Protein 4UM9 (pdb70)

Sequence (2107 aa):
FNLDVDSPAEYSGPEGSYFGFAVDFFVPSASSRMFLLVGAPKANTTQPGIVEGGQVLKCDWSSTRRCQPIEFDATGNRDYAKDDPLEFKSHQWFGASVRSKQDKILACAPLYHWRTEMKQEREPVGTCFLQDGTKTVEYAPCRSQDIDADGQGFCQGGFSIDFTKADRVLLGGPGSFYWQGQLISDQVAEIVSKYDPNVYSIKYNNQLATRTAQAIFDDSYLGYSVAVGDFNGDGIDDFVSGVPRAARTLGMVYIYDGKNMSSLYNFTGEQMAAYFGFSVAATDINGDDYADVFIGAPLFMDRGSDGKLQEVGQVSVSLQRASGDFQTTKLNGFEVFARFGSAIAPLGDLDQDGFNDIAIAAPYGGEDKKGIVYIFNGRSTGLNAVPSQILEGQWAARSCPPSFGYSMKGATDIDKNGYPDLIVGAFGVDRAILYRARPVITVNAGLEVYPSILNQDNKTCSLPGTALKVSCFNVRFCLKADGKGVLPRKLNFQVELLLDKLKQKGAIRRALFLYSRSPSHSKNMTISRGGLMQCEELIAYLRDESEFRDKLTPITIFMEYRLDYRTAADTTGLQPILNQFTPANISRQAHILLGCALGGTCEDCLLIGPQCAWCRCDTPANLLAKGCQLNFIENPVSQVEILKNKPLSVGRQKNSSDIVQIAPQSLILKLRPGGAQTLQVHVRQTEDYPVDLYYLMDLSASMDDDLNTIKELGSRLSKEMSKLTSNFRLGFGSFVEKPVSPFVKTTPEEIANPCSSIPYFCLPTFGFKHILPLTNDAERFNEIVKNQKISANIDTPEGGFDAIMQAAVCKEKIGWRNDSLHLLVFVSDADSHFGMDSKLAGIVCPNDGLCHLDSKNEYSMSTVLEYPTIGQLIDKLVQNNVLLIFAVTQEQVHLYENYAKLIPGATVGLLQKDSGNILQLIISAYEELRSEVELEVLGDTEGLNLSFTAICNNGTLFQHQKKCSHMKVGDTASFSVTVNIPHCERRSRHIIIKPVGLGDALELLVSPECNCDCQVNSSKCHNGNGSFQCGVCACHPGPRCEFNLDVDSPAEYSGPEGSYFGFAVDFFVPSRMFLLVGAPKANTTQPGIVEGGQVLKCDWSSTRRCQPIEFDATGNRDYAKDDPLEFKSHQWFGASVRSKQDKILACAPLYHWRTEMKQEREPVGTCFLQDGTKTVEYAPCRSQDIDADGQGFCQGGFSIDFTKADRVLLGGPGSFYWQGQLISDQVAEIVSKYDPNVYSIKYNNQLATRTAQAIFDDSYLGYSVAVGDFNGDGIDDFVSGVPRAARTLGMVYIYDGKNMSSLYNFTGEQMAAYFGFSVAATDINGDDYADVFIGAPLFMDRGSDGKLQEVGQVSVSLQRASGDFQTTKLNGFEVFARFGSAIAPLGDLDQDGFNDIAIAAPYGGEDKKGIVYIFNGRSTGLNAVPSQILEGQWAARSCPPSFGYSMKGATDIDKNGYPDLIVGAFGVDRAILYRARPVITVNAGLEVYPSILNQDNKTCSLPGTALKVSCFNVRFCLKADGKGVLPRKLNFQVELLLDKLKGAIRRALFLYSRSPSHSKNMTISRGGLMQCEELIAYLRDESEFRDKLTPITIFMEYRLDYRTAADTTGLQPILNQFTPANISRQAHILLGCALGGAETCEDCLLIGPQCAWCATENERCDTPANLLAKGCQLNFIENPVSQVEILKNKPLSVGRQKNSSDIVQIAPQSLILKLRPGGAQTLQVHVRQTEDYPVDLYYLMDLSASMDDDLNTIKELGSRLSKEMSKLTSNFRLGFGSFVEKPVSPFVKTTPEEIANPCSSIPYFCLPTFGFKHILPLTNDAERFNEIVKNQKISANIDTPEGGFDAIMQAAVCKEKIGWRNDSLHLLVFVSDADSHFGMDSKLAGIVCPNDGLCHLDSKNEYSMSTVLEYPTIGQLIDKLVQNNVLLIFAVTQEQVHLYENYAKLIPGATVGLLQKDSGNILQLIISAYEELRSEVELEVLGDTEGLNLSFTAICNNGTLFQHQKKCSHMKVGDTASFSVTVNIPHCERRSRHIIIKPVGLGDALELLVSPECNCDCQKVEVNSSKCHNGNGSFQCGVCACPRCEGRGDLGRLKKHGRGDLGRLKK

Solvent-accessible surface area: 86047 Å² total; per-residue (Å²): 27,0,3,11,58,140,66,39,14,59,3,62,21,74,144,44,3,24,0,0,13,9,2,2,8,22,54,32,51,104,112,63,148,36,31,0,0,0,0,0,0,59,2,100,37,133,14,91,78,10,82,45,0,3,27,0,11,63,0,30,60,52,97,84,129,143,31,100,76,22,128,14,32,46,79,13,56,63,84,92,48,191,130,21,57,0,0,47,8,28,95,6,17,12,0,15,13,2,65,23,41,92,48,5,1,0,0,0,0,7,13,0,6,2,13,0,64,121,156,128,52,58,6,0,2,0,1,0,20,1,37,42,41,129,128,55,10,12,0,12,14,1,12,29,104,64,49,53,2,68,0,17,1,2,0,0,1,0,20,14,4,25,14,8,142,69,52,36,0,0,0,0,0,0,0,0,8,37,0,12,5,7,0,2,0,0,65,10,64,14,0,35,80,100,65,57,75,124,64,43,32,42,164,10,111,78,58,29,25,16,211,78,51,128,46,137,101,29,22,8,0,8,0,6,12,16,7,27,8,36,4,66,67,64,49,64,11,0,0,0,0,0,0,0,10,5,44,107,1,45,0,31,0,37,0,28,6,4,127,85,21,58,76,52,70,88,24,66,5,132,23,29,2,2,0,18,0,17,12,12,4,18,16,23,0,8,44,46,141,80,18,0,0,0,1,0,4,0,4,27,10,49,134,25,57,12,29,84,28,47,2,4,0,23,0,8,7,0,7,11,85,79,100,22,92,43,92,67,88,102,18,47,11,103,70,62,65,0,6,0,0,7,10,17,4,37,1,18,23,0,11,50,66,54,56,48,0,0,0,0,0,1,0,17,2,22,152,110,104,48,1,10,0,14,0,0,11,5,111,79,102,2,22,40,55,105,23,29,22,82,0,91,7,104,40,65,55,126,115,13,15,1,0,1,0,23,18,14,56,1,56,27,35,5,35,139,6,31,1,15,1,0,0,0,0,0,1,8,1,6,45,0,0,0,2,17,0,43,6,8,0,56,8,86,27,23,8,88,14,83,64,55,120,4,58,20,118,72,79,88,28,63,19,80,93,60,102,134,112,18,5,12,4,41,0,72,0,9,0,73,4,68,19,116,37,95,16,51,186,124,0,61,3,34,0,52,1,45,0,0,76,92,26,119,201,40,55,72,46,0,0,11,0,26,133,43,127,30,31,58,12,66,72,109,11,66,1,33,75,61,27,170,93,71,46,35,86,28,62,0,16,2,59,55,108,102,96,10,227,40,32,156,39,41,0,12,0,28,0,71,7,127,7,53,59,186,97,4,34,60,138,78,43,4,45,2,31,25,29,90,180,39,83,43,63,41,61,124,85,0,87,18,103,141,89,8,85,153,39,37,71,3,58,76,0,6,98,84,5,47,102,0,0,16,45,192,4,14,40,45,79,75,3,77,88,125,67,21,112,147,116,107,21,32,52,21,97,15,64,56,76,116,97,121,89,128,103,29,15,107,55,146,49,209,84,85,98,72,31,21,1,1,8,12,31,7,6,44,0,63,0,4,9,37,12,49,48,65,5,85,0,64,2,47,19,6,50,30,15,36,0,2,0,0,0,0,0,0,2,0,1,21,2,30,66,3,16,96,52,0,113,85,5,0,24,107,0,26,122,76,1,70,138,64,7,83,78,18,24,0,0,0,0,0,0,0,0,1,43,33,14,0,0,13,37,26,16,66,73,19,29,1,1,8,0,19,76,22,22,44,22,1,35,7,12,17,10,2,42,4,53,12,58,9,40,84,10,11,42,97,1,10,58,10,1,142,104,25,83,20,0,0,4,14,1,46,2,2,2,0,3,4,0,0,1,0,0,0,27,2,110,172,71,0,14,24,134,140,89,3,10,12,1,0,0,2,0,1,36,5,16,1,0,0,0,6,0,0,34,0,15,8,10,2,15,22,8,63,5,101,49,36,19,55,119,164,38,58,11,62,47,6,64,68,12,3,0,0,0,6,3,26,2,20,65,41,2,24,112,11,22,3,5,2,2,0,0,0,13,115,106,23,20,117,3,0,72,21,1,13,160,34,7,36,11,15,14,38,10,84,3,97,166,57,1,41,21,7,34,103,26,1,29,63,8,2,87,79,13,29,30,35,7,38,0,14,11,37,52,77,3,109,44,0,70,22,51,20,29,0,40,13,88,150,70,72,110,87,120,165,59,64,63,0,49,174,16,170,50,24,68,40,0,19,0,15,1,37,1,23,2,53,142,49,46,231,204,60,22,124,4,68,2,20,2,21,0,8,31,30,34,0,88,2,60,2,34,31,49,17,96,12,113,56,109,146,90,24,113,135,9,100,136,23,66,0,31,64,92,34,42,81,14,55,41,93,139,102,86,157,23,193,24,0,3,11,61,136,76,32,24,70,4,63,22,72,165,44,4,25,0,0,15,10,9,4,8,27,66,72,149,171,32,22,0,0,0,0,0,0,57,0,103,36,131,15,92,80,10,85,50,0,3,25,0,10,66,0,32,64,75,101,81,144,148,29,105,71,21,132,14,31,54,80,13,56,65,83,88,49,190,129,22,60,0,0,52,8,25,94,7,18,13,0,14,12,12,51,14,46,97,65,13,3,0,0,0,0,7,14,0,7,4,14,1,59,156,148,120,40,53,3,0,2,1,2,0,21,7,36,62,54,132,122,46,9,7,0,3,13,2,4,29,136,66,51,46,1,74,0,18,1,1,0,1,1,0,21,13,16,16,9,8,144,69,48,41,0,0,0,0,0,0,0,0,12,23,0,12,4,6,0,2,0,0,54,21,60,10,0,49,78,83,64,56,77,126,62,42,31,24,164,7,99,72,64,30,29,14,207,83,45,124,62,134,90,23,17,8,0,8,0,4,14,18,7,25,8,36,6,65,64,68,45,66,15,0,0,0,0,0,0,0,8,5,46,87,4,42,0,29,0,35,0,29,12,3,145,90,17,57,75,53,71,86,22,65,5,134,24,27,1,2,0,17,0,16,12,13,4,18,16,22,0,10,45,46,140,83,17,0,0,0,1,0,4,0,4,30,9,46,130,30,58,12,28,73,31,52,2,4,0,17,0,6,6,0,6,11,91,82,97,21,90,43,27,54,34,87,17,49,11,101,66,63,61,0,6,0,0,8,10,17,5,38,1,19,22,1,12,53,68,53,48,47,0,0,0,0,0,1,0,13,1,23,152,104,81,41,1,10,0,8,0,0,6,4,96,78,68,3,23,32,49,99,36,32,26,92,0,99,6,111,39,54,47,225,113,15,16,1,0,0,0,21,16,19,51,1,56,29,45,2,23,149,6,29,2,12,1,0,0,0,0,0,1,18,21,14,70,0,0,0,4,27,0,45,2,8,0,62,6,81,30,23,8,91,15,83,69,52,122,4,58,12,117,80,78,84,30,64,18,81,92,60,101,138,118,22,6,16,5,40,0,74,0,8,0,73,3,67,14,126,43,88,15,42,186,138,0,71,4,45,0,54,2,38,0,2,81,144,48,119,52,80,77,0,0,13,0,34,137,43,117,30,28,65,17,74,74,105,9,68,2,32,76,56,22,164,94,76,47,38,91,22,62,0,19,2,71,59,86,104,87,16,235,40,52,139,56,42,0,16,0,33,0,74,6,132,8,57,66,188,94,5,30,45,149,76,44,2,43,1,31,32,39,70,197,48,77,47,59,34,54,118,86,0,77,9,100,163,32,2,35,144,40,48,25,135,40,0,72,67,5,1,106,82,6,12,30,5,0,0,11,12,13,70,134,129,79,2,10,19,49,96,61,3,93,91,112,48,13,69,138,138,92,33,28,67,25,80,8,70,58,73,116,97,142,84,111,96,31,16,79,48,178,56,208,80,82,95,71,23,17,1,0,8,11,36,15,8,46,0,61,0,4,6,16,0,2,42,17,6,63,0,67,0,48,12,2,58,31,10,35,0,2,0,0,0,0,0,0,2,0,2,18,0,35,54,3,14,100,66,1,111,83,8,0,33,120,0,19,135,70,0,70,159,63,4,86,79,15,19,0,0,0,0,0,0,0,0,1,50,37,9,0,0,12,42,30,6,105,93,16,91,72,32,8,0,41,68,40,116,87,133,2,62,62,18,17,9,2,64,5,55,14,60,12,40,101,75,13,107,111,0,16,93,18,2,142,108,27,87,18,0,0,4,17,0,42,0,2,2,0,1,3,0,0,1,0,0,0,28,4,94,171,85,0,16,19,138,130,90,3,4,9,0,0,0,2,0,1,32,4,25,2,0,0,0,6,0,0,38,0,9,10,9,2,14,10,4,62,4,100,51,29,14,53,119,162,41,54,12,60,55,7,70,73,16,2,0,0,0,5,3,25,2,18,64,43,2,23,112,11,20,3,4,0,1,1,1,0,12,112,90,15,19,122,1,0,65,22,0,12,163,36,4,32,11,15,13,42,10,84,3,92,123,64,1,36,26,7,32,104,25,0,31,65,8,4,90,74,15,16,24,33,6,35,0,12,12,42,48,75,1,110,49,0,19,18,12,21,2,0,34,5,102,138,33,77,53,83,69,110,58,64,55,0,42,163,16,164,57,16,58,61,0,18,0,0,0,0,0,7,0,54,137,54,44,226,196,52,21,124,2,54,0,19,2,24,0,6,32,37,30,0,97,2,61,0,35,26,54,12,86,2,102,22,54,165,69,79,114,108,10,105,101,0,88,142,25,86,8,25,44,51,8,7,40,15,42,95,125,104,28,164,96,78,10,5,27,9,97,16,133,111,131,38,79,13,6,25,4,86,33,127,170

Radius of gyration: 46.9 Å; Cα contacts (8 Å, |Δi|>4): 6066; chains: 6; bounding box: 96×141×142 Å

Organism: Homo sapiens (NCBI:txid9606)

CATH classification: 2.130.10.130 (+1 more: 2.60.40.1460)

Foldseek 3Di:
DQWDPPDWDKDFDDPPQLWQLAKDKEAQDPPDAIWIKTWRQQDQDQAPPAHRLTFIWTWGDPDDTDTHTDPLDRYHFDALDVVHTFWHSHSQRWRNYWEDDHQKIKIWRLQIWGQANPGGDTFRLIKMWMDHNHDIFIDRQLQANQDDQQASRNFSKPLEWYAWPQQKIWIKGQRGRQRLIKIKIDHPVQRRVQGDPVDRHTDDDQMAMDDHDDPLSHNQRWRLYWEWFDQPPPPTIWIKAWRQCPPPRQTKIWIAGNRRRHTQDMGTHDDHNLSWGLYKYWAFFQQPRHIKIKIWRQQDWDADPVRDTFRFIKIKIWHRDPVNGTDIDMATGDDGPLRKRLEKEWAQQQAPPNGTWIKIWSQQDDPLRQIKIFIWHGHNVGIDRDTPDIDGGDDHADPDHQSWQNYKYWDCQNPQQQGIWMWTGRSRRRMIIIIHGFWEKEKDKDKDKPPQEWEQPPQDAQAPPDRGGFTKTKIKMKMAMATDGHWDFKWKKKKKKAKQVVQDVPGDRFKPFRPVRHRMDIDIDIDTHVDDMDMDMGMMGTDHCVVHVDQPDWIKMKMAMDTDQQVRADPVRRGHYYDDVDDRMDMDTGHYDD/DLVVFAPQLRSCFVDLQWWVLPIHGPVVVVVVPGDPVSTFHPHKDKDQDAFDDADFDADPDPVPHDFKGRAEMETAAAAHHKDKDKMKGFFHQAFAAEEEEEEEQAPLQPLLLVQCLQVLVVQLVVVVVRYVHYWYFYKYAFALLFPPQADDPPVCQCAVCVVVPDGFHGHAGMARDTAIDSPSVVVNVVSVPDTGHHGPDFAGLQLLHLLQCLAVCVSNPDDQFHFAEYEYYDAGHHDEDCPCVNRVAHAADPSHHQQDPRGGRPCSSHHTRYHLVSSLVRCQVSLHAYEAAYADVCQVVVCVSQVVRPNYDYDHADSNSNCVSVSVVVSVVFSQFKKAKDKDWDCPQKDKFKWKCADVVDIRGRGRMHGPHHRRGMIIMIIMIHRNGADDDWIWMWMDIRRGNRIHTYTYDYDSDTPFDFQDPVADRRQFDDTSPATDGDPVRHDD/DQWDDPDWDKAFDDPPQLWFLAWDWEPQVFTWIKTWRQQDQDQAPPAHRLTFIWTFHPPDDTDTHTDPLDRYHFPALDVVHTFWHSHSQRWRNYWEDDHQKIKIKRLQIFGQQNVHGDTFRLIKMWIGRPHDIFIGRQLNANQDDQQASRNFSKQLEWYAWPQQKIWIWGQRGRQRLIKIKIGHPVQRRVQGDPVDRHTDGDQMAMDDHDDPLSHNQRWRLYWEWDDQLPPRTIWIKAWRQCPPPNQTKIWIAGRRHRHTQDMDTHDDHNLSWGNYKYWAQFAQPRHIKIKIWRQQAWDQDPVGDTFRFIKIKIWHRDPVSGTDIDMATGDDGPLRKRLYKEWAQQQQPPNGTWIKIWSQQDDPLRQIKIFIWHGHNVGIDNDGPDIDGGDDHADPDGQSWQNYKYHDCQNPQQQGIWMKIGGSRRRMIIIIHGFWEKEKDKDKDKPPQEWEQPPQDAQAPPDRGGFTKTKIKMKIAMATDGDWDFKWKKKKKKAKQPVAVHDGFKAFRPVRHRMDIDIDIDTHVDDMDMDMTMMTGDRPVPDDDQADWIKMKMAMDTDQQVRADPVRRGHDYDPPDDRMDMDTGHYDD/DLQPQPLPDQLSSLFVDLQWKAALALLNRIGGPVVNVVVPGDDVRIFHPHKDKDQDAFDDADEDDDPDPVNHDFKGPFEMETEARAPHKDKDKMKGAFYQAFAAEEEEEAEQAPLQPLQLVQCLLVLVVQLVVVVVRYVHYWYFYKYAFALLFPPQADDDPQCQCAVCVVVPDGFHGHAGMAGDTAIDSDSVVVSVSSVPDTHHHGPDFAGQVLLHLLQCLAVCVRNPDDQFGFAEYEYYDAGHHDADCPCVNRVAHAADPSHHQQDPRGGRPCSSHHGRYHLVSSLVRCQVSLHAYEAAYAPVCQVVVCVSQVSRPNYYYDHADSNRNCVSVRVVVSVVFSLFKWAKDKDWDCPQKDKWKWKQEDPRDIRGRDRMYGPHDRGDMIIMIIMIHRNGADDAWIWMWIDIRRGNRIHTYTYHYDSDTPQVVKAQQDVVQPRRCFIRTSNDTDNVGPD/DPPPCVVVVD/DAPDPCGVVVD

InterPro domains:
  IPR000413 Integrin alpha chain [PR01185] (249-261)
  IPR000413 Integrin alpha chain [PR01185] (268-279)
  IPR000413 Integrin alpha chain [PR01185] (299-319)
  IPR000413 Integrin alpha chain [PR01185] (369-393)
  IPR000413 Integrin alpha chain [PR01185] (434-455)
  IPR000413 Integrin alpha chain [PR01185] (461-480)
  IPR000413 Integrin alpha chain [PR01185] (580-593)
  IPR000413 Integrin alpha chain [PR01185] (1004-1023)
  IPR013517 FG-GAP repeat [PF01839] (253-286)
  IPR013517 FG-GAP repeat [PF01839] (306-347)
  IPR013517 FG-GAP repeat [PF01839] (370-406)
  IPR013519 Integrin alpha beta-propellor [PS51470] (32-98)
  IPR013519 Integrin alpha beta-propellor [PS51470] (109-170)
  IPR013519 Integrin alpha beta-propellor [PS51470] (173-225)
  IPR013519 Integrin alpha beta-propellor [PS51470] (237-291)
  IPR013519 Integrin alpha beta-propellor [PS51470] (292-357)
  IPR013519 Integrin alpha beta-propellor [PS51470] (358-415)
  IPR013519 Integrin alpha beta-propellor [PS51470] (419-482)
  IPR013519 Integrin alpha beta-propellor [SM00191] (45-104)
  IPR013519 Integrin alpha beta-propellor [SM00191] (248-298)

GO terms:
  GO:0005925 focal adhesion (C, IDA)
  GO:0017134 fibroblast growth factor binding (F, IDA)
  GO:0038132 neuregulin binding (F, IDA)
  GO:0034685 integrin alphav-beta6 complex (C, IDA)
  GO:0034686 integrin alphav-beta8 complex (C, IDA)
  GO:0033627 cell adhesion mediated by integrin (P, IDA)
  GO:0019960 C-X3-C chemokine binding (F, IDA)
  GO:0015026 coreceptor activity (F, TAS)
  GO:0005515 protein binding (F, IPI)
  GO:0005886 plasma membrane (C, TAS)
  GO:0035579 specific granule membrane (C, TAS)
  GO:0045335 phagocytic vesicle (C, TAS)
  GO:0005886 plasma membrane (C, IDA)
  GO:0009986 cell surface (C, IDA)
  GO:0045785 positive regulation of cell adhesion (P, IDA)
  GO:0031994 insulin-like growth factor I binding (F, IDA)
  GO:0008305 integrin complex (C, IDA)
  GO:0034683 integrin alphav-beta3 complex (C, IDA)
  GO:0035867 alphav-beta3 integrin-IGF-1-IGF1R complex (C, IDA)
  GO:0035868 alphav-beta3 integrin-HMGB1 complex (C, IDA)

Structure (mmCIF, N/CA/C/O backbone):
data_4UM9
#
_entry.id   4UM9
#
_cell.length_a   185.020
_cell.length_b   168.090
_cell.length_c   101.800
_cell.angle_alpha   90.00
_cell.angle_beta   98.95
_cell.angle_gamma   90.00
#
_symmetry.space_group_name_H-M   'C 1 2 1'
#
loop_
_entity.id
_entity.type
_entity.pdbx_description
1 polymer 'Integrin alpha-V heavy chain'
2 polymer 'Integrin beta-6'
3 polymer 'Integrin beta-6'
4 polymer 'Latency-associated peptide'
5 branched 2-acetamido-2-deoxy-beta-D-glucopyranose-(1-4)-2-acetamido-2-deoxy-beta-D-glucopyranose
6 branched alpha-D-mannopyranose-(1-6)-beta-D-mannopyranose-(1-4)-2-acetamido-2-deoxy-beta-D-glucopyranose-(1-4)-2-acetamido-2-deoxy-beta-D-glucopyranose
7 branched alpha-D-mannopyranose-(1-3)-alpha-D-mannopyranose-(1-6)-[alpha-D-mannopyranose-(1-3)]beta-D-mannopyranose-(1-4)-2-acetamido-2-deoxy-beta-D-glucopyranose-(1-4)-2-acetamido-2-deoxy-beta-D-glucopyranose
8 branched beta-D-mannopyranose-(1-4)-2-acetamido-2-deoxy-beta-D-glucopyranose-(1-4)-2-acetamido-2-deoxy-beta-D-glucopyranose
9 non-polymer 'SULFATE ION'
10 non-polymer 'CALCIUM ION'
11 non-polymer 'MAGNESIUM ION'
12 non-polymer 2-acetamido-2-deoxy-beta-D-glucopyranose
13 non-polymer alpha-D-mannopyranose
14 water water
#
loop_
_atom_site.group_PDB
_atom_site.id
_atom_site.type_symbol
_atom_site.label_atom_id
_atom_site.label_alt_id
_atom_site.label_comp_id
_atom_site.label_asym_id
_atom_site.label_entity_id
_atom_site.label_seq_id
_atom_site.pdbx_PDB_ins_code
_atom_site.Cartn_x
_atom_site.Cartn_y
_atom_site.Cartn_z
_atom_site.occupancy
_atom_site.B_iso_or_equiv
_atom_site.auth_seq_id
_atom_site.auth_comp_id
_atom_site.auth_asym_id
_atom_site.auth_atom_id
_atom_site.pdbx_PDB_model_num
ATOM 1 N N . PHE A 1 1 ? 18.466 37.571 3.893 1.00 56.57 1 PHE A N 1
ATOM 2 C CA . PHE A 1 1 ? 19.051 38.902 3.996 1.00 50.55 1 PHE A CA 1
ATOM 3 C C . PHE A 1 1 ? 17.980 39.880 4.464 1.00 61.21 1 PHE A C 1
ATOM 4 O O . PHE A 1 1 ? 18.281 40.954 4.981 1.00 73.13 1 PHE A O 1
ATOM 12 N N . ASN A 1 2 ? 16.724 39.492 4.275 1.00 63.61 2 ASN A N 1
ATOM 13 C CA . ASN A 1 2 ? 15.592 40.369 4.547 1.00 68.41 2 ASN A CA 1
ATOM 14 C C . ASN A 1 2 ? 14.919 40.215 5.912 1.00 65.45 2 ASN A C 1
ATOM 15 O O . ASN A 1 2 ? 13.829 40.740 6.129 1.00 73.88 2 ASN A O 1
ATOM 20 N N . LEU A 1 3 ? 15.562 39.500 6.827 1.00 51.62 3 LEU A N 1
ATOM 21 C CA . LEU A 1 3 ? 15.069 39.384 8.198 1.00 52.92 3 LEU A CA 1
ATOM 22 C C . LEU A 1 3 ? 15.345 40.668 8.988 1.00 62.18 3 LEU A C 1
ATOM 23 O O . LEU A 1 3 ? 16.459 41.189 8.969 1.00 71.69 3 LEU A O 1
ATOM 28 N N . ASP A 1 4 ? 14.319 41.184 9.658 1.00 57.91 4 ASP A N 1
ATOM 29 C CA . ASP A 1 4 ? 14.433 42.404 10.463 1.00 55.14 4 ASP A CA 1
ATOM 30 C C . ASP A 1 4 ? 15.065 42.211 11.837 1.00 54.11 4 ASP A C 1
ATOM 31 O O . ASP A 1 4 ? 14.475 41.595 12.720 1.00 87.37 4 ASP A O 1
ATOM 36 N N . VAL A 1 5 ? 16.266 42.750 12.009 1.00 54.13 5 VAL A N 1
ATOM 37 C CA . VAL A 1 5 ? 17.003 42.607 13.259 1.00 61.25 5 VAL A CA 1
ATOM 38 C C . VAL A 1 5 ? 16.956 43.891 14.098 1.00 64.13 5 VAL A C 1
ATOM 39 O O . VAL A 1 5 ? 17.432 43.918 15.230 1.00 70.56 5 VAL A O 1
ATOM 43 N N . ASP A 1 6 ? 16.379 44.955 13.548 1.00 69.22 6 ASP A N 1
ATOM 44 C CA . ASP A 1 6 ? 16.312 46.220 14.271 1.00 79.66 6 ASP A CA 1
ATOM 45 C C . ASP A 1 6 ? 15.271 46.169 15.384 1.00 83.67 6 ASP A C 1
ATOM 46 O O . ASP A 1 6 ? 15.517 46.633 16.497 1.00 96.05 6 ASP A O 1
ATOM 51 N N . SER A 1 7 ? 14.102 45.618 15.078 1.00 79.35 7 SER A N 1
ATOM 52 C CA . SER A 1 7 ? 13.036 45.525 16.070 1.00 76.25 7 SER A CA 1
ATOM 53 C C . SER A 1 7 ? 12.341 44.161 16.059 1.00 61.29 7 SER A C 1
ATOM 54 O O . SER A 1 7 ? 11.192 44.055 15.637 1.00 64.48 7 SER A O 1
ATOM 57 N N . PRO A 1 8 ? 13.032 43.111 16.531 1.00 56.82 8 PRO A N 1
ATOM 58 C CA . PRO A 1 8 ? 12.417 41.783 16.621 1.00 64.22 8 PRO A CA 1
ATOM 59 C C . PRO A 1 8 ? 11.610 41.594 17.903 1.00 66.91 8 PRO A C 1
ATOM 60 O O . PRO A 1 8 ? 11.891 42.259 18.900 1.00 79.10 8 PRO A O 1
ATOM 64 N N . ALA A 1 9 ? 10.619 40.706 17.875 1.00 55.38 9 ALA A N 1
ATOM 65 C CA . ALA A 1 9 ? 9.815 40.433 19.062 1.00 55.97 9 ALA A CA 1
ATOM 66 C C . ALA A 1 9 ? 10.553 39.520 20.038 1.00 62.33 9 ALA A C 1
ATOM 67 O O . ALA A 1 9 ? 10.928 38.397 19.697 1.00 62.93 9 ALA A O 1
ATOM 69 N N . GLU A 1 10 ? 10.740 40.010 21.259 1.00 54.97 10 GLU A N 1
ATOM 70 C CA . GLU A 1 10 ? 11.465 39.288 22.301 1.00 59.23 10 GLU A CA 1
ATOM 71 C C . GLU A 1 10 ? 10.546 38.691 23.376 1.00 57.45 10 GLU A C 1
ATOM 72 O O . GLU A 1 10 ? 9.944 39.419 24.160 1.00 65.45 10 GLU A O 1
ATOM 78 N N . TYR A 1 11 ? 10.432 37.369 23.395 1.00 57.37 11 TYR A N 1
ATOM 79 C CA . TYR A 1 11 ? 9.649 36.659 24.406 1.00 52.64 11 TYR A CA 1
ATOM 80 C C . TYR A 1 11 ? 10.554 36.020 25.454 1.00 53.57 11 TYR A C 1
ATOM 81 O O . TYR A 1 11 ? 11.610 35.486 25.123 1.00 52.23 11 TYR A O 1
ATOM 90 N N . SER A 1 12 ? 10.141 36.067 26.716 1.00 61.26 12 SER A N 1
ATOM 91 C CA . SER A 1 12 ? 10.948 35.494 27.788 1.00 58.59 12 SER A CA 1
ATOM 92 C C . SER A 1 12 ? 10.093 34.706 28.767 1.00 52.13 12 SER A C 1
ATOM 93 O O . SER A 1 12 ? 8.897 34.947 28.888 1.00 53.75 12 SER A O 1
ATOM 96 N N . GLY A 1 13 ? 10.709 33.735 29.437 1.00 51.29 13 GLY A N 1
ATOM 97 C CA . GLY A 1 13 ? 10.012 32.930 30.425 1.00 51.33 13 GLY A CA 1
ATOM 98 C C . GLY A 1 13 ? 10.735 32.944 31.760 1.00 54.25 13 GLY A C 1
ATOM 99 O O . GLY A 1 13 ? 11.708 33.682 31.929 1.00 59.05 13 GLY A O 1
ATOM 100 N N . PRO A 1 14 ? 10.252 32.142 32.725 1.00 52.01 14 PRO A N 1
ATOM 101 C CA . PRO A 1 14 ? 10.878 32.053 34.049 1.00 53.20 14 PRO A CA 1
ATOM 102 C C . PRO A 1 14 ? 12.342 31.661 33.933 1.00 57.45 14 PRO A C 1
ATOM 103 O O . PRO A 1 14 ? 12.677 30.818 33.103 1.00 71.93 14 PRO A O 1
ATOM 107 N N . GLU A 1 15 ? 13.198 32.245 34.759 1.00 52.99 15 GLU A N 1
ATOM 108 C CA . GLU A 1 15 ? 14.614 31.936 34.687 1.00 60.75 15 GLU A CA 1
ATOM 109 C C . GLU A 1 15 ? 14.866 30.496 35.125 1.00 53.35 15 GLU A C 1
ATOM 110 O O . GLU A 1 15 ? 14.179 29.964 35.999 1.00 64.48 15 GLU A O 1
ATOM 116 N N . GLY A 1 16 ? 15.864 29.877 34.508 1.00 46.67 16 GLY A N 1
ATOM 117 C CA . GLY A 1 16 ? 16.242 28.513 34.817 1.00 48.54 16 GLY A CA 1
ATOM 118 C C . GLY A 1 16 ? 15.268 27.490 34.264 1.00 44.84 16 GLY A C 1
ATOM 119 O O . GLY A 1 16 ? 15.440 26.289 34.471 1.00 72.69 16 GLY A O 1
ATOM 120 N N . SER A 1 17 ? 14.252 27.957 33.543 1.00 45.33 17 SER A N 1
ATOM 121 C CA . SER A 1 17 ? 13.209 27.074 33.029 1.00 51.27 17 SER A CA 1
ATOM 122 C C . SER A 1 17 ? 13.520 26.604 31.610 1.00 52.86 17 SER A C 1
ATOM 123 O O . SER A 1 17 ? 12.746 25.851 31.019 1.00 65.24 17 SER A O 1
ATOM 126 N N . TYR A 1 18 ? 14.645 27.072 31.069 1.00 57.98 18 TYR A N 1
ATOM 127 C CA . TYR A 1 18 ? 15.066 26.775 29.696 1.00 44.43 18 TYR A CA 1
ATOM 128 C C . TYR A 1 18 ? 13.998 27.160 28.687 1.00 46.37 18 TYR A C 1
ATOM 129 O O . TYR A 1 18 ? 13.773 26.454 27.707 1.00 48.36 18 TYR A O 1
ATOM 138 N N . PHE A 1 19 ? 13.332 28.278 28.952 1.00 58.01 19 PHE A N 1
ATOM 139 C CA . PHE A 1 19 ? 12.378 28.854 28.021 1.00 43.79 19 PHE A CA 1
ATOM 140 C C . PHE A 1 19 ? 13.066 29.064 26.677 1.00 52.79 19 PHE A C 1
ATOM 141 O O . PHE A 1 19 ? 14.017 29.837 26.571 1.00 51.93 19 PHE A O 1
ATOM 149 N N . GLY A 1 20 ? 12.581 28.373 25.654 1.00 46.04 20 GLY A N 1
ATOM 150 C CA . GLY A 1 20 ? 13.137 28.494 24.322 1.00 41.26 20 GLY A CA 1
ATOM 151 C C . GLY A 1 20 ? 13.936 27.278 23.908 1.00 45.76 20 GLY A C 1
ATOM 152 O O . GLY A 1 20 ? 14.601 27.289 22.875 1.00 42.01 20 GLY A O 1
ATOM 153 N N . PHE A 1 21 ? 13.904 26.236 24.730 1.00 39.33 21 PHE A N 1
ATOM 154 C CA . PHE A 1 21 ? 14.603 25.004 24.396 1.00 38.05 21 PHE A CA 1
ATOM 155 C C . PHE A 1 21 ? 13.959 24.404 23.146 1.00 37.93 21 PHE A C 1
ATOM 156 O O . PHE A 1 21 ? 14.629 23.764 22.339 1.00 47.94 21 PHE A O 1
ATOM 164 N N . ALA A 1 22 ? 12.649 24.605 23.010 1.00 47.69 22 ALA A N 1
ATOM 165 C CA . ALA A 1 22 ? 11.912 24.204 21.811 1.00 39.30 22 ALA A CA 1
ATOM 166 C C . ALA A 1 22 ? 10.901 25.253 21.369 1.00 40.63 22 ALA A C 1
ATOM 167 O O . ALA A 1 22 ? 10.169 25.785 22.196 1.00 46.86 22 ALA A O 1
ATOM 169 N N . VAL A 1 23 ? 10.879 25.568 20.076 1.00 45.16 23 VAL A N 1
ATOM 170 C CA . VAL A 1 23 ? 9.955 26.565 19.534 1.00 42.03 23 VAL A CA 1
ATOM 171 C C . VAL A 1 23 ? 9.211 26.050 18.298 1.00 47.39 23 VAL A C 1
ATOM 172 O O . VAL A 1 23 ? 9.679 25.144 17.606 1.00 56.26 23 VAL A O 1
ATOM 176 N N . ASP A 1 24 ? 8.036 26.626 18.051 1.00 49.17 24 ASP A N 1
ATOM 177 C CA . ASP A 1 24 ? 7.214 26.344 16.868 1.00 45.85 24 ASP A CA 1
ATOM 178 C C . ASP A 1 24 ? 6.159 27.435 16.726 1.00 48.25 24 ASP A C 1
ATOM 179 O O . ASP A 1 24 ? 6.071 28.328 17.568 1.00 58.12 24 ASP A O 1
ATOM 184 N N . PHE A 1 25 ? 5.361 27.372 15.663 1.00 51.04 25 PHE A N 1
ATOM 185 C CA . PHE A 1 25 ? 4.241 28.299 15.521 1.00 58.16 25 PHE A CA 1
ATOM 186 C C . PHE A 1 25 ? 2.941 27.604 15.886 1.00 51.45 25 PHE A C 1
ATOM 187 O O . PHE A 1 25 ? 2.901 26.388 16.057 1.00 81.21 25 PHE A O 1
ATOM 195 N N . PHE A 1 26 ? 1.874 28.387 15.982 1.00 53.49 26 PHE A N 1
ATOM 196 C CA . PHE A 1 26 ? 0.543 27.846 16.218 1.00 57.34 26 PHE A CA 1
ATOM 197 C C . PHE A 1 26 ? -0.482 28.605 15.395 1.00 57.49 26 PHE A C 1
ATOM 198 O O . PHE A 1 26 ? -0.744 29.787 15.625 1.00 61.92 26 PHE A O 1
ATOM 206 N N . VAL A 1 27 ? -1.057 27.896 14.434 1.00 68.01 27 VAL A N 1
ATOM 207 C CA . VAL A 1 27 ? -2.097 28.409 13.555 1.00 84.18 27 VAL A CA 1
ATOM 208 C C . VAL A 1 27 ? -3.203 27.355 13.580 1.00 92.63 27 VAL A C 1
ATOM 209 O O . VAL A 1 27 ? -3.203 26.422 12.781 1.00 99.61 27 VAL A O 1
ATOM 213 N N . PRO A 1 28 ? -4.166 27.506 14.497 1.00 95.71 28 PRO A N 1
ATOM 214 C CA . PRO A 1 28 ? -5.236 26.504 14.589 1.00 100.33 28 PRO A CA 1
ATOM 215 C C . PRO A 1 28 ? -6.284 26.575 13.490 1.00 99.78 28 PRO A C 1
ATOM 216 O O . PRO A 1 28 ? -6.815 25.534 13.102 1.00 96.37 28 PRO A O 1
ATOM 220 N N . SER A 1 29 ? -6.572 27.766 12.987 1.00 101.18 29 SER A N 1
ATOM 221 C CA . SER A 1 29 ? -7.430 27.892 11.819 1.00 101.22 29 SER A CA 1
ATOM 222 C C . SER A 1 29 ? -7.173 29.236 11.163 1.00 115.14 29 SER A C 1
ATOM 223 O O . SER A 1 29 ? -6.645 30.152 11.798 1.00 120.44 29 SER A O 1
ATOM 226 N N . ALA A 1 30 ? -7.522 29.342 9.884 1.00 117.89 30 ALA A N 1
ATOM 227 C CA . ALA A 1 30 ? -7.366 30.592 9.151 1.00 115.12 30 ALA A CA 1
ATOM 228 C C . ALA A 1 30 ? -8.207 31.676 9.805 1.00 133.31 30 ALA A C 1
ATOM 229 O O . ALA A 1 30 ? -7.846 32.853 9.804 1.00 132.55 30 ALA A O 1
ATOM 231 N N . SER A 1 31 ? -9.327 31.256 10.381 1.00 146.86 31 SER A N 1
ATOM 232 C CA . SER A 1 31 ? -10.249 32.169 11.032 1.00 158.32 31 SER A CA 1
ATOM 233 C C . SER A 1 31 ? -9.660 32.797 12.290 1.00 164.92 31 SER A C 1
ATOM 234 O O . SER A 1 31 ? -9.930 33.963 12.578 1.00 173.88 31 SER A O 1
ATOM 237 N N . SER A 1 32 ? -8.862 32.049 13.049 1.00 156.78 32 SER A N 1
ATOM 238 C CA . SER A 1 32 ? -8.457 32.595 14.334 1.00 143.97 32 SER A CA 1
ATOM 239 C C . SER A 1 32 ? -7.180 33.439 14.279 1.00 132.86 32 SER A C 1
ATOM 240 O O . SER A 1 32 ? -6.716 33.844 13.214 1.00 125.38 32 SER A O 1
ATOM 243 N N . ARG A 1 33 ? -6.630 33.668 15.465 1.00 121.06 33 ARG A N 1
ATOM 244 C CA . ARG A 1 33 ? -5.356 34.343 15.750 1.00 107.03 33 ARG A CA 1
ATOM 245 C C . ARG A 1 33 ? -4.101 33.493 15.586 1.00 100.46 33 ARG A C 1
ATOM 246 O O . ARG A 1 33 ? -4.197 32.279 15.402 1.00 100.88 33 ARG A O 1
ATOM 254 N N . MET A 1 34 ? -2.922 34.116 15.628 1.00 94.29 34 MET A N 1
ATOM 255 C CA . MET A 1 34 ? -1.724 33.312 15.470 1.00 79.78 34 MET A CA 1
ATOM 256 C C . MET A 1 34 ? -0.884 33.406 16.749 1.00 81.87 34 MET A C 1
ATOM 257 O O . MET A 1 34 ? -0.951 34.399 17.477 1.00 87.39 34 MET A O 1
ATOM 262 N N . PHE A 1 35 ? -0.100 32.359 17.011 1.00 70.72 35 PHE A N 1
ATOM 263 C CA . PHE A 1 35 ? 0.687 32.249 18.247 1.00 58.20 35 PHE A CA 1
ATOM 264 C C . PHE A 1 35 ? 2.105 31.681 18.107 1.00 66.70 35 PHE A C 1
ATOM 265 O O . PHE A 1 35 ? 2.442 31.058 17.103 1.00 70.41 35 PHE A O 1
ATOM 273 N N . LEU A 1 36 ? 2.921 31.906 19.134 1.00 65.58 36 LEU A N 1
ATOM 274 C CA . LEU A 1 36 ? 4.227 31.256 19.289 1.00 63.23 36 LEU A CA 1
ATOM 275 C C . LEU A 1 36 ? 4.172 30.119 20.313 1.00 65.92 36 LEU A C 1
ATOM 276 O O . LEU A 1 36 ? 3.623 30.300 21.399 1.00 71.21 36 LEU A O 1
ATOM 281 N N . LEU A 1 37 ? 4.687 28.945 19.968 1.00 49.80 37 LEU A N 1
ATOM 282 C CA . LEU A 1 37 ? 4.781 27.861 20.946 1.00 49.09 37 LEU A CA 1
ATOM 283 C C . LEU A 1 37 ? 6.202 27.718 21.491 1.00 52.36 37 LEU A C 1
ATOM 284 O O . LEU A 1 37 ? 7.134 27.454 20.736 1.00 61.31 37 LEU A O 1
ATOM 289 N N . VAL A 1 38 ? 6.373 27.889 22.797 1.00 50.82 38 VAL A N 1
ATOM 290 C CA . VAL A 1 38 ? 7.702 27.794 23.392 1.00 52.68 38 VAL A CA 1
ATOM 291 C C . VAL A 1 38 ? 7.753 26.711 24.466 1.00 46.56 38 VAL A C 1
ATOM 292 O O . VAL A 1 38 ? 6.894 26.649 25.343 1.00 48.37 38 VAL A O 1
ATOM 296 N N . GLY A 1 39 ? 8.780 25.875 24.409 1.00 43.84 39 GLY A N 1
ATOM 297 C CA . GLY A 1 39 ? 8.970 24.852 25.413 1.00 45.51 39 GLY A CA 1
ATOM 298 C C . GLY A 1 39 ? 9.842 25.353 26.544 1.00 43.21 39 GLY A C 1
ATOM 299 O O . GLY A 1 39 ? 10.865 25.992 26.319 1.00 62.10 39 GLY A O 1
ATOM 300 N N . ALA A 1 40 ? 9.425 25.067 27.770 1.00 44.06 40 ALA A N 1
ATOM 301 C CA . ALA A 1 40 ? 10.245 25.323 28.943 1.00 47.43 40 ALA A CA 1
ATOM 302 C C . ALA A 1 40 ? 10.279 24.058 29.785 1.00 62.57 40 ALA A C 1
ATOM 303 O O . ALA A 1 40 ? 9.510 23.908 30.734 1.00 65.79 40 ALA A O 1
ATOM 305 N N . PRO A 1 41 ? 11.173 23.132 29.425 1.00 50.43 41 PRO A N 1
ATOM 306 C CA . PRO A 1 41 ? 11.194 21.783 29.996 1.00 54.97 41 PRO A CA 1
ATOM 307 C C . PRO A 1 41 ? 11.615 21.744 31.467 1.00 53.01 41 PRO A C 1
ATOM 308 O O . PRO A 1 41 ? 11.355 20.743 32.133 1.00 62.02 41 PRO A O 1
ATOM 312 N N . LYS A 1 42 ? 12.275 22.787 31.962 1.00 54.26 42 LYS A N 1
ATOM 313 C CA . LYS A 1 42 ? 12.671 22.807 33.368 1.00 43.35 42 LYS A CA 1
ATOM 314 C C . LYS A 1 42 ? 11.749 23.691 34.215 1.00 51.86 42 LYS A C 1
ATOM 315 O O . LYS A 1 42 ? 12.076 24.031 35.348 1.00 51.17 42 LYS A O 1
ATOM 321 N N . ALA A 1 43 ? 10.596 24.052 33.662 1.00 57.13 43 ALA A N 1
ATOM 322 C CA . ALA A 1 43 ? 9.672 24.978 34.319 1.00 55.91 43 ALA A CA 1
ATOM 323 C C . ALA A 1 43 ? 8.837 24.284 35.397 1.00 62.38 43 ALA A C 1
ATOM 324 O O . ALA A 1 43 ? 8.275 23.211 35.171 1.00 56.30 43 ALA A O 1
ATOM 326 N N . ASN A 1 44 ? 8.771 24.900 36.570 1.00 56.25 44 ASN A N 1
ATOM 327 C CA . ASN A 1 44 ? 7.862 24.470 37.630 1.00 52.81 44 ASN A CA 1
ATOM 328 C C . ASN A 1 44 ? 6.384 24.671 37.290 1.00 66.24 44 ASN A C 1
ATOM 329 O O . ASN A 1 44 ? 6.003 25.715 36.761 1.00 64.08 44 ASN A O 1
ATOM 334 N N . THR A 1 45 ? 5.557 23.663 37.565 1.00 67.30 45 THR A N 1
ATOM 335 C CA . THR A 1 45 ? 4.123 23.792 37.322 1.00 62.26 45 THR A CA 1
ATOM 336 C C . THR A 1 45 ? 3.315 23.660 38.610 1.00 61.69 45 THR A C 1
ATOM 337 O O . THR A 1 45 ? 3.884 23.509 39.691 1.00 71.58 45 THR A O 1
ATOM 341 N N . THR A 1 46 ? 1.990 23.718 38.490 1.00 71.80 46 THR A N 1
ATOM 342 C CA . THR A 1 46 ? 1.111 23.642 39.658 1.00 76.92 46 THR A CA 1
ATOM 343 C C . THR A 1 46 ? 0.716 22.200 39.946 1.00 71.45 46 THR A C 1
ATOM 344 O O . THR A 1 46 ? -0.090 21.936 40.839 1.00 72.28 46 THR A O 1
ATOM 348 N N . GLN A 1 47 ? 1.261 21.279 39.157 1.00 65.64 47 GLN A N 1
ATOM 349 C CA . GLN A 1 47 ? 0.994 19.859 39.335 1.00 62.07 47 GLN A CA 1
ATOM 350 C C . GLN A 1 47 ? 1.420 19.464 40.742 1.00 67.22 47 GLN A C 1
ATOM 351 O O . GLN A 1 47 ? 2.534 19.776 41.170 1.00 69.35 47 GLN A O 1
ATOM 357 N N . PRO A 1 48 ? 0.526 18.781 41.471 1.00 65.26 48 PRO A N 1
ATOM 358 C CA . PRO A 1 48 ? 0.762 18.403 42.868 1.00 66.07 48 PRO A CA 1
ATOM 359 C C . PRO A 1 48 ? 1.984 17.517 43.089 1.00 70.2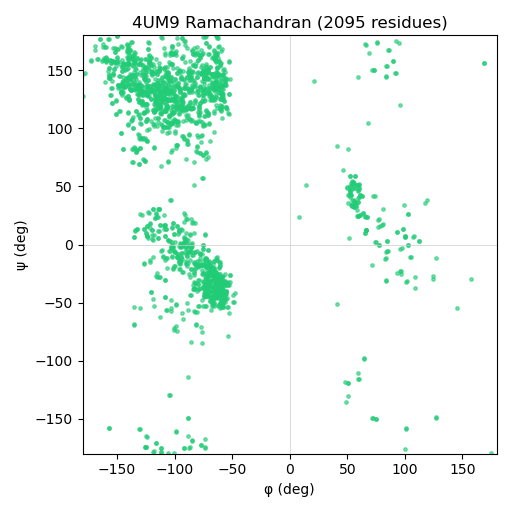7 48 PRO A C 1
ATOM 360 O O . PRO A 1 48 ? 2.069 16.397 42.580 1.00 63.36 48 PRO A O 1
ATOM 364 N N . GLY A 1 49 ? 2.930 18.054 43.854 1.00 66.08 49 GLY A N 1
ATOM 365 C CA . GLY A 1 49 ? 4.138 17.350 44.248 1.00 62.48 49 GLY A CA 1
ATOM 366 C C . GLY A 1 49 ? 5.216 17.244 43.189 1.00 64.41 49 GLY A C 1
ATOM 367 O O . GLY A 1 49 ? 6.286 16.686 43.439 1.00 68.00 49 GLY A O 1
ATOM 368 N N . ILE A 1 50 ? 4.942 17.794 42.011 1.00 64.97 50 ILE A N 1
ATOM 369 C CA . ILE A 1 50 ? 5.863 17.710 40.880 1.00 57.78 50 ILE A CA 1
ATOM 370 C C . ILE A 1 50 ? 6.777 18.923 40.701 1.00 61.63 50 ILE A C 1
ATOM 371 O O . ILE A 1 50 ? 6.323 20.016 40.367 1.00 76.81 50 ILE A O 1
ATOM 376 N N . VAL A 1 51 ? 8.071 18.707 40.910 1.00 69.30 51 VAL A N 1
ATOM 377 C CA . VAL A 1 51 ? 9.083 19.749 40.773 1.00 52.69 51 VAL A CA 1
ATOM 378 C C . VAL A 1 51 ? 9.682 19.753 39.366 1.00 62.59 51 VAL A C 1
ATOM 379 O O . VAL A 1 51 ? 10.199 18.740 38.900 1.00 75.55 51 VAL A O 1
ATOM 383 N N . GLU A 1 52 ? 9.579 20.900 38.696 1.00 50.31 52 GLU A N 1
ATOM 384 C CA . GLU A 1 52 ? 10.092 21.104 37.339 1.00 48.51 52 GLU A CA 1
ATOM 385 C C . GLU A 1 52 ? 9.582 20.087 36.321 1.00 56.84 52 GLU A C 1
ATOM 386 O O . GLU A 1 52 ? 10.368 19.431 35.631 1.00 56.59 52 GLU A O 1
ATOM 392 N N . GLY A 1 53 ? 8.261 19.933 36.276 1.00 52.69 53 GLY A N 1
ATOM 393 C CA . GLY A 1 53 ? 7.611 19.047 35.327 1.00 48.90 53 GLY A CA 1
ATOM 394 C C . GLY A 1 53 ? 7.806 19.553 33.907 1.00 54.31 53 GLY A C 1
ATOM 395 O O . GLY A 1 53 ? 7.836 18.784 32.947 1.00 46.79 53 GLY A O 1
ATOM 396 N N . GLY A 1 54 ? 7.945 20.869 33.786 1.00 47.74 54 GLY A N 1
ATOM 397 C CA . GLY A 1 54 ? 8.091 21.527 32.502 1.00 49.48 54 GLY A CA 1
ATOM 398 C C . GLY A 1 54 ? 6.755 21.916 31.906 1.00 59.60 54 GLY A C 1
ATOM 399 O O . GLY A 1 54 ? 5.722 21.345 32.254 1.00 63.94 54 GLY A O 1
ATOM 400 N N . GLN A 1 55 ? 6.771 22.895 31.005 1.00 57.62 55 GLN A N 1
ATOM 401 C CA . GLN A 1 55 ? 5.548 23.321 30.340 1.00 64.09 55 GLN A CA 1
ATOM 402 C C . GLN A 1 55 ? 5.822 23.886 28.950 1.00 59.42 55 GLN A C 1
ATOM 403 O O . GLN A 1 55 ? 6.961 24.166 28.585 1.00 61.13 55 GLN A O 1
ATOM 409 N N . VAL A 1 56 ? 4.750 24.018 28.180 1.00 49.42 56 VAL A N 1
ATOM 410 C CA . VAL A 1 56 ? 4.770 24.645 26.869 1.00 49.07 56 VAL A CA 1
ATOM 411 C C . VAL A 1 56 ? 3.931 25.906 26.900 1.00 50.90 56 VAL A C 1
ATOM 412 O O . VAL A 1 56 ? 2.762 25.859 27.272 1.00 64.83 56 VAL A O 1
ATOM 416 N N . LEU A 1 57 ? 4.503 27.035 26.507 1.00 53.95 57 LEU A N 1
ATOM 417 C CA . LEU A 1 57 ? 3.765 28.276 26.640 1.00 52.52 57 LEU A CA 1
ATOM 418 C C . LEU A 1 57 ? 3.259 28.706 25.269 1.00 52.98 57 LEU A C 1
ATOM 419 O O . LEU A 1 57 ? 3.936 28.548 24.256 1.00 61.75 57 LEU A O 1
ATOM 424 N N . LYS A 1 58 ? 2.048 29.244 25.264 1.00 60.22 58 LYS A N 1
ATOM 425 C CA . LYS A 1 58 ? 1.419 29.807 24.083 1.00 56.15 58 LYS A CA 1
ATOM 426 C C . LYS A 1 58 ? 1.547 31.321 24.205 1.00 63.83 58 LYS A C 1
ATOM 427 O O . LYS A 1 58 ? 0.947 31.949 25.072 1.00 61.34 58 LYS A O 1
ATOM 433 N N . CYS A 1 59 ? 2.348 31.891 23.315 1.00 56.26 59 CYS A N 1
ATOM 434 C CA . CYS A 1 59 ? 2.609 33.319 23.275 1.00 57.24 59 CYS A CA 1
ATOM 435 C C . CYS A 1 59 ? 1.861 33.946 22.115 1.00 76.84 59 CYS A C 1
ATOM 436 O O . CYS A 1 59 ? 1.774 33.377 21.034 1.00 83.14 59 CYS A O 1
ATOM 439 N N . ASP A 1 60 ? 1.353 35.149 22.334 1.00 69.94 60 ASP A N 1
ATOM 440 C CA . ASP A 1 60 ? 0.540 35.806 21.330 1.00 78.97 60 ASP A CA 1
ATOM 441 C C . ASP A 1 60 ? 1.430 36.790 20.644 1.00 81.37 60 ASP A C 1
ATOM 442 O O . ASP A 1 60 ? 2.252 37.469 21.251 1.00 85.42 60 ASP A O 1
ATOM 447 N N . TRP A 1 61 ? 1.258 36.839 19.335 1.00 88.20 61 TRP A N 1
ATOM 448 C CA . TRP A 1 61 ? 1.877 37.852 18.529 1.00 94.97 61 TRP A CA 1
ATOM 449 C C . TRP A 1 61 ? 1.163 39.195 18.539 1.00 98.16 61 TRP A C 1
ATOM 450 O O . TRP A 1 61 ? 1.815 40.237 18.586 1.00 100.57 61 TRP A O 1
ATOM 461 N N . SER A 1 62 ? -0.162 39.187 18.517 1.00 111.80 62 SER A N 1
ATOM 462 C CA . SER A 1 62 ? -0.916 40.439 18.464 1.00 140.93 62 SER A CA 1
ATOM 463 C C . SER A 1 62 ? -0.692 41.334 19.687 1.00 160.23 62 SER A C 1
ATOM 464 O O . SER A 1 62 ? -0.771 40.862 20.823 1.00 164.53 62 SER A O 1
ATOM 467 N N . SER A 1 63 ? -0.413 42.614 19.433 1.00 175.74 63 SER A N 1
ATOM 468 C CA . SER A 1 63 ? -0.212 43.618 20.482 1.00 178.74 63 SER A CA 1
ATOM 469 C C . SER A 1 63 ? 0.764 43.111 21.542 1.00 165.25 63 SER A C 1
ATOM 470 O O . SER A 1 63 ? 1.824 42.583 21.201 1.00 156.44 63 SER A O 1
ATOM 473 N N . THR A 1 64 ? 0.420 43.316 22.813 1.00 160.53 64 THR A N 1
ATOM 474 C CA . THR A 1 64 ? 1.329 43.032 23.924 1.00 139.36 64 THR A CA 1
ATOM 475 C C . THR A 1 64 ? 1.860 41.601 23.830 1.00 126.64 64 THR A C 1
ATOM 476 O O . THR A 1 64 ? 1.245 40.730 23.206 1.00 127.04 64 THR A O 1
ATOM 480 N N . ARG A 1 65 ? 2.995 41.374 24.481 1.00 125.47 65 ARG A N 1
ATOM 481 C CA . ARG A 1 65 ? 3.695 40.085 24.474 1.00 124.76 65 ARG A CA 1
ATOM 482 C C . ARG A 1 65 ? 3.458 39.195 25.680 1.00 123.44 65 ARG A C 1
ATOM 483 O O . ARG A 1 65 ? 4.230 39.208 26.641 1.00 144.42 65 ARG A O 1
ATOM 491 N N . ARG A 1 66 ? 2.384 38.425 25.627 1.00 97.90 66 ARG A N 1
ATOM 492 C CA . ARG A 1 66 ? 1.980 37.636 26.782 1.00 79.63 66 ARG A CA 1
ATOM 493 C C . ARG A 1 66 ? 2.015 36.145 26.457 1.00 75.12 66 ARG A C 1
ATOM 494 O O . ARG A 1 66 ? 1.364 35.694 25.516 1.00 64.79 66 ARG A O 1
ATOM 502 N N . CYS A 1 67 ? 2.812 35.383 27.201 1.00 82.25 67 CYS A N 1
ATOM 503 C CA . CYS A 1 67 ? 2.825 33.947 26.995 1.00 81.16 67 CYS A CA 1
ATOM 504 C C . CYS A 1 67 ? 1.848 33.380 28.008 1.00 77.81 67 CYS A C 1
ATOM 505 O O . CYS A 1 67 ? 1.794 33.850 29.149 1.00 77.75 67 CYS A O 1
ATOM 508 N N . GLN A 1 68 ? 1.119 32.337 27.632 1.00 77.57 68 GLN A N 1
ATOM 509 C CA . GLN A 1 68 ? 0.182 31.778 28.566 1.00 78.04 68 GLN A CA 1
ATOM 510 C C . GLN A 1 68 ? 0.498 30.271 28.557 1.00 73.98 68 GLN A C 1
ATOM 511 O O . GLN A 1 68 ? 0.595 29.686 27.481 1.00 86.87 68 GLN A O 1
ATOM 517 N N . PRO A 1 69 ? 0.676 29.635 29.729 1.00 71.47 69 PRO A N 1
ATOM 518 C CA . PRO A 1 69 ? 0.904 28.180 29.733 1.00 58.45 69 PRO A CA 1
ATOM 519 C C . PRO A 1 69 ? -0.226 27.339 29.118 1.00 59.55 69 PRO A C 1
ATOM 520 O O . PRO A 1 69 ? -1.391 27.602 29.413 1.00 68.92 69 PRO A O 1
ATOM 524 N N . ILE A 1 70 ? 0.096 26.348 28.287 1.00 57.70 70 ILE A N 1
ATOM 525 C CA . ILE A 1 70 ? -0.962 25.463 27.799 1.00 58.73 70 ILE A CA 1
ATOM 526 C C . ILE A 1 70 ? -1.118 24.271 28.735 1.00 68.69 70 ILE A C 1
ATOM 527 O O . ILE A 1 70 ? -0.191 23.478 28.898 1.00 83.83 70 ILE A O 1
ATOM 532 N N . GLU A 1 71 ? -2.290 24.140 29.341 1.00 66.53 71 GLU A N 1
ATOM 533 C CA . GLU A 1 71 ? -2.543 23.056 30.282 1.00 72.40 71 GLU A CA 1
ATOM 534 C C . GLU A 1 71 ? -2.794 21.714 29.580 1.00 68.58 71 GLU A C 1
ATOM 535 O O . GLU A 1 71 ? -3.931 21.410 29.220 1.00 72.56 71 GLU A O 1
ATOM 541 N N . PHE A 1 72 ? -1.751 20.916 29.394 1.00 69.60 72 PHE A N 1
ATOM 542 C CA . PHE A 1 72 ? -1.897 19.583 28.820 1.00 61.92 72 PHE A CA 1
ATOM 543 C C . PHE A 1 72 ? -2.277 18.590 29.898 1.00 59.99 72 PHE A C 1
ATOM 544 O O . PHE A 1 72 ? -3.085 17.688 29.689 1.00 61.31 72 PHE A O 1
ATOM 552 N N . ASP A 1 73 ? -1.680 18.779 31.066 1.00 59.59 73 ASP A N 1
ATOM 553 C CA . ASP A 1 73 ? -1.895 17.888 32.184 1.00 60.59 73 ASP A CA 1
ATOM 554 C C . ASP A 1 73 ? -1.641 18.612 33.494 1.00 74.87 73 ASP A C 1
ATOM 555 O O . ASP A 1 73 ? -0.550 19.142 33.729 1.00 67.05 73 ASP A O 1
ATOM 560 N N . ALA A 1 74 ? -2.669 18.634 34.337 1.00 72.55 74 ALA A N 1
ATOM 561 C CA . ALA A 1 74 ? -2.607 19.305 35.627 1.00 70.29 74 ALA A CA 1
ATOM 562 C C . ALA A 1 74 ? -2.409 18.325 36.773 1.00 73.99 74 ALA A C 1
ATOM 563 O O . ALA A 1 74 ? -2.135 18.731 37.900 1.00 70.03 74 ALA A O 1
ATOM 565 N N . THR A 1 75 ? -2.534 17.033 36.481 1.00 77.76 75 THR A N 1
ATOM 566 C CA . THR A 1 75 ? -2.473 16.020 37.526 1.00 65.72 75 THR A CA 1
ATOM 567 C C . THR A 1 75 ? -1.047 15.714 37.932 1.00 74.40 75 THR A C 1
ATOM 568 O O . THR A 1 75 ? -0.105 15.967 37.182 1.00 67.30 75 THR A O 1
ATOM 572 N N . GLY A 1 76 ? -0.897 15.161 39.129 1.00 77.21 76 GLY A N 1
ATOM 573 C CA . GLY A 1 76 ? 0.402 14.732 39.595 1.00 62.74 76 GLY A CA 1
ATOM 574 C C . GLY A 1 76 ? 0.662 13.306 39.168 1.00 62.06 76 GLY A C 1
ATOM 575 O O . GLY A 1 76 ? 0.188 12.861 38.125 1.00 66.65 76 GLY A O 1
ATOM 576 N N . ASN A 1 77 ? 1.429 12.588 39.976 1.00 67.58 77 ASN A N 1
ATOM 577 C CA . ASN A 1 77 ? 1.756 11.202 39.686 1.00 68.88 77 ASN A CA 1
ATOM 578 C C . ASN A 1 77 ? 0.625 10.233 40.026 1.00 63.76 77 ASN A C 1
ATOM 579 O O . ASN A 1 77 ? 0.204 10.153 41.177 1.00 70.23 77 ASN A O 1
ATOM 584 N N . ARG A 1 78 ? 0.120 9.515 39.028 1.00 63.94 78 ARG A N 1
ATOM 585 C CA . ARG A 1 78 ? -0.846 8.449 39.283 1.00 66.30 78 ARG A CA 1
ATOM 586 C C . ARG A 1 78 ? -0.226 7.339 40.113 1.00 66.60 78 ARG A C 1
ATOM 587 O O . ARG A 1 78 ? 0.967 7.075 40.012 1.00 68.96 78 ARG A O 1
ATOM 595 N N . ASP A 1 79 ? -1.043 6.696 40.937 1.00 76.91 79 ASP A N 1
ATOM 596 C CA . ASP A 1 79 ? -0.596 5.561 41.737 1.00 82.88 79 ASP A CA 1
ATOM 597 C C . ASP A 1 79 ? -0.912 4.234 41.039 1.00 84.85 79 ASP A C 1
ATOM 598 O O . ASP A 1 79 ? -2.020 4.043 40.542 1.00 99.77 79 ASP A O 1
ATOM 603 N N . TYR A 1 80 ? 0.063 3.333 40.979 1.00 76.22 80 TYR A N 1
ATOM 604 C CA . TYR A 1 80 ? -0.181 1.951 40.553 1.00 70.92 80 TYR A CA 1
ATOM 605 C C . TYR A 1 80 ? -0.964 1.243 41.662 1.00 73.98 80 TYR A C 1
ATOM 606 O O . TYR A 1 80 ? -1.902 0.496 41.400 1.00 82.26 80 TYR A O 1
ATOM 615 N N . ALA A 1 81 ? -0.549 1.481 42.904 1.00 88.06 81 ALA A N 1
ATOM 616 C CA . ALA A 1 81 ? -1.241 0.968 44.084 1.00 77.23 81 ALA A CA 1
ATOM 617 C C . ALA A 1 81 ? -1.037 1.946 45.241 1.00 77.29 81 ALA A C 1
ATOM 618 O O . ALA A 1 81 ? -0.366 2.961 45.074 1.00 91.01 81 ALA A O 1
ATOM 620 N N . LYS A 1 82 ? -1.611 1.654 46.405 1.00 86.78 82 LYS A N 1
ATOM 621 C CA . LYS A 1 82 ? -1.451 2.532 47.567 1.00 90.46 82 LYS A CA 1
ATOM 622 C C . LYS A 1 82 ? 0.009 2.713 47.983 1.00 88.61 82 LYS A C 1
ATOM 623 O O . LYS A 1 82 ? 0.734 1.736 48.183 1.00 78.11 82 LYS A O 1
ATOM 629 N N . ASP A 1 83 ? 0.438 3.976 48.063 1.00 81.28 83 ASP A N 1
ATOM 630 C CA . ASP A 1 83 ? 1.819 4.318 48.414 1.00 76.62 83 ASP A CA 1
ATOM 631 C C . ASP A 1 83 ? 2.810 3.740 47.408 1.00 81.86 83 ASP A C 1
ATOM 632 O O . ASP A 1 83 ? 3.976 3.506 47.725 1.00 92.88 83 ASP A O 1
ATOM 637 N N . ASP A 1 84 ? 2.327 3.524 46.189 1.00 86.65 84 ASP A N 1
ATOM 638 C CA . ASP A 1 84 ? 3.121 2.956 45.104 1.00 83.81 84 ASP A CA 1
ATOM 639 C C . ASP A 1 84 ? 2.927 3.730 43.806 1.00 81.43 84 ASP A C 1
ATOM 640 O O . ASP A 1 84 ? 2.110 3.346 42.970 1.00 93.68 84 ASP A O 1
ATOM 645 N N . PRO A 1 85 ? 3.671 4.836 43.645 1.00 68.68 85 PRO A N 1
ATOM 646 C CA . PRO A 1 85 ? 3.517 5.712 42.482 1.00 64.05 85 PRO A CA 1
ATOM 647 C C . PRO A 1 85 ? 3.796 4.972 41.180 1.00 62.82 85 PRO A C 1
ATOM 648 O O . PRO A 1 85 ? 4.729 4.179 41.102 1.00 70.98 85 PRO A O 1
ATOM 652 N N . LEU A 1 86 ? 2.951 5.213 40.186 1.00 75.77 86 LEU A N 1
ATOM 653 C CA . LEU A 1 86 ? 3.056 4.584 38.877 1.00 62.07 86 LEU A CA 1
ATOM 654 C C . LEU A 1 86 ? 4.069 5.289 37.988 1.00 61.11 86 LEU A C 1
ATOM 655 O O . LEU A 1 86 ? 4.721 4.673 37.150 1.00 61.89 86 LEU A O 1
ATOM 660 N N . GLU A 1 87 ? 4.174 6.599 38.160 1.00 69.91 87 GLU A N 1
ATOM 661 C CA . GLU A 1 87 ? 4.988 7.417 37.278 1.00 56.10 87 GLU A CA 1
ATOM 662 C C . GLU A 1 87 ? 5.775 8.475 38.036 1.00 66.69 87 GLU A C 1
ATOM 663 O O . GLU A 1 87 ? 5.506 8.742 39.206 1.00 75.01 87 GLU A O 1
ATOM 669 N N . PHE A 1 88 ? 6.731 9.098 37.354 1.00 61.34 88 PHE A N 1
ATOM 670 C CA . PHE A 1 88 ? 7.557 10.120 37.974 1.00 52.08 88 PHE A CA 1
ATOM 671 C C . PHE A 1 88 ? 7.690 11.287 37.017 1.00 60.43 88 PHE A C 1
ATOM 672 O O . PHE A 1 88 ? 8.492 11.261 36.086 1.00 80.64 88 PHE A O 1
ATOM 680 N N . LYS A 1 89 ? 6.898 12.321 37.268 1.00 51.58 89 LYS A N 1
ATOM 681 C CA . LYS A 1 89 ? 6.801 13.427 36.338 1.00 50.69 89 LYS A CA 1
ATOM 682 C C . LYS A 1 89 ? 7.756 14.556 36.704 1.00 63.18 89 LYS A C 1
ATOM 683 O O . LYS A 1 89 ? 7.964 15.480 35.920 1.00 64.97 89 LYS A O 1
ATOM 689 N N . SER A 1 90 ? 8.344 14.484 37.893 1.00 50.04 90 SER A N 1
ATOM 690 C CA . SER A 1 90 ? 9.316 15.493 38.288 1.00 50.88 90 SER A CA 1
ATOM 691 C C . SER A 1 90 ? 10.554 15.413 37.402 1.00 62.04 90 SER A C 1
ATOM 692 O O . SER A 1 90 ? 11.068 14.321 37.143 1.00 68.23 90 SER A O 1
ATOM 695 N N . HIS A 1 91 ? 11.023 16.570 36.944 1.00 46.31 91 HIS A N 1
ATOM 696 C CA . HIS A 1 91 ? 12.197 16.651 36.084 1.00 54.11 91 HIS A CA 1
ATOM 697 C C . HIS A 1 91 ? 12.032 15.802 34.828 1.00 60.41 91 HIS A C 1
ATOM 698 O O . HIS A 1 91 ? 13.004 15.225 34.333 1.00 46.44 91 HIS A O 1
ATOM 705 N N . GLN A 1 92 ? 10.809 15.743 34.307 1.00 53.52 92 GLN A N 1
ATOM 706 C CA . GLN A 1 92 ? 10.512 14.908 33.149 1.00 43.95 92 GLN A CA 1
ATOM 707 C C . GLN A 1 92 ? 10.834 15.614 31.844 1.00 50.82 92 GLN A C 1
ATOM 708 O O . GLN A 1 92 ? 10.773 15.001 30.780 1.00 60.00 92 GLN A O 1
ATOM 714 N N . TRP A 1 93 ? 11.148 16.904 31.936 1.00 55.31 93 TRP A N 1
ATOM 715 C CA . TRP A 1 93 ? 11.498 17.725 30.776 1.00 47.80 93 TRP A CA 1
ATOM 716 C C . TRP A 1 93 ? 10.365 17.804 29.764 1.00 52.16 93 TRP A C 1
ATOM 717 O O . TRP A 1 93 ? 10.599 17.709 28.565 1.00 47.27 93 TRP A O 1
ATOM 728 N N . PHE A 1 94 ? 9.137 17.969 30.244 1.00 68.63 94 PHE A N 1
ATOM 729 C CA . PHE A 1 94 ? 8.004 18.141 29.342 1.00 56.25 94 PHE A CA 1
ATOM 730 C C . PHE A 1 94 ? 8.102 19.468 28.601 1.00 57.26 94 PHE A C 1
ATOM 731 O O . PHE A 1 94 ? 8.240 20.521 29.226 1.00 59.75 94 PHE A O 1
ATOM 739 N N . GLY A 1 95 ? 8.023 19.419 27.278 1.00 43.57 95 GLY A N 1
ATOM 740 C CA . GLY A 1 95 ? 8.201 20.607 26.467 1.00 43.25 95 GLY A CA 1
ATOM 741 C C . GLY A 1 95 ? 9.604 20.692 25.909 1.00 45.88 95 GLY A C 1
ATOM 742 O O . GLY A 1 95 ? 10.018 21.731 25.401 1.00 46.14 95 GLY A O 1
ATOM 743 N N . ALA A 1 96 ? 10.327 19.581 26.001 1.00 40.63 96 ALA A N 1
ATOM 744 C CA . ALA A 1 96 ? 11.666 19.464 25.440 1.00 39.14 96 ALA A CA 1
ATOM 745 C C . ALA A 1 96 ? 11.549 19.424 23.932 1.00 43.24 96 ALA A C 1
ATOM 746 O O . ALA A 1 96 ? 12.485 19.766 23.210 1.00 49.95 96 ALA A O 1
ATOM 748 N N . SER A 1 97 ? 10.402 18.946 23.463 1.00 39.83 97 SER A N 1
ATOM 749 C CA . SER A 1 97 ? 10.093 18.983 22.047 1.00 43.35 97 SER A CA 1
ATOM 750 C C . SER A 1 97 ? 8.634 19.350 21.823 1.00 43.04 97 SER A C 1
ATOM 751 O O . SER A 1 97 ? 7.736 18.725 22.384 1.00 45.89 97 SER A O 1
ATOM 754 N N . VAL A 1 98 ? 8.417 20.399 21.032 1.00 51.51 98 VAL A N 1
ATOM 755 C CA . VAL A 1 98 ? 7.076 20.854 20.675 1.00 45.29 98 VAL A CA 1
ATOM 756 C C . VAL A 1 98 ? 6.839 20.929 19.161 1.00 43.64 98 VAL A C 1
ATOM 757 O O . VAL A 1 98 ? 7.628 21.531 18.442 1.00 53.81 98 VAL A O 1
ATOM 761 N N . ARG A 1 99 ? 5.747 20.338 18.686 1.00 61.28 99 ARG A N 1
ATOM 762 C CA . ARG A 1 99 ? 5.429 20.309 17.255 1.00 51.50 99 ARG A CA 1
ATOM 763 C C . ARG A 1 99 ? 3.948 20.585 17.036 1.00 51.12 99 ARG A C 1
ATOM 764 O O . ARG A 1 99 ? 3.107 20.011 17.726 1.00 58.57 99 ARG A O 1
ATOM 772 N N . SER A 1 100 ? 3.624 21.467 16.094 1.00 59.80 100 SER A N 1
ATOM 773 C CA . SER A 1 100 ? 2.232 21.853 15.869 1.00 60.53 100 SER A CA 1
ATOM 774 C C . SER A 1 100 ? 1.856 21.774 14.396 1.00 60.94 100 SER A C 1
ATOM 775 O O . SER A 1 100 ? 2.610 22.199 13.522 1.00 67.53 100 SER A O 1
ATOM 778 N N . LYS A 1 101 ? 0.667 21.245 14.134 1.00 63.38 101 LYS A N 1
ATOM 779 C CA . LYS A 1 101 ? 0.125 21.179 12.783 1.00 54.53 101 LYS A CA 1
ATOM 780 C C . LYS A 1 101 ? -1.345 21.562 12.833 1.00 63.75 101 LYS A C 1
ATOM 781 O O . LYS A 1 101 ? -2.175 20.808 13.343 1.00 60.84 101 LYS A O 1
ATOM 787 N N . GLN A 1 102 ? -1.645 22.752 12.325 1.00 84.19 102 GLN A N 1
ATOM 788 C CA . GLN A 1 102 ? -2.994 23.311 12.324 1.00 73.69 102 GLN A CA 1
ATOM 789 C C . GLN A 1 102 ? -3.522 23.449 13.743 1.00 70.12 102 GLN A C 1
ATOM 790 O O . GLN A 1 102 ? -2.962 24.194 14.543 1.00 76.11 102 GLN A O 1
ATOM 796 N N . ASP A 1 103 ? -4.582 22.717 14.065 1.00 68.86 103 ASP A N 1
ATOM 797 C CA . ASP A 1 103 ? -5.157 22.791 15.402 1.00 63.67 103 ASP A CA 1
ATOM 798 C C . ASP A 1 103 ? -4.633 21.721 16.361 1.00 71.01 103 ASP A C 1
ATOM 799 O O . ASP A 1 103 ? -5.193 21.512 17.436 1.00 85.31 103 ASP A O 1
ATOM 804 N N . LYS A 1 104 ? -3.556 21.050 15.966 1.00 68.76 104 LYS A N 1
ATOM 805 C CA . LYS A 1 104 ? -2.928 20.023 16.795 1.00 60.66 104 LYS A CA 1
ATOM 806 C C . LYS A 1 104 ? -1.611 20.511 17.394 1.00 58.54 104 LYS A C 1
ATOM 807 O O . LYS A 1 104 ? -0.793 21.123 16.708 1.00 64.76 104 LYS A O 1
ATOM 813 N N . ILE A 1 105 ? -1.423 20.258 18.684 1.00 55.91 105 ILE A N 1
ATOM 814 C CA . ILE A 1 105 ? -0.163 20.568 19.345 1.00 53.76 105 ILE A CA 1
ATOM 815 C C . ILE A 1 105 ? 0.349 19.318 20.038 1.00 52.82 105 ILE A C 1
ATOM 816 O O . ILE A 1 105 ? -0.336 18.740 20.878 1.00 74.41 105 ILE A O 1
ATOM 821 N N . LEU A 1 106 ? 1.543 18.887 19.655 1.00 50.90 106 LEU A N 1
ATOM 822 C CA . LEU A 1 106 ? 2.187 17.732 20.270 1.00 53.42 106 LEU A CA 1
ATOM 823 C C . LEU A 1 106 ? 3.439 18.152 21.043 1.00 58.82 106 LEU A C 1
ATOM 824 O O . LEU A 1 106 ? 4.380 18.703 20.472 1.00 58.47 106 LEU A O 1
ATOM 829 N N . ALA A 1 107 ? 3.436 17.897 22.345 1.00 54.86 107 ALA A N 1
ATOM 830 C CA . ALA A 1 107 ? 4.598 18.156 23.188 1.00 46.68 107 ALA A CA 1
ATOM 831 C C . ALA A 1 107 ? 4.977 16.892 23.950 1.00 52.05 107 ALA A C 1
ATOM 832 O O . ALA A 1 107 ? 4.122 16.055 24.238 1.00 54.71 107 ALA A O 1
ATOM 834 N N . CYS A 1 108 ? 6.257 16.753 24.281 1.00 44.75 108 CYS A N 1
ATOM 835 C CA . CYS A 1 108 ? 6.744 15.512 24.874 1.00 50.01 108 CYS A CA 1
ATOM 836 C C . CYS A 1 108 ? 7.644 15.713 26.082 1.00 49.29 108 CYS A C 1
ATOM 837 O O . CYS A 1 108 ? 8.217 16.783 26.284 1.00 59.44 108 CYS A O 1
ATOM 840 N N . ALA A 1 109 ? 7.737 14.665 26.893 1.00 65.12 109 ALA A N 1
ATOM 841 C CA . ALA A 1 109 ? 8.596 14.648 28.069 1.00 53.55 109 ALA A CA 1
ATOM 842 C C . ALA A 1 109 ? 9.560 13.475 28.007 1.00 53.21 109 ALA A C 1
ATOM 843 O O . ALA A 1 109 ? 9.245 12.384 28.484 1.00 59.80 109 ALA A O 1
ATOM 845 N N . PRO A 1 110 ? 10.733 13.695 27.393 1.00 41.06 110 PRO A N 1
ATOM 846 C CA . PRO A 1 110 ? 11.744 12.669 27.126 1.00 40.30 110 PRO A CA 1
ATOM 847 C C . PRO A 1 110 ? 12.299 12.039 28.401 1.00 47.73 110 PRO A C 1
ATOM 848 O O . PRO A 1 110 ? 12.743 10.890 28.372 1.00 43.52 110 PRO A O 1
ATOM 852 N N . LEU A 1 111 ? 12.321 12.797 29.493 1.00 47.54 111 LEU A N 1
ATOM 853 C CA . LEU A 1 111 ? 12.866 12.287 30.744 1.00 45.30 111 LEU A CA 1
ATOM 854 C C . LEU A 1 111 ? 11.770 11.851 31.726 1.00 47.64 111 LEU A C 1
ATOM 855 O O . LEU A 1 111 ? 12.001 11.750 32.929 1.00 49.54 111 LEU A O 1
ATOM 860 N N . TYR A 1 112 ? 10.569 11.630 31.211 1.00 49.70 112 TYR A N 1
ATOM 861 C CA . TYR A 1 112 ? 9.482 11.039 31.987 1.00 50.29 112 TYR A CA 1
ATOM 862 C C . TYR A 1 112 ? 9.824 9.576 32.323 1.00 45.73 112 TYR A C 1
ATOM 863 O O . TYR A 1 112 ? 10.130 8.793 31.427 1.00 45.34 112 TYR A O 1
ATOM 872 N N . HIS A 1 113 ? 9.782 9.211 33.600 1.00 47.29 113 HIS A N 1
ATOM 873 C CA . HIS A 1 113 ? 10.017 7.827 34.030 1.00 47.47 113 HIS A CA 1
ATOM 874 C C . HIS A 1 113 ? 8.717 7.192 34.501 1.00 49.57 113 HIS A C 1
ATOM 875 O O . HIS A 1 113 ? 7.825 7.890 34.973 1.00 50.50 113 HIS A O 1
ATOM 882 N N . TRP A 1 114 ? 8.604 5.871 34.392 1.00 50.51 114 TRP A N 1
ATOM 883 C CA . TRP A 1 114 ? 7.435 5.235 34.974 1.00 52.72 114 TRP A CA 1
ATOM 884 C C . TRP A 1 114 ? 7.824 3.930 35.643 1.00 53.73 114 TRP A C 1
ATOM 885 O O . TRP A 1 114 ? 8.950 3.457 35.517 1.00 52.75 114 TRP A O 1
ATOM 896 N N . ARG A 1 115 ? 6.863 3.356 36.355 1.00 64.57 115 ARG A N 1
ATOM 897 C CA . ARG A 1 115 ? 7.126 2.268 37.280 1.00 57.20 115 ARG A CA 1
ATOM 898 C C . ARG A 1 115 ? 7.200 0.902 36.607 1.00 69.31 115 ARG A C 1
ATOM 899 O O . ARG A 1 115 ? 7.863 0.004 37.130 1.00 78.84 115 ARG A O 1
ATOM 907 N N . THR A 1 116 ? 6.523 0.752 35.464 1.00 65.35 116 THR A N 1
ATOM 908 C CA . THR A 1 116 ? 6.149 -0.559 34.904 1.00 65.78 116 THR A CA 1
ATOM 909 C C . THR A 1 116 ? 5.085 -1.229 35.768 1.00 75.70 116 THR A C 1
ATOM 910 O O . THR A 1 116 ? 4.846 -0.809 36.901 1.00 86.86 116 THR A O 1
ATOM 914 N N . GLU A 1 117 ? 4.434 -2.259 35.232 1.00 78.18 117 GLU A N 1
ATOM 915 C CA . GLU A 1 117 ? 3.342 -2.911 35.950 1.00 82.38 117 GLU A CA 1
ATOM 916 C C . GLU A 1 117 ? 3.749 -4.229 36.587 1.00 83.80 117 GLU A C 1
ATOM 917 O O . GLU A 1 117 ? 2.917 -4.915 37.184 1.00 92.54 117 GLU A O 1
ATOM 923 N N . MET A 1 118 ? 5.017 -4.595 36.460 1.00 80.97 118 MET A N 1
ATOM 924 C CA . MET A 1 118 ? 5.463 -5.859 37.027 1.00 83.29 118 MET A CA 1
ATOM 925 C C . MET A 1 118 ? 6.123 -5.612 38.385 1.00 75.67 118 MET A C 1
ATOM 926 O O . MET A 1 118 ? 5.528 -5.895 39.423 1.00 81.20 118 MET A O 1
ATOM 931 N N . LYS A 1 119 ? 7.338 -5.076 38.379 1.00 69.92 119 LYS A N 1
ATOM 932 C CA . LYS A 1 119 ? 8.035 -4.764 39.625 1.00 73.49 119 LYS A CA 1
ATOM 933 C C . LYS A 1 119 ? 8.152 -3.248 39.774 1.00 73.65 119 LYS A C 1
ATOM 934 O O . LYS A 1 119 ? 7.747 -2.500 38.885 1.00 68.84 119 LYS A O 1
ATOM 940 N N . GLN A 1 120 ? 8.737 -2.807 40.882 1.00 69.59 120 GLN A N 1
ATOM 941 C CA . GLN A 1 120 ? 8.880 -1.382 41.185 1.00 62.11 120 GLN A CA 1
ATOM 942 C C . GLN A 1 120 ? 10.155 -0.800 40.606 1.00 67.09 120 GLN A C 1
ATOM 943 O O . GLN A 1 120 ? 11.186 -0.749 41.277 1.00 70.00 120 GLN A O 1
ATOM 949 N N . GLU A 1 121 ? 10.078 -0.367 39.351 1.00 76.98 121 GLU A N 1
ATOM 950 C CA . GLU A 1 121 ? 11.212 0.240 38.667 1.00 55.74 121 GLU A CA 1
ATOM 951 C C . GLU A 1 121 ? 11.006 1.720 38.398 1.00 54.25 121 GLU A C 1
ATOM 952 O O . GLU A 1 121 ? 10.018 2.314 38.823 1.00 67.17 121 GLU A O 1
ATOM 958 N N . ARG A 1 122 ? 11.965 2.303 37.688 1.00 59.77 122 ARG A N 1
ATOM 959 C CA . ARG A 1 122 ? 11.915 3.698 37.278 1.00 50.76 122 ARG A CA 1
ATOM 960 C C . ARG A 1 122 ? 12.534 3.884 35.903 1.00 51.63 122 ARG A C 1
ATOM 961 O O . ARG A 1 122 ? 13.698 4.263 35.788 1.00 47.67 122 ARG A O 1
ATOM 969 N N . GLU A 1 123 ? 11.759 3.608 34.858 1.00 55.61 123 GLU A N 1
ATOM 970 C CA . GLU A 1 123 ? 12.306 3.533 33.508 1.00 57.53 123 GLU A CA 1
ATOM 971 C C . GLU A 1 123 ? 11.826 4.708 32.662 1.00 59.23 123 GLU A C 1
ATOM 972 O O . GLU A 1 123 ? 10.625 4.960 32.562 1.00 58.26 123 GLU A O 1
ATOM 978 N N . PRO A 1 124 ? 12.779 5.446 32.066 1.00 45.32 124 PRO A N 1
ATOM 979 C CA . PRO A 1 124 ? 12.494 6.642 31.271 1.00 49.79 124 PRO A CA 1
ATOM 980 C C . PRO A 1 124 ? 11.923 6.299 29.904 1.00 58.46 124 PRO A C 1
ATOM 981 O O . PRO A 1 124 ? 12.638 6.370 28.905 1.00 51.55 124 PRO A O 1
ATOM 985 N N . VAL A 1 125 ? 10.641 5.946 29.860 1.00 56.70 125 VAL A N 1
ATOM 986 C CA . VAL A 1 125 ? 10.023 5.548 28.605 1.00 48.42 125 VAL A CA 1
ATOM 987 C C . VAL A 1 125 ? 9.604 6.767 27.792 1.00 45.74 125 VAL A C 1
ATOM 988 O O . VAL A 1 125 ? 9.395 6.669 26.587 1.00 54.26 125 VAL A O 1
ATOM 992 N N . GLY A 1 126 ? 9.526 7.924 28.442 1.00 45.24 126 GLY A N 1
ATOM 993 C CA . GLY A 1 126 ? 9.067 9.126 27.775 1.00 44.80 126 GLY A CA 1
ATOM 994 C C . GLY A 1 126 ? 7.572 9.116 27.516 1.00 46.45 126 GLY A C 1
ATOM 995 O O . GLY A 1 126 ? 6.967 8.055 27.355 1.00 57.00 126 GLY A O 1
ATOM 996 N N . THR A 1 127 ? 6.965 10.297 27.502 1.00 49.23 127 THR A N 1
ATOM 997 C CA . THR A 1 127 ? 5.538 10.405 27.215 1.00 51.51 127 THR A CA 1
ATOM 998 C C . THR A 1 127 ? 5.253 11.697 26.460 1.00 57.29 127 THR A C 1
ATOM 999 O O . THR A 1 127 ? 6.027 12.654 26.536 1.00 46.48 127 THR A O 1
ATOM 1003 N N . CYS A 1 128 ? 4.185 11.686 25.667 1.00 60.60 128 CYS A N 1
ATOM 1004 C CA . CYS A 1 128 ? 3.752 12.873 24.935 1.00 49.11 128 CYS A CA 1
ATOM 1005 C C . CYS A 1 128 ? 2.296 13.214 25.228 1.00 51.22 128 CYS A C 1
ATOM 1006 O O . CYS A 1 128 ? 1.490 12.327 25.505 1.00 53.12 128 CYS A O 1
ATOM 1009 N N . PHE A 1 129 ? 1.967 14.502 25.191 1.00 56.59 129 PHE A N 1
ATOM 1010 C CA . PHE A 1 129 ? 0.573 14.939 25.240 1.00 62.05 129 PHE A CA 1
ATOM 1011 C C . PHE A 1 129 ? 0.137 15.580 23.921 1.00 53.81 129 PHE A C 1
ATOM 1012 O O . PHE A 1 129 ? 0.806 16.471 23.399 1.00 54.44 129 PHE A O 1
ATOM 1020 N N . LEU A 1 130 ? -0.981 15.107 23.380 1.00 55.71 130 LEU A N 1
ATOM 1021 C CA . LEU A 1 130 ? -1.523 15.627 22.128 1.00 56.41 130 LEU A CA 1
ATOM 1022 C C . LEU A 1 130 ? -2.836 16.376 22.345 1.00 63.41 130 LEU A C 1
ATOM 1023 O O . LEU A 1 130 ? -3.759 15.877 22.990 1.00 60.57 130 LEU A O 1
ATOM 1028 N N . GLN A 1 131 ? -2.912 17.572 21.775 1.00 67.96 131 GLN A N 1
ATOM 1029 C CA . GLN A 1 131 ? -4.080 18.434 21.897 1.00 73.80 131 GLN A CA 1
ATOM 1030 C C . GLN A 1 131 ? -4.692 18.673 20.525 1.00 79.42 131 GLN A C 1
ATOM 1031 O O . GLN A 1 131 ? -4.171 19.440 19.722 1.00 76.86 131 GLN A O 1
ATOM 1037 N N . ASP A 1 132 ? -5.803 17.987 20.270 1.00 90.36 132 ASP A N 1
ATOM 1038 C CA . ASP A 1 132 ? -6.546 18.127 19.022 1.00 99.42 132 ASP A CA 1
ATOM 1039 C C . ASP A 1 132 ? -7.815 18.937 19.254 1.00 89.15 132 ASP A C 1
ATOM 1040 O O . ASP A 1 132 ? -8.829 18.422 19.733 1.00 74.61 132 ASP A O 1
ATOM 1045 N N . GLY A 1 133 ? -7.745 20.210 18.880 1.00 79.24 133 GLY A N 1
ATOM 1046 C CA . GLY A 1 133 ? -8.862 21.116 19.044 1.00 85.29 133 GLY A CA 1
ATOM 1047 C C . GLY A 1 133 ? -9.192 21.323 20.511 1.00 103.95 133 GLY A C 1
ATOM 1048 O O . GLY A 1 133 ? -8.542 22.109 21.200 1.00 101.43 133 GLY A O 1
ATOM 1049 N N . THR A 1 134 ? -10.198 20.605 20.994 1.00 112.36 134 THR A N 1
ATOM 1050 C CA . THR A 1 134 ? -10.623 20.746 22.379 1.00 111.74 134 THR A CA 1
ATOM 1051 C C . THR A 1 134 ? -10.040 19.632 23.258 1.00 105.53 134 THR A C 1
ATOM 1052 O O . THR A 1 134 ? -9.467 19.895 24.318 1.00 103.39 134 THR A O 1
ATOM 1056 N N . LYS A 1 135 ? -10.227 18.390 22.823 1.00 95.99 135 LYS A N 1
ATOM 1057 C CA . LYS A 1 135 ? -9.773 17.212 23.564 1.00 83.79 135 LYS A CA 1
ATOM 1058 C C . LYS A 1 135 ? -8.246 17.052 23.567 1.00 87.44 135 LYS A C 1
ATOM 1059 O O . LYS A 1 135 ? -7.603 17.132 22.521 1.00 98.17 135 LYS A O 1
ATOM 1065 N N . THR A 1 136 ? -7.679 16.830 24.748 1.00 68.73 136 THR A N 1
ATOM 1066 C CA . THR A 1 136 ? -6.245 16.567 24.905 1.00 74.81 136 THR A CA 1
ATOM 1067 C C . THR A 1 136 ? -5.967 15.143 25.433 1.00 73.73 136 THR A C 1
ATOM 1068 O O . THR A 1 136 ? -6.501 14.744 26.464 1.00 71.07 136 THR A O 1
ATOM 1072 N N . VAL A 1 137 ? -5.164 14.370 24.700 1.00 63.92 137 VAL A N 1
ATOM 1073 C CA . VAL A 1 137 ? -4.874 12.978 25.070 1.00 63.84 137 VAL A CA 1
ATOM 1074 C C . VAL A 1 137 ? -3.384 12.717 25.296 1.00 61.10 137 VAL A C 1
ATOM 1075 O O . VAL A 1 137 ? -2.539 13.491 24.854 1.00 69.51 137 VAL A O 1
ATOM 1079 N N . GLU A 1 138 ? -3.072 11.625 25.998 1.00 61.11 138 GLU A N 1
ATOM 1080 C CA . GLU A 1 138 ? -1.685 11.210 26.195 1.00 61.28 138 GLU A CA 1
ATOM 1081 C C . GLU A 1 138 ? -1.237 10.176 25.172 1.00 63.59 138 GLU A C 1
ATOM 1082 O O . GLU A 1 138 ? -2.023 9.334 24.733 1.00 70.55 138 GLU A O 1
ATOM 1088 N N . TYR A 1 139 ? 0.050 10.219 24.838 1.00 56.01 139 TYR A N 1
ATOM 1089 C CA . TYR A 1 139 ? 0.632 9.310 23.863 1.00 58.71 139 TYR A CA 1
ATOM 1090 C C . TYR A 1 139 ? 2.016 8.882 24.337 1.00 53.54 139 TYR A C 1
ATOM 1091 O O . TYR A 1 139 ? 2.980 9.636 24.226 1.00 61.07 139 TYR A O 1
ATOM 1100 N N . ALA A 1 140 ? 2.115 7.665 24.853 1.00 61.58 140 ALA A N 1
ATOM 1101 C CA . ALA A 1 140 ? 3.390 7.147 25.324 1.00 60.45 140 ALA A CA 1
ATOM 1102 C C . ALA A 1 140 ? 3.556 5.759 24.755 1.00 56.68 140 ALA A C 1
ATOM 1103 O O . ALA A 1 140 ? 3.325 4.764 25.439 1.00 61.51 140 ALA A O 1
ATOM 1105 N N . PRO A 1 141 ? 4.000 5.696 23.494 1.00 52.86 141 PRO A N 1
ATOM 1106 C CA . PRO A 1 141 ? 4.134 4.449 22.741 1.00 53.76 141 PRO A CA 1
ATOM 1107 C C . PRO A 1 141 ? 5.252 3.545 23.234 1.00 61.29 141 PRO A C 1
ATOM 1108 O O . PRO A 1 141 ? 5.255 2.364 22.883 1.00 72.07 141 PRO A O 1
ATOM 1112 N N . CYS A 1 142 ? 6.158 4.061 24.057 1.00 51.42 142 CYS A N 1
ATOM 1113 C CA . CYS A 1 142 ? 7.217 3.216 24.589 1.00 50.95 142 CYS A CA 1
ATOM 1114 C C . CYS A 1 142 ? 6.830 2.665 25.958 1.00 72.17 142 CYS A C 1
ATOM 1115 O O . CYS A 1 142 ? 7.463 1.737 26.465 1.00 77.46 142 CYS A O 1
ATOM 1118 N N . ARG A 1 143 ? 5.789 3.236 26.554 1.00 72.44 143 ARG A N 1
ATOM 1119 C CA . ARG A 1 143 ? 5.269 2.722 27.813 1.00 54.47 143 ARG A CA 1
ATOM 1120 C C . ARG A 1 143 ? 4.408 1.468 27.582 1.00 66.07 143 ARG A C 1
ATOM 1121 O O . ARG A 1 143 ? 3.180 1.530 27.579 1.00 66.92 143 ARG A O 1
ATOM 1129 N N . SER A 1 144 ? 5.091 0.343 27.376 1.00 69.73 144 SER A N 1
ATOM 1130 C CA . SER A 1 144 ? 4.512 -0.957 27.002 1.00 64.06 144 SER A CA 1
ATOM 1131 C C . SER A 1 144 ? 4.895 -2.101 27.961 1.00 67.63 144 SER A C 1
ATOM 1132 O O . SER A 1 144 ? 5.387 -1.861 29.062 1.00 65.63 144 SER A O 1
ATOM 1135 N N . GLN A 1 145 ? 4.664 -3.343 27.517 1.00 72.72 145 GLN A N 1
ATOM 1136 C CA . GLN A 1 145 ? 5.069 -4.549 28.253 1.00 76.65 145 GLN A CA 1
ATOM 1137 C C . GLN A 1 145 ? 6.474 -4.960 27.843 1.00 64.77 145 GLN A C 1
ATOM 1138 O O . GLN A 1 145 ? 7.074 -5.847 28.447 1.00 66.54 145 GLN A O 1
ATOM 1144 N N . ASP A 1 146 ? 6.992 -4.325 26.802 1.00 60.82 146 ASP A N 1
ATOM 1145 C CA . ASP A 1 146 ? 8.377 -4.535 26.416 1.00 59.42 146 ASP A CA 1
ATOM 1146 C C . ASP A 1 146 ? 9.302 -3.695 27.293 1.00 57.25 146 ASP A C 1
ATOM 1147 O O . ASP A 1 146 ? 9.743 -2.620 26.886 1.00 75.12 146 ASP A O 1
ATOM 1152 N N . ILE A 1 147 ? 9.576 -4.179 28.503 1.00 57.86 147 ILE A N 1
ATOM 1153 C CA . ILE A 1 147 ? 10.262 -3.371 29.513 1.00 56.22 147 ILE A CA 1
ATOM 1154 C C . ILE A 1 147 ? 11.778 -3.557 29.535 1.00 64.76 147 ILE A C 1
ATOM 1155 O O . ILE A 1 147 ? 12.317 -4.378 28.790 1.00 64.98 147 ILE A O 1
ATOM 1160 N N . ASP A 1 148 ? 12.442 -2.802 30.417 1.00 58.36 148 ASP A N 1
ATOM 1161 C CA . ASP A 1 148 ? 13.899 -2.847 30.602 1.00 60.27 148 ASP A CA 1
ATOM 1162 C C . ASP A 1 148 ? 14.648 -2.341 29.362 1.00 67.08 148 ASP A C 1
ATOM 1163 O O . ASP A 1 148 ? 14.044 -2.058 28.327 1.00 71.99 148 ASP A O 1
ATOM 1168 N N . ALA A 1 149 ? 15.963 -2.190 29.497 1.00 52.96 149 ALA A N 1
ATOM 1169 C CA . ALA A 1 149 ? 16.800 -1.604 28.457 1.00 48.16 149 ALA A CA 1
ATOM 1170 C C . ALA A 1 149 ? 16.731 -2.388 27.143 1.00 48.98 149 ALA A C 1
ATOM 1171 O O . ALA A 1 149 ? 16.756 -1.792 26.065 1.00 48.03 149 ALA A O 1
ATOM 1173 N N . ASP A 1 150 ? 16.667 -3.716 27.235 1.00 50.87 150 ASP A N 1
ATOM 1174 C CA . ASP A 1 150 ? 16.539 -4.576 26.053 1.00 57.90 150 ASP A CA 1
ATOM 1175 C C . ASP A 1 150 ? 15.275 -4.252 25.261 1.00 65.36 150 ASP A C 1
ATOM 1176 O O . ASP A 1 150 ? 15.216 -4.483 24.055 1.00 84.39 150 ASP A O 1
ATOM 1181 N N . GLY A 1 151 ? 14.258 -3.745 25.949 1.00 61.35 151 GLY A N 1
ATOM 1182 C CA . GLY A 1 151 ? 13.010 -3.384 25.305 1.00 52.96 151 GLY A CA 1
ATOM 1183 C C . GLY A 1 151 ? 12.860 -1.882 25.133 1.00 51.01 151 GLY A C 1
ATOM 1184 O O . GLY A 1 151 ? 13.763 -1.222 24.618 1.00 49.35 151 GLY A O 1
ATOM 1185 N N . GLN A 1 152 ? 11.724 -1.336 25.551 1.00 51.35 152 GLN A N 1
ATOM 1186 C CA . GLN A 1 152 ? 11.459 0.087 25.364 1.00 49.81 152 GLN A CA 1
ATOM 1187 C C . GLN A 1 152 ? 11.515 0.837 26.679 1.00 49.05 152 GLN A C 1
ATOM 1188 O O . GLN A 1 152 ? 11.024 1.956 26.781 1.00 48.32 152 GLN A O 1
ATOM 1194 N N . GLY A 1 153 ? 12.114 0.215 27.686 1.00 49.39 153 GLY A N 1
ATOM 1195 C CA . GLY A 1 153 ? 12.192 0.818 29.001 1.00 59.26 153 GLY A CA 1
ATOM 1196 C C . GLY A 1 153 ? 12.933 2.133 29.088 1.00 46.93 153 GLY A C 1
ATOM 1197 O O . GLY A 1 153 ? 12.540 3.018 29.840 1.00 46.65 153 GLY A O 1
ATOM 1198 N N . PHE A 1 154 ? 13.980 2.285 28.288 1.00 53.19 154 PHE A N 1
ATOM 1199 C CA . PHE A 1 154 ? 14.811 3.480 28.364 1.00 47.57 154 PHE A CA 1
ATOM 1200 C C . PHE A 1 154 ? 14.710 4.240 27.059 1.00 42.94 154 PHE A C 1
ATOM 1201 O O . PHE A 1 154 ? 15.606 4.992 26.684 1.00 54.35 154 PHE A O 1
ATOM 1209 N N . CYS A 1 155 ? 13.573 4.049 26.401 1.00 43.88 155 CYS A N 1
ATOM 1210 C CA . CYS A 1 155 ? 13.293 4.591 25.081 1.00 46.67 155 CYS A CA 1
ATOM 1211 C C . CYS A 1 155 ? 13.360 6.110 25.003 1.00 46.60 155 CYS A C 1
ATOM 1212 O O . CYS A 1 155 ? 13.875 6.656 24.027 1.00 62.11 155 CYS A O 1
ATOM 1215 N N . GLN A 1 156 ? 12.835 6.780 26.023 1.00 46.48 156 GLN A N 1
ATOM 1216 C CA . GLN A 1 156 ? 12.722 8.234 26.024 1.00 49.18 156 GLN A CA 1
ATOM 1217 C C . GLN A 1 156 ? 11.950 8.694 24.793 1.00 53.08 156 GLN A C 1
ATOM 1218 O O . GLN A 1 156 ? 12.409 9.562 24.051 1.00 57.11 156 GLN A O 1
ATOM 1224 N N . GLY A 1 157 ? 10.764 8.119 24.597 1.00 58.68 157 GLY A N 1
ATOM 1225 C CA . GLY A 1 157 ? 9.923 8.461 23.464 1.00 43.45 157 GLY A CA 1
ATOM 1226 C C . GLY A 1 157 ? 9.555 9.929 23.441 1.00 42.95 157 GLY A C 1
ATOM 1227 O O . GLY A 1 157 ? 9.192 10.508 24.458 1.00 46.77 157 GLY A O 1
ATOM 1228 N N . GLY A 1 158 ? 9.620 10.528 22.260 1.00 42.48 158 GLY A N 1
ATOM 1229 C CA . GLY A 1 158 ? 9.317 11.935 22.113 1.00 42.13 158 GLY A CA 1
ATOM 1230 C C . GLY A 1 158 ? 10.576 12.768 22.218 1.00 44.38 158 GLY A C 1
ATOM 1231 O O . GLY A 1 158 ? 10.512 13.992 22.314 1.00 48.65 158 GLY A O 1
ATOM 1232 N N . PHE A 1 159 ? 11.726 12.098 22.203 1.00 43.48 159 PHE A N 1
ATOM 1233 C CA . PHE A 1 159 ? 13.013 12.783 22.207 1.00 38.22 159 PHE A CA 1
ATOM 1234 C C . PHE A 1 159 ? 13.077 13.678 20.979 1.00 37.83 159 PHE A C 1
ATOM 1235 O O . PHE A 1 159 ? 13.630 14.774 21.023 1.00 44.45 159 PHE A O 1
ATOM 1243 N N . SER A 1 160 ? 12.517 13.187 19.878 1.00 44.71 160 SER A N 1
ATOM 1244 C CA . SER A 1 160 ? 12.286 14.012 18.697 1.00 49.00 160 SER A CA 1
ATOM 1245 C C . SER A 1 160 ? 10.933 13.657 18.096 1.00 47.58 160 SER A C 1
ATOM 1246 O O . SER A 1 160 ? 10.524 12.497 18.136 1.00 40.87 160 SER A O 1
ATOM 1249 N N . ILE A 1 161 ? 10.231 14.658 17.567 1.00 57.02 161 ILE A N 1
ATOM 1250 C CA . ILE A 1 161 ? 8.909 14.439 16.979 1.00 50.73 161 ILE A CA 1
ATOM 1251 C C . ILE A 1 161 ? 8.679 15.244 15.704 1.00 42.36 161 ILE A C 1
ATOM 1252 O O . ILE A 1 161 ? 9.403 16.192 15.410 1.00 44.16 161 ILE A O 1
ATOM 1257 N N . ASP A 1 162 ? 7.638 14.869 14.971 1.00 52.67 162 ASP A N 1
ATOM 1258 C CA . ASP A 1 162 ? 7.246 15.570 13.759 1.00 47.33 162 ASP A CA 1
ATOM 1259 C C . ASP A 1 162 ? 5.869 15.116 13.322 1.00 46.57 162 ASP A C 1
ATOM 1260 O O . ASP A 1 162 ? 5.422 14.032 13.687 1.00 54.13 162 ASP A O 1
ATOM 1265 N N . PHE A 1 163 ? 5.226 15.939 12.505 1.00 54.99 163 PHE A N 1
ATOM 1266 C CA . PHE A 1 163 ? 3.966 15.589 11.864 1.00 49.63 163 PHE A CA 1
ATOM 1267 C C . PHE A 1 163 ? 4.208 15.340 10.388 1.00 50.11 163 PHE A C 1
ATOM 1268 O O . PHE A 1 163 ? 5.052 15.984 9.768 1.00 55.86 163 PHE A O 1
ATOM 1276 N N . THR A 1 164 ? 3.453 14.411 9.821 1.00 54.34 164 THR A N 1
ATOM 1277 C CA . THR A 1 164 ? 3.448 14.233 8.381 1.00 52.83 164 THR A CA 1
ATOM 1278 C C . THR A 1 164 ? 2.339 15.107 7.812 1.00 64.28 164 THR A C 1
ATOM 1279 O O . THR A 1 164 ? 1.562 15.705 8.556 1.00 68.02 164 THR A O 1
ATOM 1283 N N . LYS A 1 165 ? 2.245 15.145 6.492 1.00 70.62 165 LYS A N 1
ATOM 1284 C CA . LYS A 1 165 ? 1.263 15.972 5.810 1.00 57.33 165 LYS A CA 1
ATOM 1285 C C . LYS A 1 165 ? -0.102 15.308 5.730 1.00 59.86 165 LYS A C 1
ATOM 1286 O O . LYS A 1 165 ? -1.070 15.927 5.298 1.00 85.89 165 LYS A O 1
ATOM 1292 N N . ALA A 1 166 ? -0.176 14.050 6.156 1.00 73.83 166 ALA A N 1
ATOM 1293 C CA . ALA A 1 166 ? -1.437 13.311 6.159 1.00 71.93 166 ALA A CA 1
ATOM 1294 C C . ALA A 1 166 ? -1.866 12.996 7.599 1.00 72.09 166 ALA A C 1
ATOM 1295 O O . ALA A 1 166 ? -2.469 11.957 7.863 1.00 74.16 166 ALA A O 1
ATOM 1297 N N . ASP A 1 167 ? -1.500 13.881 8.525 1.00 96.62 167 ASP A N 1
ATOM 1298 C CA . ASP A 1 167 ? -1.905 13.799 9.934 1.00 107.44 167 ASP A CA 1
ATOM 1299 C C . ASP A 1 167 ? -1.432 12.492 10.541 1.00 96.62 167 ASP A C 1
ATOM 1300 O O . ASP A 1 167 ? -2.196 11.790 11.201 1.00 82.00 167 ASP A O 1
ATOM 1305 N N . ARG A 1 168 ? -0.183 12.142 10.283 1.00 81.70 168 ARG A N 1
ATOM 1306 C CA . ARG A 1 168 ? 0.448 11.077 11.028 1.00 60.41 168 ARG A CA 1
ATOM 1307 C C . ARG A 1 168 ? 1.599 11.630 11.872 1.00 54.89 168 ARG A C 1
ATOM 1308 O O . ARG A 1 168 ? 2.310 12.527 11.427 1.00 70.86 168 ARG A O 1
ATOM 1316 N N . VAL A 1 169 ? 1.770 11.119 13.088 1.00 57.52 169 VAL A N 1
ATOM 1317 C CA . VAL A 1 169 ? 2.909 11.517 13.924 1.00 54.78 169 VAL A CA 1
ATOM 1318 C C . VAL A 1 169 ? 4.143 10.626 13.735 1.00 50.84 169 VAL A C 1
ATOM 1319 O O . VAL A 1 169 ? 4.025 9.408 13.629 1.00 51.86 169 VAL A O 1
ATOM 1323 N N . LEU A 1 170 ? 5.324 11.236 13.676 1.00 48.88 170 LEU A N 1
ATOM 1324 C CA . LEU A 1 170 ? 6.570 10.476 13.681 1.00 53.11 170 LEU A CA 1
ATOM 1325 C C . LEU A 1 170 ? 7.349 10.729 14.978 1.00 55.11 170 LEU A C 1
ATOM 1326 O O . LEU A 1 170 ? 7.738 11.862 15.255 1.00 47.94 170 LEU A O 1
ATOM 1331 N N . LEU A 1 171 ? 7.573 9.678 15.765 1.00 53.18 171 LEU A N 1
ATOM 1332 C CA . LEU A 1 171 ? 8.261 9.805 17.051 1.00 51.74 171 LEU A CA 1
ATOM 1333 C C . LEU A 1 171 ? 9.570 9.007 17.132 1.00 58.49 171 LEU A C 1
ATOM 1334 O O . LEU A 1 171 ? 9.641 7.868 16.678 1.00 50.15 171 LEU A O 1
ATOM 1339 N N . GLY A 1 172 ? 10.595 9.627 17.714 1.00 51.84 172 GLY A N 1
ATOM 1340 C CA . GLY A 1 172 ? 11.897 9.014 17.914 1.00 41.52 172 GLY A CA 1
ATOM 1341 C C . GLY A 1 172 ? 12.238 8.640 19.348 1.00 47.22 172 GLY A C 1
ATOM 1342 O O . GLY A 1 172 ? 11.981 9.411 20.275 1.00 44.85 172 GLY A O 1
ATOM 1343 N N . GLY A 1 173 ? 12.767 7.433 19.539 1.00 43.05 173 GLY A N 1
ATOM 1344 C CA . GLY A 1 173 ? 13.191 6.968 20.852 1.00 41.43 173 GLY A CA 1
ATOM 1345 C C . GLY A 1 173 ? 14.592 6.374 20.841 1.00 46.41 173 GLY A C 1
ATOM 1346 O O . GLY A 1 173 ? 14.763 5.190 20.558 1.00 57.76 173 GLY A O 1
ATOM 1347 N N . PRO A 1 174 ? 15.608 7.190 21.159 1.00 52.11 174 PRO A N 1
ATOM 1348 C CA . PRO A 1 174 ? 17.021 6.806 21.021 1.00 44.23 174 PRO A CA 1
ATOM 1349 C C . PRO A 1 174 ? 17.481 5.691 21.951 1.00 44.60 174 PRO A C 1
ATOM 1350 O O . PRO A 1 174 ? 18.522 5.092 21.679 1.00 60.45 174 PRO A O 1
ATOM 1354 N N . GLY A 1 175 ? 16.726 5.400 23.007 1.00 46.53 175 GLY A N 1
ATOM 1355 C CA . GLY A 1 175 ? 17.196 4.462 24.016 1.00 40.65 175 GLY A CA 1
ATOM 1356 C C . GLY A 1 175 ? 16.701 3.033 23.919 1.00 43.21 175 GLY A C 1
ATOM 1357 O O . GLY A 1 175 ? 17.195 2.150 24.628 1.00 51.58 175 GLY A O 1
ATOM 1358 N N . SER A 1 176 ? 15.713 2.805 23.062 1.00 52.45 176 SER A N 1
ATOM 1359 C CA . SER A 1 176 ? 15.115 1.481 22.906 1.00 51.32 176 SER A CA 1
ATOM 1360 C C . SER A 1 176 ? 16.146 0.414 22.546 1.00 45.58 176 SER A C 1
ATOM 1361 O O . SER A 1 176 ? 17.099 0.674 21.814 1.00 44.73 176 SER A O 1
ATOM 1364 N N . PHE A 1 177 ? 15.943 -0.780 23.086 1.00 51.43 177 PHE A N 1
ATOM 1365 C CA . PHE A 1 177 ? 16.724 -1.960 22.738 1.00 58.91 177 PHE A CA 1
ATOM 1366 C C . PHE A 1 177 ? 18.214 -1.742 22.969 1.00 61.52 177 PHE A C 1
ATOM 1367 O O . PHE A 1 177 ? 19.012 -1.868 22.045 1.00 59.06 177 PHE A O 1
ATOM 1375 N N . TYR A 1 178 ? 18.576 -1.431 24.210 1.00 61.08 178 TYR A N 1
ATOM 1376 C CA . TYR A 1 178 ? 19.950 -1.112 24.583 1.00 45.75 178 TYR A CA 1
ATOM 1377 C C . TYR A 1 178 ? 20.485 -0.009 23.658 1.00 43.78 178 TYR A C 1
ATOM 1378 O O . TYR A 1 178 ? 21.588 -0.117 23.122 1.00 48.97 178 TYR A O 1
ATOM 1387 N N . TRP A 1 179 ? 19.682 1.037 23.473 1.00 52.68 179 TRP A N 1
ATOM 1388 C CA . TRP A 1 179 ? 20.080 2.240 22.734 1.00 52.42 179 TRP A CA 1
ATOM 1389 C C . TRP A 1 179 ? 20.386 2.012 21.250 1.00 53.51 179 TRP A C 1
ATOM 1390 O O . TRP A 1 179 ? 21.129 2.775 20.639 1.00 50.97 179 TRP A O 1
ATOM 1401 N N . GLN A 1 180 ? 19.764 0.992 20.667 1.00 43.12 180 GLN A N 1
ATOM 1402 C CA . GLN A 1 180 ? 19.675 0.873 19.216 1.00 43.58 180 GLN A CA 1
ATOM 1403 C C . GLN A 1 180 ? 18.858 2.013 18.618 1.00 56.23 180 GLN A C 1
ATOM 1404 O O . GLN A 1 180 ? 19.108 2.461 17.497 1.00 57.05 180 GLN A O 1
ATOM 1410 N N . GLY A 1 181 ? 17.896 2.491 19.398 1.00 42.56 181 GLY A N 1
ATOM 1411 C CA . GLY A 1 181 ? 16.964 3.521 18.980 1.00 42.10 181 GLY A CA 1
ATOM 1412 C C . GLY A 1 181 ? 15.755 2.966 18.249 1.00 43.64 181 GLY A C 1
ATOM 1413 O O . GLY A 1 181 ? 15.735 1.801 17.854 1.00 45.06 181 GLY A O 1
ATOM 1414 N N . GLN A 1 182 ? 14.742 3.808 18.065 1.00 43.53 182 GLN A N 1
ATOM 1415 C CA . GLN A 1 182 ? 13.507 3.391 17.410 1.00 45.12 182 GLN A CA 1
ATOM 1416 C C . GLN A 1 182 ? 12.713 4.542 16.789 1.00 44.81 182 GLN A C 1
ATOM 1417 O O . GLN A 1 182 ? 12.717 5.657 17.309 1.00 43.59 182 GLN A O 1
ATOM 1423 N N . LEU A 1 183 ? 12.052 4.277 15.666 1.00 59.06 183 LEU A N 1
ATOM 1424 C CA . LEU A 1 183 ? 11.060 5.205 15.120 1.00 49.23 183 LEU A CA 1
ATOM 1425 C C . LEU A 1 183 ? 9.658 4.629 15.291 1.00 49.20 183 LEU A C 1
ATOM 1426 O O . LEU A 1 183 ? 9.426 3.463 14.982 1.00 49.82 183 LEU A O 1
ATOM 1431 N N . ILE A 1 184 ? 8.744 5.420 15.839 1.00 48.25 184 ILE A N 1
ATOM 1432 C CA . ILE A 1 184 ? 7.356 4.995 15.970 1.00 50.24 184 ILE A CA 1
ATOM 1433 C C . ILE A 1 184 ? 6.416 5.962 15.243 1.00 55.48 184 ILE A C 1
ATOM 1434 O O . ILE A 1 184 ? 6.526 7.176 15.407 1.00 49.50 184 ILE A O 1
ATOM 1439 N N . SER A 1 185 ? 5.498 5.433 14.437 1.00 52.79 185 SER A N 1
ATOM 1440 C CA . SER A 1 185 ? 4.542 6.292 13.741 1.00 55.03 185 SER A CA 1
ATOM 1441 C C . SER A 1 185 ? 3.094 5.858 13.942 1.00 64.08 185 SER A C 1
ATOM 1442 O O . SER A 1 185 ? 2.728 4.719 13.653 1.00 70.95 185 SER A O 1
ATOM 1445 N N . ASP A 1 186 ? 2.281 6.778 14.447 1.00 63.60 186 ASP A N 1
ATOM 1446 C CA . ASP A 1 186 ? 0.853 6.549 14.639 1.00 58.53 186 ASP A CA 1
ATOM 1447 C C . ASP A 1 186 ? -0.027 7.631 14.009 1.00 60.61 186 ASP A C 1
ATOM 1448 O O . ASP A 1 186 ? 0.348 8.803 13.960 1.00 67.92 186 ASP A O 1
ATOM 1453 N N . GLN A 1 187 ? -1.198 7.222 13.531 1.00 61.89 187 GLN A N 1
ATOM 1454 C CA . GLN A 1 187 ? -2.201 8.151 13.026 1.00 67.83 187 GLN A CA 1
ATOM 1455 C C . GLN A 1 187 ? -2.805 8.988 14.141 1.00 63.12 187 GLN A C 1
ATOM 1456 O O . GLN A 1 187 ? -3.237 8.444 15.151 1.00 63.94 187 GLN A O 1
ATOM 1462 N N . VAL A 1 188 ? -2.838 10.306 13.955 1.00 62.35 188 VAL A N 1
ATOM 1463 C CA . VAL A 1 188 ? -3.324 11.211 14.994 1.00 62.31 188 VAL A CA 1
ATOM 1464 C C . VAL A 1 188 ? -4.762 10.877 15.395 1.00 83.84 188 VAL A C 1
ATOM 1465 O O . VAL A 1 188 ? -5.177 11.144 16.521 1.00 88.56 188 VAL A O 1
ATOM 1469 N N . ALA A 1 189 ? -5.515 10.291 14.469 1.00 98.23 189 ALA A N 1
ATOM 1470 C CA . ALA A 1 189 ? -6.906 9.942 14.723 1.00 101.27 189 ALA A CA 1
ATOM 1471 C C . ALA A 1 189 ? -6.989 8.739 15.653 1.00 106.43 189 ALA A C 1
ATOM 1472 O O . ALA A 1 189 ? -7.853 8.670 16.524 1.00 125.13 189 ALA A O 1
ATOM 1474 N N . GLU A 1 190 ? -6.100 7.776 15.439 1.00 81.20 190 GLU A N 1
ATOM 1475 C CA . GLU A 1 190 ? -6.074 6.566 16.248 1.00 79.52 190 GLU A CA 1
ATOM 1476 C C . GLU A 1 190 ? -5.535 6.834 17.654 1.00 79.15 190 GLU A C 1
ATOM 1477 O O . GLU A 1 190 ? -5.926 6.171 18.615 1.00 80.76 190 GLU A O 1
ATOM 1483 N N . ILE A 1 191 ? -4.647 7.817 17.765 1.00 66.36 191 ILE A N 1
ATOM 1484 C CA . ILE A 1 191 ? -4.077 8.213 19.050 1.00 64.70 191 ILE A CA 1
ATOM 1485 C C . ILE A 1 191 ? -5.175 8.723 19.973 1.00 66.37 191 ILE A C 1
ATOM 1486 O O . ILE A 1 191 ? -5.220 8.359 21.146 1.00 90.52 191 ILE A O 1
ATOM 1491 N N . VAL A 1 192 ? -6.051 9.574 19.453 1.00 77.09 192 VAL A N 1
ATOM 1492 C CA . VAL A 1 192 ? -7.105 10.147 20.279 1.00 81.90 192 VAL A CA 1
ATOM 1493 C C . VAL A 1 192 ? -8.240 9.132 20.482 1.00 72.61 192 VAL A C 1
ATOM 1494 O O . VAL A 1 192 ? -8.812 9.047 21.567 1.00 84.15 192 VAL A O 1
ATOM 1498 N N . SER A 1 193 ? -8.558 8.356 19.449 1.00 73.84 193 SER A N 1
ATOM 1499 C CA . SER A 1 193 ? -9.692 7.438 19.519 1.00 83.21 193 SER A CA 1
ATOM 1500 C C . SER A 1 193 ? -9.440 6.250 20.454 1.00 87.12 193 SER A C 1
ATOM 1501 O O . SER A 1 193 ? -10.345 5.819 21.173 1.00 97.49 193 SER A O 1
ATOM 1504 N N . LYS A 1 194 ? -8.216 5.725 20.444 1.00 79.41 194 LYS A N 1
ATOM 1505 C CA . LYS A 1 194 ? -7.885 4.553 21.251 1.00 75.37 194 LYS A CA 1
ATOM 1506 C C . LYS A 1 194 ? -7.355 4.959 22.617 1.00 77.79 194 LYS A C 1
ATOM 1507 O O . LYS A 1 194 ? -6.934 4.115 23.404 1.00 91.00 194 LYS A O 1
ATOM 1513 N N . TYR A 1 195 ? -7.386 6.256 22.895 1.00 78.18 195 TYR A N 1
ATOM 1514 C CA . TYR A 1 195 ? -6.916 6.776 24.173 1.00 76.93 195 TYR A CA 1
ATOM 1515 C C . TYR A 1 195 ? -7.820 6.396 25.342 1.00 75.48 195 TYR A C 1
ATOM 1516 O O . TYR A 1 195 ? -9.041 6.495 25.248 1.00 87.57 195 TYR A O 1
ATOM 1525 N N . ASP A 1 196 ? -7.207 5.956 26.436 1.00 82.61 196 ASP A N 1
ATOM 1526 C CA . ASP A 1 196 ? -7.933 5.591 27.650 1.00 82.55 196 ASP A CA 1
ATOM 1527 C C . ASP A 1 196 ? -7.068 5.887 28.875 1.00 88.95 196 ASP A C 1
ATOM 1528 O O . ASP A 1 196 ? -6.016 5.276 29.056 1.00 108.58 196 ASP A O 1
ATOM 1533 N N . PRO A 1 197 ? -7.505 6.840 29.716 1.00 80.40 197 PRO A N 1
ATOM 1534 C CA . PRO A 1 197 ? -6.732 7.294 30.881 1.00 79.99 197 PRO A CA 1
ATOM 1535 C C . PRO A 1 197 ? -6.495 6.200 31.929 1.00 85.54 197 PRO A C 1
ATOM 1536 O O . PRO A 1 197 ? -5.702 6.399 32.847 1.00 95.27 197 PRO A O 1
ATOM 1540 N N . ASN A 1 198 ? -7.179 5.068 31.795 1.00 78.28 198 ASN A N 1
ATOM 1541 C CA . ASN A 1 198 ? -7.006 3.946 32.711 1.00 88.45 198 ASN A CA 1
ATOM 1542 C C . ASN A 1 198 ? -6.141 2.833 32.116 1.00 87.39 198 ASN A C 1
ATOM 1543 O O . ASN A 1 198 ? -5.905 1.811 32.757 1.00 98.77 198 ASN A O 1
ATOM 1548 N N . VAL A 1 199 ? -5.685 3.028 30.884 1.00 87.09 199 VAL A N 1
ATOM 1549 C CA . VAL A 1 199 ? -4.778 2.081 30.232 1.00 87.94 199 VAL A CA 1
ATOM 1550 C C . VAL A 1 199 ? -3.384 2.664 29.986 1.00 89.73 199 VAL A C 1
ATOM 1551 O O . VAL A 1 199 ? -3.231 3.676 29.299 1.00 84.36 199 VAL A O 1
ATOM 1555 N N . TYR A 1 200 ? -2.366 2.019 30.549 1.00 86.08 200 TYR A N 1
ATOM 1556 C CA . TYR A 1 200 ? -1.018 2.574 30.536 1.00 74.86 200 TYR A CA 1
ATOM 1557 C C . TYR A 1 200 ? -0.185 2.043 29.377 1.00 75.08 200 TYR A C 1
ATOM 1558 O O . TYR A 1 200 ? 0.829 2.637 29.013 1.00 80.77 200 TYR A O 1
ATOM 1567 N N . SER A 1 201 ? -0.627 0.948 28.771 1.00 67.38 201 SER A N 1
ATOM 1568 C CA . SER A 1 201 ? 0.073 0.405 27.617 1.00 64.82 201 SER A CA 1
ATOM 1569 C C . SER A 1 201 ? -0.899 0.163 26.482 1.00 86.02 201 SER A C 1
ATOM 1570 O O . SER A 1 201 ? -1.488 -0.913 26.378 1.00 91.95 201 SER A O 1
ATOM 1573 N N . ILE A 1 202 ? -1.060 1.166 25.626 1.00 77.62 202 ILE A N 1
ATOM 1574 C CA . ILE A 1 202 ? -2.042 1.077 24.559 1.00 67.33 202 ILE A CA 1
ATOM 1575 C C . ILE A 1 202 ? -1.449 0.522 23.269 1.00 70.25 202 ILE A C 1
ATOM 1576 O O . ILE A 1 202 ? -0.416 0.993 22.792 1.00 86.12 202 ILE A O 1
ATOM 1581 N N . LYS A 1 203 ? -2.103 -0.494 22.718 1.00 76.74 203 LYS A N 1
ATOM 1582 C CA . LYS A 1 203 ? -1.679 -1.094 21.461 1.00 89.99 203 LYS A CA 1
ATOM 1583 C C . LYS A 1 203 ? -2.427 -0.475 20.286 1.00 84.00 203 LYS A C 1
ATOM 1584 O O . LYS A 1 203 ? -3.658 -0.443 20.281 1.00 72.50 203 LYS A O 1
ATOM 1590 N N . TYR A 1 204 ? -1.694 0.026 19.299 1.00 84.40 204 TYR A N 1
ATOM 1591 C CA . TYR A 1 204 ? -2.320 0.587 18.106 1.00 80.80 204 TYR A CA 1
ATOM 1592 C C . TYR A 1 204 ? -2.135 -0.317 16.891 1.00 89.79 204 TYR A C 1
ATOM 1593 O O . TYR A 1 204 ? -1.026 -0.774 16.610 1.00 86.29 204 TYR A O 1
ATOM 1602 N N . ASN A 1 205 ? -3.228 -0.578 16.181 1.00 97.54 205 ASN A N 1
ATOM 1603 C CA . ASN A 1 205 ? -3.215 -1.524 15.071 1.00 99.54 205 ASN A CA 1
ATOM 1604 C C . ASN A 1 205 ? -2.505 -0.956 13.844 1.00 96.89 205 ASN A C 1
ATOM 1605 O O . ASN A 1 205 ? -1.765 -1.668 13.167 1.00 111.40 205 ASN A O 1
ATOM 1610 N N . ASN A 1 206 ? -2.738 0.320 13.546 1.00 72.21 206 ASN A N 1
ATOM 1611 C CA . ASN A 1 206 ? -2.119 0.932 12.373 1.00 70.93 206 ASN A CA 1
ATOM 1612 C C . ASN A 1 206 ? -0.775 1.587 12.678 1.00 79.61 206 ASN A C 1
ATOM 1613 O O . ASN A 1 206 ? -0.351 2.504 11.977 1.00 72.31 206 ASN A O 1
ATOM 1618 N N . GLN A 1 207 ? -0.110 1.109 13.722 1.00 84.68 207 GLN A N 1
ATOM 1619 C CA . GLN A 1 207 ? 1.181 1.645 14.147 1.00 63.41 207 GLN A CA 1
ATOM 1620 C C . GLN A 1 207 ? 2.334 1.235 13.236 1.00 62.58 207 GLN A C 1
ATOM 1621 O O . GLN A 1 207 ? 2.448 0.069 12.876 1.00 64.13 207 GLN A O 1
ATOM 1627 N N . LEU A 1 208 ? 3.191 2.180 12.862 1.00 69.58 208 LEU A N 1
ATOM 1628 C CA . LEU A 1 208 ? 4.417 1.812 12.166 1.00 64.92 208 LEU A CA 1
ATOM 1629 C C . LEU A 1 208 ? 5.591 2.035 13.114 1.00 74.01 208 LEU A C 1
ATOM 1630 O O . LEU A 1 208 ? 5.755 3.126 13.661 1.00 74.81 208 LEU A O 1
ATOM 1635 N N . ALA A 1 209 ? 6.400 0.999 13.317 1.00 68.81 209 ALA A N 1
ATOM 1636 C CA . ALA A 1 209 ? 7.545 1.108 14.213 1.00 58.97 209 ALA A CA 1
ATOM 1637 C C . ALA A 1 209 ? 8.733 0.244 13.803 1.00 55.02 209 ALA A C 1
ATOM 1638 O O . ALA A 1 209 ? 8.547 -0.845 13.266 1.00 57.00 209 ALA A O 1
ATOM 1640 N N . THR A 1 210 ? 9.951 0.731 14.023 1.00 60.21 210 THR A N 1
ATOM 1641 C CA . THR A 1 210 ? 11.111 -0.111 13.775 1.00 53.00 210 THR A CA 1
ATOM 1642 C C . THR A 1 210 ? 11.244 -1.153 14.887 1.00 53.72 210 THR A C 1
ATOM 1643 O O . THR A 1 210 ? 10.907 -0.883 16.039 1.00 53.16 210 THR A O 1
ATOM 1647 N N . ARG A 1 211 ? 11.759 -2.329 14.549 1.00 61.96 211 ARG A N 1
ATOM 1648 C CA . ARG A 1 211 ? 11.884 -3.433 15.503 1.00 74.18 211 ARG A CA 1
ATOM 1649 C C . ARG A 1 211 ? 13.322 -3.569 16.010 1.00 65.87 211 ARG A C 1
ATOM 1650 O O . ARG A 1 211 ? 14.248 -3.032 15.402 1.00 65.49 211 ARG A O 1
ATOM 1658 N N . THR A 1 212 ? 13.508 -4.294 17.111 1.00 56.31 212 THR A N 1
ATOM 1659 C CA . THR A 1 212 ? 14.848 -4.514 17.654 1.00 57.59 212 THR A CA 1
ATOM 1660 C C . THR A 1 212 ? 15.701 -5.387 16.728 1.00 59.17 212 THR A C 1
ATOM 1661 O O . THR A 1 212 ? 15.225 -6.361 16.150 1.00 57.88 212 THR A O 1
ATOM 1665 N N . ALA A 1 213 ? 16.973 -5.020 16.596 1.00 54.74 213 ALA A N 1
ATOM 1666 C CA . ALA A 1 213 ? 17.898 -5.732 15.724 1.00 55.29 213 ALA A CA 1
ATOM 1667 C C . ALA A 1 213 ? 19.022 -6.367 16.529 1.00 60.43 213 ALA A C 1
ATOM 1668 O O . ALA A 1 213 ? 18.968 -6.404 17.759 1.00 65.28 213 ALA A O 1
ATOM 1670 N N . GLN A 1 214 ? 20.028 -6.886 15.834 1.00 57.70 214 GLN A N 1
ATOM 1671 C CA . GLN A 1 214 ? 21.148 -7.532 16.509 1.00 71.64 214 GLN A CA 1
ATOM 1672 C C . GLN A 1 214 ? 21.970 -6.584 17.384 1.00 62.33 214 GLN A C 1
ATOM 1673 O O . GLN A 1 214 ? 21.954 -5.368 17.198 1.00 53.50 214 GLN A O 1
ATOM 1679 N N . ALA A 1 215 ? 22.678 -7.175 18.343 1.00 62.76 215 ALA A N 1
ATOM 1680 C CA . ALA A 1 215 ? 23.435 -6.460 19.364 1.00 59.23 215 ALA A CA 1
ATOM 1681 C C . ALA A 1 215 ? 24.535 -5.583 18.784 1.00 51.49 215 ALA A C 1
ATOM 1682 O O . ALA A 1 215 ? 25.011 -4.661 19.446 1.00 64.52 215 ALA A O 1
ATOM 1684 N N . ILE A 1 216 ? 24.935 -5.865 17.548 1.00 60.99 216 ILE A N 1
ATOM 1685 C CA . ILE A 1 216 ? 25.996 -5.099 16.901 1.00 61.81 216 ILE A CA 1
ATOM 1686 C C . ILE A 1 216 ? 25.512 -3.669 16.675 1.00 59.40 216 ILE A C 1
ATOM 1687 O O . ILE A 1 216 ? 26.308 -2.736 16.569 1.00 62.36 216 ILE A O 1
ATOM 1692 N N . PHE A 1 217 ? 24.195 -3.513 16.608 1.00 56.71 217 PHE A N 1
ATOM 1693 C CA . PHE A 1 217 ? 23.561 -2.218 16.384 1.00 50.99 217 PHE A CA 1
ATOM 1694 C C . PHE A 1 217 ? 23.242 -1.450 17.667 1.00 45.86 217 PHE A C 1
ATOM 1695 O O . PHE A 1 217 ? 22.681 -0.359 17.585 1.00 63.00 217 PHE A O 1
ATOM 1703 N N . ASP A 1 218 ? 23.583 -1.977 18.837 1.00 54.83 218 ASP A N 1
ATOM 1704 C CA . ASP A 1 218 ? 23.380 -1.205 20.064 1.00 47.08 218 ASP A CA 1
ATOM 1705 C C . ASP A 1 218 ? 24.145 0.121 20.116 1.00 50.34 218 ASP A C 1
ATOM 1706 O O . ASP A 1 218 ? 25.187 0.254 19.461 1.00 53.76 218 ASP A O 1
ATOM 1711 N N . ASP A 1 219 ? 23.626 1.075 20.886 1.00 65.84 219 ASP A N 1
ATOM 1712 C CA . ASP A 1 219 ? 24.286 2.369 21.086 1.00 66.39 219 ASP A CA 1
ATOM 1713 C C . ASP A 1 219 ? 24.467 3.140 19.768 1.00 63.55 219 ASP A C 1
ATOM 1714 O O . ASP A 1 219 ? 25.568 3.554 19.419 1.00 62.74 219 ASP A O 1
ATOM 1719 N N . SER A 1 220 ? 23.356 3.290 19.036 1.00 53.01 220 SER A N 1
ATOM 1720 C CA . SER A 1 220 ? 23.338 3.949 17.746 1.00 45.56 220 SER A CA 1
ATOM 1721 C C . SER A 1 220 ? 22.549 5.238 17.851 1.00 38.30 220 SER A C 1
ATOM 1722 O O . SER A 1 220 ? 22.822 6.180 17.125 1.00 46.85 220 SER A O 1
ATOM 1725 N N . TYR A 1 221 ? 21.591 5.275 18.768 1.00 45.20 221 TYR A N 1
ATOM 1726 C CA . TYR A 1 221 ? 20.721 6.428 19.002 1.00 47.18 221 TYR A CA 1
ATOM 1727 C C . TYR A 1 221 ? 19.820 6.823 17.835 1.00 49.88 221 TYR A C 1
ATOM 1728 O O . TYR A 1 221 ? 19.666 8.012 17.538 1.00 37.06 221 TYR A O 1
ATOM 1737 N N . LEU A 1 222 ? 19.233 5.833 17.171 1.00 39.13 222 LEU A N 1
ATOM 1738 C CA . LEU A 1 222 ? 18.210 6.098 16.170 1.00 43.86 222 LEU A CA 1
ATOM 1739 C C . LEU A 1 222 ? 17.028 6.823 16.800 1.00 49.07 222 LEU A C 1
ATOM 1740 O O . LEU A 1 222 ? 16.524 6.410 17.839 1.00 52.48 222 LEU A O 1
ATOM 1745 N N . GLY A 1 223 ? 16.598 7.916 16.181 1.00 49.72 223 GLY A N 1
ATOM 1746 C CA . GLY A 1 223 ? 15.480 8.685 16.698 1.00 50.91 223 GLY A CA 1
ATOM 1747 C C . GLY A 1 223 ? 15.953 9.903 17.457 1.00 37.83 223 GLY A C 1
ATOM 1748 O O . GLY A 1 223 ? 15.163 10.611 18.074 1.00 37.83 223 GLY A O 1
ATOM 1749 N N . TYR A 1 224 ? 17.257 10.142 17.398 1.00 37.17 224 TYR A N 1
ATOM 1750 C CA . TYR A 1 224 ? 17.873 11.294 18.033 1.00 35.78 224 TYR A CA 1
ATOM 1751 C C . TYR A 1 224 ? 17.301 12.580 17.439 1.00 35.60 224 TYR A C 1
ATOM 1752 O O . TYR A 1 224 ? 17.076 13.567 18.138 1.00 58.05 224 TYR A O 1
ATOM 1761 N N . SER A 1 225 ? 17.067 12.548 16.134 1.00 36.06 225 SER A N 1
ATOM 1762 C CA . SER A 1 225 ? 16.397 13.629 15.425 1.00 36.22 225 SER A CA 1
ATOM 1763 C C . SER A 1 225 ? 15.508 13.069 14.320 1.00 44.84 225 SER A C 1
ATOM 1764 O O . SER A 1 225 ? 15.740 11.964 13.838 1.00 42.21 225 SER A O 1
ATOM 1767 N N . VAL A 1 226 ? 14.486 13.824 13.926 1.00 42.65 226 VAL A N 1
ATOM 1768 C CA . VAL A 1 226 ? 13.576 13.374 12.877 1.00 39.29 226 VAL A CA 1
ATOM 1769 C C . VAL A 1 226 ? 13.158 14.490 11.929 1.00 39.62 226 VAL A C 1
ATOM 1770 O O . VAL A 1 226 ? 13.255 15.670 12.248 1.00 44.78 226 VAL A O 1
ATOM 1774 N N . ALA A 1 227 ? 12.688 14.089 10.754 1.00 55.76 227 ALA A N 1
ATOM 1775 C CA . ALA A 1 227 ? 12.187 15.007 9.740 1.00 41.43 227 ALA A CA 1
ATOM 1776 C C . ALA A 1 227 ? 11.317 14.238 8.760 1.00 46.42 227 ALA A C 1
ATOM 1777 O O . ALA A 1 227 ? 11.382 13.009 8.704 1.00 49.29 227 ALA A O 1
ATOM 1779 N N . VAL A 1 228 ? 10.471 14.940 8.017 1.00 44.17 228 VAL A N 1
ATOM 1780 C CA . VAL A 1 228 ? 9.585 14.252 7.087 1.00 46.73 228 VAL A CA 1
ATOM 1781 C C . VAL A 1 228 ? 9.701 14.852 5.690 1.00 49.78 228 VAL A C 1
ATOM 1782 O O . VAL A 1 228 ? 10.063 16.015 5.520 1.00 58.20 228 VAL A O 1
ATOM 1786 N N . GLY A 1 229 ? 9.388 14.032 4.694 1.00 48.24 229 GLY A N 1
ATOM 1787 C CA . GLY A 1 229 ? 9.455 14.426 3.301 1.00 49.32 229 GLY A CA 1
ATOM 1788 C C . GLY A 1 229 ? 9.299 13.180 2.455 1.00 56.32 229 GLY A C 1
ATOM 1789 O O . GLY A 1 229 ? 9.580 12.074 2.923 1.00 50.75 229 GLY A O 1
ATOM 1790 N N . ASP A 1 230 ? 8.845 13.350 1.217 1.00 52.52 230 ASP A N 1
ATOM 1791 C CA . ASP A 1 230 ? 8.636 12.213 0.328 1.00 54.41 230 ASP A CA 1
ATOM 1792 C C . ASP A 1 230 ? 9.932 11.857 -0.408 1.00 54.08 230 ASP A C 1
ATOM 1793 O O . ASP A 1 230 ? 10.620 12.740 -0.919 1.00 58.56 230 ASP A O 1
ATOM 1798 N N . PHE A 1 231 ? 10.281 10.572 -0.435 1.00 58.56 231 PHE A N 1
ATOM 1799 C CA . PHE A 1 231 ? 11.552 10.145 -1.023 1.00 55.62 231 PHE A CA 1
ATOM 1800 C C . PHE A 1 231 ? 11.439 8.909 -1.928 1.00 65.43 231 PHE A C 1
ATOM 1801 O O . PHE A 1 231 ? 12.449 8.396 -2.409 1.00 68.49 231 PHE A O 1
ATOM 1809 N N . ASN A 1 232 ? 10.218 8.449 -2.182 1.00 58.71 232 ASN A N 1
ATOM 1810 C CA . ASN A 1 232 ? 10.010 7.373 -3.148 1.00 61.25 232 ASN A CA 1
ATOM 1811 C C . ASN A 1 232 ? 8.880 7.729 -4.090 1.00 69.91 232 ASN A C 1
ATOM 1812 O O . ASN A 1 232 ? 8.353 6.874 -4.801 1.00 69.21 232 ASN A O 1
ATOM 1817 N N . GLY A 1 233 ? 8.501 9.002 -4.063 1.00 77.46 233 GLY A N 1
ATOM 1818 C CA . GLY A 1 233 ? 7.553 9.555 -5.009 1.00 64.49 233 GLY A CA 1
ATOM 1819 C C . GLY A 1 233 ? 6.178 8.924 -5.004 1.00 66.76 233 GLY A C 1
ATOM 1820 O O . GLY A 1 233 ? 5.651 8.568 -6.055 1.00 71.27 233 GLY A O 1
ATOM 1821 N N . ASP A 1 234 ? 5.591 8.763 -3.824 1.00 68.98 234 ASP A N 1
ATOM 1822 C CA . ASP A 1 234 ? 4.250 8.203 -3.753 1.00 69.88 234 ASP A CA 1
ATOM 1823 C C . ASP A 1 234 ? 3.315 9.136 -3.005 1.00 67.74 234 ASP A C 1
ATOM 1824 O O . ASP A 1 234 ? 2.177 8.783 -2.733 1.00 81.25 234 ASP A O 1
ATOM 1829 N N . GLY A 1 235 ? 3.784 10.345 -2.724 1.00 65.65 235 GLY A N 1
ATOM 1830 C CA . GLY A 1 235 ? 2.964 11.362 -2.092 1.00 65.25 235 GLY A CA 1
ATOM 1831 C C . GLY A 1 235 ? 2.898 11.249 -0.578 1.00 63.60 235 GLY A C 1
ATOM 1832 O O . GLY A 1 235 ? 2.438 12.166 0.097 1.00 71.36 235 GLY A O 1
ATOM 1833 N N . ILE A 1 236 ? 3.372 10.127 -0.044 1.00 75.87 236 ILE A N 1
ATOM 1834 C CA . ILE A 1 236 ? 3.367 9.884 1.398 1.00 68.62 236 ILE A CA 1
ATOM 1835 C C . ILE A 1 236 ? 4.685 10.299 2.041 1.00 58.85 236 ILE A C 1
ATOM 1836 O O . ILE A 1 236 ? 5.740 9.807 1.651 1.00 58.24 236 ILE A O 1
ATOM 1841 N N . ASP A 1 237 ? 4.620 11.193 3.027 1.00 65.69 237 ASP A N 1
ATOM 1842 C CA . ASP A 1 237 ? 5.815 11.644 3.739 1.00 54.70 237 ASP A CA 1
ATOM 1843 C C . ASP A 1 237 ? 6.552 10.493 4.395 1.00 53.94 237 ASP A C 1
ATOM 1844 O O . ASP A 1 237 ? 5.970 9.688 5.119 1.00 64.95 237 ASP A O 1
ATOM 1849 N N . ASP A 1 238 ? 7.845 10.427 4.116 1.00 52.68 238 ASP A N 1
ATOM 1850 C CA . ASP A 1 238 ? 8.698 9.374 4.632 1.00 56.53 238 ASP A CA 1
ATOM 1851 C C . ASP A 1 238 ? 9.485 9.854 5.839 1.00 51.59 238 ASP A C 1
ATOM 1852 O O . ASP A 1 238 ? 9.563 11.050 6.115 1.00 60.69 238 ASP A O 1
ATOM 1857 N N . PHE A 1 239 ? 10.041 8.901 6.571 1.00 49.28 239 PHE A N 1
ATOM 1858 C CA . PHE A 1 239 ? 10.661 9.179 7.855 1.00 51.17 239 PHE A CA 1
ATOM 1859 C C . PHE A 1 239 ? 12.179 9.313 7.761 1.00 45.95 239 PHE A C 1
ATOM 1860 O O . PHE A 1 239 ? 12.868 8.364 7.389 1.00 46.38 239 PHE A O 1
ATOM 1868 N N . VAL A 1 240 ? 12.694 10.491 8.108 1.00 44.39 240 VAL A N 1
ATOM 1869 C CA . VAL A 1 240 ? 14.139 10.721 8.155 1.00 51.76 240 VAL A CA 1
ATOM 1870 C C . VAL A 1 240 ? 14.625 10.836 9.606 1.00 58.09 240 VAL A C 1
ATOM 1871 O O . VAL A 1 240 ? 14.007 11.525 10.416 1.00 50.78 240 VAL A O 1
ATOM 1875 N N . SER A 1 241 ? 15.734 10.178 9.937 1.00 41.02 241 SER A N 1
ATOM 1876 C CA . SER A 1 241 ? 16.219 10.208 11.314 1.00 39.87 241 SER A CA 1
ATOM 1877 C C . SER A 1 241 ? 17.737 10.095 11.452 1.00 47.77 241 SER A C 1
ATOM 1878 O O . SER A 1 241 ? 18.379 9.283 10.789 1.00 39.56 241 SER A O 1
ATOM 1881 N N . GLY A 1 242 ? 18.295 10.910 12.344 1.00 48.70 242 GLY A N 1
ATOM 1882 C CA . GLY A 1 242 ? 19.710 10.852 12.661 1.00 41.97 242 GLY A CA 1
ATOM 1883 C C . GLY A 1 242 ? 20.056 9.710 13.596 1.00 54.84 242 GLY A C 1
ATOM 1884 O O . GLY A 1 242 ? 19.345 9.448 14.565 1.00 51.14 242 GLY A O 1
ATOM 1885 N N . VAL A 1 243 ? 21.141 9.011 13.285 1.00 53.53 243 VAL A N 1
ATOM 1886 C CA . VAL A 1 243 ? 21.622 7.912 14.114 1.00 37.58 243 VAL A CA 1
ATOM 1887 C C . VAL A 1 243 ? 23.079 8.168 14.470 1.00 49.02 243 VAL A C 1
ATOM 1888 O O . VAL A 1 243 ? 23.972 7.483 13.972 1.00 59.46 243 VAL A O 1
ATOM 1892 N N . PRO A 1 244 ? 23.320 9.145 15.357 1.00 35.77 244 PRO A N 1
ATOM 1893 C CA . PRO A 1 244 ? 24.628 9.789 15.521 1.00 35.09 244 PRO A CA 1
ATOM 1894 C C . PRO A 1 244 ? 25.757 8.900 16.037 1.00 35.42 244 PRO A C 1
ATOM 1895 O O . PRO A 1 244 ? 26.916 9.244 15.814 1.00 45.75 244 PRO A O 1
ATOM 1899 N N . ARG A 1 245 ? 25.448 7.812 16.731 1.00 43.43 245 ARG A N 1
ATOM 1900 C CA . ARG A 1 245 ? 26.509 6.938 17.219 1.00 41.11 245 ARG A CA 1
ATOM 1901 C C . ARG A 1 245 ? 26.708 5.674 16.389 1.00 37.85 245 ARG A C 1
ATOM 1902 O O . ARG A 1 245 ? 27.601 4.883 16.670 1.00 49.63 245 ARG A O 1
ATOM 1910 N N . ALA A 1 246 ? 25.887 5.497 15.361 1.00 41.98 246 ALA A N 1
ATOM 1911 C CA . ALA A 1 246 ? 25.985 4.348 14.452 1.00 48.35 246 ALA A CA 1
ATOM 1912 C C . ALA A 1 246 ? 27.300 4.323 13.678 1.00 53.42 246 ALA A C 1
ATOM 1913 O O . ALA A 1 246 ? 28.010 5.328 13.635 1.00 50.73 246 ALA A O 1
ATOM 1915 N N . ALA A 1 247 ? 27.624 3.184 13.064 1.00 51.12 247 ALA A N 1
ATOM 1916 C CA . ALA A 1 247 ? 28.875 3.079 12.310 1.00 56.45 247 ALA A CA 1
ATOM 1917 C C . ALA A 1 247 ? 30.135 3.487 13.079 1.00 51.25 247 ALA A C 1
ATOM 1918 O O . ALA A 1 247 ? 30.947 4.240 12.559 1.00 59.38 247 ALA A O 1
ATOM 1920 N N . ARG A 1 248 ? 30.265 3.021 14.319 1.00 59.51 248 ARG A N 1
ATOM 1921 C CA . ARG A 1 248 ? 31.434 3.295 15.161 1.00 60.20 248 ARG A CA 1
ATOM 1922 C C . ARG A 1 248 ? 31.676 4.789 15.293 1.00 63.04 248 ARG A C 1
ATOM 1923 O O . ARG A 1 248 ? 32.774 5.273 15.021 1.00 64.33 248 ARG A O 1
ATOM 1931 N N . THR A 1 249 ? 30.632 5.504 15.700 1.00 68.06 249 THR A N 1
ATOM 1932 C CA . THR A 1 249 ? 30.656 6.944 15.973 1.00 51.02 249 THR A CA 1
ATOM 1933 C C . THR A 1 249 ? 30.892 7.757 14.700 1.00 44.07 249 THR A C 1
ATOM 1934 O O . THR A 1 249 ? 31.177 8.948 14.767 1.00 46.60 249 THR A O 1
ATOM 1938 N N . LEU A 1 250 ? 30.791 7.118 13.539 1.00 54.02 250 LEU A N 1
ATOM 1939 C CA . LEU A 1 250 ? 30.759 7.862 12.287 1.00 43.40 250 LEU A CA 1
ATOM 1940 C C . LEU A 1 250 ? 29.431 8.550 12.120 1.00 37.60 250 LEU A C 1
ATOM 1941 O O . LEU A 1 250 ? 29.351 9.630 11.542 1.00 44.24 250 LEU A O 1
ATOM 1946 N N . GLY A 1 251 ? 28.387 7.927 12.655 1.00 37.64 251 GLY A N 1
ATOM 1947 C CA . GLY A 1 251 ? 27.066 8.504 12.570 1.00 37.13 251 GLY A CA 1
ATOM 1948 C C . GLY A 1 251 ? 26.410 8.170 11.245 1.00 41.57 251 GLY A C 1
ATOM 1949 O O . GLY A 1 251 ? 27.069 8.087 10.204 1.00 40.98 251 GLY A O 1
ATOM 1950 N N . MET A 1 252 ? 25.102 7.968 11.278 1.00 38.29 252 MET A N 1
ATOM 1951 C CA . MET A 1 252 ? 24.372 7.688 10.057 1.00 52.59 252 MET A CA 1
ATOM 1952 C C . MET A 1 252 ? 23.034 8.400 10.071 1.00 44.63 252 MET A C 1
ATOM 1953 O O . MET A 1 252 ? 22.610 8.938 11.091 1.00 46.25 252 MET A O 1
ATOM 1958 N N . VAL A 1 253 ? 22.378 8.407 8.918 1.00 39.91 253 VAL A N 1
ATOM 1959 C CA . VAL A 1 253 ? 21.018 8.905 8.813 1.00 45.06 253 VAL A CA 1
ATOM 1960 C C . VAL A 1 253 ? 20.178 7.888 8.057 1.00 41.68 253 VAL A C 1
ATOM 1961 O O . VAL A 1 253 ? 20.503 7.504 6.938 1.00 42.77 253 VAL A O 1
ATOM 1965 N N . TYR A 1 254 ? 19.109 7.436 8.703 1.00 48.39 254 TYR A N 1
ATOM 1966 C CA . TYR A 1 254 ? 18.202 6.463 8.120 1.00 44.62 254 TYR A CA 1
ATOM 1967 C C . TYR A 1 254 ? 16.978 7.119 7.491 1.00 44.39 254 TYR A C 1
ATOM 1968 O O . TYR A 1 254 ? 16.426 8.076 8.031 1.00 54.71 254 TYR A O 1
ATOM 1977 N N . ILE A 1 255 ? 16.577 6.618 6.330 1.00 56.73 255 ILE A N 1
ATOM 1978 C CA . ILE A 1 255 ? 15.295 6.982 5.739 1.00 51.54 255 ILE A CA 1
ATOM 1979 C C . ILE A 1 255 ? 14.403 5.746 5.637 1.00 49.04 255 ILE A C 1
ATOM 1980 O O . ILE A 1 255 ? 14.815 4.721 5.100 1.00 58.10 255 ILE A O 1
ATOM 1985 N N . TYR A 1 256 ? 13.201 5.835 6.195 1.00 49.42 256 TYR A N 1
ATOM 1986 C CA . TYR A 1 256 ? 12.236 4.740 6.147 1.00 51.46 256 TYR A CA 1
ATOM 1987 C C . TYR A 1 256 ? 11.016 5.176 5.345 1.00 52.86 256 TYR A C 1
ATOM 1988 O O . TYR A 1 256 ? 10.633 6.345 5.379 1.00 55.52 256 TYR A O 1
ATOM 1997 N N . ASP A 1 257 ? 10.396 4.240 4.634 1.00 55.19 257 ASP A N 1
ATOM 1998 C CA . ASP A 1 257 ? 9.154 4.545 3.939 1.00 56.85 257 ASP A CA 1
ATOM 1999 C C . ASP A 1 257 ? 8.072 4.903 4.949 1.00 56.69 257 ASP A C 1
ATOM 2000 O O . ASP A 1 257 ? 7.913 4.230 5.962 1.00 56.69 257 ASP A O 1
ATOM 2005 N N . GLY A 1 258 ? 7.321 5.961 4.666 1.00 56.72 258 GLY A N 1
ATOM 2006 C CA . GLY A 1 258 ? 6.311 6.427 5.594 1.00 56.65 258 GLY A CA 1
ATOM 2007 C C . GLY A 1 258 ? 4.996 5.693 5.445 1.00 59.27 258 GLY A C 1
ATOM 2008 O O . GLY A 1 258 ? 3.966 6.165 5.922 1.00 59.79 258 GLY A O 1
ATOM 2009 N N . LYS A 1 259 ? 5.040 4.520 4.815 1.00 65.20 259 LYS A N 1
ATOM 2010 C CA . LYS A 1 259 ? 3.845 3.708 4.609 1.00 73.25 259 LYS A CA 1
ATOM 2011 C C . LYS A 1 259 ? 3.973 2.325 5.252 1.00 64.77 259 LYS A C 1
ATOM 2012 O O . LYS A 1 259 ? 3.014 1.826 5.839 1.00 66.26 259 LYS A O 1
ATOM 2018 N N . ASN A 1 260 ? 5.149 1.706 5.143 1.00 64.04 260 ASN A N 1
ATOM 2019 C CA . ASN A 1 260 ? 5.332 0.359 5.681 1.00 65.11 260 ASN A CA 1
ATOM 2020 C C . ASN A 1 260 ? 6.632 0.234 6.473 1.00 67.86 260 ASN A C 1
ATOM 2021 O O . ASN A 1 260 ? 7.064 -0.870 6.809 1.00 67.05 260 ASN A O 1
ATOM 2026 N N . MET A 1 261 ? 7.249 1.378 6.756 1.00 72.02 261 MET A N 1
ATOM 2027 C CA . MET A 1 261 ? 8.462 1.462 7.568 1.00 62.15 261 MET A CA 1
ATOM 2028 C C . MET A 1 261 ? 9.619 0.649 6.967 1.00 58.33 261 MET A C 1
ATOM 2029 O O . MET A 1 261 ? 10.537 0.237 7.673 1.00 63.47 261 MET A O 1
ATOM 2034 N N . SER A 1 262 ? 9.576 0.420 5.660 1.00 70.76 262 SER A N 1
ATOM 2035 C CA . SER A 1 262 ? 10.669 -0.264 4.980 1.00 69.61 262 SER A CA 1
ATOM 2036 C C . SER A 1 262 ? 11.828 0.709 4.791 1.00 67.92 262 SER A C 1
ATOM 2037 O O . SER A 1 262 ? 11.603 1.902 4.595 1.00 71.04 262 SER A O 1
ATOM 2040 N N . SER A 1 263 ? 13.062 0.209 4.842 1.00 68.50 263 SER A N 1
ATOM 2041 C CA . SER A 1 263 ? 14.238 1.066 4.661 1.00 55.67 263 SER A CA 1
ATOM 2042 C C . SER A 1 263 ? 14.445 1.532 3.221 1.00 56.38 263 SER A C 1
ATOM 2043 O O . SER A 1 263 ? 14.424 0.731 2.288 1.00 72.29 263 SER A O 1
ATOM 2046 N N . LEU A 1 264 ? 14.649 2.836 3.053 1.00 58.29 264 LEU A N 1
ATOM 2047 C CA . LEU A 1 264 ? 14.819 3.423 1.728 1.00 55.33 264 LEU A CA 1
ATOM 2048 C C . LEU A 1 264 ? 16.243 3.844 1.385 1.00 56.71 264 LEU A C 1
ATOM 2049 O O . LEU A 1 264 ? 16.806 3.396 0.388 1.00 73.32 264 LEU A O 1
ATOM 2054 N N . TYR A 1 265 ? 16.825 4.700 2.221 1.00 53.84 265 TYR A N 1
ATOM 2055 C CA . TYR A 1 265 ? 18.151 5.245 1.948 1.00 58.94 265 TYR A CA 1
ATOM 2056 C C . TYR A 1 265 ? 18.980 5.425 3.222 1.00 61.28 265 TYR A C 1
ATOM 2057 O O . TYR A 1 265 ? 18.429 5.609 4.304 1.00 53.80 265 TYR A O 1
ATOM 2066 N N . ASN A 1 266 ? 20.303 5.395 3.078 1.00 75.06 266 ASN A N 1
ATOM 2067 C CA . ASN A 1 266 ? 21.226 5.661 4.184 1.00 57.48 266 ASN A CA 1
ATOM 2068 C C . ASN A 1 266 ? 22.255 6.750 3.895 1.00 55.57 266 ASN A C 1
ATOM 2069 O O . ASN A 1 266 ? 22.761 6.853 2.779 1.00 69.15 266 ASN A O 1
ATOM 2074 N N . PHE A 1 267 ? 22.576 7.546 4.912 1.00 43.85 267 PHE A N 1
ATOM 2075 C CA . PHE A 1 267 ? 23.714 8.459 4.835 1.00 42.89 267 PHE A CA 1
ATOM 2076 C C . PHE A 1 267 ? 24.740 8.149 5.912 1.00 49.33 267 PHE A C 1
ATOM 2077 O O . PHE A 1 267 ? 24.382 7.688 6.987 1.00 58.86 267 PHE A O 1
ATOM 2085 N N . THR A 1 268 ? 26.016 8.353 5.601 1.00 62.69 268 THR A N 1
ATOM 2086 C CA . THR A 1 268 ? 27.089 8.091 6.556 1.00 41.48 268 THR A CA 1
ATOM 2087 C C . THR A 1 268 ? 28.076 9.260 6.697 1.00 40.50 268 THR A C 1
ATOM 2088 O O . THR A 1 268 ? 28.482 9.866 5.704 1.00 40.93 268 THR A O 1
ATOM 2092 N N . GLY A 1 269 ? 28.406 9.591 7.944 1.00 50.74 269 GLY A N 1
ATOM 2093 C CA . GLY A 1 269 ? 29.418 10.584 8.289 1.00 38.55 269 GLY A CA 1
ATOM 2094 C C . GLY A 1 269 ? 30.826 10.204 7.846 1.00 39.46 269 GLY A C 1
ATOM 2095 O O . GLY A 1 269 ? 31.088 9.037 7.552 1.00 40.60 269 GLY A O 1
ATOM 2096 N N . GLU A 1 270 ? 31.742 11.171 7.788 1.00 39.16 270 GLU A N 1
ATOM 2097 C CA . GLU A 1 270 ? 33.087 10.882 7.291 1.00 41.74 270 GLU A CA 1
ATOM 2098 C C . GLU A 1 270 ? 34.160 11.161 8.353 1.00 40.52 270 GLU A C 1
ATOM 2099 O O . GLU A 1 270 ? 35.354 11.036 8.082 1.00 67.09 270 GLU A O 1
ATOM 2105 N N . GLN A 1 271 ? 33.730 11.520 9.560 1.00 38.55 271 GLN A N 1
ATOM 2106 C CA . GLN A 1 271 ? 34.638 11.785 10.680 1.00 38.18 271 GLN A CA 1
ATOM 2107 C C . GLN A 1 271 ? 34.174 11.260 12.053 1.00 45.44 271 GLN A C 1
ATOM 2108 O O . GLN A 1 271 ? 32.994 11.375 12.394 1.00 39.16 271 GLN A O 1
ATOM 2114 N N . MET A 1 272 ? 35.086 10.680 12.832 1.00 50.15 272 MET A N 1
ATOM 2115 C CA . MET A 1 272 ? 34.731 10.144 14.155 1.00 38.50 272 MET A CA 1
ATOM 2116 C C . MET A 1 272 ? 34.230 11.210 15.119 1.00 39.90 272 MET A C 1
ATOM 2117 O O . MET A 1 272 ? 34.816 12.287 15.235 1.00 37.21 272 MET A O 1
ATOM 2122 N N . ALA A 1 273 ? 33.126 10.892 15.790 1.00 35.69 273 ALA A N 1
ATOM 2123 C CA . ALA A 1 273 ? 32.577 11.716 16.860 1.00 40.47 273 ALA A CA 1
ATOM 2124 C C . ALA A 1 273 ? 32.254 13.141 16.427 1.00 46.59 273 ALA A C 1
ATOM 2125 O O . ALA A 1 273 ? 32.338 14.071 17.232 1.00 57.95 273 ALA A O 1
ATOM 2127 N N . ALA A 1 274 ? 31.843 13.307 15.173 1.00 39.72 274 ALA A N 1
ATOM 2128 C CA . ALA A 1 274 ? 31.407 14.613 14.682 1.00 41.61 274 ALA A CA 1
ATOM 2129 C C . ALA A 1 274 ? 29.926 14.824 14.980 1.00 40.44 274 ALA A C 1
ATOM 2130 O O . ALA A 1 274 ? 29.390 15.909 14.771 1.00 55.97 274 ALA A O 1
ATOM 2132 N N . TYR A 1 275 ? 29.289 13.781 15.502 1.00 33.29 275 TYR A N 1
ATOM 2133 C CA . TYR A 1 275 ? 27.858 13.776 15.790 1.00 38.33 275 TYR A CA 1
ATOM 2134 C C . TYR A 1 275 ? 27.029 14.011 14.538 1.00 40.80 275 TYR A C 1
ATOM 2135 O O . TYR A 1 275 ? 26.040 14.744 14.545 1.00 40.59 275 TYR A O 1
ATOM 2144 N N . PHE A 1 276 ? 27.471 13.381 13.456 1.00 39.16 276 PHE A N 1
ATOM 2145 C CA . PHE A 1 276 ? 26.706 13.295 12.227 1.00 43.06 276 PHE A CA 1
ATOM 2146 C C . PHE A 1 276 ? 25.315 12.758 12.539 1.00 34.58 276 PHE A C 1
ATOM 2147 O O . PHE A 1 276 ? 25.170 11.607 12.935 1.00 48.40 276 PHE A O 1
ATOM 2155 N N . GLY A 1 277 ? 24.293 13.592 12.377 1.00 36.43 277 GLY A N 1
ATOM 2156 C CA . GLY A 1 277 ? 22.938 13.156 12.656 1.00 35.18 277 GLY A CA 1
ATOM 2157 C C . GLY A 1 277 ? 22.303 13.824 13.859 1.00 34.06 277 GLY A C 1
ATOM 2158 O O . GLY A 1 277 ? 21.193 13.473 14.257 1.00 34.38 277 GLY A O 1
ATOM 2159 N N . PHE A 1 278 ? 23.022 14.764 14.461 1.00 34.77 278 PHE A N 1
ATOM 2160 C CA . PHE A 1 278 ? 22.509 15.526 15.596 1.00 34.36 278 PHE A CA 1
ATOM 2161 C C . PHE A 1 278 ? 21.201 16.202 15.239 1.00 33.23 278 PHE A C 1
ATOM 2162 O O . PHE A 1 278 ? 20.240 16.194 16.002 1.00 39.68 278 PHE A O 1
ATOM 2170 N N . SER A 1 279 ? 21.175 16.763 14.045 1.00 33.50 279 SER A N 1
ATOM 2171 C CA . SER A 1 279 ? 19.980 17.388 13.513 1.00 46.43 279 SER A CA 1
ATOM 2172 C C . SER A 1 279 ? 19.765 16.966 12.074 1.00 41.20 279 SER A C 1
ATOM 2173 O O . SER A 1 279 ? 20.729 16.737 11.349 1.00 34.76 279 SER A O 1
ATOM 2176 N N . VAL A 1 280 ? 18.507 16.804 11.676 1.00 40.86 280 VAL A N 1
ATOM 2177 C CA . VAL A 1 280 ? 18.220 16.511 10.281 1.00 43.28 280 VAL A CA 1
ATOM 2178 C C . VAL A 1 280 ? 17.062 17.391 9.843 1.00 43.41 280 VAL A C 1
ATOM 2179 O O . VAL A 1 280 ? 16.245 17.813 10.663 1.00 43.76 280 VAL A O 1
ATOM 2183 N N . ALA A 1 281 ? 16.969 17.631 8.542 1.00 41.99 281 ALA A N 1
ATOM 2184 C CA . ALA A 1 281 ? 15.879 18.426 8.001 1.00 42.10 281 ALA A CA 1
ATOM 2185 C C . ALA A 1 281 ? 15.590 18.036 6.568 1.00 49.65 281 ALA A C 1
ATOM 2186 O O . ALA A 1 281 ? 16.485 17.616 5.844 1.00 57.09 281 ALA A O 1
ATOM 2188 N N . ALA A 1 282 ? 14.341 18.196 6.154 1.00 51.05 282 ALA A N 1
ATOM 2189 C CA . ALA A 1 282 ? 13.964 17.859 4.794 1.00 42.59 282 ALA A CA 1
ATOM 2190 C C . ALA A 1 282 ? 13.126 18.976 4.198 1.00 43.56 282 ALA A C 1
ATOM 2191 O O . ALA A 1 282 ? 12.027 19.259 4.660 1.00 46.54 282 ALA A O 1
ATOM 2193 N N . THR A 1 283 ? 13.669 19.623 3.174 1.00 43.91 283 THR A N 1
ATOM 2194 C CA . THR A 1 283 ? 12.940 20.644 2.450 1.00 45.07 283 THR A CA 1
ATOM 2195 C C . THR A 1 283 ? 13.523 20.790 1.057 1.00 47.51 283 THR A C 1
ATOM 2196 O O . THR A 1 283 ? 14.728 20.645 0.870 1.00 62.30 283 THR A O 1
ATOM 2200 N N . ASP A 1 284 ? 12.661 21.039 0.075 1.00 53.86 284 ASP A N 1
ATOM 2201 C CA . ASP A 1 284 ? 13.110 21.278 -1.294 1.00 48.67 284 ASP A CA 1
ATOM 2202 C C . ASP A 1 284 ? 13.800 22.624 -1.398 1.00 57.43 284 ASP A C 1
ATOM 2203 O O . ASP A 1 284 ? 13.160 23.658 -1.245 1.00 67.95 284 ASP A O 1
ATOM 2208 N N . ILE A 1 285 ? 15.099 22.614 -1.665 1.00 49.86 285 ILE A N 1
ATOM 2209 C CA . ILE A 1 285 ? 15.874 23.843 -1.595 1.00 52.59 285 ILE A CA 1
ATOM 2210 C C . ILE A 1 285 ? 16.097 24.430 -2.989 1.00 56.08 285 ILE A C 1
ATOM 2211 O O . ILE A 1 285 ? 16.416 25.610 -3.122 1.00 59.57 285 ILE A O 1
ATOM 2216 N N . ASN A 1 286 ? 15.924 23.615 -4.029 1.00 58.81 286 ASN A N 1
ATOM 2217 C CA . ASN A 1 286 ? 16.221 24.073 -5.385 1.00 51.37 286 ASN A CA 1
ATOM 2218 C C . ASN A 1 286 ? 15.017 24.098 -6.322 1.00 53.40 286 ASN A C 1
ATOM 2219 O O . ASN A 1 286 ? 15.181 24.067 -7.536 1.00 65.91 286 ASN A O 1
ATOM 2224 N N . GLY A 1 287 ? 13.816 24.164 -5.760 1.00 70.00 287 GLY A N 1
ATOM 2225 C CA . GLY A 1 287 ? 12.607 24.343 -6.547 1.00 55.61 287 GLY A CA 1
ATOM 2226 C C . GLY A 1 287 ? 12.382 23.302 -7.632 1.00 63.25 287 GLY A C 1
ATOM 2227 O O . GLY A 1 287 ? 12.059 23.656 -8.762 1.00 66.91 287 GLY A O 1
ATOM 2228 N N . ASP A 1 288 ? 12.504 22.021 -7.296 1.00 67.53 288 ASP A N 1
ATOM 2229 C CA . ASP A 1 288 ? 12.206 20.970 -8.269 1.00 58.47 288 ASP A CA 1
ATOM 2230 C C . ASP A 1 288 ? 11.159 20.015 -7.729 1.00 66.22 288 ASP A C 1
ATOM 2231 O O . ASP A 1 288 ? 10.903 18.968 -8.323 1.00 70.17 288 ASP A O 1
ATOM 2236 N N . ASP A 1 289 ? 10.596 20.376 -6.579 1.00 72.33 289 ASP A N 1
ATOM 2237 C CA . ASP A 1 289 ? 9.563 19.605 -5.884 1.00 63.48 289 ASP A CA 1
ATOM 2238 C C . ASP A 1 289 ? 10.030 18.259 -5.350 1.00 63.69 289 ASP A C 1
ATOM 2239 O O . ASP A 1 289 ? 9.207 17.412 -5.005 1.00 72.16 289 ASP A O 1
ATOM 2244 N N . TYR A 1 290 ? 11.343 18.051 -5.332 1.00 62.09 290 TYR A N 1
ATOM 2245 C CA . TYR A 1 290 ? 11.954 16.913 -4.643 1.00 54.69 290 TYR A CA 1
ATOM 2246 C C . TYR A 1 290 ? 12.552 17.348 -3.308 1.00 52.28 290 TYR A C 1
ATOM 2247 O O . TYR A 1 290 ? 13.491 18.144 -3.288 1.00 76.53 290 TYR A O 1
ATOM 2256 N N . ALA A 1 291 ? 11.987 16.871 -2.201 1.00 51.58 291 ALA A N 1
ATOM 2257 C CA . ALA A 1 291 ? 12.505 17.230 -0.879 1.00 49.47 291 ALA A CA 1
ATOM 2258 C C . ALA A 1 291 ? 13.981 16.868 -0.756 1.00 48.23 291 ALA A C 1
ATOM 2259 O O . ALA A 1 291 ? 14.403 15.802 -1.186 1.00 48.81 291 ALA A O 1
ATOM 2261 N N . ASP A 1 292 ? 14.752 17.736 -0.117 1.00 53.17 292 ASP A N 1
ATOM 2262 C CA . ASP A 1 292 ? 16.188 17.528 0.006 1.00 51.17 292 ASP A CA 1
ATOM 2263 C C . ASP A 1 292 ? 16.604 17.332 1.461 1.00 58.99 292 ASP A C 1
ATOM 2264 O O . ASP A 1 292 ? 15.973 17.871 2.364 1.00 66.01 292 ASP A O 1
ATOM 2269 N N . VAL A 1 293 ? 17.664 16.559 1.682 1.00 55.37 293 VAL A N 1
ATOM 2270 C CA . VAL A 1 293 ? 18.055 16.170 3.032 1.00 41.94 293 VAL A CA 1
ATOM 2271 C C . VAL A 1 293 ? 19.194 17.041 3.552 1.00 43.01 293 VAL A C 1
ATOM 2272 O O . VAL A 1 293 ? 20.227 17.175 2.899 1.00 54.40 293 VAL A O 1
ATOM 2276 N N . PHE A 1 294 ? 19.003 17.608 4.741 1.00 39.57 294 PHE A N 1
ATOM 2277 C CA . PHE A 1 294 ? 20.033 18.408 5.401 1.00 40.84 294 PHE A CA 1
ATOM 2278 C C . PHE A 1 294 ? 20.477 17.736 6.701 1.00 48.62 294 PHE A C 1
ATOM 2279 O O . PHE A 1 294 ? 19.661 17.548 7.600 1.00 40.70 294 PHE A O 1
ATOM 2287 N N . ILE A 1 295 ? 21.743 17.339 6.787 1.00 53.21 295 ILE A N 1
ATOM 2288 C CA . ILE A 1 295 ? 22.243 16.630 7.968 1.00 36.26 295 ILE A CA 1
ATOM 2289 C C . ILE A 1 295 ? 23.328 17.401 8.734 1.00 35.36 295 ILE A C 1
ATOM 2290 O O . ILE A 1 295 ? 24.370 17.732 8.172 1.00 48.47 295 ILE A O 1
ATOM 2295 N N . GLY A 1 296 ? 23.097 17.678 10.011 1.00 34.61 296 GLY A N 1
ATOM 2296 C CA . GLY A 1 296 ? 24.066 18.415 10.805 1.00 37.78 296 GLY A CA 1
ATOM 2297 C C . GLY A 1 296 ? 25.065 17.545 11.557 1.00 42.10 296 GLY A C 1
ATOM 2298 O O . GLY A 1 296 ? 24.691 16.522 12.127 1.00 33.55 296 GLY A O 1
ATOM 2299 N N . ALA A 1 297 ? 26.344 17.926 11.504 1.00 60.25 297 ALA A N 1
ATOM 2300 C CA . ALA A 1 297 ? 27.416 17.280 12.277 1.00 44.48 297 ALA A CA 1
ATOM 2301 C C . ALA A 1 297 ? 28.282 18.352 12.947 1.00 56.51 297 ALA A C 1
ATOM 2302 O O . ALA A 1 297 ? 29.370 18.664 12.455 1.00 33.35 297 ALA A O 1
ATOM 2304 N N . PRO A 1 298 ? 27.803 18.901 14.080 1.00 43.74 298 PRO A N 1
ATOM 2305 C CA . PRO A 1 298 ? 28.328 20.094 14.760 1.00 32.41 298 PRO A CA 1
ATOM 2306 C C . PRO A 1 298 ? 29.747 19.996 15.306 1.00 32.52 298 PRO A C 1
ATOM 2307 O O . PRO A 1 298 ? 30.349 21.022 15.622 1.00 36.46 298 PRO A O 1
ATOM 2311 N N . LEU A 1 299 ? 30.290 18.791 15.380 1.00 36.36 299 LEU A N 1
ATOM 2312 C CA . LEU A 1 299 ? 31.590 18.592 16.008 1.00 32.85 299 LEU A CA 1
ATOM 2313 C C . LEU A 1 299 ? 32.631 18.280 14.972 1.00 33.50 299 LEU A C 1
ATOM 2314 O O . LEU A 1 299 ? 33.772 17.959 15.299 1.00 56.04 299 LEU A O 1
ATOM 2319 N N . PHE A 1 300 ? 32.230 18.389 13.714 1.00 50.81 300 PHE A N 1
ATOM 2320 C CA . PHE A 1 300 ? 33.130 18.127 12.618 1.00 34.51 300 PHE A CA 1
ATOM 2321 C C . PHE A 1 300 ? 34.339 19.038 12.696 1.00 35.00 300 PHE A C 1
ATOM 2322 O O . PHE A 1 300 ? 34.213 20.247 12.895 1.00 34.89 300 PHE A O 1
ATOM 2330 N N . MET A 1 301 ? 35.509 18.432 12.523 1.00 35.75 301 MET A N 1
ATOM 2331 C CA . MET A 1 301 ? 36.777 19.148 12.522 1.00 37.60 301 MET A CA 1
ATOM 2332 C C . MET A 1 301 ? 37.317 19.231 11.118 1.00 41.68 301 MET A C 1
ATOM 2333 O O . MET A 1 301 ? 37.503 18.214 10.449 1.00 42.49 301 MET A O 1
ATOM 2338 N N . ASP A 1 302 ? 37.581 20.454 10.684 1.00 44.25 302 ASP A N 1
ATOM 2339 C CA . ASP A 1 302 ? 38.181 20.676 9.387 1.00 39.02 302 ASP A CA 1
ATOM 2340 C C . ASP A 1 302 ? 39.633 21.100 9.513 1.00 52.49 302 ASP A C 1
ATOM 2341 O O . ASP A 1 302 ? 40.031 21.699 10.509 1.00 65.09 302 ASP A O 1
ATOM 2346 N N . ARG A 1 303 ? 40.426 20.793 8.493 1.00 72.09 303 ARG A N 1
ATOM 2347 C CA . ARG A 1 303 ? 41.828 21.159 8.515 1.00 56.61 303 ARG A CA 1
ATOM 2348 C C . ARG A 1 303 ? 41.965 22.562 7.932 1.00 55.87 303 ARG A C 1
ATOM 2349 O O . ARG A 1 303 ? 41.402 22.867 6.880 1.00 58.15 303 ARG A O 1
ATOM 2357 N N . GLY A 1 304 ? 42.730 23.410 8.603 1.00 58.15 304 GLY A N 1
ATOM 2358 C CA . GLY A 1 304 ? 43.004 24.742 8.105 1.00 66.69 304 GLY A CA 1
ATOM 2359 C C . GLY A 1 304 ? 44.169 24.958 7.162 1.00 71.76 304 GLY A C 1
ATOM 2360 O O . GLY A 1 304 ? 44.869 24.032 6.753 1.00 68.07 304 GLY A O 1
ATOM 2361 N N . SER A 1 305 ? 44.383 26.234 6.860 1.00 66.19 305 SER A N 1
ATOM 2362 C CA . SER A 1 305 ? 45.460 26.688 6.005 1.00 49.76 305 SER A CA 1
ATOM 2363 C C . SER A 1 305 ? 46.772 26.382 6.722 1.00 62.15 305 SER A C 1
ATOM 2364 O O . SER A 1 305 ? 47.816 26.204 6.092 1.00 54.18 305 SER A O 1
ATOM 2367 N N . ASP A 1 306 ? 46.711 26.331 8.053 1.00 53.72 306 ASP A N 1
ATOM 2368 C CA . ASP A 1 306 ? 47.903 26.080 8.844 1.00 58.01 306 ASP A CA 1
ATOM 2369 C C . ASP A 1 306 ? 48.111 24.594 9.019 1.00 58.80 306 ASP A C 1
ATOM 2370 O O . ASP A 1 306 ? 49.073 24.160 9.654 1.00 51.57 306 ASP A O 1
ATOM 2375 N N . GLY A 1 307 ? 47.196 23.808 8.466 1.00 55.92 307 GLY A N 1
ATOM 2376 C CA . GLY A 1 307 ? 47.325 22.374 8.562 1.00 75.14 307 GLY A CA 1
ATOM 2377 C C . GLY A 1 307 ? 46.749 21.829 9.855 1.00 72.30 307 GLY A C 1
ATOM 2378 O O . GLY A 1 307 ? 46.816 20.630 10.082 1.00 79.40 307 GLY A O 1
ATOM 2379 N N . LYS A 1 308 ? 46.318 22.694 10.769 1.00 67.36 308 LYS A N 1
ATOM 2380 C CA . LYS A 1 308 ? 45.743 22.199 12.019 1.00 61.12 308 LYS A CA 1
ATOM 2381 C C . LYS A 1 308 ? 44.236 21.906 12.012 1.00 55.78 308 LYS A C 1
ATOM 2382 O O . LYS A 1 308 ? 43.472 22.662 11.406 1.00 43.23 308 LYS A O 1
ATOM 2388 N N . LEU A 1 309 ? 43.797 20.833 12.681 1.00 49.32 309 LEU A N 1
ATOM 2389 C CA . LEU A 1 309 ? 42.358 20.551 12.773 1.00 41.19 309 LEU A CA 1
ATOM 2390 C C . LEU A 1 309 ? 41.657 21.650 13.557 1.00 44.74 309 LEU A C 1
ATOM 2391 O O . LEU A 1 309 ? 42.223 22.161 14.524 1.00 54.75 309 LEU A O 1
ATOM 2396 N N . GLN A 1 310 ? 40.425 21.983 13.202 1.00 40.74 310 GLN A N 1
ATOM 2397 C CA . GLN A 1 310 ? 39.655 22.897 14.037 1.00 38.65 310 GLN A CA 1
ATOM 2398 C C . GLN A 1 310 ? 38.179 22.507 14.000 1.00 47.06 310 GLN A C 1
ATOM 2399 O O . GLN A 1 310 ? 37.609 22.317 12.928 1.00 60.94 310 GLN A O 1
ATOM 2405 N N . GLU A 1 311 ? 37.565 22.391 15.172 1.00 47.91 311 GLU A N 1
ATOM 2406 C CA . GLU A 1 311 ? 36.159 22.013 15.257 1.00 35.54 311 GLU A CA 1
ATOM 2407 C C . GLU A 1 311 ? 35.273 23.169 14.848 1.00 37.97 311 GLU A C 1
ATOM 2408 O O . GLU A 1 311 ? 35.173 24.165 15.559 1.00 37.89 311 GLU A O 1
ATOM 2414 N N . VAL A 1 312 ? 34.628 23.031 13.694 1.00 44.42 312 VAL A N 1
ATOM 2415 C CA . VAL A 1 312 ? 33.781 24.089 13.165 1.00 35.31 312 VAL A CA 1
ATOM 2416 C C . VAL A 1 312 ? 32.369 23.611 12.825 1.00 37.06 312 VAL A C 1
ATOM 2417 O O . VAL A 1 312 ? 31.454 24.419 12.681 1.00 38.90 312 VAL A O 1
ATOM 2421 N N . GLY A 1 313 ? 32.187 22.299 12.724 1.00 40.02 313 GLY A N 1
ATOM 2422 C CA . GLY A 1 313 ? 30.888 21.742 12.387 1.00 39.65 313 GLY A CA 1
ATOM 2423 C C . GLY A 1 313 ? 30.630 21.714 10.888 1.00 42.18 313 GLY A C 1
ATOM 2424 O O . GLY A 1 313 ? 31.186 22.511 10.128 1.00 35.08 313 GLY A O 1
ATOM 2425 N N . GLN A 1 314 ? 29.783 20.785 10.459 1.00 47.10 314 GLN A N 1
ATOM 2426 C CA . GLN A 1 314 ? 29.483 20.633 9.044 1.00 34.99 314 GLN A CA 1
ATOM 2427 C C . GLN A 1 314 ? 28.027 20.230 8.811 1.00 45.90 314 GLN A C 1
ATOM 2428 O O . GLN A 1 314 ? 27.482 19.401 9.542 1.00 45.07 314 GLN A O 1
ATOM 2434 N N . VAL A 1 315 ? 27.417 20.796 7.774 1.00 43.07 315 VAL A N 1
ATOM 2435 C CA . VAL A 1 315 ? 26.094 20.372 7.308 1.00 35.70 315 VAL A CA 1
ATOM 2436 C C . VAL A 1 315 ? 26.203 19.821 5.887 1.00 42.46 315 VAL A C 1
ATOM 2437 O O . VAL A 1 315 ? 26.789 20.466 5.017 1.00 45.55 315 VAL A O 1
ATOM 2441 N N . SER A 1 316 ? 25.675 18.624 5.645 1.00 37.02 316 SER A N 1
ATOM 2442 C CA . SER A 1 316 ? 25.653 18.102 4.282 1.00 38.20 316 SER A CA 1
ATOM 2443 C C . SER A 1 316 ? 24.319 18.389 3.604 1.00 44.50 316 SER A C 1
ATOM 2444 O O . SER A 1 316 ? 23.252 18.205 4.189 1.00 41.95 316 SER A O 1
ATOM 2447 N N . VAL A 1 317 ? 24.395 18.858 2.363 1.00 59.37 317 VAL A N 1
ATOM 2448 C CA . VAL A 1 317 ? 23.211 19.149 1.575 1.00 40.76 317 VAL A CA 1
ATOM 2449 C C . VAL A 1 317 ? 23.053 18.106 0.478 1.00 42.10 317 VAL A C 1
ATOM 2450 O O . VAL A 1 317 ? 23.872 18.033 -0.431 1.00 52.99 317 VAL A O 1
ATOM 2454 N N . SER A 1 318 ? 21.989 17.316 0.555 1.00 42.48 318 SER A N 1
ATOM 2455 C CA . SER A 1 318 ? 21.763 16.229 -0.395 1.00 49.48 318 SER A CA 1
ATOM 2456 C C . SER A 1 318 ? 20.524 16.535 -1.219 1.00 47.86 318 SER A C 1
ATOM 2457 O O . SER A 1 318 ? 19.403 16.486 -0.716 1.00 45.04 318 SER A O 1
ATOM 2460 N N . LEU A 1 319 ? 20.737 16.850 -2.489 1.00 56.76 319 LEU A N 1
ATOM 2461 C CA . LEU A 1 319 ? 19.645 17.176 -3.392 1.00 47.88 319 LEU A CA 1
ATOM 2462 C C . LEU A 1 319 ? 19.040 15.900 -3.959 1.00 49.37 319 LEU A C 1
ATOM 2463 O O . LEU A 1 319 ? 19.733 15.125 -4.609 1.00 66.05 319 LEU A O 1
ATOM 2468 N N . GLN A 1 320 ? 17.764 15.650 -3.668 1.00 49.74 320 GLN A N 1
ATOM 2469 C CA . GLN A 1 320 ? 17.122 14.453 -4.197 1.00 51.39 320 GLN A CA 1
ATOM 2470 C C . GLN A 1 320 ? 16.849 14.441 -5.697 1.00 53.61 320 GLN A C 1
ATOM 2471 O O . GLN A 1 320 ? 15.965 15.143 -6.176 1.00 54.47 320 GLN A O 1
ATOM 2477 N N . ARG A 1 321 ? 17.647 13.705 -6.450 1.00 57.07 321 ARG A N 1
ATOM 2478 C CA . ARG A 1 321 ? 17.370 13.512 -7.867 1.00 70.50 321 ARG A CA 1
ATOM 2479 C C . ARG A 1 321 ? 16.189 12.587 -8.151 1.00 67.51 321 ARG A C 1
ATOM 2480 O O . ARG A 1 321 ? 15.861 11.707 -7.354 1.00 62.11 321 ARG A O 1
ATOM 2488 N N . ALA A 1 322 ? 15.558 12.805 -9.297 1.00 60.93 322 ALA A N 1
ATOM 2489 C CA . ALA A 1 322 ? 14.432 12.001 -9.739 1.00 72.62 322 ALA A CA 1
ATOM 2490 C C . ALA A 1 322 ? 14.915 10.576 -9.974 1.00 78.73 322 ALA A C 1
ATOM 2491 O O . ALA A 1 322 ? 14.155 9.616 -9.857 1.00 65.49 322 ALA A O 1
ATOM 2493 N N . SER A 1 323 ? 16.203 10.449 -10.280 1.00 99.78 323 SER A N 1
ATOM 2494 C CA . SER A 1 323 ? 16.793 9.153 -10.577 1.00 97.60 323 SER A CA 1
ATOM 2495 C C . SER A 1 323 ? 17.011 8.309 -9.323 1.00 91.22 323 SER A C 1
ATOM 2496 O O . SER A 1 323 ? 17.511 7.188 -9.398 1.00 93.69 323 SER A O 1
ATOM 2499 N N . GLY A 1 324 ? 16.644 8.863 -8.173 1.00 84.18 324 GLY A N 1
ATOM 2500 C CA . GLY A 1 324 ? 16.743 8.175 -6.897 1.00 75.93 324 GLY A CA 1
ATOM 2501 C C . GLY A 1 324 ? 17.988 8.475 -6.087 1.00 86.42 324 GLY A C 1
ATOM 2502 O O . GLY A 1 324 ? 18.007 8.309 -4.867 1.00 92.48 324 GLY A O 1
ATOM 2503 N N . ASP A 1 325 ? 19.036 8.924 -6.768 1.00 91.64 325 ASP A N 1
ATOM 2504 C CA . ASP A 1 325 ? 20.298 9.245 -6.114 1.00 94.15 325 ASP A CA 1
ATOM 2505 C C . ASP A 1 325 ? 20.216 10.544 -5.326 1.00 86.03 325 ASP A C 1
ATOM 2506 O O . ASP A 1 325 ? 19.154 11.152 -5.209 1.00 104.33 325 ASP A O 1
ATOM 2511 N N . PHE A 1 326 ? 21.354 10.962 -4.788 1.00 59.57 326 PHE A N 1
ATOM 2512 C CA . PHE A 1 326 ? 21.444 12.236 -4.099 1.00 50.69 326 PHE A CA 1
ATOM 2513 C C . PHE A 1 326 ? 22.718 12.888 -4.607 1.00 59.82 326 PHE A C 1
ATOM 2514 O O . PHE A 1 326 ? 23.774 12.257 -4.660 1.00 62.43 326 PHE A O 1
ATOM 2522 N N . GLN A 1 327 ? 22.614 14.159 -4.967 1.00 58.87 327 GLN A N 1
ATOM 2523 C CA . GLN A 1 327 ? 23.771 14.982 -5.272 1.00 54.74 327 GLN A CA 1
ATOM 2524 C C . GLN A 1 327 ? 24.076 15.764 -3.997 1.00 49.12 327 GLN A C 1
ATOM 2525 O O . GLN A 1 327 ? 23.369 16.707 -3.640 1.00 53.33 327 GLN A O 1
ATOM 2531 N N . THR A 1 328 ? 25.142 15.352 -3.319 1.00 52.53 328 THR A N 1
ATOM 2532 C CA . THR A 1 328 ? 25.489 15.832 -1.984 1.00 45.30 328 THR A CA 1
ATOM 2533 C C . THR A 1 328 ? 26.634 16.823 -1.987 1.00 52.07 328 THR A C 1
ATOM 2534 O O . THR A 1 328 ? 27.677 16.587 -2.590 1.00 58.71 328 THR A O 1
ATOM 2538 N N . THR A 1 329 ? 26.442 17.920 -1.264 1.00 52.10 329 THR A N 1
ATOM 2539 C CA . THR A 1 329 ? 27.529 18.846 -1.036 1.00 43.32 329 THR A CA 1
ATOM 2540 C C . THR A 1 329 ? 27.709 18.983 0.462 1.00 45.53 329 THR A C 1
ATOM 2541 O O . THR A 1 329 ? 26.911 18.451 1.238 1.00 40.95 329 THR A O 1
ATOM 2545 N N . LYS A 1 330 ? 28.749 19.695 0.878 1.00 55.05 330 LYS A N 1
ATOM 2546 C CA . LYS A 1 330 ? 29.017 19.799 2.299 1.00 61.66 330 LYS A CA 1
ATOM 2547 C C . LYS A 1 330 ? 29.283 21.259 2.654 1.00 47.90 330 LYS A C 1
ATOM 2548 O O . LYS A 1 330 ? 30.003 21.962 1.944 1.00 64.59 330 LYS A O 1
ATOM 2554 N N . LEU A 1 331 ? 28.710 21.700 3.765 1.00 48.68 331 LEU A N 1
ATOM 2555 C CA . LEU A 1 331 ? 28.844 23.081 4.209 1.00 38.38 331 LEU A CA 1
ATOM 2556 C C . LEU A 1 331 ? 29.537 23.193 5.574 1.00 44.39 331 LEU A C 1
ATOM 2557 O O . LEU A 1 331 ? 28.986 22.760 6.585 1.00 54.78 331 LEU A O 1
ATOM 2562 N N . ASN A 1 332 ? 30.730 23.780 5.608 1.00 41.38 332 ASN A N 1
ATOM 2563 C CA . ASN A 1 332 ? 31.491 23.902 6.852 1.00 37.31 332 ASN A CA 1
ATOM 2564 C C . ASN A 1 332 ? 31.191 25.155 7.665 1.00 40.38 332 ASN A C 1
ATOM 2565 O O . ASN A 1 332 ? 30.875 26.203 7.109 1.00 53.76 332 ASN A O 1
ATOM 2570 N N . GLY A 1 333 ? 31.294 25.032 8.987 1.00 40.55 333 GLY A N 1
ATOM 2571 C CA . GLY A 1 333 ? 31.107 26.166 9.874 1.00 40.20 333 GLY A CA 1
ATOM 2572 C C . GLY A 1 333 ? 32.226 27.186 9.809 1.00 39.42 333 GLY A C 1
ATOM 2573 O O . GLY A 1 333 ? 33.266 26.942 9.198 1.00 43.68 333 GLY A O 1
ATOM 2574 N N . PHE A 1 334 ? 32.011 28.332 10.448 1.00 40.04 334 PHE A N 1
ATOM 2575 C CA . PHE A 1 334 ? 32.935 29.463 10.355 1.00 49.25 334 PHE A CA 1
ATOM 2576 C C . PHE A 1 334 ? 33.747 29.738 11.624 1.00 48.20 334 PHE A C 1
ATOM 2577 O O . PHE A 1 334 ? 34.873 30.222 11.555 1.00 58.49 334 PHE A O 1
ATOM 2585 N N . GLU A 1 335 ? 33.169 29.431 12.778 1.00 43.11 335 GLU A N 1
ATOM 2586 C CA . GLU A 1 335 ? 33.796 29.739 14.049 1.00 38.01 335 GLU A CA 1
ATOM 2587 C C . GLU A 1 335 ? 34.150 28.454 14.801 1.00 41.07 335 GLU A C 1
ATOM 2588 O O . GLU A 1 335 ? 33.358 27.512 14.843 1.00 43.41 335 GLU A O 1
ATOM 2594 N N . VAL A 1 336 ? 35.322 28.432 15.424 1.00 39.70 336 VAL A N 1
ATOM 2595 C CA . VAL A 1 336 ? 35.746 27.282 16.215 1.00 49.58 336 VAL A CA 1
ATOM 2596 C C . VAL A 1 336 ? 34.886 27.042 17.462 1.00 47.58 336 VAL A C 1
ATOM 2597 O O . VAL A 1 336 ? 34.601 27.965 18.225 1.00 62.33 336 VAL A O 1
ATOM 2601 N N . PHE A 1 337 ? 34.495 25.786 17.654 1.00 35.55 337 PHE A N 1
ATOM 2602 C CA . PHE A 1 337 ? 33.719 25.340 18.810 1.00 47.02 337 PHE A CA 1
ATOM 2603 C C . PHE A 1 337 ? 32.313 25.937 18.868 1.00 34.60 337 PHE A C 1
ATOM 2604 O O . PHE A 1 337 ? 31.607 25.777 19.860 1.00 56.70 337 PHE A O 1
ATOM 2612 N N . ALA A 1 338 ? 31.901 26.593 17.793 1.00 34.80 338 ALA A N 1
ATOM 2613 C CA . ALA A 1 338 ? 30.592 27.226 17.733 1.00 34.73 338 ALA A CA 1
ATOM 2614 C C . ALA A 1 338 ? 29.485 26.204 17.506 1.00 35.63 338 ALA A C 1
ATOM 2615 O O . ALA A 1 338 ? 28.312 26.495 17.731 1.00 47.89 338 ALA A O 1
ATOM 2617 N N . ARG A 1 339 ? 29.868 25.018 17.045 1.00 39.55 339 ARG A N 1
ATOM 2618 C CA . ARG A 1 339 ? 28.927 23.938 16.743 1.00 41.54 339 ARG A CA 1
ATOM 2619 C C . ARG A 1 339 ? 27.884 24.329 15.700 1.00 43.11 339 ARG A C 1
ATOM 2620 O O . ARG A 1 339 ? 26.685 24.166 15.909 1.00 56.17 339 ARG A O 1
ATOM 2628 N N . PHE A 1 340 ? 28.370 24.855 14.579 1.00 37.67 340 PHE A N 1
ATOM 2629 C CA . PHE A 1 340 ? 27.572 25.082 13.376 1.00 39.42 340 PHE A CA 1
ATOM 2630 C C . PHE A 1 340 ? 26.857 23.804 12.954 1.00 37.53 340 PHE A C 1
ATOM 2631 O O . PHE A 1 340 ? 27.489 22.763 12.779 1.00 44.01 340 PHE A O 1
ATOM 2639 N N . GLY A 1 341 ? 25.552 23.897 12.728 1.00 38.04 341 GLY A N 1
ATOM 2640 C CA . GLY A 1 341 ? 24.781 22.746 12.301 1.00 33.46 341 GLY A CA 1
ATOM 2641 C C . GLY A 1 341 ? 23.994 22.080 13.418 1.00 38.20 341 GLY A C 1
ATOM 2642 O O . GLY A 1 341 ? 23.432 21.006 13.227 1.00 40.49 341 GLY A O 1
ATOM 2643 N N . SER A 1 342 ? 23.997 22.687 14.603 1.00 42.40 342 SER A N 1
ATOM 2644 C CA . SER A 1 342 ? 23.266 22.146 15.748 1.00 46.11 342 SER A CA 1
ATOM 2645 C C . SER A 1 342 ? 21.766 22.172 15.485 1.00 41.54 342 SER A C 1
ATOM 2646 O O . SER A 1 342 ? 21.030 21.285 15.906 1.00 51.66 342 SER A O 1
ATOM 2649 N N . ALA A 1 343 ? 21.322 23.191 14.762 1.00 40.67 343 ALA A N 1
ATOM 2650 C CA . ALA A 1 343 ? 19.922 23.299 14.387 1.00 44.26 343 ALA A CA 1
ATOM 2651 C C . ALA A 1 343 ? 19.796 23.728 12.935 1.00 50.66 343 ALA A C 1
ATOM 2652 O O . ALA A 1 343 ? 20.515 24.612 12.470 1.00 38.46 343 ALA A O 1
ATOM 2654 N N . ILE A 1 344 ? 18.860 23.100 12.231 1.00 51.67 344 ILE A N 1
ATOM 2655 C CA . ILE A 1 344 ? 18.610 23.389 10.828 1.00 35.94 344 ILE A CA 1
ATOM 2656 C C . ILE A 1 344 ? 17.113 23.589 10.592 1.00 39.57 344 ILE A C 1
ATOM 2657 O O . ILE A 1 344 ? 16.325 22.649 10.676 1.00 42.35 344 ILE A O 1
ATOM 2662 N N . ALA A 1 345 ? 16.728 24.819 10.279 1.00 46.81 345 ALA A N 1
ATOM 2663 C CA . ALA A 1 345 ? 15.319 25.154 10.113 1.00 40.24 345 ALA A CA 1
ATOM 2664 C C . ALA A 1 345 ? 14.976 25.620 8.702 1.00 55.44 345 ALA A C 1
ATOM 2665 O O . ALA A 1 345 ? 15.461 26.660 8.252 1.00 51.88 345 ALA A O 1
ATOM 2667 N N . PRO A 1 346 ? 14.149 24.840 7.993 1.00 40.51 346 PRO A N 1
ATOM 2668 C CA . PRO A 1 346 ? 13.570 25.298 6.727 1.00 42.93 346 PRO A CA 1
ATOM 2669 C C . PRO A 1 346 ? 12.757 26.575 6.931 1.00 49.32 346 PRO A C 1
ATOM 2670 O O . PRO A 1 346 ? 11.956 26.640 7.868 1.00 43.03 346 PRO A O 1
ATOM 2674 N N . LEU A 1 347 ? 12.999 27.591 6.104 1.00 47.65 347 LEU A N 1
ATOM 2675 C CA . LEU A 1 347 ? 12.381 28.903 6.296 1.00 49.68 347 LEU A CA 1
ATOM 2676 C C . LEU A 1 347 ? 11.229 29.150 5.329 1.00 55.86 347 LEU A C 1
ATOM 2677 O O . LEU A 1 347 ? 10.567 30.186 5.394 1.00 61.09 347 LEU A O 1
ATOM 2682 N N . GLY A 1 348 ? 10.985 28.200 4.435 1.00 50.56 348 GLY A N 1
ATOM 2683 C CA . GLY A 1 348 ? 10.095 28.460 3.323 1.00 48.65 348 GLY A CA 1
ATOM 2684 C C . GLY A 1 348 ? 10.859 29.326 2.341 1.00 49.13 348 GLY A C 1
ATOM 2685 O O . GLY A 1 348 ? 12.080 29.233 2.254 1.00 49.05 348 GLY A O 1
ATOM 2686 N N . ASP A 1 349 ? 10.153 30.168 1.599 1.00 50.91 349 ASP A N 1
ATOM 2687 C CA . ASP A 1 349 ? 10.805 31.095 0.686 1.00 51.63 349 ASP A CA 1
ATOM 2688 C C . ASP A 1 349 ? 10.922 32.447 1.372 1.00 56.92 349 ASP A C 1
ATOM 2689 O O . ASP A 1 349 ? 10.050 33.303 1.236 1.00 53.47 349 ASP A O 1
ATOM 2694 N N . LEU A 1 350 ? 11.990 32.610 2.145 1.00 50.35 350 LEU A N 1
ATOM 2695 C CA . LEU A 1 350 ? 12.176 33.797 2.968 1.00 55.11 350 LEU A CA 1
ATOM 2696 C C . LEU A 1 350 ? 12.105 35.107 2.182 1.00 52.32 350 LEU A C 1
ATOM 2697 O O . LEU A 1 350 ? 11.607 36.112 2.687 1.00 55.04 350 LEU A O 1
ATOM 2702 N N . ASP A 1 351 ? 12.565 35.095 0.937 1.00 52.91 351 ASP A N 1
ATOM 2703 C CA . ASP A 1 351 ? 12.603 36.330 0.164 1.00 58.37 351 ASP A CA 1
ATOM 2704 C C . ASP A 1 351 ? 11.662 36.277 -1.030 1.00 59.66 351 ASP A C 1
ATOM 2705 O O . ASP A 1 351 ? 11.610 37.221 -1.817 1.00 58.27 351 ASP A O 1
ATOM 2710 N N . GLN A 1 352 ? 10.888 35.200 -1.126 1.00 71.54 352 GLN A N 1
ATOM 2711 C CA . GLN A 1 352 ? 9.916 35.042 -2.200 1.00 58.21 352 GLN A CA 1
ATOM 2712 C C . GLN A 1 352 ? 10.535 35.233 -3.585 1.00 59.19 352 GLN A C 1
ATOM 2713 O O . GLN A 1 352 ? 10.023 36.008 -4.389 1.00 84.32 352 GLN A O 1
ATOM 2719 N N . ASP A 1 353 ? 11.645 34.550 -3.859 1.00 64.24 353 ASP A N 1
ATOM 2720 C CA . ASP A 1 353 ? 12.251 34.644 -5.187 1.00 58.91 353 ASP A CA 1
ATOM 2721 C C . ASP A 1 353 ? 11.987 33.369 -5.976 1.00 59.11 353 ASP A C 1
ATOM 2722 O O . ASP A 1 353 ? 12.468 33.213 -7.097 1.00 65.82 353 ASP A O 1
ATOM 2727 N N . GLY A 1 354 ? 11.219 32.461 -5.388 1.00 58.47 354 GLY A N 1
ATOM 2728 C CA . GLY A 1 354 ? 10.853 31.220 -6.046 1.00 61.66 354 GLY A CA 1
ATOM 2729 C C . GLY A 1 354 ? 11.615 29.985 -5.597 1.00 56.93 354 GLY A C 1
ATOM 2730 O O . GLY A 1 354 ? 11.353 28.888 -6.084 1.00 57.28 354 GLY A O 1
ATOM 2731 N N . PHE A 1 355 ? 12.548 30.157 -4.662 1.00 65.94 355 PHE A N 1
ATOM 2732 C CA . PHE A 1 355 ? 13.357 29.055 -4.130 1.00 53.23 355 PHE A CA 1
ATOM 2733 C C . PHE A 1 355 ? 13.402 29.079 -2.606 1.00 51.49 355 PHE A C 1
ATOM 2734 O O . PHE A 1 355 ? 13.680 30.112 -1.999 1.00 51.14 355 PHE A O 1
ATOM 2742 N N . ASN A 1 356 ? 13.117 27.931 -1.998 1.00 61.78 356 ASN A N 1
ATOM 2743 C CA . ASN A 1 356 ? 13.101 27.814 -0.542 1.00 53.18 356 ASN A CA 1
ATOM 2744 C C . ASN A 1 356 ? 14.465 28.079 0.076 1.00 49.85 356 ASN A C 1
ATOM 2745 O O . ASN A 1 356 ? 15.505 27.857 -0.542 1.00 58.49 356 ASN A O 1
ATOM 2750 N N . ASP A 1 357 ? 14.442 28.552 1.312 1.00 48.68 357 ASP A N 1
ATOM 2751 C CA . ASP A 1 357 ? 15.652 28.932 2.019 1.00 50.50 357 ASP A CA 1
ATOM 2752 C C . ASP A 1 357 ? 15.761 28.162 3.323 1.00 43.80 357 ASP A C 1
ATOM 2753 O O . ASP A 1 357 ? 14.812 27.515 3.751 1.00 59.50 357 ASP A O 1
ATOM 2758 N N . ILE A 1 358 ? 16.918 28.227 3.961 1.00 46.76 358 ILE A N 1
ATOM 2759 C CA . ILE A 1 358 ? 17.113 27.471 5.187 1.00 54.75 358 ILE A CA 1
ATOM 2760 C C . ILE A 1 358 ? 18.006 28.240 6.157 1.00 40.52 358 ILE A C 1
ATOM 2761 O O . ILE A 1 358 ? 18.866 29.011 5.743 1.00 48.24 358 ILE A O 1
ATOM 2766 N N . ALA A 1 359 ? 17.781 28.042 7.451 1.00 43.29 359 ALA A N 1
ATOM 2767 C CA . ALA A 1 359 ? 18.635 28.623 8.484 1.00 39.10 359 ALA A CA 1
ATOM 2768 C C . ALA A 1 359 ? 19.438 27.532 9.178 1.00 37.83 359 ALA A C 1
ATOM 2769 O O . ALA A 1 359 ? 18.921 26.446 9.444 1.00 37.43 359 ALA A O 1
ATOM 2771 N N . ILE A 1 360 ? 20.703 27.833 9.456 1.00 48.21 360 ILE A N 1
ATOM 2772 C CA . ILE A 1 360 ? 21.600 26.953 10.201 1.00 36.32 360 ILE A CA 1
ATOM 2773 C C . ILE A 1 360 ? 22.243 27.704 11.358 1.00 42.38 360 ILE A C 1
ATOM 2774 O O . ILE A 1 360 ? 22.807 28.782 11.173 1.00 40.91 360 ILE A O 1
ATOM 2779 N N . ALA A 1 361 ? 22.159 27.134 12.554 1.00 35.77 361 ALA A N 1
ATOM 2780 C CA . ALA A 1 361 ? 22.618 27.836 13.742 1.00 40.05 361 ALA A CA 1
ATOM 2781 C C . ALA A 1 361 ? 23.973 27.353 14.259 1.00 50.49 361 ALA A C 1
ATOM 2782 O O . ALA A 1 361 ? 24.322 26.175 14.137 1.00 37.97 361 ALA A O 1
ATOM 2784 N N . ALA A 1 362 ? 24.758 28.298 14.767 1.00 35.08 362 ALA A N 1
ATOM 2785 C CA . ALA A 1 362 ? 25.949 27.990 15.543 1.00 34.72 362 ALA A CA 1
ATOM 2786 C C . ALA A 1 362 ? 25.742 28.567 16.944 1.00 38.87 362 ALA A C 1
ATOM 2787 O O . ALA A 1 362 ? 26.172 29.686 17.227 1.00 35.71 362 ALA A O 1
ATOM 2789 N N . PRO A 1 363 ? 25.043 27.814 17.813 1.00 42.15 363 PRO A N 1
ATOM 2790 C CA . PRO A 1 363 ? 24.502 28.292 19.092 1.00 42.36 363 PRO A CA 1
ATOM 2791 C C . PRO A 1 363 ? 25.552 28.791 20.077 1.00 44.47 363 PRO A C 1
ATOM 2792 O O . PRO A 1 363 ? 25.204 29.458 21.048 1.00 51.39 363 PRO A O 1
ATOM 2796 N N . TYR A 1 364 ? 26.816 28.467 19.834 1.00 34.96 364 TYR A N 1
ATOM 2797 C CA . TYR A 1 364 ? 27.873 28.834 20.762 1.00 35.41 364 TYR A CA 1
ATOM 2798 C C . TYR A 1 364 ? 28.913 29.693 20.070 1.00 45.40 364 TYR A C 1
ATOM 2799 O O . TYR A 1 364 ? 30.025 29.866 20.567 1.00 63.54 364 TYR A O 1
ATOM 2808 N N . GLY A 1 365 ? 28.535 30.258 18.930 1.00 55.63 365 GLY A N 1
ATOM 2809 C CA . GLY A 1 365 ? 29.428 31.156 18.233 1.00 53.45 365 GLY A CA 1
ATOM 2810 C C . GLY A 1 365 ? 29.222 32.595 18.639 1.00 38.53 365 GLY A C 1
ATOM 2811 O O . GLY A 1 365 ? 28.441 32.899 19.537 1.00 44.78 365 GLY A O 1
ATOM 2812 N N . GLY A 1 366 ? 29.944 33.478 17.963 1.00 39.51 366 GLY A N 1
ATOM 2813 C CA . GLY A 1 366 ? 29.854 34.906 18.179 1.00 41.01 366 GLY A CA 1
ATOM 2814 C C . GLY A 1 366 ? 30.553 35.355 19.451 1.00 56.62 366 GLY A C 1
ATOM 2815 O O . GLY A 1 366 ? 31.005 34.541 20.258 1.00 45.84 366 GLY A O 1
ATOM 2816 N N . GLU A 1 367 ? 30.611 36.669 19.632 1.00 70.35 367 GLU A N 1
ATOM 2817 C CA . GLU A 1 367 ? 31.215 37.285 20.803 1.00 69.80 367 GLU A CA 1
ATOM 2818 C C . GLU A 1 367 ? 30.508 36.867 22.088 1.00 65.11 367 GLU A C 1
ATOM 2819 O O . GLU A 1 367 ? 29.279 36.795 22.124 1.00 69.46 367 GLU A O 1
ATOM 2825 N N . ASP A 1 368 ? 31.286 36.583 23.130 1.00 65.96 368 ASP A N 1
ATOM 2826 C CA . ASP A 1 368 ? 30.740 36.216 24.438 1.00 68.17 368 ASP A CA 1
ATOM 2827 C C . ASP A 1 368 ? 29.845 34.981 24.387 1.00 64.56 368 ASP A C 1
ATOM 2828 O O . ASP A 1 368 ? 28.983 34.801 25.253 1.00 57.99 368 ASP A O 1
ATOM 2833 N N . LYS A 1 369 ? 30.065 34.137 23.382 1.00 61.56 369 LYS A N 1
ATOM 2834 C CA . LYS A 1 369 ? 29.256 32.941 23.170 1.00 57.55 369 LYS A CA 1
ATOM 2835 C C . LYS A 1 369 ? 27.763 33.230 23.195 1.00 53.68 369 LYS A C 1
ATOM 2836 O O . LYS A 1 369 ? 27.004 32.513 23.838 1.00 60.98 369 LYS A O 1
ATOM 2842 N N . LYS A 1 370 ? 27.331 34.250 22.462 1.00 40.67 370 LYS A N 1
ATOM 2843 C CA . LYS A 1 370 ? 25.932 34.646 22.521 1.00 41.08 370 LYS A CA 1
ATOM 2844 C C . LYS A 1 370 ? 25.114 34.008 21.405 1.00 60.51 370 LYS A C 1
ATOM 2845 O O . LYS A 1 370 ? 23.911 34.243 21.310 1.00 70.64 370 LYS A O 1
ATOM 2851 N N . GLY A 1 371 ? 25.756 33.190 20.576 1.00 48.41 371 GLY A N 1
ATOM 2852 C CA . GLY A 1 371 ? 25.041 32.423 19.571 1.00 38.16 371 GLY A CA 1
ATOM 2853 C C . GLY A 1 371 ? 24.946 33.134 18.229 1.00 48.23 371 GLY A C 1
ATOM 2854 O O . GLY A 1 371 ? 24.873 34.362 18.174 1.00 44.63 371 GLY A O 1
ATOM 2855 N N . ILE A 1 372 ? 24.939 32.365 17.143 1.00 39.09 372 ILE A N 1
ATOM 2856 C CA . ILE A 1 372 ? 24.878 32.932 15.800 1.00 39.37 372 ILE A CA 1
ATOM 2857 C C . ILE A 1 372 ? 23.909 32.097 14.975 1.00 43.74 372 ILE A C 1
ATOM 2858 O O . ILE A 1 372 ? 23.880 30.874 15.105 1.00 47.10 372 ILE A O 1
ATOM 2863 N N . VAL A 1 373 ? 23.125 32.754 14.123 1.00 43.59 373 VAL A N 1
ATOM 2864 C CA . VAL A 1 373 ? 22.293 32.059 13.144 1.00 38.54 373 VAL A CA 1
ATOM 2865 C C . VAL A 1 373 ? 22.593 32.502 11.721 1.00 42.69 373 VAL A C 1
ATOM 2866 O O . VAL A 1 373 ? 22.595 33.695 11.417 1.00 40.38 373 VAL A O 1
ATOM 2870 N N . TYR A 1 374 ? 22.849 31.533 10.849 1.00 47.08 374 TYR A N 1
ATOM 2871 C CA . TYR A 1 374 ? 23.167 31.828 9.459 1.00 39.35 374 TYR A CA 1
ATOM 2872 C C . TYR A 1 374 ? 21.996 31.551 8.525 1.00 49.81 374 TYR A C 1
ATOM 2873 O O . TYR A 1 374 ? 21.371 30.493 8.598 1.00 55.69 374 TYR A O 1
ATOM 2882 N N . ILE A 1 375 ? 21.703 32.513 7.657 1.00 42.43 375 ILE A N 1
ATOM 2883 C CA . ILE A 1 375 ? 20.627 32.385 6.686 1.00 41.80 375 ILE A CA 1
ATOM 2884 C C . ILE A 1 375 ? 21.199 32.022 5.316 1.00 51.51 375 ILE A C 1
ATOM 2885 O O . ILE A 1 375 ? 22.067 32.720 4.796 1.00 72.06 375 ILE A O 1
ATOM 2890 N N . PHE A 1 376 ? 20.709 30.935 4.738 1.00 46.64 376 PHE A N 1
ATOM 2891 C CA . PHE A 1 376 ? 21.166 30.481 3.430 1.00 42.40 376 PHE A CA 1
ATOM 2892 C C . PHE A 1 376 ? 19.995 30.442 2.455 1.00 43.54 376 PHE A C 1
ATOM 2893 O O . PHE A 1 376 ? 18.923 29.927 2.775 1.00 56.67 376 PHE A O 1
ATOM 2901 N N . ASN A 1 377 ? 20.209 30.981 1.260 1.00 44.80 377 ASN A N 1
ATOM 2902 C CA . ASN A 1 377 ? 19.167 31.017 0.244 1.00 47.72 377 ASN A CA 1
ATOM 2903 C C . ASN A 1 377 ? 19.344 29.898 -0.768 1.00 46.36 377 ASN A C 1
ATOM 2904 O O . ASN A 1 377 ? 20.464 29.576 -1.155 1.00 49.51 377 ASN A O 1
ATOM 2909 N N . GLY A 1 378 ? 18.231 29.328 -1.219 1.00 54.26 378 GLY A N 1
ATOM 2910 C CA . GLY A 1 378 ? 18.274 28.308 -2.249 1.00 47.61 378 GLY A CA 1
ATOM 2911 C C . GLY A 1 378 ? 18.333 28.909 -3.636 1.00 49.38 378 GLY A C 1
ATOM 2912 O O . GLY A 1 378 ? 17.995 30.074 -3.833 1.00 50.34 378 GLY A O 1
ATOM 2913 N N . ARG A 1 379 ? 18.708 28.084 -4.608 1.00 62.51 379 ARG A N 1
ATOM 2914 C CA . ARG A 1 379 ? 18.665 28.485 -6.004 1.00 61.79 379 ARG A CA 1
ATOM 2915 C C . ARG A 1 379 ? 18.592 27.229 -6.843 1.00 65.06 379 ARG A C 1
ATOM 2916 O O . ARG A 1 379 ? 18.616 26.116 -6.329 1.00 51.62 379 ARG A O 1
ATOM 2924 N N . SER A 1 380 ? 18.484 27.433 -8.148 1.00 81.33 380 SER A N 1
ATOM 2925 C CA . SER A 1 380 ? 18.262 26.370 -9.111 1.00 69.33 380 SER A CA 1
ATOM 2926 C C . SER A 1 380 ? 19.297 25.243 -8.975 1.00 57.51 380 SER A C 1
ATOM 2927 O O . SER A 1 380 ? 18.971 24.071 -9.152 1.00 55.13 380 SER A O 1
ATOM 2930 N N . THR A 1 381 ? 20.532 25.600 -8.623 1.00 53.90 381 THR A N 1
ATOM 2931 C CA . THR A 1 381 ? 21.621 24.628 -8.528 1.00 57.87 381 THR A CA 1
ATOM 2932 C C . THR A 1 381 ? 21.749 24.001 -7.148 1.00 70.95 381 THR A C 1
ATOM 2933 O O . THR A 1 381 ? 22.574 23.114 -6.928 1.00 77.63 381 THR A O 1
ATOM 2937 N N . GLY A 1 382 ? 20.910 24.438 -6.221 1.00 63.35 382 GLY A N 1
ATOM 2938 C CA . GLY A 1 382 ? 20.941 23.887 -4.883 1.00 51.13 382 GLY A CA 1
ATOM 2939 C C . GLY A 1 382 ? 21.058 25.030 -3.905 1.00 51.96 382 GLY A C 1
ATOM 2940 O O . GLY A 1 382 ? 20.546 26.118 -4.152 1.00 51.00 382 GLY A O 1
ATOM 2941 N N . LEU A 1 383 ? 21.721 24.790 -2.783 1.00 52.60 383 LEU A N 1
ATOM 2942 C CA . LEU A 1 383 ? 21.842 25.820 -1.767 1.00 54.93 383 LEU A CA 1
ATOM 2943 C C . LEU A 1 383 ? 23.012 26.745 -2.073 1.00 56.87 383 LEU A C 1
ATOM 2944 O O . LEU A 1 383 ? 24.084 26.284 -2.455 1.00 74.80 383 LEU A O 1
ATOM 2949 N N . ASN A 1 384 ? 22.792 28.050 -1.942 1.00 54.41 384 ASN A N 1
ATOM 2950 C CA . ASN A 1 384 ? 23.878 29.017 -2.066 1.00 51.25 384 ASN A CA 1
ATOM 2951 C C . ASN A 1 384 ? 24.746 28.914 -0.825 1.00 57.41 384 ASN A C 1
ATOM 2952 O O . ASN A 1 384 ? 24.306 29.234 0.279 1.00 48.03 384 ASN A O 1
ATOM 2957 N N . ALA A 1 385 ? 25.991 28.495 -1.035 1.00 67.10 385 ALA A N 1
ATOM 2958 C CA . ALA A 1 385 ? 26.945 28.196 0.031 1.00 61.07 385 ALA A CA 1
ATOM 2959 C C . ALA A 1 385 ? 27.322 29.396 0.887 1.00 64.68 385 ALA A C 1
ATOM 2960 O O . ALA A 1 385 ? 27.713 29.235 2.044 1.00 72.76 385 ALA A O 1
ATOM 2962 N N . VAL A 1 386 ? 27.218 30.596 0.337 1.00 52.06 386 VAL A N 1
ATOM 2963 C CA . VAL A 1 386 ? 27.539 31.764 1.132 1.00 44.45 386 VAL A CA 1
ATOM 2964 C C . VAL A 1 386 ? 26.270 32.282 1.787 1.00 60.39 386 VAL A C 1
ATOM 2965 O O . VAL A 1 386 ? 25.251 32.471 1.120 1.00 72.13 386 VAL A O 1
ATOM 2969 N N . PRO A 1 387 ? 26.322 32.496 3.110 1.00 52.59 387 PRO A N 1
ATOM 2970 C CA . PRO A 1 387 ? 25.142 32.989 3.818 1.00 43.22 387 PRO A CA 1
ATOM 2971 C C . PRO A 1 387 ? 24.863 34.448 3.485 1.00 44.73 387 PRO A C 1
ATOM 2972 O O . PRO A 1 387 ? 25.794 35.221 3.294 1.00 45.55 387 PRO A O 1
ATOM 2976 N N . SER A 1 388 ? 23.587 34.806 3.392 1.00 45.26 388 SER A N 1
ATOM 2977 C CA . SER A 1 388 ? 23.207 36.163 3.029 1.00 49.10 388 SER A CA 1
ATOM 2978 C C . SER A 1 388 ? 22.875 37.017 4.242 1.00 47.04 388 SER A C 1
ATOM 2979 O O . SER A 1 388 ? 22.686 38.228 4.133 1.00 48.51 388 SER A O 1
ATOM 2982 N N . GLN A 1 389 ? 22.809 36.388 5.405 1.00 45.66 389 GLN A N 1
ATOM 2983 C CA . GLN A 1 389 ? 22.537 37.130 6.620 1.00 48.42 389 GLN A CA 1
ATOM 2984 C C . GLN A 1 389 ? 23.042 36.411 7.860 1.00 44.37 389 GLN A C 1
ATOM 2985 O O . GLN A 1 389 ? 23.042 35.183 7.928 1.00 43.06 389 GLN A O 1
ATOM 2991 N N . ILE A 1 390 ? 23.525 37.195 8.812 1.00 44.77 390 ILE A N 1
ATOM 2992 C CA . ILE A 1 390 ? 24.002 36.668 10.079 1.00 50.56 390 ILE A CA 1
ATOM 2993 C C . ILE A 1 390 ? 23.171 37.236 11.224 1.00 56.68 390 ILE A C 1
ATOM 2994 O O . ILE A 1 390 ? 23.156 38.443 11.457 1.00 67.13 390 ILE A O 1
ATOM 2999 N N . LEU A 1 391 ? 22.454 36.352 11.910 1.00 53.04 391 LEU A N 1
ATOM 3000 C CA . LEU A 1 391 ? 21.645 36.729 13.066 1.00 46.89 391 LEU A CA 1
ATOM 3001 C C . LEU A 1 391 ? 22.452 36.547 14.358 1.00 51.82 391 LEU A C 1
ATOM 3002 O O . LEU A 1 391 ? 22.939 35.455 14.652 1.00 52.22 391 LEU A O 1
ATOM 3007 N N . GLU A 1 392 ? 22.617 37.628 15.110 1.00 44.03 392 GLU A N 1
ATOM 3008 C CA . GLU A 1 392 ? 23.424 37.602 16.323 1.00 43.83 392 GLU A CA 1
ATOM 3009 C C . GLU A 1 392 ? 22.596 37.619 17.614 1.00 51.81 392 GLU A C 1
ATOM 3010 O O . GLU A 1 392 ? 21.600 38.337 17.717 1.00 57.93 392 GLU A O 1
ATOM 3016 N N . GLY A 1 393 ? 23.044 36.853 18.607 1.00 43.63 393 GLY A N 1
ATOM 3017 C CA . GLY A 1 393 ? 22.466 36.888 19.941 1.00 45.88 393 GLY A CA 1
ATOM 3018 C C . GLY A 1 393 ? 22.890 38.157 20.655 1.00 62.27 393 GLY A C 1
ATOM 3019 O O . GLY A 1 393 ? 24.027 38.614 20.510 1.00 68.61 393 GLY A O 1
ATOM 3020 N N . GLN A 1 394 ? 21.983 38.722 21.444 1.00 46.38 394 GLN A N 1
ATOM 3021 C CA . GLN A 1 394 ? 22.235 40.005 22.083 1.00 60.64 394 GLN A CA 1
ATOM 3022 C C . GLN A 1 394 ? 22.421 39.874 23.597 1.00 62.48 394 GLN A C 1
ATOM 3023 O O . GLN A 1 394 ? 22.814 40.822 24.278 1.00 80.04 394 GLN A O 1
ATOM 3029 N N . TRP A 1 395 ? 22.130 38.680 24.097 1.00 48.91 395 TRP A N 1
ATOM 3030 C CA . TRP A 1 395 ? 21.997 38.365 25.523 1.00 53.62 395 TRP A CA 1
ATOM 3031 C C . TRP A 1 395 ? 23.158 37.571 26.114 1.00 59.06 395 TRP A C 1
ATOM 3032 O O . TRP A 1 395 ? 23.444 36.441 25.717 1.00 56.14 395 TRP A O 1
ATOM 3043 N N . ALA A 1 396 ? 23.806 38.208 27.085 1.00 60.09 396 ALA A N 1
ATOM 3044 C CA . ALA A 1 396 ? 24.966 37.689 27.803 1.00 60.27 396 ALA A CA 1
ATOM 3045 C C . ALA A 1 396 ? 24.583 36.473 28.639 1.00 69.91 396 ALA A C 1
ATOM 3046 O O . ALA A 1 396 ? 23.413 36.258 28.946 1.00 74.97 396 ALA A O 1
ATOM 3048 N N . ALA A 1 397 ? 25.586 35.694 29.030 1.00 81.43 397 ALA A N 1
ATOM 3049 C CA . ALA A 1 397 ? 25.352 34.432 29.716 1.00 81.84 397 ALA A CA 1
ATOM 3050 C C . ALA A 1 397 ? 25.317 34.601 31.223 1.00 84.11 397 ALA A C 1
ATOM 3051 O O . ALA A 1 397 ? 25.867 35.553 31.777 1.00 80.96 397 ALA A O 1
ATOM 3053 N N . ARG A 1 398 ? 24.661 33.645 31.877 1.00 95.60 398 ARG A N 1
ATOM 3054 C CA . ARG A 1 398 ? 24.722 33.513 33.325 1.00 99.40 398 ARG A CA 1
ATOM 3055 C C . ARG A 1 398 ? 25.323 32.208 33.881 1.00 90.99 398 ARG A C 1
ATOM 3056 O O . ARG A 1 398 ? 26.232 32.278 34.708 1.00 77.91 398 ARG A O 1
ATOM 3064 N N . SER A 1 399 ? 24.852 31.033 33.469 1.00 86.48 399 SER A N 1
ATOM 3065 C CA . SER A 1 399 ? 25.651 29.836 33.724 1.00 85.96 399 SER A CA 1
ATOM 3066 C C . SER A 1 399 ? 25.695 28.964 32.473 1.00 86.74 399 SER A C 1
ATOM 3067 O O . SER A 1 399 ? 26.775 28.596 32.010 1.00 70.47 399 SER A O 1
ATOM 3070 N N . CYS A 1 400 ? 24.532 28.626 31.926 1.00 86.63 400 CYS A N 1
ATOM 3071 C CA . CYS A 1 400 ? 24.493 27.786 30.738 1.00 54.47 400 CYS A CA 1
ATOM 3072 C C . CYS A 1 400 ? 24.811 28.846 29.693 1.00 64.67 400 CYS A C 1
ATOM 3073 O O . CYS A 1 400 ? 24.437 30.005 29.895 1.00 69.96 400 CYS A O 1
ATOM 3076 N N . PRO A 1 401 ? 25.488 28.504 28.586 1.00 54.62 401 PRO A N 1
ATOM 3077 C CA . PRO A 1 401 ? 25.475 29.587 27.594 1.00 46.52 401 PRO A CA 1
ATOM 3078 C C . PRO A 1 401 ? 24.079 29.895 27.041 1.00 38.30 401 PRO A C 1
ATOM 3079 O O . PRO A 1 401 ? 23.208 29.034 27.114 1.00 37.76 401 PRO A O 1
ATOM 3083 N N . PRO A 1 402 ? 23.890 31.092 26.454 1.00 43.65 402 PRO A N 1
ATOM 3084 C CA . PRO A 1 402 ? 22.573 31.535 25.975 1.00 41.75 402 PRO A CA 1
ATOM 3085 C C . PRO A 1 402 ? 21.929 30.559 25.007 1.00 38.39 402 PRO A C 1
ATOM 3086 O O . PRO A 1 402 ? 20.708 30.418 25.002 1.00 61.88 402 PRO A O 1
ATOM 3090 N N . SER A 1 403 ? 22.755 29.908 24.198 1.00 37.34 403 SER A N 1
ATOM 3091 C CA . SER A 1 403 ? 22.303 28.903 23.243 1.00 38.70 403 SER A CA 1
ATOM 3092 C C . SER A 1 403 ? 21.305 29.467 22.240 1.00 39.55 403 SER A C 1
ATOM 3093 O O . SER A 1 403 ? 20.345 28.799 21.864 1.00 45.45 403 SER A O 1
ATOM 3096 N N . PHE A 1 404 ? 21.527 30.716 21.839 1.00 48.45 404 PHE A N 1
ATOM 3097 C CA . PHE A 1 404 ? 20.727 31.358 20.801 1.00 45.16 404 PHE A CA 1
ATOM 3098 C C . PHE A 1 404 ? 20.884 30.558 19.511 1.00 37.32 404 PHE A C 1
ATOM 3099 O O . PHE A 1 404 ? 21.983 30.450 18.972 1.00 40.55 404 PHE A O 1
ATOM 3107 N N . GLY A 1 405 ? 19.790 29.995 19.018 1.00 41.84 405 GLY A N 1
ATOM 3108 C CA . GLY A 1 405 ? 19.844 29.193 17.811 1.00 37.40 405 GLY A CA 1
ATOM 3109 C C . GLY A 1 405 ? 19.745 27.700 18.053 1.00 37.38 405 GLY A C 1
ATOM 3110 O O . GLY A 1 405 ? 19.603 26.925 17.109 1.00 38.38 405 GLY A O 1
ATOM 3111 N N . TYR A 1 406 ? 19.841 27.289 19.313 1.00 43.20 406 TYR A N 1
ATOM 3112 C CA . TYR A 1 406 ? 19.804 25.870 19.645 1.00 35.41 406 TYR A CA 1
ATOM 3113 C C . TYR A 1 406 ? 18.523 25.211 19.126 1.00 36.17 406 TYR A C 1
ATOM 3114 O O . TYR A 1 406 ? 18.528 24.046 18.736 1.00 59.47 406 TYR A O 1
ATOM 3123 N N . SER A 1 407 ? 17.439 25.982 19.088 1.00 45.20 407 SER A N 1
ATOM 3124 C CA . SER A 1 407 ? 16.198 25.572 18.432 1.00 52.00 407 SER A CA 1
ATOM 3125 C C . SER A 1 407 ? 15.619 26.729 17.643 1.00 54.28 407 SER A C 1
ATOM 3126 O O . SER A 1 407 ? 15.729 27.883 18.054 1.00 49.75 407 SER A O 1
ATOM 3129 N N . MET A 1 408 ? 14.993 26.426 16.516 1.00 51.08 408 MET A N 1
ATOM 3130 C CA . MET A 1 408 ? 14.338 27.469 15.751 1.00 44.29 408 MET A CA 1
ATOM 3131 C C . MET A 1 408 ? 13.300 26.880 14.812 1.00 40.90 408 MET A C 1
ATOM 3132 O O . MET A 1 408 ? 13.318 25.685 14.531 1.00 58.60 408 MET A O 1
ATOM 3137 N N . LYS A 1 409 ? 12.371 27.720 14.360 1.00 45.82 409 LYS A N 1
ATOM 3138 C CA . LYS A 1 409 ? 11.321 27.273 13.455 1.00 47.63 409 LYS A CA 1
ATOM 3139 C C . LYS A 1 409 ? 11.009 28.420 12.509 1.00 54.59 409 LYS A C 1
ATOM 3140 O O . LYS A 1 409 ? 10.903 29.570 12.934 1.00 53.94 409 LYS A O 1
ATOM 3146 N N . GLY A 1 410 ? 10.807 28.092 11.241 1.00 55.05 410 GLY A N 1
ATOM 3147 C CA . GLY A 1 410 ? 10.452 29.072 10.233 1.00 55.21 410 GLY A CA 1
ATOM 3148 C C . GLY A 1 410 ? 9.260 28.664 9.399 1.00 60.54 410 GLY A C 1
ATOM 3149 O O . GLY A 1 410 ? 8.437 27.861 9.836 1.00 62.93 410 GLY A O 1
ATOM 3150 N N . ALA A 1 411 ? 9.159 29.261 8.211 1.00 66.69 411 ALA A N 1
ATOM 3151 C CA . ALA A 1 411 ? 8.133 28.919 7.221 1.00 48.38 411 ALA A CA 1
ATOM 3152 C C . ALA A 1 411 ? 6.692 29.271 7.605 1.00 50.07 411 ALA A C 1
ATOM 3153 O O . ALA A 1 411 ? 5.756 28.649 7.111 1.00 56.89 411 ALA A O 1
ATOM 3155 N N . THR A 1 412 ? 6.509 30.243 8.494 1.00 52.55 412 THR A N 1
ATOM 3156 C CA . THR A 1 412 ? 5.164 30.716 8.835 1.00 52.32 412 THR A CA 1
ATOM 3157 C C . THR A 1 412 ? 5.082 32.238 8.795 1.00 62.51 412 THR A C 1
ATOM 3158 O O . THR A 1 412 ? 5.844 32.931 9.465 1.00 77.82 412 THR A O 1
ATOM 3162 N N . ASP A 1 413 ? 4.138 32.748 8.012 1.00 56.94 413 ASP A N 1
ATOM 3163 C CA . ASP A 1 413 ? 3.944 34.183 7.870 1.00 57.21 413 ASP A CA 1
ATOM 3164 C C . ASP A 1 413 ? 2.970 34.688 8.919 1.00 64.79 413 ASP A C 1
ATOM 3165 O O . ASP A 1 413 ? 1.760 34.752 8.696 1.00 64.95 413 ASP A O 1
ATOM 3170 N N . ILE A 1 414 ? 3.522 35.075 10.061 1.00 60.06 414 ILE A N 1
ATOM 3171 C CA . ILE A 1 414 ? 2.734 35.347 11.253 1.00 69.85 414 ILE A CA 1
ATOM 3172 C C . ILE A 1 414 ? 2.087 36.728 11.205 1.00 62.19 414 ILE A C 1
ATOM 3173 O O . ILE A 1 414 ? 1.134 36.999 11.931 1.00 70.15 414 ILE A O 1
ATOM 3178 N N . ASP A 1 415 ? 2.586 37.590 10.328 1.00 61.76 415 ASP A N 1
ATOM 3179 C CA . ASP A 1 415 ? 2.056 38.941 10.221 1.00 64.23 415 ASP A CA 1
ATOM 3180 C C . ASP A 1 415 ? 1.369 39.199 8.881 1.00 66.05 415 ASP A C 1
ATOM 3181 O O . ASP A 1 415 ? 1.047 40.339 8.551 1.00 68.15 415 ASP A O 1
ATOM 3186 N N . LYS A 1 416 ? 1.139 38.126 8.128 1.00 65.39 416 LYS A N 1
ATOM 3187 C CA . LYS A 1 416 ? 0.421 38.190 6.857 1.00 68.63 416 LYS A CA 1
ATOM 3188 C C . LYS A 1 416 ? 0.985 39.197 5.863 1.00 67.99 416 LYS A C 1
ATOM 3189 O O . LYS A 1 416 ? 0.238 39.836 5.121 1.00 70.38 416 LYS A O 1
ATOM 3195 N N . ASN A 1 417 ? 2.303 39.348 5.861 1.00 68.68 417 ASN A N 1
ATOM 3196 C CA . ASN A 1 417 ? 2.936 40.299 4.966 1.00 66.91 417 ASN A CA 1
ATOM 3197 C C . ASN A 1 417 ? 3.400 39.667 3.661 1.00 66.23 417 ASN A C 1
ATOM 3198 O O . ASN A 1 417 ? 3.931 40.350 2.789 1.00 74.31 417 ASN A O 1
ATOM 3203 N N . GLY A 1 418 ? 3.165 38.366 3.521 1.00 65.10 418 GLY A N 1
ATOM 3204 C CA . GLY A 1 418 ? 3.504 37.652 2.305 1.00 64.66 418 GLY A CA 1
ATOM 3205 C C . GLY A 1 418 ? 4.835 36.931 2.402 1.00 65.81 418 GLY A C 1
ATOM 3206 O O . GLY A 1 418 ? 5.243 36.224 1.480 1.00 66.65 418 GLY A O 1
ATOM 3207 N N . TYR A 1 419 ? 5.513 37.100 3.532 1.00 60.48 419 TYR A N 1
ATOM 3208 C CA . TYR A 1 419 ? 6.817 36.481 3.737 1.00 58.06 419 TYR A CA 1
ATOM 3209 C C . TYR A 1 419 ? 6.876 35.711 5.045 1.00 56.38 419 TYR A C 1
ATOM 3210 O O . TYR A 1 419 ? 6.405 36.187 6.076 1.00 58.03 419 TYR A O 1
ATOM 3219 N N . PRO A 1 420 ? 7.466 34.510 5.004 1.00 54.56 420 PRO A N 1
ATOM 3220 C CA . PRO A 1 420 ? 7.597 33.629 6.166 1.00 52.93 420 PRO A CA 1
ATOM 3221 C C . PRO A 1 420 ? 8.599 34.165 7.180 1.00 60.00 420 PRO A C 1
ATOM 3222 O O . PRO A 1 420 ? 9.620 34.735 6.800 1.00 61.26 420 PRO A O 1
ATOM 3226 N N . ASP A 1 421 ? 8.302 33.991 8.459 1.00 53.65 421 ASP A N 1
ATOM 3227 C CA . ASP A 1 421 ? 9.129 34.563 9.509 1.00 50.89 421 ASP A CA 1
ATOM 3228 C C . ASP A 1 421 ? 9.837 33.448 10.267 1.00 49.85 421 ASP A C 1
ATOM 3229 O O . ASP A 1 421 ? 9.701 32.274 9.915 1.00 59.88 421 ASP A O 1
ATOM 3234 N N . LEU A 1 422 ? 10.608 33.813 11.286 1.00 47.66 422 LEU A N 1
ATOM 3235 C CA . LEU A 1 422 ? 11.487 32.857 11.963 1.00 56.28 422 LEU A CA 1
ATOM 3236 C C . LEU A 1 422 ? 11.523 33.048 13.481 1.00 49.04 422 LEU A C 1
ATOM 3237 O O . LEU A 1 422 ? 11.764 34.152 13.969 1.00 52.49 422 LEU A O 1
ATOM 3242 N N . ILE A 1 423 ? 11.291 31.969 14.225 1.00 46.48 423 ILE A N 1
ATOM 3243 C CA . ILE A 1 423 ? 11.449 32.012 15.677 1.00 44.41 423 ILE A CA 1
ATOM 3244 C C . ILE A 1 423 ? 12.781 31.396 16.049 1.00 44.91 423 ILE A C 1
ATOM 3245 O O . ILE A 1 423 ? 13.122 30.318 15.587 1.00 50.13 423 ILE A O 1
ATOM 3250 N N . VAL A 1 424 ? 13.525 32.076 16.908 1.00 45.02 424 VAL A N 1
ATOM 3251 C CA . VAL A 1 424 ? 14.812 31.569 17.343 1.00 44.04 424 VAL A CA 1
ATOM 3252 C C . VAL A 1 424 ? 14.834 31.500 18.862 1.00 52.71 424 VAL A C 1
ATOM 3253 O O . VAL A 1 424 ? 14.637 32.510 19.535 1.00 51.18 424 VAL A O 1
ATOM 3257 N N . GLY A 1 425 ? 15.046 30.302 19.395 1.00 43.48 425 GLY A N 1
ATOM 3258 C CA . GLY A 1 425 ? 15.065 30.098 20.833 1.00 44.45 425 GLY A CA 1
ATOM 3259 C C . GLY A 1 425 ? 16.445 30.283 21.439 1.00 39.77 425 GLY A C 1
ATOM 3260 O O . GLY A 1 425 ? 17.448 29.940 20.822 1.00 44.19 425 GLY A O 1
ATOM 3261 N N . ALA A 1 426 ? 16.497 30.830 22.649 1.00 46.68 426 ALA A N 1
ATOM 3262 C CA . ALA A 1 426 ? 17.749 30.937 23.392 1.00 45.13 426 ALA A CA 1
ATOM 3263 C C . ALA A 1 426 ? 17.503 30.547 24.839 1.00 43.00 426 ALA A C 1
ATOM 3264 O O . ALA A 1 426 ? 17.341 31.412 25.694 1.00 55.13 426 ALA A O 1
ATOM 3266 N N . PHE A 1 427 ? 17.503 29.245 25.116 1.00 39.13 427 PHE A N 1
ATOM 3267 C CA . PHE A 1 427 ? 17.058 28.766 26.422 1.00 53.89 427 PHE A CA 1
ATOM 3268 C C . PHE A 1 427 ? 18.025 29.111 27.545 1.00 39.84 427 PHE A C 1
ATOM 3269 O O . PHE A 1 427 ? 17.630 29.170 28.704 1.00 52.91 427 PHE A O 1
ATOM 3277 N N . GLY A 1 428 ? 19.289 29.326 27.203 1.00 45.18 428 GLY A N 1
ATOM 3278 C CA . GLY A 1 428 ? 20.295 29.632 28.204 1.00 39.63 428 GLY A CA 1
ATOM 3279 C C . GLY A 1 428 ? 20.046 30.984 28.848 1.00 41.30 428 GLY A C 1
ATOM 3280 O O . GLY A 1 428 ? 20.534 31.265 29.941 1.00 53.62 428 GLY A O 1
ATOM 3281 N N . VAL A 1 429 ? 19.289 31.834 28.162 1.00 46.84 429 VAL A N 1
ATOM 3282 C CA . VAL A 1 429 ? 18.938 33.138 28.704 1.00 43.86 429 VAL A CA 1
ATOM 3283 C C . VAL A 1 429 ? 17.420 33.234 28.812 1.00 44.79 429 VAL A C 1
ATOM 3284 O O . VAL A 1 429 ? 16.861 34.314 29.006 1.00 46.45 429 VAL A O 1
ATOM 3288 N N . ASP A 1 430 ? 16.769 32.082 28.666 1.00 43.86 430 ASP A N 1
ATOM 3289 C CA . ASP A 1 430 ? 15.317 31.960 28.760 1.00 44.71 430 ASP A CA 1
ATOM 3290 C C . ASP A 1 430 ? 14.595 32.947 27.859 1.00 50.32 430 ASP A C 1
ATOM 3291 O O . ASP A 1 430 ? 13.804 33.765 28.324 1.00 63.75 430 ASP A O 1
ATOM 3296 N N . ARG A 1 431 ? 14.865 32.857 26.564 1.00 52.85 431 ARG A N 1
ATOM 3297 C CA . ARG A 1 431 ? 14.310 33.810 25.625 1.00 52.02 431 ARG A CA 1
ATOM 3298 C C . ARG A 1 431 ? 13.943 33.137 24.307 1.00 45.10 431 ARG A C 1
ATOM 3299 O O . ARG A 1 431 ? 14.569 32.163 23.893 1.00 56.43 431 ARG A O 1
ATOM 3307 N N . ALA A 1 432 ? 12.929 33.676 23.644 1.00 45.80 432 ALA A N 1
ATOM 3308 C CA . ALA A 1 432 ? 12.613 33.294 22.280 1.00 47.90 432 ALA A CA 1
ATOM 3309 C C . ALA A 1 432 ? 12.347 34.559 21.488 1.00 49.79 432 ALA A C 1
ATOM 3310 O O . ALA A 1 432 ? 11.662 35.463 21.962 1.00 52.07 432 ALA A O 1
ATOM 3312 N N . ILE A 1 433 ? 12.883 34.622 20.278 1.00 52.75 433 ILE A N 1
ATOM 3313 C CA . ILE A 1 433 ? 12.809 35.841 19.491 1.00 57.46 433 ILE A CA 1
ATOM 3314 C C . ILE A 1 433 ? 12.179 35.594 18.132 1.00 57.41 433 ILE A C 1
ATOM 3315 O O . ILE A 1 433 ? 12.574 34.688 17.402 1.00 45.94 433 ILE A O 1
ATOM 3320 N N . LEU A 1 434 ? 11.183 36.411 17.808 1.00 60.06 434 LEU A N 1
ATOM 3321 C CA . LEU A 1 434 ? 10.530 36.333 16.517 1.00 55.66 434 LEU A CA 1
ATOM 3322 C C . LEU A 1 434 ? 11.144 37.372 15.595 1.00 53.81 434 LEU A C 1
ATOM 3323 O O . LEU A 1 434 ? 11.069 38.567 15.862 1.00 57.57 434 LEU A O 1
ATOM 3328 N N . TYR A 1 435 ? 11.740 36.898 14.506 1.00 55.51 435 TYR A N 1
ATOM 3329 C CA . TYR A 1 435 ? 12.268 37.750 13.445 1.00 61.10 435 TYR A CA 1
ATOM 3330 C C . TYR A 1 435 ? 11.319 37.776 12.256 1.00 63.18 435 TYR A C 1
ATOM 3331 O O . TYR A 1 435 ? 10.943 36.730 11.725 1.00 66.01 435 TYR A O 1
ATOM 3340 N N . ARG A 1 436 ? 10.926 38.980 11.852 1.00 52.95 436 ARG A N 1
ATOM 3341 C CA . ARG A 1 436 ? 9.992 39.143 10.747 1.00 54.34 436 ARG A CA 1
ATOM 3342 C C . ARG A 1 436 ? 10.714 39.452 9.445 1.00 63.43 436 ARG A C 1
ATOM 3343 O O . ARG A 1 436 ? 11.649 40.248 9.408 1.00 66.95 436 ARG A O 1
ATOM 3351 N N . ALA A 1 437 ? 10.279 38.787 8.380 1.00 68.78 437 ALA A N 1
ATOM 3352 C CA . ALA A 1 437 ? 10.866 38.977 7.060 1.00 64.83 437 ALA A CA 1
ATOM 3353 C C . ALA A 1 437 ? 10.396 40.294 6.456 1.00 58.78 437 ALA A C 1
ATOM 3354 O O . ALA A 1 437 ? 9.199 40.576 6.428 1.00 59.24 437 ALA A O 1
ATOM 3356 N N . ARG A 1 438 ? 11.342 41.103 5.993 1.00 57.47 438 ARG A N 1
ATOM 3357 C CA . ARG A 1 438 ? 11.019 42.359 5.330 1.00 59.88 438 ARG A CA 1
ATOM 3358 C C . ARG A 1 438 ? 10.629 42.110 3.877 1.00 69.09 438 ARG A C 1
ATOM 3359 O O . ARG A 1 438 ? 11.189 41.218 3.237 1.00 64.41 438 ARG A O 1
ATOM 3367 N N . PRO A 1 439 ? 9.667 42.889 3.347 1.00 58.47 439 PRO A N 1
ATOM 3368 C CA . PRO A 1 439 ? 9.288 42.718 1.939 1.00 49.25 439 PRO A CA 1
ATOM 3369 C C . PRO A 1 439 ? 10.458 43.014 1.008 1.00 50.19 439 PRO A C 1
ATOM 3370 O O . PRO A 1 439 ? 11.236 43.920 1.309 1.00 46.37 439 PRO A O 1
ATOM 3374 N N . VAL A 1 440 ? 10.574 42.296 -0.105 1.00 53.37 440 VAL A N 1
ATOM 3375 C CA . VAL A 1 440 ? 11.738 42.482 -0.967 1.00 57.83 440 VAL A CA 1
ATOM 3376 C C . VAL A 1 440 ? 11.442 43.204 -2.281 1.00 51.58 440 VAL A C 1
ATOM 3377 O O . VAL A 1 440 ? 10.613 42.753 -3.070 1.00 56.88 440 VAL A O 1
ATOM 3381 N N . ILE A 1 441 ? 12.106 44.335 -2.503 1.00 59.61 441 ILE A N 1
ATOM 3382 C CA . ILE A 1 441 ? 11.878 45.120 -3.713 1.00 45.36 441 ILE A CA 1
ATOM 3383 C C . ILE A 1 441 ? 12.898 44.744 -4.782 1.00 45.10 441 ILE A C 1
ATOM 3384 O O . ILE A 1 441 ? 14.098 44.914 -4.573 1.00 45.55 441 ILE A O 1
ATOM 3389 N N . THR A 1 442 ? 12.448 44.247 -5.921 1.00 46.16 442 THR A N 1
ATOM 3390 C CA . THR A 1 442 ? 13.365 44.007 -7.030 1.00 54.49 442 THR A CA 1
ATOM 3391 C C . THR A 1 442 ? 13.384 45.194 -7.988 1.00 54.21 442 THR A C 1
ATOM 3392 O O . THR A 1 442 ? 12.340 45.600 -8.495 1.00 52.45 442 THR A O 1
ATOM 3396 N N . VAL A 1 443 ? 14.563 45.753 -8.233 1.00 45.74 443 VAL A N 1
ATOM 3397 C CA . VAL A 1 443 ? 14.673 46.942 -9.067 1.00 44.40 443 VAL A CA 1
ATOM 3398 C C . VAL A 1 443 ? 15.402 46.616 -10.358 1.00 52.31 443 VAL A C 1
ATOM 3399 O O . VAL A 1 443 ? 16.453 45.980 -10.340 1.00 68.03 443 VAL A O 1
ATOM 3403 N N . ASN A 1 444 ? 14.837 47.059 -11.478 1.00 62.81 444 ASN A N 1
ATOM 3404 C CA . ASN A 1 444 ? 15.532 46.986 -12.755 1.00 51.38 444 ASN A CA 1
ATOM 3405 C C . ASN A 1 444 ? 15.921 48.370 -13.220 1.00 59.34 444 ASN A C 1
ATOM 3406 O O . ASN A 1 444 ? 15.090 49.109 -13.742 1.00 72.54 444 ASN A O 1
ATOM 3411 N N . ALA A 1 445 ? 17.185 48.731 -13.031 1.00 58.08 445 ALA A N 1
ATOM 3412 C CA . ALA A 1 445 ? 17.611 50.061 -13.423 1.00 45.38 445 ALA A CA 1
ATOM 3413 C C . ALA A 1 445 ? 18.280 50.011 -14.783 1.00 57.56 445 ALA A C 1
ATOM 3414 O O . ALA A 1 445 ? 18.896 49.007 -15.145 1.00 48.03 445 ALA A O 1
ATOM 3416 N N . GLY A 1 446 ? 18.124 51.086 -15.546 1.00 51.07 446 GLY A N 1
ATOM 3417 C CA . GLY A 1 446 ? 18.725 51.173 -16.859 1.00 46.68 446 GLY A CA 1
ATOM 3418 C C . GLY A 1 446 ? 19.587 52.407 -17.008 1.00 50.70 446 GLY A C 1
ATOM 3419 O O . GLY A 1 446 ? 19.328 53.421 -16.359 1.00 57.51 446 GLY A O 1
ATOM 3420 N N . LEU A 1 447 ? 20.593 52.348 -17.871 1.00 53.06 447 LEU A N 1
ATOM 3421 C CA . LEU A 1 447 ? 21.419 53.520 -18.111 1.00 46.16 447 LEU A CA 1
ATOM 3422 C C . LEU A 1 447 ? 21.965 53.490 -19.520 1.00 50.64 447 LEU A C 1
ATOM 3423 O O . LEU A 1 447 ? 22.772 52.625 -19.870 1.00 59.93 447 LEU A O 1
ATOM 3428 N N . GLU A 1 448 ? 21.498 54.429 -20.333 1.00 57.59 448 GLU A N 1
ATOM 3429 C CA . GLU A 1 448 ? 21.955 54.545 -21.706 1.00 53.73 448 GLU A CA 1
ATOM 3430 C C . GLU A 1 448 ? 22.724 55.844 -21.909 1.00 52.50 448 GLU A C 1
ATOM 3431 O O . GLU A 1 448 ? 22.317 56.899 -21.425 1.00 57.04 448 GLU A O 1
ATOM 3437 N N . VAL A 1 449 ? 23.835 55.763 -22.626 1.00 58.82 449 VAL A N 1
ATOM 3438 C CA . VAL A 1 449 ? 24.599 56.946 -22.999 1.00 49.91 449 VAL A CA 1
ATOM 3439 C C . VAL A 1 449 ? 24.762 56.936 -24.510 1.00 58.27 449 VAL A C 1
ATOM 3440 O O . VAL A 1 449 ? 25.528 56.139 -25.051 1.00 66.68 449 VAL A O 1
ATOM 3444 N N . TYR A 1 450 ? 24.028 57.803 -25.198 1.00 59.21 450 TYR A N 1
ATOM 3445 C CA . TYR A 1 450 ? 24.126 57.854 -26.646 1.00 60.39 450 TYR A CA 1
ATOM 3446 C C . TYR A 1 450 ? 24.313 59.295 -27.099 1.00 59.08 450 TYR A C 1
ATOM 3447 O O . TYR A 1 450 ? 23.632 60.196 -26.611 1.00 55.16 450 TYR A O 1
ATOM 3456 N N . PRO A 1 451 ? 25.269 59.522 -28.010 1.00 60.94 451 PRO A N 1
ATOM 3457 C CA . PRO A 1 451 ? 26.184 58.497 -28.520 1.00 66.13 451 PRO A CA 1
ATOM 3458 C C . PRO A 1 451 ? 27.292 58.169 -27.522 1.00 64.32 451 PRO A C 1
ATOM 3459 O O . PRO A 1 451 ? 27.705 59.045 -26.764 1.00 60.86 451 PRO A O 1
ATOM 3463 N N . SER A 1 452 ? 27.747 56.920 -27.514 1.00 60.74 452 SER A N 1
ATOM 3464 C CA . SER A 1 452 ? 28.801 56.508 -26.599 1.00 65.05 452 SER A CA 1
ATOM 3465 C C . SER A 1 452 ? 30.174 56.809 -27.196 1.00 70.41 452 SER A C 1
ATOM 3466 O O . SER A 1 452 ? 31.165 56.904 -26.474 1.00 70.81 452 SER A O 1
ATOM 3469 N N . ILE A 1 453 ? 30.235 56.963 -28.515 1.00 75.31 453 ILE A N 1
ATOM 3470 C CA . ILE A 1 453 ? 31.447 57.485 -29.128 1.00 71.39 453 ILE A CA 1
ATOM 3471 C C . ILE A 1 453 ? 31.282 58.987 -29.358 1.00 78.77 453 ILE A C 1
ATOM 3472 O O . ILE A 1 453 ? 30.351 59.439 -30.024 1.00 92.08 453 ILE A O 1
ATOM 3477 N N . LEU A 1 454 ? 32.209 59.747 -28.790 1.00 60.52 454 LEU A N 1
ATOM 3478 C CA . LEU A 1 454 ? 32.117 61.203 -28.704 1.00 62.82 454 LEU A CA 1
ATOM 3479 C C . LEU A 1 454 ? 33.103 61.920 -29.608 1.00 71.99 454 LEU A C 1
ATOM 3480 O O . LEU A 1 454 ? 34.316 61.820 -29.419 1.00 72.26 454 LEU A O 1
ATOM 3485 N N . ASN A 1 455 ? 32.580 62.637 -30.594 1.00 76.76 455 ASN A N 1
ATOM 3486 C CA . ASN A 1 455 ? 33.436 63.443 -31.438 1.00 77.97 455 ASN A CA 1
ATOM 3487 C C . ASN A 1 455 ? 33.569 64.790 -30.757 1.00 72.96 455 ASN A C 1
ATOM 3488 O O . ASN A 1 455 ? 32.585 65.498 -30.540 1.00 75.30 455 ASN A O 1
ATOM 3493 N N . GLN A 1 456 ? 34.801 65.119 -30.387 1.00 72.20 456 GLN A N 1
ATOM 3494 C CA . GLN A 1 456 ? 35.075 66.359 -29.676 1.00 73.88 456 GLN A CA 1
ATOM 3495 C C . GLN A 1 456 ? 34.801 67.585 -30.553 1.00 80.02 456 GLN A C 1
ATOM 3496 O O . GLN A 1 456 ? 34.514 68.680 -30.056 1.00 84.53 456 GLN A O 1
ATOM 3502 N N . ASP A 1 457 ? 34.927 67.374 -31.863 1.00 78.55 457 ASP A N 1
ATOM 3503 C CA . ASP A 1 457 ? 34.679 68.384 -32.896 1.00 72.57 457 ASP A CA 1
ATOM 3504 C C . ASP A 1 457 ? 33.199 68.618 -33.219 1.00 73.78 457 ASP A C 1
ATOM 3505 O O . ASP A 1 457 ? 32.864 69.595 -33.891 1.00 73.56 457 ASP A O 1
ATOM 3510 N N . ASN A 1 458 ? 32.336 67.707 -32.774 1.00 71.47 458 ASN A N 1
ATOM 3511 C CA . ASN A 1 458 ? 30.897 67.814 -33.027 1.00 66.91 458 ASN A CA 1
ATOM 3512 C C . ASN A 1 458 ? 30.277 69.127 -32.633 1.00 90.07 458 ASN A C 1
ATOM 3513 O O . ASN A 1 458 ? 29.771 69.829 -33.520 1.00 123.08 458 ASN A O 1
ATOM 3518 N N . LYS A 1 459 ? 30.367 69.494 -31.374 1.00 74.48 459 LYS A N 1
ATOM 3519 C CA . LYS A 1 459 ? 29.811 70.756 -30.905 1.00 77.21 459 LYS A CA 1
ATOM 3520 C C . LYS A 1 459 ? 28.389 71.051 -31.389 1.00 85.17 459 LYS A C 1
ATOM 3521 O O . LYS A 1 459 ? 28.164 72.031 -32.105 1.00 84.56 459 LYS A O 1
ATOM 3527 N N . THR A 1 460 ? 27.426 70.232 -30.982 1.00 81.53 460 THR A N 1
ATOM 3528 C CA . THR A 1 460 ? 26.040 70.430 -31.396 1.00 70.09 460 THR A CA 1
ATOM 3529 C C . THR A 1 460 ? 25.252 71.252 -30.381 1.00 78.40 460 THR A C 1
ATOM 3530 O O . THR A 1 460 ? 24.722 72.308 -30.713 1.00 88.71 460 THR A O 1
ATOM 3534 N N . CYS A 1 461 ? 25.164 70.767 -29.146 1.00 89.19 461 CYS A N 1
ATOM 3535 C CA . CYS A 1 461 ? 24.359 71.462 -28.149 1.00 77.86 461 CYS A CA 1
ATOM 3536 C C . CYS A 1 461 ? 24.966 72.793 -27.755 1.00 74.77 461 CYS A C 1
ATOM 3537 O O . CYS A 1 461 ? 26.125 72.878 -27.356 1.00 76.81 461 CYS A O 1
ATOM 3540 N N . SER A 1 462 ? 24.164 73.840 -27.894 1.00 77.52 462 SER A N 1
ATOM 3541 C CA . SER A 1 462 ? 24.611 75.184 -27.608 1.00 73.37 462 SER A CA 1
ATOM 3542 C C . SER A 1 462 ? 24.618 75.287 -26.092 1.00 75.27 462 SER A C 1
ATOM 3543 O O . SER A 1 462 ? 23.885 74.559 -25.427 1.00 70.60 462 SER A O 1
ATOM 3546 N N . LEU A 1 463 ? 25.434 76.163 -25.523 1.00 94.18 463 LEU A N 1
ATOM 3547 C CA . LEU A 1 463 ? 25.355 76.334 -24.083 1.00 91.37 463 LEU A CA 1
ATOM 3548 C C . LEU A 1 463 ? 24.930 77.759 -23.750 1.00 101.10 463 LEU A C 1
ATOM 3549 O O . LEU A 1 463 ? 25.337 78.713 -24.417 1.00 121.47 463 LEU A O 1
ATOM 3554 N N . PRO A 1 464 ? 24.110 77.901 -22.700 1.00 97.24 464 PRO A N 1
ATOM 3555 C CA . PRO A 1 464 ? 23.582 79.186 -22.224 1.00 100.80 464 PRO A CA 1
ATOM 3556 C C . PRO A 1 464 ? 24.633 80.103 -21.597 1.00 95.47 464 PRO A C 1
ATOM 3557 O O . PRO A 1 464 ? 25.327 79.702 -20.665 1.00 89.19 464 PRO A O 1
ATOM 3561 N N . GLY A 1 465 ? 24.752 81.317 -22.121 1.00 95.48 465 GLY A N 1
ATOM 3562 C CA . GLY A 1 465 ? 25.650 82.318 -21.570 1.00 100.11 465 GLY A CA 1
ATOM 3563 C C . GLY A 1 465 ? 26.853 82.581 -22.456 1.00 109.29 465 GLY A C 1
ATOM 3564 O O . GLY A 1 465 ? 27.318 83.718 -22.577 1.00 105.38 465 GLY A O 1
ATOM 3565 N N . THR A 1 466 ? 27.364 81.525 -23.073 1.00 98.18 466 THR A N 1
ATOM 3566 C CA . THR A 1 466 ? 28.496 81.656 -23.973 1.00 102.21 466 THR A CA 1
ATOM 3567 C C . THR A 1 466 ? 28.008 81.418 -25.389 1.00 99.44 466 THR A C 1
ATOM 3568 O O . THR A 1 466 ? 27.038 80.689 -25.598 1.00 90.06 466 THR A O 1
ATOM 3572 N N . ALA A 1 467 ? 28.679 82.025 -26.358 1.00 94.75 467 ALA A N 1
ATOM 3573 C CA . ALA A 1 467 ? 28.361 81.786 -27.756 1.00 93.54 467 ALA A CA 1
ATOM 3574 C C . ALA A 1 467 ? 28.963 80.468 -28.198 1.00 88.14 467 ALA A C 1
ATOM 3575 O O . ALA A 1 467 ? 28.560 79.899 -29.210 1.00 86.35 467 ALA A O 1
ATOM 3577 N N . LEU A 1 468 ? 29.933 79.984 -27.431 1.00 86.21 468 LEU A N 1
ATOM 3578 C CA . LEU A 1 468 ? 30.649 78.786 -27.828 1.00 86.39 468 LEU A CA 1
ATOM 3579 C C . LEU A 1 468 ? 29.815 77.532 -27.589 1.00 77.93 468 LEU A C 1
ATOM 3580 O O . LEU A 1 468 ? 29.361 77.281 -26.476 1.00 80.64 468 LEU A O 1
ATOM 3585 N N . LYS A 1 469 ? 29.604 76.758 -28.647 1.00 75.81 469 LYS A N 1
ATOM 3586 C CA . LYS A 1 469 ? 28.900 75.481 -28.563 1.00 75.62 469 LYS A CA 1
ATOM 3587 C C . LYS A 1 469 ? 29.826 74.406 -27.996 1.00 74.00 469 LYS A C 1
ATOM 3588 O O . LYS A 1 469 ? 31.049 74.552 -28.027 1.00 69.98 469 LYS A O 1
ATOM 3594 N N . VAL A 1 470 ? 29.244 73.319 -27.501 1.00 71.03 470 VAL A N 1
ATOM 3595 C CA . VAL A 1 470 ? 30.034 72.217 -26.963 1.00 69.46 470 VAL A CA 1
ATOM 3596 C C . VAL A 1 470 ? 29.612 70.883 -27.557 1.00 61.97 470 VAL A C 1
ATOM 3597 O O . VAL A 1 470 ? 28.499 70.733 -28.057 1.00 61.88 470 VAL A O 1
ATOM 3601 N N . SER A 1 471 ? 30.512 69.909 -27.475 1.00 60.71 471 SER A N 1
ATOM 3602 C CA . SER A 1 471 ? 30.209 68.545 -27.871 1.00 59.07 471 SER A CA 1
ATOM 3603 C C . SER A 1 471 ? 29.413 67.859 -26.773 1.00 62.43 471 SER A C 1
ATOM 3604 O O . SER A 1 471 ? 29.889 67.689 -25.653 1.00 68.85 471 SER A O 1
ATOM 3607 N N . CYS A 1 472 ? 28.187 67.480 -27.117 1.00 60.17 472 CYS A N 1
ATOM 3608 C CA . CYS A 1 472 ? 27.217 66.996 -26.145 1.00 65.73 472 CYS A CA 1
ATOM 3609 C C . CYS A 1 472 ? 26.656 65.621 -26.496 1.00 54.26 472 CYS A C 1
ATOM 3610 O O . CYS A 1 472 ? 26.723 65.185 -27.642 1.00 55.24 472 CYS A O 1
ATOM 3613 N N . PHE A 1 473 ? 26.112 64.947 -25.485 1.00 57.62 473 PHE A N 1
ATOM 3614 C CA . PHE A 1 473 ? 25.494 63.631 -25.637 1.00 52.10 473 PHE A CA 1
ATOM 3615 C C . PHE A 1 473 ? 24.378 63.428 -24.612 1.00 50.91 473 PHE A C 1
ATOM 3616 O O . PHE A 1 473 ? 24.291 64.163 -23.632 1.00 63.78 473 PHE A O 1
ATOM 3624 N N . ASN A 1 474 ? 23.495 62.468 -24.862 1.00 52.63 474 ASN A N 1
ATOM 3625 C CA . ASN A 1 474 ? 22.353 62.245 -23.978 1.00 51.82 474 ASN A CA 1
ATOM 3626 C C . ASN A 1 474 ? 22.571 61.166 -22.912 1.00 55.20 474 ASN A C 1
ATOM 3627 O O . ASN A 1 474 ? 23.081 60.084 -23.202 1.00 53.61 474 ASN A O 1
ATOM 3632 N N . VAL A 1 475 ? 22.234 61.495 -21.669 1.00 56.52 475 VAL A N 1
ATOM 3633 C CA . VAL A 1 475 ? 22.272 60.540 -20.561 1.00 53.59 475 VAL A CA 1
ATOM 3634 C C . VAL A 1 475 ? 20.863 60.154 -20.104 1.00 55.56 475 VAL A C 1
ATOM 3635 O O . VAL A 1 475 ? 20.160 60.970 -19.515 1.00 59.41 475 VAL A O 1
ATOM 3639 N N . ARG A 1 476 ? 20.435 58.936 -20.416 1.00 61.32 476 ARG A N 1
ATOM 3640 C CA . ARG A 1 476 ? 19.095 58.470 -20.056 1.00 45.87 476 ARG A CA 1
ATOM 3641 C C . ARG A 1 476 ? 19.090 57.358 -19.008 1.00 46.12 476 ARG A C 1
ATOM 3642 O O . ARG A 1 476 ? 19.695 56.312 -19.235 1.00 56.86 476 ARG A O 1
ATOM 3650 N N . PHE A 1 477 ? 18.437 57.562 -17.862 1.00 43.51 477 PHE A N 1
ATOM 3651 C CA . PHE A 1 477 ? 18.421 56.492 -16.862 1.00 42.72 477 PHE A CA 1
ATOM 3652 C C . PHE A 1 477 ? 16.988 56.045 -16.580 1.00 45.08 477 PHE A C 1
ATOM 3653 O O . PHE A 1 477 ? 16.091 56.863 -16.405 1.00 42.92 477 PHE A O 1
ATOM 3661 N N . CYS A 1 478 ? 16.774 54.732 -16.584 1.00 63.42 478 CYS A N 1
ATOM 3662 C CA . CYS A 1 478 ? 15.445 54.171 -16.372 1.00 62.42 478 CYS A CA 1
ATOM 3663 C C . CYS A 1 478 ? 15.340 53.413 -15.062 1.00 66.77 478 CYS A C 1
ATOM 3664 O O . CYS A 1 478 ? 16.326 52.859 -14.579 1.00 65.19 478 CYS A O 1
ATOM 3667 N N . LEU A 1 479 ? 14.139 53.370 -14.499 1.00 67.00 479 LEU A N 1
ATOM 3668 C CA . LEU A 1 479 ? 13.958 52.710 -13.219 1.00 46.50 479 LEU A CA 1
ATOM 3669 C C . LEU A 1 479 ? 12.621 51.959 -13.156 1.00 50.68 479 LEU A C 1
ATOM 3670 O O . LEU A 1 479 ? 11.569 52.531 -13.435 1.00 50.28 479 LEU A O 1
ATOM 3675 N N . LYS A 1 480 ? 12.651 50.679 -12.802 1.00 60.59 480 LYS A N 1
ATOM 3676 C CA . LYS A 1 480 ? 11.418 49.899 -12.762 1.00 46.80 480 LYS A CA 1
ATOM 3677 C C . LYS A 1 480 ? 11.514 48.937 -11.590 1.00 48.98 480 LYS A C 1
ATOM 3678 O O . LYS A 1 480 ? 12.545 48.306 -11.382 1.00 56.96 480 LYS A O 1
ATOM 3684 N N . ALA A 1 481 ? 10.436 48.832 -10.821 1.00 59.91 481 ALA A N 1
ATOM 3685 C CA . ALA A 1 481 ? 10.429 47.978 -9.635 1.00 57.32 481 ALA A CA 1
ATOM 3686 C C . ALA A 1 481 ? 9.144 47.194 -9.392 1.00 55.20 481 ALA A C 1
ATOM 3687 O O . ALA A 1 481 ? 8.070 47.576 -9.852 1.00 62.48 481 ALA A O 1
ATOM 3689 N N . ASP A 1 482 ? 9.277 46.085 -8.673 1.00 45.58 482 ASP A N 1
ATOM 3690 C CA . ASP A 1 482 ? 8.131 45.289 -8.261 1.00 46.88 482 ASP A CA 1
ATOM 3691 C C . ASP A 1 482 ? 8.552 44.377 -7.130 1.00 48.51 482 ASP A C 1
ATOM 3692 O O . ASP A 1 482 ? 9.734 44.095 -6.957 1.00 53.31 482 ASP A O 1
ATOM 3697 N N . GLY A 1 483 ? 7.578 43.918 -6.356 1.00 63.11 483 GLY A N 1
ATOM 3698 C CA . GLY A 1 483 ? 7.854 43.007 -5.267 1.00 58.70 483 GLY A CA 1
ATOM 3699 C C . GLY A 1 483 ? 6.716 42.058 -4.994 1.00 49.54 483 GLY A C 1
ATOM 3700 O O . GLY A 1 483 ? 5.613 42.247 -5.498 1.00 50.31 483 GLY A O 1
ATOM 3701 N N . LYS A 1 484 ? 6.974 41.047 -4.180 1.00 50.69 484 LYS A N 1
ATOM 3702 C CA . LYS A 1 484 ? 5.959 40.051 -3.906 1.00 52.87 484 LYS A CA 1
ATOM 3703 C C . LYS A 1 484 ? 5.428 40.391 -2.504 1.00 57.98 484 LYS A C 1
ATOM 3704 O O . LYS A 1 484 ? 6.049 41.164 -1.774 1.00 67.65 484 LYS A O 1
ATOM 3710 N N . GLY A 1 485 ? 4.286 39.829 -2.137 1.00 52.28 485 GLY A N 1
ATOM 3711 C CA . GLY A 1 485 ? 3.616 40.115 -0.877 1.00 52.55 485 GLY A CA 1
ATOM 3712 C C . GLY A 1 485 ? 2.930 41.440 -0.602 1.00 48.85 485 GLY A C 1
ATOM 3713 O O . GLY A 1 485 ? 2.548 42.135 -1.536 1.00 48.77 485 GLY A O 1
ATOM 3714 N N . VAL A 1 486 ? 2.903 41.866 0.661 1.00 47.51 486 VAL A N 1
ATOM 3715 C CA . VAL A 1 486 ? 2.322 43.169 0.971 1.00 50.75 486 VAL A CA 1
ATOM 3716 C C . VAL A 1 486 ? 3.291 44.318 1.131 1.00 49.19 486 VAL A C 1
ATOM 3717 O O . VAL A 1 486 ? 4.012 44.421 2.121 1.00 56.72 486 VAL A O 1
ATOM 3721 N N . LEU A 1 487 ? 3.303 45.167 0.114 1.00 46.74 487 LEU A N 1
ATOM 3722 C CA . LEU A 1 487 ? 4.170 46.330 0.040 1.00 52.24 487 LEU A CA 1
ATOM 3723 C C . LEU A 1 487 ? 3.337 47.465 -0.577 1.00 44.44 487 LEU A C 1
ATOM 3724 O O . LEU A 1 487 ? 2.352 47.195 -1.262 1.00 56.33 487 LEU A O 1
ATOM 3729 N N . PRO A 1 488 ? 3.716 48.731 -0.344 1.00 56.63 488 PRO A N 1
ATOM 3730 C CA . PRO A 1 488 ? 2.966 49.835 -0.960 1.00 55.87 488 PRO A CA 1
ATOM 3731 C C . PRO A 1 488 ? 2.962 49.836 -2.494 1.00 53.75 488 PRO A C 1
ATOM 3732 O O . PRO A 1 488 ? 3.672 49.057 -3.125 1.00 52.70 488 PRO A O 1
ATOM 3736 N N . ARG A 1 489 ? 2.145 50.712 -3.076 1.00 52.19 489 ARG A N 1
ATOM 3737 C CA . ARG A 1 489 ? 2.068 50.854 -4.524 1.00 51.17 489 ARG A CA 1
ATOM 3738 C C . ARG A 1 489 ? 3.226 51.758 -4.957 1.00 62.32 489 ARG A C 1
ATOM 3739 O O . ARG A 1 489 ? 4.029 51.391 -5.813 1.00 70.34 489 ARG A O 1
ATOM 3747 N N . LYS A 1 490 ? 3.242 52.964 -4.403 1.00 68.01 490 LYS A N 1
ATOM 3748 C CA . LYS A 1 490 ? 4.217 54.032 -4.682 1.00 78.03 490 LYS A CA 1
ATOM 3749 C C . LYS A 1 490 ? 5.588 53.859 -4.004 1.00 63.22 490 LYS A C 1
ATOM 3750 O O . LYS A 1 490 ? 5.683 54.011 -2.790 1.00 69.45 490 LYS A O 1
ATOM 3756 N N . LEU A 1 491 ? 6.627 53.493 -4.749 1.00 60.00 491 LEU A N 1
ATOM 3757 C CA . LEU A 1 491 ? 7.990 53.433 -4.184 1.00 55.95 491 LEU A CA 1
ATOM 3758 C C . LEU A 1 491 ? 8.877 54.634 -4.557 1.00 57.83 491 LEU A C 1
ATOM 3759 O O . LEU A 1 491 ? 9.151 54.873 -5.730 1.00 58.59 491 LEU A O 1
ATOM 3764 N N . ASN A 1 492 ? 9.281 55.401 -3.538 1.00 53.61 492 ASN A N 1
ATOM 3765 C CA . ASN A 1 492 ? 10.128 56.588 -3.716 1.00 51.56 492 ASN A CA 1
ATOM 3766 C C . ASN A 1 492 ? 11.636 56.299 -3.758 1.00 55.49 492 ASN A C 1
ATOM 3767 O O . ASN A 1 492 ? 12.219 55.797 -2.799 1.00 57.63 492 ASN A O 1
ATOM 3772 N N . PHE A 1 493 ? 12.240 56.602 -4.902 1.00 54.99 493 PHE A N 1
ATOM 3773 C CA . PHE A 1 493 ? 13.670 56.413 -5.156 1.00 43.95 493 PHE A CA 1
ATOM 3774 C C . PHE A 1 493 ? 14.485 57.712 -5.197 1.00 63.35 493 PHE A C 1
ATOM 3775 O O . PHE A 1 493 ? 14.022 58.749 -5.679 1.00 54.69 493 PHE A O 1
ATOM 3783 N N . GLN A 1 494 ? 15.707 57.636 -4.689 1.00 76.16 494 GLN A N 1
ATOM 3784 C CA . GLN A 1 494 ? 16.676 58.715 -4.844 1.00 70.82 494 GLN A CA 1
ATOM 3785 C C . GLN A 1 494 ? 17.826 58.306 -5.731 1.00 67.38 494 GLN A C 1
ATOM 3786 O O . GLN A 1 494 ? 18.602 57.412 -5.402 1.00 68.14 494 GLN A O 1
ATOM 3792 N N . VAL A 1 495 ? 17.891 58.944 -6.892 1.00 56.54 495 VAL A N 1
ATOM 3793 C CA . VAL A 1 495 ? 18.857 58.576 -7.901 1.00 59.88 495 VAL A CA 1
ATOM 3794 C C . VAL A 1 495 ? 19.966 59.627 -8.057 1.00 59.33 495 VAL A C 1
ATOM 3795 O O . VAL A 1 495 ? 19.691 60.818 -8.165 1.00 59.52 495 VAL A O 1
ATOM 3799 N N . GLU A 1 496 ? 21.209 59.161 -8.074 1.00 60.00 496 GLU A N 1
ATOM 3800 C CA . GLU A 1 496 ? 22.427 59.964 -8.292 1.00 58.82 496 GLU A CA 1
ATOM 3801 C C . GLU A 1 496 ? 23.159 59.576 -9.540 1.00 52.60 496 GLU A C 1
ATOM 3802 O O . GLU A 1 496 ? 23.349 58.403 -9.846 1.00 45.82 496 GLU A O 1
ATOM 3808 N N . LEU A 1 497 ? 23.588 60.610 -10.249 1.00 50.11 497 LEU A N 1
ATOM 3809 C CA . LEU A 1 497 ? 24.382 60.422 -11.437 1.00 57.15 497 LEU A CA 1
ATOM 3810 C C . LEU A 1 497 ? 25.698 61.158 -11.301 1.00 60.96 497 LEU A C 1
ATOM 3811 O O . LEU A 1 497 ? 25.721 62.330 -10.923 1.00 67.96 497 LEU A O 1
ATOM 3816 N N . LEU A 1 498 ? 26.796 60.482 -11.611 1.00 58.10 498 LEU A N 1
ATOM 3817 C CA . LEU A 1 498 ? 28.082 61.154 -11.607 1.00 59.37 498 LEU A CA 1
ATOM 3818 C C . LEU A 1 498 ? 28.793 60.880 -12.927 1.00 57.25 498 LEU A C 1
ATOM 3819 O O . LEU A 1 498 ? 29.027 59.727 -13.290 1.00 58.01 498 LEU A O 1
ATOM 3824 N N . LEU A 1 499 ? 29.136 61.942 -13.641 1.00 53.41 499 LEU A N 1
ATOM 3825 C CA . LEU A 1 499 ? 29.842 61.808 -14.904 1.00 56.12 499 LEU A CA 1
ATOM 3826 C C . LEU A 1 499 ? 31.340 61.682 -14.681 1.00 59.80 499 LEU A C 1
ATOM 3827 O O . LEU A 1 499 ? 31.889 62.395 -13.841 1.00 58.89 499 LEU A O 1
ATOM 3832 N N . ASP A 1 500 ? 32.007 60.824 -15.453 1.00 70.59 500 ASP A N 1
ATOM 3833 C CA . ASP A 1 500 ? 33.460 60.725 -15.342 1.00 76.83 500 ASP A CA 1
ATOM 3834 C C . ASP A 1 500 ? 33.914 60.469 -13.898 1.00 81.90 500 ASP A C 1
ATOM 3835 O O . ASP A 1 500 ? 34.757 61.171 -13.347 1.00 84.21 500 ASP A O 1
ATOM 3840 N N . LYS A 1 501 ? 33.321 59.436 -13.324 1.00 68.20 501 LYS A N 1
ATOM 3841 C CA . LYS A 1 501 ? 33.499 58.949 -11.959 1.00 63.86 501 LYS A CA 1
ATOM 3842 C C . LYS A 1 501 ? 34.931 58.498 -11.732 1.00 79.00 501 LYS A C 1
ATOM 3843 O O . LYS A 1 501 ? 35.453 58.690 -10.634 1.00 71.69 501 LYS A O 1
ATOM 3849 N N . LEU A 1 502 ? 35.612 57.972 -12.743 1.00 99.75 502 LEU A N 1
ATOM 3850 C CA . LEU A 1 502 ? 36.925 57.414 -12.476 1.00 119.08 502 LEU A CA 1
ATOM 3851 C C . LEU A 1 502 ? 37.937 58.542 -12.336 1.00 134.08 502 LEU A C 1
ATOM 3852 O O . LEU A 1 502 ? 39.016 58.328 -11.785 1.00 140.74 502 LEU A O 1
ATOM 3857 N N . LYS A 1 503 ? 37.607 59.739 -12.809 1.00 133.41 503 LYS A N 1
ATOM 3858 C CA . LYS A 1 503 ? 38.435 60.913 -12.514 1.00 132.54 503 LYS A CA 1
ATOM 3859 C C . LYS A 1 503 ? 38.202 61.436 -11.075 1.00 149.66 503 LYS A C 1
ATOM 3860 O O . LYS A 1 503 ? 37.360 62.311 -10.852 1.00 151.95 503 LYS A O 1
ATOM 3866 N N . GLN A 1 504 ? 38.960 60.903 -10.121 1.00 159.68 504 GLN A N 1
ATOM 3867 C CA . GLN A 1 504 ? 38.894 61.265 -8.697 1.00 162.70 504 GLN A CA 1
ATOM 3868 C C . GLN A 1 504 ? 39.239 62.731 -8.419 1.00 164.83 504 GLN A C 1
ATOM 3869 O O . GLN A 1 504 ? 39.856 63.395 -9.254 1.00 163.56 504 GLN A O 1
ATOM 3875 N N . LYS A 1 505 ? 38.820 63.236 -7.257 1.00 164.53 505 LYS A N 1
ATOM 3876 C CA . LYS A 1 505 ? 39.132 64.613 -6.888 1.00 160.13 505 LYS A CA 1
ATOM 3877 C C . LYS A 1 505 ? 40.640 64.785 -6.869 1.00 153.64 505 LYS A C 1
ATOM 3878 O O . LYS A 1 505 ? 41.352 64.280 -6.003 1.00 154.27 505 LYS A O 1
ATOM 3884 N N . GLY A 1 506 ? 41.094 65.529 -7.869 1.00 146.39 506 GLY A N 1
ATOM 3885 C CA . GLY A 1 506 ? 42.484 65.871 -8.086 1.00 147.99 506 GLY A CA 1
ATOM 3886 C C . GLY A 1 506 ? 42.643 65.913 -9.596 1.00 147.90 506 GLY A C 1
ATOM 3887 O O . GLY A 1 506 ? 43.098 66.915 -10.145 1.00 150.09 506 GLY A O 1
ATOM 3888 N N . ALA A 1 507 ? 42.270 64.820 -10.267 1.00 144.85 507 ALA A N 1
ATOM 3889 C CA . ALA A 1 507 ? 42.305 64.765 -11.731 1.00 137.95 507 ALA A CA 1
ATOM 3890 C C . ALA A 1 507 ? 41.174 65.615 -12.305 1.00 126.46 507 ALA A C 1
ATOM 3891 O O . ALA A 1 507 ? 40.168 65.826 -11.625 1.00 128.78 507 ALA A O 1
ATOM 3893 N N . ILE A 1 508 ? 41.306 66.106 -13.538 1.00 113.69 508 ILE A N 1
ATOM 3894 C CA . ILE A 1 508 ? 40.231 66.949 -14.050 1.00 103.10 508 ILE A CA 1
ATOM 3895 C C . ILE A 1 508 ? 38.983 66.164 -14.480 1.00 99.10 508 ILE A C 1
ATOM 3896 O O . ILE A 1 508 ? 39.079 65.168 -15.198 1.00 93.20 508 ILE A O 1
ATOM 3901 N N . ARG A 1 509 ? 37.817 66.638 -14.048 1.00 97.57 509 ARG A N 1
ATOM 3902 C CA . ARG A 1 509 ? 36.513 66.101 -14.435 1.00 83.09 509 ARG A CA 1
ATOM 3903 C C . ARG A 1 509 ? 36.259 66.333 -15.930 1.00 87.94 509 ARG A C 1
ATOM 3904 O O . ARG A 1 509 ? 36.137 67.484 -16.317 1.00 98.48 509 ARG A O 1
ATOM 3912 N N . ARG A 1 510 ? 36.181 65.331 -16.793 1.00 79.34 510 ARG A N 1
ATOM 3913 C CA . ARG A 1 510 ? 36.147 65.692 -18.214 1.00 66.24 510 ARG A CA 1
ATOM 3914 C C . ARG A 1 510 ? 34.757 65.938 -18.814 1.00 67.53 510 ARG A C 1
ATOM 3915 O O . ARG A 1 510 ? 34.647 66.563 -19.871 1.00 72.66 510 ARG A O 1
ATOM 3923 N N . ALA A 1 511 ? 33.706 65.463 -18.152 1.00 71.98 511 ALA A N 1
ATOM 3924 C CA . ALA A 1 511 ? 32.350 65.626 -18.673 1.00 62.29 511 ALA A CA 1
ATOM 3925 C C . ALA A 1 511 ? 31.396 66.125 -17.591 1.00 62.37 511 ALA A C 1
ATOM 3926 O O . ALA A 1 511 ? 31.416 65.621 -16.473 1.00 89.78 511 ALA A O 1
ATOM 3928 N N . LEU A 1 512 ? 30.584 67.124 -17.908 1.00 57.91 512 LEU A N 1
ATOM 3929 C CA . LEU A 1 512 ? 29.622 67.675 -16.947 1.00 70.71 512 LEU A CA 1
ATOM 3930 C C . LEU A 1 512 ? 28.257 67.858 -17.622 1.00 62.44 512 LEU A C 1
ATOM 3931 O O . LEU A 1 512 ? 28.179 67.991 -18.840 1.00 65.05 512 LEU A O 1
ATOM 3936 N N . PHE A 1 513 ? 27.188 67.867 -16.828 1.00 63.09 513 PHE A N 1
ATOM 3937 C CA . PHE A 1 513 ? 25.836 68.080 -17.350 1.00 55.23 513 PHE A CA 1
ATOM 3938 C C . PHE A 1 513 ? 25.557 69.516 -17.743 1.00 66.54 513 PHE A C 1
ATOM 3939 O O . PHE A 1 513 ? 25.969 70.453 -17.074 1.00 78.47 513 PHE A O 1
ATOM 3947 N N . LEU A 1 514 ? 24.839 69.654 -18.854 1.00 73.88 514 LEU A N 1
ATOM 3948 C CA . LEU A 1 514 ? 24.585 70.932 -19.513 1.00 71.76 514 LEU A CA 1
ATOM 3949 C C . LEU A 1 514 ? 23.868 71.968 -18.654 1.00 68.58 514 LEU A C 1
ATOM 3950 O O . LEU A 1 514 ? 24.339 73.095 -18.516 1.00 68.75 514 LEU A O 1
ATOM 3955 N N . TYR A 1 515 ? 22.728 71.593 -18.082 1.00 68.78 515 TYR A N 1
ATOM 3956 C CA . TYR A 1 515 ? 21.881 72.565 -17.399 1.00 76.06 515 TYR A CA 1
ATOM 3957 C C . TYR A 1 515 ? 22.470 72.992 -16.055 1.00 89.53 515 TYR A C 1
ATOM 3958 O O . TYR A 1 515 ? 22.333 74.149 -15.653 1.00 87.72 515 TYR A O 1
ATOM 3967 N N . SER A 1 516 ? 23.127 72.065 -15.367 1.00 97.64 516 SER A N 1
ATOM 3968 C CA . SER A 1 516 ? 23.644 72.329 -14.027 1.00 90.21 516 SER A CA 1
ATOM 3969 C C . SER A 1 516 ? 25.117 72.726 -14.056 1.00 97.32 516 SER A C 1
ATOM 3970 O O . SER A 1 516 ? 25.646 73.226 -13.063 1.00 119.60 516 SER A O 1
ATOM 3973 N N . ARG A 1 517 ? 25.769 72.493 -15.193 1.00 77.62 517 ARG A N 1
ATOM 3974 C CA . ARG A 1 517 ? 27.207 72.729 -15.354 1.00 69.75 517 ARG A CA 1
ATOM 3975 C C . ARG A 1 517 ? 28.013 71.994 -14.293 1.00 69.95 517 ARG A C 1
ATOM 3976 O O . ARG A 1 517 ? 29.064 72.458 -13.858 1.00 74.22 517 ARG A O 1
ATOM 3984 N N . SER A 1 518 ? 27.510 70.825 -13.915 1.00 66.46 518 SER A N 1
ATOM 3985 C CA . SER A 1 518 ? 28.025 70.029 -12.809 1.00 66.58 518 SER A CA 1
ATOM 3986 C C . SER A 1 518 ? 28.108 68.570 -13.247 1.00 62.45 518 SER A C 1
ATOM 3987 O O . SER A 1 518 ? 27.297 68.117 -14.051 1.00 71.88 518 SER A O 1
ATOM 3990 N N . PRO A 1 519 ? 29.088 67.827 -12.717 1.00 62.99 519 PRO A N 1
ATOM 3991 C CA . PRO A 1 519 ? 29.290 66.413 -13.049 1.00 60.08 519 PRO A CA 1
ATOM 3992 C C . PRO A 1 519 ? 28.246 65.542 -12.362 1.00 57.86 519 PRO A C 1
ATOM 3993 O O . PRO A 1 519 ? 28.045 64.391 -12.744 1.00 63.81 519 PRO A O 1
ATOM 3997 N N . SER A 1 520 ? 27.595 66.097 -11.347 1.00 63.35 520 SER A N 1
ATOM 3998 C CA . SER A 1 520 ? 26.637 65.349 -10.549 1.00 63.54 520 SER A CA 1
ATOM 3999 C C . SER A 1 520 ? 25.210 65.836 -10.781 1.00 64.41 520 SER A C 1
ATOM 4000 O O . SER A 1 520 ? 24.963 67.021 -11.010 1.00 70.08 520 SER A O 1
ATOM 4003 N N . HIS A 1 521 ? 24.284 64.885 -10.757 1.00 61.93 521 HIS A N 1
ATOM 4004 C CA . HIS A 1 521 ? 22.863 65.160 -10.899 1.00 52.71 521 HIS A CA 1
ATOM 4005 C C . HIS A 1 521 ? 22.049 64.308 -9.946 1.00 58.44 521 HIS A C 1
ATOM 4006 O O . HIS A 1 521 ? 22.162 63.083 -9.947 1.00 54.63 521 HIS A O 1
ATOM 4013 N N . SER A 1 522 ? 21.230 64.962 -9.129 1.00 67.45 522 SER A N 1
ATOM 4014 C CA . SER A 1 522 ? 20.361 64.251 -8.204 1.00 71.46 522 SER A CA 1
ATOM 4015 C C . SER A 1 522 ? 18.920 64.283 -8.695 1.00 65.66 522 SER A C 1
ATOM 4016 O O . SER A 1 522 ? 18.487 65.259 -9.312 1.00 67.53 522 SER A O 1
ATOM 4019 N N . LYS A 1 523 ? 18.175 63.218 -8.427 1.00 52.67 523 LYS A N 1
ATOM 4020 C CA . LYS A 1 523 ? 16.794 63.181 -8.861 1.00 49.20 523 LYS A CA 1
ATOM 4021 C C . LYS A 1 523 ? 15.918 62.252 -8.045 1.00 47.16 523 LYS A C 1
ATOM 4022 O O . LYS A 1 523 ? 16.262 61.085 -7.839 1.00 52.76 523 LYS A O 1
ATOM 4028 N N . ASN A 1 524 ? 14.794 62.774 -7.567 1.00 55.16 524 ASN A N 1
ATOM 4029 C CA . ASN A 1 524 ? 13.819 61.943 -6.879 1.00 47.69 524 ASN A CA 1
ATOM 4030 C C . ASN A 1 524 ? 12.868 61.355 -7.884 1.00 46.36 524 ASN A C 1
ATOM 4031 O O . ASN A 1 524 ? 12.304 62.045 -8.726 1.00 59.28 524 ASN A O 1
ATOM 4036 N N . MET A 1 525 ? 12.688 60.052 -7.757 1.00 44.35 525 MET A N 1
ATOM 4037 C CA . MET A 1 525 ? 11.836 59.297 -8.651 1.00 43.53 525 MET A CA 1
ATOM 4038 C C . MET A 1 525 ? 10.852 58.418 -7.927 1.00 49.77 525 MET A C 1
ATOM 4039 O O . MET A 1 525 ? 11.213 57.412 -7.324 1.00 61.30 525 MET A O 1
ATOM 4044 N N . THR A 1 526 ? 9.596 58.831 -8.000 1.00 49.73 526 THR A N 1
ATOM 4045 C CA . THR A 1 526 ? 8.468 58.026 -7.570 1.00 49.52 526 THR A CA 1
ATOM 4046 C C . THR A 1 526 ? 8.064 57.104 -8.717 1.00 60.92 526 THR A C 1
ATOM 4047 O O . THR A 1 526 ? 7.617 57.573 -9.758 1.00 76.25 526 THR A O 1
ATOM 4051 N N . ILE A 1 527 ? 8.173 55.796 -8.504 1.00 47.99 527 ILE A N 1
ATOM 4052 C CA . ILE A 1 527 ? 7.787 54.803 -9.501 1.00 55.49 527 ILE A CA 1
ATOM 4053 C C . ILE A 1 527 ? 6.735 53.893 -8.867 1.00 55.02 527 ILE A C 1
ATOM 4054 O O . ILE A 1 527 ? 6.681 53.753 -7.649 1.00 50.27 527 ILE A O 1
ATOM 4059 N N . SER A 1 528 ? 5.913 53.260 -9.698 1.00 48.26 528 SER A N 1
ATOM 4060 C CA . SER A 1 528 ? 4.910 52.330 -9.195 1.00 52.95 528 SER A CA 1
ATOM 4061 C C . SER A 1 528 ? 5.255 50.879 -9.357 1.00 54.65 528 SER A C 1
ATOM 4062 O O . SER A 1 528 ? 5.740 50.449 -10.406 1.00 62.13 528 SER A O 1
ATOM 4065 N N . ARG A 1 529 ? 5.010 50.122 -8.293 1.00 53.91 529 ARG A N 1
ATOM 4066 C CA . ARG A 1 529 ? 5.407 48.745 -8.327 1.00 45.64 529 ARG A CA 1
ATOM 4067 C C . ARG A 1 529 ? 4.464 48.093 -9.293 1.00 48.60 529 ARG A C 1
ATOM 4068 O O . ARG A 1 529 ? 3.315 48.511 -9.385 1.00 62.42 529 ARG A O 1
ATOM 4076 N N . GLY A 1 530 ? 4.902 47.068 -10.009 1.00 50.08 530 GLY A N 1
ATOM 4077 C CA . GLY A 1 530 ? 3.983 46.413 -10.912 1.00 60.96 530 GLY A CA 1
ATOM 4078 C C . GLY A 1 530 ? 3.903 47.158 -12.232 1.00 63.95 530 GLY A C 1
ATOM 4079 O O . GLY A 1 530 ? 3.703 46.585 -13.301 1.00 86.70 530 GLY A O 1
ATOM 4080 N N . GLY A 1 531 ? 4.101 48.472 -12.117 1.00 53.55 531 GLY A N 1
ATOM 4081 C CA . GLY A 1 531 ? 3.988 49.419 -13.210 1.00 58.02 531 GLY A CA 1
ATOM 4082 C C . GLY A 1 531 ? 4.977 49.555 -14.331 1.00 60.22 531 GLY A C 1
ATOM 4083 O O . GLY A 1 531 ? 5.993 48.861 -14.391 1.00 54.49 531 GLY A O 1
ATOM 4084 N N . LEU A 1 532 ? 4.662 50.480 -15.235 1.00 69.03 532 LEU A N 1
ATOM 4085 C CA . LEU A 1 532 ? 5.527 50.723 -16.366 1.00 76.68 532 LEU A CA 1
ATOM 4086 C C . LEU A 1 532 ? 6.871 51.286 -15.932 1.00 71.67 532 LEU A C 1
ATOM 4087 O O . LEU A 1 532 ? 7.027 51.724 -14.799 1.00 81.36 532 LEU A O 1
ATOM 4092 N N . MET A 1 533 ? 7.842 51.285 -16.836 1.00 67.09 533 MET A N 1
ATOM 4093 C CA . MET A 1 533 ? 9.160 51.782 -16.496 1.00 60.43 533 MET A CA 1
ATOM 4094 C C . MET A 1 533 ? 9.251 53.305 -16.524 1.00 67.13 533 MET A C 1
ATOM 4095 O O . MET A 1 533 ? 8.851 53.916 -17.535 1.00 83.86 533 MET A O 1
ATOM 4100 N N . GLN A 1 534 ? 9.746 53.960 -15.472 1.00 57.03 534 GLN A N 1
ATOM 4101 C CA . GLN A 1 534 ? 9.940 55.448 -15.512 1.00 47.28 534 GLN A CA 1
ATOM 4102 C C . GLN A 1 534 ? 11.330 55.904 -15.917 1.00 52.04 534 GLN A C 1
ATOM 4103 O O . GLN A 1 534 ? 12.319 55.453 -15.335 1.00 58.52 534 GLN A O 1
ATOM 4109 N N . CYS A 1 535 ? 11.438 56.735 -16.930 1.00 57.44 535 CYS A N 1
ATOM 4110 C CA . CYS A 1 535 ? 12.762 57.129 -17.404 1.00 46.69 535 CYS A CA 1
ATOM 4111 C C . CYS A 1 535 ? 12.903 58.644 -17.336 1.00 52.26 535 CYS A C 1
ATOM 4112 O O . CYS A 1 535 ? 11.914 59.369 -17.237 1.00 61.87 535 CYS A O 1
ATOM 4115 N N . GLU A 1 536 ? 14.148 59.101 -17.380 1.00 55.72 536 GLU A N 1
ATOM 4116 C CA . GLU A 1 536 ? 14.425 60.511 -17.460 1.00 60.37 536 GLU A CA 1
ATOM 4117 C C . GLU A 1 536 ? 15.679 60.623 -18.292 1.00 53.55 536 GLU A C 1
ATOM 4118 O O . GLU A 1 536 ? 16.681 59.953 -18.054 1.00 45.11 536 GLU A O 1
ATOM 4124 N N . GLU A 1 537 ? 15.601 61.510 -19.272 1.00 59.04 537 GLU A N 1
ATOM 4125 C CA . GLU A 1 537 ? 16.693 61.780 -20.175 1.00 63.13 537 GLU A CA 1
ATOM 4126 C C . GLU A 1 537 ? 17.367 63.083 -19.763 1.00 64.41 537 GLU A C 1
ATOM 4127 O O . GLU A 1 537 ? 16.750 63.937 -19.125 1.00 65.42 537 GLU A O 1
ATOM 4133 N N . LEU A 1 538 ? 18.630 63.240 -20.119 1.00 62.49 538 LEU A N 1
ATOM 4134 C CA . LEU A 1 538 ? 19.365 64.418 -19.708 1.00 60.16 538 LEU A CA 1
ATOM 4135 C C . LEU A 1 538 ? 20.520 64.625 -20.669 1.00 60.03 538 LEU A C 1
ATOM 4136 O O . LEU A 1 538 ? 21.038 63.669 -21.251 1.00 63.12 538 LEU A O 1
ATOM 4141 N N . ILE A 1 539 ? 20.937 65.876 -20.822 1.00 51.03 539 ILE A N 1
ATOM 4142 C CA . ILE A 1 539 ? 22.020 66.183 -21.739 1.00 58.60 539 ILE A CA 1
ATOM 4143 C C . ILE A 1 539 ? 23.296 66.518 -20.997 1.00 61.69 539 ILE A C 1
ATOM 4144 O O . ILE A 1 539 ? 23.309 67.358 -20.096 1.00 68.74 539 ILE A O 1
ATOM 4149 N N . ALA A 1 540 ? 24.378 65.866 -21.402 1.00 50.78 540 ALA A N 1
ATOM 4150 C CA . ALA A 1 540 ? 25.687 66.167 -20.857 1.00 61.40 540 ALA A CA 1
ATOM 4151 C C . ALA A 1 540 ? 26.592 66.549 -22.002 1.00 73.29 540 ALA A C 1
ATOM 4152 O O . ALA A 1 540 ? 26.329 66.201 -23.153 1.00 77.39 540 ALA A O 1
ATOM 4154 N N . TYR A 1 541 ? 27.656 67.271 -21.691 1.00 63.20 541 TYR A N 1
ATOM 4155 C CA . TYR A 1 541 ? 28.573 67.697 -22.727 1.00 65.42 541 TYR A CA 1
ATOM 4156 C C . TYR A 1 541 ? 30.016 67.528 -22.294 1.00 79.37 541 TYR A C 1
ATOM 4157 O O . TYR A 1 541 ? 30.318 67.436 -21.103 1.00 82.49 541 TYR A O 1
ATOM 4166 N N . LEU A 1 542 ? 30.903 67.474 -23.280 1.00 78.75 542 LEU A N 1
ATOM 4167 C CA . LEU A 1 542 ? 32.329 67.430 -23.020 1.00 64.05 542 LEU A CA 1
ATOM 4168 C C . LEU A 1 542 ? 32.952 68.814 -22.849 1.00 72.98 542 LEU A C 1
ATOM 4169 O O . LEU A 1 542 ? 32.549 69.761 -23.527 1.00 73.81 542 LEU A O 1
ATOM 4174 N N . ARG A 1 543 ? 33.924 68.950 -21.948 1.00 65.83 543 ARG A N 1
ATOM 4175 C CA . ARG A 1 543 ? 34.767 70.140 -21.966 1.00 68.74 543 ARG A CA 1
ATOM 4176 C C . ARG A 1 543 ? 35.549 70.336 -23.265 1.00 75.26 543 ARG A C 1
ATOM 4177 O O . ARG A 1 543 ? 35.793 69.392 -24.021 1.00 69.31 543 ARG A O 1
ATOM 4185 N N . ASP A 1 544 ? 35.909 71.592 -23.505 1.00 75.73 544 ASP A N 1
ATOM 4186 C CA . ASP A 1 544 ? 36.730 72.020 -24.632 1.00 78.10 544 ASP A CA 1
ATOM 4187 C C . ASP A 1 544 ? 38.078 71.293 -24.621 1.00 81.68 544 ASP A C 1
ATOM 4188 O O . ASP A 1 544 ? 38.608 70.993 -23.550 1.00 81.33 544 ASP A O 1
ATOM 4193 N N . GLU A 1 545 ? 38.629 71.013 -25.800 1.00 84.73 545 GLU A N 1
ATOM 4194 C CA . GLU A 1 545 ? 39.851 70.220 -25.923 1.00 96.24 545 GLU A CA 1
ATOM 4195 C C . GLU A 1 545 ? 41.021 70.793 -25.126 1.00 108.12 545 GLU A C 1
ATOM 4196 O O . GLU A 1 545 ? 41.869 70.052 -24.631 1.00 111.11 545 GLU A O 1
ATOM 4202 N N . SER A 1 546 ? 41.045 72.114 -24.993 1.00 107.69 546 SER A N 1
ATOM 4203 C CA . SER A 1 546 ? 42.119 72.804 -24.291 1.00 105.04 546 SER A CA 1
ATOM 4204 C C . SER A 1 546 ? 42.018 72.734 -22.765 1.00 98.10 546 SER A C 1
ATOM 4205 O O . SER A 1 546 ? 42.926 73.171 -22.061 1.00 112.44 546 SER A O 1
ATOM 4208 N N . GLU A 1 547 ? 40.912 72.196 -22.257 1.00 87.18 547 GLU A N 1
ATOM 4209 C CA . GLU A 1 547 ? 40.659 72.197 -20.817 1.00 93.90 547 GLU A CA 1
ATOM 4210 C C . GLU A 1 547 ? 41.127 70.916 -20.104 1.00 96.17 547 GLU A C 1
ATOM 4211 O O . GLU A 1 547 ? 41.174 70.865 -18.873 1.00 90.54 547 GLU A O 1
ATOM 4217 N N . PHE A 1 548 ? 41.457 69.886 -20.877 1.00 102.05 548 PHE A N 1
ATOM 4218 C CA . PHE A 1 548 ? 42.027 68.651 -20.339 1.00 105.13 548 PHE A CA 1
ATOM 4219 C C . PHE A 1 548 ? 42.865 67.970 -21.416 1.00 106.45 548 PHE A C 1
ATOM 4220 O O . PHE A 1 548 ? 42.556 68.074 -22.601 1.00 98.68 548 PHE A O 1
ATOM 4228 N N . ARG A 1 549 ? 43.924 67.276 -21.009 1.00 107.06 549 ARG A N 1
ATOM 4229 C CA . ARG A 1 549 ? 44.791 66.610 -21.974 1.00 109.51 549 ARG A CA 1
ATOM 4230 C C . ARG A 1 549 ? 44.613 65.092 -21.880 1.00 97.23 549 ARG A C 1
ATOM 4231 O O . ARG A 1 549 ? 45.395 64.319 -22.430 1.00 106.05 549 ARG A O 1
ATOM 4239 N N . ASP A 1 550 ? 43.562 64.663 -21.190 1.00 91.38 550 ASP A N 1
ATOM 4240 C CA . ASP A 1 550 ? 43.346 63.239 -20.978 1.00 93.66 550 ASP A CA 1
ATOM 4241 C C . ASP A 1 550 ? 42.198 62.738 -21.851 1.00 93.38 550 ASP A C 1
ATOM 4242 O O . ASP A 1 550 ? 41.027 62.922 -21.541 1.00 84.92 550 ASP A O 1
ATOM 4247 N N . LYS A 1 551 ? 42.575 62.103 -22.955 1.00 101.03 551 LYS A N 1
ATOM 4248 C CA . LYS A 1 551 ? 41.657 61.619 -23.983 1.00 98.04 551 LYS A CA 1
ATOM 4249 C C . LYS A 1 551 ? 41.783 60.119 -24.192 1.00 100.63 551 LYS A C 1
ATOM 4250 O O . LYS A 1 551 ? 41.278 59.579 -25.174 1.00 109.84 551 LYS A O 1
ATOM 4256 N N . LEU A 1 552 ? 42.449 59.447 -23.262 1.00 90.48 552 LEU A N 1
ATOM 4257 C CA . LEU A 1 552 ? 42.653 58.012 -23.377 1.00 88.60 552 LEU A CA 1
ATOM 4258 C C . LEU A 1 552 ? 41.706 57.266 -22.453 1.00 95.62 552 LEU A C 1
ATOM 4259 O O . LEU A 1 552 ? 41.046 56.306 -22.854 1.00 95.56 552 LEU A O 1
ATOM 4264 N N . THR A 1 553 ? 41.643 57.724 -21.210 1.00 98.15 553 THR A N 1
ATOM 4265 C CA . THR A 1 553 ? 40.776 57.137 -20.202 1.00 83.95 553 THR A CA 1
ATOM 4266 C C . THR A 1 553 ? 39.308 57.303 -20.570 1.00 78.63 553 THR A C 1
ATOM 4267 O O . THR A 1 553 ? 38.854 58.408 -20.849 1.00 96.55 553 THR A O 1
ATOM 4271 N N . PRO A 1 554 ? 38.564 56.192 -20.583 1.00 80.33 554 PRO A N 1
ATOM 4272 C CA . PRO A 1 554 ? 37.123 56.171 -20.843 1.00 68.92 554 PRO A CA 1
ATOM 4273 C C . PRO A 1 554 ? 36.342 56.910 -19.760 1.00 66.14 554 PRO A C 1
ATOM 4274 O O . PRO A 1 554 ? 36.593 56.724 -18.570 1.00 85.38 554 PRO A O 1
ATOM 4278 N N . ILE A 1 555 ? 35.410 57.754 -20.191 1.00 62.89 555 ILE A N 1
ATOM 4279 C CA . ILE A 1 555 ? 34.544 58.506 -19.287 1.00 67.86 555 ILE A CA 1
ATOM 4280 C C . ILE A 1 555 ? 33.377 57.671 -18.803 1.00 70.00 555 ILE A C 1
ATOM 4281 O O . ILE A 1 555 ? 32.421 57.439 -19.540 1.00 71.91 555 ILE A O 1
ATOM 4286 N N . THR A 1 556 ? 33.456 57.229 -17.553 1.00 59.39 556 THR A N 1
ATOM 4287 C CA . THR A 1 556 ? 32.411 56.385 -17.010 1.00 62.91 556 THR A CA 1
ATOM 4288 C C . THR A 1 556 ? 31.266 57.188 -16.414 1.00 73.00 556 THR A C 1
ATOM 4289 O O . THR A 1 556 ? 31.473 58.029 -15.538 1.00 66.94 556 THR A O 1
ATOM 4293 N N . ILE A 1 557 ? 30.060 56.939 -16.922 1.00 79.95 557 ILE A N 1
ATOM 4294 C CA . ILE A 1 557 ? 28.845 57.520 -16.365 1.00 64.24 557 ILE A CA 1
ATOM 4295 C C . ILE A 1 557 ? 28.334 56.591 -15.269 1.00 63.16 557 ILE A C 1
ATOM 4296 O O . ILE A 1 557 ? 28.029 55.429 -15.537 1.00 60.14 557 ILE A O 1
ATOM 4301 N N . PHE A 1 558 ? 28.236 57.088 -14.043 1.00 66.10 558 PHE A N 1
ATOM 4302 C CA . PHE A 1 558 ? 27.841 56.234 -12.928 1.00 62.22 558 PHE A CA 1
ATOM 4303 C C . PHE A 1 558 ? 26.421 56.535 -12.437 1.00 48.14 558 PHE A C 1
ATOM 4304 O O . PHE A 1 558 ? 26.095 57.694 -12.196 1.00 47.72 558 PHE A O 1
ATOM 4312 N N . MET A 1 559 ? 25.576 55.517 -12.282 1.00 48.33 559 MET A N 1
ATOM 4313 C CA . MET A 1 559 ? 24.230 55.768 -11.762 1.00 49.70 559 MET A CA 1
ATOM 4314 C C . MET A 1 559 ? 23.981 55.001 -10.479 1.00 46.77 559 MET A C 1
ATOM 4315 O O . MET A 1 559 ? 24.120 53.786 -10.444 1.00 57.64 559 MET A O 1
ATOM 4320 N N . GLU A 1 560 ? 23.593 55.719 -9.432 1.00 47.19 560 GLU A N 1
ATOM 4321 C CA . GLU A 1 560 ? 23.304 55.112 -8.137 1.00 57.76 560 GLU A CA 1
ATOM 4322 C C . GLU A 1 560 ? 21.865 55.437 -7.682 1.00 59.81 560 GLU A C 1
ATOM 4323 O O . GLU A 1 560 ? 21.378 56.549 -7.899 1.00 53.34 560 GLU A O 1
ATOM 4329 N N . TYR A 1 561 ? 21.188 54.467 -7.070 1.00 52.36 561 TYR A N 1
ATOM 4330 C CA . TYR A 1 561 ? 19.804 54.644 -6.620 1.00 57.79 561 TYR A CA 1
ATOM 4331 C C . TYR A 1 561 ? 19.607 53.954 -5.274 1.00 66.44 561 TYR A C 1
ATOM 4332 O O . TYR A 1 561 ? 20.280 52.970 -4.964 1.00 57.84 561 TYR A O 1
ATOM 4341 N N . ARG A 1 562 ? 18.689 54.476 -4.473 1.00 72.40 562 ARG A N 1
ATOM 4342 C CA . ARG A 1 562 ? 18.403 53.890 -3.172 1.00 80.44 562 ARG A CA 1
ATOM 4343 C C . ARG A 1 562 ? 16.918 54.101 -2.929 1.00 82.50 562 ARG A C 1
ATOM 4344 O O . ARG A 1 562 ? 16.262 54.832 -3.671 1.00 89.77 562 ARG A O 1
ATOM 4352 N N . LEU A 1 563 ? 16.392 53.483 -1.881 1.00 74.22 563 LEU A N 1
ATOM 4353 C CA . LEU A 1 563 ? 14.975 53.615 -1.583 1.00 54.19 563 LEU A CA 1
ATOM 4354 C C . LEU A 1 563 ? 14.680 54.355 -0.294 1.00 54.15 563 LEU A C 1
ATOM 4355 O O . LEU A 1 563 ? 15.465 54.325 0.651 1.00 76.66 563 LEU A O 1
ATOM 4360 N N . ASP A 1 564 ? 13.536 55.033 -0.284 1.00 49.30 564 ASP A N 1
ATOM 4361 C CA . ASP A 1 564 ? 13.012 55.683 0.910 1.00 50.57 564 ASP A CA 1
ATOM 4362 C C . ASP A 1 564 ? 12.341 54.658 1.802 1.00 55.45 564 ASP A C 1
ATOM 4363 O O . ASP A 1 564 ? 11.154 54.377 1.659 1.00 66.14 564 ASP A O 1
ATOM 4368 N N . TYR A 1 565 ? 13.115 54.119 2.736 1.00 72.89 565 TYR A N 1
ATOM 4369 C CA . TYR A 1 565 ? 12.641 53.087 3.649 1.00 68.20 565 TYR A CA 1
ATOM 4370 C C . TYR A 1 565 ? 11.659 53.618 4.687 1.00 65.48 565 TYR A C 1
ATOM 4371 O O . TYR A 1 565 ? 10.689 52.943 5.030 1.00 54.57 565 TYR A O 1
ATOM 4380 N N . ARG A 1 566 ? 11.902 54.835 5.163 1.00 77.91 566 ARG A N 1
ATOM 4381 C CA . ARG A 1 566 ? 11.006 55.485 6.117 1.00 84.04 566 ARG A CA 1
ATOM 4382 C C . ARG A 1 566 ? 9.568 55.644 5.621 1.00 82.38 566 ARG A C 1
ATOM 4383 O O . ARG A 1 566 ? 8.629 55.420 6.381 1.00 92.98 566 ARG A O 1
ATOM 4391 N N . THR A 1 567 ? 9.388 56.022 4.361 1.00 68.38 567 THR A N 1
ATOM 4392 C CA . THR A 1 567 ? 8.044 56.275 3.850 1.00 67.70 567 THR A CA 1
ATOM 4393 C C . THR A 1 567 ? 7.407 55.019 3.244 1.00 70.54 567 THR A C 1
ATOM 4394 O O . THR A 1 567 ? 6.195 54.969 3.042 1.00 73.03 567 THR A O 1
ATOM 4398 N N . ALA A 1 568 ? 8.230 54.011 2.960 1.00 62.71 568 ALA A N 1
ATOM 4399 C CA . ALA A 1 568 ? 7.749 52.750 2.392 1.00 47.57 568 ALA A CA 1
ATOM 4400 C C . ALA A 1 568 ? 7.445 51.754 3.511 1.00 51.67 568 ALA A C 1
ATOM 4401 O O . ALA A 1 568 ? 7.027 50.624 3.269 1.00 60.89 568 ALA A O 1
ATOM 4403 N N . ALA A 1 569 ? 7.681 52.216 4.734 1.00 67.03 569 ALA A N 1
ATOM 4404 C CA . ALA A 1 569 ? 7.627 51.460 5.990 1.00 62.49 569 ALA A CA 1
ATOM 4405 C C . ALA A 1 569 ? 6.252 50.857 6.222 1.00 63.32 569 ALA A C 1
ATOM 4406 O O . ALA A 1 569 ? 5.297 51.216 5.544 1.00 60.67 569 ALA A O 1
ATOM 4408 N N . ASP A 1 570 ? 6.124 49.962 7.195 1.00 90.22 570 ASP A N 1
ATOM 4409 C CA . ASP A 1 570 ? 4.806 49.400 7.423 1.00 77.38 570 ASP A CA 1
ATOM 4410 C C . ASP A 1 570 ? 4.166 50.151 8.571 1.00 81.33 570 ASP A C 1
ATOM 4411 O O . ASP A 1 570 ? 4.783 51.043 9.155 1.00 84.98 570 ASP A O 1
ATOM 4416 N N . THR A 1 571 ? 2.922 49.804 8.888 1.00 82.67 571 THR A N 1
ATOM 4417 C CA . THR A 1 571 ? 2.215 50.436 9.995 1.00 69.53 571 THR A CA 1
ATOM 4418 C C . THR A 1 571 ? 2.945 50.139 11.312 1.00 67.49 571 THR A C 1
ATOM 4419 O O . THR A 1 571 ? 2.941 50.933 12.250 1.00 71.95 571 THR A O 1
ATOM 4423 N N . THR A 1 572 ? 3.601 48.979 11.324 1.00 62.88 572 THR A N 1
ATOM 4424 C CA . THR A 1 572 ? 4.412 48.468 12.426 1.00 55.17 572 THR A CA 1
ATOM 4425 C C . THR A 1 572 ? 5.856 48.912 12.312 1.00 65.23 572 THR A C 1
ATOM 4426 O O . THR A 1 572 ? 6.702 48.509 13.110 1.00 74.97 572 THR A O 1
ATOM 4430 N N . GLY A 1 573 ? 6.138 49.748 11.321 1.00 62.51 573 GLY A N 1
ATOM 4431 C CA . GLY A 1 573 ? 7.492 50.217 11.122 1.00 56.59 573 GLY A CA 1
ATOM 4432 C C . GLY A 1 573 ? 8.391 49.239 10.385 1.00 63.92 573 GLY A C 1
ATOM 4433 O O . GLY A 1 573 ? 9.612 49.373 10.428 1.00 60.96 573 GLY A O 1
ATOM 4434 N N . LEU A 1 574 ? 7.799 48.259 9.700 1.00 66.19 574 LEU A N 1
ATOM 4435 C CA . LEU A 1 574 ? 8.595 47.257 8.993 1.00 58.14 574 LEU A CA 1
ATOM 4436 C C . LEU A 1 574 ? 8.939 47.755 7.603 1.00 62.27 574 LEU A C 1
ATOM 4437 O O . LEU A 1 574 ? 8.096 47.823 6.707 1.00 59.72 574 LEU A O 1
ATOM 4442 N N . GLN A 1 575 ? 10.209 48.098 7.447 1.00 64.61 575 GLN A N 1
ATOM 4443 C CA . GLN A 1 575 ? 10.733 48.634 6.205 1.00 58.52 575 GLN A CA 1
ATOM 4444 C C . GLN A 1 575 ? 11.154 47.545 5.236 1.00 55.07 575 GLN A C 1
ATOM 4445 O O . GLN A 1 575 ? 11.818 46.583 5.618 1.00 62.41 575 GLN A O 1
ATOM 4451 N N . PRO A 1 576 ? 10.733 47.688 3.975 1.00 48.64 576 PRO A N 1
ATOM 4452 C CA . PRO A 1 576 ? 11.005 46.798 2.846 1.00 47.78 576 PRO A CA 1
ATOM 4453 C C . PRO A 1 576 ? 12.503 46.795 2.593 1.00 54.40 576 PRO A C 1
ATOM 4454 O O . PRO A 1 576 ? 13.235 47.522 3.266 1.00 55.43 576 PRO A O 1
ATOM 4458 N N . ILE A 1 577 ? 12.964 46.006 1.636 1.00 47.36 577 ILE A N 1
ATOM 4459 C CA . ILE A 1 577 ? 14.391 45.934 1.389 1.00 48.82 577 ILE A CA 1
ATOM 4460 C C . ILE A 1 577 ? 14.638 45.545 -0.051 1.00 56.90 577 ILE A C 1
ATOM 4461 O O . ILE A 1 577 ? 13.887 44.792 -0.666 1.00 57.70 577 ILE A O 1
ATOM 4466 N N . LEU A 1 578 ? 15.719 46.100 -0.577 1.00 61.28 578 LEU A N 1
ATOM 4467 C CA . LEU A 1 578 ? 16.157 45.833 -1.923 1.00 46.86 578 LEU A CA 1
ATOM 4468 C C . LEU A 1 578 ? 16.770 44.453 -1.944 1.00 54.81 578 LEU A C 1
ATOM 4469 O O . LEU A 1 578 ? 17.413 44.026 -0.985 1.00 64.36 578 LEU A O 1
ATOM 4474 N N . ASN A 1 579 ? 16.554 43.759 -3.050 1.00 54.74 579 ASN A N 1
ATOM 4475 C CA . ASN A 1 579 ? 17.087 42.430 -3.240 1.00 53.51 579 ASN A CA 1
ATOM 4476 C C . ASN A 1 579 ? 18.611 42.540 -3.196 1.00 65.45 579 ASN A C 1
ATOM 4477 O O . ASN A 1 579 ? 19.182 43.545 -3.617 1.00 77.25 579 ASN A O 1
ATOM 4482 N N . GLN A 1 580 ? 19.264 41.504 -2.678 1.00 67.82 580 GLN A N 1
ATOM 4483 C CA . GLN A 1 580 ? 20.709 41.533 -2.491 1.00 62.39 580 GLN A CA 1
ATOM 4484 C C . GLN A 1 580 ? 21.562 41.193 -3.709 1.00 77.67 580 GLN A C 1
ATOM 4485 O O . GLN A 1 580 ? 22.657 41.731 -3.844 1.00 83.72 580 GLN A O 1
ATOM 4491 N N . PHE A 1 581 ? 21.097 40.313 -4.589 1.00 108.24 581 PHE A N 1
ATOM 4492 C CA . PHE A 1 581 ? 21.917 39.934 -5.737 1.00 122.70 581 PHE A CA 1
ATOM 4493 C C . PHE A 1 581 ? 22.006 41.111 -6.696 1.00 124.62 581 PHE A C 1
ATOM 4494 O O . PHE A 1 581 ? 22.916 41.193 -7.522 1.00 141.67 581 PHE A O 1
ATOM 4502 N N . THR A 1 582 ? 21.090 42.061 -6.545 1.00 105.95 582 THR A N 1
ATOM 4503 C CA . THR A 1 582 ? 21.055 43.182 -7.460 1.00 93.39 582 THR A CA 1
ATOM 4504 C C . THR A 1 582 ? 21.774 44.366 -6.850 1.00 76.54 582 THR A C 1
ATOM 4505 O O . THR A 1 582 ? 21.502 44.788 -5.725 1.00 75.99 582 THR A O 1
ATOM 4509 N N . PRO A 1 583 ? 22.714 44.899 -7.645 1.00 61.63 583 PRO A N 1
ATOM 4510 C CA . PRO A 1 583 ? 23.521 46.114 -7.564 1.00 63.24 583 PRO A CA 1
ATOM 4511 C C . PRO A 1 583 ? 22.682 47.362 -7.520 1.00 65.49 583 PRO A C 1
ATOM 4512 O O . PRO A 1 583 ? 21.833 47.598 -8.382 1.00 72.71 583 PRO A O 1
ATOM 4516 N N . ALA A 1 584 ? 22.934 48.161 -6.493 1.00 65.77 584 ALA A N 1
ATOM 4517 C CA . ALA A 1 584 ? 22.216 49.404 -6.320 1.00 71.05 584 ALA A CA 1
ATOM 4518 C C . ALA A 1 584 ? 22.836 50.491 -7.189 1.00 67.90 584 ALA A C 1
ATOM 4519 O O . ALA A 1 584 ? 22.610 51.682 -6.972 1.00 68.06 584 ALA A O 1
ATOM 4521 N N . ASN A 1 585 ? 23.606 50.069 -8.190 1.00 66.53 585 ASN A N 1
ATOM 4522 C CA . ASN A 1 585 ? 24.203 51.014 -9.112 1.00 64.35 585 ASN A CA 1
ATOM 4523 C C . ASN A 1 585 ? 24.586 50.305 -10.413 1.00 58.30 585 ASN A C 1
ATOM 4524 O O . ASN A 1 585 ? 24.783 49.091 -10.428 1.00 63.18 585 ASN A O 1
ATOM 4529 N N . ILE A 1 586 ? 24.703 51.072 -11.495 1.00 52.38 586 ILE A N 1
ATOM 4530 C CA . ILE A 1 586 ? 25.207 50.577 -12.776 1.00 56.26 586 ILE A CA 1
ATOM 4531 C C . ILE A 1 586 ? 26.053 51.678 -13.409 1.00 55.47 586 ILE A C 1
ATOM 4532 O O . ILE A 1 586 ? 25.843 52.860 -13.134 1.00 58.60 586 ILE A O 1
ATOM 4537 N N . SER A 1 587 ? 26.986 51.293 -14.272 1.00 53.03 587 SER A N 1
ATOM 4538 C CA . SER A 1 587 ? 27.873 52.246 -14.926 1.00 53.46 587 SER A CA 1
ATOM 4539 C C . SER A 1 587 ? 27.983 51.982 -16.426 1.00 63.24 587 SER A C 1
ATOM 4540 O O . SER A 1 587 ? 27.946 50.837 -16.868 1.00 77.28 587 SER A O 1
ATOM 4543 N N . ARG A 1 588 ? 28.150 53.055 -17.194 1.00 53.14 588 ARG A N 1
ATOM 4544 C CA . ARG A 1 588 ? 28.327 52.978 -18.640 1.00 54.15 588 ARG A CA 1
ATOM 4545 C C . ARG A 1 588 ? 29.360 54.024 -19.025 1.00 65.06 588 ARG A C 1
ATOM 4546 O O . ARG A 1 588 ? 29.363 55.133 -18.495 1.00 65.36 588 ARG A O 1
ATOM 4554 N N . GLN A 1 589 ? 30.253 53.661 -19.937 1.00 57.01 589 GLN A N 1
ATOM 4555 C CA . GLN A 1 589 ? 31.342 54.548 -20.338 1.00 72.66 589 GLN A CA 1
ATOM 4556 C C . GLN A 1 589 ? 31.297 55.049 -21.778 1.00 74.27 589 GLN A C 1
ATOM 4557 O O . GLN A 1 589 ? 30.776 54.383 -22.669 1.00 76.04 589 GLN A O 1
ATOM 4563 N N . ALA A 1 590 ? 31.820 56.253 -21.986 1.00 68.76 590 ALA A N 1
ATOM 4564 C CA . ALA A 1 590 ? 31.943 56.796 -23.327 1.00 66.75 590 ALA A CA 1
ATOM 4565 C C . ALA A 1 590 ? 33.413 57.102 -23.643 1.00 60.09 590 ALA A C 1
ATOM 4566 O O . ALA A 1 590 ? 34.215 57.358 -22.748 1.00 74.91 590 ALA A O 1
ATOM 4568 N N . HIS A 1 591 ? 33.734 57.084 -24.933 1.00 61.57 591 HIS A N 1
ATOM 4569 C CA . HIS A 1 591 ? 35.088 57.228 -25.492 1.00 64.29 591 HIS A CA 1
ATOM 4570 C C . HIS A 1 591 ? 35.210 58.391 -26.447 1.00 70.90 591 HIS A C 1
ATOM 4571 O O . HIS A 1 591 ? 34.225 58.846 -27.028 1.00 76.82 591 HIS A O 1
ATOM 4578 N N . ILE A 1 592 ? 36.435 58.868 -26.609 1.00 71.98 592 ILE A N 1
ATOM 4579 C CA . ILE A 1 592 ? 36.681 60.009 -27.462 1.00 76.85 592 ILE A CA 1
ATOM 4580 C C . ILE A 1 592 ? 37.325 59.310 -28.653 1.00 91.89 592 ILE A C 1
ATOM 4581 O O . ILE A 1 592 ? 38.008 58.295 -28.508 1.00 107.51 592 ILE A O 1
ATOM 4586 N N . LEU A 1 593 ? 37.094 59.876 -29.828 1.00 89.92 593 LEU A N 1
ATOM 4587 C CA . LEU A 1 593 ? 37.698 59.448 -31.084 1.00 98.66 593 LEU A CA 1
ATOM 4588 C C . LEU A 1 593 ? 39.222 59.336 -31.168 1.00 106.24 593 LEU A C 1
ATOM 4589 O O . LEU A 1 593 ? 39.762 58.228 -31.120 1.00 97.25 593 LEU A O 1
ATOM 4594 N N . LEU A 1 594 ? 39.896 60.471 -31.333 1.00 120.67 594 LEU A N 1
ATOM 4595 C CA . LEU A 1 594 ? 41.350 60.511 -31.512 1.00 126.86 594 LEU A CA 1
ATOM 4596 C C . LEU A 1 594 ? 41.759 59.785 -32.791 1.00 123.23 594 LEU A C 1
ATOM 4597 O O . LEU A 1 594 ? 41.584 60.306 -33.894 1.00 122.67 594 LEU A O 1
ATOM 4602 N N . GLY B 2 5 ? 55.004 40.113 -14.293 1.00 106.45 5 GLY B N 1
ATOM 4603 C CA . GLY B 2 5 ? 54.007 41.139 -14.533 1.00 110.66 5 GLY B CA 1
ATOM 4604 C C . GLY B 2 5 ? 53.971 42.179 -13.431 1.00 109.47 5 GLY B C 1
ATOM 4605 O O . GLY B 2 5 ? 52.910 42.488 -12.885 1.00 83.87 5 GLY B O 1
ATOM 4606 N N . CYS B 2 6 ? 55.142 42.705 -13.087 1.00 132.52 6 CYS B N 1
ATOM 4607 C CA . CYS B 2 6 ? 55.240 43.764 -12.091 1.00 132.86 6 CYS B CA 1
ATOM 4608 C C . CYS B 2 6 ? 55.142 45.135 -12.745 1.00 132.67 6 CYS B C 1
ATOM 4609 O O . CYS B 2 6 ? 54.894 46.136 -12.076 1.00 140.66 6 CYS B O 1
ATOM 4612 N N . ALA B 2 7 ? 55.331 45.168 -14.060 1.00 118.35 7 ALA B N 1
ATOM 4613 C CA . ALA B 2 7 ? 55.239 46.407 -14.818 1.00 116.58 7 ALA B CA 1
ATOM 4614 C C . ALA B 2 7 ? 53.796 46.845 -15.019 1.00 121.32 7 ALA B C 1
ATOM 4615 O O . ALA B 2 7 ? 53.521 48.031 -15.206 1.00 127.50 7 ALA B O 1
ATOM 4617 N N . LEU B 2 8 ? 52.873 45.890 -14.976 1.00 120.77 8 LEU B N 1
ATOM 4618 C CA . LEU B 2 8 ? 51.467 46.208 -15.180 1.00 131.77 8 LEU B CA 1
ATOM 4619 C C . LEU B 2 8 ? 50.763 46.646 -13.896 1.00 138.15 8 LEU B C 1
ATOM 4620 O O . LEU B 2 8 ? 49.583 46.992 -13.920 1.00 140.46 8 LEU B O 1
ATOM 4625 N N . GLY B 2 9 ? 51.479 46.639 -12.776 1.00 143.12 9 GLY B N 1
ATOM 4626 C CA . GLY B 2 9 ? 50.880 47.075 -11.528 1.00 147.23 9 GLY B CA 1
ATOM 4627 C C . GLY B 2 9 ? 50.754 48.580 -11.367 1.00 150.99 9 GLY B C 1
ATOM 4628 O O . GLY B 2 9 ? 49.659 49.134 -11.463 1.00 152.39 9 GLY B O 1
ATOM 4629 N N . GLY B 2 10 ? 51.887 49.250 -11.168 1.00 145.97 10 GLY B N 1
ATOM 4630 C CA . GLY B 2 10 ? 51.900 50.691 -10.983 1.00 134.99 10 GLY B CA 1
ATOM 4631 C C . GLY B 2 10 ? 52.007 51.099 -9.525 1.00 122.16 10 GLY B C 1
ATOM 4632 O O . GLY B 2 10 ? 51.454 52.120 -9.114 1.00 122.66 10 GLY B O 1
ATOM 4633 N N . THR B 2 13 ? 52.017 53.910 -7.305 1.00 108.81 13 THR B N 1
ATOM 4634 C CA . THR B 2 13 ? 52.408 54.172 -5.925 1.00 121.84 13 THR B CA 1
ATOM 4635 C C . THR B 2 13 ? 53.394 53.124 -5.434 1.00 121.13 13 THR B C 1
ATOM 4636 O O . THR B 2 13 ? 53.257 51.945 -5.751 1.00 123.47 13 THR B O 1
ATOM 4640 N N . CYS B 2 14 ? 54.385 53.556 -4.660 1.00 126.70 14 CYS B N 1
ATOM 4641 C CA . CYS B 2 14 ? 55.345 52.632 -4.067 1.00 124.38 14 CYS B CA 1
ATOM 4642 C C . CYS B 2 14 ? 54.657 51.638 -3.137 1.00 120.53 14 CYS B C 1
ATOM 4643 O O . CYS B 2 14 ? 55.051 50.477 -3.052 1.00 115.88 14 CYS B O 1
ATOM 4646 N N . GLU B 2 15 ? 53.627 52.105 -2.440 1.00 123.75 15 GLU B N 1
ATOM 4647 C CA . GLU B 2 15 ? 52.895 51.264 -1.504 1.00 122.06 15 GLU B CA 1
ATOM 4648 C C . GLU B 2 15 ? 52.166 50.130 -2.219 1.00 126.13 15 GLU B C 1
ATOM 4649 O O . GLU B 2 15 ? 52.241 48.974 -1.803 1.00 120.83 15 GLU B O 1
ATOM 4655 N N . ASP B 2 16 ? 51.469 50.466 -3.300 1.00 137.52 16 ASP B N 1
ATOM 4656 C CA . ASP B 2 16 ? 50.715 49.481 -4.071 1.00 131.78 16 ASP B CA 1
ATOM 4657 C C . ASP B 2 16 ? 51.611 48.616 -4.950 1.00 122.40 16 ASP B C 1
ATOM 4658 O O . ASP B 2 16 ? 51.232 47.511 -5.336 1.00 118.26 16 ASP B O 1
ATOM 4663 N N . CYS B 2 17 ? 52.801 49.123 -5.258 1.00 121.57 17 CYS B N 1
ATOM 4664 C CA . CYS B 2 17 ? 53.738 48.416 -6.123 1.00 119.86 17 CYS B CA 1
ATOM 4665 C C . CYS B 2 17 ? 54.295 47.152 -5.473 1.00 126.16 17 CYS B C 1
ATOM 4666 O O . CYS B 2 17 ? 54.511 46.147 -6.147 1.00 134.76 17 CYS B O 1
ATOM 4669 N N . LEU B 2 18 ? 54.517 47.202 -4.165 1.00 122.25 18 LEU B N 1
ATOM 4670 C CA . LEU B 2 18 ? 55.079 46.061 -3.449 1.00 113.66 18 LEU B CA 1
ATOM 4671 C C . LEU B 2 18 ? 54.001 45.045 -3.086 1.00 109.06 18 LEU B C 1
ATOM 4672 O O . LEU B 2 18 ? 54.302 43.907 -2.726 1.00 115.54 18 LEU B O 1
ATOM 4677 N N . LEU B 2 19 ? 52.745 45.470 -3.177 1.00 101.18 19 LEU B N 1
ATOM 4678 C CA . LEU B 2 19 ? 51.619 44.644 -2.756 1.00 99.43 19 LEU B CA 1
ATOM 4679 C C . LEU B 2 19 ? 51.239 43.602 -3.812 1.00 97.66 19 LEU B C 1
ATOM 4680 O O . LEU B 2 19 ? 50.755 42.520 -3.479 1.00 89.47 19 LEU B O 1
ATOM 4685 N N . ILE B 2 20 ? 51.459 43.933 -5.082 1.00 101.75 20 ILE B N 1
ATOM 4686 C CA . ILE B 2 20 ? 51.058 43.065 -6.188 1.00 105.43 20 ILE B CA 1
ATOM 4687 C C . ILE B 2 20 ? 51.944 41.828 -6.318 1.00 98.85 20 ILE B C 1
ATOM 4688 O O . ILE B 2 20 ? 51.590 40.875 -7.013 1.00 87.01 20 ILE B O 1
ATOM 4693 N N . GLY B 2 21 ? 53.097 41.850 -5.657 1.00 97.31 21 GLY B N 1
ATOM 4694 C CA . GLY B 2 21 ? 54.025 40.736 -5.709 1.00 84.08 21 GLY B CA 1
ATOM 4695 C C . GLY B 2 21 ? 55.248 40.959 -4.839 1.00 85.07 21 GLY B C 1
ATOM 4696 O O . GLY B 2 21 ? 55.702 42.091 -4.676 1.00 88.10 21 GLY B O 1
ATOM 4697 N N . PRO B 2 22 ? 55.791 39.871 -4.276 1.00 83.55 22 PRO B N 1
ATOM 4698 C CA . PRO B 2 22 ? 56.982 39.921 -3.420 1.00 68.26 22 PRO B CA 1
ATOM 4699 C C . PRO B 2 22 ? 58.249 40.180 -4.225 1.00 65.84 22 PRO B C 1
ATOM 4700 O O . PRO B 2 22 ? 59.291 40.492 -3.651 1.00 66.44 22 PRO B O 1
ATOM 4704 N N . GLN B 2 23 ? 58.156 40.043 -5.543 1.00 64.60 23 GLN B N 1
ATOM 4705 C CA . GLN B 2 23 ? 59.312 40.231 -6.406 1.00 77.66 23 GLN B CA 1
ATOM 4706 C C . GLN B 2 23 ? 59.376 41.661 -6.923 1.00 80.77 23 GLN B C 1
ATOM 4707 O O . GLN B 2 23 ? 60.352 42.063 -7.556 1.00 82.59 23 GLN B O 1
ATOM 4713 N N . CYS B 2 24 ? 58.329 42.426 -6.640 1.00 84.27 24 CYS B N 1
ATOM 4714 C CA . CYS B 2 24 ? 58.208 43.783 -7.154 1.00 77.17 24 CYS B CA 1
ATOM 4715 C C . CYS B 2 24 ? 58.907 44.820 -6.275 1.00 84.15 24 CYS B C 1
ATOM 4716 O O . CYS B 2 24 ? 58.946 44.692 -5.051 1.00 71.92 24 CYS B O 1
ATOM 4719 N N . ALA B 2 25 ? 59.453 45.850 -6.915 1.00 97.27 25 ALA B N 1
ATOM 4720 C CA . ALA B 2 25 ? 60.156 46.918 -6.214 1.00 87.54 25 ALA B CA 1
ATOM 4721 C C . ALA B 2 25 ? 59.806 48.276 -6.815 1.00 89.68 25 ALA B C 1
ATOM 4722 O O . ALA B 2 25 ? 59.296 48.355 -7.932 1.00 99.05 25 ALA B O 1
ATOM 4724 N N . TRP B 2 26 ? 60.080 49.341 -6.069 1.00 89.72 26 TRP B N 1
ATOM 4725 C CA . TRP B 2 26 ? 59.805 50.694 -6.544 1.00 106.32 26 TRP B CA 1
ATOM 4726 C C . TRP B 2 26 ? 61.049 51.570 -6.451 1.00 109.74 26 TRP B C 1
ATOM 4727 O O . TRP B 2 26 ? 61.830 51.463 -5.504 1.00 111.63 26 TRP B O 1
ATOM 4738 N N . CYS B 2 27 ? 61.226 52.437 -7.442 1.00 111.56 27 CYS B N 1
ATOM 4739 C CA . CYS B 2 27 ? 62.349 53.366 -7.460 1.00 111.86 27 CYS B CA 1
ATOM 4740 C C . CYS B 2 27 ? 61.880 54.809 -7.296 1.00 108.86 27 CYS B C 1
ATOM 4741 O O . CYS B 2 27 ? 62.118 55.437 -6.265 1.00 110.01 27 CYS B O 1
ATOM 4744 N N . ARG B 2 41 ? 59.012 52.585 -13.213 1.00 115.61 41 ARG B N 1
ATOM 4745 C CA . ARG B 2 41 ? 58.209 52.677 -11.999 1.00 120.01 41 ARG B CA 1
ATOM 4746 C C . ARG B 2 41 ? 58.289 51.395 -11.175 1.00 124.57 41 ARG B C 1
ATOM 4747 O O . ARG B 2 41 ? 59.347 51.037 -10.652 1.00 117.56 41 ARG B O 1
ATOM 4755 N N . CYS B 2 42 ? 57.160 50.706 -11.066 1.00 128.31 42 CYS B N 1
ATOM 4756 C CA . CYS B 2 42 ? 57.100 49.451 -10.334 1.00 126.68 42 CYS B CA 1
ATOM 4757 C C . CYS B 2 42 ? 57.660 48.306 -11.171 1.00 123.80 42 CYS B C 1
ATOM 4758 O O . CYS B 2 42 ? 57.087 47.935 -12.196 1.00 131.37 42 CYS B O 1
ATOM 4761 N N . ASP B 2 43 ? 58.784 47.753 -10.731 1.00 112.41 43 ASP B N 1
ATOM 4762 C CA . ASP B 2 43 ? 59.418 46.649 -11.439 1.00 105.41 43 ASP B CA 1
ATOM 4763 C C . ASP B 2 43 ? 60.404 45.926 -10.528 1.00 99.80 43 ASP B C 1
ATOM 4764 O O . ASP B 2 43 ? 60.706 46.396 -9.434 1.00 97.90 43 ASP B O 1
ATOM 4769 N N . THR B 2 44 ? 60.901 44.782 -10.984 1.00 99.40 44 THR B N 1
ATOM 4770 C CA . THR B 2 44 ? 61.895 44.025 -10.235 1.00 100.17 44 THR B CA 1
ATOM 4771 C C . THR B 2 44 ? 63.196 44.819 -10.158 1.00 111.54 44 THR B C 1
ATOM 4772 O O . THR B 2 44 ? 63.521 45.560 -11.086 1.00 118.82 44 THR B O 1
ATOM 4776 N N . PRO B 2 45 ? 63.935 44.681 -9.044 1.00 112.52 45 PRO B N 1
ATOM 4777 C CA . PRO B 2 45 ? 65.177 45.437 -8.840 1.00 113.90 45 PRO B CA 1
ATOM 4778 C C . PRO B 2 45 ? 66.209 45.198 -9.936 1.00 121.26 45 PRO B C 1
ATOM 4779 O O . PRO B 2 45 ? 66.887 46.136 -10.355 1.00 127.20 45 PRO B O 1
ATOM 4783 N N . ALA B 2 46 ? 66.316 43.956 -10.395 1.00 115.36 46 ALA B N 1
ATOM 4784 C CA . ALA B 2 46 ? 67.246 43.614 -11.463 1.00 119.58 46 ALA B CA 1
ATOM 4785 C C . ALA B 2 46 ? 66.873 44.322 -12.762 1.00 127.65 46 ALA B C 1
ATOM 4786 O O . ALA B 2 46 ? 67.743 44.725 -13.533 1.00 133.86 46 ALA B O 1
ATOM 4788 N N . ASN B 2 47 ? 65.573 44.477 -12.990 1.00 128.95 47 ASN B N 1
ATOM 4789 C CA . ASN B 2 47 ? 65.076 45.124 -14.195 1.00 135.85 47 ASN B CA 1
ATOM 4790 C C . ASN B 2 47 ? 65.175 46.644 -14.059 1.00 137.58 47 ASN B C 1
ATOM 4791 O O . ASN B 2 47 ? 65.400 47.350 -15.043 1.00 152.73 47 ASN B O 1
ATOM 4796 N N . LEU B 2 48 ? 64.992 47.138 -12.836 1.00 120.41 48 LEU B N 1
ATOM 4797 C CA . LEU B 2 48 ? 65.049 48.571 -12.560 1.00 112.40 48 LEU B CA 1
ATOM 4798 C C . LEU B 2 48 ? 66.442 49.126 -12.839 1.00 123.33 48 LEU B C 1
ATOM 4799 O O . LEU B 2 48 ? 66.584 50.220 -13.386 1.00 134.86 48 LEU B O 1
ATOM 4804 N N . LEU B 2 49 ? 67.466 48.372 -12.448 1.00 123.46 49 LEU B N 1
ATOM 4805 C CA . LEU B 2 49 ? 68.852 48.772 -12.669 1.00 133.09 49 LEU B CA 1
ATOM 4806 C C . LEU B 2 49 ? 69.161 48.913 -14.158 1.00 166.59 49 LEU B C 1
ATOM 4807 O O . LEU B 2 49 ? 69.926 49.789 -14.564 1.00 158.35 49 LEU B O 1
ATOM 4812 N N . ALA B 2 50 ? 68.554 48.050 -14.969 1.00 215.90 50 ALA B N 1
ATOM 4813 C CA . ALA B 2 50 ? 68.765 48.079 -16.411 1.00 227.82 50 ALA B CA 1
ATOM 4814 C C . ALA B 2 50 ? 68.063 49.278 -17.036 1.00 226.72 50 ALA B C 1
ATOM 4815 O O . ALA B 2 50 ? 68.534 49.842 -18.024 1.00 240.97 50 ALA B O 1
ATOM 4817 N N . LYS B 2 51 ? 66.932 49.663 -16.451 1.00 191.62 51 LYS B N 1
ATOM 4818 C CA . LYS B 2 51 ? 66.193 50.831 -16.912 1.00 165.29 51 LYS B CA 1
ATOM 4819 C C . LYS B 2 51 ? 66.975 52.095 -16.572 1.00 159.21 51 LYS B C 1
ATOM 4820 O O . LYS B 2 51 ? 66.779 53.145 -17.184 1.00 167.25 51 LYS B O 1
ATOM 4826 N N . GLY B 2 52 ? 67.862 51.980 -15.587 1.00 146.87 52 GLY B N 1
ATOM 4827 C CA . GLY B 2 52 ? 68.731 53.074 -15.197 1.00 147.44 52 GLY B CA 1
ATOM 4828 C C . GLY B 2 52 ? 68.515 53.547 -13.774 1.00 144.29 52 GLY B C 1
ATOM 4829 O O . GLY B 2 52 ? 68.626 54.737 -13.490 1.00 150.43 52 GLY B O 1
ATOM 4830 N N . CYS B 2 53 ? 68.214 52.619 -12.873 1.00 151.15 53 CYS B N 1
ATOM 4831 C CA . CYS B 2 53 ? 68.031 52.974 -11.471 1.00 162.92 53 CYS B CA 1
ATOM 4832 C C . CYS B 2 53 ? 69.241 52.560 -10.640 1.00 170.87 53 CYS B C 1
ATOM 4833 O O . CYS B 2 53 ? 70.081 51.784 -11.093 1.00 180.15 53 CYS B O 1
ATOM 4836 N N . GLN B 2 54 ? 69.327 53.096 -9.426 1.00 166.96 54 GLN B N 1
ATOM 4837 C CA . GLN B 2 54 ? 70.441 52.813 -8.526 1.00 163.17 54 GLN B CA 1
ATOM 4838 C C . GLN B 2 54 ? 70.006 51.950 -7.342 1.00 163.15 54 GLN B C 1
ATOM 4839 O O . GLN B 2 54 ? 68.813 51.751 -7.113 1.00 162.07 54 GLN B O 1
ATOM 4845 N N . LEU B 2 55 ? 70.982 51.444 -6.593 1.00 162.14 55 LEU B N 1
ATOM 4846 C CA . LEU B 2 55 ? 70.714 50.550 -5.470 1.00 155.80 55 LEU B CA 1
ATOM 4847 C C . LEU B 2 55 ? 70.003 51.263 -4.327 1.00 148.00 55 LEU B C 1
ATOM 4848 O O . LEU B 2 55 ? 69.150 50.679 -3.657 1.00 157.40 55 LEU B O 1
ATOM 4853 N N . ASN B 2 56 ? 70.355 52.525 -4.104 1.00 125.99 56 ASN B N 1
ATOM 4854 C CA . ASN B 2 56 ? 69.819 53.262 -2.968 1.00 112.57 56 ASN B CA 1
ATOM 4855 C C . ASN B 2 56 ? 68.415 53.807 -3.217 1.00 113.34 56 ASN B C 1
ATOM 4856 O O . ASN B 2 56 ? 67.797 54.366 -2.311 1.00 107.11 56 ASN B O 1
ATOM 4861 N N . PHE B 2 57 ? 67.907 53.653 -4.437 1.00 147.84 57 PHE B N 1
ATOM 4862 C CA . PHE B 2 57 ? 66.573 54.155 -4.742 1.00 152.17 57 PHE B CA 1
ATOM 4863 C C . PHE B 2 57 ? 65.579 53.007 -4.858 1.00 157.69 57 PHE B C 1
ATOM 4864 O O . PHE B 2 57 ? 64.369 53.204 -4.738 1.00 161.70 57 PHE B O 1
ATOM 4872 N N . ILE B 2 58 ? 66.096 51.807 -5.094 1.00 151.71 58 ILE B N 1
ATOM 4873 C CA . ILE B 2 58 ? 65.263 50.613 -5.112 1.00 145.43 58 ILE B CA 1
ATOM 4874 C C . ILE B 2 58 ? 64.935 50.167 -3.692 1.00 136.81 58 ILE B C 1
ATOM 4875 O O . ILE B 2 58 ? 65.824 49.762 -2.941 1.00 135.24 58 ILE B O 1
ATOM 4880 N N . GLU B 2 59 ? 63.662 50.249 -3.322 1.00 126.57 59 GLU B N 1
ATOM 4881 C CA . GLU B 2 59 ? 63.246 49.871 -1.977 1.00 119.28 59 GLU B CA 1
ATOM 4882 C C . GLU B 2 59 ? 62.582 48.498 -1.947 1.00 115.86 59 GLU B C 1
ATOM 4883 O O . GLU B 2 59 ? 61.440 48.335 -2.380 1.00 103.38 59 GLU B O 1
ATOM 4889 N N . ASN B 2 60 ? 63.309 47.517 -1.423 1.00 120.97 60 ASN B N 1
ATOM 4890 C CA . ASN B 2 60 ? 62.825 46.145 -1.352 1.00 112.56 60 ASN B CA 1
ATOM 4891 C C . ASN B 2 60 ? 62.874 45.568 0.052 1.00 109.24 60 ASN B C 1
ATOM 4892 O O . ASN B 2 60 ? 63.886 44.999 0.458 1.00 118.98 60 ASN B O 1
ATOM 4897 N N . PRO B 2 61 ? 61.776 45.717 0.802 1.00 98.90 61 PRO B N 1
ATOM 4898 C CA . PRO B 2 61 ? 61.651 45.070 2.111 1.00 103.29 61 PRO B CA 1
ATOM 4899 C C . PRO B 2 61 ? 61.477 43.563 1.951 1.00 109.58 61 PRO B C 1
ATOM 4900 O O . PRO B 2 61 ? 60.377 43.042 2.128 1.00 122.41 61 PRO B O 1
ATOM 4904 N N . VAL B 2 62 ? 62.567 42.873 1.630 1.00 105.46 62 VAL B N 1
ATOM 4905 C CA . VAL B 2 62 ? 62.515 41.452 1.312 1.00 105.25 62 VAL B CA 1
ATOM 4906 C C . VAL B 2 62 ? 62.284 40.612 2.565 1.00 91.13 62 VAL B C 1
ATOM 4907 O O . VAL B 2 62 ? 62.666 41.003 3.669 1.00 84.79 62 VAL B O 1
ATOM 4911 N N . SER B 2 63 ? 61.627 39.470 2.387 1.00 80.32 63 SER B N 1
ATOM 4912 C CA . SER B 2 63 ? 61.410 38.530 3.474 1.00 64.47 63 SER B CA 1
ATOM 4913 C C . SER B 2 63 ? 62.741 38.032 4.009 1.00 63.04 63 SER B C 1
ATOM 4914 O O . SER B 2 63 ? 63.641 37.704 3.239 1.00 79.40 63 SER B O 1
ATOM 4917 N N . GLN B 2 64 ? 62.864 37.980 5.330 1.00 69.63 64 GLN B N 1
ATOM 4918 C CA . GLN B 2 64 ? 64.101 37.534 5.958 1.00 81.85 64 GLN B CA 1
ATOM 4919 C C . GLN B 2 64 ? 63.863 36.939 7.341 1.00 78.36 64 GLN B C 1
ATOM 4920 O O . GLN B 2 64 ? 62.774 37.052 7.900 1.00 71.84 64 GLN B O 1
ATOM 4926 N N . VAL B 2 65 ? 64.893 36.300 7.885 1.00 79.69 65 VAL B N 1
ATOM 4927 C CA . VAL B 2 65 ? 64.838 35.769 9.240 1.00 71.03 65 VAL B CA 1
ATOM 4928 C C . VAL B 2 65 ? 65.932 36.390 10.101 1.00 75.51 65 VAL B C 1
ATOM 4929 O O . VAL B 2 65 ? 67.005 36.738 9.608 1.00 85.64 65 VAL B O 1
ATOM 4933 N N . GLU B 2 66 ? 65.650 36.543 11.388 1.00 78.46 66 GLU B N 1
ATOM 4934 C CA . GLU B 2 66 ? 66.642 37.046 12.326 1.00 90.12 66 GLU B CA 1
ATOM 4935 C C . GLU B 2 66 ? 66.712 36.133 13.541 1.00 89.33 66 GLU B C 1
ATOM 4936 O O . GLU B 2 66 ? 65.820 36.146 14.389 1.00 86.14 66 GLU B O 1
ATOM 4942 N N . ILE B 2 67 ? 67.766 35.324 13.604 1.00 86.20 67 ILE B N 1
ATOM 4943 C CA . ILE B 2 67 ? 67.962 34.403 14.717 1.00 67.40 67 ILE B CA 1
ATOM 4944 C C . ILE B 2 67 ? 68.209 35.166 16.018 1.00 75.07 67 ILE B C 1
ATOM 4945 O O . ILE B 2 67 ? 69.106 36.007 16.103 1.00 84.36 67 ILE B O 1
ATOM 4950 N N . LEU B 2 68 ? 67.392 34.881 17.025 1.00 76.14 68 LEU B N 1
ATOM 4951 C CA . LEU B 2 68 ? 67.544 35.498 18.338 1.00 76.89 68 LEU B CA 1
ATOM 4952 C C . LEU B 2 68 ? 68.188 34.523 19.307 1.00 75.72 68 LEU B C 1
ATOM 4953 O O . LEU B 2 68 ? 69.197 34.833 19.933 1.00 75.73 68 LEU B O 1
ATOM 4958 N N . LYS B 2 69 ? 67.583 33.348 19.438 1.00 76.00 69 LYS B N 1
ATOM 4959 C CA . LYS B 2 69 ? 68.120 32.298 20.292 1.00 74.42 69 LYS B CA 1
ATOM 4960 C C . LYS B 2 69 ? 68.329 31.014 19.494 1.00 70.71 69 LYS B C 1
ATOM 4961 O O . LYS B 2 69 ? 67.364 30.344 19.122 1.00 69.01 69 LYS B O 1
ATOM 4967 N N . ASN B 2 70 ? 69.589 30.683 19.224 1.00 67.37 70 ASN B N 1
ATOM 4968 C CA . ASN B 2 70 ? 69.925 29.453 18.517 1.00 65.43 70 ASN B CA 1
ATOM 4969 C C . ASN B 2 70 ? 70.949 28.649 19.305 1.00 68.28 70 ASN B C 1
ATOM 4970 O O . ASN B 2 70 ? 72.118 28.567 18.929 1.00 79.62 70 ASN B O 1
ATOM 4975 N N . LYS B 2 71 ? 70.491 28.056 20.402 1.00 79.64 71 LYS B N 1
ATOM 4976 C CA . LYS B 2 71 ? 71.339 27.265 21.286 1.00 78.88 71 LYS B CA 1
ATOM 4977 C C . LYS B 2 71 ? 71.514 25.874 20.678 1.00 79.80 71 LYS B C 1
ATOM 4978 O O . LYS B 2 71 ? 70.543 25.279 20.214 1.00 91.18 71 LYS B O 1
ATOM 4984 N N . PRO B 2 72 ? 72.749 25.351 20.665 1.00 75.97 72 PRO B N 1
ATOM 4985 C CA . PRO B 2 72 ? 73.010 24.023 20.091 1.00 79.11 72 PRO B CA 1
ATOM 4986 C C . PRO B 2 72 ? 72.297 22.877 20.815 1.00 81.80 72 PRO B C 1
ATOM 4987 O O . PRO B 2 72 ? 72.114 22.919 22.029 1.00 87.46 72 PRO B O 1
ATOM 4991 N N . LEU B 2 73 ? 71.906 21.859 20.056 1.00 66.10 73 LEU B N 1
ATOM 4992 C CA . LEU B 2 73 ? 71.232 20.690 20.604 1.00 64.39 73 LEU B CA 1
ATOM 4993 C C . LEU B 2 73 ? 72.128 19.917 21.566 1.00 80.82 73 LEU B C 1
ATOM 4994 O O . LEU B 2 73 ? 73.268 19.591 21.239 1.00 94.49 73 LEU B O 1
ATOM 4999 N N . SER B 2 74 ? 71.601 19.632 22.754 1.00 81.76 74 SER B N 1
ATOM 5000 C CA . SER B 2 74 ? 72.316 18.843 23.750 1.00 71.90 74 SER B CA 1
ATOM 5001 C C . SER B 2 74 ? 72.575 17.440 23.231 1.00 75.91 74 SER B C 1
ATOM 5002 O O . SER B 2 74 ? 71.824 16.918 22.408 1.00 83.60 74 SER B O 1
ATOM 5005 N N . VAL B 2 75 ? 73.634 16.821 23.734 1.00 90.31 75 VAL B N 1
ATOM 5006 C CA . VAL B 2 75 ? 74.011 15.497 23.270 1.00 97.61 75 VAL B CA 1
ATOM 5007 C C . VAL B 2 75 ? 74.691 14.684 24.362 1.00 100.84 75 VAL B C 1
ATOM 5008 O O . VAL B 2 75 ? 75.510 15.201 25.124 1.00 92.57 75 VAL B O 1
ATOM 5012 N N . GLY B 2 76 ? 74.314 13.413 24.454 1.00 118.49 76 GLY B N 1
ATOM 5013 C CA . GLY B 2 76 ? 74.995 12.490 25.333 1.00 138.97 76 GLY B CA 1
ATOM 5014 C C . GLY B 2 76 ? 74.509 12.645 26.756 1.00 145.04 76 GLY B C 1
ATOM 5015 O O . GLY B 2 76 ? 75.292 12.443 27.692 1.00 162.10 76 GLY B O 1
ATOM 5016 N N . ARG B 2 77 ? 73.242 13.038 26.914 1.00 112.89 77 ARG B N 1
ATOM 5017 C CA . ARG B 2 77 ? 72.630 13.199 28.236 1.00 111.08 77 ARG B CA 1
ATOM 5018 C C . ARG B 2 77 ? 73.183 14.410 28.985 1.00 113.61 77 ARG B C 1
ATOM 5019 O O . ARG B 2 77 ? 74.312 14.829 28.749 1.00 130.73 77 ARG B O 1
ATOM 5027 N N . GLN B 2 78 ? 72.353 15.006 29.835 1.00 93.70 78 GLN B N 1
ATOM 5028 C CA . GLN B 2 78 ? 72.756 16.140 30.654 1.00 89.42 78 GLN B CA 1
ATOM 5029 C C . GLN B 2 78 ? 72.536 15.884 32.141 1.00 93.48 78 GLN B C 1
ATOM 5030 O O . GLN B 2 78 ? 71.519 15.313 32.529 1.00 91.94 78 GLN B O 1
ATOM 5036 N N . LYS B 2 79 ? 73.507 16.276 32.962 1.00 111.11 79 LYS B N 1
ATOM 5037 C CA . LYS B 2 79 ? 73.394 16.146 34.414 1.00 114.63 79 LYS B CA 1
ATOM 5038 C C . LYS B 2 79 ? 72.640 17.337 34.986 1.00 110.57 79 LYS B C 1
ATOM 5039 O O . LYS B 2 79 ? 71.900 17.213 35.963 1.00 108.64 79 LYS B O 1
ATOM 5045 N N . ASN B 2 80 ? 72.847 18.494 34.366 1.00 105.30 80 ASN B N 1
ATOM 5046 C CA . ASN B 2 80 ? 72.194 19.728 34.777 1.00 104.12 80 ASN B CA 1
ATOM 5047 C C . ASN B 2 80 ? 70.919 19.916 33.961 1.00 107.57 80 ASN B C 1
ATOM 5048 O O . ASN B 2 80 ? 70.973 20.044 32.737 1.00 98.18 80 ASN B O 1
ATOM 5053 N N . SER B 2 81 ? 69.774 19.917 34.636 1.00 111.79 81 SER B N 1
ATOM 5054 C CA . SER B 2 81 ? 68.482 19.934 33.957 1.00 91.94 81 SER B CA 1
ATOM 5055 C C . SER B 2 81 ? 68.283 21.175 33.091 1.00 89.16 81 SER B C 1
ATOM 5056 O O . SER B 2 81 ? 67.583 21.133 32.082 1.00 83.93 81 SER B O 1
ATOM 5059 N N . SER B 2 82 ? 68.907 22.278 33.484 1.00 95.60 82 SER B N 1
ATOM 5060 C CA . SER B 2 82 ? 68.747 23.536 32.769 1.00 91.44 82 SER B CA 1
ATOM 5061 C C . SER B 2 82 ? 69.572 23.572 31.486 1.00 88.52 82 SER B C 1
ATOM 5062 O O . SER B 2 82 ? 69.438 24.490 30.676 1.00 95.37 82 SER B O 1
ATOM 5065 N N . ASP B 2 83 ? 70.415 22.563 31.296 1.00 88.78 83 ASP B N 1
ATOM 5066 C CA . ASP B 2 83 ? 71.290 22.517 30.130 1.00 88.30 83 ASP B CA 1
ATOM 5067 C C . ASP B 2 83 ? 70.715 21.697 28.984 1.00 86.25 83 ASP B C 1
ATOM 5068 O O . ASP B 2 83 ? 71.315 21.618 27.914 1.00 86.51 83 ASP B O 1
ATOM 5073 N N . ILE B 2 84 ? 69.549 21.100 29.199 1.00 86.01 84 ILE B N 1
ATOM 5074 C CA . ILE B 2 84 ? 68.935 20.265 28.176 1.00 73.53 84 ILE B CA 1
ATOM 5075 C C . ILE B 2 84 ? 68.358 21.118 27.050 1.00 75.15 84 ILE B C 1
ATOM 5076 O O . ILE B 2 84 ? 67.548 22.010 27.292 1.00 88.43 84 ILE B O 1
ATOM 5081 N N . VAL B 2 85 ? 68.793 20.848 25.821 1.00 67.45 85 VAL B N 1
ATOM 5082 C CA . VAL B 2 85 ? 68.278 21.547 24.643 1.00 64.01 85 VAL B CA 1
ATOM 5083 C C . VAL B 2 85 ? 67.796 20.550 23.592 1.00 63.64 85 VAL B C 1
ATOM 5084 O O . VAL B 2 85 ? 68.593 19.808 23.012 1.00 60.96 85 VAL B O 1
ATOM 5088 N N . GLN B 2 86 ? 66.488 20.547 23.347 1.00 64.57 86 GLN B N 1
ATOM 5089 C CA . GLN B 2 86 ? 65.879 19.554 22.470 1.00 54.68 86 GLN B CA 1
ATOM 5090 C C . GLN B 2 86 ? 65.357 20.139 21.157 1.00 51.87 86 GLN B C 1
ATOM 5091 O O . GLN B 2 86 ? 64.907 19.401 20.288 1.00 57.77 86 GLN B O 1
ATOM 5097 N N . ILE B 2 87 ? 65.421 21.458 21.007 1.00 58.94 87 ILE B N 1
ATOM 5098 C CA . ILE B 2 87 ? 64.992 22.095 19.763 1.00 49.82 87 ILE B CA 1
ATOM 5099 C C . ILE B 2 87 ? 65.904 23.266 19.407 1.00 60.92 87 ILE B C 1
ATOM 5100 O O . ILE B 2 87 ? 66.359 24.007 20.276 1.00 53.77 87 ILE B O 1
ATOM 5105 N N . ALA B 2 88 ? 66.181 23.414 18.116 1.00 79.10 88 ALA B N 1
ATOM 5106 C CA . ALA B 2 88 ? 67.061 24.466 17.632 1.00 66.97 88 ALA B CA 1
ATOM 5107 C C . ALA B 2 88 ? 66.586 24.971 16.275 1.00 67.31 88 ALA B C 1
ATOM 5108 O O . ALA B 2 88 ? 66.297 24.174 15.382 1.00 62.30 88 ALA B O 1
ATOM 5110 N N . PRO B 2 89 ? 66.487 26.299 16.120 1.00 60.53 89 PRO B N 1
ATOM 5111 C CA . PRO B 2 89 ? 66.746 27.298 17.162 1.00 55.01 89 PRO B CA 1
ATOM 5112 C C . PRO B 2 89 ? 65.599 27.398 18.161 1.00 52.47 89 PRO B C 1
ATOM 5113 O O . PRO B 2 89 ? 64.685 26.580 18.115 1.00 53.41 89 PRO B O 1
ATOM 5117 N N . GLN B 2 90 ? 65.652 28.381 19.053 1.00 56.63 90 GLN B N 1
ATOM 5118 C CA . GLN B 2 90 ? 64.632 28.509 20.087 1.00 58.79 90 GLN B CA 1
ATOM 5119 C C . GLN B 2 90 ? 63.816 29.786 19.939 1.00 63.82 90 GLN B C 1
ATOM 5120 O O . GLN B 2 90 ? 62.661 29.839 20.356 1.00 76.72 90 GLN B O 1
ATOM 5126 N N . SER B 2 91 ? 64.415 30.821 19.361 1.00 61.56 91 SER B N 1
ATOM 5127 C CA . SER B 2 91 ? 63.684 32.060 19.119 1.00 70.09 91 SER B CA 1
ATOM 5128 C C . SER B 2 91 ? 64.026 32.669 17.762 1.00 72.49 91 SER B C 1
ATOM 5129 O O . SER B 2 91 ? 65.191 32.755 17.384 1.00 61.45 91 SER B O 1
ATOM 5132 N N . LEU B 2 92 ? 62.995 33.109 17.047 1.00 75.85 92 LEU B N 1
ATOM 5133 C CA . LEU B 2 92 ? 63.153 33.641 15.700 1.00 62.49 92 LEU B CA 1
ATOM 5134 C C . LEU B 2 92 ? 62.227 34.819 15.461 1.00 58.30 92 LEU B C 1
ATOM 5135 O O . LEU B 2 92 ? 61.098 34.845 15.948 1.00 61.04 92 LEU B O 1
ATOM 5140 N N . ILE B 2 93 ? 62.717 35.796 14.710 1.00 57.22 93 ILE B N 1
ATOM 5141 C CA . ILE B 2 93 ? 61.865 36.854 14.197 1.00 57.86 93 ILE B CA 1
ATOM 5142 C C . ILE B 2 93 ? 61.760 36.690 12.691 1.00 56.28 93 ILE B C 1
ATOM 5143 O O . ILE B 2 93 ? 62.770 36.632 11.993 1.00 68.26 93 ILE B O 1
ATOM 5148 N N . LEU B 2 94 ? 60.535 36.596 12.194 1.00 59.30 94 LEU B N 1
ATOM 5149 C CA . LEU B 2 94 ? 60.315 36.317 10.786 1.00 54.21 94 LEU B CA 1
ATOM 5150 C C . LEU B 2 94 ? 59.574 37.468 10.111 1.00 72.57 94 LEU B C 1
ATOM 5151 O O . LEU B 2 94 ? 58.360 37.616 10.265 1.00 69.34 94 LEU B O 1
ATOM 5156 N N . LYS B 2 95 ? 60.323 38.292 9.380 1.00 90.61 95 LYS B N 1
ATOM 5157 C CA . LYS B 2 95 ? 59.756 39.415 8.637 1.00 91.27 95 LYS B CA 1
ATOM 5158 C C . LYS B 2 95 ? 59.360 38.972 7.234 1.00 79.37 95 LYS B C 1
ATOM 5159 O O . LYS B 2 95 ? 60.217 38.709 6.394 1.00 77.10 95 LYS B O 1
ATOM 5165 N N . LEU B 2 96 ? 58.058 38.903 6.982 1.00 70.01 96 LEU B N 1
ATOM 5166 C CA . LEU B 2 96 ? 57.557 38.338 5.737 1.00 60.54 96 LEU B CA 1
ATOM 5167 C C . LEU B 2 96 ? 56.800 39.327 4.871 1.00 58.51 96 LEU B C 1
ATOM 5168 O O . LEU B 2 96 ? 55.804 39.913 5.294 1.00 63.22 96 LEU B O 1
ATOM 5173 N N . ARG B 2 97 ? 57.291 39.505 3.652 1.00 63.55 97 ARG B N 1
ATOM 5174 C CA . ARG B 2 97 ? 56.550 40.208 2.620 1.00 62.52 97 ARG B CA 1
ATOM 5175 C C . ARG B 2 97 ? 55.284 39.431 2.301 1.00 64.08 97 ARG B C 1
ATOM 5176 O O . ARG B 2 97 ? 55.309 38.200 2.270 1.00 65.59 97 ARG B O 1
ATOM 5184 N N . PRO B 2 98 ? 54.166 40.139 2.088 1.00 67.07 98 PRO B N 1
ATOM 5185 C CA . PRO B 2 98 ? 52.927 39.449 1.715 1.00 62.16 98 PRO B CA 1
ATOM 5186 C C . PRO B 2 98 ? 53.122 38.676 0.412 1.00 62.84 98 PRO B C 1
ATOM 5187 O O . PRO B 2 98 ? 53.376 39.269 -0.635 1.00 72.63 98 PRO B O 1
ATOM 5191 N N . GLY B 2 99 ? 53.040 37.355 0.496 1.00 60.73 99 GLY B N 1
ATOM 5192 C CA . GLY B 2 99 ? 53.253 36.503 -0.656 1.00 75.22 99 GLY B CA 1
ATOM 5193 C C . GLY B 2 99 ? 54.637 35.881 -0.660 1.00 76.81 99 GLY B C 1
ATOM 5194 O O . GLY B 2 99 ? 54.822 34.760 -1.134 1.00 75.66 99 GLY B O 1
ATOM 5195 N N . GLY B 2 100 ? 55.612 36.609 -0.125 1.00 72.68 100 GLY B N 1
ATOM 5196 C CA . GLY B 2 100 ? 56.978 36.121 -0.069 1.00 70.77 100 GLY B CA 1
ATOM 5197 C C . GLY B 2 100 ? 57.189 35.156 1.080 1.00 80.34 100 GLY B C 1
ATOM 5198 O O . GLY B 2 100 ? 57.241 35.558 2.243 1.00 105.31 100 GLY B O 1
ATOM 5199 N N . ALA B 2 101 ? 57.309 33.874 0.755 1.00 63.85 101 ALA B N 1
ATOM 5200 C CA . ALA B 2 101 ? 57.425 32.839 1.774 1.00 64.18 101 ALA B CA 1
ATOM 5201 C C . ALA B 2 101 ? 58.851 32.711 2.288 1.00 68.41 101 ALA B C 1
ATOM 5202 O O . ALA B 2 101 ? 59.799 33.207 1.673 1.00 64.55 101 ALA B O 1
ATOM 5204 N N . GLN B 2 102 ? 58.990 32.037 3.423 1.00 51.14 102 GLN B N 1
ATOM 5205 C CA . GLN B 2 102 ? 60.292 31.798 4.018 1.00 55.01 102 GLN B CA 1
ATOM 5206 C C . GLN B 2 102 ? 60.296 30.427 4.686 1.00 49.20 102 GLN B C 1
ATOM 5207 O O . GLN B 2 102 ? 59.331 30.048 5.345 1.00 51.62 102 GLN B O 1
ATOM 5213 N N . THR B 2 103 ? 61.375 29.678 4.501 1.00 50.18 103 THR B N 1
ATOM 5214 C CA . THR B 2 103 ? 61.458 28.333 5.052 1.00 63.18 103 THR B CA 1
ATOM 5215 C C . THR B 2 103 ? 62.416 28.278 6.236 1.00 69.63 103 THR B C 1
ATOM 5216 O O . THR B 2 103 ? 63.566 28.703 6.140 1.00 75.24 103 THR B O 1
ATOM 5220 N N . LEU B 2 104 ? 61.923 27.764 7.357 1.00 59.71 104 LEU B N 1
ATOM 5221 C CA . LEU B 2 104 ? 62.725 27.621 8.563 1.00 46.21 104 LEU B CA 1
ATOM 5222 C C . LEU B 2 104 ? 63.277 26.211 8.670 1.00 56.16 104 LEU B C 1
ATOM 5223 O O . LEU B 2 104 ? 62.562 25.239 8.434 1.00 61.31 104 LEU B O 1
ATOM 5228 N N . GLN B 2 105 ? 64.549 26.099 9.029 1.00 57.42 105 GLN B N 1
ATOM 5229 C CA . GLN B 2 105 ? 65.139 24.795 9.289 1.00 55.93 105 GLN B CA 1
ATOM 5230 C C . GLN B 2 105 ? 65.113 24.538 10.794 1.00 62.36 105 GLN B C 1
ATOM 5231 O O . GLN B 2 105 ? 65.913 25.103 11.544 1.00 66.78 105 GLN B O 1
ATOM 5237 N N . VAL B 2 106 ? 64.171 23.706 11.231 1.00 52.49 106 VAL B N 1
ATOM 5238 C CA . VAL B 2 106 ? 64.016 23.381 12.646 1.00 50.68 106 VAL B CA 1
ATOM 5239 C C . VAL B 2 106 ? 64.632 22.021 12.962 1.00 56.16 106 VAL B C 1
ATOM 5240 O O . VAL B 2 106 ? 64.353 21.031 12.290 1.00 47.54 106 VAL B O 1
ATOM 5244 N N . HIS B 2 107 ? 65.475 21.977 13.987 1.00 62.35 107 HIS B N 1
ATOM 5245 C CA . HIS B 2 107 ? 66.122 20.734 14.377 1.00 55.99 107 HIS B CA 1
ATOM 5246 C C . HIS B 2 107 ? 65.695 20.329 15.779 1.00 58.67 107 HIS B C 1
ATOM 5247 O O . HIS B 2 107 ? 65.699 21.142 16.701 1.00 61.96 107 HIS B O 1
ATOM 5254 N N . VAL B 2 108 ? 65.310 19.070 15.929 1.00 47.62 108 VAL B N 1
ATOM 5255 C CA . VAL B 2 108 ? 64.846 18.568 17.212 1.00 55.78 108 VAL B CA 1
ATOM 5256 C C . VAL B 2 108 ? 65.552 17.264 17.560 1.00 70.86 108 VAL B C 1
ATOM 5257 O O . VAL B 2 108 ? 65.791 16.418 16.696 1.00 61.85 108 VAL B O 1
ATOM 5261 N N . ARG B 2 109 ? 65.913 17.126 18.829 1.00 51.17 109 ARG B N 1
ATOM 5262 C CA . ARG B 2 109 ? 66.582 15.926 19.308 1.00 57.29 109 ARG B CA 1
ATOM 5263 C C . ARG B 2 109 ? 66.155 15.636 20.737 1.00 49.96 109 ARG B C 1
ATOM 5264 O O . ARG B 2 109 ? 66.138 16.530 21.577 1.00 48.48 109 ARG B O 1
ATOM 5272 N N . GLN B 2 110 ? 65.786 14.390 21.007 1.00 47.69 110 GLN B N 1
ATOM 5273 C CA . GLN B 2 110 ? 65.405 14.000 22.359 1.00 55.93 110 GLN B CA 1
ATOM 5274 C C . GLN B 2 110 ? 66.644 13.694 23.188 1.00 61.45 110 GLN B C 1
ATOM 5275 O O . GLN B 2 110 ? 67.599 13.094 22.695 1.00 62.67 110 GLN B O 1
ATOM 5281 N N . THR B 2 111 ? 66.635 14.127 24.443 1.00 62.84 111 THR B N 1
ATOM 5282 C CA . THR B 2 111 ? 67.763 13.877 25.328 1.00 57.74 111 THR B CA 1
ATOM 5283 C C . THR B 2 111 ? 67.666 12.472 25.924 1.00 51.71 111 THR B C 1
ATOM 5284 O O . THR B 2 111 ? 66.577 11.915 26.056 1.00 40.94 111 THR B O 1
ATOM 5288 N N . GLU B 2 112 ? 68.818 11.911 26.283 1.00 44.79 112 GLU B N 1
ATOM 5289 C CA . GLU B 2 112 ? 68.899 10.535 26.764 1.00 58.85 112 GLU B CA 1
ATOM 5290 C C . GLU B 2 112 ? 68.116 10.333 28.056 1.00 67.54 112 GLU B C 1
ATOM 5291 O O . GLU B 2 112 ? 67.299 9.416 28.160 1.00 75.49 112 GLU B O 1
ATOM 5297 N N . ASP B 2 113 ? 68.381 11.181 29.040 1.00 67.42 113 ASP B N 1
ATOM 5298 C CA . ASP B 2 113 ? 67.661 11.120 30.302 1.00 58.23 113 ASP B CA 1
ATOM 5299 C C . ASP B 2 113 ? 66.678 12.276 30.385 1.00 44.30 113 ASP B C 1
ATOM 5300 O O . ASP B 2 113 ? 67.069 13.439 30.274 1.00 47.33 113 ASP B O 1
ATOM 5305 N N . TYR B 2 114 ? 65.405 11.955 30.599 1.00 37.83 114 TYR B N 1
ATOM 5306 C CA . TYR B 2 114 ? 64.364 12.978 30.623 1.00 43.62 114 TYR B CA 1
ATOM 5307 C C . TYR B 2 114 ? 63.224 12.419 31.465 1.00 30.39 114 TYR B C 1
ATOM 5308 O O . TYR B 2 114 ? 62.841 11.257 31.315 1.00 47.68 114 TYR B O 1
ATOM 5317 N N . PRO B 2 115 ? 62.695 13.248 32.372 1.00 38.90 115 PRO B N 1
ATOM 5318 C CA . PRO B 2 115 ? 61.633 12.968 33.353 1.00 42.23 115 PRO B CA 1
ATOM 5319 C C . PRO B 2 115 ? 60.302 12.462 32.783 1.00 47.34 115 PRO B C 1
ATOM 5320 O O . PRO B 2 115 ? 59.847 12.958 31.752 1.00 51.17 115 PRO B O 1
ATOM 5324 N N . VAL B 2 116 ? 59.693 11.472 33.429 1.00 40.24 116 VAL B N 1
ATOM 5325 C CA . VAL B 2 116 ? 58.438 10.933 32.923 1.00 41.39 116 VAL B CA 1
ATOM 5326 C C . VAL B 2 116 ? 57.363 10.961 34.004 1.00 40.92 116 VAL B C 1
ATOM 5327 O O . VAL B 2 116 ? 57.587 10.509 35.124 1.00 41.16 116 VAL B O 1
ATOM 5331 N N . ASP B 2 117 ? 56.193 11.483 33.648 1.00 49.34 117 ASP B N 1
ATOM 5332 C CA . ASP B 2 117 ? 55.007 11.445 34.498 1.00 25.28 117 ASP B CA 1
ATOM 5333 C C . ASP B 2 117 ? 54.016 10.448 33.927 1.00 39.31 117 ASP B C 1
ATOM 5334 O O . ASP B 2 117 ? 53.750 10.451 32.728 1.00 54.04 117 ASP B O 1
ATOM 5339 N N . LEU B 2 118 ? 53.453 9.607 34.776 1.00 38.18 118 LEU B N 1
ATOM 5340 C CA . LEU B 2 118 ? 52.504 8.609 34.311 1.00 23.14 118 LEU B CA 1
ATOM 5341 C C . LEU B 2 118 ? 51.239 8.697 35.156 1.00 39.13 118 LEU B C 1
ATOM 5342 O O . LEU B 2 118 ? 51.279 8.529 36.367 1.00 44.64 118 LEU B O 1
ATOM 5347 N N . TYR B 2 119 ? 50.113 8.968 34.515 1.00 34.81 119 TYR B N 1
ATOM 5348 C CA . TYR B 2 119 ? 48.845 8.964 35.223 1.00 22.98 119 TYR B CA 1
ATOM 5349 C C . TYR B 2 119 ? 47.970 7.822 34.739 1.00 39.33 119 TYR B C 1
ATOM 5350 O O . TYR B 2 119 ? 47.540 7.789 33.587 1.00 50.63 119 TYR B O 1
ATOM 5359 N N . TYR B 2 120 ? 47.736 6.875 35.634 1.00 35.96 120 TYR B N 1
ATOM 5360 C CA . TYR B 2 120 ? 46.936 5.703 35.340 1.00 21.25 120 TYR B CA 1
ATOM 5361 C C . TYR B 2 120 ? 45.461 6.001 35.548 1.00 35.42 120 TYR B C 1
ATOM 5362 O O . TYR B 2 120 ? 45.000 6.131 36.679 1.00 45.71 120 TYR B O 1
ATOM 5371 N N . LEU B 2 121 ? 44.736 6.125 34.440 1.00 37.83 121 LEU B N 1
ATOM 5372 C CA . LEU B 2 121 ? 43.310 6.424 34.465 1.00 32.74 121 LEU B CA 1
ATOM 5373 C C . LEU B 2 121 ? 42.512 5.181 34.099 1.00 40.59 121 LEU B C 1
ATOM 5374 O O . LEU B 2 121 ? 42.486 4.788 32.935 1.00 54.55 121 LEU B O 1
ATOM 5379 N N . MET B 2 122 ? 41.889 4.545 35.089 1.00 33.01 122 MET B N 1
ATOM 5380 C CA . MET B 2 122 ? 41.263 3.245 34.853 1.00 35.00 122 MET B CA 1
ATOM 5381 C C . MET B 2 122 ? 39.736 3.243 34.940 1.00 40.97 122 MET B C 1
ATOM 5382 O O . MET B 2 122 ? 39.156 3.792 35.874 1.00 46.08 122 MET B O 1
ATOM 5387 N N . ASP B 2 123 ? 39.101 2.640 33.936 1.00 48.45 123 ASP B N 1
ATOM 5388 C CA . ASP B 2 123 ? 37.689 2.253 33.982 1.00 48.31 123 ASP B CA 1
ATOM 5389 C C . ASP B 2 123 ? 37.381 1.325 35.152 1.00 36.38 123 ASP B C 1
ATOM 5390 O O . ASP B 2 123 ? 37.980 0.262 35.265 1.00 48.32 123 ASP B O 1
ATOM 5395 N N . LEU B 2 124 ? 36.434 1.707 36.006 1.00 51.36 124 LEU B N 1
ATOM 5396 C CA . LEU B 2 124 ? 36.050 0.857 37.134 1.00 46.40 124 LEU B CA 1
ATOM 5397 C C . LEU B 2 124 ? 34.603 0.334 37.007 1.00 42.07 124 LEU B C 1
ATOM 5398 O O . LEU B 2 124 ? 33.934 0.095 38.013 1.00 39.56 124 LEU B O 1
ATOM 5403 N N . SER B 2 125 ? 34.149 0.144 35.767 1.00 42.75 125 SER B N 1
ATOM 5404 C CA . SER B 2 125 ? 32.882 -0.531 35.413 1.00 39.29 125 SER B CA 1
ATOM 5405 C C . SER B 2 125 ? 32.867 -2.004 35.802 1.00 42.68 125 SER B C 1
ATOM 5406 O O . SER B 2 125 ? 33.912 -2.569 36.113 1.00 49.75 125 SER B O 1
ATOM 5409 N N . ALA B 2 126 ? 31.683 -2.614 35.823 1.00 52.03 126 ALA B N 1
ATOM 5410 C CA . ALA B 2 126 ? 31.568 -4.002 36.270 1.00 76.31 126 ALA B CA 1
ATOM 5411 C C . ALA B 2 126 ? 32.358 -5.028 35.440 1.00 93.45 126 ALA B C 1
ATOM 5412 O O . ALA B 2 126 ? 32.699 -6.096 35.950 1.00 110.67 126 ALA B O 1
ATOM 5414 N N . SER B 2 127 ? 32.624 -4.730 34.173 1.00 84.29 127 SER B N 1
ATOM 5415 C CA . SER B 2 127 ? 33.401 -5.623 33.304 1.00 75.78 127 SER B CA 1
ATOM 5416 C C . SER B 2 127 ? 34.899 -5.646 33.653 1.00 87.85 127 SER B C 1
ATOM 5417 O O . SER B 2 127 ? 35.648 -6.488 33.164 1.00 95.60 127 SER B O 1
ATOM 5420 N N . MET B 2 128 ? 35.323 -4.699 34.485 1.00 87.22 128 MET B N 1
ATOM 5421 C CA . MET B 2 128 ? 36.723 -4.545 34.893 1.00 94.76 128 MET B CA 1
ATOM 5422 C C . MET B 2 128 ? 37.166 -5.146 36.251 1.00 110.21 128 MET B C 1
ATOM 5423 O O . MET B 2 128 ? 38.229 -4.797 36.765 1.00 105.50 128 MET B O 1
ATOM 5428 N N . ASP B 2 129 ? 36.361 -6.038 36.822 1.00 117.72 129 ASP B N 1
ATOM 5429 C CA . ASP B 2 129 ? 36.631 -6.652 38.134 1.00 124.62 129 ASP B CA 1
ATOM 5430 C C . ASP B 2 129 ? 37.850 -7.585 38.211 1.00 127.61 129 ASP B C 1
ATOM 5431 O O . ASP B 2 129 ? 38.642 -7.505 39.154 1.00 127.00 129 ASP B O 1
ATOM 5436 N N . ASP B 2 130 ? 37.999 -8.456 37.222 1.00 122.13 130 ASP B N 1
ATOM 5437 C CA . ASP B 2 130 ? 39.113 -9.404 37.143 1.00 118.88 130 ASP B CA 1
ATOM 5438 C C . ASP B 2 130 ? 40.468 -8.739 36.858 1.00 119.71 130 ASP B C 1
ATOM 5439 O O . ASP B 2 130 ? 41.517 -9.222 37.292 1.00 119.57 130 ASP B O 1
ATOM 5444 N N . ASP B 2 131 ? 40.419 -7.626 36.132 1.00 115.52 131 ASP B N 1
ATOM 5445 C CA . ASP B 2 131 ? 41.577 -6.778 35.823 1.00 104.68 131 ASP B CA 1
ATOM 5446 C C . ASP B 2 131 ? 42.287 -6.249 37.062 1.00 106.86 131 ASP B C 1
ATOM 5447 O O . ASP B 2 131 ? 43.516 -6.242 37.138 1.00 110.96 131 ASP B O 1
ATOM 5452 N N . LEU B 2 132 ? 41.491 -5.820 38.027 1.00 98.72 132 LEU B N 1
ATOM 5453 C CA . LEU B 2 132 ? 41.965 -5.280 39.290 1.00 89.66 132 LEU B CA 1
ATOM 5454 C C . LEU B 2 132 ? 42.906 -6.246 40.021 1.00 99.99 132 LEU B C 1
ATOM 5455 O O . LEU B 2 132 ? 43.895 -5.806 40.604 1.00 104.38 132 LEU B O 1
ATOM 5460 N N . ASN B 2 133 ? 42.611 -7.542 40.008 1.00 104.46 133 ASN B N 1
ATOM 5461 C CA . ASN B 2 133 ? 43.456 -8.496 40.724 1.00 106.05 133 ASN B CA 1
ATOM 5462 C C . ASN B 2 133 ? 44.879 -8.573 40.166 1.00 99.33 133 ASN B C 1
ATOM 5463 O O . ASN B 2 133 ? 45.809 -8.876 40.900 1.00 108.50 133 ASN B O 1
ATOM 5468 N N . THR B 2 134 ? 45.045 -8.353 38.869 1.00 90.38 134 THR B N 1
ATOM 5469 C CA . THR B 2 134 ? 46.365 -8.447 38.243 1.00 91.41 134 THR B CA 1
ATOM 5470 C C . THR B 2 134 ? 47.250 -7.186 38.372 1.00 90.21 134 THR B C 1
ATOM 5471 O O . THR B 2 134 ? 48.480 -7.285 38.290 1.00 90.45 134 THR B O 1
ATOM 5475 N N . ILE B 2 135 ? 46.633 -6.019 38.575 1.00 79.34 135 ILE B N 1
ATOM 5476 C CA . ILE B 2 135 ? 47.366 -4.751 38.613 1.00 70.87 135 ILE B CA 1
ATOM 5477 C C . ILE B 2 135 ? 47.949 -4.441 40.006 1.00 67.08 135 ILE B C 1
ATOM 5478 O O . ILE B 2 135 ? 48.683 -3.477 40.196 1.00 58.90 135 ILE B O 1
ATOM 5483 N N . LYS B 2 136 ? 47.678 -5.336 40.947 1.00 77.21 136 LYS B N 1
ATOM 5484 C CA . LYS B 2 136 ? 48.015 -5.208 42.379 1.00 83.99 136 LYS B CA 1
ATOM 5485 C C . LYS B 2 136 ? 49.473 -4.869 42.653 1.00 79.92 136 LYS B C 1
ATOM 5486 O O . LYS B 2 136 ? 49.787 -4.242 43.666 1.00 77.55 136 LYS B O 1
ATOM 5492 N N . GLU B 2 137 ? 50.366 -5.238 41.744 1.00 84.40 137 GLU B N 1
ATOM 5493 C CA . GLU B 2 137 ? 51.767 -4.903 41.953 1.00 85.04 137 GLU B CA 1
ATOM 5494 C C . GLU B 2 137 ? 52.348 -4.206 40.714 1.00 81.63 137 GLU B C 1
ATOM 5495 O O . GLU B 2 137 ? 53.572 -4.236 40.492 1.00 84.61 137 GLU B O 1
ATOM 5501 N N . LEU B 2 138 ? 51.503 -3.557 39.924 1.00 74.77 138 LEU B N 1
ATOM 5502 C CA . LEU B 2 138 ? 51.931 -2.840 38.722 1.00 59.35 138 LEU B CA 1
ATOM 5503 C C . LEU B 2 138 ? 52.843 -1.644 38.989 1.00 51.76 138 LEU B C 1
ATOM 5504 O O . LEU B 2 138 ? 53.774 -1.385 38.228 1.00 57.24 138 LEU B O 1
ATOM 5509 N N . GLY B 2 139 ? 52.552 -0.913 40.060 1.00 57.14 139 GLY B N 1
ATOM 5510 C CA . GLY B 2 139 ? 53.296 0.283 40.416 1.00 49.03 139 GLY B CA 1
ATOM 5511 C C . GLY B 2 139 ? 54.785 0.054 40.541 1.00 51.67 139 GLY B C 1
ATOM 5512 O O . GLY B 2 139 ? 55.597 0.739 39.918 1.00 45.81 139 GLY B O 1
ATOM 5513 N N . SER B 2 140 ? 55.133 -0.926 41.364 1.00 63.99 140 SER B N 1
ATOM 5514 C CA . SER B 2 140 ? 56.519 -1.276 41.619 1.00 60.64 140 SER B CA 1
ATOM 5515 C C . SER B 2 140 ? 57.159 -1.916 40.388 1.00 52.11 140 SER B C 1
ATOM 5516 O O . SER B 2 140 ? 58.350 -1.736 40.142 1.00 44.49 140 SER B O 1
ATOM 5519 N N . ARG B 2 141 ? 56.369 -2.645 39.604 1.00 44.83 141 ARG B N 1
ATOM 5520 C CA . ARG B 2 141 ? 56.915 -3.308 38.425 1.00 38.77 141 ARG B CA 1
ATOM 5521 C C . ARG B 2 141 ? 57.212 -2.277 37.350 1.00 49.56 141 ARG B C 1
ATOM 5522 O O . ARG B 2 141 ? 58.210 -2.374 36.640 1.00 47.36 141 ARG B O 1
ATOM 5530 N N . LEU B 2 142 ? 56.354 -1.268 37.258 1.00 59.35 142 LEU B N 1
ATOM 5531 C CA . LEU B 2 142 ? 56.529 -0.225 36.261 1.00 44.78 142 LEU B CA 1
ATOM 5532 C C . LEU B 2 142 ? 57.676 0.714 36.596 1.00 46.92 142 LEU B C 1
ATOM 5533 O O . LEU B 2 142 ? 58.493 1.035 35.734 1.00 50.95 142 LEU B O 1
ATOM 5538 N N . SER B 2 143 ? 57.766 1.126 37.857 1.00 53.04 143 SER B N 1
ATOM 5539 C CA . SER B 2 143 ? 58.820 2.056 38.235 1.00 65.18 143 SER B CA 1
ATOM 5540 C C . SER B 2 143 ? 60.164 1.356 38.253 1.00 57.60 143 SER B C 1
ATOM 5541 O O . SER B 2 143 ? 61.207 1.998 38.150 1.00 57.64 143 SER B O 1
ATOM 5544 N N . LYS B 2 144 ? 60.133 0.031 38.335 1.00 44.03 144 LYS B N 1
ATOM 5545 C CA . LYS B 2 144 ? 61.358 -0.743 38.268 1.00 50.29 144 LYS B CA 1
ATOM 5546 C C . LYS B 2 144 ? 61.874 -0.780 36.850 1.00 59.10 144 LYS B C 1
ATOM 5547 O O . LYS B 2 144 ? 63.067 -0.603 36.609 1.00 62.93 144 LYS B O 1
ATOM 5553 N N . GLU B 2 145 ? 60.953 -0.952 35.909 1.00 69.09 145 GLU B N 1
ATOM 5554 C CA . GLU B 2 145 ? 61.311 -0.992 34.501 1.00 44.25 145 GLU B CA 1
ATOM 5555 C C . GLU B 2 145 ? 61.654 0.397 33.998 1.00 41.94 145 GLU B C 1
ATOM 5556 O O . GLU B 2 145 ? 62.638 0.586 33.282 1.00 46.52 145 GLU B O 1
ATOM 5562 N N . MET B 2 146 ? 60.836 1.372 34.385 1.00 43.25 146 MET B N 1
ATOM 5563 C CA . MET B 2 146 ? 61.064 2.756 33.990 1.00 45.91 146 MET B CA 1
ATOM 5564 C C . MET B 2 146 ? 62.359 3.306 34.567 1.00 42.78 146 MET B C 1
ATOM 5565 O O . MET B 2 146 ? 62.930 4.251 34.024 1.00 54.39 146 MET B O 1
ATOM 5570 N N . SER B 2 147 ? 62.817 2.713 35.667 1.00 61.11 147 SER B N 1
ATOM 5571 C CA . SER B 2 147 ? 64.063 3.125 36.306 1.00 66.25 147 SER B CA 1
ATOM 5572 C C . SER B 2 147 ? 65.262 2.928 35.383 1.00 61.08 147 SER B C 1
ATOM 5573 O O . SER B 2 147 ? 66.251 3.652 35.465 1.00 74.73 147 SER B O 1
ATOM 5576 N N . LYS B 2 148 ? 65.153 1.951 34.492 1.00 67.47 148 LYS B N 1
ATOM 5577 C CA . LYS B 2 148 ? 66.195 1.664 33.515 1.00 56.02 148 LYS B CA 1
ATOM 5578 C C . LYS B 2 148 ? 66.259 2.757 32.454 1.00 65.82 148 LYS B C 1
ATOM 5579 O O . LYS B 2 148 ? 67.338 3.103 31.979 1.00 79.56 148 LYS B O 1
ATOM 5585 N N . LEU B 2 149 ? 65.103 3.310 32.097 1.00 62.86 149 LEU B N 1
ATOM 5586 C CA . LEU B 2 149 ? 65.000 4.219 30.960 1.00 46.51 149 LEU B CA 1
ATOM 5587 C C . LEU B 2 149 ? 65.064 5.681 31.382 1.00 39.29 149 LEU B C 1
ATOM 5588 O O . LEU B 2 149 ? 65.394 6.545 30.575 1.00 35.65 149 LEU B O 1
ATOM 5593 N N . THR B 2 150 ? 64.767 5.960 32.646 1.00 47.62 150 THR B N 1
ATOM 5594 C CA . THR B 2 150 ? 64.836 7.332 33.130 1.00 48.30 150 THR B CA 1
ATOM 5595 C C . THR B 2 150 ? 65.102 7.349 34.634 1.00 53.75 150 THR B C 1
ATOM 5596 O O . THR B 2 150 ? 64.824 6.378 35.342 1.00 57.46 150 THR B O 1
ATOM 5600 N N . SER B 2 151 ? 65.629 8.466 35.124 1.00 50.35 151 SER B N 1
ATOM 5601 C CA . SER B 2 151 ? 65.957 8.597 36.541 1.00 61.81 151 SER B CA 1
ATOM 5602 C C . SER B 2 151 ? 64.883 9.326 37.336 1.00 74.80 151 SER B C 1
ATOM 5603 O O . SER B 2 151 ? 64.899 9.329 38.566 1.00 96.52 151 SER B O 1
ATOM 5606 N N . ASN B 2 152 ? 63.940 9.929 36.627 1.00 75.01 152 ASN B N 1
ATOM 5607 C CA . ASN B 2 152 ? 62.870 10.658 37.279 1.00 61.68 152 ASN B CA 1
ATOM 5608 C C . ASN B 2 152 ? 61.536 10.155 36.755 1.00 55.75 152 ASN B C 1
ATOM 5609 O O . ASN B 2 152 ? 60.981 10.702 35.806 1.00 48.68 152 ASN B O 1
ATOM 5614 N N . PHE B 2 153 ? 60.987 9.150 37.421 1.00 46.91 153 PHE B N 1
ATOM 5615 C CA . PHE B 2 153 ? 59.704 8.598 37.010 1.00 29.00 153 PHE B CA 1
ATOM 5616 C C . PHE B 2 153 ? 58.674 8.790 38.100 1.00 45.86 153 PHE B C 1
ATOM 5617 O O . PHE B 2 153 ? 58.908 8.437 39.250 1.00 52.22 153 PHE B O 1
ATOM 5625 N N . ARG B 2 154 ? 57.527 9.345 37.727 1.00 64.62 154 ARG B N 1
ATOM 5626 C CA . ARG B 2 154 ? 56.412 9.551 38.651 1.00 48.99 154 ARG B CA 1
ATOM 5627 C C . ARG B 2 154 ? 55.053 9.070 38.159 1.00 47.98 154 ARG B C 1
ATOM 5628 O O . ARG B 2 154 ? 54.613 9.398 37.051 1.00 72.15 154 ARG B O 1
ATOM 5636 N N . LEU B 2 155 ? 54.389 8.282 38.990 1.00 33.18 155 LEU B N 1
ATOM 5637 C CA . LEU B 2 155 ? 53.097 7.727 38.639 1.00 46.56 155 LEU B CA 1
ATOM 5638 C C . LEU B 2 155 ? 51.961 8.106 39.588 1.00 42.25 155 LEU B C 1
ATOM 5639 O O . LEU B 2 155 ? 52.175 8.299 40.777 1.00 51.21 155 LEU B O 1
ATOM 5644 N N . GLY B 2 156 ? 50.756 8.221 39.033 1.00 39.65 156 GLY B N 1
ATOM 5645 C CA . GLY B 2 156 ? 49.561 8.552 39.788 1.00 24.61 156 GLY B CA 1
ATOM 5646 C C . GLY B 2 156 ? 48.377 7.704 39.350 1.00 45.52 156 GLY B C 1
ATOM 5647 O O . GLY B 2 156 ? 48.462 6.966 38.367 1.00 49.26 156 GLY B O 1
ATOM 5648 N N . PHE B 2 157 ? 47.257 7.843 40.053 1.00 35.91 157 PHE B N 1
ATOM 5649 C CA . PHE B 2 157 ? 46.078 7.022 39.783 1.00 26.80 157 PHE B CA 1
ATOM 5650 C C . PHE B 2 157 ? 44.767 7.798 39.829 1.00 26.41 157 PHE B C 1
ATOM 5651 O O . PHE B 2 157 ? 44.579 8.674 40.667 1.00 46.02 157 PHE B O 1
ATOM 5659 N N . GLY B 2 158 ? 43.856 7.445 38.929 1.00 40.03 158 GLY B N 1
ATOM 5660 C CA . GLY B 2 158 ? 42.507 7.982 38.915 1.00 28.07 158 GLY B CA 1
ATOM 5661 C C . GLY B 2 158 ? 41.539 6.988 38.310 1.00 36.77 158 GLY B C 1
ATOM 5662 O O . GLY B 2 158 ? 41.948 6.088 37.577 1.00 64.00 158 GLY B O 1
ATOM 5663 N N . SER B 2 159 ? 40.257 7.118 38.636 1.00 41.44 159 SER B N 1
ATOM 5664 C CA . SER B 2 159 ? 39.261 6.181 38.126 1.00 51.18 159 SER B CA 1
ATOM 5665 C C . SER B 2 159 ? 38.007 6.889 37.626 1.00 44.10 159 SER B C 1
ATOM 5666 O O . SER B 2 159 ? 37.759 8.048 37.951 1.00 51.49 159 SER B O 1
ATOM 5669 N N . PHE B 2 160 ? 37.214 6.165 36.845 1.00 35.10 160 PHE B N 1
ATOM 5670 C CA . PHE B 2 160 ? 35.993 6.696 36.242 1.00 35.68 160 PHE B CA 1
ATOM 5671 C C . PHE B 2 160 ? 35.002 5.573 35.994 1.00 32.88 160 PHE B C 1
ATOM 5672 O O . PHE B 2 160 ? 35.384 4.412 35.873 1.00 40.95 160 PHE B O 1
ATOM 5680 N N . VAL B 2 161 ? 33.727 5.929 35.897 1.00 37.99 161 VAL B N 1
ATOM 5681 C CA . VAL B 2 161 ? 32.710 5.007 35.410 1.00 36.10 161 VAL B CA 1
ATOM 5682 C C . VAL B 2 161 ? 31.770 5.648 34.410 1.00 31.82 161 VAL B C 1
ATOM 5683 O O . VAL B 2 161 ? 31.796 5.320 33.227 1.00 43.30 161 VAL B O 1
ATOM 5687 N N . GLU B 2 162 ? 30.951 6.574 34.897 1.00 30.73 162 GLU B N 1
ATOM 5688 C CA . GLU B 2 162 ? 29.881 7.147 34.100 1.00 28.82 162 GLU B CA 1
ATOM 5689 C C . GLU B 2 162 ? 29.215 8.311 34.833 1.00 42.29 162 GLU B C 1
ATOM 5690 O O . GLU B 2 162 ? 29.320 8.421 36.053 1.00 49.84 162 GLU B O 1
ATOM 5696 N N . LYS B 2 163 ? 28.553 9.195 34.091 1.00 38.19 163 LYS B N 1
ATOM 5697 C CA . LYS B 2 163 ? 27.702 10.203 34.706 1.00 25.03 163 LYS B CA 1
ATOM 5698 C C . LYS B 2 163 ? 26.629 9.486 35.506 1.00 39.15 163 LYS B C 1
ATOM 5699 O O . LYS B 2 163 ? 25.841 8.717 34.952 1.00 38.09 163 LYS B O 1
ATOM 5705 N N . PRO B 2 164 ? 26.593 9.730 36.814 1.00 33.98 164 PRO B N 1
ATOM 5706 C CA . PRO B 2 164 ? 25.645 9.028 37.673 1.00 35.05 164 PRO B CA 1
ATOM 5707 C C . PRO B 2 164 ? 24.228 9.573 37.524 1.00 42.18 164 PRO B C 1
ATOM 5708 O O . PRO B 2 164 ? 23.630 10.014 38.505 1.00 49.88 164 PRO B O 1
ATOM 5712 N N . VAL B 2 165 ? 23.708 9.562 36.297 1.00 32.16 165 VAL B N 1
ATOM 5713 C CA . VAL B 2 165 ? 22.357 10.050 36.052 1.00 34.03 165 VAL B CA 1
ATOM 5714 C C . VAL B 2 165 ? 21.601 9.184 35.050 1.00 31.49 165 VAL B C 1
ATOM 5715 O O . VAL B 2 165 ? 22.200 8.513 34.212 1.00 47.19 165 VAL B O 1
ATOM 5719 N N . SER B 2 166 ? 20.275 9.233 35.126 1.00 39.13 166 SER B N 1
ATOM 5720 C CA . SER B 2 166 ? 19.407 8.578 34.153 1.00 38.74 166 SER B CA 1
ATOM 5721 C C . SER B 2 166 ? 19.624 9.244 32.788 1.00 42.11 166 SER B C 1
ATOM 5722 O O . SER B 2 166 ? 19.773 10.466 32.715 1.00 49.50 166 SER B O 1
ATOM 5725 N N . PRO B 2 167 ? 19.626 8.452 31.701 1.00 33.43 167 PRO B N 1
ATOM 5726 C CA . PRO B 2 167 ? 19.347 7.014 31.643 1.00 30.08 167 PRO B CA 1
ATOM 5727 C C . PRO B 2 167 ? 20.586 6.144 31.672 1.00 33.82 167 PRO B C 1
ATOM 5728 O O . PRO B 2 167 ? 20.490 4.942 31.439 1.00 25.17 167 PRO B O 1
ATOM 5732 N N . PHE B 2 168 ? 21.731 6.743 31.967 1.00 46.52 168 PHE B N 1
ATOM 5733 C CA . PHE B 2 168 ? 22.986 6.015 31.957 1.00 42.64 168 PHE B CA 1
ATOM 5734 C C . PHE B 2 168 ? 23.071 5.104 33.178 1.00 46.61 168 PHE B C 1
ATOM 5735 O O . PHE B 2 168 ? 23.910 4.200 33.241 1.00 30.21 168 PHE B O 1
ATOM 5743 N N . VAL B 2 169 ? 22.145 5.310 34.112 1.00 46.26 169 VAL B N 1
ATOM 5744 C CA . VAL B 2 169 ? 22.192 4.644 35.399 1.00 48.27 169 VAL B CA 1
ATOM 5745 C C . VAL B 2 169 ? 20.752 4.421 35.899 1.00 46.85 169 VAL B C 1
ATOM 5746 O O . VAL B 2 169 ? 19.908 5.317 35.803 1.00 64.20 169 VAL B O 1
ATOM 5750 N N . LYS B 2 170 ? 20.467 3.223 36.408 1.00 36.09 170 LYS B N 1
ATOM 5751 C CA . LYS B 2 170 ? 19.158 2.920 36.988 1.00 37.07 170 LYS B CA 1
ATOM 5752 C C . LYS B 2 170 ? 18.973 3.743 38.254 1.00 43.56 170 LYS B C 1
ATOM 5753 O O . LYS B 2 170 ? 19.925 3.961 38.997 1.00 57.18 170 LYS B O 1
ATOM 5759 N N . THR B 2 171 ? 17.751 4.190 38.512 1.00 52.78 171 THR B N 1
ATOM 5760 C CA . THR B 2 171 ? 17.549 5.258 39.484 1.00 49.72 171 THR B CA 1
ATOM 5761 C C . THR B 2 171 ? 16.575 4.853 40.579 1.00 46.46 171 THR B C 1
ATOM 5762 O O . THR B 2 171 ? 16.060 5.711 41.295 1.00 39.24 171 THR B O 1
ATOM 5766 N N . THR B 2 172 ? 16.314 3.552 40.697 1.00 51.16 172 THR B N 1
ATOM 5767 C CA . THR B 2 172 ? 15.573 3.040 41.846 1.00 37.56 172 THR B CA 1
ATOM 5768 C C . THR B 2 172 ? 16.483 3.116 43.072 1.00 44.15 172 THR B C 1
ATOM 5769 O O . THR B 2 172 ? 17.707 3.020 42.943 1.00 40.39 172 THR B O 1
ATOM 5773 N N . PRO B 2 173 ? 15.893 3.308 44.263 1.00 53.08 173 PRO B N 1
ATOM 5774 C CA . PRO B 2 173 ? 16.661 3.417 45.510 1.00 62.96 173 PRO B CA 1
ATOM 5775 C C . PRO B 2 173 ? 17.707 2.326 45.738 1.00 60.99 173 PRO B C 1
ATOM 5776 O O . PRO B 2 173 ? 18.825 2.624 46.165 1.00 61.57 173 PRO B O 1
ATOM 5780 N N . GLU B 2 174 ? 17.338 1.081 45.451 1.00 49.94 174 GLU B N 1
ATOM 5781 C CA . GLU B 2 174 ? 18.231 -0.054 45.656 1.00 43.16 174 GLU B CA 1
ATOM 5782 C C . GLU B 2 174 ? 19.382 -0.075 44.646 1.00 51.85 174 GLU B C 1
ATOM 5783 O O . GLU B 2 174 ? 20.537 -0.309 45.012 1.00 51.45 174 GLU B O 1
ATOM 5789 N N . GLU B 2 175 ? 19.060 0.167 43.377 1.00 65.52 175 GLU B N 1
ATOM 5790 C CA . GLU B 2 175 ? 20.052 0.154 42.298 1.00 56.18 175 GLU B CA 1
ATOM 5791 C C . GLU B 2 175 ? 21.045 1.310 42.423 1.00 46.00 175 GLU B C 1
ATOM 5792 O O . GLU B 2 175 ? 22.194 1.193 42.011 1.00 51.88 175 GLU B O 1
ATOM 5798 N N . ILE B 2 176 ? 20.601 2.428 42.982 1.00 45.25 176 ILE B N 1
ATOM 5799 C CA . ILE B 2 176 ? 21.506 3.539 43.251 1.00 37.75 176 ILE B CA 1
ATOM 5800 C C . ILE B 2 176 ? 22.487 3.135 44.346 1.00 38.53 176 ILE B C 1
ATOM 5801 O O . ILE B 2 176 ? 23.681 3.401 44.243 1.00 54.47 176 ILE B O 1
ATOM 5806 N N . ALA B 2 177 ? 21.980 2.515 45.404 1.00 41.73 177 ALA B N 1
ATOM 5807 C CA . ALA B 2 177 ? 22.823 2.062 46.508 1.00 43.92 177 ALA B CA 1
ATOM 5808 C C . ALA B 2 177 ? 23.840 0.981 46.115 1.00 39.93 177 ALA B C 1
ATOM 5809 O O . ALA B 2 177 ? 24.968 0.956 46.607 1.00 56.22 177 ALA B O 1
ATOM 5811 N N . ASN B 2 178 ? 23.431 0.111 45.201 1.00 48.35 178 ASN B N 1
ATOM 5812 C CA . ASN B 2 178 ? 24.252 -0.986 44.696 1.00 48.56 178 ASN B CA 1
ATOM 5813 C C . ASN B 2 178 ? 23.915 -1.229 43.236 1.00 58.28 178 ASN B C 1
ATOM 5814 O O . ASN B 2 178 ? 22.965 -1.950 42.939 1.00 61.14 178 ASN B O 1
ATOM 5819 N N . PRO B 2 179 ? 24.690 -0.652 42.305 1.00 59.21 179 PRO B N 1
ATOM 5820 C CA . PRO B 2 179 ? 24.223 -0.934 40.946 1.00 55.95 179 PRO B CA 1
ATOM 5821 C C . PRO B 2 179 ? 24.481 -2.343 40.427 1.00 57.60 179 PRO B C 1
ATOM 5822 O O . PRO B 2 179 ? 24.257 -2.578 39.239 1.00 55.80 179 PRO B O 1
ATOM 5826 N N . CYS B 2 180 ? 24.943 -3.263 41.268 1.00 62.84 180 CYS B N 1
ATOM 5827 C CA . CYS B 2 180 ? 25.101 -4.617 40.778 1.00 41.51 180 CYS B CA 1
ATOM 5828 C C . CYS B 2 180 ? 24.172 -5.415 41.671 1.00 40.25 180 CYS B C 1
ATOM 5829 O O . CYS B 2 180 ? 24.395 -6.598 41.904 1.00 61.84 180 CYS B O 1
ATOM 5832 N N . SER B 2 181 ? 23.095 -4.780 42.132 1.00 43.20 181 SER B N 1
ATOM 5833 C CA . SER B 2 181 ? 22.137 -5.463 42.996 1.00 40.44 181 SER B CA 1
ATOM 5834 C C . SER B 2 181 ? 21.220 -6.440 42.301 1.00 49.91 181 SER B C 1
ATOM 5835 O O . SER B 2 181 ? 20.444 -7.129 42.955 1.00 70.65 181 SER B O 1
ATOM 5838 N N . SER B 2 182 ? 21.316 -6.528 40.986 1.00 60.90 182 SER B N 1
ATOM 5839 C CA . SER B 2 182 ? 20.400 -7.386 40.262 1.00 65.76 182 SER B CA 1
ATOM 5840 C C . SER B 2 182 ? 21.069 -8.690 39.898 1.00 68.47 182 SER B C 1
ATOM 5841 O O . SER B 2 182 ? 20.407 -9.691 39.619 1.00 82.78 182 SER B O 1
ATOM 5844 N N . ILE B 2 183 ? 22.395 -8.662 39.891 1.00 48.11 183 ILE B N 1
ATOM 5845 C CA . ILE B 2 183 ? 23.179 -9.829 39.527 1.00 50.50 183 ILE B CA 1
ATOM 5846 C C . ILE B 2 183 ? 22.992 -11.068 40.402 1.00 68.50 183 ILE B C 1
ATOM 5847 O O . ILE B 2 183 ? 22.744 -12.151 39.871 1.00 87.34 183 ILE B O 1
ATOM 5852 N N . PRO B 2 184 ? 23.114 -10.955 41.738 1.00 60.27 184 PRO B N 1
ATOM 5853 C CA . PRO B 2 184 ? 23.468 -9.968 42.772 1.00 53.46 184 PRO B CA 1
ATOM 5854 C C . PRO B 2 184 ? 24.979 -9.954 43.051 1.00 51.01 184 PRO B C 1
ATOM 5855 O O . PRO B 2 184 ? 25.548 -11.034 43.175 1.00 54.78 184 PRO B O 1
ATOM 5859 N N . TYR B 2 185 ? 25.633 -8.796 43.123 1.00 43.28 185 TYR B N 1
ATOM 5860 C CA . TYR B 2 185 ? 27.085 -8.798 43.228 1.00 41.83 185 TYR B CA 1
ATOM 5861 C C . TYR B 2 185 ? 27.281 -7.504 44.025 1.00 52.68 185 TYR B C 1
ATOM 5862 O O . TYR B 2 185 ? 26.426 -6.623 43.963 1.00 39.84 185 TYR B O 1
ATOM 5871 N N . PHE B 2 186 ? 28.391 -7.331 44.739 1.00 57.57 186 PHE B N 1
ATOM 5872 C CA . PHE B 2 186 ? 28.502 -6.068 45.460 1.00 51.56 186 PHE B CA 1
ATOM 5873 C C . PHE B 2 186 ? 29.272 -4.991 44.675 1.00 58.70 186 PHE B C 1
ATOM 5874 O O . PHE B 2 186 ? 30.452 -5.197 44.402 1.00 63.17 186 PHE B O 1
ATOM 5882 N N . CYS B 2 187 ? 28.659 -3.873 44.273 1.00 54.83 187 CYS B N 1
ATOM 5883 C CA . CYS B 2 187 ? 29.500 -2.840 43.662 1.00 36.61 187 CYS B CA 1
ATOM 5884 C C . CYS B 2 187 ? 29.208 -1.466 44.245 1.00 35.05 187 CYS B C 1
ATOM 5885 O O . CYS B 2 187 ? 28.143 -1.238 44.808 1.00 58.73 187 CYS B O 1
ATOM 5888 N N . LEU B 2 188 ? 30.154 -0.547 44.082 1.00 36.80 188 LEU B N 1
ATOM 5889 C CA . LEU B 2 188 ? 30.006 0.818 44.568 1.00 22.99 188 LEU B CA 1
ATOM 5890 C C . LEU B 2 188 ? 28.989 1.559 43.709 1.00 40.36 188 LEU B C 1
ATOM 5891 O O . LEU B 2 188 ? 28.846 1.251 42.525 1.00 57.45 188 LEU B O 1
ATOM 5896 N N . PRO B 2 189 ? 28.274 2.530 44.291 1.00 58.81 189 PRO B N 1
ATOM 5897 C CA . PRO B 2 189 ? 27.417 3.379 43.453 1.00 56.36 189 PRO B CA 1
ATOM 5898 C C . PRO B 2 189 ? 28.219 4.117 42.362 1.00 39.13 189 PRO B C 1
ATOM 5899 O O . PRO B 2 189 ? 29.378 4.469 42.578 1.00 49.75 189 PRO B O 1
ATOM 5903 N N . THR B 2 190 ? 27.602 4.311 41.198 1.00 43.30 190 THR B N 1
ATOM 5904 C CA . THR B 2 190 ? 28.236 4.975 40.056 1.00 47.81 190 THR B CA 1
ATOM 5905 C C . THR B 2 190 ? 28.764 6.364 40.406 1.00 38.60 190 THR B C 1
ATOM 5906 O O . THR B 2 190 ? 28.105 7.127 41.103 1.00 47.65 190 THR B O 1
ATOM 5910 N N . PHE B 2 191 ? 29.961 6.679 39.921 1.00 38.14 191 PHE B N 1
ATOM 5911 C CA . PHE B 2 191 ? 30.561 7.996 40.119 1.00 37.55 191 PHE B CA 1
ATOM 5912 C C . PHE B 2 191 ? 31.195 8.458 38.810 1.00 40.83 191 PHE B C 1
ATOM 5913 O O . PHE B 2 191 ? 31.472 7.648 37.924 1.00 31.59 191 PHE B O 1
ATOM 5921 N N . GLY B 2 192 ? 31.431 9.757 38.683 1.00 46.22 192 GLY B N 1
ATOM 5922 C CA . GLY B 2 192 ? 31.913 10.287 37.426 1.00 26.00 192 GLY B CA 1
ATOM 5923 C C . GLY B 2 192 ? 33.412 10.107 37.244 1.00 35.54 192 GLY B C 1
ATOM 5924 O O . GLY B 2 192 ? 33.850 9.318 36.411 1.00 54.28 192 GLY B O 1
ATOM 5925 N N . PHE B 2 193 ? 34.202 10.821 38.037 1.00 45.49 193 PHE B N 1
ATOM 5926 C CA . PHE B 2 193 ? 35.658 10.688 37.992 1.00 43.73 193 PHE B CA 1
ATOM 5927 C C . PHE B 2 193 ? 36.292 10.999 39.340 1.00 35.26 193 PHE B C 1
ATOM 5928 O O . PHE B 2 193 ? 36.066 12.061 39.910 1.00 46.46 193 PHE B O 1
ATOM 5936 N N . LYS B 2 194 ? 37.066 10.053 39.857 1.00 47.84 194 LYS B N 1
ATOM 5937 C CA . LYS B 2 194 ? 37.797 10.264 41.101 1.00 37.32 194 LYS B CA 1
ATOM 5938 C C . LYS B 2 194 ? 39.309 10.366 40.880 1.00 44.98 194 LYS B C 1
ATOM 5939 O O . LYS B 2 194 ? 39.922 9.447 40.337 1.00 51.22 194 LYS B O 1
ATOM 5945 N N . HIS B 2 195 ? 39.912 11.473 41.306 1.00 28.56 195 HIS B N 1
ATOM 5946 C CA . HIS B 2 195 ? 41.371 11.603 41.259 1.00 26.38 195 HIS B CA 1
ATOM 5947 C C . HIS B 2 195 ? 41.947 11.165 42.604 1.00 40.36 195 HIS B C 1
ATOM 5948 O O . HIS B 2 195 ? 42.026 11.950 43.547 1.00 38.51 195 HIS B O 1
ATOM 5955 N N . ILE B 2 196 ? 42.315 9.893 42.688 1.00 32.73 196 ILE B N 1
ATOM 5956 C CA . ILE B 2 196 ? 42.731 9.277 43.943 1.00 38.25 196 ILE B CA 1
ATOM 5957 C C . ILE B 2 196 ? 44.176 9.601 44.340 1.00 36.92 196 ILE B C 1
ATOM 5958 O O . ILE B 2 196 ? 44.425 10.045 45.458 1.00 48.75 196 ILE B O 1
ATOM 5963 N N . LEU B 2 197 ? 45.129 9.366 43.441 1.00 45.85 197 LEU B N 1
ATOM 5964 C CA . LEU B 2 197 ? 46.537 9.543 43.792 1.00 34.60 197 LEU B CA 1
ATOM 5965 C C . LEU B 2 197 ? 47.242 10.510 42.869 1.00 38.94 197 LEU B C 1
ATOM 5966 O O . LEU B 2 197 ? 47.450 10.219 41.691 1.00 52.45 197 LEU B O 1
ATOM 5971 N N . PRO B 2 198 ? 47.679 11.645 43.425 1.00 38.78 198 PRO B N 1
ATOM 5972 C CA . PRO B 2 198 ? 48.555 12.547 42.684 1.00 29.04 198 PRO B CA 1
ATOM 5973 C C . PRO B 2 198 ? 49.899 11.894 42.417 1.00 50.52 198 PRO B C 1
ATOM 5974 O O . PRO B 2 198 ? 50.454 11.220 43.284 1.00 59.47 198 PRO B O 1
ATOM 5978 N N . LEU B 2 199 ? 50.395 12.088 41.205 1.00 63.84 199 LEU B N 1
ATOM 5979 C CA . LEU B 2 199 ? 51.587 11.408 40.736 1.00 62.70 199 LEU B CA 1
ATOM 5980 C C . LEU B 2 199 ? 52.814 11.719 41.622 1.00 60.94 199 LEU B C 1
ATOM 5981 O O . LEU B 2 199 ? 53.108 12.879 41.919 1.00 40.88 199 LEU B O 1
ATOM 5986 N N . THR B 2 200 ? 53.459 10.660 42.106 1.00 54.49 200 THR B N 1
ATOM 5987 C CA . THR B 2 200 ? 54.548 10.736 43.077 1.00 54.79 200 THR B CA 1
ATOM 5988 C C . THR B 2 200 ? 55.629 9.703 42.718 1.00 68.43 200 THR B C 1
ATOM 5989 O O . THR B 2 200 ? 55.389 8.824 41.891 1.00 71.10 200 THR B O 1
ATOM 5993 N N . ASN B 2 201 ? 56.811 9.803 43.327 1.00 62.19 201 ASN B N 1
ATOM 5994 C CA . ASN B 2 201 ? 57.890 8.853 43.040 1.00 48.91 201 ASN B CA 1
ATOM 5995 C C . ASN B 2 201 ? 57.659 7.562 43.810 1.00 50.72 201 ASN B C 1
ATOM 5996 O O . ASN B 2 201 ? 58.225 6.525 43.469 1.00 74.24 201 ASN B O 1
ATOM 6001 N N . ASP B 2 202 ? 56.833 7.622 44.852 1.00 43.20 202 ASP B N 1
ATOM 6002 C CA . ASP B 2 202 ? 56.562 6.432 45.642 1.00 45.54 202 ASP B CA 1
ATOM 6003 C C . ASP B 2 202 ? 55.650 5.460 44.910 1.00 54.68 202 ASP B C 1
ATOM 6004 O O . ASP B 2 202 ? 54.434 5.632 44.869 1.00 67.26 202 ASP B O 1
ATOM 6009 N N . ALA B 2 203 ? 56.265 4.408 44.384 1.00 54.13 203 ALA B N 1
ATOM 6010 C CA . ALA B 2 203 ? 55.586 3.367 43.620 1.00 57.78 203 ALA B CA 1
ATOM 6011 C C . ALA B 2 203 ? 54.816 2.424 44.529 1.00 50.42 203 ALA B C 1
ATOM 6012 O O . ALA B 2 203 ? 53.863 1.766 44.108 1.00 46.41 203 ALA B O 1
ATOM 6014 N N . GLU B 2 204 ? 55.266 2.339 45.774 1.00 58.97 204 GLU B N 1
ATOM 6015 C CA . GLU B 2 204 ? 54.622 1.481 46.753 1.00 72.18 204 GLU B CA 1
ATOM 6016 C C . GLU B 2 204 ? 53.259 2.044 47.153 1.00 60.96 204 GLU B C 1
ATOM 6017 O O . GLU B 2 204 ? 52.315 1.291 47.396 1.00 56.86 204 GLU B O 1
ATOM 6023 N N . ARG B 2 205 ? 53.169 3.369 47.230 1.00 57.19 205 ARG B N 1
ATOM 6024 C CA . ARG B 2 205 ? 51.912 4.068 47.502 1.00 61.19 205 ARG B CA 1
ATOM 6025 C C . ARG B 2 205 ? 50.868 3.774 46.406 1.00 62.11 205 ARG B C 1
ATOM 6026 O O . ARG B 2 205 ? 49.674 3.650 46.682 1.00 58.99 205 ARG B O 1
ATOM 6034 N N . PHE B 2 206 ? 51.348 3.623 45.171 1.00 55.84 206 PHE B N 1
ATOM 6035 C CA . PHE B 2 206 ? 50.516 3.280 44.016 1.00 43.37 206 PHE B CA 1
ATOM 6036 C C . PHE B 2 206 ? 49.927 1.892 44.151 1.00 49.18 206 PHE B C 1
ATOM 6037 O O . PHE B 2 206 ? 48.768 1.660 43.805 1.00 53.61 206 PHE B O 1
ATOM 6045 N N . ASN B 2 207 ? 50.733 0.985 44.672 1.00 42.61 207 ASN B N 1
ATOM 6046 C CA . ASN B 2 207 ? 50.355 -0.400 44.890 1.00 33.61 207 ASN B CA 1
ATOM 6047 C C . ASN B 2 207 ? 49.172 -0.426 45.849 1.00 52.96 207 ASN B C 1
ATOM 6048 O O . ASN B 2 207 ? 48.135 -1.026 45.548 1.00 53.74 207 ASN B O 1
ATOM 6053 N N . GLU B 2 208 ? 49.335 0.212 47.009 1.00 73.39 208 GLU B N 1
ATOM 6054 C CA . GLU B 2 208 ? 48.326 0.168 48.060 1.00 74.00 208 GLU B CA 1
ATOM 6055 C C . GLU B 2 208 ? 47.000 0.776 47.632 1.00 60.07 208 GLU B C 1
ATOM 6056 O O . GLU B 2 208 ? 45.924 0.298 48.002 1.00 60.04 208 GLU B O 1
ATOM 6062 N N . ILE B 2 209 ? 47.070 1.814 46.808 1.00 63.74 209 ILE B N 1
ATOM 6063 C CA . ILE B 2 209 ? 45.882 2.480 46.302 1.00 55.39 209 ILE B CA 1
ATOM 6064 C C . ILE B 2 209 ? 45.068 1.607 45.339 1.00 47.16 209 ILE B C 1
ATOM 6065 O O . ILE B 2 209 ? 43.845 1.593 45.375 1.00 52.80 209 ILE B O 1
ATOM 6070 N N . VAL B 2 210 ? 45.783 0.889 44.481 1.00 43.94 210 VAL B N 1
ATOM 6071 C CA . VAL B 2 210 ? 45.159 -0.041 43.550 1.00 52.22 210 VAL B CA 1
ATOM 6072 C C . VAL B 2 210 ? 44.427 -1.130 44.330 1.00 61.85 210 VAL B C 1
ATOM 6073 O O . VAL B 2 210 ? 43.298 -1.491 43.988 1.00 52.59 210 VAL B O 1
ATOM 6077 N N . LYS B 2 211 ? 45.078 -1.661 45.362 1.00 67.62 211 LYS B N 1
ATOM 6078 C CA . LYS B 2 211 ? 44.523 -2.726 46.200 1.00 77.59 211 LYS B CA 1
ATOM 6079 C C . LYS B 2 211 ? 43.291 -2.281 46.997 1.00 83.75 211 LYS B C 1
ATOM 6080 O O . LYS B 2 211 ? 42.544 -3.108 47.517 1.00 85.71 211 LYS B O 1
ATOM 6086 N N . ASN B 2 212 ? 43.077 -0.973 47.062 1.00 87.30 212 ASN B N 1
ATOM 6087 C CA . ASN B 2 212 ? 41.964 -0.383 47.797 1.00 88.43 212 ASN B CA 1
ATOM 6088 C C . ASN B 2 212 ? 40.799 0.008 46.905 1.00 71.64 212 ASN B C 1
ATOM 6089 O O . ASN B 2 212 ? 39.747 0.407 47.402 1.00 77.02 212 ASN B O 1
ATOM 6094 N N . GLN B 2 213 ? 40.979 -0.100 45.592 1.00 70.05 213 GLN B N 1
ATOM 6095 C CA . GLN B 2 213 ? 39.893 0.247 44.688 1.00 58.04 213 GLN B CA 1
ATOM 6096 C C . GLN B 2 213 ? 38.761 -0.764 44.776 1.00 60.26 213 GLN B C 1
ATOM 6097 O O . GLN B 2 213 ? 38.988 -1.944 45.044 1.00 55.84 213 GLN B O 1
ATOM 6103 N N . LYS B 2 214 ? 37.548 -0.306 44.481 1.00 55.03 214 LYS B N 1
ATOM 6104 C CA . LYS B 2 214 ? 36.396 -1.187 44.501 1.00 48.94 214 LYS B CA 1
ATOM 6105 C C . LYS B 2 214 ? 35.574 -0.890 43.244 1.00 57.86 214 LYS B C 1
ATOM 6106 O O . LYS B 2 214 ? 35.426 0.269 42.850 1.00 67.54 214 LYS B O 1
ATOM 6112 N N . ILE B 2 215 ? 35.039 -1.929 42.615 1.00 60.48 215 ILE B N 1
ATOM 6113 C CA . ILE B 2 215 ? 34.311 -1.767 41.359 1.00 46.80 215 ILE B CA 1
ATOM 6114 C C . ILE B 2 215 ? 32.902 -1.163 41.419 1.00 43.14 215 ILE B C 1
ATOM 6115 O O . ILE B 2 215 ? 32.152 -1.413 42.362 1.00 62.27 215 ILE B O 1
ATOM 6120 N N . SER B 2 216 ? 32.564 -0.351 40.413 1.00 25.97 216 SER B N 1
ATOM 6121 C CA . SER B 2 216 ? 31.225 0.252 40.266 1.00 29.23 216 SER B CA 1
ATOM 6122 C C . SER B 2 216 ? 30.370 -0.523 39.267 1.00 40.27 216 SER B C 1
ATOM 6123 O O . SER B 2 216 ? 30.679 -1.659 38.909 1.00 43.22 216 SER B O 1
ATOM 6126 N N . ALA B 2 217 ? 29.326 0.141 38.771 1.00 29.41 217 ALA B N 1
ATOM 6127 C CA . ALA B 2 217 ? 28.614 -0.298 37.568 1.00 35.60 217 ALA B CA 1
ATOM 6128 C C . ALA B 2 217 ? 27.636 0.763 37.062 1.00 46.10 217 ALA B C 1
ATOM 6129 O O . ALA B 2 217 ? 27.405 1.776 37.715 1.00 42.33 217 ALA B O 1
ATOM 6131 N N . ASN B 2 218 ? 27.090 0.521 35.874 1.00 62.70 218 ASN B N 1
ATOM 6132 C CA . ASN B 2 218 ? 25.998 1.319 35.326 1.00 56.40 218 ASN B CA 1
ATOM 6133 C C . ASN B 2 218 ? 25.242 0.487 34.284 1.00 57.02 218 ASN B C 1
ATOM 6134 O O . ASN B 2 218 ? 25.302 -0.741 34.327 1.00 70.69 218 ASN B O 1
ATOM 6139 N N . ILE B 2 219 ? 24.530 1.129 33.361 1.00 40.84 219 ILE B N 1
ATOM 6140 C CA . ILE B 2 219 ? 23.729 0.380 32.388 1.00 40.98 219 ILE B CA 1
ATOM 6141 C C . ILE B 2 219 ? 24.406 0.257 31.024 1.00 52.00 219 ILE B C 1
ATOM 6142 O O . ILE B 2 219 ? 24.848 -0.829 30.639 1.00 38.95 219 ILE B O 1
ATOM 6147 N N . ASP B 2 220 ? 24.457 1.371 30.294 1.00 55.33 220 ASP B N 1
ATOM 6148 C CA . ASP B 2 220 ? 24.934 1.384 28.909 1.00 55.94 220 ASP B CA 1
ATOM 6149 C C . ASP B 2 220 ? 26.442 1.158 28.800 1.00 59.30 220 ASP B C 1
ATOM 6150 O O . ASP B 2 220 ? 27.209 1.549 29.685 1.00 54.26 220 ASP B O 1
ATOM 6155 N N . THR B 2 221 ? 26.856 0.526 27.703 1.00 40.23 221 THR B N 1
ATOM 6156 C CA . THR B 2 221 ? 28.237 0.080 27.534 1.00 42.45 221 THR B CA 1
ATOM 6157 C C . THR B 2 221 ? 29.285 1.201 27.395 1.00 46.04 221 THR B C 1
ATOM 6158 O O . THR B 2 221 ? 30.326 1.123 28.045 1.00 48.20 221 THR B O 1
ATOM 6162 N N . PRO B 2 222 ? 29.037 2.238 26.554 1.00 47.10 222 PRO B N 1
ATOM 6163 C CA . PRO B 2 222 ? 30.083 3.266 26.559 1.00 55.11 222 PRO B CA 1
ATOM 6164 C C . PRO B 2 222 ? 30.160 3.941 27.920 1.00 54.88 222 PRO B C 1
ATOM 6165 O O . PRO B 2 222 ? 29.172 3.934 28.647 1.00 58.92 222 PRO B O 1
ATOM 6169 N N . GLU B 2 223 ? 31.287 4.564 28.239 1.00 50.70 223 GLU B N 1
ATOM 6170 C CA . GLU B 2 223 ? 31.454 5.079 29.579 1.00 36.65 223 GLU B CA 1
ATOM 6171 C C . GLU B 2 223 ? 31.794 6.568 29.583 1.00 39.31 223 GLU B C 1
ATOM 6172 O O . GLU B 2 223 ? 31.808 7.221 28.532 1.00 42.58 223 GLU B O 1
ATOM 6178 N N . GLY B 2 224 ? 32.081 7.106 30.764 1.00 21.12 224 GLY B N 1
ATOM 6179 C CA . GLY B 2 224 ? 32.305 8.535 30.881 1.00 29.67 224 GLY B CA 1
ATOM 6180 C C . GLY B 2 224 ? 33.785 8.842 31.008 1.00 33.79 224 GLY B C 1
ATOM 6181 O O . GLY B 2 224 ? 34.168 9.780 31.703 1.00 51.00 224 GLY B O 1
ATOM 6182 N N . GLY B 2 225 ? 34.605 8.092 30.276 1.00 40.80 225 GLY B N 1
ATOM 6183 C CA . GLY B 2 225 ? 36.043 8.288 30.258 1.00 35.43 225 GLY B CA 1
ATOM 6184 C C . GLY B 2 225 ? 36.487 9.672 29.846 1.00 38.41 225 GLY B C 1
ATOM 6185 O O . GLY B 2 225 ? 37.416 10.217 30.429 1.00 40.97 225 GLY B O 1
ATOM 6186 N N . PHE B 2 226 ? 35.867 10.214 28.801 1.00 33.68 226 PHE B N 1
ATOM 6187 C CA . PHE B 2 226 ? 36.270 11.513 28.277 1.00 39.57 226 PHE B CA 1
ATOM 6188 C C . PHE B 2 226 ? 36.170 12.628 29.306 1.00 32.76 226 PHE B C 1
ATOM 6189 O O . PHE B 2 226 ? 36.977 13.556 29.279 1.00 42.55 226 PHE B O 1
ATOM 6197 N N . ASP B 2 227 ? 35.192 12.534 30.210 1.00 37.10 227 ASP B N 1
ATOM 6198 C CA . ASP B 2 227 ? 35.087 13.488 31.317 1.00 44.55 227 ASP B CA 1
ATOM 6199 C C . ASP B 2 227 ? 36.371 13.478 32.130 1.00 38.67 227 ASP B C 1
ATOM 6200 O O . ASP B 2 227 ? 36.926 14.535 32.445 1.00 41.04 227 ASP B O 1
ATOM 6205 N N . ALA B 2 228 ? 36.832 12.275 32.454 1.00 15.69 228 ALA B N 1
ATOM 6206 C CA . ALA B 2 228 ? 38.043 12.064 33.242 1.00 26.48 228 ALA B CA 1
ATOM 6207 C C . ALA B 2 228 ? 39.311 12.519 32.505 1.00 28.53 228 ALA B C 1
ATOM 6208 O O . ALA B 2 228 ? 40.184 13.153 33.099 1.00 52.37 228 ALA B O 1
ATOM 6210 N N . ILE B 2 229 ? 39.427 12.164 31.226 1.00 35.13 229 ILE B N 1
ATOM 6211 C CA . ILE B 2 229 ? 40.582 12.554 30.419 1.00 19.31 229 ILE B CA 1
ATOM 6212 C C . ILE B 2 229 ? 40.780 14.069 30.441 1.00 28.23 229 ILE B C 1
ATOM 6213 O O . ILE B 2 229 ? 41.890 14.566 30.642 1.00 44.78 229 ILE B O 1
ATOM 6218 N N . MET B 2 230 ? 39.686 14.794 30.247 1.00 10.55 230 MET B N 1
ATOM 6219 C CA . MET B 2 230 ? 39.699 16.248 30.285 1.00 33.99 230 MET B CA 1
ATOM 6220 C C . MET B 2 230 ? 40.200 16.816 31.612 1.00 44.62 230 MET B C 1
ATOM 6221 O O . MET B 2 230 ? 41.072 17.684 31.630 1.00 46.06 230 MET B O 1
ATOM 6226 N N . GLN B 2 231 ? 39.649 16.319 32.718 1.00 49.06 231 GLN B N 1
ATOM 6227 C CA . GLN B 2 231 ? 40.052 16.778 34.047 1.00 40.60 231 GLN B CA 1
ATOM 6228 C C . GLN B 2 231 ? 41.514 16.463 34.354 1.00 47.46 231 GLN B C 1
ATOM 6229 O O . GLN B 2 231 ? 42.226 17.285 34.921 1.00 57.95 231 GLN B O 1
ATOM 6235 N N . ALA B 2 232 ? 41.964 15.281 33.951 1.00 50.40 232 ALA B N 1
ATOM 6236 C CA . ALA B 2 232 ? 43.344 14.864 34.173 1.00 35.18 232 ALA B CA 1
ATOM 6237 C C . ALA B 2 232 ? 44.318 15.770 33.421 1.00 30.99 232 ALA B C 1
ATOM 6238 O O . ALA B 2 232 ? 45.397 16.092 33.915 1.00 42.88 232 ALA B O 1
ATOM 6240 N N . ALA B 2 233 ? 43.953 16.125 32.196 1.00 23.18 233 ALA B N 1
ATOM 6241 C CA . ALA B 2 233 ? 44.793 16.968 31.357 1.00 33.36 233 ALA B CA 1
ATOM 6242 C C . ALA B 2 233 ? 44.864 18.410 31.871 1.00 24.14 233 ALA B C 1
ATOM 6243 O O . ALA B 2 233 ? 45.917 19.037 31.847 1.00 43.84 233 ALA B O 1
ATOM 6245 N N . VAL B 2 234 ? 43.734 18.923 32.338 1.00 31.54 234 VAL B N 1
ATOM 6246 C CA . VAL B 2 234 ? 43.597 20.338 32.682 1.00 45.24 234 VAL B CA 1
ATOM 6247 C C . VAL B 2 234 ? 44.045 20.639 34.115 1.00 44.61 234 VAL B C 1
ATOM 6248 O O . VAL B 2 234 ? 44.708 21.649 34.363 1.00 44.79 234 VAL B O 1
ATOM 6252 N N . CYS B 2 235 ? 43.653 19.782 35.055 1.00 40.81 235 CYS B N 1
ATOM 6253 C CA . CYS B 2 235 ? 43.964 19.990 36.467 1.00 30.44 235 CYS B CA 1
ATOM 6254 C C . CYS B 2 235 ? 45.445 19.744 36.778 1.00 39.10 235 CYS B C 1
ATOM 6255 O O . CYS B 2 235 ? 45.818 18.692 37.297 1.00 55.16 235 CYS B O 1
ATOM 6258 N N . LYS B 2 236 ? 46.275 20.735 36.469 1.00 33.95 236 LYS B N 1
ATOM 6259 C CA . LYS B 2 236 ? 47.727 20.620 36.572 1.00 44.10 236 LYS B CA 1
ATOM 6260 C C . LYS B 2 236 ? 48.240 20.480 37.997 1.00 56.98 236 LYS B C 1
ATOM 6261 O O . LYS B 2 236 ? 49.020 19.579 38.312 1.00 47.43 236 LYS B O 1
ATOM 6267 N N . GLU B 2 237 ? 47.800 21.400 38.849 1.00 50.27 237 GLU B N 1
ATOM 6268 C CA . GLU B 2 237 ? 48.235 21.450 40.241 1.00 44.31 237 GLU B CA 1
ATOM 6269 C C . GLU B 2 237 ? 47.787 20.232 41.061 1.00 35.36 237 GLU B C 1
ATOM 6270 O O . GLU B 2 237 ? 48.542 19.690 41.849 1.00 47.04 237 GLU B O 1
ATOM 6276 N N . LYS B 2 238 ? 46.576 19.768 40.804 1.00 36.96 238 LYS B N 1
ATOM 6277 C CA . LYS B 2 238 ? 45.926 18.655 41.496 1.00 39.84 238 LYS B CA 1
ATOM 6278 C C . LYS B 2 238 ? 46.558 17.322 41.094 1.00 44.72 238 LYS B C 1
ATOM 6279 O O . LYS B 2 238 ? 46.984 16.545 41.943 1.00 56.78 238 LYS B O 1
ATOM 6285 N N . ILE B 2 239 ? 46.636 17.072 39.785 1.00 46.85 239 ILE B N 1
ATOM 6286 C CA . ILE B 2 239 ? 47.248 15.843 39.278 1.00 39.34 239 ILE B CA 1
ATOM 6287 C C . ILE B 2 239 ? 48.760 15.808 39.514 1.00 44.22 239 ILE B C 1
ATOM 6288 O O . ILE B 2 239 ? 49.319 14.784 39.919 1.00 37.31 239 ILE B O 1
ATOM 6293 N N . GLY B 2 240 ? 49.413 16.949 39.321 1.00 36.64 240 GLY B N 1
ATOM 6294 C CA . GLY B 2 240 ? 50.817 17.088 39.661 1.00 17.32 240 GLY B CA 1
ATOM 6295 C C . GLY B 2 240 ? 51.794 17.029 38.496 1.00 36.73 240 GLY B C 1
ATOM 6296 O O . GLY B 2 240 ? 52.951 16.635 38.686 1.00 51.13 240 GLY B O 1
ATOM 6297 N N . TRP B 2 241 ? 51.345 17.386 37.295 1.00 24.49 241 TRP B N 1
ATOM 6298 C CA . TRP B 2 241 ? 52.230 17.377 36.149 1.00 12.90 241 TRP B CA 1
ATOM 6299 C C . TRP B 2 241 ? 53.420 18.306 36.410 1.00 40.26 241 TRP B C 1
ATOM 6300 O O . TRP B 2 241 ? 53.232 19.492 36.679 1.00 41.70 241 TRP B O 1
ATOM 6311 N N . ARG B 2 242 ? 54.636 17.774 36.275 1.00 48.48 242 ARG B N 1
ATOM 6312 C CA . ARG B 2 242 ? 55.861 18.569 36.369 1.00 50.80 242 ARG B CA 1
ATOM 6313 C C . ARG B 2 242 ? 56.058 19.349 35.062 1.00 54.17 242 ARG B C 1
ATOM 6314 O O . ARG B 2 242 ? 55.638 18.892 33.996 1.00 61.98 242 ARG B O 1
ATOM 6322 N N . ASN B 2 243 ? 56.733 20.499 35.131 1.00 61.33 243 ASN B N 1
ATOM 6323 C CA . ASN B 2 243 ? 56.884 21.369 33.967 1.00 53.49 243 ASN B CA 1
ATOM 6324 C C . ASN B 2 243 ? 57.717 20.817 32.808 1.00 77.34 243 ASN B C 1
ATOM 6325 O O . ASN B 2 243 ? 57.252 20.836 31.670 1.00 104.95 243 ASN B O 1
ATOM 6330 N N . ASP B 2 244 ? 58.938 20.362 33.060 1.00 56.95 244 ASP B N 1
ATOM 6331 C CA . ASP B 2 244 ? 59.757 19.834 31.963 1.00 47.51 244 ASP B CA 1
ATOM 6332 C C . ASP B 2 244 ? 59.836 18.306 32.020 1.00 48.88 244 ASP B C 1
ATOM 6333 O O . ASP B 2 244 ? 60.889 17.744 32.300 1.00 55.22 244 ASP B O 1
ATOM 6338 N N . SER B 2 245 ? 58.733 17.638 31.701 1.00 53.43 245 SER B N 1
ATOM 6339 C CA . SER B 2 245 ? 58.697 16.181 31.708 1.00 32.52 245 SER B CA 1
ATOM 6340 C C . SER B 2 245 ? 57.611 15.631 30.796 1.00 49.55 245 SER B C 1
ATOM 6341 O O . SER B 2 245 ? 56.677 16.343 30.428 1.00 47.47 245 SER B O 1
ATOM 6344 N N . LEU B 2 246 ? 57.766 14.375 30.390 1.00 48.70 246 LEU B N 1
ATOM 6345 C CA . LEU B 2 246 ? 56.734 13.716 29.604 1.00 41.28 246 LEU B CA 1
ATOM 6346 C C . LEU B 2 246 ? 55.496 13.433 30.430 1.00 50.83 246 LEU B C 1
ATOM 6347 O O . LEU B 2 246 ? 55.577 12.866 31.516 1.00 68.92 246 LEU B O 1
ATOM 6352 N N . HIS B 2 247 ? 54.351 13.861 29.916 1.00 52.86 247 HIS B N 1
ATOM 6353 C CA . HIS B 2 247 ? 53.091 13.661 30.606 1.00 37.21 247 HIS B CA 1
ATOM 6354 C C . HIS B 2 247 ? 52.361 12.514 29.912 1.00 26.18 247 HIS B C 1
ATOM 6355 O O . HIS B 2 247 ? 51.782 12.694 28.850 1.00 34.49 247 HIS B O 1
ATOM 6362 N N . LEU B 2 248 ? 52.361 11.344 30.531 1.00 36.75 248 LEU B N 1
ATOM 6363 C CA . LEU B 2 248 ? 51.704 10.182 29.948 1.00 15.57 248 LEU B CA 1
ATOM 6364 C C . LEU B 2 248 ? 50.428 9.857 30.684 1.00 32.04 248 LEU B C 1
ATOM 6365 O O . LEU B 2 248 ? 50.438 9.598 31.882 1.00 44.59 248 LEU B O 1
ATOM 6370 N N . LEU B 2 249 ? 49.325 9.903 29.950 1.00 41.23 249 LEU B N 1
ATOM 6371 C CA . LEU B 2 249 ? 48.017 9.588 30.491 1.00 35.36 249 LEU B CA 1
ATOM 6372 C C . LEU B 2 249 ? 47.511 8.255 29.960 1.00 41.84 249 LEU B C 1
ATOM 6373 O O . LEU B 2 249 ? 47.049 8.174 28.824 1.00 45.20 249 LEU B O 1
ATOM 6378 N N . VAL B 2 250 ? 47.617 7.207 30.773 1.00 35.19 250 VAL B N 1
ATOM 6379 C CA . VAL B 2 250 ? 47.198 5.880 30.337 1.00 29.91 250 VAL B CA 1
ATOM 6380 C C . VAL B 2 250 ? 45.720 5.676 30.624 1.00 40.05 250 VAL B C 1
ATOM 6381 O O . VAL B 2 250 ? 45.295 5.661 31.778 1.00 49.46 250 VAL B O 1
ATOM 6385 N N . PHE B 2 251 ? 44.960 5.471 29.552 1.00 35.05 251 PHE B N 1
ATOM 6386 C CA . PHE B 2 251 ? 43.515 5.294 29.595 1.00 12.41 251 PHE B CA 1
ATOM 6387 C C . PHE B 2 251 ? 43.159 3.818 29.440 1.00 32.25 251 PHE B C 1
ATOM 6388 O O . PHE B 2 251 ? 43.281 3.269 28.347 1.00 32.99 251 PHE B O 1
ATOM 6396 N N . VAL B 2 252 ? 42.773 3.174 30.541 1.00 32.36 252 VAL B N 1
ATOM 6397 C CA . VAL B 2 252 ? 42.490 1.736 30.553 1.00 31.31 252 VAL B CA 1
ATOM 6398 C C . VAL B 2 252 ? 40.991 1.416 30.590 1.00 39.01 252 VAL B C 1
ATOM 6399 O O . VAL B 2 252 ? 40.336 1.664 31.602 1.00 46.53 252 VAL B O 1
ATOM 6403 N N . SER B 2 253 ? 40.453 0.859 29.503 1.00 32.83 253 SER B N 1
ATOM 6404 C CA . SER B 2 253 ? 39.012 0.569 29.417 1.00 30.34 253 SER B CA 1
ATOM 6405 C C . SER B 2 253 ? 38.735 -0.563 28.406 1.00 27.95 253 SER B C 1
ATOM 6406 O O . SER B 2 253 ? 39.539 -0.796 27.509 1.00 39.27 253 SER B O 1
ATOM 6409 N N . ASP B 2 254 ? 37.611 -1.265 28.548 1.00 32.61 254 ASP B N 1
ATOM 6410 C CA . ASP B 2 254 ? 37.231 -2.295 27.571 1.00 40.39 254 ASP B CA 1
ATOM 6411 C C . ASP B 2 254 ? 35.954 -1.899 26.849 1.00 42.42 254 ASP B C 1
ATOM 6412 O O . ASP B 2 254 ? 35.222 -2.755 26.350 1.00 56.86 254 ASP B O 1
ATOM 6417 N N . ALA B 2 255 ? 35.677 -0.606 26.824 1.00 24.77 255 ALA B N 1
ATOM 6418 C CA . ALA B 2 255 ? 34.446 -0.086 26.246 1.00 25.53 255 ALA B CA 1
ATOM 6419 C C . ALA B 2 255 ? 34.682 1.195 25.471 1.00 35.86 255 ALA B C 1
ATOM 6420 O O . ALA B 2 255 ? 35.713 1.853 25.628 1.00 27.87 255 ALA B O 1
ATOM 6422 N N . ASP B 2 256 ? 33.745 1.511 24.585 1.00 44.05 256 ASP B N 1
ATOM 6423 C CA . ASP B 2 256 ? 33.746 2.800 23.922 1.00 51.39 256 ASP B CA 1
ATOM 6424 C C . ASP B 2 256 ? 33.530 3.908 24.965 1.00 46.53 256 ASP B C 1
ATOM 6425 O O . ASP B 2 256 ? 33.320 3.638 26.147 1.00 54.88 256 ASP B O 1
ATOM 6430 N N . SER B 2 257 ? 33.527 5.151 24.504 1.00 32.27 257 SER B N 1
ATOM 6431 C CA . SER B 2 257 ? 33.376 6.312 25.367 1.00 36.46 257 SER B CA 1
ATOM 6432 C C . SER B 2 257 ? 32.259 7.196 24.840 1.00 33.29 257 SER B C 1
ATOM 6433 O O . SER B 2 257 ? 32.007 7.262 23.639 1.00 42.56 257 SER B O 1
ATOM 6436 N N . HIS B 2 258 ? 31.616 7.899 25.757 1.00 30.29 258 HIS B N 1
ATOM 6437 C CA . HIS B 2 258 ? 30.645 8.909 25.394 1.00 28.92 258 HIS B CA 1
ATOM 6438 C C . HIS B 2 258 ? 31.364 10.201 25.110 1.00 35.81 258 HIS B C 1
ATOM 6439 O O . HIS B 2 258 ? 32.440 10.467 25.634 1.00 43.30 258 HIS B O 1
ATOM 6446 N N . PHE B 2 259 ? 30.778 10.974 24.212 1.00 36.57 259 PHE B N 1
ATOM 6447 C CA . PHE B 2 259 ? 31.333 12.253 23.822 1.00 32.00 259 PHE B CA 1
ATOM 6448 C C . PHE B 2 259 ? 30.243 13.270 23.544 1.00 34.26 259 PHE B C 1
ATOM 6449 O O . PHE B 2 259 ? 29.095 12.917 23.268 1.00 32.18 259 PHE B O 1
ATOM 6457 N N . GLY B 2 260 ? 30.613 14.535 23.684 1.00 27.01 260 GLY B N 1
ATOM 6458 C CA . GLY B 2 260 ? 29.777 15.646 23.288 1.00 32.40 260 GLY B CA 1
ATOM 6459 C C . GLY B 2 260 ? 28.362 15.603 23.818 1.00 31.63 260 GLY B C 1
ATOM 6460 O O . GLY B 2 260 ? 28.132 15.536 25.022 1.00 37.39 260 GLY B O 1
ATOM 6461 N N . MET B 2 261 ? 27.416 15.568 22.884 1.00 32.89 261 MET B N 1
ATOM 6462 C CA . MET B 2 261 ? 26.003 15.706 23.194 1.00 19.59 261 MET B CA 1
ATOM 6463 C C . MET B 2 261 ? 25.317 14.369 23.486 1.00 31.46 261 MET B C 1
ATOM 6464 O O . MET B 2 261 ? 24.094 14.276 23.426 1.00 34.82 261 MET B O 1
ATOM 6469 N N . ASP B 2 262 ? 26.089 13.354 23.863 1.00 22.27 262 ASP B N 1
ATOM 6470 C CA . ASP B 2 262 ? 25.490 12.106 24.325 1.00 36.46 262 ASP B CA 1
ATOM 6471 C C . ASP B 2 262 ? 24.703 12.377 25.600 1.00 38.37 262 ASP B C 1
ATOM 6472 O O . ASP B 2 262 ? 23.722 11.701 25.897 1.00 27.97 262 ASP B O 1
ATOM 6477 N N . SER B 2 263 ? 25.169 13.354 26.367 1.00 33.45 263 SER B N 1
ATOM 6478 C CA . SER B 2 263 ? 24.548 13.705 27.633 1.00 36.29 263 SER B CA 1
ATOM 6479 C C . SER B 2 263 ? 23.197 14.397 27.461 1.00 24.73 263 SER B C 1
ATOM 6480 O O . SER B 2 263 ? 22.511 14.680 28.442 1.00 44.35 263 SER B O 1
ATOM 6483 N N . LYS B 2 264 ? 22.818 14.680 26.220 1.00 35.85 264 LYS B N 1
ATOM 6484 C CA . LYS B 2 264 ? 21.513 15.281 25.946 1.00 39.42 264 LYS B CA 1
ATOM 6485 C C . LYS B 2 264 ? 20.375 14.361 26.377 1.00 42.42 264 LYS B C 1
ATOM 6486 O O . LYS B 2 264 ? 19.286 14.822 26.722 1.00 49.46 264 LYS B O 1
ATOM 6492 N N . LEU B 2 265 ? 20.636 13.059 26.370 1.00 29.09 265 LEU B N 1
ATOM 6493 C CA . LEU B 2 265 ? 19.657 12.088 26.830 1.00 35.48 265 LEU B CA 1
ATOM 6494 C C . LEU B 2 265 ? 19.341 12.270 28.312 1.00 37.74 265 LEU B C 1
ATOM 6495 O O . LEU B 2 265 ? 18.229 12.000 28.757 1.00 49.94 265 LEU B O 1
ATOM 6500 N N . ALA B 2 266 ? 20.331 12.742 29.063 1.00 43.96 266 ALA B N 1
ATOM 6501 C CA . ALA B 2 266 ? 20.208 12.935 30.505 1.00 42.66 266 ALA B CA 1
ATOM 6502 C C . ALA B 2 266 ? 19.742 14.348 30.864 1.00 41.62 266 ALA B C 1
ATOM 6503 O O . ALA B 2 266 ? 19.620 14.703 32.038 1.00 43.55 266 ALA B O 1
ATOM 6505 N N . GLY B 2 267 ? 19.486 15.148 29.839 1.00 27.42 267 GLY B N 1
ATOM 6506 C CA . GLY B 2 267 ? 19.083 16.530 30.013 1.00 15.00 267 GLY B CA 1
ATOM 6507 C C . GLY B 2 267 ? 20.250 17.430 30.365 1.00 30.00 267 GLY B C 1
ATOM 6508 O O . GLY B 2 267 ? 20.074 18.509 30.926 1.00 32.30 267 GLY B O 1
ATOM 6509 N N . ILE B 2 268 ? 21.455 16.975 30.035 1.00 36.43 268 ILE B N 1
ATOM 6510 C CA . ILE B 2 268 ? 22.663 17.770 30.235 1.00 29.63 268 ILE B CA 1
ATOM 6511 C C . ILE B 2 268 ? 23.041 18.409 28.912 1.00 34.25 268 ILE B C 1
ATOM 6512 O O . ILE B 2 268 ? 23.521 17.733 28.005 1.00 39.73 268 ILE B O 1
ATOM 6517 N N . VAL B 2 269 ? 22.814 19.712 28.801 1.00 36.68 269 VAL B N 1
ATOM 6518 C CA . VAL B 2 269 ? 22.921 20.384 27.514 1.00 19.62 269 VAL B CA 1
ATOM 6519 C C . VAL B 2 269 ? 23.847 21.594 27.572 1.00 31.10 269 VAL B C 1
ATOM 6520 O O . VAL B 2 269 ? 23.848 22.437 26.679 1.00 41.45 269 VAL B O 1
ATOM 6524 N N . CYS B 2 270 ? 24.607 21.692 28.654 1.00 31.36 270 CYS B N 1
ATOM 6525 C CA . CYS B 2 270 ? 25.644 22.718 28.790 1.00 22.20 270 CYS B CA 1
ATOM 6526 C C . CYS B 2 270 ? 27.015 22.153 28.431 1.00 24.96 270 CYS B C 1
ATOM 6527 O O . CYS B 2 270 ? 27.490 21.221 29.076 1.00 33.18 270 CYS B O 1
ATOM 6530 N N . PRO B 2 271 ? 27.632 22.691 27.369 1.00 33.86 271 PRO B N 1
ATOM 6531 C CA . PRO B 2 271 ? 28.924 22.216 26.843 1.00 29.82 271 PRO B CA 1
ATOM 6532 C C . PRO B 2 271 ? 30.052 22.237 27.844 1.00 34.55 271 PRO B C 1
ATOM 6533 O O . PRO B 2 271 ? 30.080 23.061 28.768 1.00 48.11 271 PRO B O 1
ATOM 6537 N N . ASN B 2 272 ? 30.999 21.329 27.671 1.00 37.84 272 ASN B N 1
ATOM 6538 C CA . ASN B 2 272 ? 32.171 21.247 28.515 1.00 28.84 272 ASN B CA 1
ATOM 6539 C C . ASN B 2 272 ? 33.010 22.530 28.339 1.00 43.88 272 ASN B C 1
ATOM 6540 O O . ASN B 2 272 ? 33.193 23.007 27.217 1.00 46.85 272 ASN B O 1
ATOM 6545 N N . ASP B 2 273 ? 33.531 23.053 29.439 1.00 29.19 273 ASP B N 1
ATOM 6546 C CA . ASP B 2 273 ? 34.240 24.320 29.422 1.00 28.56 273 ASP B CA 1
ATOM 6547 C C . ASP B 2 273 ? 35.758 24.170 29.431 1.00 37.83 273 ASP B C 1
ATOM 6548 O O . ASP B 2 273 ? 36.506 25.155 29.341 1.00 49.17 273 ASP B O 1
ATOM 6553 N N . GLY B 2 274 ? 36.209 22.932 29.563 1.00 31.07 274 GLY B N 1
ATOM 6554 C CA . GLY B 2 274 ? 37.626 22.609 29.537 1.00 37.81 274 GLY B CA 1
ATOM 6555 C C . GLY B 2 274 ? 38.356 23.202 30.723 1.00 42.35 274 GLY B C 1
ATOM 6556 O O . GLY B 2 274 ? 39.556 23.451 30.670 1.00 43.85 274 GLY B O 1
ATOM 6557 N N . LEU B 2 275 ? 37.614 23.458 31.794 1.00 36.59 275 LEU B N 1
ATOM 6558 C CA . LEU B 2 275 ? 38.178 23.950 33.042 1.00 23.71 275 LEU B CA 1
ATOM 6559 C C . LEU B 2 275 ? 38.306 22.826 34.069 1.00 44.02 275 LEU B C 1
ATOM 6560 O O . LEU B 2 275 ? 37.728 21.746 33.910 1.00 36.27 275 LEU B O 1
ATOM 6565 N N . CYS B 2 276 ? 39.088 23.069 35.108 1.00 26.97 276 CYS B N 1
ATOM 6566 C CA . CYS B 2 276 ? 39.269 22.077 36.154 1.00 24.35 276 CYS B CA 1
ATOM 6567 C C . CYS B 2 276 ? 38.127 22.108 37.171 1.00 31.17 276 CYS B C 1
ATOM 6568 O O . CYS B 2 276 ? 37.784 23.183 37.660 1.00 36.74 276 CYS B O 1
ATOM 6571 N N . HIS B 2 277 ? 37.447 20.989 37.406 1.00 26.75 277 HIS B N 1
ATOM 6572 C CA . HIS B 2 277 ? 36.373 21.035 38.393 1.00 6.24 277 HIS B CA 1
ATOM 6573 C C . HIS B 2 277 ? 36.537 19.865 39.368 1.00 24.99 277 HIS B C 1
ATOM 6574 O O . HIS B 2 277 ? 35.708 18.958 39.426 1.00 34.60 277 HIS B O 1
ATOM 6581 N N . LEU B 2 278 ? 37.582 19.947 40.181 1.00 45.92 278 LEU B N 1
ATOM 6582 C CA . LEU B 2 278 ? 37.902 18.951 41.204 1.00 40.64 278 LEU B CA 1
ATOM 6583 C C . LEU B 2 278 ? 37.714 19.547 42.573 1.00 41.38 278 LEU B C 1
ATOM 6584 O O . LEU B 2 278 ? 38.376 20.523 42.922 1.00 49.35 278 LEU B O 1
ATOM 6589 N N . ASP B 2 279 ? 36.784 18.993 43.339 1.00 43.68 279 ASP B N 1
ATOM 6590 C CA . ASP B 2 279 ? 36.373 19.644 44.559 1.00 58.08 279 ASP B CA 1
ATOM 6591 C C . ASP B 2 279 ? 37.339 19.235 45.672 1.00 57.48 279 ASP B C 1
ATOM 6592 O O . ASP B 2 279 ? 38.407 18.677 45.411 1.00 42.28 279 ASP B O 1
ATOM 6597 N N . SER B 2 280 ? 36.967 19.540 46.906 1.00 69.32 280 SER B N 1
ATOM 6598 C CA . SER B 2 280 ? 37.701 19.119 48.095 1.00 62.76 280 SER B CA 1
ATOM 6599 C C . SER B 2 280 ? 37.983 17.625 48.235 1.00 57.53 280 SER B C 1
ATOM 6600 O O . SER B 2 280 ? 39.018 17.229 48.776 1.00 53.71 280 SER B O 1
ATOM 6603 N N . LYS B 2 281 ? 37.071 16.807 47.733 1.00 58.36 281 LYS B N 1
ATOM 6604 C CA . LYS B 2 281 ? 37.275 15.366 47.628 1.00 66.83 281 LYS B CA 1
ATOM 6605 C C . LYS B 2 281 ? 37.984 14.835 46.364 1.00 53.96 281 LYS B C 1
ATOM 6606 O O . LYS B 2 281 ? 38.039 13.617 46.159 1.00 46.06 281 LYS B O 1
ATOM 6612 N N . ASN B 2 282 ? 38.527 15.734 45.540 1.00 38.51 282 ASN B N 1
ATOM 6613 C CA . ASN B 2 282 ? 39.151 15.367 44.254 1.00 42.51 282 ASN B CA 1
ATOM 6614 C C . ASN B 2 282 ? 38.233 14.588 43.316 1.00 45.80 282 ASN B C 1
ATOM 6615 O O . ASN B 2 282 ? 38.685 13.709 42.584 1.00 49.11 282 ASN B O 1
ATOM 6620 N N . GLU B 2 283 ? 36.941 14.881 43.383 1.00 42.73 283 GLU B N 1
ATOM 6621 C CA . GLU B 2 283 ? 35.965 14.331 42.453 1.00 48.12 283 GLU B CA 1
ATOM 6622 C C . GLU B 2 283 ? 35.473 15.375 41.455 1.00 46.15 283 GLU B C 1
ATOM 6623 O O . GLU B 2 283 ? 35.415 16.566 41.758 1.00 53.00 283 GLU B O 1
ATOM 6629 N N . TYR B 2 284 ? 35.148 14.918 40.255 1.00 41.29 284 TYR B N 1
ATOM 6630 C CA . TYR B 2 284 ? 34.643 15.797 39.218 1.00 32.62 284 TYR B CA 1
ATOM 6631 C C . TYR B 2 284 ? 33.234 16.220 39.616 1.00 37.00 284 TYR B C 1
ATOM 6632 O O . TYR B 2 284 ? 32.311 15.404 39.665 1.00 34.83 284 TYR B O 1
ATOM 6641 N N . SER B 2 285 ? 33.093 17.499 39.949 1.00 31.82 285 SER B N 1
ATOM 6642 C CA . SER B 2 285 ? 31.860 18.022 40.522 1.00 31.89 285 SER B CA 1
ATOM 6643 C C . SER B 2 285 ? 30.859 18.485 39.469 1.00 46.50 285 SER B C 1
ATOM 6644 O O . SER B 2 285 ? 29.720 18.820 39.795 1.00 55.14 285 SER B O 1
ATOM 6647 N N . MET B 2 286 ? 31.280 18.488 38.208 1.00 44.69 286 MET B N 1
ATOM 6648 C CA . MET B 2 286 ? 30.420 18.926 37.112 1.00 32.57 286 MET B CA 1
ATOM 6649 C C . MET B 2 286 ? 29.947 17.751 36.254 1.00 36.87 286 MET B C 1
ATOM 6650 O O . MET B 2 286 ? 29.419 17.946 35.161 1.00 40.09 286 MET B O 1
ATOM 6655 N N . SER B 2 287 ? 30.129 16.537 36.766 1.00 37.34 287 SER B N 1
ATOM 6656 C CA . SER B 2 287 ? 29.761 15.316 36.054 1.00 11.51 287 SER B CA 1
ATOM 6657 C C . SER B 2 287 ? 28.299 15.311 35.614 1.00 35.41 287 SER B C 1
ATOM 6658 O O . SER B 2 287 ? 27.964 14.759 34.569 1.00 51.30 287 SER B O 1
ATOM 6661 N N . THR B 2 288 ? 27.434 15.933 36.407 1.00 45.85 288 THR B N 1
ATOM 6662 C CA . THR B 2 288 ? 26.001 15.953 36.123 1.00 31.62 288 THR B CA 1
ATOM 6663 C C . THR B 2 288 ? 25.567 17.313 35.574 1.00 36.71 288 THR B C 1
ATOM 6664 O O . THR B 2 288 ? 24.381 17.551 35.358 1.00 39.44 288 THR B O 1
ATOM 6668 N N . VAL B 2 289 ? 26.532 18.207 35.381 1.00 27.16 289 VAL B N 1
ATOM 6669 C CA . VAL B 2 289 ? 26.264 19.571 34.929 1.00 32.77 289 VAL B CA 1
ATOM 6670 C C . VAL B 2 289 ? 26.715 19.804 33.490 1.00 40.63 289 VAL B C 1
ATOM 6671 O O . VAL B 2 289 ? 25.999 20.410 32.699 1.00 50.01 289 VAL B O 1
ATOM 6675 N N . LEU B 2 290 ? 27.920 19.349 33.167 1.00 47.76 290 LEU B N 1
ATOM 6676 C CA . LEU B 2 290 ? 28.501 19.600 31.857 1.00 20.99 290 LEU B CA 1
ATOM 6677 C C . LEU B 2 290 ? 28.441 18.375 30.963 1.00 28.08 290 LEU B C 1
ATOM 6678 O O . LEU B 2 290 ? 28.427 17.243 31.436 1.00 40.98 290 LEU B O 1
ATOM 6683 N N . GLU B 2 291 ? 28.454 18.621 29.662 1.00 23.36 291 GLU B N 1
ATOM 6684 C CA . GLU B 2 291 ? 28.449 17.559 28.678 1.00 22.44 291 GLU B CA 1
ATOM 6685 C C . GLU B 2 291 ? 29.775 16.839 28.680 1.00 36.71 291 GLU B C 1
ATOM 6686 O O . GLU B 2 291 ? 30.772 17.353 29.195 1.00 48.23 291 GLU B O 1
ATOM 6692 N N . TYR B 2 292 ? 29.789 15.656 28.080 1.00 20.92 292 TYR B N 1
ATOM 6693 C CA . TYR B 2 292 ? 31.041 14.994 27.790 1.00 24.36 292 TYR B CA 1
ATOM 6694 C C . TYR B 2 292 ? 31.821 15.929 26.893 1.00 38.53 292 TYR B C 1
ATOM 6695 O O . TYR B 2 292 ? 31.234 16.604 26.049 1.00 50.96 292 TYR B O 1
ATOM 6704 N N . PRO B 2 293 ? 33.141 16.007 27.084 1.00 38.35 293 PRO B N 1
ATOM 6705 C CA . PRO B 2 293 ? 33.922 16.788 26.123 1.00 27.24 293 PRO B CA 1
ATOM 6706 C C . PRO B 2 293 ? 33.821 16.219 24.701 1.00 35.06 293 PRO B C 1
ATOM 6707 O O . PRO B 2 293 ? 33.510 15.041 24.502 1.00 35.91 293 PRO B O 1
ATOM 6711 N N . THR B 2 294 ? 34.098 17.062 23.715 1.00 39.07 294 THR B N 1
ATOM 6712 C CA . THR B 2 294 ? 34.190 16.609 22.335 1.00 40.75 294 THR B CA 1
ATOM 6713 C C . THR B 2 294 ? 35.658 16.301 22.047 1.00 56.85 294 THR B C 1
ATOM 6714 O O . THR B 2 294 ? 36.546 16.761 22.774 1.00 49.70 294 THR B O 1
ATOM 6718 N N . ILE B 2 295 ? 35.912 15.507 21.010 1.00 42.30 295 ILE B N 1
ATOM 6719 C CA . ILE B 2 295 ? 37.281 15.175 20.628 1.00 31.64 295 ILE B CA 1
ATOM 6720 C C . ILE B 2 295 ? 38.104 16.431 20.371 1.00 34.36 295 ILE B C 1
ATOM 6721 O O . ILE B 2 295 ? 39.239 16.544 20.835 1.00 37.99 295 ILE B O 1
ATOM 6726 N N . GLY B 2 296 ? 37.505 17.392 19.679 1.00 35.54 296 GLY B N 1
ATOM 6727 C CA . GLY B 2 296 ? 38.148 18.670 19.418 1.00 35.18 296 GLY B CA 1
ATOM 6728 C C . GLY B 2 296 ? 38.534 19.416 20.684 1.00 31.58 296 GLY B C 1
ATOM 6729 O O . GLY B 2 296 ? 39.570 20.072 20.735 1.00 36.67 296 GLY B O 1
ATOM 6730 N N . GLN B 2 297 ? 37.720 19.261 21.725 1.00 39.56 297 GLN B N 1
ATOM 6731 C CA . GLN B 2 297 ? 37.983 19.876 23.019 1.00 26.87 297 GLN B CA 1
ATOM 6732 C C . GLN B 2 297 ? 39.107 19.143 23.744 1.00 35.54 297 GLN B C 1
ATOM 6733 O O . GLN B 2 297 ? 39.942 19.770 24.392 1.00 34.26 297 GLN B O 1
ATOM 6739 N N . LEU B 2 298 ? 39.140 17.821 23.614 1.00 32.84 298 LEU B N 1
ATOM 6740 C CA . LEU B 2 298 ? 40.206 17.024 24.210 1.00 27.01 298 LEU B CA 1
ATOM 6741 C C . LEU B 2 298 ? 41.548 17.348 23.544 1.00 40.29 298 LEU B C 1
ATOM 6742 O O . LEU B 2 298 ? 42.549 17.587 24.224 1.00 46.96 298 LEU B O 1
ATOM 6747 N N . ILE B 2 299 ? 41.563 17.318 22.213 1.00 31.76 299 ILE B N 1
ATOM 6748 C CA . ILE B 2 299 ? 42.735 17.714 21.433 1.00 34.13 299 ILE B CA 1
ATOM 6749 C C . ILE B 2 299 ? 43.280 19.058 21.902 1.00 40.55 299 ILE B C 1
ATOM 6750 O O . ILE B 2 299 ? 44.476 19.206 22.147 1.00 49.01 299 ILE B O 1
ATOM 6755 N N . ASP B 2 300 ? 42.387 20.031 22.027 1.00 37.35 300 ASP B N 1
ATOM 6756 C CA . ASP B 2 300 ? 42.756 21.381 22.434 1.00 39.65 300 ASP B CA 1
ATOM 6757 C C . ASP B 2 300 ? 43.452 21.409 23.781 1.00 44.53 300 ASP B C 1
ATOM 6758 O O . ASP B 2 300 ? 44.431 22.126 23.978 1.00 47.59 300 ASP B O 1
ATOM 6763 N N . LYS B 2 301 ? 42.929 20.625 24.712 1.00 43.62 301 LYS B N 1
ATOM 6764 C CA . LYS B 2 301 ? 43.440 20.652 26.061 1.00 34.24 301 LYS B CA 1
ATOM 6765 C C . LYS B 2 301 ? 44.679 19.765 26.226 1.00 43.56 301 LYS B C 1
ATOM 6766 O O . LYS B 2 301 ? 45.593 20.109 26.975 1.00 44.84 301 LYS B O 1
ATOM 6772 N N . LEU B 2 302 ? 44.689 18.608 25.568 1.00 29.03 302 LEU B N 1
ATOM 6773 C CA . LEU B 2 302 ? 45.855 17.723 25.617 1.00 33.11 302 LEU B CA 1
ATOM 6774 C C . LEU B 2 302 ? 47.110 18.394 25.050 1.00 37.07 302 LEU B C 1
ATOM 6775 O O . LEU B 2 302 ? 48.202 18.249 25.601 1.00 49.96 302 LEU B O 1
ATOM 6780 N N . VAL B 2 303 ? 46.948 19.110 23.940 1.00 30.67 303 VAL B N 1
ATOM 6781 C CA . VAL B 2 303 ? 48.054 19.816 23.302 1.00 33.28 303 VAL B CA 1
ATOM 6782 C C . VAL B 2 303 ? 48.540 20.970 24.169 1.00 38.22 303 VAL B C 1
ATOM 6783 O O . VAL B 2 303 ? 49.744 21.172 24.339 1.00 57.55 303 VAL B O 1
ATOM 6787 N N . GLN B 2 304 ? 47.591 21.735 24.704 1.00 38.08 304 GLN B N 1
ATOM 6788 C CA . GLN B 2 304 ? 47.921 22.889 25.529 1.00 44.50 304 GLN B CA 1
ATOM 6789 C C . GLN B 2 304 ? 48.621 22.449 26.806 1.00 45.51 304 GLN B C 1
ATOM 6790 O O . GLN B 2 304 ? 49.485 23.158 27.318 1.00 52.10 304 GLN B O 1
ATOM 6796 N N . ASN B 2 305 ? 48.252 21.279 27.322 1.00 54.10 305 ASN B N 1
ATOM 6797 C CA . ASN B 2 305 ? 48.855 20.803 28.557 1.00 36.06 305 ASN B CA 1
ATOM 6798 C C . ASN B 2 305 ? 49.943 19.776 28.278 1.00 43.23 305 ASN B C 1
ATOM 6799 O O . ASN B 2 305 ? 50.443 19.118 29.191 1.00 41.38 305 ASN B O 1
ATOM 6804 N N . ASN B 2 306 ? 50.279 19.631 27.001 1.00 49.32 306 ASN B N 1
ATOM 6805 C CA . ASN B 2 306 ? 51.360 18.762 26.549 1.00 41.39 306 ASN B CA 1
ATOM 6806 C C . ASN B 2 306 ? 51.233 17.319 27.063 1.00 42.15 306 ASN B C 1
ATOM 6807 O O . ASN B 2 306 ? 52.216 16.718 27.502 1.00 45.66 306 ASN B O 1
ATOM 6812 N N . VAL B 2 307 ? 50.013 16.786 27.034 1.00 30.58 307 VAL B N 1
ATOM 6813 C CA . VAL B 2 307 ? 49.736 15.449 27.560 1.00 31.31 307 VAL B CA 1
ATOM 6814 C C . VAL B 2 307 ? 49.645 14.402 26.448 1.00 40.35 307 VAL B C 1
ATOM 6815 O O . VAL B 2 307 ? 48.865 14.552 25.509 1.00 51.89 307 VAL B O 1
ATOM 6819 N N . LEU B 2 308 ? 50.465 13.361 26.547 1.00 42.02 308 LEU B N 1
ATOM 6820 C CA . LEU B 2 308 ? 50.449 12.266 25.586 1.00 24.82 308 LEU B CA 1
ATOM 6821 C C . LEU B 2 308 ? 49.495 11.161 26.017 1.00 25.75 308 LEU B C 1
ATOM 6822 O O . LEU B 2 308 ? 49.719 10.495 27.022 1.00 36.41 308 LEU B O 1
ATOM 6827 N N . LEU B 2 309 ? 48.461 10.932 25.218 1.00 30.06 309 LEU B N 1
ATOM 6828 C CA . LEU B 2 309 ? 47.385 10.024 25.598 1.00 38.67 309 LEU B CA 1
ATOM 6829 C C . LEU B 2 309 ? 47.595 8.611 25.044 1.00 40.19 309 LEU B C 1
ATOM 6830 O O . LEU B 2 309 ? 47.720 8.406 23.837 1.00 39.41 309 LEU B O 1
ATOM 6835 N N . ILE B 2 310 ? 47.685 7.650 25.953 1.00 32.95 310 ILE B N 1
ATOM 6836 C CA . ILE B 2 310 ? 47.868 6.250 25.597 1.00 37.77 310 ILE B CA 1
ATOM 6837 C C . ILE B 2 310 ? 46.567 5.496 25.851 1.00 35.61 310 ILE B C 1
ATOM 6838 O O . ILE B 2 310 ? 46.096 5.413 26.985 1.00 47.77 310 ILE B O 1
ATOM 6843 N N . PHE B 2 311 ? 46.002 4.943 24.781 1.00 23.79 311 PHE B N 1
ATOM 6844 C CA . PHE B 2 311 ? 44.771 4.154 24.833 1.00 25.09 311 PHE B CA 1
ATOM 6845 C C . PHE B 2 311 ? 45.008 2.661 25.017 1.00 26.61 311 PHE B C 1
ATOM 6846 O O . PHE B 2 311 ? 45.162 1.930 24.044 1.00 51.60 311 PHE B O 1
ATOM 6854 N N . ALA B 2 312 ? 45.044 2.208 26.267 1.00 30.00 312 ALA B N 1
ATOM 6855 C CA . ALA B 2 312 ? 45.118 0.773 26.532 1.00 30.30 312 ALA B CA 1
ATOM 6856 C C . ALA B 2 312 ? 43.735 0.148 26.590 1.00 21.79 312 ALA B C 1
ATOM 6857 O O . ALA B 2 312 ? 43.086 0.142 27.637 1.00 39.74 312 ALA B O 1
ATOM 6859 N N . VAL B 2 313 ? 43.292 -0.386 25.458 1.00 32.25 313 VAL B N 1
ATOM 6860 C CA . VAL B 2 313 ? 41.931 -0.894 25.338 1.00 34.39 313 VAL B CA 1
ATOM 6861 C C . VAL B 2 313 ? 41.900 -2.294 24.749 1.00 37.98 313 VAL B C 1
ATOM 6862 O O . VAL B 2 313 ? 42.846 -2.721 24.092 1.00 48.33 313 VAL B O 1
ATOM 6866 N N . THR B 2 314 ? 40.830 -3.021 25.046 1.00 42.15 314 THR B N 1
ATOM 6867 C CA . THR B 2 314 ? 40.674 -4.405 24.616 1.00 44.34 314 THR B CA 1
ATOM 6868 C C . THR B 2 314 ? 40.383 -4.533 23.116 1.00 60.71 314 THR B C 1
ATOM 6869 O O . THR B 2 314 ? 40.188 -3.538 22.416 1.00 69.42 314 THR B O 1
ATOM 6873 N N . GLN B 2 315 ? 40.362 -5.773 22.641 1.00 70.43 315 GLN B N 1
ATOM 6874 C CA . GLN B 2 315 ? 40.293 -6.105 21.219 1.00 74.85 315 GLN B CA 1
ATOM 6875 C C . GLN B 2 315 ? 39.115 -5.492 20.480 1.00 68.51 315 GLN B C 1
ATOM 6876 O O . GLN B 2 315 ? 39.264 -5.016 19.357 1.00 79.47 315 GLN B O 1
ATOM 6882 N N . GLU B 2 316 ? 37.948 -5.489 21.116 1.00 60.85 316 GLU B N 1
ATOM 6883 C CA . GLU B 2 316 ? 36.743 -4.997 20.463 1.00 48.53 316 GLU B CA 1
ATOM 6884 C C . GLU B 2 316 ? 36.737 -3.480 20.189 1.00 54.06 316 GLU B C 1
ATOM 6885 O O . GLU B 2 316 ? 36.009 -3.001 19.320 1.00 70.21 316 GLU B O 1
ATOM 6891 N N . GLN B 2 317 ? 37.585 -2.757 20.915 1.00 50.16 317 GLN B N 1
ATOM 6892 C CA . GLN B 2 317 ? 37.739 -1.292 20.873 1.00 44.96 317 GLN B CA 1
ATOM 6893 C C . GLN B 2 317 ? 38.991 -0.745 20.208 1.00 52.16 317 GLN B C 1
ATOM 6894 O O . GLN B 2 317 ? 39.074 0.464 19.966 1.00 45.52 317 GLN B O 1
ATOM 6900 N N . VAL B 2 318 ? 39.958 -1.610 19.918 1.00 36.67 318 VAL B N 1
ATOM 6901 C CA . VAL B 2 318 ? 41.260 -1.159 19.440 1.00 45.14 318 VAL B CA 1
ATOM 6902 C C . VAL B 2 318 ? 41.058 -0.339 18.166 1.00 47.64 318 VAL B C 1
ATOM 6903 O O . VAL B 2 318 ? 41.517 0.806 18.076 1.00 35.70 318 VAL B O 1
ATOM 6907 N N . HIS B 2 319 ? 40.374 -0.916 17.184 1.00 42.31 319 HIS B N 1
ATOM 6908 C CA . HIS B 2 319 ? 40.197 -0.246 15.901 1.00 54.11 319 HIS B CA 1
ATOM 6909 C C . HIS B 2 319 ? 39.432 1.078 16.055 1.00 50.16 319 HIS B C 1
ATOM 6910 O O . HIS B 2 319 ? 39.792 2.086 15.465 1.00 33.60 319 HIS B O 1
ATOM 6917 N N . LEU B 2 320 ? 38.404 1.081 16.890 1.00 56.78 320 LEU B N 1
ATOM 6918 C CA . LEU B 2 320 ? 37.647 2.298 17.172 1.00 44.75 320 LEU B CA 1
ATOM 6919 C C . LEU B 2 320 ? 38.610 3.368 17.793 1.00 47.77 320 LEU B C 1
ATOM 6920 O O . LEU B 2 320 ? 38.633 4.520 17.355 1.00 47.33 320 LEU B O 1
ATOM 6925 N N . TYR B 2 321 ? 39.377 3.001 18.825 1.00 45.60 321 TYR B N 1
ATOM 6926 C CA . TYR B 2 321 ? 40.262 3.970 19.477 1.00 48.96 321 TYR B CA 1
ATOM 6927 C C . TYR B 2 321 ? 41.479 4.344 18.631 1.00 49.60 321 TYR B C 1
ATOM 6928 O O . TYR B 2 321 ? 42.052 5.424 18.815 1.00 50.03 321 TYR B O 1
ATOM 6937 N N . GLU B 2 322 ? 41.891 3.454 17.728 1.00 42.02 322 GLU B N 1
ATOM 6938 C CA . GLU B 2 322 ? 42.937 3.773 16.745 1.00 43.18 322 GLU B CA 1
ATOM 6939 C C . GLU B 2 322 ? 42.547 4.999 15.927 1.00 39.71 322 GLU B C 1
ATOM 6940 O O . GLU B 2 322 ? 43.363 5.899 15.707 1.00 39.72 322 GLU B O 1
ATOM 6946 N N . ASN B 2 323 ? 41.309 5.007 15.447 1.00 33.50 323 ASN B N 1
ATOM 6947 C CA . ASN B 2 323 ? 40.788 6.124 14.668 1.00 41.55 323 ASN B CA 1
ATOM 6948 C C . ASN B 2 323 ? 40.801 7.419 15.490 1.00 42.82 323 ASN B C 1
ATOM 6949 O O . ASN B 2 323 ? 41.103 8.486 14.956 1.00 54.94 323 ASN B O 1
ATOM 6954 N N . TYR B 2 324 ? 40.450 7.332 16.772 1.00 38.62 324 TYR B N 1
ATOM 6955 C CA . TYR B 2 324 ? 40.534 8.489 17.672 1.00 28.04 324 TYR B CA 1
ATOM 6956 C C . TYR B 2 324 ? 41.968 8.989 17.766 1.00 39.14 324 TYR B C 1
ATOM 6957 O O . TYR B 2 324 ? 42.221 10.192 17.695 1.00 43.19 324 TYR B O 1
ATOM 6966 N N . ALA B 2 325 ? 42.906 8.060 17.905 1.00 32.95 325 ALA B N 1
ATOM 6967 C CA . ALA B 2 325 ? 44.307 8.416 18.087 1.00 39.96 325 ALA B CA 1
ATOM 6968 C C . ALA B 2 325 ? 44.871 9.149 16.868 1.00 34.96 325 ALA B C 1
ATOM 6969 O O . ALA B 2 325 ? 45.813 9.933 16.999 1.00 52.39 325 ALA B O 1
ATOM 6971 N N . LYS B 2 326 ? 44.300 8.902 15.691 1.00 35.61 326 LYS B N 1
ATOM 6972 C CA . LYS B 2 326 ? 44.789 9.530 14.467 1.00 29.63 326 LYS B CA 1
ATOM 6973 C C . LYS B 2 326 ? 44.442 11.022 14.388 1.00 33.79 326 LYS B C 1
ATOM 6974 O O . LYS B 2 326 ? 45.052 11.770 13.629 1.00 51.09 326 LYS B O 1
ATOM 6980 N N . LEU B 2 327 ? 43.471 11.452 15.187 1.00 42.76 327 LEU B N 1
ATOM 6981 C CA . LEU B 2 327 ? 43.092 12.863 15.273 1.00 39.29 327 LEU B CA 1
ATOM 6982 C C . LEU B 2 327 ? 43.803 13.611 16.391 1.00 44.32 327 LEU B C 1
ATOM 6983 O O . LEU B 2 327 ? 43.979 14.830 16.332 1.00 35.03 327 LEU B O 1
ATOM 6988 N N . ILE B 2 328 ? 44.242 12.857 17.392 1.00 35.67 328 ILE B N 1
ATOM 6989 C CA . ILE B 2 328 ? 44.857 13.433 18.575 1.00 29.59 328 ILE B CA 1
ATOM 6990 C C . ILE B 2 328 ? 46.366 13.318 18.470 1.00 35.75 328 ILE B C 1
ATOM 6991 O O . ILE B 2 328 ? 46.908 12.212 18.467 1.00 61.74 328 ILE B O 1
ATOM 6996 N N . PRO B 2 329 ? 47.053 14.460 18.372 1.00 33.06 329 PRO B N 1
ATOM 6997 C CA . PRO B 2 329 ? 48.511 14.422 18.245 1.00 37.22 329 PRO B CA 1
ATOM 6998 C C . PRO B 2 329 ? 49.161 13.837 19.490 1.00 35.65 329 PRO B C 1
ATOM 6999 O O . PRO B 2 329 ? 48.782 14.168 20.610 1.00 44.41 329 PRO B O 1
ATOM 7003 N N . GLY B 2 330 ? 50.111 12.934 19.278 1.00 41.52 330 GLY B N 1
ATOM 7004 C CA . GLY B 2 330 ? 50.818 12.304 20.375 1.00 30.65 330 GLY B CA 1
ATOM 7005 C C . GLY B 2 330 ? 50.103 11.099 20.963 1.00 42.83 330 GLY B C 1
ATOM 7006 O O . GLY B 2 330 ? 50.593 10.490 21.916 1.00 70.28 330 GLY B O 1
ATOM 7007 N N . ALA B 2 331 ? 48.963 10.725 20.385 1.00 22.88 331 ALA B N 1
ATOM 7008 C CA . ALA B 2 331 ? 48.173 9.623 20.930 1.00 46.35 331 ALA B CA 1
ATOM 7009 C C . ALA B 2 331 ? 48.572 8.302 20.279 1.00 43.69 331 ALA B C 1
ATOM 7010 O O . ALA B 2 331 ? 48.856 8.245 19.083 1.00 46.30 331 ALA B O 1
ATOM 7012 N N . THR B 2 332 ? 48.583 7.247 21.087 1.00 33.33 332 THR B N 1
ATOM 7013 C CA . THR B 2 332 ? 48.846 5.887 20.626 1.00 32.57 332 THR B CA 1
ATOM 7014 C C . THR B 2 332 ? 47.838 4.916 21.234 1.00 33.45 332 THR B C 1
ATOM 7015 O O . THR B 2 332 ? 47.104 5.257 22.160 1.00 31.37 332 THR B O 1
ATOM 7019 N N . VAL B 2 333 ? 47.772 3.720 20.663 1.00 33.10 333 VAL B N 1
ATOM 7020 C CA . VAL B 2 333 ? 46.814 2.707 21.083 1.00 27.28 333 VAL B CA 1
ATOM 7021 C C . VAL B 2 333 ? 47.504 1.374 21.359 1.00 24.68 333 VAL B C 1
ATOM 7022 O O . VAL B 2 333 ? 48.343 0.929 20.581 1.00 44.45 333 VAL B O 1
ATOM 7026 N N . GLY B 2 334 ? 47.193 0.769 22.500 1.00 35.42 334 GLY B N 1
ATOM 7027 C CA . GLY B 2 334 ? 47.718 -0.542 22.838 1.00 19.82 334 GLY B CA 1
ATOM 7028 C C . GLY B 2 334 ? 46.630 -1.578 23.098 1.00 43.20 334 GLY B C 1
ATOM 7029 O O . GLY B 2 334 ? 45.628 -1.292 23.758 1.00 43.01 334 GLY B O 1
ATOM 7030 N N . LEU B 2 335 ? 46.824 -2.778 22.555 1.00 46.00 335 LEU B N 1
ATOM 7031 C CA . LEU B 2 335 ? 45.872 -3.882 22.704 1.00 40.32 335 LEU B CA 1
ATOM 7032 C C . LEU B 2 335 ? 45.936 -4.530 24.096 1.00 59.12 335 LEU B C 1
ATOM 7033 O O . LEU B 2 335 ? 46.849 -5.299 24.390 1.00 74.71 335 LEU B O 1
ATOM 7038 N N . LEU B 2 336 ? 44.971 -4.206 24.950 1.00 52.54 336 LEU B N 1
ATOM 7039 C CA . LEU B 2 336 ? 44.919 -4.744 26.310 1.00 41.04 336 LEU B CA 1
ATOM 7040 C C . LEU B 2 336 ? 44.280 -6.148 26.359 1.00 35.47 336 LEU B C 1
ATOM 7041 O O . LEU B 2 336 ? 43.268 -6.395 25.705 1.00 48.12 336 LEU B O 1
ATOM 7046 N N . GLN B 2 337 ? 44.861 -7.064 27.131 1.00 51.79 337 GLN B N 1
ATOM 7047 C CA . GLN B 2 337 ? 44.279 -8.402 27.313 1.00 63.78 337 GLN B CA 1
ATOM 7048 C C . GLN B 2 337 ? 43.086 -8.359 28.246 1.00 70.24 337 GLN B C 1
ATOM 7049 O O . GLN B 2 337 ? 42.878 -7.373 28.956 1.00 78.72 337 GLN B O 1
ATOM 7055 N N . LYS B 2 338 ? 42.301 -9.433 28.237 1.00 62.49 338 LYS B N 1
ATOM 7056 C CA . LYS B 2 338 ? 41.029 -9.447 28.936 1.00 73.17 338 LYS B CA 1
ATOM 7057 C C . LYS B 2 338 ? 41.236 -9.200 30.425 1.00 63.42 338 LYS B C 1
ATOM 7058 O O . LYS B 2 338 ? 40.382 -8.598 31.073 1.00 39.42 338 LYS B O 1
ATOM 7064 N N . ASP B 2 339 ? 42.385 -9.599 30.960 1.00 72.78 339 ASP B N 1
ATOM 7065 C CA . ASP B 2 339 ? 42.627 -9.363 32.376 1.00 74.71 339 ASP B CA 1
ATOM 7066 C C . ASP B 2 339 ? 43.682 -8.295 32.618 1.00 63.42 339 ASP B C 1
ATOM 7067 O O . ASP B 2 339 ? 44.222 -8.189 33.717 1.00 56.59 339 ASP B O 1
ATOM 7072 N N . SER B 2 340 ? 43.962 -7.510 31.580 1.00 66.11 340 SER B N 1
ATOM 7073 C CA . SER B 2 340 ? 44.957 -6.433 31.607 1.00 57.66 340 SER B CA 1
ATOM 7074 C C . SER B 2 340 ? 46.330 -6.939 32.065 1.00 59.62 340 SER B C 1
ATOM 7075 O O . SER B 2 340 ? 47.109 -6.209 32.681 1.00 51.78 340 SER B O 1
ATOM 7078 N N . GLY B 2 341 ? 46.616 -8.186 31.711 1.00 58.08 341 GLY B N 1
ATOM 7079 C CA . GLY B 2 341 ? 47.837 -8.890 32.062 1.00 49.15 341 GLY B CA 1
ATOM 7080 C C . GLY B 2 341 ? 49.098 -8.327 31.446 1.00 56.28 341 GLY B C 1
ATOM 7081 O O . GLY B 2 341 ? 50.208 -8.550 31.931 1.00 69.62 341 GLY B O 1
ATOM 7082 N N . ASN B 2 342 ? 48.906 -7.564 30.382 1.00 45.58 342 ASN B N 1
ATOM 7083 C CA . ASN B 2 342 ? 49.985 -7.048 29.555 1.00 42.15 342 ASN B CA 1
ATOM 7084 C C . ASN B 2 342 ? 50.149 -5.538 29.639 1.00 50.65 342 ASN B C 1
ATOM 7085 O O . ASN B 2 342 ? 50.770 -4.927 28.770 1.00 59.79 342 ASN B O 1
ATOM 7090 N N . ILE B 2 343 ? 49.562 -4.941 30.674 1.00 41.34 343 ILE B N 1
ATOM 7091 C CA . ILE B 2 343 ? 49.488 -3.494 30.791 1.00 46.67 343 ILE B CA 1
ATOM 7092 C C . ILE B 2 343 ? 50.926 -2.971 30.933 1.00 54.29 343 ILE B C 1
ATOM 7093 O O . ILE B 2 343 ? 51.243 -1.895 30.418 1.00 63.64 343 ILE B O 1
ATOM 7098 N N . LEU B 2 344 ? 51.792 -3.720 31.621 1.00 32.25 344 LEU B N 1
ATOM 7099 C CA . LEU B 2 344 ? 53.205 -3.336 31.735 1.00 31.33 344 LEU B CA 1
ATOM 7100 C C . LEU B 2 344 ? 53.885 -3.209 30.388 1.00 37.09 344 LEU B C 1
ATOM 7101 O O . LEU B 2 344 ? 54.531 -2.199 30.097 1.00 49.52 344 LEU B O 1
ATOM 7106 N N . GLN B 2 345 ? 53.732 -4.236 29.559 1.00 51.31 345 GLN B N 1
ATOM 7107 C CA . GLN B 2 345 ? 54.358 -4.225 28.249 1.00 60.80 345 GLN B CA 1
ATOM 7108 C C . GLN B 2 345 ? 53.797 -3.122 27.361 1.00 50.27 345 GLN B C 1
ATOM 7109 O O . GLN B 2 345 ? 54.546 -2.492 26.621 1.00 62.38 345 GLN B O 1
ATOM 7115 N N . LEU B 2 346 ? 52.493 -2.870 27.450 1.00 37.57 346 LEU B N 1
ATOM 7116 C CA . LEU B 2 346 ? 51.895 -1.829 26.629 1.00 33.27 346 LEU B CA 1
ATOM 7117 C C . LEU B 2 346 ? 52.450 -0.456 26.945 1.00 42.59 346 LEU B C 1
ATOM 7118 O O . LEU B 2 346 ? 52.746 0.324 26.041 1.00 51.87 346 LEU B O 1
ATOM 7123 N N . ILE B 2 347 ? 52.608 -0.168 28.232 1.00 37.72 347 ILE B N 1
ATOM 7124 C CA . ILE B 2 347 ? 53.101 1.135 28.650 1.00 35.67 347 ILE B CA 1
ATOM 7125 C C . ILE B 2 347 ? 54.549 1.346 28.229 1.00 47.99 347 ILE B C 1
ATOM 7126 O O . ILE B 2 347 ? 54.907 2.394 27.688 1.00 48.26 347 ILE B O 1
ATOM 7131 N N . ILE B 2 348 ? 55.369 0.325 28.444 1.00 43.64 348 ILE B N 1
ATOM 7132 C CA . ILE B 2 348 ? 56.772 0.389 28.065 1.00 52.36 348 ILE B CA 1
ATOM 7133 C C . ILE B 2 348 ? 56.933 0.498 26.556 1.00 47.50 348 ILE B C 1
ATOM 7134 O O . ILE B 2 348 ? 57.683 1.341 26.058 1.00 41.08 348 ILE B O 1
ATOM 7139 N N . SER B 2 349 ? 56.191 -0.334 25.836 1.00 50.36 349 SER B N 1
ATOM 7140 C CA . SER B 2 349 ? 56.206 -0.314 24.380 1.00 49.65 349 SER B CA 1
ATOM 7141 C C . SER B 2 349 ? 55.809 1.058 23.851 1.00 48.98 349 SER B C 1
ATOM 7142 O O . SER B 2 349 ? 56.468 1.609 22.969 1.00 59.55 349 SER B O 1
ATOM 7145 N N . ALA B 2 350 ? 54.716 1.592 24.383 1.00 36.07 350 ALA B N 1
ATOM 7146 C CA . ALA B 2 350 ? 54.234 2.908 23.985 1.00 39.55 350 ALA B CA 1
ATOM 7147 C C . ALA B 2 350 ? 55.255 3.998 24.283 1.00 46.22 350 ALA B C 1
ATOM 7148 O O . ALA B 2 350 ? 55.503 4.877 23.456 1.00 40.38 350 ALA B O 1
ATOM 7150 N N . TYR B 2 351 ? 55.835 3.932 25.477 1.00 47.55 351 TYR B N 1
ATOM 7151 C CA . TYR B 2 351 ? 56.843 4.890 25.909 1.00 37.14 351 TYR B CA 1
ATOM 7152 C C . TYR B 2 351 ? 58.027 4.862 24.945 1.00 42.02 351 TYR B C 1
ATOM 7153 O O . TYR B 2 351 ? 58.488 5.902 24.482 1.00 45.43 351 TYR B O 1
ATOM 7162 N N . GLU B 2 352 ? 58.485 3.656 24.619 1.00 51.41 352 GLU B N 1
ATOM 7163 C CA . GLU B 2 352 ? 59.613 3.470 23.704 1.00 49.95 352 GLU B CA 1
ATOM 7164 C C . GLU B 2 352 ? 59.242 3.866 22.283 1.00 47.65 352 GLU B C 1
ATOM 7165 O O . GLU B 2 352 ? 60.101 4.243 21.484 1.00 47.61 352 GLU B O 1
ATOM 7171 N N . GLU B 2 353 ? 57.955 3.774 21.979 1.00 93.64 353 GLU B N 1
ATOM 7172 C CA . GLU B 2 353 ? 57.433 4.213 20.698 1.00 71.85 353 GLU B CA 1
ATOM 7173 C C . GLU B 2 353 ? 57.550 5.738 20.615 1.00 62.08 353 GLU B C 1
ATOM 7174 O O . GLU B 2 353 ? 58.058 6.259 19.627 1.00 60.22 353 GLU B O 1
ATOM 7180 N N . LEU B 2 354 ? 57.099 6.446 21.652 1.00 67.50 354 LEU B N 1
ATOM 7181 C CA . LEU B 2 354 ? 57.157 7.913 21.669 1.00 59.99 354 LEU B CA 1
ATOM 7182 C C . LEU B 2 354 ? 58.612 8.370 21.755 1.00 57.48 354 LEU B C 1
ATOM 7183 O O . LEU B 2 354 ? 58.956 9.482 21.372 1.00 59.47 354 LEU B O 1
ATOM 7188 N N . ARG B 2 355 ? 59.453 7.479 22.259 1.00 59.70 355 ARG B N 1
ATOM 7189 C CA . ARG B 2 355 ? 60.879 7.687 22.458 1.00 59.91 355 ARG B CA 1
ATOM 7190 C C . ARG B 2 355 ? 61.550 7.674 21.090 1.00 65.60 355 ARG B C 1
ATOM 7191 O O . ARG B 2 355 ? 62.706 8.050 20.960 1.00 59.01 355 ARG B O 1
ATOM 7199 N N . SER B 2 356 ? 60.813 7.251 20.064 1.00 72.71 356 SER B N 1
ATOM 7200 C CA . SER B 2 356 ? 61.369 7.223 18.715 1.00 71.63 356 SER B CA 1
ATOM 7201 C C . SER B 2 356 ? 60.537 8.075 17.773 1.00 67.75 356 SER B C 1
ATOM 7202 O O . SER B 2 356 ? 60.964 8.350 16.663 1.00 68.16 356 SER B O 1
ATOM 7205 N N . GLU B 2 357 ? 59.334 8.454 18.173 1.00 69.76 357 GLU B N 1
ATOM 7206 C CA . GLU B 2 357 ? 58.528 9.292 17.302 1.00 66.62 357 GLU B CA 1
ATOM 7207 C C . GLU B 2 357 ? 58.915 10.737 17.590 1.00 81.40 357 GLU B C 1
ATOM 7208 O O . GLU B 2 357 ? 59.224 11.070 18.731 1.00 77.10 357 GLU B O 1
ATOM 7214 N N . VAL B 2 358 ? 58.939 11.582 16.565 1.00 84.81 358 VAL B N 1
ATOM 7215 C CA . VAL B 2 358 ? 59.165 13.016 16.762 1.00 71.05 358 VAL B CA 1
ATOM 7216 C C . VAL B 2 358 ? 58.183 13.746 15.848 1.00 55.22 358 VAL B C 1
ATOM 7217 O O . VAL B 2 358 ? 58.374 13.777 14.635 1.00 64.16 358 VAL B O 1
ATOM 7221 N N . GLU B 2 359 ? 57.147 14.339 16.435 1.00 45.23 359 GLU B N 1
ATOM 7222 C CA . GLU B 2 359 ? 56.243 15.248 15.733 1.00 44.23 359 GLU B CA 1
ATOM 7223 C C . GLU B 2 359 ? 56.340 16.715 16.104 1.00 45.38 359 GLU B C 1
ATOM 7224 O O . GLU B 2 359 ? 56.476 17.077 17.271 1.00 62.76 359 GLU B O 1
ATOM 7230 N N . LEU B 2 360 ? 56.243 17.549 15.079 1.00 46.23 360 LEU B N 1
ATOM 7231 C CA . LEU B 2 360 ? 56.260 18.989 15.229 1.00 40.96 360 LEU B CA 1
ATOM 7232 C C . LEU B 2 360 ? 54.832 19.492 15.489 1.00 50.69 360 LEU B C 1
ATOM 7233 O O . LEU B 2 360 ? 53.862 18.880 15.038 1.00 42.13 360 LEU B O 1
ATOM 7238 N N . GLU B 2 361 ? 54.711 20.611 16.200 1.00 56.52 361 GLU B N 1
ATOM 7239 C CA . GLU B 2 361 ? 53.418 21.245 16.471 1.00 42.14 361 GLU B CA 1
ATOM 7240 C C . GLU B 2 361 ? 53.470 22.740 16.221 1.00 54.57 361 GLU B C 1
ATOM 7241 O O . GLU B 2 361 ? 54.466 23.389 16.525 1.00 54.20 361 GLU B O 1
ATOM 7247 N N . VAL B 2 362 ? 52.393 23.296 15.682 1.00 52.97 362 VAL B N 1
ATOM 7248 C CA . VAL B 2 362 ? 52.347 24.732 15.457 1.00 49.28 362 VAL B CA 1
ATOM 7249 C C . VAL B 2 362 ? 51.188 25.378 16.208 1.00 60.22 362 VAL B C 1
ATOM 7250 O O . VAL B 2 362 ? 50.033 25.250 15.812 1.00 65.26 362 VAL B O 1
ATOM 7254 N N . LEU B 2 363 ? 51.512 26.086 17.285 1.00 48.09 363 LEU B N 1
ATOM 7255 C CA . LEU B 2 363 ? 50.503 26.719 18.126 1.00 53.68 363 LEU B CA 1
ATOM 7256 C C . LEU B 2 363 ? 50.534 28.227 17.925 1.00 52.33 363 LEU B C 1
ATOM 7257 O O . LEU B 2 363 ? 51.477 28.761 17.341 1.00 63.29 363 LEU B O 1
ATOM 7262 N N . GLY B 2 364 ? 49.488 28.905 18.381 1.00 51.83 364 GLY B N 1
ATOM 7263 C CA . GLY B 2 364 ? 49.440 30.353 18.319 1.00 53.39 364 GLY B CA 1
ATOM 7264 C C . GLY B 2 364 ? 48.605 30.903 17.181 1.00 57.32 364 GLY B C 1
ATOM 7265 O O . GLY B 2 364 ? 47.745 30.212 16.635 1.00 65.76 364 GLY B O 1
ATOM 7266 N N . ASP B 2 365 ? 48.876 32.152 16.815 1.00 60.24 365 ASP B N 1
ATOM 7267 C CA . ASP B 2 365 ? 48.074 32.867 15.830 1.00 71.97 365 ASP B CA 1
ATOM 7268 C C . ASP B 2 365 ? 48.477 32.469 14.413 1.00 71.15 365 ASP B C 1
ATOM 7269 O O . ASP B 2 365 ? 49.275 33.147 13.766 1.00 58.57 365 ASP B O 1
ATOM 7274 N N . THR B 2 366 ? 47.916 31.363 13.937 1.00 68.41 366 THR B N 1
ATOM 7275 C CA . THR B 2 366 ? 48.307 30.817 12.646 1.00 57.00 366 THR B CA 1
ATOM 7276 C C . THR B 2 366 ? 47.175 30.725 11.625 1.00 68.51 366 THR B C 1
ATOM 7277 O O . THR B 2 366 ? 47.362 30.151 10.553 1.00 69.93 366 THR B O 1
ATOM 7281 N N . GLU B 2 367 ? 46.014 31.295 11.938 1.00 76.56 367 GLU B N 1
ATOM 7282 C CA . GLU B 2 367 ? 44.895 31.256 10.995 1.00 78.23 367 GLU B CA 1
ATOM 7283 C C . GLU B 2 367 ? 45.124 32.218 9.839 1.00 75.57 367 GLU B C 1
ATOM 7284 O O . GLU B 2 367 ? 45.591 33.341 10.034 1.00 67.10 367 GLU B O 1
ATOM 7290 N N . GLY B 2 368 ? 44.799 31.759 8.634 1.00 79.21 368 GLY B N 1
ATOM 7291 C CA . GLY B 2 368 ? 44.977 32.559 7.438 1.00 87.11 368 GLY B CA 1
ATOM 7292 C C . GLY B 2 368 ? 46.425 32.566 7.002 1.00 76.19 368 GLY B C 1
ATOM 7293 O O . GLY B 2 368 ? 46.844 33.399 6.203 1.00 85.64 368 GLY B O 1
ATOM 7294 N N . LEU B 2 369 ? 47.194 31.632 7.543 1.00 72.48 369 LEU B N 1
ATOM 7295 C CA . LEU B 2 369 ? 48.612 31.545 7.243 1.00 71.40 369 LEU B CA 1
ATOM 7296 C C . LEU B 2 369 ? 48.890 30.261 6.479 1.00 74.69 369 LEU B C 1
ATOM 7297 O O . LEU B 2 369 ? 48.444 29.184 6.878 1.00 76.68 369 LEU B O 1
ATOM 7302 N N . ASN B 2 370 ? 49.619 30.371 5.375 1.00 72.08 370 ASN B N 1
ATOM 7303 C CA . ASN B 2 370 ? 49.955 29.191 4.597 1.00 71.41 370 ASN B CA 1
ATOM 7304 C C . ASN B 2 370 ? 51.204 28.549 5.203 1.00 62.68 370 ASN B C 1
ATOM 7305 O O . ASN B 2 370 ? 52.255 29.183 5.309 1.00 58.76 370 ASN B O 1
ATOM 7310 N N . LEU B 2 371 ? 51.063 27.299 5.640 1.00 54.90 371 LEU B N 1
ATOM 7311 C CA . LEU B 2 371 ? 52.161 26.546 6.236 1.00 45.04 371 LEU B CA 1
ATOM 7312 C C . LEU B 2 371 ? 52.319 25.173 5.600 1.00 45.82 371 LEU B C 1
ATOM 7313 O O . LEU B 2 371 ? 51.345 24.441 5.433 1.00 65.08 371 LEU B O 1
ATOM 7318 N N . SER B 2 372 ? 53.554 24.818 5.267 1.00 47.93 372 SER B N 1
ATOM 7319 C CA . SER B 2 372 ? 53.843 23.498 4.727 1.00 59.43 372 SER B CA 1
ATOM 7320 C C . SER B 2 372 ? 55.055 22.894 5.423 1.00 62.21 372 SER B C 1
ATOM 7321 O O . SER B 2 372 ? 55.936 23.613 5.902 1.00 52.42 372 SER B O 1
ATOM 7324 N N . PHE B 2 373 ? 55.084 21.568 5.489 1.00 56.04 373 PHE B N 1
ATOM 7325 C CA . PHE B 2 373 ? 56.132 20.859 6.210 1.00 45.36 373 PHE B CA 1
ATOM 7326 C C . PHE B 2 373 ? 56.745 19.754 5.373 1.00 53.92 373 PHE B C 1
ATOM 7327 O O . PHE B 2 373 ? 56.038 18.964 4.750 1.00 49.65 373 PHE B O 1
ATOM 7335 N N . THR B 2 374 ? 58.069 19.692 5.378 1.00 54.51 374 THR B N 1
ATOM 7336 C CA . THR B 2 374 ? 58.767 18.536 4.843 1.00 58.14 374 THR B CA 1
ATOM 7337 C C . THR B 2 374 ? 59.664 18.023 5.957 1.00 59.26 374 THR B C 1
ATOM 7338 O O . THR B 2 374 ? 60.298 18.806 6.666 1.00 47.87 374 THR B O 1
ATOM 7342 N N . ALA B 2 375 ? 59.683 16.710 6.137 1.00 57.18 375 ALA B N 1
ATOM 7343 C CA . ALA B 2 375 ? 60.435 16.121 7.228 1.00 54.82 375 ALA B CA 1
ATOM 7344 C C . ALA B 2 375 ? 61.726 15.484 6.733 1.00 67.88 375 ALA B C 1
ATOM 7345 O O . ALA B 2 375 ? 61.709 14.626 5.852 1.00 89.90 375 ALA B O 1
ATOM 7347 N N . ILE B 2 376 ? 62.844 15.907 7.312 1.00 62.51 376 ILE B N 1
ATOM 7348 C CA . ILE B 2 376 ? 64.135 15.294 7.033 1.00 72.81 376 ILE B CA 1
ATOM 7349 C C . ILE B 2 376 ? 64.468 14.381 8.205 1.00 86.89 376 ILE B C 1
ATOM 7350 O O . ILE B 2 376 ? 65.232 14.752 9.098 1.00 86.97 376 ILE B O 1
ATOM 7355 N N . CYS B 2 377 ? 63.901 13.181 8.196 1.00 96.57 377 CYS B N 1
ATOM 7356 C CA . CYS B 2 377 ? 64.013 12.290 9.342 1.00 102.94 377 CYS B CA 1
ATOM 7357 C C . CYS B 2 377 ? 65.389 11.657 9.372 1.00 114.36 377 CYS B C 1
ATOM 7358 O O . CYS B 2 377 ? 66.289 12.142 10.059 1.00 125.98 377 CYS B O 1
ATOM 7361 N N . ASN B 2 378 ? 65.554 10.571 8.631 1.00 111.72 378 ASN B N 1
ATOM 7362 C CA . ASN B 2 378 ? 66.882 10.028 8.426 1.00 120.06 378 ASN B CA 1
ATOM 7363 C C . ASN B 2 378 ? 67.632 10.905 7.438 1.00 144.03 378 ASN B C 1
ATOM 7364 O O . ASN B 2 378 ? 67.028 11.517 6.557 1.00 154.40 378 ASN B O 1
ATOM 7369 N N . ASN B 2 379 ? 68.949 10.972 7.597 1.00 146.73 379 ASN B N 1
ATOM 7370 C CA . ASN B 2 379 ? 69.777 11.865 6.797 1.00 148.44 379 ASN B CA 1
ATOM 7371 C C . ASN B 2 379 ? 69.712 11.571 5.301 1.00 159.48 379 ASN B C 1
ATOM 7372 O O . ASN B 2 379 ? 70.100 12.403 4.483 1.00 161.63 379 ASN B O 1
ATOM 7377 N N . GLY B 2 380 ? 69.222 10.388 4.948 1.00 178.78 380 GLY B N 1
ATOM 7378 C CA . GLY B 2 380 ? 69.188 9.975 3.559 1.00 195.66 380 GLY B CA 1
ATOM 7379 C C . GLY B 2 380 ? 67.880 10.217 2.825 1.00 197.68 380 GLY B C 1
ATOM 7380 O O . GLY B 2 380 ? 67.846 10.146 1.596 1.00 210.33 380 GLY B O 1
ATOM 7381 N N . THR B 2 381 ? 66.805 10.506 3.556 1.00 158.91 381 THR B N 1
ATOM 7382 C CA . THR B 2 381 ? 65.502 10.717 2.919 1.00 128.70 381 THR B CA 1
ATOM 7383 C C . THR B 2 381 ? 64.678 11.870 3.495 1.00 98.31 381 THR B C 1
ATOM 7384 O O . THR B 2 381 ? 64.724 12.150 4.691 1.00 86.98 381 THR B O 1
ATOM 7388 N N . LEU B 2 382 ? 63.915 12.523 2.620 1.00 98.57 382 LEU B N 1
ATOM 7389 C CA . LEU B 2 382 ? 63.016 13.611 3.000 1.00 79.66 382 LEU B CA 1
ATOM 7390 C C . LEU B 2 382 ? 61.560 13.203 2.779 1.00 70.79 382 LEU B C 1
ATOM 7391 O O . LEU B 2 382 ? 61.218 12.653 1.737 1.00 69.46 382 LEU B O 1
ATOM 7396 N N . PHE B 2 383 ? 60.701 13.489 3.752 1.00 77.94 383 PHE B N 1
ATOM 7397 C CA . PHE B 2 383 ? 59.281 13.161 3.639 1.00 75.42 383 PHE B CA 1
ATOM 7398 C C . PHE B 2 383 ? 58.424 14.401 3.413 1.00 65.69 383 PHE B C 1
ATOM 7399 O O . PHE B 2 383 ? 58.352 15.290 4.263 1.00 56.06 383 PHE B O 1
ATOM 7407 N N . GLN B 2 384 ? 57.776 14.449 2.255 1.00 82.75 384 GLN B N 1
ATOM 7408 C CA . GLN B 2 384 ? 56.934 15.579 1.882 1.00 88.28 384 GLN B CA 1
ATOM 7409 C C . GLN B 2 384 ? 55.628 15.584 2.654 1.00 94.82 384 GLN B C 1
ATOM 7410 O O . GLN B 2 384 ? 55.107 14.525 3.006 1.00 113.63 384 GLN B O 1
ATOM 7416 N N . HIS B 2 385 ? 55.104 16.782 2.900 1.00 94.52 385 HIS B N 1
ATOM 7417 C CA . HIS B 2 385 ? 53.833 16.959 3.598 1.00 106.90 385 HIS B CA 1
ATOM 7418 C C . HIS B 2 385 ? 53.806 16.172 4.899 1.00 108.41 385 HIS B C 1
ATOM 7419 O O . HIS B 2 385 ? 52.813 15.523 5.225 1.00 124.42 385 HIS B O 1
ATOM 7426 N N . GLN B 2 386 ? 54.912 16.227 5.631 1.00 86.45 386 GLN B N 1
ATOM 7427 C CA . GLN B 2 386 ? 55.040 15.483 6.872 1.00 65.64 386 GLN B CA 1
ATOM 7428 C C . GLN B 2 386 ? 55.832 16.282 7.908 1.00 60.20 386 GLN B C 1
ATOM 7429 O O . GLN B 2 386 ? 56.853 16.895 7.593 1.00 55.46 386 GLN B O 1
ATOM 7435 N N . LYS B 2 387 ? 55.350 16.283 9.144 1.00 51.11 387 LYS B N 1
ATOM 7436 C CA . LYS B 2 387 ? 56.049 16.953 10.230 1.00 48.22 387 LYS B CA 1
ATOM 7437 C C . LYS B 2 387 ? 56.355 15.960 11.346 1.00 54.34 387 LYS B C 1
ATOM 7438 O O . LYS B 2 387 ? 56.476 16.337 12.512 1.00 43.40 387 LYS B O 1
ATOM 7444 N N . LYS B 2 388 ? 56.476 14.689 10.974 1.00 46.51 388 LYS B N 1
ATOM 7445 C CA . LYS B 2 388 ? 56.661 13.612 11.940 1.00 47.34 388 LYS B CA 1
ATOM 7446 C C . LYS B 2 388 ? 57.739 12.623 11.504 1.00 59.17 388 LYS B C 1
ATOM 7447 O O . LYS B 2 388 ? 57.750 12.177 10.360 1.00 69.40 388 LYS B O 1
ATOM 7453 N N . CYS B 2 389 ? 58.630 12.265 12.425 1.00 66.26 389 CYS B N 1
ATOM 7454 C CA . CYS B 2 389 ? 59.654 11.257 12.154 1.00 61.13 389 CYS B CA 1
ATOM 7455 C C . CYS B 2 389 ? 59.489 10.069 13.082 1.00 62.14 389 CYS B C 1
ATOM 7456 O O . CYS B 2 389 ? 59.073 10.223 14.230 1.00 74.90 389 CYS B O 1
ATOM 7459 N N . SER B 2 390 ? 59.831 8.884 12.590 1.00 56.00 390 SER B N 1
ATOM 7460 C CA . SER B 2 390 ? 59.655 7.670 13.375 1.00 69.86 390 SER B CA 1
ATOM 7461 C C . SER B 2 390 ? 60.811 6.695 13.183 1.00 61.04 390 SER B C 1
ATOM 7462 O O . SER B 2 390 ? 61.676 6.902 12.333 1.00 64.09 390 SER B O 1
ATOM 7465 N N . HIS B 2 391 ? 60.815 5.641 13.994 1.00 69.15 391 HIS B N 1
ATOM 7466 C CA . HIS B 2 391 ? 61.858 4.619 13.974 1.00 81.57 391 HIS B CA 1
ATOM 7467 C C . HIS B 2 391 ? 63.260 5.214 14.088 1.00 89.93 391 HIS B C 1
ATOM 7468 O O . HIS B 2 391 ? 64.181 4.775 13.400 1.00 99.05 391 HIS B O 1
ATOM 7475 N N . MET B 2 392 ? 63.417 6.213 14.952 1.00 84.90 392 MET B N 1
ATOM 7476 C CA . MET B 2 392 ? 64.727 6.811 15.196 1.00 85.66 392 MET B CA 1
ATOM 7477 C C . MET B 2 392 ? 65.156 6.556 16.638 1.00 97.39 392 MET B C 1
ATOM 7478 O O . MET B 2 392 ? 64.372 6.736 17.568 1.00 114.33 392 MET B O 1
ATOM 7483 N N . LYS B 2 393 ? 66.399 6.129 16.824 1.00 85.61 393 LYS B N 1
ATOM 7484 C CA . LYS B 2 393 ? 66.935 5.930 18.166 1.00 93.11 393 LYS B CA 1
ATOM 7485 C C . LYS B 2 393 ? 67.236 7.257 18.860 1.00 86.80 393 LYS B C 1
ATOM 7486 O O . LYS B 2 393 ? 67.627 8.228 18.215 1.00 84.93 393 LYS B O 1
ATOM 7492 N N . VAL B 2 394 ? 67.040 7.286 20.177 1.00 84.73 394 VAL B N 1
ATOM 7493 C CA . VAL B 2 394 ? 67.232 8.499 20.969 1.00 72.36 394 VAL B CA 1
ATOM 7494 C C . VAL B 2 394 ? 68.663 9.005 20.887 1.00 66.15 394 VAL B C 1
ATOM 7495 O O . VAL B 2 394 ? 69.607 8.309 21.249 1.00 73.90 394 VAL B O 1
ATOM 7499 N N . GLY B 2 395 ? 68.809 10.227 20.395 1.00 65.38 395 GLY B N 1
ATOM 7500 C CA . GLY B 2 395 ? 70.114 10.802 20.137 1.00 71.03 395 GLY B CA 1
ATOM 7501 C C . GLY B 2 395 ? 70.182 11.237 18.689 1.00 67.39 395 GLY B C 1
ATOM 7502 O O . GLY B 2 395 ? 70.881 12.188 18.345 1.00 72.53 395 GLY B O 1
ATOM 7503 N N . ASP B 2 396 ? 69.438 10.537 17.839 1.00 69.36 396 ASP B N 1
ATOM 7504 C CA . ASP B 2 396 ? 69.330 10.911 16.437 1.00 70.23 396 ASP B CA 1
ATOM 7505 C C . ASP B 2 396 ? 68.585 12.227 16.332 1.00 64.02 396 ASP B C 1
ATOM 7506 O O . ASP B 2 396 ? 67.704 12.512 17.140 1.00 60.00 396 ASP B O 1
ATOM 7511 N N . THR B 2 397 ? 68.946 13.030 15.339 1.00 59.78 397 THR B N 1
ATOM 7512 C CA . THR B 2 397 ? 68.351 14.347 15.182 1.00 56.93 397 THR B CA 1
ATOM 7513 C C . THR B 2 397 ? 67.357 14.372 14.027 1.00 72.27 397 THR B C 1
ATOM 7514 O O . THR B 2 397 ? 67.613 13.816 12.956 1.00 75.53 397 THR B O 1
ATOM 7518 N N . ALA B 2 398 ? 66.222 15.026 14.253 1.00 58.47 398 ALA B N 1
ATOM 7519 C CA . ALA B 2 398 ? 65.197 15.161 13.229 1.00 56.78 398 ALA B CA 1
ATOM 7520 C C . ALA B 2 398 ? 65.106 16.611 12.774 1.00 60.73 398 ALA B C 1
ATOM 7521 O O . ALA B 2 398 ? 64.939 17.517 13.588 1.00 66.78 398 ALA B O 1
ATOM 7523 N N . SER B 2 399 ? 65.234 16.826 11.471 1.00 64.74 399 SER B N 1
ATOM 7524 C CA . SER B 2 399 ? 65.194 18.171 10.913 1.00 65.55 399 SER B CA 1
ATOM 7525 C C . SER B 2 399 ? 63.940 18.387 10.075 1.00 66.71 399 SER B C 1
ATOM 7526 O O . SER B 2 399 ? 63.530 17.520 9.307 1.00 67.73 399 SER B O 1
ATOM 7529 N N . PHE B 2 400 ? 63.327 19.551 10.240 1.00 59.99 400 PHE B N 1
ATOM 7530 C CA . PHE B 2 400 ? 62.113 19.880 9.514 1.00 45.22 400 PHE B CA 1
ATOM 7531 C C . PHE B 2 400 ? 62.271 21.191 8.768 1.00 54.46 400 PHE B C 1
ATOM 7532 O O . PHE B 2 400 ? 62.898 22.125 9.264 1.00 50.50 400 PHE B O 1
ATOM 7540 N N . SER B 2 401 ? 61.712 21.249 7.566 1.00 63.24 401 SER B N 1
ATOM 7541 C CA . SER B 2 401 ? 61.691 22.483 6.802 1.00 55.87 401 SER B CA 1
ATOM 7542 C C . SER B 2 401 ? 60.289 23.063 6.815 1.00 57.70 401 SER B C 1
ATOM 7543 O O . SER B 2 401 ? 59.433 22.677 6.020 1.00 75.67 401 SER B O 1
ATOM 7546 N N . VAL B 2 402 ? 60.064 23.989 7.737 1.00 43.38 402 VAL B N 1
ATOM 7547 C CA . VAL B 2 402 ? 58.778 24.650 7.876 1.00 42.34 402 VAL B CA 1
ATOM 7548 C C . VAL B 2 402 ? 58.708 25.915 7.023 1.00 51.76 402 VAL B C 1
ATOM 7549 O O . VAL B 2 402 ? 59.456 26.867 7.239 1.00 46.83 402 VAL B O 1
ATOM 7553 N N . THR B 2 403 ? 57.806 25.912 6.049 1.00 51.31 403 THR B N 1
ATOM 7554 C CA . THR B 2 403 ? 57.643 27.047 5.153 1.00 45.28 403 THR B CA 1
ATOM 7555 C C . THR B 2 403 ? 56.479 27.919 5.601 1.00 51.19 403 THR B C 1
ATOM 7556 O O . THR B 2 403 ? 55.358 27.439 5.748 1.00 51.51 403 THR B O 1
ATOM 7560 N N . VAL B 2 404 ? 56.760 29.199 5.830 1.00 48.73 404 VAL B N 1
ATOM 7561 C CA . VAL B 2 404 ? 55.763 30.139 6.325 1.00 52.93 404 VAL B CA 1
ATOM 7562 C C . VAL B 2 404 ? 55.458 31.232 5.309 1.00 46.62 404 VAL B C 1
ATOM 7563 O O . VAL B 2 404 ? 56.369 31.797 4.708 1.00 64.75 404 VAL B O 1
ATOM 7567 N N . ASN B 2 405 ? 54.177 31.539 5.134 1.00 47.25 405 ASN B N 1
ATOM 7568 C CA . ASN B 2 405 ? 53.766 32.572 4.193 1.00 49.37 405 ASN B CA 1
ATOM 7569 C C . ASN B 2 405 ? 52.526 33.365 4.605 1.00 60.54 405 ASN B C 1
ATOM 7570 O O . ASN B 2 405 ? 51.530 32.801 5.059 1.00 57.93 405 ASN B O 1
ATOM 7575 N N . ILE B 2 406 ? 52.607 34.681 4.429 1.00 61.60 4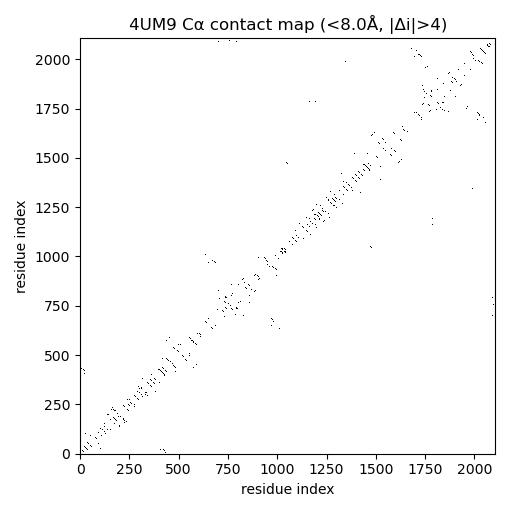06 ILE B N 1
ATOM 7576 C CA . ILE B 2 406 ? 51.479 35.582 4.632 1.00 53.45 406 ILE B CA 1
ATOM 7577 C C . ILE B 2 406 ? 50.844 35.916 3.293 1.00 67.82 406 ILE B C 1
ATOM 7578 O O . ILE B 2 406 ? 51.500 36.470 2.412 1.00 83.68 406 ILE B O 1
ATOM 7583 N N . PRO B 2 407 ? 49.559 35.580 3.134 1.00 69.43 407 PRO B N 1
ATOM 7584 C CA . PRO B 2 407 ? 48.856 35.813 1.870 1.00 75.91 407 PRO B CA 1
ATOM 7585 C C . PRO B 2 407 ? 48.626 37.298 1.590 1.00 90.44 407 PRO B C 1
ATOM 7586 O O . PRO B 2 407 ? 48.926 37.769 0.491 1.00 85.57 407 PRO B O 1
ATOM 7590 N N . HIS B 2 408 ? 48.113 38.024 2.576 1.00 95.86 408 HIS B N 1
ATOM 7591 C CA . HIS B 2 408 ? 47.815 39.438 2.397 1.00 101.53 408 HIS B CA 1
ATOM 7592 C C . HIS B 2 408 ? 48.418 40.264 3.523 1.00 106.09 408 HIS B C 1
ATOM 7593 O O . HIS B 2 408 ? 48.475 39.812 4.664 1.00 106.12 408 HIS B O 1
ATOM 7600 N N . CYS B 2 409 ? 48.844 41.483 3.199 1.00 105.43 409 CYS B N 1
ATOM 7601 C CA . CYS B 2 409 ? 49.479 42.369 4.170 1.00 101.93 409 CYS B CA 1
ATOM 7602 C C . CYS B 2 409 ? 48.611 42.585 5.402 1.00 100.74 409 CYS B C 1
ATOM 7603 O O . CYS B 2 409 ? 47.501 43.105 5.305 1.00 116.02 409 CYS B O 1
ATOM 7606 N N . GLU B 2 410 ? 49.123 42.180 6.559 1.00 98.26 410 GLU B N 1
ATOM 7607 C CA . GLU B 2 410 ? 48.377 42.303 7.804 1.00 97.98 410 GLU B CA 1
ATOM 7608 C C . GLU B 2 410 ? 48.811 43.532 8.587 1.00 102.47 410 GLU B C 1
ATOM 7609 O O . GLU B 2 410 ? 49.877 44.095 8.342 1.00 94.54 410 GLU B O 1
ATOM 7615 N N . ARG B 2 411 ? 47.981 43.930 9.544 1.00 117.90 411 ARG B N 1
ATOM 7616 C CA . ARG B 2 411 ? 48.268 45.092 10.372 1.00 124.01 411 ARG B CA 1
ATOM 7617 C C . ARG B 2 411 ? 49.072 44.685 11.597 1.00 117.21 411 ARG B C 1
ATOM 7618 O O . ARG B 2 411 ? 50.112 45.271 11.896 1.00 116.15 411 ARG B O 1
ATOM 7626 N N . ARG B 2 412 ? 48.588 43.667 12.297 1.00 112.00 412 ARG B N 1
ATOM 7627 C CA . ARG B 2 412 ? 49.196 43.249 13.548 1.00 105.72 412 ARG B CA 1
ATOM 7628 C C . ARG B 2 412 ? 50.069 42.019 13.338 1.00 97.99 412 ARG B C 1
ATOM 7629 O O . ARG B 2 412 ? 49.827 41.225 12.427 1.00 97.81 412 ARG B O 1
ATOM 7637 N N . SER B 2 413 ? 51.093 41.868 14.173 1.00 83.73 413 SER B N 1
ATOM 7638 C CA . SER B 2 413 ? 51.968 40.704 14.095 1.00 72.85 413 SER B CA 1
ATOM 7639 C C . SER B 2 413 ? 51.352 39.515 14.823 1.00 82.12 413 SER B C 1
ATOM 7640 O O . SER B 2 413 ? 50.447 39.679 15.642 1.00 92.53 413 SER B O 1
ATOM 7643 N N . ARG B 2 414 ? 51.857 38.320 14.536 1.00 70.79 414 ARG B N 1
ATOM 7644 C CA . ARG B 2 414 ? 51.323 37.109 15.147 1.00 77.30 414 ARG B CA 1
ATOM 7645 C C . ARG B 2 414 ? 52.396 36.324 15.894 1.00 74.24 414 ARG B C 1
ATOM 7646 O O . ARG B 2 414 ? 53.508 36.129 15.398 1.00 54.38 414 ARG B O 1
ATOM 7654 N N . HIS B 2 415 ? 52.048 35.882 17.096 1.00 75.84 415 HIS B N 1
ATOM 7655 C CA . HIS B 2 415 ? 52.943 35.082 17.916 1.00 63.53 415 HIS B CA 1
ATOM 7656 C C . HIS B 2 415 ? 52.693 33.596 17.705 1.00 61.88 415 HIS B C 1
ATOM 7657 O O . HIS B 2 415 ? 51.593 33.104 17.943 1.00 72.91 415 HIS B O 1
ATOM 7664 N N . ILE B 2 416 ? 53.719 32.889 17.246 1.00 53.60 416 ILE B N 1
ATOM 7665 C CA . ILE B 2 416 ? 53.591 31.476 16.907 1.00 59.28 416 ILE B CA 1
ATOM 7666 C C . ILE B 2 416 ? 54.619 30.633 17.661 1.00 56.40 416 ILE B C 1
ATOM 7667 O O . ILE B 2 416 ? 55.740 31.077 17.906 1.00 61.68 416 ILE B O 1
ATOM 7672 N N . ILE B 2 417 ? 54.229 29.417 18.028 1.00 48.20 417 ILE B N 1
ATOM 7673 C CA . ILE B 2 417 ? 55.120 28.499 18.720 1.00 52.68 417 ILE B CA 1
ATOM 7674 C C . ILE B 2 417 ? 55.250 27.173 17.977 1.00 60.39 417 ILE B C 1
ATOM 7675 O O . ILE B 2 417 ? 54.259 26.488 17.727 1.00 67.79 417 ILE B O 1
ATOM 7680 N N . ILE B 2 418 ? 56.478 26.835 17.597 1.00 43.31 418 ILE B N 1
ATOM 7681 C CA . ILE B 2 418 ? 56.765 25.526 17.033 1.00 41.86 418 ILE B CA 1
ATOM 7682 C C . ILE B 2 418 ? 57.469 24.684 18.091 1.00 52.01 418 ILE B C 1
ATOM 7683 O O . ILE B 2 418 ? 58.481 25.105 18.647 1.00 60.78 418 ILE B O 1
ATOM 7688 N N . LYS B 2 419 ? 56.922 23.510 18.390 1.00 43.97 419 LYS B N 1
ATOM 7689 C CA . LYS B 2 419 ? 57.487 22.668 19.439 1.00 48.99 419 LYS B CA 1
ATOM 7690 C C . LYS B 2 419 ? 57.272 21.187 19.141 1.00 51.08 419 LYS B C 1
ATOM 7691 O O . LYS B 2 419 ? 56.404 20.832 18.351 1.00 46.57 419 LYS B O 1
ATOM 7697 N N . PRO B 2 420 ? 58.095 20.317 19.747 1.00 49.99 420 PRO B N 1
ATOM 7698 C CA . PRO B 2 420 ? 57.893 18.873 19.620 1.00 49.27 420 PRO B CA 1
ATOM 7699 C C . PRO B 2 420 ? 56.702 18.386 20.448 1.00 63.36 420 PRO B C 1
ATOM 7700 O O . PRO B 2 420 ? 56.420 18.950 21.505 1.00 65.99 420 PRO B O 1
ATOM 7704 N N . VAL B 2 421 ? 56.004 17.367 19.957 1.00 55.57 421 VAL B N 1
ATOM 7705 C CA . VAL B 2 421 ? 54.886 16.782 20.684 1.00 59.30 421 VAL B CA 1
ATOM 7706 C C . VAL B 2 421 ? 55.357 16.072 21.949 1.00 75.33 421 VAL B C 1
ATOM 7707 O O . VAL B 2 421 ? 56.214 15.188 21.890 1.00 75.39 421 VAL B O 1
ATOM 7711 N N . GLY B 2 422 ? 54.805 16.468 23.091 1.00 92.40 422 GLY B N 1
ATOM 7712 C CA . GLY B 2 422 ? 55.110 15.805 24.345 1.00 86.51 422 GLY B CA 1
ATOM 7713 C C . GLY B 2 422 ? 56.239 16.461 25.112 1.00 69.37 422 GLY B C 1
ATOM 7714 O O . GLY B 2 422 ? 56.330 16.330 26.330 1.00 76.35 422 GLY B O 1
ATOM 7715 N N . LEU B 2 423 ? 57.107 17.163 24.392 1.00 54.88 423 LEU B N 1
ATOM 7716 C CA . LEU B 2 423 ? 58.272 17.795 24.998 1.00 53.16 423 LEU B CA 1
ATOM 7717 C C . LEU B 2 423 ? 58.015 19.255 25.341 1.00 59.37 423 LEU B C 1
ATOM 7718 O O . LEU B 2 423 ? 57.226 19.933 24.681 1.00 64.03 423 LEU B O 1
ATOM 7723 N N . GLY B 2 424 ? 58.697 19.732 26.379 1.00 69.73 424 GLY B N 1
ATOM 7724 C CA . GLY B 2 424 ? 58.522 21.088 26.865 1.00 68.81 424 GLY B CA 1
ATOM 7725 C C . GLY B 2 424 ? 59.180 22.131 25.982 1.00 65.14 424 GLY B C 1
ATOM 7726 O O . GLY B 2 424 ? 58.648 23.230 25.822 1.00 60.64 424 GLY B O 1
ATOM 7727 N N . ASP B 2 425 ? 60.330 21.780 25.409 1.00 60.37 425 ASP B N 1
ATOM 7728 C CA . ASP B 2 425 ? 61.101 22.686 24.557 1.00 63.77 425 ASP B CA 1
ATOM 7729 C C . ASP B 2 425 ? 60.255 23.296 23.444 1.00 58.31 425 ASP B C 1
ATOM 7730 O O . ASP B 2 425 ? 59.396 22.629 22.873 1.00 61.25 425 ASP B O 1
ATOM 7735 N N . ALA B 2 426 ? 60.506 24.564 23.133 1.00 53.76 426 ALA B N 1
ATOM 7736 C CA . ALA B 2 426 ? 59.697 25.270 22.150 1.00 49.85 426 ALA B CA 1
ATOM 7737 C C . ALA B 2 426 ? 60.521 26.246 21.325 1.00 55.24 426 ALA B C 1
ATOM 7738 O O . ALA B 2 426 ? 61.580 26.699 21.752 1.00 58.01 426 ALA B O 1
ATOM 7740 N N . LEU B 2 427 ? 60.022 26.560 20.134 1.00 61.66 427 LEU B N 1
ATOM 7741 C CA . LEU B 2 427 ? 60.658 27.540 19.266 1.00 54.14 427 LEU B CA 1
ATOM 7742 C C . LEU B 2 427 ? 59.722 28.734 19.111 1.00 50.49 427 LEU B C 1
ATOM 7743 O O . LEU B 2 427 ? 58.709 28.646 18.417 1.00 56.19 427 LEU B O 1
ATOM 7748 N N . GLU B 2 428 ? 60.042 29.842 19.771 1.00 50.70 428 GLU B N 1
ATOM 7749 C CA . GLU B 2 428 ? 59.229 31.043 19.642 1.00 51.75 428 GLU B CA 1
ATOM 7750 C C . GLU B 2 428 ? 59.391 31.642 18.252 1.00 69.32 428 GLU B C 1
ATOM 7751 O O . GLU B 2 428 ? 60.508 31.789 17.755 1.00 79.46 428 GLU B O 1
ATOM 7757 N N . LEU B 2 429 ? 58.270 31.985 17.627 1.00 62.88 429 LEU B N 1
ATOM 7758 C CA . LEU B 2 429 ? 58.298 32.562 16.291 1.00 54.20 429 LEU B CA 1
ATOM 7759 C C . LEU B 2 429 ? 57.512 33.867 16.248 1.00 55.55 429 LEU B C 1
ATOM 7760 O O . LEU B 2 429 ? 56.293 33.874 16.399 1.00 76.33 429 LEU B O 1
ATOM 7765 N N . LEU B 2 430 ? 58.217 34.970 16.039 1.00 52.74 430 LEU B N 1
ATOM 7766 C CA . LEU B 2 430 ? 57.582 36.277 15.919 1.00 68.58 430 LEU B CA 1
ATOM 7767 C C . LEU B 2 430 ? 57.438 36.680 14.455 1.00 67.08 430 LEU B C 1
ATOM 7768 O O . LEU B 2 430 ? 58.381 37.187 13.848 1.00 69.74 430 LEU B O 1
ATOM 7773 N N . VAL B 2 431 ? 56.255 36.452 13.893 1.00 67.13 431 VAL B N 1
ATOM 7774 C CA . VAL B 2 431 ? 55.993 36.778 12.493 1.00 69.95 431 VAL B CA 1
ATOM 7775 C C . VAL B 2 431 ? 55.455 38.199 12.339 1.00 73.37 431 VAL B C 1
ATOM 7776 O O . VAL B 2 431 ? 54.305 38.479 12.679 1.00 75.82 431 VAL B O 1
ATOM 7780 N N . SER B 2 432 ? 56.295 39.092 11.823 1.00 70.70 432 SER B N 1
ATOM 7781 C CA . SER B 2 432 ? 55.916 40.490 11.648 1.00 75.17 432 SER B CA 1
ATOM 7782 C C . SER B 2 432 ? 55.840 40.860 10.175 1.00 84.59 432 SER B C 1
ATOM 7783 O O . SER B 2 432 ? 56.775 40.605 9.418 1.00 90.23 432 SER B O 1
ATOM 7786 N N . PRO B 2 433 ? 54.715 41.459 9.763 1.00 86.30 433 PRO B N 1
ATOM 7787 C CA . PRO B 2 433 ? 54.507 41.831 8.360 1.00 86.05 433 PRO B CA 1
ATOM 7788 C C . PRO B 2 433 ? 55.318 43.050 7.936 1.00 75.05 433 PRO B C 1
ATOM 7789 O O . PRO B 2 433 ? 55.488 43.978 8.725 1.00 84.49 433 PRO B O 1
ATOM 7793 N N . GLU B 2 434 ? 55.812 43.037 6.701 1.00 108.00 434 GLU B N 1
ATOM 7794 C CA . GLU B 2 434 ? 56.472 44.203 6.121 1.00 109.39 434 GLU B CA 1
ATOM 7795 C C . GLU B 2 434 ? 55.790 44.594 4.818 1.00 108.46 434 GLU B C 1
ATOM 7796 O O . GLU B 2 434 ? 56.055 44.010 3.767 1.00 108.79 434 GLU B O 1
ATOM 7802 N N . CYS B 2 435 ? 54.914 45.591 4.896 1.00 108.28 435 CYS B N 1
ATOM 7803 C CA . CYS B 2 435 ? 54.089 45.981 3.761 1.00 106.64 435 CYS B CA 1
ATOM 7804 C C . CYS B 2 435 ? 54.258 47.455 3.405 1.00 107.42 435 CYS B C 1
ATOM 7805 O O . CYS B 2 435 ? 53.541 47.979 2.554 1.00 107.83 435 CYS B O 1
ATOM 7808 N N . ASN B 2 436 ? 55.206 48.119 4.057 1.00 109.09 436 ASN B N 1
ATOM 7809 C CA . ASN B 2 436 ? 55.410 49.551 3.865 1.00 110.23 436 ASN B CA 1
ATOM 7810 C C . ASN B 2 436 ? 56.778 49.858 3.265 1.00 112.29 436 ASN B C 1
ATOM 7811 O O . ASN B 2 436 ? 57.697 49.045 3.346 1.00 113.34 436 ASN B O 1
ATOM 7816 N N . CYS B 2 437 ? 56.907 51.038 2.664 1.00 114.84 437 CYS B N 1
ATOM 7817 C CA . CYS B 2 437 ? 58.163 51.442 2.043 1.00 121.95 437 CYS B CA 1
ATOM 7818 C C . CYS B 2 437 ? 59.036 52.198 3.036 1.00 128.20 437 CYS B C 1
ATOM 7819 O O . CYS B 2 437 ? 58.596 52.529 4.137 1.00 130.49 437 CYS B O 1
ATOM 7822 N N . ASP B 2 438 ? 60.273 52.475 2.638 1.00 138.35 438 ASP B N 1
ATOM 7823 C CA . ASP B 2 438 ? 61.209 53.189 3.497 1.00 143.41 438 ASP B CA 1
ATOM 7824 C C . ASP B 2 438 ? 61.074 54.702 3.362 1.00 148.34 438 ASP B C 1
ATOM 7825 O O . ASP B 2 438 ? 61.365 55.440 4.302 1.00 148.47 438 ASP B O 1
ATOM 7830 N N . CYS B 2 439 ? 60.638 55.162 2.193 1.00 149.85 439 CYS B N 1
ATOM 7831 C CA . CYS B 2 439 ? 60.518 56.594 1.949 1.00 147.62 439 CYS B CA 1
ATOM 7832 C C . CYS B 2 439 ? 59.355 57.203 2.723 1.00 142.77 439 CYS B C 1
ATOM 7833 O O . CYS B 2 439 ? 59.423 58.352 3.160 1.00 149.09 439 CYS B O 1
ATOM 7836 N N . GLN B 2 440 ? 58.292 56.424 2.895 1.00 130.72 440 GLN B N 1
ATOM 7837 C CA . GLN B 2 440 ? 57.103 56.897 3.595 1.00 123.40 440 GLN B CA 1
ATOM 7838 C C . GLN B 2 440 ? 57.176 56.596 5.088 1.00 121.13 440 GLN B C 1
ATOM 7839 O O . GLN B 2 440 ? 58.134 55.988 5.562 1.00 122.61 440 GLN B O 1
ATOM 7845 N N . VAL B 2 445 ? 54.878 66.728 2.684 1.00 150.46 445 VAL B N 1
ATOM 7846 C CA . VAL B 2 445 ? 53.723 67.569 2.394 1.00 153.25 445 VAL B CA 1
ATOM 7847 C C . VAL B 2 445 ? 54.154 69.006 2.118 1.00 160.34 445 VAL B C 1
ATOM 7848 O O . VAL B 2 445 ? 54.879 69.605 2.914 1.00 158.97 445 VAL B O 1
ATOM 7852 N N . ASN B 2 446 ? 53.703 69.542 0.985 1.00 163.24 446 ASN B N 1
ATOM 7853 C CA . ASN B 2 446 ? 54.040 70.900 0.559 1.00 161.45 446 ASN B CA 1
ATOM 7854 C C . ASN B 2 446 ? 55.548 71.124 0.511 1.00 158.26 446 ASN B C 1
ATOM 7855 O O . ASN B 2 446 ? 56.067 72.068 1.107 1.00 159.70 446 ASN B O 1
ATOM 7860 N N . SER B 2 447 ? 56.243 70.248 -0.207 1.00 150.00 447 SER B N 1
ATOM 7861 C CA . SER B 2 447 ? 57.698 70.299 -0.288 1.00 150.68 447 SER B CA 1
ATOM 7862 C C . SER B 2 447 ? 58.195 71.394 -1.224 1.00 150.86 447 SER B C 1
ATOM 7863 O O . SER B 2 447 ? 57.440 71.916 -2.045 1.00 140.97 447 SER B O 1
ATOM 7866 N N . SER B 2 448 ? 59.475 71.731 -1.090 1.00 160.52 448 SER B N 1
ATOM 7867 C CA . SER B 2 448 ? 60.108 72.739 -1.934 1.00 168.31 448 SER B CA 1
ATOM 7868 C C . SER B 2 448 ? 60.620 72.116 -3.228 1.00 170.95 448 SER B C 1
ATOM 7869 O O . SER B 2 448 ? 61.193 72.799 -4.077 1.00 165.65 448 SER B O 1
ATOM 7872 N N . LYS B 2 449 ? 60.408 70.812 -3.367 1.00 175.45 449 LYS B N 1
ATOM 7873 C CA . LYS B 2 449 ? 60.813 70.083 -4.562 1.00 175.51 449 LYS B CA 1
ATOM 7874 C C . LYS B 2 449 ? 59.784 70.292 -5.666 1.00 177.83 449 LYS B C 1
ATOM 7875 O O . LYS B 2 449 ? 60.035 69.993 -6.833 1.00 175.77 449 LYS B O 1
ATOM 7881 N N . CYS B 2 450 ? 58.622 70.810 -5.281 1.00 182.97 450 CYS B N 1
ATOM 7882 C CA . CYS B 2 450 ? 57.553 71.101 -6.227 1.00 178.25 450 CYS B CA 1
ATOM 7883 C C . CYS B 2 450 ? 57.473 72.607 -6.443 1.00 179.05 450 CYS B C 1
ATOM 7884 O O . CYS B 2 450 ? 58.250 73.363 -5.860 1.00 189.49 450 CYS B O 1
ATOM 7887 N N . HIS B 2 451 ? 56.538 73.046 -7.278 1.00 169.17 451 HIS B N 1
ATOM 7888 C CA . HIS B 2 451 ? 56.381 74.471 -7.546 1.00 166.40 451 HIS B CA 1
ATOM 7889 C C . HIS B 2 451 ? 55.841 75.202 -6.320 1.00 171.29 451 HIS B C 1
ATOM 7890 O O . HIS B 2 451 ? 54.628 75.337 -6.152 1.00 171.54 451 HIS B O 1
ATOM 7897 N N . ASN B 2 452 ? 56.757 75.654 -5.466 1.00 172.23 452 ASN B N 1
ATOM 7898 C CA . ASN B 2 452 ? 56.431 76.451 -4.283 1.00 175.38 452 ASN B CA 1
ATOM 7899 C C . ASN B 2 452 ? 55.450 75.779 -3.325 1.00 168.61 452 ASN B C 1
ATOM 7900 O O . ASN B 2 452 ? 54.604 76.443 -2.725 1.00 168.89 452 ASN B O 1
ATOM 7905 N N . GLY B 2 453 ? 55.568 74.462 -3.186 1.00 160.52 453 GLY B N 1
ATOM 7906 C CA . GLY B 2 453 ? 54.749 73.723 -2.242 1.00 159.23 453 GLY B CA 1
ATOM 7907 C C . GLY B 2 453 ? 53.307 73.615 -2.690 1.00 158.82 453 GLY B C 1
ATOM 7908 O O . GLY B 2 453 ? 52.386 73.753 -1.886 1.00 167.88 453 GLY B O 1
ATOM 7909 N N . ASN B 2 454 ? 53.112 73.355 -3.977 1.00 148.34 454 ASN B N 1
ATOM 7910 C CA . ASN B 2 454 ? 51.773 73.232 -4.538 1.00 139.51 454 ASN B CA 1
ATOM 7911 C C . ASN B 2 454 ? 51.256 71.802 -4.413 1.00 134.48 454 ASN B C 1
ATOM 7912 O O . ASN B 2 454 ? 50.101 71.521 -4.727 1.00 137.07 454 ASN B O 1
ATOM 7917 N N . GLY B 2 455 ? 52.120 70.903 -3.950 1.00 129.80 455 GLY B N 1
ATOM 7918 C CA . GLY B 2 455 ? 51.754 69.509 -3.768 1.00 134.52 455 GLY B CA 1
ATOM 7919 C C . GLY B 2 455 ? 52.675 68.783 -2.804 1.00 142.83 455 GLY B C 1
ATOM 7920 O O . GLY B 2 455 ? 53.713 69.313 -2.410 1.00 142.34 455 GLY B O 1
ATOM 7921 N N . SER B 2 456 ? 52.295 67.566 -2.422 1.00 162.72 456 SER B N 1
ATOM 7922 C CA . SER B 2 456 ? 53.101 66.771 -1.500 1.00 172.18 456 SER B CA 1
ATOM 7923 C C . SER B 2 456 ? 54.040 65.826 -2.246 1.00 170.22 456 SER B C 1
ATOM 7924 O O . SER B 2 456 ? 53.680 65.258 -3.277 1.00 171.76 456 SER B O 1
ATOM 7927 N N . PHE B 2 457 ? 55.244 65.662 -1.710 1.00 165.40 457 PHE B N 1
ATOM 7928 C CA . PHE B 2 457 ? 56.261 64.808 -2.316 1.00 159.69 457 PHE B CA 1
ATOM 7929 C C . PHE B 2 457 ? 56.481 63.524 -1.520 1.00 163.81 457 PHE B C 1
ATOM 7930 O O . PHE B 2 457 ? 56.531 63.547 -0.290 1.00 171.09 457 PHE B O 1
ATOM 7938 N N . GLN B 2 458 ? 56.612 62.405 -2.227 1.00 155.92 458 GLN B N 1
ATOM 7939 C CA . GLN B 2 458 ? 56.850 61.119 -1.582 1.00 143.45 458 GLN B CA 1
ATOM 7940 C C . GLN B 2 458 ? 57.559 60.149 -2.522 1.00 140.90 458 GLN B C 1
ATOM 7941 O O . GLN B 2 458 ? 57.274 60.105 -3.720 1.00 149.63 458 GLN B O 1
ATOM 7947 N N . CYS B 2 459 ? 58.494 59.387 -1.959 1.00 129.09 459 CYS B N 1
ATOM 7948 C CA . CYS B 2 459 ? 59.234 58.356 -2.684 1.00 124.64 459 CYS B CA 1
ATOM 7949 C C . CYS B 2 459 ? 60.017 58.911 -3.876 1.00 131.39 459 CYS B C 1
ATOM 7950 O O . CYS B 2 459 ? 61.003 59.625 -3.690 1.00 129.38 459 CYS B O 1
ATOM 7953 N N . GLY B 2 460 ? 59.591 58.586 -5.094 1.00 138.39 460 GLY B N 1
ATOM 7954 C CA . GLY B 2 460 ? 60.304 59.047 -6.274 1.00 149.38 460 GLY B CA 1
ATOM 7955 C C . GLY B 2 460 ? 59.522 59.929 -7.229 1.00 149.50 460 GLY B C 1
ATOM 7956 O O . GLY B 2 460 ? 60.098 60.520 -8.143 1.00 151.14 460 GLY B O 1
ATOM 7957 N N . VAL B 2 461 ? 58.211 60.025 -7.026 1.00 148.54 461 VAL B N 1
ATOM 7958 C CA . VAL B 2 461 ? 57.373 60.861 -7.882 1.00 152.60 461 VAL B CA 1
ATOM 7959 C C . VAL B 2 461 ? 56.536 61.831 -7.045 1.00 158.81 461 VAL B C 1
ATOM 7960 O O . VAL B 2 461 ? 55.904 61.434 -6.065 1.00 147.12 461 VAL B O 1
ATOM 7964 N N . CYS B 2 462 ? 56.543 63.102 -7.435 1.00 177.84 462 CYS B N 1
ATOM 7965 C CA . CYS B 2 462 ? 55.793 64.136 -6.725 1.00 180.41 462 CYS B CA 1
ATOM 7966 C C . CYS B 2 462 ? 54.334 64.207 -7.181 1.00 170.66 462 CYS B C 1
ATOM 7967 O O . CYS B 2 462 ? 54.051 64.242 -8.378 1.00 177.19 462 CYS B O 1
ATOM 7970 N N . ALA B 2 463 ? 53.412 64.221 -6.222 1.00 145.93 463 ALA B N 1
ATOM 7971 C CA . ALA B 2 463 ? 51.985 64.333 -6.522 1.00 127.57 463 ALA B CA 1
ATOM 7972 C C . ALA B 2 463 ? 51.448 65.722 -6.182 1.00 136.28 463 ALA B C 1
ATOM 7973 O O . ALA B 2 463 ? 51.251 66.045 -5.011 1.00 124.65 463 ALA B O 1
ATOM 7975 N N . CYS B 2 464 ? 51.206 66.537 -7.205 1.00 165.58 464 CYS B N 1
ATOM 7976 C CA . CYS B 2 464 ? 50.752 67.912 -6.998 1.00 181.55 464 CYS B CA 1
ATOM 7977 C C . CYS B 2 464 ? 49.239 68.016 -6.820 1.00 186.51 464 CYS B C 1
ATOM 7978 O O . CYS B 2 464 ? 48.502 67.065 -7.079 1.00 190.86 464 CYS B O 1
ATOM 7981 N N . HIS B 2 465 ? 48.790 69.187 -6.376 1.00 181.88 465 HIS B N 1
ATOM 7982 C CA . HIS B 2 465 ? 47.372 69.452 -6.164 1.00 169.66 465 HIS B CA 1
ATOM 7983 C C . HIS B 2 465 ? 46.783 70.190 -7.362 1.00 161.07 465 HIS B C 1
ATOM 7984 O O . HIS B 2 465 ? 47.495 70.915 -8.058 1.00 157.77 465 HIS B O 1
ATOM 7991 N N . PRO B 2 466 ? 45.476 70.009 -7.608 1.00 156.54 466 PRO B N 1
ATOM 7992 C CA . PRO B 2 466 ? 44.809 70.715 -8.708 1.00 148.76 466 PRO B CA 1
ATOM 7993 C C . PRO B 2 466 ? 44.749 72.225 -8.486 1.00 136.33 466 PRO B C 1
ATOM 7994 O O . PRO B 2 466 ? 45.016 72.683 -7.375 1.00 128.07 466 PRO B O 1
ATOM 7998 N N . GLY B 2 470 ? 52.540 65.442 -14.782 1.00 118.44 470 GLY B N 1
ATOM 7999 C CA . GLY B 2 470 ? 53.861 66.006 -14.574 1.00 127.14 470 GLY B CA 1
ATOM 8000 C C . GLY B 2 470 ? 54.249 66.019 -13.109 1.00 140.02 470 GLY B C 1
ATOM 8001 O O . GLY B 2 470 ? 53.394 66.223 -12.246 1.00 128.02 470 GLY B O 1
ATOM 8002 N N . PRO B 2 471 ? 55.542 65.796 -12.820 1.00 172.02 471 PRO B N 1
ATOM 8003 C CA . PRO B 2 471 ? 56.058 65.766 -11.446 1.00 188.22 471 PRO B CA 1
ATOM 8004 C C . PRO B 2 471 ? 55.828 67.081 -10.709 1.00 198.53 471 PRO B C 1
ATOM 8005 O O . PRO B 2 471 ? 55.346 67.078 -9.577 1.00 210.97 471 PRO B O 1
ATOM 8009 N N . ARG B 2 472 ? 56.179 68.191 -11.348 1.00 195.29 472 ARG B N 1
ATOM 8010 C CA . ARG B 2 472 ? 55.998 69.503 -10.744 1.00 197.30 472 ARG B CA 1
ATOM 8011 C C . ARG B 2 472 ? 54.656 70.117 -11.136 1.00 238.33 472 ARG B C 1
ATOM 8012 O O . ARG B 2 472 ? 54.026 69.689 -12.103 1.00 226.62 472 ARG B O 1
ATOM 8020 N N . CYS B 2 473 ? 54.226 71.121 -10.380 1.00 165.56 473 CYS B N 1
ATOM 8021 C CA . CYS B 2 473 ? 52.925 71.749 -10.595 1.00 173.43 473 CYS B CA 1
ATOM 8022 C C . CYS B 2 473 ? 52.960 72.923 -11.570 1.00 170.35 473 CYS B C 1
ATOM 8023 O O . CYS B 2 473 ? 52.866 74.079 -11.161 1.00 178.00 473 CYS B O 1
ATOM 8026 N N . GLU B 2 474 ? 53.101 72.624 -12.857 1.00 153.18 474 GLU B N 1
ATOM 8027 C CA . GLU B 2 474 ? 53.142 73.665 -13.877 1.00 129.94 474 GLU B CA 1
ATOM 8028 C C . GLU B 2 474 ? 51.875 73.669 -14.729 1.00 103.61 474 GLU B C 1
ATOM 8029 O O . GLU B 2 474 ? 50.761 73.595 -14.208 1.00 86.39 474 GLU B O 1
ATOM 8035 N N . PHE C 1 1 ? 62.729 -12.164 61.740 1.00 63.49 1 PHE C N 1
ATOM 8036 C CA . PHE C 1 1 ? 62.238 -13.532 61.639 1.00 64.89 1 PHE C CA 1
ATOM 8037 C C . PHE C 1 1 ? 63.219 -14.479 62.331 1.00 76.65 1 PHE C C 1
ATOM 8038 O O . PHE C 1 1 ? 62.871 -15.602 62.696 1.00 77.81 1 PHE C O 1
ATOM 8046 N N . ASN C 1 2 ? 64.456 -14.016 62.487 1.00 72.94 2 ASN C N 1
ATOM 8047 C CA . ASN C 1 2 ? 65.547 -14.829 63.017 1.00 74.77 2 ASN C CA 1
ATOM 8048 C C . ASN C 1 2 ? 65.809 -14.659 64.521 1.00 85.13 2 ASN C C 1
ATOM 8049 O O . ASN C 1 2 ? 66.836 -15.108 65.027 1.00 83.11 2 ASN C O 1
ATOM 8054 N N . LEU C 1 3 ? 64.879 -14.019 65.225 1.00 79.16 3 LEU C N 1
ATOM 8055 C CA . LEU C 1 3 ? 64.943 -13.877 66.683 1.00 66.90 3 LEU C CA 1
ATOM 8056 C C . LEU C 1 3 ? 64.583 -15.173 67.399 1.00 68.36 3 LEU C C 1
ATOM 8057 O O . LEU C 1 3 ? 63.572 -15.800 67.088 1.00 68.24 3 LEU C O 1
ATOM 8062 N N . ASP C 1 4 ? 65.417 -15.573 68.355 1.00 69.91 4 ASP C N 1
ATOM 8063 C CA . ASP C 1 4 ? 65.182 -16.797 69.118 1.00 71.63 4 ASP C CA 1
ATOM 8064 C C . ASP C 1 4 ? 64.143 -16.667 70.217 1.00 73.04 4 ASP C C 1
ATOM 8065 O O . ASP C 1 4 ? 64.357 -16.006 71.233 1.00 99.19 4 ASP C O 1
ATOM 8070 N N . VAL C 1 5 ? 63.012 -17.324 69.988 1.00 70.12 5 VAL C N 1
ATOM 8071 C CA . VAL C 1 5 ? 61.880 -17.289 70.901 1.00 69.01 5 VAL C CA 1
ATOM 8072 C C . VAL C 1 5 ? 61.726 -18.573 71.725 1.00 76.84 5 VAL C C 1
ATOM 8073 O O . VAL C 1 5 ? 60.878 -18.640 72.614 1.00 79.40 5 VAL C O 1
ATOM 8077 N N . ASP C 1 6 ? 62.534 -19.594 71.442 1.00 75.71 6 ASP C N 1
ATOM 8078 C CA . ASP C 1 6 ? 62.407 -20.848 72.181 1.00 81.55 6 ASP C CA 1
ATOM 8079 C C . ASP C 1 6 ? 62.970 -20.735 73.590 1.00 84.05 6 ASP C C 1
ATOM 8080 O O . ASP C 1 6 ? 62.359 -21.188 74.558 1.00 91.20 6 ASP C O 1
ATOM 8085 N N . SER C 1 7 ? 64.145 -20.128 73.695 1.00 88.11 7 SER C N 1
ATOM 8086 C CA . SER C 1 7 ? 64.802 -19.954 74.982 1.00 101.09 7 SER C CA 1
ATOM 8087 C C . SER C 1 7 ? 65.390 -18.549 75.117 1.00 95.20 7 SER C C 1
ATOM 8088 O O . SER C 1 7 ? 66.607 -18.381 75.095 1.00 104.35 7 SER C O 1
ATOM 8091 N N . PRO C 1 8 ? 64.531 -17.533 75.270 1.00 83.83 8 PRO C N 1
ATOM 8092 C CA . PRO C 1 8 ? 65.041 -16.175 75.475 1.00 85.39 8 PRO C CA 1
ATOM 8093 C C . PRO C 1 8 ? 65.369 -15.936 76.947 1.00 77.00 8 PRO C C 1
ATOM 8094 O O . PRO C 1 8 ? 64.795 -16.597 77.811 1.00 82.32 8 PRO C O 1
ATOM 8098 N N . ALA C 1 9 ? 66.283 -15.010 77.227 1.00 73.72 9 ALA C N 1
ATOM 8099 C CA . ALA C 1 9 ? 66.654 -14.697 78.605 1.00 72.41 9 ALA C CA 1
ATOM 8100 C C . ALA C 1 9 ? 65.651 -13.819 79.349 1.00 81.86 9 ALA C C 1
ATOM 8101 O O . ALA C 1 9 ? 65.352 -12.703 78.932 1.00 87.28 9 ALA C O 1
ATOM 8103 N N . GLU C 1 10 ? 65.153 -14.345 80.469 1.00 91.80 10 GLU C N 1
ATOM 8104 C CA . GLU C 1 10 ? 64.147 -13.674 81.294 1.00 91.57 10 GLU C CA 1
ATOM 8105 C C . GLU C 1 10 ? 64.717 -13.084 82.583 1.00 90.86 10 GLU C C 1
ATOM 8106 O O . GLU C 1 10 ? 65.121 -13.814 83.488 1.00 93.10 10 GLU C O 1
ATOM 8112 N N . TYR C 1 11 ? 64.761 -11.759 82.645 1.00 73.50 11 TYR C N 1
ATOM 8113 C CA . TYR C 1 11 ? 65.217 -11.038 83.828 1.00 74.09 11 TYR C CA 1
ATOM 8114 C C . TYR C 1 11 ? 64.036 -10.463 84.606 1.00 72.21 11 TYR C C 1
ATOM 8115 O O . TYR C 1 11 ? 63.068 -9.992 84.011 1.00 66.69 11 TYR C O 1
ATOM 8124 N N . SER C 1 12 ? 64.106 -10.515 85.932 1.00 78.15 12 SER C N 1
ATOM 8125 C CA . SER C 1 12 ? 63.016 -10.005 86.757 1.00 67.60 12 SER C CA 1
ATOM 8126 C C . SER C 1 12 ? 63.498 -9.184 87.949 1.00 71.99 12 SER C C 1
ATOM 8127 O O . SER C 1 12 ? 64.619 -9.348 88.424 1.00 77.25 12 SER C O 1
ATOM 8130 N N . GLY C 1 13 ? 62.639 -8.276 88.405 1.00 71.27 13 GLY C N 1
ATOM 8131 C CA . GLY C 1 13 ? 62.924 -7.430 89.551 1.00 67.09 13 GLY C CA 1
ATOM 8132 C C . GLY C 1 13 ? 61.830 -7.524 90.602 1.00 72.19 13 GLY C C 1
ATOM 8133 O O . GLY C 1 13 ? 60.926 -8.355 90.479 1.00 69.16 13 GLY C O 1
ATOM 8134 N N . PRO C 1 14 ? 61.921 -6.693 91.656 1.00 67.87 14 PRO C N 1
ATOM 8135 C CA . PRO C 1 14 ? 60.917 -6.669 92.725 1.00 68.48 14 PRO C CA 1
ATOM 8136 C C . PRO C 1 14 ? 59.532 -6.410 92.163 1.00 75.07 14 PRO C C 1
ATOM 8137 O O . PRO C 1 14 ? 59.390 -5.605 91.244 1.00 81.66 14 PRO C O 1
ATOM 8141 N N . GLU C 1 15 ? 58.523 -7.073 92.706 1.00 70.71 15 GLU C N 1
ATOM 8142 C CA . GLU C 1 15 ? 57.173 -6.892 92.208 1.00 77.92 15 GLU C CA 1
ATOM 8143 C C . GLU C 1 15 ? 56.712 -5.466 92.537 1.00 78.30 15 GLU C C 1
ATOM 8144 O O . GLU C 1 15 ? 57.085 -4.900 93.568 1.00 91.94 15 GLU C O 1
ATOM 8150 N N . GLY C 1 16 ? 55.899 -4.892 91.655 1.00 63.36 16 GLY C N 1
ATOM 8151 C CA . GLY C 1 16 ? 55.376 -3.551 91.844 1.00 60.94 16 GLY C CA 1
ATOM 8152 C C . GLY C 1 16 ? 56.397 -2.446 91.599 1.00 59.94 16 GLY C C 1
ATOM 8153 O O . GLY C 1 16 ? 56.090 -1.262 91.750 1.00 58.96 16 GLY C O 1
ATOM 8154 N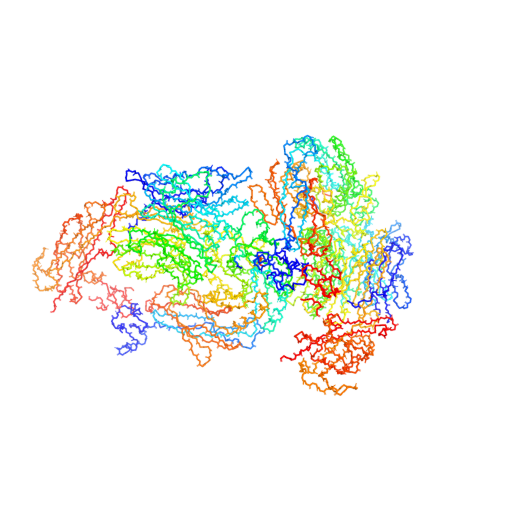 N . SER C 1 17 ? 57.607 -2.823 91.199 1.00 60.34 17 SER C N 1
ATOM 8155 C CA . SER C 1 17 ? 58.686 -1.853 91.014 1.00 59.79 17 SER C CA 1
ATOM 8156 C C . SER C 1 17 ? 58.773 -1.356 89.571 1.00 64.95 17 SER C C 1
ATOM 8157 O O . SER C 1 17 ? 59.621 -0.520 89.252 1.00 68.69 17 SER C O 1
ATOM 8160 N N . TYR C 1 18 ? 57.899 -1.878 88.712 1.00 58.47 18 TYR C N 1
ATOM 8161 C CA . TYR C 1 18 ? 57.886 -1.564 87.280 1.00 54.98 18 TYR C CA 1
ATOM 8162 C C . TYR C 1 18 ? 59.228 -1.844 86.617 1.00 56.02 18 TYR C C 1
ATOM 8163 O O . TYR C 1 18 ? 59.683 -1.085 85.765 1.00 68.47 18 TYR C O 1
ATOM 8172 N N . PHE C 1 19 ? 59.869 -2.923 87.045 1.00 58.24 19 PHE C N 1
ATOM 8173 C CA . PHE C 1 19 ? 61.089 -3.409 86.420 1.00 59.83 19 PHE C CA 1
ATOM 8174 C C . PHE C 1 19 ? 60.832 -3.627 84.930 1.00 66.22 19 PHE C C 1
ATOM 8175 O O . PHE C 1 19 ? 60.002 -4.456 84.558 1.00 70.45 19 PHE C O 1
ATOM 8183 N N . GLY C 1 20 ? 61.540 -2.888 84.082 1.00 59.19 20 GLY C N 1
ATOM 8184 C CA . GLY C 1 20 ? 61.388 -3.016 82.643 1.00 58.92 20 GLY C CA 1
ATOM 8185 C C . GLY C 1 20 ? 60.669 -1.856 81.975 1.00 67.59 20 GLY C C 1
ATOM 8186 O O . GLY C 1 20 ? 60.348 -1.917 80.785 1.00 57.21 20 GLY C O 1
ATOM 8187 N N . PHE C 1 21 ? 60.397 -0.805 82.744 1.00 57.23 21 PHE C N 1
ATOM 8188 C CA . PHE C 1 21 ? 59.751 0.383 82.205 1.00 50.44 21 PHE C CA 1
ATOM 8189 C C . PHE C 1 21 ? 60.680 1.032 81.173 1.00 50.04 21 PHE C C 1
ATOM 8190 O O . PHE C 1 21 ? 60.218 1.640 80.212 1.00 54.94 21 PHE C O 1
ATOM 8198 N N . ALA C 1 22 ? 61.988 0.926 81.402 1.00 51.31 22 ALA C N 1
ATOM 8199 C CA . ALA C 1 22 ? 62.997 1.383 80.441 1.00 51.38 22 ALA C CA 1
ATOM 8200 C C . ALA C 1 22 ? 64.163 0.398 80.323 1.00 53.08 22 ALA C C 1
ATOM 8201 O O . ALA C 1 22 ? 64.660 -0.089 81.331 1.00 56.27 22 ALA C O 1
ATOM 8203 N N . VAL C 1 23 ? 64.574 0.078 79.099 1.00 53.12 23 VAL C N 1
ATOM 8204 C CA . VAL C 1 23 ? 65.673 -0.864 78.880 1.00 54.89 23 VAL C CA 1
ATOM 8205 C C . VAL C 1 23 ? 66.727 -0.325 77.906 1.00 59.33 23 VAL C C 1
ATOM 8206 O O . VAL C 1 23 ? 66.438 0.533 77.073 1.00 61.38 23 VAL C O 1
ATOM 8210 N N . ASP C 1 24 ? 67.949 -0.835 78.034 1.00 69.09 24 ASP C N 1
ATOM 8211 C CA . ASP C 1 24 ? 69.059 -0.504 77.137 1.00 63.94 24 ASP C CA 1
ATOM 8212 C C . ASP C 1 24 ? 70.188 -1.509 77.297 1.00 60.60 24 ASP C C 1
ATOM 8213 O O . ASP C 1 24 ? 70.105 -2.419 78.117 1.00 68.61 24 ASP C O 1
ATOM 8218 N N . PHE C 1 25 ? 71.230 -1.360 76.488 1.00 65.47 25 PHE C N 1
ATOM 8219 C CA . PHE C 1 25 ? 72.424 -2.177 76.644 1.00 70.74 25 PHE C CA 1
ATOM 8220 C C . PHE C 1 25 ? 73.536 -1.390 77.331 1.00 70.10 25 PHE C C 1
ATOM 8221 O O . PHE C 1 25 ? 73.458 -0.175 77.488 1.00 79.15 25 PHE C O 1
ATOM 8229 N N . PHE C 1 26 ? 74.590 -2.110 77.688 1.00 72.86 26 PHE C N 1
ATOM 8230 C CA . PHE C 1 26 ? 75.803 -1.549 78.264 1.00 70.14 26 PHE C CA 1
ATOM 8231 C C . PHE C 1 26 ? 77.006 -2.271 77.699 1.00 72.81 26 PHE C C 1
ATOM 8232 O O . PHE C 1 26 ? 77.218 -3.450 77.976 1.00 74.35 26 PHE C O 1
ATOM 8240 N N . VAL C 1 27 ? 77.817 -1.552 76.937 1.00 73.59 27 VAL C N 1
ATOM 8241 C CA . VAL C 1 27 ? 79.016 -2.143 76.369 1.00 86.36 27 VAL C CA 1
ATOM 8242 C C . VAL C 1 27 ? 80.235 -1.263 76.645 1.00 86.85 27 VAL C C 1
ATOM 8243 O O . VAL C 1 27 ? 80.543 -0.332 75.899 1.00 94.01 27 VAL C O 1
ATOM 8247 N N . PRO C 1 28 ? 80.906 -1.537 77.773 1.00 83.41 28 PRO C N 1
ATOM 8248 C CA . PRO C 1 28 ? 82.094 -0.799 78.204 1.00 84.39 28 PRO C CA 1
ATOM 8249 C C . PRO C 1 28 ? 83.328 -1.197 77.404 1.00 85.31 28 PRO C C 1
ATOM 8250 O O . PRO C 1 28 ? 83.705 -0.469 76.488 1.00 85.46 28 PRO C O 1
ATOM 8254 N N . SER C 1 32 ? 85.620 -5.654 78.368 1.00 116.29 32 SER C N 1
ATOM 8255 C CA . SER C 1 32 ? 85.124 -6.370 77.199 1.00 124.31 32 SER C CA 1
ATOM 8256 C C . SER C 1 32 ? 83.898 -7.211 77.542 1.00 120.49 32 SER C C 1
ATOM 8257 O O . SER C 1 32 ? 83.457 -8.033 76.739 1.00 118.26 32 SER C O 1
ATOM 8260 N N . ARG C 1 33 ? 83.364 -7.022 78.746 1.00 117.91 33 ARG C N 1
ATOM 8261 C CA . ARG C 1 33 ? 82.128 -7.686 79.150 1.00 105.79 33 ARG C CA 1
ATOM 8262 C C . ARG C 1 33 ? 80.847 -7.035 78.629 1.00 92.76 33 ARG C C 1
ATOM 8263 O O . ARG C 1 33 ? 80.891 -5.885 78.193 1.00 94.86 33 ARG C O 1
ATOM 8271 N N . MET C 1 34 ? 79.705 -7.735 78.662 1.00 93.68 34 MET C N 1
ATOM 8272 C CA . MET C 1 34 ? 78.473 -7.072 78.215 1.00 82.08 34 MET C CA 1
ATOM 8273 C C . MET C 1 34 ? 77.358 -7.066 79.273 1.00 78.91 34 MET C C 1
ATOM 8274 O O . MET C 1 34 ? 77.292 -7.983 80.092 1.00 90.83 34 MET C O 1
ATOM 8279 N N . PHE C 1 35 ? 76.467 -6.077 79.260 1.00 76.08 35 PHE C N 1
ATOM 8280 C CA . PHE C 1 35 ? 75.430 -6.026 80.303 1.00 74.60 35 PHE C CA 1
ATOM 8281 C C . PHE C 1 35 ? 74.049 -5.575 79.799 1.00 85.89 35 PHE C C 1
ATOM 8282 O O . PHE C 1 35 ? 73.948 -4.978 78.730 1.00 80.63 35 PHE C O 1
ATOM 8290 N N . LEU C 1 36 ? 72.995 -5.853 80.566 1.00 93.52 36 LEU C N 1
ATOM 8291 C CA . LEU C 1 36 ? 71.660 -5.276 80.332 1.00 79.41 36 LEU C CA 1
ATOM 8292 C C . LEU C 1 36 ? 71.312 -4.151 81.314 1.00 83.13 36 LEU C C 1
ATOM 8293 O O . LEU C 1 36 ? 71.474 -4.321 82.523 1.00 96.95 36 LEU C O 1
ATOM 8298 N N . LEU C 1 37 ? 70.848 -3.013 80.813 1.00 67.18 37 LEU C N 1
ATOM 8299 C CA . LEU C 1 37 ? 70.368 -1.945 81.691 1.00 63.18 37 LEU C CA 1
ATOM 8300 C C . LEU C 1 37 ? 68.841 -1.908 81.754 1.00 72.75 37 LEU C C 1
ATOM 8301 O O . LEU C 1 37 ? 68.176 -1.728 80.731 1.00 59.49 37 LEU C O 1
ATOM 8306 N N . VAL C 1 38 ? 68.288 -2.092 82.947 1.00 73.70 38 VAL C N 1
ATOM 8307 C CA . VAL C 1 38 ? 66.839 -2.098 83.119 1.00 59.61 38 VAL C CA 1
ATOM 8308 C C . VAL C 1 38 ? 66.429 -1.011 84.110 1.00 58.95 38 VAL C C 1
ATOM 8309 O O . VAL C 1 38 ? 67.023 -0.879 85.179 1.00 65.22 38 VAL C O 1
ATOM 8313 N N . GLY C 1 39 ? 65.412 -0.234 83.758 1.00 56.97 39 GLY C N 1
ATOM 8314 C CA . GLY C 1 39 ? 64.914 0.775 84.665 1.00 58.79 39 GLY C CA 1
ATOM 8315 C C . GLY C 1 39 ? 63.802 0.207 85.520 1.00 68.64 39 GLY C C 1
ATOM 8316 O O . GLY C 1 39 ? 62.903 -0.473 85.025 1.00 63.09 39 GLY C O 1
ATOM 8317 N N . ALA C 1 40 ? 63.867 0.495 86.814 1.00 63.21 40 ALA C N 1
ATOM 8318 C CA . ALA C 1 40 ? 62.789 0.176 87.732 1.00 57.49 40 ALA C CA 1
ATOM 8319 C C . ALA C 1 40 ? 62.456 1.415 88.552 1.00 71.12 40 ALA C C 1
ATOM 8320 O O . ALA C 1 40 ? 62.936 1.575 89.674 1.00 75.60 40 ALA C O 1
ATOM 8322 N N . PRO C 1 41 ? 61.627 2.302 87.986 1.00 72.57 41 PRO C N 1
ATOM 8323 C CA . PRO C 1 41 ? 61.375 3.631 88.550 1.00 61.77 41 PRO C CA 1
ATOM 8324 C C . PRO C 1 41 ? 60.591 3.578 89.857 1.00 62.87 41 PRO C C 1
ATOM 8325 O O . PRO C 1 41 ? 60.587 4.566 90.589 1.00 69.85 41 PRO C O 1
ATOM 8329 N N . LYS C 1 42 ? 59.907 2.469 90.125 1.00 56.27 42 LYS C N 1
ATOM 8330 C CA . LYS C 1 42 ? 59.151 2.337 91.367 1.00 57.32 42 LYS C CA 1
ATOM 8331 C C . LYS C 1 42 ? 59.866 1.475 92.414 1.00 71.50 42 LYS C C 1
ATOM 8332 O O . LYS C 1 42 ? 59.254 1.035 93.388 1.00 76.51 42 LYS C O 1
ATOM 8338 N N . ALA C 1 43 ? 61.156 1.224 92.206 1.00 62.54 43 ALA C N 1
ATOM 8339 C CA . ALA C 1 43 ? 61.911 0.328 93.078 1.00 62.71 43 ALA C CA 1
ATOM 8340 C C . ALA C 1 43 ? 62.342 1.015 94.379 1.00 73.00 43 ALA C C 1
ATOM 8341 O O . ALA C 1 43 ? 62.864 2.129 94.354 1.00 70.98 43 ALA C O 1
ATOM 8343 N N . ASN C 1 44 ? 62.109 0.358 95.512 1.00 77.27 44 ASN C N 1
ATOM 8344 C CA . ASN C 1 44 ? 62.651 0.814 96.795 1.00 68.09 44 ASN C CA 1
ATOM 8345 C C . ASN C 1 44 ? 64.162 0.715 96.883 1.00 69.56 44 ASN C C 1
ATOM 8346 O O . ASN C 1 44 ? 64.744 -0.280 96.456 1.00 70.27 44 ASN C O 1
ATOM 8351 N N . THR C 1 45 ? 64.804 1.763 97.390 1.00 70.12 45 THR C N 1
ATOM 8352 C CA . THR C 1 45 ? 66.248 1.722 97.566 1.00 85.02 45 THR C CA 1
ATOM 8353 C C . THR C 1 45 ? 66.603 1.875 99.044 1.00 74.37 45 THR C C 1
ATOM 8354 O O . THR C 1 45 ? 65.716 1.980 99.892 1.00 74.78 45 THR C O 1
ATOM 8358 N N . THR C 1 46 ? 67.897 1.891 99.347 1.00 76.24 46 THR C N 1
ATOM 8359 C CA . THR C 1 46 ? 68.359 1.996 100.731 1.00 97.61 46 THR C CA 1
ATOM 8360 C C . THR C 1 46 ? 68.566 3.452 101.122 1.00 94.90 46 THR C C 1
ATOM 8361 O O . THR C 1 46 ? 69.009 3.746 102.231 1.00 98.10 46 THR C O 1
ATOM 8365 N N . GLN C 1 47 ? 68.248 4.355 100.200 1.00 76.40 47 GLN C N 1
ATOM 8366 C CA . GLN C 1 47 ? 68.378 5.786 100.440 1.00 76.18 47 GLN C CA 1
ATOM 8367 C C . GLN C 1 47 ? 67.536 6.169 101.641 1.00 82.29 47 GLN C C 1
ATOM 8368 O O . GLN C 1 47 ? 66.358 5.822 101.709 1.00 82.84 47 GLN C O 1
ATOM 8374 N N . PRO C 1 48 ? 68.145 6.896 102.593 1.00 91.63 48 PRO C N 1
ATOM 8375 C CA . PRO C 1 48 ? 67.508 7.281 103.857 1.00 84.08 48 PRO C CA 1
ATOM 8376 C C . PRO C 1 48 ? 66.246 8.119 103.701 1.00 87.03 48 PRO C C 1
ATOM 8377 O O . PRO C 1 48 ? 66.267 9.223 103.152 1.00 77.25 48 PRO C O 1
ATOM 8381 N N . GLY C 1 49 ? 65.143 7.551 104.176 1.00 84.35 49 GLY C N 1
ATOM 8382 C CA . GLY C 1 49 ? 63.849 8.206 104.196 1.00 77.34 49 GLY C CA 1
ATOM 8383 C C . GLY C 1 49 ? 63.129 8.250 102.866 1.00 83.43 49 GLY C C 1
ATOM 8384 O O . GLY C 1 49 ? 62.025 8.785 102.773 1.00 86.95 49 GLY C O 1
ATOM 8385 N N . ILE C 1 50 ? 63.758 7.701 101.834 1.00 73.20 50 ILE C N 1
ATOM 8386 C CA . ILE C 1 50 ? 63.196 7.734 100.490 1.00 70.46 50 ILE C CA 1
ATOM 8387 C C . ILE C 1 50 ? 62.430 6.469 100.091 1.00 72.11 50 ILE C C 1
ATOM 8388 O O . ILE C 1 50 ? 63.016 5.402 99.926 1.00 72.23 50 ILE C O 1
ATOM 8393 N N . VAL C 1 51 ? 61.118 6.601 99.927 1.00 68.49 51 VAL C N 1
ATOM 8394 C CA . VAL C 1 51 ? 60.270 5.478 99.533 1.00 67.82 51 VAL C CA 1
ATOM 8395 C C . VAL C 1 51 ? 60.089 5.428 98.017 1.00 82.06 51 VAL C C 1
ATOM 8396 O O . VAL C 1 51 ? 59.620 6.390 97.407 1.00 94.13 51 VAL C O 1
ATOM 8400 N N . GLU C 1 52 ? 60.468 4.299 97.425 1.00 77.47 52 GLU C N 1
ATOM 8401 C CA . GLU C 1 52 ? 60.366 4.073 95.981 1.00 68.35 52 GLU C CA 1
ATOM 8402 C C . GLU C 1 52 ? 61.058 5.149 95.148 1.00 65.33 52 GLU C C 1
ATOM 8403 O O . GLU C 1 52 ? 60.456 5.749 94.259 1.00 77.66 52 GLU C O 1
ATOM 8409 N N . GLY C 1 53 ? 62.319 5.411 95.471 1.00 63.09 53 GLY C N 1
ATOM 8410 C CA . GLY C 1 53 ? 63.118 6.372 94.735 1.00 62.31 53 GLY C CA 1
ATOM 8411 C C . GLY C 1 53 ? 63.352 5.883 93.316 1.00 65.29 53 GLY C C 1
ATOM 8412 O O . GLY C 1 53 ? 63.517 6.670 92.387 1.00 59.58 53 GLY C O 1
ATOM 8413 N N . GLY C 1 54 ? 63.362 4.563 93.161 1.00 64.26 54 GLY C N 1
ATOM 8414 C CA . GLY C 1 54 ? 63.621 3.919 91.888 1.00 60.31 54 GLY C CA 1
ATOM 8415 C C . GLY C 1 54 ? 65.101 3.665 91.705 1.00 61.61 54 GLY C C 1
ATOM 8416 O O . GLY C 1 54 ? 65.935 4.334 92.314 1.00 79.62 54 GLY C O 1
ATOM 8417 N N . GLN C 1 55 ? 65.431 2.706 90.846 1.00 61.72 55 GLN C N 1
ATOM 8418 C CA . GLN C 1 55 ? 66.823 2.395 90.558 1.00 71.86 55 GLN C CA 1
ATOM 8419 C C . GLN C 1 55 ? 66.970 1.841 89.148 1.00 65.65 55 GLN C C 1
ATOM 8420 O O . GLN C 1 55 ? 65.998 1.454 88.507 1.00 70.95 55 GLN C O 1
ATOM 8426 N N . VAL C 1 56 ? 68.208 1.802 88.682 1.00 62.94 56 VAL C N 1
ATOM 8427 C CA . VAL C 1 56 ? 68.541 1.199 87.408 1.00 62.56 56 VAL C CA 1
ATOM 8428 C C . VAL C 1 56 ? 69.417 -0.009 87.653 1.00 64.78 56 VAL C C 1
ATOM 8429 O O . VAL C 1 56 ? 70.440 0.094 88.329 1.00 76.05 56 VAL C O 1
ATOM 8433 N N . LEU C 1 57 ? 69.022 -1.165 87.133 1.00 64.72 57 LEU C N 1
ATOM 8434 C CA . LEU C 1 57 ? 69.785 -2.345 87.466 1.00 67.07 57 LEU C CA 1
ATOM 8435 C C . LEU C 1 57 ? 70.653 -2.741 86.284 1.00 72.22 57 LEU C C 1
ATOM 8436 O O . LEU C 1 57 ? 70.246 -2.669 85.126 1.00 75.21 57 LEU C O 1
ATOM 8441 N N . LYS C 1 58 ? 71.859 -3.179 86.619 1.00 74.65 58 LYS C N 1
ATOM 8442 C CA . LYS C 1 58 ? 72.816 -3.706 85.670 1.00 80.13 58 LYS C CA 1
ATOM 8443 C C . LYS C 1 58 ? 72.727 -5.209 85.859 1.00 81.81 58 LYS C C 1
ATOM 8444 O O . LYS C 1 58 ? 73.107 -5.754 86.903 1.00 80.72 58 LYS C O 1
ATOM 8450 N N . CYS C 1 59 ? 72.226 -5.868 84.822 1.00 81.12 59 CYS C N 1
ATOM 8451 C CA . CYS C 1 59 ? 72.057 -7.311 84.801 1.00 104.08 59 CYS C CA 1
ATOM 8452 C C . CYS C 1 59 ? 73.122 -7.898 83.946 1.00 114.12 59 CYS C C 1
ATOM 8453 O O . CYS C 1 59 ? 73.470 -7.341 82.892 1.00 85.10 59 CYS C O 1
ATOM 8456 N N . ASP C 1 60 ? 73.609 -9.066 84.365 1.00 149.33 60 ASP C N 1
ATOM 8457 C CA . ASP C 1 60 ? 74.714 -9.627 83.596 1.00 159.61 60 ASP C CA 1
ATOM 8458 C C . ASP C 1 60 ? 74.012 -10.632 82.759 1.00 152.24 60 ASP C C 1
ATOM 8459 O O . ASP C 1 60 ? 73.129 -11.356 83.207 1.00 156.81 60 ASP C O 1
ATOM 8464 N N . TRP C 1 61 ? 74.402 -10.654 81.491 1.00 117.03 61 TRP C N 1
ATOM 8465 C CA . TRP C 1 61 ? 73.962 -11.720 80.614 1.00 105.80 61 TRP C CA 1
ATOM 8466 C C . TRP C 1 61 ? 74.829 -12.988 80.773 1.00 119.29 61 TRP C C 1
ATOM 8467 O O . TRP C 1 61 ? 74.318 -14.102 80.716 1.00 122.74 61 TRP C O 1
ATOM 8478 N N . SER C 1 62 ? 76.137 -12.796 80.967 1.00 130.58 62 SER C N 1
ATOM 8479 C CA . SER C 1 62 ? 77.085 -13.910 81.068 1.00 142.94 62 SER C CA 1
ATOM 8480 C C . SER C 1 62 ? 76.749 -14.850 82.218 1.00 169.95 62 SER C C 1
ATOM 8481 O O . SER C 1 62 ? 76.575 -14.407 83.357 1.00 165.81 62 SER C O 1
ATOM 8484 N N . SER C 1 63 ? 76.704 -16.147 81.910 1.00 200.98 63 SER C N 1
ATOM 8485 C CA . SER C 1 63 ? 76.429 -17.184 82.902 1.00 207.33 63 SER C CA 1
ATOM 8486 C C . SER C 1 63 ? 75.169 -16.781 83.654 1.00 197.85 63 SER C C 1
ATOM 8487 O O . SER C 1 63 ? 74.154 -16.456 83.031 1.00 195.14 63 SER C O 1
ATOM 8490 N N . THR C 1 64 ? 75.233 -16.825 84.981 1.00 181.18 64 THR C N 1
ATOM 8491 C CA . THR C 1 64 ? 74.060 -16.627 85.824 1.00 157.60 64 THR C CA 1
ATOM 8492 C C . THR C 1 64 ? 73.318 -15.340 85.475 1.00 148.42 64 THR C C 1
ATOM 8493 O O . THR C 1 64 ? 73.894 -14.399 84.931 1.00 147.95 64 THR C O 1
ATOM 8497 N N . ARG C 1 65 ? 72.038 -15.309 85.822 1.00 144.52 65 ARG C N 1
ATOM 8498 C CA . ARG C 1 65 ? 71.167 -14.182 85.533 1.00 140.07 65 ARG C CA 1
ATOM 8499 C C . ARG C 1 65 ? 71.013 -13.276 86.749 1.00 151.80 65 ARG C C 1
ATOM 8500 O O . ARG C 1 65 ? 70.036 -13.387 87.489 1.00 155.72 65 ARG C O 1
ATOM 8508 N N . ARG C 1 66 ? 71.968 -12.376 86.948 1.00 157.38 66 ARG C N 1
ATOM 8509 C CA . ARG C 1 66 ? 72.011 -11.556 88.152 1.00 152.97 66 ARG C CA 1
ATOM 8510 C C . ARG C 1 66 ? 71.858 -10.077 87.841 1.00 141.70 66 ARG C C 1
ATOM 8511 O O . ARG C 1 66 ? 72.695 -9.515 87.137 1.00 155.07 66 ARG C O 1
ATOM 8519 N N . CYS C 1 67 ? 70.823 -9.411 88.352 1.00 116.02 67 CYS C N 1
ATOM 8520 C CA . CYS C 1 67 ? 70.767 -7.981 88.104 1.00 100.89 67 CYS C CA 1
ATOM 8521 C C . CYS C 1 67 ? 71.420 -7.372 89.330 1.00 98.44 67 CYS C C 1
ATOM 8522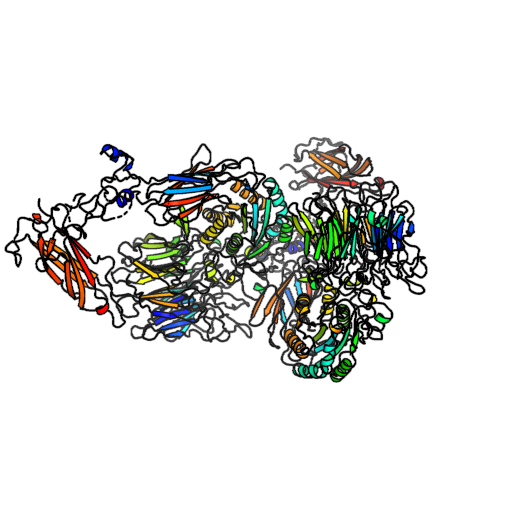 O O . CYS C 1 67 ? 71.192 -7.852 90.445 1.00 93.86 67 CYS C O 1
ATOM 8525 N N . GLN C 1 68 ? 72.177 -6.288 89.175 1.00 94.26 68 GLN C N 1
ATOM 8526 C CA . GLN C 1 68 ? 72.781 -5.726 90.359 1.00 95.10 68 GLN C CA 1
ATOM 8527 C C . GLN C 1 68 ? 72.396 -4.240 90.271 1.00 92.01 68 GLN C C 1
ATOM 8528 O O . GLN C 1 68 ? 72.590 -3.637 89.217 1.00 89.39 68 GLN C O 1
ATOM 8534 N N . PRO C 1 69 ? 71.834 -3.642 91.341 1.00 87.01 69 PRO C N 1
ATOM 8535 C CA . PRO C 1 69 ? 71.535 -2.199 91.282 1.00 77.72 69 PRO C CA 1
ATOM 8536 C C . PRO C 1 69 ? 72.748 -1.281 91.057 1.00 74.00 69 PRO C C 1
ATOM 8537 O O . PRO C 1 69 ? 73.766 -1.487 91.710 1.00 99.83 69 PRO C O 1
ATOM 8541 N N . ILE C 1 70 ? 72.652 -0.293 90.169 1.00 72.07 70 ILE C N 1
ATOM 8542 C CA . ILE C 1 70 ? 73.740 0.679 90.023 1.00 83.05 70 ILE C CA 1
ATOM 8543 C C . ILE C 1 70 ? 73.563 1.907 90.916 1.00 94.44 70 ILE C C 1
ATOM 8544 O O . ILE C 1 70 ? 72.586 2.644 90.767 1.00 102.60 70 ILE C O 1
ATOM 8549 N N . GLU C 1 71 ? 74.500 2.139 91.828 1.00 74.96 71 GLU C N 1
ATOM 8550 C CA . GLU C 1 71 ? 74.403 3.278 92.740 1.00 81.77 71 GLU C CA 1
ATOM 8551 C C . GLU C 1 71 ? 74.755 4.607 92.068 1.00 81.48 71 GLU C C 1
ATOM 8552 O O . GLU C 1 71 ? 75.925 4.981 91.991 1.00 86.85 71 GLU C O 1
ATOM 8558 N N . PHE C 1 72 ? 73.744 5.308 91.575 1.00 75.20 72 PHE C N 1
ATOM 8559 C CA . PHE C 1 72 ? 73.935 6.632 90.990 1.00 77.48 72 PHE C CA 1
ATOM 8560 C C . PHE C 1 72 ? 73.950 7.636 92.133 1.00 77.87 72 PHE C C 1
ATOM 8561 O O . PHE C 1 72 ? 74.709 8.604 92.123 1.00 75.00 72 PHE C O 1
ATOM 8569 N N . ASP C 1 73 ? 73.102 7.380 93.121 1.00 77.80 73 ASP C N 1
ATOM 8570 C CA . ASP C 1 73 ? 72.956 8.255 94.271 1.00 77.77 73 ASP C CA 1
ATOM 8571 C C . ASP C 1 73 ? 72.454 7.466 95.470 1.00 75.30 73 ASP C C 1
ATOM 8572 O O . ASP C 1 73 ? 71.391 6.850 95.424 1.00 75.88 73 ASP C O 1
ATOM 8577 N N . ALA C 1 74 ? 73.235 7.493 96.547 1.00 92.93 74 ALA C N 1
ATOM 8578 C CA . ALA C 1 74 ? 72.897 6.763 97.761 1.00 82.20 74 ALA C CA 1
ATOM 8579 C C . ALA C 1 74 ? 72.329 7.675 98.838 1.00 79.09 74 ALA C C 1
ATOM 8580 O O . ALA C 1 74 ? 71.808 7.205 99.847 1.00 78.91 74 ALA C O 1
ATOM 8582 N N . THR C 1 75 ? 72.425 8.980 98.608 1.00 94.05 75 THR C N 1
ATOM 8583 C CA . THR C 1 75 ? 72.016 9.974 99.597 1.00 77.95 75 THR C CA 1
ATOM 8584 C C . THR C 1 75 ? 70.505 10.202 99.626 1.00 75.94 75 THR C C 1
ATOM 8585 O O . THR C 1 75 ? 69.800 9.892 98.665 1.00 73.66 75 THR C O 1
ATOM 8589 N N . GLY C 1 76 ? 70.015 10.735 100.742 1.00 84.82 76 GLY C N 1
ATOM 8590 C CA . GLY C 1 76 ? 68.614 11.090 100.852 1.00 75.42 76 GLY C CA 1
ATOM 8591 C C . GLY C 1 76 ? 68.396 12.510 100.369 1.00 74.26 76 GLY C C 1
ATOM 8592 O O . GLY C 1 76 ? 69.120 12.989 99.499 1.00 74.12 76 GLY C O 1
ATOM 8593 N N . ASN C 1 77 ? 67.408 13.194 100.933 1.00 74.06 77 ASN C N 1
ATOM 8594 C CA . ASN C 1 77 ? 67.125 14.570 100.536 1.00 75.52 77 ASN C CA 1
ATOM 8595 C C . ASN C 1 77 ? 68.077 15.597 101.143 1.00 77.88 77 ASN C C 1
ATOM 8596 O O . ASN C 1 77 ? 68.144 15.737 102.363 1.00 77.36 77 ASN C O 1
ATOM 8601 N N . ARG C 1 78 ? 68.797 16.322 100.293 1.00 84.21 78 ARG C N 1
ATOM 8602 C CA . ARG C 1 78 ? 69.614 17.437 100.757 1.00 76.80 78 ARG C CA 1
ATOM 8603 C C . ARG C 1 78 ? 68.736 18.518 101.366 1.00 77.05 78 ARG C C 1
ATOM 8604 O O . ARG C 1 78 ? 67.591 18.707 100.960 1.00 75.23 78 ARG C O 1
ATOM 8612 N N . ASP C 1 79 ? 69.283 19.215 102.352 1.00 79.50 79 ASP C N 1
ATOM 8613 C CA . ASP C 1 79 ? 68.599 20.328 102.992 1.00 80.23 79 ASP C CA 1
ATOM 8614 C C . ASP C 1 79 ? 69.015 21.662 102.351 1.00 80.28 79 ASP C C 1
ATOM 8615 O O . ASP C 1 79 ? 70.199 21.919 102.139 1.00 81.47 79 ASP C O 1
ATOM 8620 N N . TYR C 1 80 ? 68.034 22.503 102.037 1.00 79.17 80 TYR C N 1
ATOM 8621 C CA . TYR C 1 80 ? 68.285 23.887 101.631 1.00 82.34 80 TYR C CA 1
ATOM 8622 C C . TYR C 1 80 ? 68.761 24.692 102.839 1.00 91.95 80 TYR C C 1
ATOM 8623 O O . TYR C 1 80 ? 69.699 25.482 102.747 1.00 105.22 80 TYR C O 1
ATOM 8632 N N . ALA C 1 81 ? 68.102 24.477 103.973 1.00 94.39 81 ALA C N 1
ATOM 8633 C CA . ALA C 1 81 ? 68.495 25.089 105.236 1.00 86.71 81 ALA C CA 1
ATOM 8634 C C . ALA C 1 81 ? 68.099 24.136 106.357 1.00 87.65 81 ALA C C 1
ATOM 8635 O O . ALA C 1 81 ? 67.553 23.069 106.091 1.00 97.41 81 ALA C O 1
ATOM 8637 N N . LYS C 1 82 ? 68.385 24.501 107.602 1.00 102.75 82 LYS C N 1
ATOM 8638 C CA . LYS C 1 82 ? 68.020 23.652 108.734 1.00 105.98 82 LYS C CA 1
ATOM 8639 C C . LYS C 1 82 ? 66.508 23.406 108.802 1.00 98.24 82 LYS C C 1
ATOM 8640 O O . LYS C 1 82 ? 65.717 24.351 108.781 1.00 92.45 82 LYS C O 1
ATOM 8646 N N . ASP C 1 83 ? 66.126 22.126 108.835 1.00 89.34 83 ASP C N 1
ATOM 8647 C CA . ASP C 1 83 ? 64.718 21.707 108.866 1.00 94.20 83 ASP C CA 1
ATOM 8648 C C . ASP C 1 83 ? 63.933 22.173 107.633 1.00 94.16 83 ASP C C 1
ATOM 8649 O O . ASP C 1 83 ? 62.714 22.342 107.690 1.00 99.08 83 ASP C O 1
ATOM 8654 N N . ASP C 1 84 ? 64.652 22.388 106.533 1.00 95.57 84 ASP C N 1
ATOM 8655 C CA . ASP C 1 84 ? 64.084 22.854 105.264 1.00 81.23 84 ASP C CA 1
ATOM 8656 C C . ASP C 1 84 ? 64.622 22.068 104.070 1.00 80.23 84 ASP C C 1
ATOM 8657 O O . ASP C 1 84 ? 65.568 22.507 103.415 1.00 81.27 84 ASP C O 1
ATOM 8662 N N . PRO C 1 85 ? 64.022 20.902 103.784 1.00 77.52 85 PRO C N 1
ATOM 8663 C CA . PRO C 1 85 ? 64.516 20.024 102.718 1.00 75.70 85 PRO C CA 1
ATOM 8664 C C . PRO C 1 85 ? 64.510 20.702 101.350 1.00 74.12 85 PRO C C 1
ATOM 8665 O O . PRO C 1 85 ? 63.563 21.402 100.991 1.00 72.79 85 PRO C O 1
ATOM 8669 N N . LEU C 1 86 ? 65.595 20.494 100.611 1.00 73.45 86 LEU C N 1
ATOM 8670 C CA . LEU C 1 86 ? 65.790 21.069 99.285 1.00 71.93 86 LEU C CA 1
ATOM 8671 C C . LEU C 1 86 ? 65.093 20.279 98.178 1.00 69.31 86 LEU C C 1
ATOM 8672 O O . LEU C 1 86 ? 64.654 20.846 97.183 1.00 67.83 86 LEU C O 1
ATOM 8677 N N . GLU C 1 87 ? 65.014 18.966 98.345 1.00 68.90 87 GLU C N 1
ATOM 8678 C CA . GLU C 1 87 ? 64.507 18.102 97.295 1.00 66.66 87 GLU C CA 1
ATOM 8679 C C . GLU C 1 87 ? 63.601 17.006 97.834 1.00 66.32 87 GLU C C 1
ATOM 8680 O O . GLU C 1 87 ? 63.526 16.785 99.037 1.00 67.96 87 GLU C O 1
ATOM 8686 N N . PHE C 1 88 ? 62.899 16.333 96.929 1.00 64.33 88 PHE C N 1
ATOM 8687 C CA . PHE C 1 88 ? 61.987 15.263 97.301 1.00 63.96 88 PHE C CA 1
ATOM 8688 C C . PHE C 1 88 ? 62.205 14.122 96.333 1.00 72.89 88 PHE C C 1
ATOM 8689 O O . PHE C 1 88 ? 61.701 14.137 95.212 1.00 70.02 88 PHE C O 1
ATOM 8697 N N . LYS C 1 89 ? 62.956 13.124 96.779 1.00 71.34 89 LYS C N 1
ATOM 8698 C CA . LYS C 1 89 ? 63.381 12.052 95.899 1.00 62.87 89 LYS C CA 1
ATOM 8699 C C . LYS C 1 89 ? 62.433 10.866 95.966 1.00 62.30 89 LYS C C 1
ATOM 8700 O O . LYS C 1 89 ? 62.523 9.945 95.160 1.00 85.23 89 LYS C O 1
ATOM 8706 N N . SER C 1 90 ? 61.529 10.882 96.937 1.00 63.01 90 SER C N 1
ATOM 8707 C CA . SER C 1 90 ? 60.541 9.822 97.048 1.00 69.87 90 SER C CA 1
ATOM 8708 C C . SER C 1 90 ? 59.612 9.860 95.849 1.00 69.80 90 SER C C 1
ATOM 8709 O O . SER C 1 90 ? 59.147 10.932 95.458 1.00 75.71 90 SER C O 1
ATOM 8712 N N . HIS C 1 91 ? 59.351 8.689 95.274 1.00 66.46 91 HIS C N 1
ATOM 8713 C CA . HIS C 1 91 ? 58.479 8.562 94.109 1.00 67.41 91 HIS C CA 1
ATOM 8714 C C . HIS C 1 91 ? 58.946 9.429 92.943 1.00 63.87 91 HIS C C 1
ATOM 8715 O O . HIS C 1 91 ? 58.129 9.937 92.175 1.00 73.73 91 HIS C O 1
ATOM 8722 N N . GLN C 1 92 ? 60.260 9.559 92.783 1.00 56.86 92 GLN C N 1
ATOM 8723 C CA . GLN C 1 92 ? 60.812 10.421 91.743 1.00 63.97 92 GLN C CA 1
ATOM 8724 C C . GLN C 1 92 ? 60.898 9.711 90.397 1.00 68.83 92 GLN C C 1
ATOM 8725 O O . GLN C 1 92 ? 61.207 10.339 89.381 1.00 53.65 92 GLN C O 1
ATOM 8731 N N . TRP C 1 93 ? 60.641 8.403 90.411 1.00 54.62 93 TRP C N 1
ATOM 8732 C CA . TRP C 1 93 ? 60.656 7.573 89.210 1.00 53.58 93 TRP C CA 1
ATOM 8733 C C . TRP C 1 93 ? 62.026 7.577 88.561 1.00 61.02 93 TRP C C 1
ATOM 8734 O O . TRP C 1 93 ? 62.137 7.682 87.339 1.00 61.23 93 TRP C O 1
ATOM 8745 N N . PHE C 1 94 ? 63.070 7.469 89.376 1.00 55.64 94 PHE C N 1
ATOM 8746 C CA . PHE C 1 94 ? 64.418 7.385 88.840 1.00 63.75 94 PHE C CA 1
ATOM 8747 C C . PHE C 1 94 ? 64.578 6.074 88.082 1.00 63.11 94 PHE C C 1
ATOM 8748 O O . PHE C 1 94 ? 64.285 5.003 88.609 1.00 67.77 94 PHE C O 1
ATOM 8756 N N . GLY C 1 95 ? 65.021 6.162 86.838 1.00 55.51 95 GLY C N 1
ATOM 8757 C CA . GLY C 1 95 ? 65.114 4.992 85.992 1.00 59.94 95 GLY C CA 1
ATOM 8758 C C . GLY C 1 95 ? 63.918 4.894 85.066 1.00 53.47 95 GLY C C 1
ATOM 8759 O O . GLY C 1 95 ? 63.688 3.862 84.440 1.00 53.24 95 GLY C O 1
ATOM 8760 N N . ALA C 1 96 ? 63.164 5.984 84.972 1.00 56.65 96 ALA C N 1
ATOM 8761 C CA . ALA C 1 96 ? 62.035 6.052 84.057 1.00 57.73 96 ALA C CA 1
ATOM 8762 C C . ALA C 1 96 ? 62.560 6.120 82.636 1.00 61.19 96 ALA C C 1
ATOM 8763 O O . ALA C 1 96 ? 61.887 5.711 81.692 1.00 64.38 96 ALA C O 1
ATOM 8765 N N . SER C 1 97 ? 63.762 6.663 82.490 1.00 50.94 97 SER C N 1
ATOM 8766 C CA . SER C 1 97 ? 64.432 6.646 81.202 1.00 62.42 97 SER C CA 1
ATOM 8767 C C . SER C 1 97 ? 65.922 6.363 81.375 1.00 67.24 97 SER C C 1
ATOM 8768 O O . SER C 1 97 ? 66.607 7.051 82.132 1.00 57.60 97 SER C O 1
ATOM 8771 N N . VAL C 1 98 ? 66.408 5.329 80.688 1.00 71.77 98 VAL C N 1
ATOM 8772 C CA . VAL C 1 98 ? 67.824 4.969 80.717 1.00 67.84 98 VAL C CA 1
ATOM 8773 C C . VAL C 1 98 ? 68.471 4.915 79.328 1.00 68.21 98 VAL C C 1
ATOM 8774 O O . VAL C 1 98 ? 67.946 4.274 78.417 1.00 80.52 98 VAL C O 1
ATOM 8778 N N . ARG C 1 99 ? 69.608 5.584 79.167 1.00 60.64 99 ARG C N 1
ATOM 8779 C CA . ARG C 1 99 ? 70.299 5.634 77.880 1.00 64.73 99 ARG C CA 1
ATOM 8780 C C . ARG C 1 99 ? 71.802 5.466 78.084 1.00 74.56 99 ARG C C 1
ATOM 8781 O O . ARG C 1 99 ? 72.388 6.103 78.955 1.00 94.25 99 ARG C O 1
ATOM 8789 N N . SER C 1 100 ? 72.422 4.603 77.287 1.00 80.29 100 SER C N 1
ATOM 8790 C CA . SER C 1 100 ? 73.839 4.303 77.458 1.00 70.92 100 SER C CA 1
ATOM 8791 C C . SER C 1 100 ? 74.645 4.381 76.161 1.00 74.41 100 SER C C 1
ATOM 8792 O O . SER C 1 100 ? 74.209 3.910 75.110 1.00 82.81 100 SER C O 1
ATOM 8795 N N . LYS C 1 101 ? 75.832 4.970 76.266 1.00 68.65 101 LYS C N 1
ATOM 8796 C CA . LYS C 1 101 ? 76.795 5.068 75.170 1.00 67.50 101 LYS C CA 1
ATOM 8797 C C . LYS C 1 101 ? 78.214 4.779 75.646 1.00 71.31 101 LYS C C 1
ATOM 8798 O O . LYS C 1 101 ? 78.815 5.603 76.334 1.00 78.09 101 LYS C O 1
ATOM 8804 N N . GLN C 1 102 ? 78.738 3.613 75.277 1.00 76.47 102 GLN C N 1
ATOM 8805 C CA . GLN C 1 102 ? 80.077 3.176 75.685 1.00 80.23 102 GLN C CA 1
ATOM 8806 C C . GLN C 1 102 ? 80.202 3.101 77.206 1.00 86.33 102 GLN C C 1
ATOM 8807 O O . GLN C 1 102 ? 79.524 2.293 77.835 1.00 96.36 102 GLN C O 1
ATOM 8813 N N . ASP C 1 103 ? 81.056 3.928 77.805 1.00 95.02 103 ASP C N 1
ATOM 8814 C CA . ASP C 1 103 ? 81.202 3.882 79.258 1.00 77.79 103 ASP C CA 1
ATOM 8815 C C . ASP C 1 103 ? 80.315 4.885 79.969 1.00 75.68 103 ASP C C 1
ATOM 8816 O O . ASP C 1 103 ? 80.488 5.124 81.160 1.00 106.28 103 ASP C O 1
ATOM 8821 N N . LYS C 1 104 ? 79.362 5.465 79.250 1.00 77.54 104 LYS C N 1
ATOM 8822 C CA . LYS C 1 104 ? 78.445 6.422 79.859 1.00 85.72 104 LYS C CA 1
ATOM 8823 C C . LYS C 1 104 ? 77.055 5.826 80.048 1.00 86.66 104 LYS C C 1
ATOM 8824 O O . LYS C 1 104 ? 76.496 5.218 79.134 1.00 90.41 104 LYS C O 1
ATOM 8830 N N . ILE C 1 105 ? 76.493 6.028 81.234 1.00 79.31 105 ILE C N 1
ATOM 8831 C CA . ILE C 1 105 ? 75.125 5.619 81.515 1.00 74.43 105 ILE C CA 1
ATOM 8832 C C . ILE C 1 105 ? 74.370 6.819 82.048 1.00 72.49 105 ILE C C 1
ATOM 8833 O O . ILE C 1 105 ? 74.729 7.389 83.076 1.00 65.62 105 ILE C O 1
ATOM 8838 N N . LEU C 1 106 ? 73.308 7.183 81.340 1.00 62.44 106 LEU C N 1
ATOM 8839 C CA . LEU C 1 106 ? 72.448 8.285 81.740 1.00 61.03 106 LEU C CA 1
ATOM 8840 C C . LEU C 1 106 ? 71.066 7.786 82.132 1.00 59.25 106 LEU C C 1
ATOM 8841 O O . LEU C 1 106 ? 70.359 7.180 81.329 1.00 66.47 106 LEU C O 1
ATOM 8846 N N . ALA C 1 107 ? 70.696 8.035 83.382 1.00 59.36 107 ALA C N 1
ATOM 8847 C CA . ALA C 1 107 ? 69.370 7.701 83.878 1.00 57.93 107 ALA C CA 1
ATOM 8848 C C . ALA C 1 107 ? 68.727 8.936 84.483 1.00 57.24 107 ALA C C 1
ATOM 8849 O O . ALA C 1 107 ? 69.420 9.838 84.950 1.00 76.37 107 ALA C O 1
ATOM 8851 N N . CYS C 1 108 ? 67.400 8.992 84.450 1.00 55.58 108 CYS C N 1
ATOM 8852 C CA . CYS C 1 108 ? 66.696 10.197 84.867 1.00 57.49 108 CYS C CA 1
ATOM 8853 C C . CYS C 1 108 ? 65.514 9.922 85.789 1.00 61.26 108 CYS C C 1
ATOM 8854 O O . CYS C 1 108 ? 64.977 8.815 85.825 1.00 53.95 108 CYS C O 1
ATOM 8857 N N . ALA C 1 109 ? 65.134 10.951 86.541 1.00 62.32 109 ALA C N 1
ATOM 8858 C CA . ALA C 1 109 ? 63.985 10.898 87.435 1.00 63.64 109 ALA C CA 1
ATOM 8859 C C . ALA C 1 109 ? 63.015 12.019 87.098 1.00 67.40 109 ALA C C 1
ATOM 8860 O O . ALA C 1 109 ? 63.104 13.110 87.659 1.00 62.49 109 ALA C O 1
ATOM 8862 N N . PRO C 1 110 ? 62.078 11.747 86.180 1.00 54.11 110 PRO C N 1
ATOM 8863 C CA . PRO C 1 110 ? 61.142 12.738 85.643 1.00 50.32 110 PRO C CA 1
ATOM 8864 C C . PRO C 1 110 ? 60.233 13.332 86.708 1.00 50.59 110 PRO C C 1
ATOM 8865 O O . PRO C 1 110 ? 59.779 14.461 86.542 1.00 54.05 110 PRO C O 1
ATOM 8869 N N . LEU C 1 111 ? 59.933 12.565 87.752 1.00 58.70 111 LEU C N 1
ATOM 8870 C CA . LEU C 1 111 ? 59.041 13.039 88.803 1.00 51.69 111 LEU C CA 1
ATOM 8871 C C . LEU C 1 111 ? 59.806 13.502 90.050 1.00 53.43 111 LEU C C 1
ATOM 8872 O O . LEU C 1 111 ? 59.245 13.582 91.140 1.00 70.68 111 LEU C O 1
ATOM 8877 N N . TYR C 1 112 ? 61.096 13.774 89.890 1.00 54.15 112 TYR C N 1
ATOM 8878 C CA . TYR C 1 112 ? 61.891 14.403 90.942 1.00 58.42 112 TYR C CA 1
ATOM 8879 C C . TYR C 1 112 ? 61.407 15.838 91.164 1.00 65.27 112 TYR C C 1
ATOM 8880 O O . TYR C 1 112 ? 61.363 16.626 90.218 1.00 59.40 112 TYR C O 1
ATOM 8889 N N . HIS C 1 113 ? 61.056 16.192 92.396 1.00 57.27 113 HIS C N 1
ATOM 8890 C CA . HIS C 1 113 ? 60.657 17.572 92.675 1.00 65.92 113 HIS C CA 1
ATOM 8891 C C . HIS C 1 113 ? 61.696 18.309 93.501 1.00 67.92 113 HIS C C 1
ATOM 8892 O O . HIS C 1 113 ? 62.417 17.678 94.276 1.00 60.91 113 HIS C O 1
ATOM 8899 N N . TRP C 1 114 ? 61.806 19.629 93.361 1.00 60.18 114 TRP C N 1
ATOM 8900 C CA . TRP C 1 114 ? 62.682 20.289 94.308 1.00 62.27 114 TRP C CA 1
ATOM 8901 C C . TRP C 1 114 ? 62.192 21.630 94.798 1.00 63.24 114 TRP C C 1
ATOM 8902 O O . TRP C 1 114 ? 61.235 22.208 94.287 1.00 62.32 114 TRP C O 1
ATOM 8913 N N . ARG C 1 115 ? 62.865 22.083 95.843 1.00 65.32 115 ARG C N 1
ATOM 8914 C CA . ARG C 1 115 ? 62.417 23.235 96.586 1.00 66.70 115 ARG C CA 1
ATOM 8915 C C . ARG C 1 115 ? 63.004 24.476 95.907 1.00 93.30 115 ARG C C 1
ATOM 8916 O O . ARG C 1 115 ? 64.104 24.403 95.372 1.00 111.01 115 ARG C O 1
ATOM 8924 N N . THR C 1 116 ? 62.328 25.606 95.912 1.00 83.82 116 THR C N 1
ATOM 8925 C CA . THR C 1 116 ? 62.666 26.700 95.016 1.00 85.70 116 THR C CA 1
ATOM 8926 C C . THR C 1 116 ? 63.756 27.297 95.932 1.00 99.57 116 THR C C 1
ATOM 8927 O O . THR C 1 116 ? 63.804 26.908 97.099 1.00 97.94 116 THR C O 1
ATOM 8931 N N . GLU C 1 117 ? 64.633 28.203 95.511 1.00 96.82 117 GLU C N 1
ATOM 8932 C CA . GLU C 1 117 ? 65.653 28.590 96.489 1.00 91.21 117 GLU C CA 1
ATOM 8933 C C . GLU C 1 117 ? 65.167 29.899 97.058 1.00 100.32 117 GLU C C 1
ATOM 8934 O O . GLU C 1 117 ? 65.824 30.526 97.892 1.00 115.05 117 GLU C O 1
ATOM 8940 N N . MET C 1 118 ? 63.994 30.298 96.586 1.00 90.38 118 MET C N 1
ATOM 8941 C CA . MET C 1 118 ? 63.376 31.529 97.023 1.00 86.82 118 MET C CA 1
ATOM 8942 C C . MET C 1 118 ? 62.332 31.174 98.085 1.00 96.17 118 MET C C 1
ATOM 8943 O O . MET C 1 118 ? 62.518 31.460 99.265 1.00 113.25 118 MET C O 1
ATOM 8948 N N . LYS C 1 119 ? 61.243 30.529 97.662 1.00 88.70 119 LYS C N 1
ATOM 8949 C CA . LYS C 1 119 ? 60.193 30.108 98.590 1.00 90.06 119 LYS C CA 1
ATOM 8950 C C . LYS C 1 119 ? 60.161 28.583 98.733 1.00 82.35 119 LYS C C 1
ATOM 8951 O O . LYS C 1 119 ? 60.909 27.879 98.060 1.00 93.63 119 LYS C O 1
ATOM 8957 N N . GLN C 1 120 ? 59.278 28.079 99.593 1.00 82.48 120 GLN C N 1
ATOM 8958 C CA . GLN C 1 120 ? 59.159 26.635 99.844 1.00 78.66 120 GLN C CA 1
ATOM 8959 C C . GLN C 1 120 ? 58.172 25.970 98.892 1.00 80.64 120 GLN C C 1
ATOM 8960 O O . GLN C 1 120 ? 56.994 25.824 99.221 1.00 86.43 120 GLN C O 1
ATOM 8966 N N . GLU C 1 121 ? 58.638 25.564 97.717 1.00 67.78 121 GLU C N 1
ATOM 8967 C CA . GLU C 1 121 ? 57.755 24.900 96.773 1.00 65.58 121 GLU C CA 1
ATOM 8968 C C . GLU C 1 121 ? 58.113 23.438 96.587 1.00 71.30 121 GLU C C 1
ATOM 8969 O O . GLU C 1 121 ? 59.010 22.912 97.243 1.00 91.31 121 GLU C O 1
ATOM 8975 N N . ARG C 1 122 ? 57.405 22.796 95.665 1.00 70.09 122 ARG C N 1
ATOM 8976 C CA . ARG C 1 122 ? 57.655 21.411 95.311 1.00 66.00 122 ARG C CA 1
ATOM 8977 C C . ARG C 1 122 ? 57.414 21.215 93.828 1.00 60.96 122 ARG C C 1
ATOM 8978 O O . ARG C 1 122 ? 56.337 20.787 93.417 1.00 62.96 122 ARG C O 1
ATOM 8986 N N . GLU C 1 123 ? 58.418 21.566 93.031 1.00 71.08 123 GLU C N 1
ATOM 8987 C CA . GLU C 1 123 ? 58.277 21.650 91.581 1.00 57.23 123 GLU C CA 1
ATOM 8988 C C . GLU C 1 123 ? 59.062 20.538 90.892 1.00 56.25 123 GLU C C 1
ATOM 8989 O O . GLU C 1 123 ? 60.260 20.378 91.132 1.00 57.10 123 GLU C O 1
ATOM 8995 N N . PRO C 1 124 ? 58.376 19.760 90.037 1.00 54.61 124 PRO C N 1
ATOM 8996 C CA . PRO C 1 124 ? 58.949 18.609 89.332 1.00 53.67 124 PRO C CA 1
ATOM 8997 C C . PRO C 1 124 ? 59.863 18.993 88.176 1.00 53.33 124 PRO C C 1
ATOM 8998 O O . PRO C 1 124 ? 59.459 18.898 87.019 1.00 64.37 124 PRO C O 1
ATOM 9002 N N . VAL C 1 125 ? 61.086 19.407 88.485 1.00 56.72 125 VAL C N 1
ATOM 9003 C CA . VAL C 1 125 ? 62.007 19.838 87.448 1.00 54.65 125 VAL C CA 1
ATOM 9004 C C . VAL C 1 125 ? 62.683 18.633 86.809 1.00 54.08 125 VAL C C 1
ATOM 9005 O O . VAL C 1 125 ? 63.236 18.732 85.715 1.00 53.79 125 VAL C O 1
ATOM 9009 N N . GLY C 1 126 ? 62.623 17.487 87.482 1.00 54.07 126 GLY C N 1
ATOM 9010 C CA . GLY C 1 126 ? 63.300 16.305 86.988 1.00 53.83 126 GLY C CA 1
ATOM 9011 C C . GLY C 1 126 ? 64.807 16.399 87.158 1.00 55.38 126 GLY C C 1
ATOM 9012 O O . GLY C 1 126 ? 65.372 17.490 87.168 1.00 56.33 126 GLY C O 1
ATOM 9013 N N . THR C 1 127 ? 65.465 15.262 87.336 1.00 55.86 127 THR C N 1
ATOM 9014 C CA . THR C 1 127 ? 66.915 15.276 87.451 1.00 61.69 127 THR C CA 1
ATOM 9015 C C . THR C 1 127 ? 67.521 14.020 86.837 1.00 69.18 127 THR C C 1
ATOM 9016 O O . THR C 1 127 ? 66.870 12.977 86.756 1.00 56.53 127 THR C O 1
ATOM 9020 N N . CYS C 1 128 ? 68.759 14.145 86.367 1.00 61.95 128 CYS C N 1
ATOM 9021 C CA . CYS C 1 128 ? 69.493 13.015 85.811 1.00 60.54 128 CYS C CA 1
ATOM 9022 C C . CYS C 1 128 ? 70.849 12.796 86.479 1.00 61.31 128 CYS C C 1
ATOM 9023 O O . CYS C 1 128 ? 71.486 13.738 86.951 1.00 62.66 128 CYS C O 1
ATOM 9026 N N . PHE C 1 129 ? 71.268 11.538 86.538 1.00 61.91 129 PHE C N 1
ATOM 9027 C CA . PHE C 1 129 ? 72.622 11.184 86.944 1.00 67.82 129 PHE C CA 1
ATOM 9028 C C . PHE C 1 129 ? 73.430 10.577 85.795 1.00 69.69 129 PHE C C 1
ATOM 9029 O O . PHE C 1 129 ? 72.953 9.662 85.120 1.00 72.26 129 PHE C O 1
ATOM 9037 N N . LEU C 1 130 ? 74.631 11.097 85.549 1.00 69.27 130 LEU C N 1
ATOM 9038 C CA . LEU C 1 130 ? 75.462 10.556 84.479 1.00 67.17 130 LEU C CA 1
ATOM 9039 C C . LEU C 1 130 ? 76.669 9.868 85.114 1.00 69.77 130 LEU C C 1
ATOM 9040 O O . LEU C 1 130 ? 77.371 10.452 85.940 1.00 86.52 130 LEU C O 1
ATOM 9045 N N . GLN C 1 131 ? 76.914 8.630 84.694 1.00 74.60 131 GLN C N 1
ATOM 9046 C CA . GLN C 1 131 ? 78.006 7.801 85.205 1.00 86.00 131 GLN C CA 1
ATOM 9047 C C . GLN C 1 131 ? 79.038 7.365 84.168 1.00 99.16 131 GLN C C 1
ATOM 9048 O O . GLN C 1 131 ? 78.770 6.480 83.361 1.00 98.94 131 GLN C O 1
ATOM 9054 N N . ASP C 1 132 ? 80.209 7.997 84.170 1.00 110.87 132 ASP C N 1
ATOM 9055 C CA . ASP C 1 132 ? 81.266 7.592 83.249 1.00 112.69 132 ASP C CA 1
ATOM 9056 C C . ASP C 1 132 ? 82.354 6.833 83.989 1.00 103.38 132 ASP C C 1
ATOM 9057 O O . ASP C 1 132 ? 83.201 7.438 84.655 1.00 92.39 132 ASP C O 1
ATOM 9062 N N . GLY C 1 133 ? 82.333 5.504 83.882 1.00 106.26 133 GLY C N 1
ATOM 9063 C CA . GLY C 1 133 ? 83.336 4.700 84.554 1.00 121.85 133 GLY C CA 1
ATOM 9064 C C . GLY C 1 133 ? 83.245 4.821 86.062 1.00 126.38 133 GLY C C 1
ATOM 9065 O O . GLY C 1 133 ? 82.432 4.162 86.718 1.00 123.03 133 GLY C O 1
ATOM 9066 N N . THR C 1 134 ? 84.099 5.683 86.604 1.00 123.25 134 THR C N 1
ATOM 9067 C CA . THR C 1 134 ? 84.177 5.897 88.032 1.00 128.00 134 THR C CA 1
ATOM 9068 C C . THR C 1 134 ? 83.390 7.147 88.449 1.00 130.35 134 THR C C 1
ATOM 9069 O O . THR C 1 134 ? 82.599 7.089 89.384 1.00 119.28 134 THR C O 1
ATOM 9073 N N . LYS C 1 135 ? 83.629 8.286 87.799 1.00 132.94 135 LYS C N 1
ATOM 9074 C CA . LYS C 1 135 ? 82.934 9.520 88.183 1.00 116.83 135 LYS C CA 1
ATOM 9075 C C . LYS C 1 135 ? 81.436 9.539 87.847 1.00 103.85 135 LYS C C 1
ATOM 9076 O O . LYS C 1 135 ? 81.015 9.216 86.733 1.00 98.65 135 LYS C O 1
ATOM 9082 N N . THR C 1 136 ? 80.636 9.898 88.844 1.00 106.93 136 THR C N 1
ATOM 9083 C CA . THR C 1 136 ? 79.201 10.081 88.710 1.00 77.14 136 THR C CA 1
ATOM 9084 C C . THR C 1 136 ? 78.747 11.524 88.977 1.00 76.34 136 THR C C 1
ATOM 9085 O O . THR C 1 136 ? 79.032 12.055 90.051 1.00 97.30 136 THR C O 1
ATOM 9089 N N . VAL C 1 137 ? 78.070 12.170 88.033 1.00 74.28 137 VAL C N 1
ATOM 9090 C CA . VAL C 1 137 ? 77.661 13.557 88.264 1.00 73.77 137 VAL C CA 1
ATOM 9091 C C . VAL C 1 137 ? 76.139 13.694 88.173 1.00 70.98 137 VAL C C 1
ATOM 9092 O O . VAL C 1 137 ? 75.469 12.825 87.618 1.00 82.36 137 VAL C O 1
ATOM 9096 N N . GLU C 1 138 ? 75.598 14.771 88.731 1.00 70.65 138 GLU C N 1
ATOM 9097 C CA . GLU C 1 138 ? 74.170 15.058 88.592 1.00 72.58 138 GLU C CA 1
ATOM 9098 C C . GLU C 1 138 ? 73.941 16.027 87.445 1.00 74.66 138 GLU C C 1
ATOM 9099 O O . GLU C 1 138 ? 74.792 16.874 87.163 1.00 73.39 138 GLU C O 1
ATOM 9105 N N . TYR C 1 139 ? 72.792 15.909 86.791 1.00 71.06 139 TYR C N 1
ATOM 9106 C CA . TYR C 1 139 ? 72.460 16.770 85.666 1.00 63.89 139 TYR C CA 1
ATOM 9107 C C . TYR C 1 139 ? 70.990 17.165 85.714 1.00 64.88 139 TYR C C 1
ATOM 9108 O O . TYR C 1 139 ? 70.113 16.379 85.365 1.00 75.34 139 TYR C O 1
ATOM 9117 N N . ALA C 1 140 ? 70.723 18.399 86.138 1.00 65.74 140 ALA C N 1
ATOM 9118 C CA . ALA C 1 140 ? 69.354 18.885 86.210 1.00 64.98 140 ALA C CA 1
ATOM 9119 C C . ALA C 1 140 ? 69.282 20.261 85.571 1.00 60.99 140 ALA C C 1
ATOM 9120 O O . ALA C 1 140 ? 69.290 21.280 86.260 1.00 74.13 140 ALA C O 1
ATOM 9122 N N . PRO C 1 141 ? 69.199 20.286 84.233 1.00 68.20 141 PRO C N 1
ATOM 9123 C CA . PRO C 1 141 ? 69.213 21.526 83.455 1.00 60.47 141 PRO C CA 1
ATOM 9124 C C . PRO C 1 141 ? 67.949 22.356 83.608 1.00 59.56 141 PRO C C 1
ATOM 9125 O O . PRO C 1 141 ? 67.967 23.530 83.247 1.00 73.42 141 PRO C O 1
ATOM 9129 N N . CYS C 1 142 ? 66.883 21.775 84.149 1.00 58.20 142 CYS C N 1
ATOM 9130 C CA . CYS C 1 142 ? 65.653 22.532 84.365 1.00 57.54 142 CYS C CA 1
ATOM 9131 C C . CYS C 1 142 ? 65.588 23.082 85.790 1.00 64.83 142 CYS C C 1
ATOM 9132 O O . CYS C 1 142 ? 64.761 23.942 86.101 1.00 62.79 142 CYS C O 1
ATOM 9135 N N . ARG C 1 143 ? 66.459 22.578 86.655 1.00 70.57 143 ARG C N 1
ATOM 9136 C CA . ARG C 1 143 ? 66.570 23.091 88.015 1.00 67.27 143 ARG C CA 1
ATOM 9137 C C . ARG C 1 143 ? 67.364 24.410 88.008 1.00 73.57 143 ARG C C 1
ATOM 9138 O O . ARG C 1 143 ? 68.553 24.436 88.319 1.00 76.94 143 ARG C O 1
ATOM 9146 N N . SER C 1 144 ? 66.681 25.492 87.631 1.00 79.47 144 SER C N 1
ATOM 9147 C CA . SER C 1 144 ? 67.264 26.829 87.411 1.00 80.36 144 SER C CA 1
ATOM 9148 C C . SER C 1 144 ? 66.606 27.941 88.245 1.00 72.30 144 SER C C 1
ATOM 9149 O O . SER C 1 144 ? 65.855 27.663 89.180 1.00 65.60 144 SER C O 1
ATOM 9152 N N . GLN C 1 145 ? 66.872 29.199 87.875 1.00 67.32 145 GLN C N 1
ATOM 9153 C CA . GLN C 1 145 ? 66.232 30.348 88.520 1.00 80.73 145 GLN C CA 1
ATOM 9154 C C . GLN C 1 145 ? 64.936 30.683 87.805 1.00 86.01 145 GLN C C 1
ATOM 9155 O O . GLN C 1 145 ? 64.138 31.482 88.291 1.00 96.40 145 GLN C O 1
ATOM 9161 N N . ASP C 1 146 ? 64.722 30.056 86.655 1.00 84.83 146 ASP C N 1
ATOM 9162 C CA . ASP C 1 146 ? 63.459 30.174 85.940 1.00 67.07 146 ASP C CA 1
ATOM 9163 C C . ASP C 1 146 ? 62.397 29.231 86.527 1.00 62.26 146 ASP C C 1
ATOM 9164 O O . ASP C 1 146 ? 62.180 28.137 86.007 1.00 67.48 146 ASP C O 1
ATOM 9169 N N . ILE C 1 147 ? 61.773 29.632 87.633 1.00 63.04 147 ILE C N 1
ATOM 9170 C CA . ILE C 1 147 ? 60.908 28.724 88.392 1.00 61.97 147 ILE C CA 1
ATOM 9171 C C . ILE C 1 147 ? 59.430 28.799 88.014 1.00 60.84 147 ILE C C 1
ATOM 9172 O O . ILE C 1 147 ? 59.036 29.605 87.173 1.00 60.92 147 ILE C O 1
ATOM 9177 N N . ASP C 1 148 ? 58.625 27.951 88.658 1.00 60.00 148 ASP C N 1
ATOM 9178 C CA . ASP C 1 148 ? 57.172 27.889 88.454 1.00 73.41 148 ASP C CA 1
ATOM 9179 C C . ASP C 1 148 ? 56.824 27.423 87.030 1.00 66.33 148 ASP C C 1
ATOM 9180 O O . ASP C 1 148 ? 57.707 27.253 86.190 1.00 58.81 148 ASP C O 1
ATOM 9185 N N . ALA C 1 149 ? 55.539 27.178 86.782 1.00 57.46 149 ALA C N 1
ATOM 9186 C CA . ALA C 1 149 ? 55.068 26.611 85.516 1.00 54.78 149 ALA C CA 1
ATOM 9187 C C . ALA C 1 149 ? 55.427 27.478 84.299 1.00 55.01 149 ALA C C 1
ATOM 9188 O O . ALA C 1 149 ? 55.741 26.949 83.236 1.00 53.94 149 ALA C O 1
ATOM 9190 N N . ASP C 1 150 ? 55.366 28.800 84.449 1.00 56.56 150 ASP C N 1
ATOM 9191 C CA . ASP C 1 150 ? 55.743 29.712 83.366 1.00 57.16 150 ASP C CA 1
ATOM 9192 C C . ASP C 1 150 ? 57.195 29.492 82.932 1.00 66.50 150 ASP C C 1
ATOM 9193 O O . ASP C 1 150 ? 57.555 29.764 81.785 1.00 67.58 150 ASP C O 1
ATOM 9198 N N . GLY C 1 151 ? 58.027 29.018 83.853 1.00 65.41 151 GLY C N 1
ATOM 9199 C CA . GLY C 1 151 ? 59.421 28.754 83.547 1.00 57.87 151 GLY C CA 1
ATOM 9200 C C . GLY C 1 151 ? 59.707 27.269 83.393 1.00 61.97 151 GLY C C 1
ATOM 9201 O O . GLY C 1 151 ? 58.984 26.566 82.682 1.00 54.78 151 GLY C O 1
ATOM 9202 N N . GLN C 1 152 ? 60.734 26.775 84.080 1.00 56.85 152 GLN C N 1
ATOM 9203 C CA . GLN C 1 152 ? 61.132 25.376 83.946 1.00 55.69 152 GLN C CA 1
ATOM 9204 C C . GLN C 1 152 ? 60.786 24.579 85.193 1.00 55.48 152 GLN C C 1
ATOM 9205 O O . GLN C 1 152 ? 61.286 23.472 85.391 1.00 55.04 152 GLN C O 1
ATOM 9211 N N . GLY C 1 153 ? 59.907 25.137 86.016 1.00 55.94 153 GLY C N 1
ATOM 9212 C CA . GLY C 1 153 ? 59.512 24.506 87.261 1.00 56.06 153 GLY C CA 1
ATOM 9213 C C . GLY C 1 153 ? 58.852 23.151 87.119 1.00 58.84 153 GLY C C 1
ATOM 9214 O O . GLY C 1 153 ? 59.056 22.268 87.949 1.00 54.61 153 GLY C O 1
ATOM 9215 N N . PHE C 1 154 ? 58.082 22.967 86.052 1.00 75.01 154 PHE C N 1
ATOM 9216 C CA . PHE C 1 154 ? 57.339 21.727 85.890 1.00 56.86 154 PHE C CA 1
ATOM 9217 C C . PHE C 1 154 ? 57.844 20.995 84.664 1.00 57.05 154 PHE C C 1
ATOM 9218 O O . PHE C 1 154 ? 57.139 20.192 84.055 1.00 64.69 154 PHE C O 1
ATOM 9226 N N . CYS C 1 155 ? 59.104 21.266 84.348 1.00 52.30 155 CYS C N 1
ATOM 9227 C CA . CYS C 1 155 ? 59.762 20.753 83.159 1.00 50.68 155 CYS C CA 1
ATOM 9228 C C . CYS C 1 155 ? 59.807 19.232 83.099 1.00 54.91 155 CYS C C 1
ATOM 9229 O O . CYS C 1 155 ? 59.593 18.652 82.032 1.00 48.75 155 CYS C O 1
ATOM 9232 N N . GLN C 1 156 ? 60.080 18.595 84.238 1.00 50.31 156 GLN C N 1
ATOM 9233 C CA . GLN C 1 156 ? 60.275 17.146 84.284 1.00 49.83 156 GLN C CA 1
ATOM 9234 C C . GLN C 1 156 ? 61.365 16.754 83.302 1.00 51.51 156 GLN C C 1
ATOM 9235 O O . GLN C 1 156 ? 61.161 15.900 82.444 1.00 58.63 156 GLN C O 1
ATOM 9241 N N . GLY C 1 157 ? 62.518 17.404 83.427 1.00 62.77 157 GLY C N 1
ATOM 9242 C CA . GLY C 1 157 ? 63.650 17.136 82.562 1.00 53.00 157 GLY C CA 1
ATOM 9243 C C . GLY C 1 157 ? 64.077 15.687 82.665 1.00 57.62 157 GLY C C 1
ATOM 9244 O O . GLY C 1 157 ? 64.157 15.127 83.760 1.00 56.00 157 GLY C O 1
ATOM 9245 N N . GLY C 1 158 ? 64.370 15.085 81.516 1.00 52.08 158 GLY C N 1
ATOM 9246 C CA . GLY C 1 158 ? 64.768 13.693 81.458 1.00 51.04 158 GLY C CA 1
ATOM 9247 C C . GLY C 1 158 ? 63.600 12.757 81.207 1.00 51.12 158 GLY C C 1
ATOM 9248 O O . GLY C 1 158 ? 63.742 11.535 81.312 1.00 49.71 158 GLY C O 1
ATOM 9249 N N . PHE C 1 159 ? 62.446 13.328 80.864 1.00 49.88 159 PHE C N 1
ATOM 9250 C CA . PHE C 1 159 ? 61.272 12.538 80.506 1.00 47.26 159 PHE C CA 1
ATOM 9251 C C . PHE C 1 159 ? 61.625 11.655 79.314 1.00 50.06 159 PHE C C 1
ATOM 9252 O O . PHE C 1 159 ? 61.192 10.509 79.228 1.00 69.38 159 PHE C O 1
ATOM 9260 N N . SER C 1 160 ? 62.425 12.205 78.404 1.00 47.35 160 SER C N 1
ATOM 9261 C CA . SER C 1 160 ? 63.044 11.432 77.331 1.00 51.95 160 SER C CA 1
ATOM 9262 C C . SER C 1 160 ? 64.475 11.908 77.116 1.00 48.91 160 SER C C 1
ATOM 9263 O O . SER C 1 160 ? 64.764 13.097 77.252 1.00 49.41 160 SER C O 1
ATOM 9266 N N . ILE C 1 161 ? 65.368 10.977 76.791 1.00 59.16 161 ILE C N 1
ATOM 9267 C CA . ILE C 1 161 ? 66.776 11.303 76.584 1.00 58.19 161 ILE C CA 1
ATOM 9268 C C . ILE C 1 161 ? 67.396 10.551 75.408 1.00 54.74 161 ILE C C 1
ATOM 9269 O O . ILE C 1 161 ? 66.837 9.569 74.924 1.00 67.51 161 ILE C O 1
ATOM 9274 N N . ASP C 1 162 ? 68.569 11.007 74.976 1.00 53.31 162 ASP C N 1
ATOM 9275 C CA . ASP C 1 162 ? 69.305 10.354 73.897 1.00 54.22 162 ASP C CA 1
ATOM 9276 C C . ASP C 1 162 ? 70.737 10.878 73.826 1.00 61.71 162 ASP C C 1
ATOM 9277 O O . ASP C 1 162 ? 71.027 11.972 74.308 1.00 75.10 162 ASP C O 1
ATOM 9282 N N . PHE C 1 163 ? 71.616 10.103 73.198 1.00 64.15 163 PHE C N 1
ATOM 9283 C CA . PHE C 1 163 ? 72.983 10.534 72.907 1.00 61.12 163 PHE C CA 1
ATOM 9284 C C . PHE C 1 163 ? 73.173 10.808 71.419 1.00 60.30 163 PHE C C 1
ATOM 9285 O O . PHE C 1 163 ? 72.585 10.136 70.574 1.00 59.44 163 PHE C O 1
ATOM 9293 N N . THR C 1 164 ? 74.007 11.790 71.105 1.00 61.85 164 THR C N 1
ATOM 9294 C CA . THR C 1 164 ? 74.438 12.016 69.735 1.00 68.09 164 THR C CA 1
ATOM 9295 C C . THR C 1 164 ? 75.727 11.228 69.519 1.00 71.41 164 THR C C 1
ATOM 9296 O O . THR C 1 164 ? 76.259 10.638 70.459 1.00 76.77 164 THR C O 1
ATOM 9300 N N . LYS C 1 165 ? 76.233 11.233 68.291 1.00 68.79 165 LYS C N 1
ATOM 9301 C CA . LYS C 1 165 ? 77.438 10.485 67.953 1.00 74.32 165 LYS C CA 1
ATOM 9302 C C . LYS C 1 165 ? 78.684 11.260 68.325 1.00 83.30 165 LYS C C 1
ATOM 9303 O O . LYS C 1 165 ? 79.793 10.740 68.233 1.00 101.74 165 LYS C O 1
ATOM 9309 N N . ALA C 1 166 ? 78.509 12.502 68.757 1.00 80.79 166 ALA C N 1
ATOM 9310 C CA . ALA C 1 166 ? 79.660 13.293 69.147 1.00 80.10 166 ALA C CA 1
ATOM 9311 C C . ALA C 1 166 ? 79.598 13.560 70.643 1.00 90.45 166 ALA C C 1
ATOM 9312 O O . ALA C 1 166 ? 80.055 14.599 71.126 1.00 98.93 166 ALA C O 1
ATOM 9314 N N . ASP C 1 167 ? 79.000 12.607 71.361 1.00 102.04 167 ASP C N 1
ATOM 9315 C CA . ASP C 1 167 ? 78.942 12.627 72.821 1.00 112.00 167 ASP C CA 1
ATOM 9316 C C . ASP C 1 167 ? 78.245 13.887 73.307 1.00 89.51 167 ASP C C 1
ATOM 9317 O O . ASP C 1 167 ? 78.743 14.590 74.182 1.00 75.82 167 ASP C O 1
ATOM 9322 N N . ARG C 1 168 ? 77.112 14.198 72.696 1.00 82.93 168 ARG C N 1
ATOM 9323 C CA . ARG C 1 168 ? 76.228 15.207 73.246 1.00 66.30 168 ARG C CA 1
ATOM 9324 C C . ARG C 1 168 ? 74.922 14.562 73.710 1.00 63.70 168 ARG C C 1
ATOM 9325 O O . ARG C 1 168 ? 74.404 13.654 73.063 1.00 74.94 168 ARG C O 1
ATOM 9333 N N . VAL C 1 169 ? 74.399 15.033 74.836 1.00 63.92 169 VAL C N 1
ATOM 9334 C CA . VAL C 1 169 ? 73.107 14.571 75.337 1.00 66.93 169 VAL C CA 1
ATOM 9335 C C . VAL C 1 169 ? 71.926 15.393 74.832 1.00 65.71 169 VAL C C 1
ATOM 9336 O O . VAL C 1 169 ? 72.001 16.617 74.748 1.00 66.96 169 VAL C O 1
ATOM 9340 N N . LEU C 1 170 ? 70.847 14.701 74.473 1.00 64.21 170 LEU C N 1
ATOM 9341 C CA . LEU C 1 170 ? 69.582 15.344 74.143 1.00 60.27 170 LEU C CA 1
ATOM 9342 C C . LEU C 1 170 ? 68.548 14.991 75.216 1.00 64.90 170 LEU C C 1
ATOM 9343 O O . LEU C 1 170 ? 68.249 13.814 75.423 1.00 53.34 170 LEU C O 1
ATOM 9348 N N . LEU C 1 171 ? 68.031 15.999 75.916 1.00 53.77 171 LEU C N 1
ATOM 9349 C CA . LEU C 1 171 ? 67.072 15.770 76.998 1.00 52.66 171 LEU C CA 1
ATOM 9350 C C . LEU C 1 171 ? 65.718 16.431 76.714 1.00 56.46 171 LEU C C 1
ATOM 9351 O O . LEU C 1 171 ? 65.662 17.570 76.250 1.00 58.90 171 LEU C O 1
ATOM 9356 N N . GLY C 1 172 ? 64.631 15.718 76.999 1.00 56.28 172 GLY C N 1
ATOM 9357 C CA . GLY C 1 172 ? 63.296 16.255 76.806 1.00 56.99 172 GLY C CA 1
ATOM 9358 C C . GLY C 1 172 ? 62.532 16.605 78.063 1.00 59.50 172 GLY C C 1
ATOM 9359 O O . GLY C 1 172 ? 62.500 15.836 79.025 1.00 48.97 172 GLY C O 1
ATOM 9360 N N . GLY C 1 173 ? 61.929 17.783 78.047 1.00 55.28 173 GLY C N 1
ATOM 9361 C CA . GLY C 1 173 ? 61.123 18.249 79.149 1.00 57.89 173 GLY C CA 1
ATOM 9362 C C . GLY C 1 173 ? 59.756 18.804 78.791 1.00 55.69 173 GLY C C 1
ATOM 9363 O O . GLY C 1 173 ? 59.643 19.981 78.465 1.00 57.57 173 GLY C O 1
ATOM 9364 N N . PRO C 1 174 ? 58.709 17.979 78.850 1.00 48.44 174 PRO C N 1
ATOM 9365 C CA . PRO C 1 174 ? 57.371 18.297 78.317 1.00 45.72 174 PRO C CA 1
ATOM 9366 C C . PRO C 1 174 ? 56.629 19.404 79.111 1.00 47.94 174 PRO C C 1
ATOM 9367 O O . PRO C 1 174 ? 55.646 19.910 78.574 1.00 45.94 174 PRO C O 1
ATOM 9371 N N . GLY C 1 175 ? 57.061 19.732 80.324 1.00 49.05 175 GLY C N 1
ATOM 9372 C CA . GLY C 1 175 ? 56.312 20.655 81.144 1.00 47.72 175 GLY C CA 1
ATOM 9373 C C . GLY C 1 175 ? 56.784 22.109 81.112 1.00 48.94 175 GLY C C 1
ATOM 9374 O O . GLY C 1 175 ? 56.109 22.980 81.658 1.00 61.08 175 GLY C O 1
ATOM 9375 N N . SER C 1 176 ? 57.949 22.369 80.521 1.00 49.46 176 SER C N 1
ATOM 9376 C CA . SER C 1 176 ? 58.498 23.724 80.493 1.00 50.86 176 SER C CA 1
ATOM 9377 C C . SER C 1 176 ? 57.532 24.711 79.864 1.00 50.99 176 SER C C 1
ATOM 9378 O O . SER C 1 176 ? 56.831 24.381 78.909 1.00 64.84 176 SER C O 1
ATOM 9381 N N . PHE C 1 177 ? 57.511 25.920 80.414 1.00 70.85 177 PHE C N 1
ATOM 9382 C CA . PHE C 1 177 ? 56.769 27.037 79.851 1.00 68.73 177 PHE C CA 1
ATOM 9383 C C . PHE C 1 177 ? 55.290 26.708 79.686 1.00 69.65 177 PHE C C 1
ATOM 9384 O O . PHE C 1 177 ? 54.761 26.763 78.582 1.00 70.86 177 PHE C O 1
ATOM 9392 N N . TYR C 1 178 ? 54.633 26.371 80.791 1.00 73.63 178 TYR C N 1
ATOM 9393 C CA . TYR C 1 178 ? 53.234 25.952 80.784 1.00 63.05 178 TYR C CA 1
ATOM 9394 C C . TYR C 1 178 ? 53.025 24.814 79.778 1.00 60.89 178 TYR C C 1
ATOM 9395 O O . TYR C 1 178 ? 52.094 24.849 78.974 1.00 63.28 178 TYR C O 1
ATOM 9404 N N . TRP C 1 179 ? 53.910 23.820 79.833 1.00 68.34 179 TRP C N 1
ATOM 9405 C CA . TRP C 1 179 ? 53.801 22.585 79.050 1.00 53.02 179 TRP C CA 1
ATOM 9406 C C . TRP C 1 179 ? 53.890 22.802 77.544 1.00 53.37 179 TRP C C 1
ATOM 9407 O O . TRP C 1 179 ? 53.366 22.009 76.763 1.00 59.55 179 TRP C O 1
ATOM 9418 N N . GLN C 1 180 ? 54.584 23.861 77.139 1.00 57.53 180 GLN C N 1
ATOM 9419 C CA . GLN C 1 180 ? 55.043 23.981 75.762 1.00 55.42 180 GLN C CA 1
ATOM 9420 C C . GLN C 1 180 ? 56.037 22.867 75.489 1.00 49.48 180 GLN C C 1
ATOM 9421 O O . GLN C 1 180 ? 56.136 22.354 74.380 1.00 52.73 180 GLN C O 1
ATOM 9427 N N . GLY C 1 181 ? 56.752 22.480 76.537 1.00 49.68 181 GLY C N 1
ATOM 9428 C CA . GLY C 1 181 ? 57.796 21.484 76.440 1.00 47.52 181 GLY C CA 1
ATOM 9429 C C . GLY C 1 181 ? 59.103 22.126 76.029 1.00 48.74 181 GLY C C 1
ATOM 9430 O O . GLY C 1 181 ? 59.128 23.282 75.610 1.00 61.67 181 GLY C O 1
ATOM 9431 N N . GLN C 1 182 ? 60.195 21.379 76.150 1.00 52.28 182 GLN C N 1
ATOM 9432 C CA . GLN C 1 182 ? 61.509 21.910 75.810 1.00 50.31 182 GLN C CA 1
ATOM 9433 C C . GLN C 1 182 ? 62.535 20.832 75.468 1.00 50.36 182 GLN C C 1
ATOM 9434 O O . GLN C 1 182 ? 62.500 19.735 76.025 1.00 61.69 182 GLN C O 1
ATOM 9440 N N . LEU C 1 183 ? 63.436 21.132 74.540 1.00 51.36 183 LEU C N 1
ATOM 9441 C CA . LEU C 1 183 ? 64.608 20.281 74.339 1.00 54.25 183 LEU C CA 1
ATOM 9442 C C . LEU C 1 183 ? 65.822 21.015 74.848 1.00 55.67 183 LEU C C 1
ATOM 9443 O O . LEU C 1 183 ? 66.028 22.192 74.542 1.00 54.87 183 LEU C O 1
ATOM 9448 N N . ILE C 1 184 ? 66.594 20.322 75.672 1.00 54.21 184 ILE C N 1
ATOM 9449 C CA . ILE C 1 184 ? 67.835 20.858 76.182 1.00 60.10 184 ILE C CA 1
ATOM 9450 C C . ILE C 1 184 ? 68.940 19.913 75.744 1.00 60.58 184 ILE C C 1
ATOM 9451 O O . ILE C 1 184 ? 68.808 18.699 75.881 1.00 61.72 184 ILE C O 1
ATOM 9456 N N . SER C 1 185 ? 70.010 20.462 75.184 1.00 65.78 185 SER C N 1
ATOM 9457 C CA . SER C 1 185 ? 71.137 19.642 74.763 1.00 70.92 185 SER C CA 1
ATOM 9458 C C . SER C 1 185 ? 72.480 20.128 75.290 1.00 65.69 185 SER C C 1
ATOM 9459 O O . SER C 1 185 ? 72.864 21.279 75.072 1.00 63.53 185 SER C O 1
ATOM 9462 N N . ASP C 1 186 ? 73.186 19.252 75.995 1.00 76.53 186 ASP C N 1
ATOM 9463 C CA . ASP C 1 186 ? 74.520 19.583 76.474 1.00 71.32 186 ASP C CA 1
ATOM 9464 C C . ASP C 1 186 ? 75.556 18.540 76.087 1.00 75.45 186 ASP C C 1
ATOM 9465 O O . ASP C 1 186 ? 75.275 17.342 76.018 1.00 68.54 186 ASP C O 1
ATOM 9470 N N . GLN C 1 187 ? 76.760 19.028 75.829 1.00 83.30 187 GLN C N 1
ATOM 9471 C CA . GLN C 1 187 ? 77.926 18.196 75.589 1.00 77.22 187 GLN C CA 1
ATOM 9472 C C . GLN C 1 187 ? 78.320 17.516 76.899 1.00 71.15 187 GLN C C 1
ATOM 9473 O O . GLN C 1 187 ? 78.404 18.164 77.941 1.00 74.42 187 GLN C O 1
ATOM 9479 N N . VAL C 1 188 ? 78.533 16.206 76.836 1.00 71.04 188 VAL C N 1
ATOM 9480 C CA . VAL C 1 188 ? 78.824 15.376 78.005 1.00 71.93 188 VAL C CA 1
ATOM 9481 C C . VAL C 1 188 ? 80.045 15.863 78.780 1.00 77.66 188 VAL C C 1
ATOM 9482 O O . VAL C 1 188 ? 80.155 15.603 79.975 1.00 84.03 188 VAL C O 1
ATOM 9486 N N . ALA C 1 189 ? 80.959 16.559 78.114 1.00 83.41 189 ALA C N 1
ATOM 9487 C CA . ALA C 1 189 ? 82.158 17.022 78.792 1.00 79.20 189 ALA C CA 1
ATOM 9488 C C . ALA C 1 189 ? 81.822 18.158 79.747 1.00 83.00 189 ALA C C 1
ATOM 9489 O O . ALA C 1 189 ? 82.367 18.217 80.846 1.00 91.91 189 ALA C O 1
ATOM 9491 N N . GLU C 1 190 ? 80.941 19.066 79.342 1.00 77.58 190 GLU C N 1
ATOM 9492 C CA . GLU C 1 190 ? 80.581 20.179 80.216 1.00 88.07 190 GLU C CA 1
ATOM 9493 C C . GLU C 1 190 ? 79.698 19.753 81.384 1.00 91.86 190 GLU C C 1
ATOM 9494 O O . GLU C 1 190 ? 79.738 20.370 82.451 1.00 104.25 190 GLU C O 1
ATOM 9500 N N . ILE C 1 191 ? 78.903 18.707 81.177 1.00 73.70 191 ILE C N 1
ATOM 9501 C CA . ILE C 1 191 ? 78.033 18.193 82.227 1.00 72.15 191 ILE C CA 1
ATOM 9502 C C . ILE C 1 191 ? 78.890 17.726 83.393 1.00 77.38 191 ILE C C 1
ATOM 9503 O O . ILE C 1 191 ? 78.578 18.015 84.550 1.00 74.18 191 ILE C O 1
ATOM 9508 N N . VAL C 1 192 ? 79.947 16.982 83.102 1.00 75.80 192 VAL C N 1
ATOM 9509 C CA . VAL C 1 192 ? 80.775 16.479 84.178 1.00 86.03 192 VAL C CA 1
ATOM 9510 C C . VAL C 1 192 ? 81.723 17.576 84.699 1.00 80.48 192 VAL C C 1
ATOM 9511 O O . VAL C 1 192 ? 81.935 17.689 85.904 1.00 81.64 192 VAL C O 1
ATOM 9515 N N . SER C 1 193 ? 82.259 18.404 83.796 1.00 81.54 193 SER C N 1
ATOM 9516 C CA . SER C 1 193 ? 83.263 19.414 84.168 1.00 84.39 193 SER C CA 1
ATOM 9517 C C . SER C 1 193 ? 82.753 20.601 84.987 1.00 97.43 193 SER C C 1
ATOM 9518 O O . SER C 1 193 ? 83.431 21.066 85.901 1.00 112.81 193 SER C O 1
ATOM 9521 N N . LYS C 1 194 ? 81.563 21.087 84.653 1.00 92.17 194 LYS C N 1
ATOM 9522 C CA . LYS C 1 194 ? 80.983 22.253 85.320 1.00 86.07 194 LYS C CA 1
ATOM 9523 C C . LYS C 1 194 ? 80.123 21.812 86.487 1.00 90.37 194 LYS C C 1
ATOM 9524 O O . LYS C 1 194 ? 79.462 22.625 87.129 1.00 104.40 194 LYS C O 1
ATOM 9530 N N . TYR C 1 195 ? 80.159 20.517 86.769 1.00 79.77 195 TYR C N 1
ATOM 9531 C CA . TYR C 1 195 ? 79.387 19.954 87.865 1.00 93.28 195 TYR C CA 1
ATOM 9532 C C . TYR C 1 195 ? 79.948 20.439 89.200 1.00 100.70 195 TYR C C 1
ATOM 9533 O O . TYR C 1 195 ? 81.161 20.452 89.413 1.00 111.04 195 TYR C O 1
ATOM 9542 N N . ASP C 1 196 ? 79.048 20.838 90.092 1.00 96.43 196 ASP C N 1
ATOM 9543 C CA . ASP C 1 196 ? 79.416 21.312 91.421 1.00 90.69 196 ASP C CA 1
ATOM 9544 C C . ASP C 1 196 ? 78.334 20.941 92.424 1.00 88.90 196 ASP C C 1
ATOM 9545 O O . ASP C 1 196 ? 77.207 21.426 92.341 1.00 83.69 196 ASP C O 1
ATOM 9550 N N . PRO C 1 197 ? 78.684 20.061 93.380 1.00 96.02 197 PRO C N 1
ATOM 9551 C CA . PRO C 1 197 ? 77.723 19.532 94.355 1.00 94.29 197 PRO C CA 1
ATOM 9552 C C . PRO C 1 197 ? 77.121 20.574 95.292 1.00 94.02 197 PRO C C 1
ATOM 9553 O O . PRO C 1 197 ? 76.133 20.275 95.963 1.00 87.17 197 PRO C O 1
ATOM 9557 N N . ASN C 1 198 ? 77.679 21.780 95.316 1.00 94.73 198 ASN C N 1
ATOM 9558 C CA . ASN C 1 198 ? 77.140 22.840 96.160 1.00 95.54 198 ASN C CA 1
ATOM 9559 C C . ASN C 1 198 ? 76.334 23.842 95.351 1.00 85.09 198 ASN C C 1
ATOM 9560 O O . ASN C 1 198 ? 75.798 24.810 95.887 1.00 86.23 198 ASN C O 1
ATOM 9565 N N . VAL C 1 199 ? 76.275 23.600 94.049 1.00 85.29 199 VAL C N 1
ATOM 9566 C CA . VAL C 1 199 ? 75.476 24.402 93.137 1.00 82.29 199 VAL C CA 1
ATOM 9567 C C . VAL C 1 199 ? 74.332 23.583 92.548 1.00 83.74 199 VAL C C 1
ATOM 9568 O O . VAL C 1 199 ? 74.559 22.562 91.899 1.00 86.41 199 VAL C O 1
ATOM 9572 N N . TYR C 1 200 ? 73.106 24.037 92.774 1.00 78.49 200 TYR C N 1
ATOM 9573 C CA . TYR C 1 200 ? 71.911 23.276 92.425 1.00 72.01 200 TYR C CA 1
ATOM 9574 C C . TYR C 1 200 ? 71.405 23.704 91.059 1.00 71.04 200 TYR C C 1
ATOM 9575 O O . TYR C 1 200 ? 70.607 23.012 90.431 1.00 74.01 200 TYR C O 1
ATOM 9584 N N . SER C 1 201 ? 71.893 24.848 90.597 1.00 77.12 201 SER C N 1
ATOM 9585 C CA . SER C 1 201 ? 71.540 25.350 89.281 1.00 70.31 201 SER C CA 1
ATOM 9586 C C . SER C 1 201 ? 72.815 25.685 88.532 1.00 81.21 201 SER C C 1
ATOM 9587 O O . SER C 1 201 ? 73.332 26.799 88.611 1.00 84.73 201 SER C O 1
ATOM 9590 N N . ILE C 1 202 ? 73.304 24.697 87.792 1.00 84.51 202 ILE C N 1
ATOM 9591 C CA . ILE C 1 202 ? 74.572 24.804 87.087 1.00 84.12 202 ILE C CA 1
ATOM 9592 C C . ILE C 1 202 ? 74.396 25.325 85.671 1.00 78.25 202 ILE C C 1
ATOM 9593 O O . ILE C 1 202 ? 73.573 24.824 84.909 1.00 70.34 202 ILE C O 1
ATOM 9598 N N . LYS C 1 203 ? 75.177 26.343 85.334 1.00 80.68 203 LYS C N 1
ATOM 9599 C CA . LYS C 1 203 ? 75.159 26.931 84.006 1.00 77.51 203 LYS C CA 1
ATOM 9600 C C . LYS C 1 203 ? 76.231 26.281 83.140 1.00 82.97 203 LYS C C 1
ATOM 9601 O O . LYS C 1 203 ? 77.404 26.226 83.508 1.00 85.84 203 LYS C O 1
ATOM 9607 N N . TYR C 1 204 ? 75.804 25.789 81.985 1.00 89.55 204 TYR C N 1
ATOM 9608 C CA . TYR C 1 204 ? 76.687 25.166 81.008 1.00 89.87 204 TYR C CA 1
ATOM 9609 C C . TYR C 1 204 ? 76.843 26.135 79.848 1.00 98.02 204 TYR C C 1
ATOM 9610 O O . TYR C 1 204 ? 75.865 26.684 79.344 1.00 95.91 204 TYR C O 1
ATOM 9619 N N . ASN C 1 205 ? 78.089 26.345 79.435 1.00 112.56 205 ASN C N 1
ATOM 9620 C CA . ASN C 1 205 ? 78.400 27.367 78.448 1.00 118.61 205 ASN C CA 1
ATOM 9621 C C . ASN C 1 205 ? 77.951 27.018 77.030 1.00 113.25 205 ASN C C 1
ATOM 9622 O O . ASN C 1 205 ? 77.438 27.873 76.308 1.00 125.07 205 ASN C O 1
ATOM 9627 N N . ASN C 1 206 ? 78.156 25.768 76.635 1.00 85.76 206 ASN C N 1
ATOM 9628 C CA . ASN C 1 206 ? 77.797 25.278 75.302 1.00 77.77 206 ASN C CA 1
ATOM 9629 C C . ASN C 1 206 ? 76.400 24.667 75.190 1.00 77.28 206 ASN C C 1
ATOM 9630 O O . ASN C 1 206 ? 76.164 23.820 74.329 1.00 71.23 206 ASN C O 1
ATOM 9635 N N . GLN C 1 207 ? 75.477 25.093 76.046 1.00 79.34 207 GLN C N 1
ATOM 9636 C CA . GLN C 1 207 ? 74.120 24.547 76.053 1.00 79.38 207 GLN C CA 1
ATOM 9637 C C . GLN C 1 207 ? 73.257 24.999 74.872 1.00 73.17 207 GLN C C 1
ATOM 9638 O O . GLN C 1 207 ? 73.220 26.179 74.525 1.00 72.17 207 GLN C O 1
ATOM 9644 N N . LEU C 1 208 ? 72.565 24.039 74.263 1.00 65.31 208 LEU C N 1
ATOM 9645 C CA . LEU C 1 208 ? 71.556 24.321 73.244 1.00 64.72 208 LEU C CA 1
ATOM 9646 C C . LEU C 1 208 ? 70.173 24.037 73.818 1.00 69.47 208 LEU C C 1
ATOM 9647 O O . LEU C 1 208 ? 69.917 22.946 74.321 1.00 77.70 208 LEU C O 1
ATOM 9652 N N . ALA C 1 209 ? 69.277 25.013 73.734 1.00 69.47 209 ALA C N 1
ATOM 9653 C CA . ALA C 1 209 ? 67.934 24.840 74.276 1.00 75.67 209 ALA C CA 1
ATOM 9654 C C . ALA C 1 209 ? 66.858 25.578 73.493 1.00 67.86 209 ALA C C 1
ATOM 9655 O O . ALA C 1 209 ? 67.105 26.652 72.946 1.00 67.96 209 ALA C O 1
ATOM 9657 N N . THR C 1 210 ? 65.671 24.987 73.415 1.00 57.00 210 THR C N 1
ATOM 9658 C CA . THR C 1 210 ? 64.562 25.685 72.794 1.00 56.57 210 THR C CA 1
ATOM 9659 C C . THR C 1 210 ? 64.127 26.762 73.778 1.00 57.18 210 THR C C 1
ATOM 9660 O O . THR C 1 210 ? 64.245 26.593 74.990 1.00 64.78 210 THR C O 1
ATOM 9664 N N . ARG C 1 211 ? 63.625 27.868 73.250 1.00 67.81 211 ARG C N 1
ATOM 9665 C CA . ARG C 1 211 ? 63.246 29.013 74.064 1.00 70.38 211 ARG C CA 1
ATOM 9666 C C . ARG C 1 211 ? 61.738 29.040 74.267 1.00 70.42 211 ARG C C 1
ATOM 9667 O O . ARG C 1 211 ? 61.000 28.362 73.552 1.00 71.76 211 ARG C O 1
ATOM 9675 N N . THR C 1 212 ? 61.281 29.813 75.245 1.00 64.94 212 THR C N 1
ATOM 9676 C CA . THR C 1 212 ? 59.848 29.929 75.489 1.00 63.69 212 THR C CA 1
ATOM 9677 C C . THR C 1 212 ? 59.179 30.650 74.323 1.00 67.57 212 THR C C 1
ATOM 9678 O O . THR C 1 212 ? 59.716 31.618 73.783 1.00 59.57 212 THR C O 1
ATOM 9682 N N . ALA C 1 213 ? 58.003 30.169 73.929 1.00 62.74 213 ALA C N 1
ATOM 9683 C CA . ALA C 1 213 ? 57.293 30.758 72.802 1.00 56.98 213 ALA C CA 1
ATOM 9684 C C . ALA C 1 213 ? 55.971 31.362 73.243 1.00 57.14 213 ALA C C 1
ATOM 9685 O O . ALA C 1 213 ? 55.692 31.443 74.436 1.00 63.55 213 ALA C O 1
ATOM 9687 N N . GLN C 1 214 ? 55.149 31.768 72.280 1.00 76.85 214 GLN C N 1
ATOM 9688 C CA . GLN C 1 214 ? 53.863 32.377 72.602 1.00 79.65 214 GLN C CA 1
ATOM 9689 C C . GLN C 1 214 ? 52.920 31.415 73.315 1.00 66.13 214 GLN C C 1
ATOM 9690 O O . GLN C 1 214 ? 53.050 30.196 73.200 1.00 65.52 214 GLN C O 1
ATOM 9696 N N . ALA C 1 215 ? 51.961 31.988 74.038 1.00 59.35 215 ALA C N 1
ATOM 9697 C CA . ALA C 1 215 ? 51.047 31.226 74.884 1.00 62.53 215 ALA C CA 1
ATOM 9698 C C . ALA C 1 215 ? 50.183 30.232 74.110 1.00 70.74 215 ALA C C 1
ATOM 9699 O O . ALA C 1 215 ? 49.658 29.278 74.684 1.00 78.51 215 ALA C O 1
ATOM 9701 N N . ILE C 1 216 ? 50.047 30.449 72.807 1.00 72.74 216 ILE C N 1
ATOM 9702 C CA . ILE C 1 216 ? 49.233 29.576 71.969 1.00 80.05 216 ILE C CA 1
ATOM 9703 C C . ILE C 1 216 ? 49.870 28.191 71.891 1.00 74.45 216 ILE C C 1
ATOM 9704 O O . ILE C 1 216 ? 49.195 27.193 71.627 1.00 67.26 216 ILE C O 1
ATOM 9709 N N . PHE C 1 217 ? 51.178 28.144 72.126 1.00 69.73 217 PHE C N 1
ATOM 9710 C CA . PHE C 1 217 ? 51.931 26.901 72.066 1.00 62.47 217 PHE C CA 1
ATOM 9711 C C . PHE C 1 217 ? 51.976 26.159 73.400 1.00 59.82 217 PHE C C 1
ATOM 9712 O O . PHE C 1 217 ? 52.618 25.110 73.493 1.00 54.70 217 PHE C O 1
ATOM 9720 N N . ASP C 1 218 ? 51.316 26.692 74.429 1.00 49.91 218 ASP C N 1
ATOM 9721 C CA . ASP C 1 218 ? 51.214 25.974 75.699 1.00 50.14 218 ASP C CA 1
ATOM 9722 C C . ASP C 1 218 ? 50.511 24.630 75.556 1.00 54.68 218 ASP C C 1
ATOM 9723 O O . ASP C 1 218 ? 49.734 24.437 74.622 1.00 54.15 218 ASP C O 1
ATOM 9728 N N . ASP C 1 219 ? 50.811 23.696 76.461 1.00 56.71 219 ASP C N 1
ATOM 9729 C CA . ASP C 1 219 ? 50.148 22.392 76.461 1.00 56.85 219 ASP C CA 1
ATOM 9730 C C . ASP C 1 219 ? 50.398 21.641 75.147 1.00 63.86 219 ASP C C 1
ATOM 9731 O O . ASP C 1 219 ? 49.462 21.155 74.511 1.00 73.30 219 ASP C O 1
ATOM 9736 N N . SER C 1 220 ? 51.669 21.534 74.765 1.00 59.71 220 SER C N 1
ATOM 9737 C CA . SER C 1 220 ? 52.087 20.879 73.523 1.00 48.34 220 SER C CA 1
ATOM 9738 C C . SER C 1 220 ? 52.893 19.611 73.798 1.00 43.89 220 SER C C 1
ATOM 9739 O O . SER C 1 220 ? 52.884 18.682 72.994 1.00 54.18 220 SER C O 1
ATOM 9742 N N . TYR C 1 221 ? 53.577 19.591 74.940 1.00 48.32 221 TYR C N 1
ATOM 9743 C CA . TYR C 1 221 ? 54.420 18.475 75.398 1.00 49.77 221 TYR C CA 1
ATOM 9744 C C . TYR C 1 221 ? 55.623 18.156 74.501 1.00 47.69 221 TYR C C 1
ATOM 9745 O O . TYR C 1 221 ? 55.919 16.989 74.259 1.00 52.63 221 TYR C O 1
ATOM 9754 N N . LEU C 1 222 ? 56.310 19.184 74.010 1.00 44.88 222 LEU C N 1
ATOM 9755 C CA . LEU C 1 222 ? 57.573 18.980 73.299 1.00 45.40 222 LEU C CA 1
ATOM 9756 C C . LEU C 1 222 ? 58.609 18.307 74.196 1.00 45.67 222 LEU C C 1
ATOM 9757 O O . LEU C 1 222 ? 58.821 18.733 75.321 1.00 54.89 222 LEU C O 1
ATOM 9762 N N . GLY C 1 223 ? 59.242 17.246 73.711 1.00 53.20 223 GLY C N 1
ATOM 9763 C CA . GLY C 1 223 ? 60.240 16.556 74.508 1.00 50.01 223 GLY C CA 1
ATOM 9764 C C . GLY C 1 223 ? 59.665 15.316 75.148 1.00 49.00 223 GLY C C 1
ATOM 9765 O O . GLY C 1 223 ? 60.307 14.666 75.974 1.00 45.51 223 GLY C O 1
ATOM 9766 N N . TYR C 1 224 ? 58.436 15.003 74.758 1.00 44.14 224 TYR C N 1
ATOM 9767 C CA . TYR C 1 224 ? 57.731 13.827 75.232 1.00 43.43 224 TYR C CA 1
ATOM 9768 C C . TYR C 1 224 ? 58.502 12.569 74.838 1.00 43.56 224 TYR C C 1
ATOM 9769 O O . TYR C 1 224 ? 58.591 11.609 75.603 1.00 47.55 224 TYR C O 1
ATOM 9778 N N . SER C 1 225 ? 59.070 12.596 73.638 1.00 43.81 225 SER C N 1
ATOM 9779 C CA . SER C 1 225 ? 59.961 11.546 73.161 1.00 44.26 225 SER C CA 1
ATOM 9780 C C . SER C 1 225 ? 61.057 12.183 72.315 1.00 50.84 225 SER C C 1
ATOM 9781 O O . SER C 1 225 ? 60.863 13.262 71.756 1.00 45.29 225 SER C O 1
ATOM 9784 N N . VAL C 1 226 ? 62.203 11.522 72.210 1.00 53.89 226 VAL C N 1
ATOM 9785 C CA . VAL C 1 226 ? 63.302 12.067 71.422 1.00 50.87 226 VAL C CA 1
ATOM 9786 C C . VAL C 1 226 ? 64.044 11.005 70.630 1.00 48.23 226 VAL C C 1
ATOM 9787 O O . VAL C 1 226 ? 63.999 9.818 70.945 1.00 61.38 226 VAL C O 1
ATOM 9791 N N . ALA C 1 227 ? 64.755 11.465 69.610 1.00 48.98 227 ALA C N 1
ATOM 9792 C CA . ALA C 1 227 ? 65.578 10.608 68.782 1.00 50.01 227 ALA C CA 1
ATOM 9793 C C . ALA C 1 227 ? 66.585 11.492 68.066 1.00 63.64 227 ALA C C 1
ATOM 9794 O O . ALA C 1 227 ? 66.382 12.700 67.940 1.00 62.71 227 ALA C O 1
ATOM 9796 N N . VAL C 1 228 ? 67.669 10.892 67.595 1.00 63.16 228 VAL C N 1
ATOM 9797 C CA . VAL C 1 228 ? 68.719 11.653 66.938 1.00 54.75 228 VAL C CA 1
ATOM 9798 C C . VAL C 1 228 ? 69.067 11.058 65.583 1.00 55.73 228 VAL C C 1
ATOM 9799 O O . VAL C 1 228 ? 68.876 9.866 65.349 1.00 58.38 228 VAL C O 1
ATOM 9803 N N . GLY C 1 229 ? 69.586 11.907 64.701 1.00 62.88 229 GLY C N 1
ATOM 9804 C CA . GLY C 1 229 ? 69.961 11.516 63.354 1.00 58.30 229 GLY C CA 1
ATOM 9805 C C . GLY C 1 229 ? 70.258 12.755 62.534 1.00 59.54 229 GLY C C 1
ATOM 9806 O O . GLY C 1 229 ? 69.780 13.840 62.859 1.00 58.92 229 GLY C O 1
ATOM 9807 N N . ASP C 1 230 ? 71.060 12.603 61.483 1.00 61.48 230 ASP C N 1
ATOM 9808 C CA . ASP C 1 230 ? 71.427 13.736 60.639 1.00 63.06 230 ASP C CA 1
ATOM 9809 C C . ASP C 1 230 ? 70.373 13.969 59.558 1.00 63.78 230 ASP C C 1
ATOM 9810 O O . ASP C 1 230 ? 69.941 13.027 58.892 1.00 61.93 230 ASP C O 1
ATOM 9815 N N . PHE C 1 231 ? 69.962 15.224 59.385 1.00 65.52 231 PHE C N 1
ATOM 9816 C CA . PHE C 1 231 ? 68.882 15.545 58.457 1.00 62.85 231 PHE C CA 1
ATOM 9817 C C . PHE C 1 231 ? 69.181 16.760 57.575 1.00 73.45 231 PHE C C 1
ATOM 9818 O O . PHE C 1 231 ? 68.324 17.202 56.810 1.00 88.33 231 PHE C O 1
ATOM 9826 N N . ASN C 1 232 ? 70.397 17.287 57.662 1.00 68.66 232 ASN C N 1
ATOM 9827 C CA . ASN C 1 232 ? 70.820 18.346 56.754 1.00 69.99 232 ASN C CA 1
ATOM 9828 C C . ASN C 1 232 ? 72.198 18.051 56.188 1.00 79.38 232 ASN C C 1
ATOM 9829 O O . ASN C 1 232 ? 72.845 18.917 55.595 1.00 86.16 232 ASN C O 1
ATOM 9834 N N . GLY C 1 233 ? 72.632 16.811 56.379 1.00 73.90 233 GLY C N 1
ATOM 9835 C CA . GLY C 1 233 ? 73.844 16.306 55.767 1.00 73.70 233 GLY C CA 1
ATOM 9836 C C . GLY C 1 233 ? 75.106 17.053 56.141 1.00 80.61 233 GLY C C 1
ATOM 9837 O O . GLY C 1 233 ? 75.895 17.422 55.273 1.00 94.09 233 GLY C O 1
ATOM 9838 N N . ASP C 1 234 ? 75.299 17.290 57.433 1.00 82.73 234 ASP C N 1
ATOM 9839 C CA . ASP C 1 234 ? 76.506 17.965 57.885 1.00 76.75 234 ASP C CA 1
ATOM 9840 C C . ASP C 1 234 ? 77.236 17.123 58.928 1.00 80.37 234 ASP C C 1
ATOM 9841 O O . ASP C 1 234 ? 78.182 17.586 59.562 1.00 90.38 234 ASP C O 1
ATOM 9846 N N . GLY C 1 235 ? 76.786 15.883 59.093 1.00 74.97 235 GLY C N 1
ATOM 9847 C CA . GLY C 1 235 ? 77.434 14.925 59.972 1.00 75.05 235 GLY C CA 1
ATOM 9848 C C . GLY C 1 235 ? 77.063 15.032 61.441 1.00 81.79 235 GLY C C 1
ATOM 9849 O O . GLY C 1 235 ? 77.342 14.129 62.227 1.00 80.87 235 GLY C O 1
ATOM 9850 N N . ILE C 1 236 ? 76.398 16.124 61.803 1.00 86.52 236 ILE C N 1
ATOM 9851 C CA . ILE C 1 236 ? 75.990 16.359 63.184 1.00 91.57 236 ILE C CA 1
ATOM 9852 C C . ILE C 1 236 ? 74.576 15.862 63.431 1.00 86.11 236 ILE C C 1
ATOM 9853 O O . ILE C 1 236 ? 73.637 16.273 62.751 1.00 81.25 236 ILE C O 1
ATOM 9858 N N . ASP C 1 237 ? 74.434 14.971 64.407 1.00 81.86 237 ASP C N 1
ATOM 9859 C CA . ASP C 1 237 ? 73.130 14.436 64.761 1.00 69.66 237 ASP C CA 1
ATOM 9860 C C . ASP C 1 237 ? 72.190 15.557 65.162 1.00 68.39 237 ASP C C 1
ATOM 9861 O O . ASP C 1 237 ? 72.515 16.398 65.999 1.00 75.24 237 ASP C O 1
ATOM 9866 N N . ASP C 1 238 ? 71.026 15.564 64.529 1.00 60.47 238 ASP C N 1
ATOM 9867 C CA . ASP C 1 238 ? 70.018 16.577 64.767 1.00 64.24 238 ASP C CA 1
ATOM 9868 C C . ASP C 1 238 ? 68.953 16.034 65.704 1.00 57.00 238 ASP C C 1
ATOM 9869 O O . ASP C 1 238 ? 68.885 14.831 65.957 1.00 58.45 238 ASP C O 1
ATOM 9874 N N . PHE C 1 239 ? 68.154 16.939 66.250 1.00 56.03 239 PHE C N 1
ATOM 9875 C CA . PHE C 1 239 ? 67.212 16.596 67.300 1.00 54.17 239 PHE C CA 1
ATOM 9876 C C . PHE C 1 239 ? 65.787 16.375 66.788 1.00 52.51 239 PHE C C 1
ATOM 9877 O O . PHE C 1 239 ? 65.166 17.277 66.229 1.00 56.93 239 PHE C O 1
ATOM 9885 N N . VAL C 1 240 ? 65.279 15.162 66.971 1.00 51.32 240 VAL C N 1
ATOM 9886 C CA . VAL C 1 240 ? 63.899 14.854 66.621 1.00 55.52 240 VAL C CA 1
ATOM 9887 C C . VAL C 1 240 ? 63.082 14.674 67.890 1.00 58.59 240 VAL C C 1
ATOM 9888 O O . VAL C 1 240 ? 63.516 13.985 68.809 1.00 76.65 240 VAL C O 1
ATOM 9892 N N . SER C 1 241 ? 61.891 15.264 67.942 1.00 50.43 241 SER C N 1
ATOM 9893 C CA . SER C 1 241 ? 61.086 15.164 69.152 1.00 46.44 241 SER C CA 1
ATOM 9894 C C . SER C 1 241 ? 59.592 15.197 68.883 1.00 49.56 241 SER C C 1
ATOM 9895 O O . SER C 1 241 ? 59.102 16.008 68.096 1.00 45.50 241 SER C O 1
ATOM 9898 N N . GLY C 1 242 ? 58.866 14.326 69.574 1.00 44.33 242 GLY C N 1
ATOM 9899 C CA . GLY C 1 242 ? 57.423 14.322 69.484 1.00 54.77 242 GLY C CA 1
ATOM 9900 C C . GLY C 1 242 ? 56.759 15.409 70.300 1.00 54.04 242 GLY C C 1
ATOM 9901 O O . GLY C 1 242 ? 57.123 15.654 71.450 1.00 44.73 242 GLY C O 1
ATOM 9902 N N . VAL C 1 243 ? 55.776 16.063 69.693 1.00 58.24 243 VAL C N 1
ATOM 9903 C CA . VAL C 1 243 ? 55.017 17.101 70.368 1.00 43.22 243 VAL C CA 1
ATOM 9904 C C . VAL C 1 243 ? 53.529 16.765 70.276 1.00 58.30 243 VAL C C 1
ATOM 9905 O O . VAL C 1 243 ? 52.779 17.432 69.562 1.00 73.64 243 VAL C O 1
ATOM 9909 N N . PRO C 1 244 ? 53.092 15.742 71.023 1.00 41.83 244 PRO C N 1
ATOM 9910 C CA . PRO C 1 244 ? 51.826 15.034 70.794 1.00 41.24 244 PRO C CA 1
ATOM 9911 C C . PRO C 1 244 ? 50.559 15.870 71.002 1.00 48.91 244 PRO C C 1
ATOM 9912 O O . PRO C 1 244 ? 49.514 15.496 70.474 1.00 68.64 244 PRO C O 1
ATOM 9916 N N . ARG C 1 245 ? 50.624 16.945 71.778 1.00 44.02 245 ARG C N 1
ATOM 9917 C CA . ARG C 1 245 ? 49.439 17.772 71.982 1.00 42.21 245 ARG C CA 1
ATOM 9918 C C . ARG C 1 245 ? 49.422 19.060 71.140 1.00 43.01 245 ARG C C 1
ATOM 9919 O O . ARG C 1 245 ? 48.458 19.822 71.184 1.00 45.39 245 ARG C O 1
ATOM 9927 N N . ALA C 1 246 ? 50.480 19.295 70.368 1.00 46.67 246 ALA C N 1
ATOM 9928 C CA . ALA C 1 246 ? 50.570 20.463 69.486 1.00 51.28 246 ALA C CA 1
ATOM 9929 C C . ALA C 1 246 ? 49.494 20.432 68.399 1.00 50.52 246 ALA C C 1
ATOM 9930 O O . ALA C 1 246 ? 48.893 19.385 68.164 1.00 48.13 246 ALA C O 1
ATOM 9932 N N . ALA C 1 247 ? 49.263 21.562 67.727 1.00 53.74 247 ALA C N 1
ATOM 9933 C CA . ALA C 1 247 ? 48.236 21.629 66.679 1.00 45.78 247 ALA C CA 1
ATOM 9934 C C . ALA C 1 247 ? 46.855 21.137 67.118 1.00 50.20 247 ALA C C 1
ATOM 9935 O O . ALA C 1 247 ? 46.199 20.402 66.389 1.00 58.03 247 ALA C O 1
ATOM 9937 N N . ARG C 1 248 ? 46.421 21.559 68.299 1.00 73.26 248 ARG C N 1
ATOM 9938 C CA . ARG C 1 248 ? 45.110 21.202 68.842 1.00 72.97 248 ARG C CA 1
ATOM 9939 C C . ARG C 1 248 ? 44.885 19.700 68.903 1.00 67.78 248 ARG C C 1
ATOM 9940 O O . ARG C 1 248 ? 43.916 19.181 68.352 1.00 65.69 248 ARG C O 1
ATOM 9948 N N . THR C 1 249 ? 45.830 19.019 69.545 1.00 53.35 249 THR C N 1
ATOM 9949 C CA . THR C 1 249 ? 45.795 17.580 69.813 1.00 44.85 249 THR C CA 1
ATOM 9950 C C . THR C 1 249 ? 45.882 16.767 68.535 1.00 53.18 249 THR C C 1
ATOM 9951 O O . THR C 1 249 ? 45.646 15.559 68.548 1.00 51.46 249 THR C O 1
ATOM 9955 N N . LEU C 1 250 ? 46.225 17.428 67.434 1.00 65.37 250 LEU C N 1
ATOM 9956 C CA . LEU C 1 250 ? 46.571 16.736 66.204 1.00 42.62 250 LEU C CA 1
ATOM 9957 C C . LEU C 1 250 ? 47.935 16.093 66.347 1.00 42.15 250 LEU C C 1
ATOM 9958 O O . LEU C 1 250 ? 48.198 15.027 65.778 1.00 41.82 250 LEU C O 1
ATOM 9963 N N . GLY C 1 251 ? 48.786 16.745 67.136 1.00 42.26 251 GLY C N 1
ATOM 9964 C CA . GLY C 1 251 ? 50.123 16.257 67.402 1.00 42.03 251 GLY C CA 1
ATOM 9965 C C . GLY C 1 251 ? 51.118 16.632 66.321 1.00 58.39 251 GLY C C 1
ATOM 9966 O O . GLY C 1 251 ? 50.774 16.680 65.139 1.00 68.55 251 GLY C O 1
ATOM 9967 N N . MET C 1 252 ? 52.354 16.909 66.722 1.00 43.56 252 MET C N 1
ATOM 9968 C CA . MET C 1 252 ? 53.401 17.230 65.757 1.00 43.84 252 MET C CA 1
ATOM 9969 C C . MET C 1 252 ? 54.716 16.610 66.160 1.00 43.87 252 MET C C 1
ATOM 9970 O O . MET C 1 252 ? 54.866 16.095 67.263 1.00 49.43 252 MET C O 1
ATOM 9975 N N . VAL C 1 253 ? 55.665 16.652 65.236 1.00 45.99 253 VAL C N 1
ATOM 9976 C CA . VAL C 1 253 ? 57.031 16.256 65.517 1.00 53.14 253 VAL C CA 1
ATOM 9977 C C . VAL C 1 253 ? 57.959 17.341 64.999 1.00 52.09 253 VAL C C 1
ATOM 9978 O O . VAL C 1 253 ? 57.923 17.694 63.822 1.00 52.22 253 VAL C O 1
ATOM 9982 N N . TYR C 1 254 ? 58.775 17.880 65.894 1.00 51.19 254 TYR C N 1
ATOM 9983 C CA . TYR C 1 254 ? 59.717 18.922 65.529 1.00 53.27 254 TYR C CA 1
ATOM 9984 C C . TYR C 1 254 ? 61.085 18.329 65.259 1.00 49.41 254 TYR C C 1
ATOM 9985 O O . TYR C 1 254 ? 61.525 17.417 65.958 1.00 62.01 254 TYR C O 1
ATOM 9994 N N . ILE C 1 255 ? 61.742 18.829 64.221 1.00 50.86 255 ILE C N 1
ATOM 9995 C CA . ILE C 1 255 ? 63.143 18.521 63.998 1.00 54.91 255 ILE C CA 1
ATOM 9996 C C . ILE C 1 255 ? 63.964 19.805 64.096 1.00 57.29 255 ILE C C 1
ATOM 9997 O O . ILE C 1 255 ? 63.687 20.788 63.409 1.00 60.09 255 ILE C O 1
ATOM 10002 N N . TYR C 1 256 ? 64.973 19.785 64.958 1.00 54.45 256 TYR C N 1
ATOM 10003 C CA . TYR C 1 256 ? 65.861 20.923 65.150 1.00 58.06 256 TYR C CA 1
ATOM 10004 C C . TYR C 1 256 ? 67.265 20.555 64.715 1.00 67.38 256 TYR C C 1
ATOM 10005 O O . TYR C 1 256 ? 67.691 19.407 64.849 1.00 57.60 256 TYR C O 1
ATOM 10014 N N . ASP C 1 257 ? 67.979 21.539 64.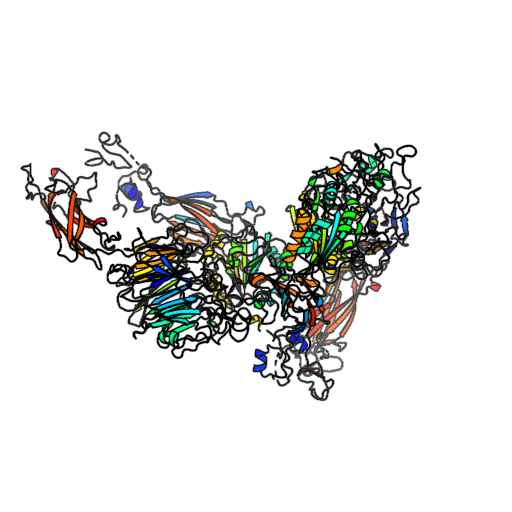187 1.00 78.91 257 ASP C N 1
ATOM 10015 C CA . ASP C 1 257 ? 69.377 21.355 63.840 1.00 79.33 257 ASP C CA 1
ATOM 10016 C C . ASP C 1 257 ? 70.188 21.070 65.109 1.00 72.92 257 ASP C C 1
ATOM 10017 O O . ASP C 1 257 ? 70.000 21.718 66.137 1.00 65.22 257 ASP C O 1
ATOM 10022 N N . GLY C 1 258 ? 71.082 20.090 65.024 1.00 73.73 258 GLY C N 1
ATOM 10023 C CA . GLY C 1 258 ? 71.874 19.646 66.158 1.00 75.15 258 GLY C CA 1
ATOM 10024 C C . GLY C 1 258 ? 73.137 20.442 66.431 1.00 83.77 258 GLY C C 1
ATOM 10025 O O . GLY C 1 258 ? 74.041 19.967 67.121 1.00 76.44 258 GLY C O 1
ATOM 10026 N N . LYS C 1 259 ? 73.194 21.658 65.897 1.00 80.24 259 LYS C N 1
ATOM 10027 C CA . LYS C 1 259 ? 74.344 22.537 66.086 1.00 78.87 259 LYS C CA 1
ATOM 10028 C C . LYS C 1 259 ? 73.927 23.840 66.766 1.00 79.73 259 LYS C C 1
ATOM 10029 O O . LYS C 1 259 ? 74.639 24.357 67.625 1.00 83.86 259 LYS C O 1
ATOM 10035 N N . ASN C 1 260 ? 72.777 24.369 66.361 1.00 75.52 260 ASN C N 1
ATOM 10036 C CA . ASN C 1 260 ? 72.278 25.645 66.867 1.00 82.17 260 ASN C CA 1
ATOM 10037 C C . ASN C 1 260 ? 70.797 25.664 67.259 1.00 84.95 260 ASN C C 1
ATOM 10038 O O . ASN C 1 260 ? 70.232 26.736 67.488 1.00 82.69 260 ASN C O 1
ATOM 10043 N N . MET C 1 261 ? 70.180 24.485 67.342 1.00 80.63 261 MET C N 1
ATOM 10044 C CA . MET C 1 261 ? 68.786 24.349 67.772 1.00 77.73 261 MET C CA 1
ATOM 10045 C C . MET C 1 261 ? 67.836 25.131 66.849 1.00 84.25 261 MET C C 1
ATOM 10046 O O . MET C 1 261 ? 66.736 25.514 67.250 1.00 79.06 261 MET C O 1
ATOM 10051 N N . SER C 1 262 ? 68.265 25.365 65.611 1.00 85.67 262 SER C N 1
ATOM 10052 C CA . SER C 1 262 ? 67.410 26.018 64.626 1.00 76.48 262 SER C CA 1
ATOM 10053 C C . SER C 1 262 ? 66.391 25.008 64.104 1.00 74.99 262 SER C C 1
ATOM 10054 O O . SER C 1 262 ? 66.709 23.825 63.971 1.00 72.95 262 SER C O 1
ATOM 10057 N N . SER C 1 263 ? 65.181 25.466 63.783 1.00 74.84 263 SER C N 1
ATOM 10058 C CA . SER C 1 263 ? 64.151 24.560 63.264 1.00 66.72 263 SER C CA 1
ATOM 10059 C C . SER C 1 263 ? 64.401 24.099 61.829 1.00 70.40 263 SER C C 1
ATOM 10060 O O . SER C 1 263 ? 64.663 24.913 60.942 1.00 61.40 263 SER C O 1
ATOM 10063 N N . LEU C 1 264 ? 64.324 22.787 61.609 1.00 72.13 264 LEU C N 1
ATOM 10064 C CA . LEU C 1 264 ? 64.579 22.223 60.286 1.00 59.17 264 LEU C CA 1
ATOM 10065 C C . LEU C 1 264 ? 63.345 21.726 59.545 1.00 57.99 264 LEU C C 1
ATOM 10066 O O . LEU C 1 264 ? 63.064 22.156 58.428 1.00 73.58 264 LEU C O 1
ATOM 10071 N N . TYR C 1 265 ? 62.613 20.815 60.182 1.00 58.52 265 TYR C N 1
ATOM 10072 C CA . TYR C 1 265 ? 61.455 20.180 59.559 1.00 58.47 265 TYR C CA 1
ATOM 10073 C C . TYR C 1 265 ? 60.320 19.909 60.557 1.00 53.94 265 TYR C C 1
ATOM 10074 O O . TYR C 1 265 ? 60.557 19.780 61.757 1.00 55.01 265 TYR C O 1
ATOM 10083 N N . ASN C 1 266 ? 59.090 19.842 60.056 1.00 52.10 266 ASN C N 1
ATOM 10084 C CA . ASN C 1 266 ? 57.928 19.477 60.869 1.00 50.36 266 ASN C CA 1
ATOM 10085 C C . ASN C 1 266 ? 57.078 18.326 60.328 1.00 49.38 266 ASN C C 1
ATOM 10086 O O . ASN C 1 266 ? 56.884 18.202 59.122 1.00 56.33 266 ASN C O 1
ATOM 10091 N N . PHE C 1 267 ? 56.558 17.497 61.227 1.00 47.89 267 PHE C N 1
ATOM 10092 C CA . PHE C 1 267 ? 55.539 16.524 60.847 1.00 47.01 267 PHE C CA 1
ATOM 10093 C C . PHE C 1 267 ? 54.259 16.786 61.633 1.00 51.46 267 PHE C C 1
ATOM 10094 O O . PHE C 1 267 ? 54.309 17.204 62.786 1.00 58.55 267 PHE C O 1
ATOM 10102 N N . THR C 1 268 ? 53.116 16.537 61.001 1.00 45.82 268 THR C N 1
ATOM 10103 C CA . THR C 1 268 ? 51.811 16.753 61.624 1.00 45.13 268 THR C CA 1
ATOM 10104 C C . THR C 1 268 ? 50.879 15.545 61.500 1.00 44.34 268 THR C C 1
ATOM 10105 O O . THR C 1 268 ? 50.785 14.931 60.441 1.00 44.69 268 THR C O 1
ATOM 10109 N N . GLY C 1 269 ? 50.221 15.203 62.604 1.00 46.68 269 GLY C N 1
ATOM 10110 C CA . GLY C 1 269 ? 49.212 14.154 62.655 1.00 44.92 269 GLY C CA 1
ATOM 10111 C C . GLY C 1 269 ? 47.992 14.434 61.792 1.00 48.35 269 GLY C C 1
ATOM 10112 O O . GLY C 1 269 ? 47.765 15.567 61.375 1.00 48.71 269 GLY C O 1
ATOM 10113 N N . GLU C 1 270 ? 47.204 13.401 61.502 1.00 43.08 270 GLU C N 1
ATOM 10114 C CA . GLU C 1 270 ? 46.085 13.592 60.604 1.00 43.75 270 GLU C CA 1
ATOM 10115 C C . GLU C 1 270 ? 44.775 13.271 61.328 1.00 43.41 270 GLU C C 1
ATOM 10116 O O . GLU C 1 270 ? 43.702 13.308 60.730 1.00 66.86 270 GLU C O 1
ATOM 10122 N N . GLN C 1 271 ? 44.863 12.966 62.619 1.00 47.67 271 GLN C N 1
ATOM 10123 C CA . GLN C 1 271 ? 43.677 12.685 63.428 1.00 52.30 271 GLN C CA 1
ATOM 10124 C C . GLN C 1 271 ? 43.720 13.261 64.851 1.00 43.44 271 GLN C C 1
ATOM 10125 O O . GLN C 1 271 ? 44.766 13.213 65.496 1.00 63.63 271 GLN C O 1
ATOM 10131 N N . MET C 1 272 ? 42.612 13.831 65.327 1.00 50.10 272 MET C N 1
ATOM 10132 C CA . MET C 1 272 ? 42.572 14.405 66.679 1.00 43.26 272 MET C CA 1
ATOM 10133 C C . MET C 1 272 ? 42.807 13.358 67.755 1.00 47.73 272 MET C C 1
ATOM 10134 O O . MET C 1 272 ? 42.233 12.263 67.711 1.00 41.66 272 MET C O 1
ATOM 10139 N N . ALA C 1 273 ? 43.675 13.707 68.702 1.00 50.08 273 ALA C N 1
ATOM 10140 C CA . ALA C 1 273 ? 43.924 12.905 69.899 1.00 46.47 273 ALA C CA 1
ATOM 10141 C C . ALA C 1 273 ? 44.383 11.485 69.594 1.00 47.01 273 ALA C C 1
ATOM 10142 O O . ALA C 1 273 ? 44.086 10.557 70.350 1.00 48.10 273 ALA C O 1
ATOM 10144 N N . ALA C 1 274 ? 45.127 11.324 68.502 1.00 40.43 274 ALA C N 1
ATOM 10145 C CA . ALA C 1 274 ? 45.713 10.030 68.166 1.00 43.97 274 ALA C CA 1
ATOM 10146 C C . ALA C 1 274 ? 47.063 9.862 68.860 1.00 41.27 274 ALA C C 1
ATOM 10147 O O . ALA C 1 274 ? 47.676 8.798 68.786 1.00 41.39 274 ALA C O 1
ATOM 10149 N N . TYR C 1 275 ? 47.507 10.928 69.522 1.00 41.93 275 TYR C N 1
ATOM 10150 C CA . TYR C 1 275 ? 48.802 10.988 70.196 1.00 39.87 275 TYR C CA 1
ATOM 10151 C C . TYR C 1 275 ? 49.962 10.767 69.246 1.00 39.98 275 TYR C C 1
ATOM 10152 O O . TYR C 1 275 ? 50.920 10.063 69.563 1.00 40.01 275 TYR C O 1
ATOM 10161 N N . PHE C 1 276 ? 49.838 11.351 68.061 1.00 46.33 276 PHE C N 1
ATOM 10162 C CA . PHE C 1 276 ? 50.927 11.453 67.094 1.00 51.02 276 PHE C CA 1
ATOM 10163 C C . PHE C 1 276 ? 52.150 12.081 67.763 1.00 48.36 276 PHE C C 1
ATOM 10164 O O . PHE C 1 276 ? 52.124 13.255 68.126 1.00 41.06 276 PHE C O 1
ATOM 10172 N N . GLY C 1 277 ? 53.217 11.308 67.926 1.00 51.97 277 GLY C N 1
ATOM 10173 C CA . GLY C 1 277 ? 54.424 11.818 68.555 1.00 41.39 277 GLY C CA 1
ATOM 10174 C C . GLY C 1 277 ? 54.724 11.200 69.905 1.00 42.22 277 GLY C C 1
ATOM 10175 O O . GLY C 1 277 ? 55.678 11.587 70.580 1.00 41.65 277 GLY C O 1
ATOM 10176 N N . PHE C 1 278 ? 53.898 10.238 70.300 1.00 40.77 278 PHE C N 1
ATOM 10177 C CA . PHE C 1 278 ? 54.096 9.512 71.545 1.00 40.77 278 PHE C CA 1
ATOM 10178 C C . PHE C 1 278 ? 55.486 8.895 71.548 1.00 47.04 278 PHE C C 1
ATOM 10179 O O . PHE C 1 278 ? 56.202 8.932 72.549 1.00 64.94 278 PHE C O 1
ATOM 10187 N N . SER C 1 279 ? 55.860 8.330 70.409 1.00 44.49 279 SER C N 1
ATOM 10188 C CA . SER C 1 279 ? 57.186 7.766 70.224 1.00 45.03 279 SER C CA 1
ATOM 10189 C C . SER C 1 279 ? 57.782 8.172 68.884 1.00 42.87 279 SER C C 1
ATOM 10190 O O . SER C 1 279 ? 57.064 8.307 67.900 1.00 50.51 279 SER C O 1
ATOM 10193 N N . VAL C 1 280 ? 59.091 8.392 68.855 1.00 45.65 280 VAL C N 1
ATOM 10194 C CA . VAL C 1 280 ? 59.773 8.677 67.604 1.00 44.55 280 VAL C CA 1
ATOM 10195 C C . VAL C 1 280 ? 61.059 7.871 67.527 1.00 52.46 280 VAL C C 1
ATOM 10196 O O . VAL C 1 280 ? 61.619 7.471 68.548 1.00 62.33 280 VAL C O 1
ATOM 10200 N N . ALA C 1 281 ? 61.532 7.653 66.307 1.00 53.06 281 ALA C N 1
ATOM 10201 C CA . ALA C 1 281 ? 62.775 6.936 66.084 1.00 54.71 281 ALA C CA 1
ATOM 10202 C C . ALA C 1 281 ? 63.401 7.393 64.788 1.00 51.36 281 ALA C C 1
ATOM 10203 O O . ALA C 1 281 ? 62.699 7.796 63.863 1.00 67.94 281 ALA C O 1
ATOM 10205 N N . ALA C 1 282 ? 64.725 7.327 64.722 1.00 50.87 282 ALA C N 1
ATOM 10206 C CA . ALA C 1 282 ? 65.444 7.729 63.522 1.00 51.85 282 ALA C CA 1
ATOM 10207 C C . ALA C 1 282 ? 66.487 6.687 63.170 1.00 53.43 282 ALA C C 1
ATOM 10208 O O . ALA C 1 282 ? 67.448 6.471 63.903 1.00 66.65 282 ALA C O 1
ATOM 10210 N N . THR C 1 283 ? 66.288 6.045 62.029 1.00 60.77 283 THR C N 1
ATOM 10211 C CA . THR C 1 283 ? 67.253 5.093 61.522 1.00 68.35 283 THR C CA 1
ATOM 10212 C C . THR C 1 283 ? 67.079 4.970 60.017 1.00 74.79 283 THR C C 1
ATOM 10213 O O . THR C 1 283 ? 65.962 5.042 59.506 1.00 73.28 283 THR C O 1
ATOM 10217 N N . ASP C 1 284 ? 68.193 4.811 59.309 1.00 67.61 284 ASP C N 1
ATOM 10218 C CA . ASP C 1 284 ? 68.170 4.607 57.867 1.00 65.36 284 ASP C CA 1
ATOM 10219 C C . ASP C 1 284 ? 67.622 3.222 57.546 1.00 78.79 284 ASP C C 1
ATOM 10220 O O . ASP C 1 284 ? 68.259 2.218 57.854 1.00 91.31 284 ASP C O 1
ATOM 10225 N N . ILE C 1 285 ? 66.452 3.168 56.920 1.00 72.69 285 ILE C N 1
ATOM 10226 C CA . ILE C 1 285 ? 65.749 1.902 56.742 1.00 66.71 285 ILE C CA 1
ATOM 10227 C C . ILE C 1 285 ? 65.944 1.318 55.342 1.00 76.01 285 ILE C C 1
ATOM 10228 O O . ILE C 1 285 ? 65.722 0.126 55.128 1.00 88.97 285 ILE C O 1
ATOM 10233 N N . ASN C 1 286 ? 66.361 2.147 54.391 1.00 73.63 286 ASN C N 1
ATOM 10234 C CA . ASN C 1 286 ? 66.471 1.689 53.009 1.00 79.71 286 ASN C CA 1
ATOM 10235 C C . ASN C 1 286 ? 67.899 1.737 52.475 1.00 78.26 286 ASN C C 1
ATOM 10236 O O . ASN C 1 286 ? 68.111 1.758 51.262 1.00 78.22 286 ASN C O 1
ATOM 10241 N N . GLY C 1 287 ? 68.871 1.721 53.380 1.00 72.83 287 GLY C N 1
ATOM 10242 C CA . GLY C 1 287 ? 70.268 1.613 53.001 1.00 68.79 287 GLY C CA 1
ATOM 10243 C C . GLY C 1 287 ? 70.754 2.686 52.042 1.00 77.80 287 GLY C C 1
ATOM 10244 O O . GLY C 1 287 ? 71.410 2.374 51.052 1.00 98.00 287 GLY C O 1
ATOM 10245 N N . ASP C 1 288 ? 70.468 3.950 52.339 1.00 79.16 288 ASP C N 1
ATOM 10246 C CA . ASP C 1 288 ? 70.990 5.035 51.512 1.00 83.77 288 ASP C CA 1
ATOM 10247 C C . ASP C 1 288 ? 71.776 6.019 52.357 1.00 87.75 288 ASP C C 1
ATOM 10248 O O . ASP C 1 288 ? 72.154 7.091 51.883 1.00 96.06 288 ASP C O 1
ATOM 10253 N N . ASP C 1 289 ? 71.975 5.654 53.620 1.00 87.68 289 ASP C N 1
ATOM 10254 C CA . ASP C 1 289 ? 72.713 6.459 54.589 1.00 71.65 289 ASP C CA 1
ATOM 10255 C C . ASP C 1 289 ? 72.019 7.782 54.931 1.00 68.39 289 ASP C C 1
ATOM 10256 O O . ASP C 1 289 ? 72.628 8.673 55.517 1.00 82.48 289 ASP C O 1
ATOM 10261 N N . TYR C 1 290 ? 70.756 7.910 54.536 1.00 71.38 290 TYR C N 1
ATOM 10262 C CA . TYR C 1 290 ? 69.896 9.013 54.974 1.00 65.62 290 TYR C CA 1
ATOM 10263 C C . TYR C 1 290 ? 68.953 8.542 56.069 1.00 62.28 290 TYR C C 1
ATOM 10264 O O . TYR C 1 290 ? 68.100 7.691 55.823 1.00 65.47 290 TYR C O 1
ATOM 10273 N N . ALA C 1 291 ? 69.133 9.064 57.281 1.00 63.66 291 ALA C N 1
ATOM 10274 C CA . ALA C 1 291 ? 68.282 8.686 58.404 1.00 59.21 291 ALA C CA 1
ATOM 10275 C C . ALA C 1 291 ? 66.814 8.937 58.096 1.00 66.69 291 ALA C C 1
ATOM 10276 O O . ALA C 1 291 ? 66.458 9.953 57.501 1.00 70.40 291 ALA C O 1
ATOM 10278 N N . ASP C 1 292 ? 65.963 8.011 58.519 1.00 55.88 292 ASP C N 1
ATOM 10279 C CA . ASP C 1 292 ? 64.542 8.107 58.236 1.00 54.36 292 ASP C CA 1
ATOM 10280 C C . ASP C 1 292 ? 63.746 8.260 59.528 1.00 65.75 292 ASP C C 1
ATOM 10281 O O . ASP C 1 292 ? 64.147 7.746 60.571 1.00 69.10 292 ASP C O 1
ATOM 10286 N N . VAL C 1 293 ? 62.613 8.954 59.458 1.00 57.94 293 VAL C N 1
ATOM 10287 C CA . VAL C 1 293 ? 61.862 9.297 60.660 1.00 50.69 293 VAL C CA 1
ATOM 10288 C C . VAL C 1 293 ? 60.683 8.350 60.882 1.00 57.66 293 VAL C C 1
ATOM 10289 O O . VAL C 1 293 ? 59.863 8.143 59.990 1.00 79.34 293 VAL C O 1
ATOM 10293 N N . PHE C 1 294 ? 60.598 7.785 62.080 1.00 54.00 294 PHE C N 1
ATOM 10294 C CA . PHE C 1 294 ? 59.480 6.927 62.448 1.00 46.64 294 PHE C CA 1
ATOM 10295 C C . PHE C 1 294 ? 58.672 7.545 63.580 1.00 50.60 294 PHE C C 1
ATOM 10296 O O . PHE C 1 294 ? 59.202 7.766 64.662 1.00 53.81 294 PHE C O 1
ATOM 10304 N N . ILE C 1 295 ? 57.409 7.861 63.314 1.00 46.39 295 ILE C N 1
ATOM 10305 C CA . ILE C 1 295 ? 56.555 8.517 64.298 1.00 43.44 295 ILE C CA 1
ATOM 10306 C C . ILE C 1 295 ? 55.370 7.642 64.711 1.00 42.64 295 ILE C C 1
ATOM 10307 O O . ILE C 1 295 ? 54.590 7.223 63.863 1.00 58.28 295 ILE C O 1
ATOM 10312 N N . GLY C 1 296 ? 55.245 7.352 66.003 1.00 42.97 296 GLY C N 1
ATOM 10313 C CA . GLY C 1 296 ? 54.163 6.516 66.505 1.00 41.61 296 GLY C CA 1
ATOM 10314 C C . GLY C 1 296 ? 52.924 7.287 66.945 1.00 40.95 296 GLY C C 1
ATOM 10315 O O . GLY C 1 296 ? 53.025 8.318 67.608 1.00 40.78 296 GLY C O 1
ATOM 10316 N N . ALA C 1 297 ? 51.750 6.802 66.546 1.00 50.45 297 ALA C N 1
ATOM 10317 C CA . ALA C 1 297 ? 50.475 7.367 66.994 1.00 40.33 297 ALA C CA 1
ATOM 10318 C C . ALA C 1 297 ? 49.510 6.262 67.438 1.00 53.87 297 ALA C C 1
ATOM 10319 O O . ALA C 1 297 ? 48.600 5.892 66.696 1.00 44.05 297 ALA C O 1
ATOM 10321 N N . PRO C 1 298 ? 49.690 5.756 68.669 1.00 46.28 298 PRO C N 1
ATOM 10322 C CA . PRO C 1 298 ? 49.036 4.544 69.185 1.00 43.33 298 PRO C CA 1
ATOM 10323 C C . PRO C 1 298 ? 47.513 4.612 69.295 1.00 47.84 298 PRO C C 1
ATOM 10324 O O . PRO C 1 298 ? 46.875 3.563 69.417 1.00 40.72 298 PRO C O 1
ATOM 10328 N N . LEU C 1 299 ? 46.935 5.803 69.184 1.00 47.01 299 LEU C N 1
ATOM 10329 C CA . LEU C 1 299 ? 45.501 5.960 69.405 1.00 48.38 299 LEU C CA 1
ATOM 10330 C C . LEU C 1 299 ? 44.739 6.219 68.120 1.00 48.37 299 LEU C C 1
ATOM 10331 O O . LEU C 1 299 ? 43.542 6.504 68.139 1.00 50.07 299 LEU C O 1
ATOM 10336 N N . PHE C 1 300 ? 45.452 6.118 67.006 1.00 53.38 300 PHE C N 1
ATOM 10337 C CA . PHE C 1 300 ? 44.868 6.310 65.690 1.00 43.11 300 PHE C CA 1
ATOM 10338 C C . PHE C 1 300 ? 43.730 5.327 65.446 1.00 41.34 300 PHE C C 1
ATOM 10339 O O . PHE C 1 300 ? 43.864 4.130 65.701 1.00 45.76 300 PHE C O 1
ATOM 10347 N N . MET C 1 301 ? 42.622 5.841 64.927 1.00 41.74 301 MET C N 1
ATOM 10348 C CA . MET C 1 301 ? 41.469 5.012 64.603 1.00 48.00 301 MET C CA 1
ATOM 10349 C C . MET C 1 301 ? 41.344 4.829 63.089 1.00 56.23 301 MET C C 1
ATOM 10350 O O . MET C 1 301 ? 41.295 5.801 62.336 1.00 49.25 301 MET C O 1
ATOM 10355 N N . ASP C 1 302 ? 41.316 3.572 62.656 1.00 43.43 302 ASP C N 1
ATOM 10356 C CA . ASP C 1 302 ? 41.115 3.225 61.251 1.00 44.18 302 ASP C CA 1
ATOM 10357 C C . ASP C 1 302 ? 39.749 2.629 60.905 1.00 54.97 302 ASP C C 1
ATOM 10358 O O . ASP C 1 302 ? 39.169 1.896 61.699 1.00 78.32 302 ASP C O 1
ATOM 10363 N N . ARG C 1 303 ? 39.233 2.951 59.721 1.00 59.11 303 ARG C N 1
ATOM 10364 C CA . ARG C 1 303 ? 37.942 2.418 59.287 1.00 47.04 303 ARG C CA 1
ATOM 10365 C C . ARG C 1 303 ? 38.108 1.092 58.569 1.00 47.79 303 ARG C C 1
ATOM 10366 O O . ARG C 1 303 ? 38.986 0.929 57.727 1.00 52.24 303 ARG C O 1
ATOM 10374 N N . GLY C 1 304 ? 37.255 0.145 58.924 1.00 70.43 304 GLY C N 1
ATOM 10375 C CA . GLY C 1 304 ? 37.200 -1.155 58.288 1.00 86.27 304 GLY C CA 1
ATOM 10376 C C . GLY C 1 304 ? 36.324 -1.206 57.052 1.00 81.53 304 GLY C C 1
ATOM 10377 O O . GLY C 1 304 ? 35.802 -0.191 56.588 1.00 78.00 304 GLY C O 1
ATOM 10378 N N . SER C 1 305 ? 36.164 -2.418 56.533 1.00 62.47 305 SER C N 1
ATOM 10379 C CA . SER C 1 305 ? 35.343 -2.688 55.364 1.00 60.77 305 SER C CA 1
ATOM 10380 C C . SER C 1 305 ? 33.900 -2.365 55.738 1.00 64.51 305 SER C C 1
ATOM 10381 O O . SER C 1 305 ? 33.074 -2.076 54.870 1.00 76.45 305 SER C O 1
ATOM 10384 N N . ASP C 1 306 ? 33.595 -2.448 57.032 1.00 62.08 306 ASP C N 1
ATOM 10385 C CA . ASP C 1 306 ? 32.241 -2.193 57.501 1.00 59.21 306 ASP C CA 1
ATOM 10386 C C . ASP C 1 306 ? 32.025 -0.711 57.774 1.00 53.94 306 ASP C C 1
ATOM 10387 O O . ASP C 1 306 ? 30.943 -0.309 58.208 1.00 54.65 306 ASP C O 1
ATOM 10392 N N . GLY C 1 307 ? 33.059 0.101 57.574 1.00 58.03 307 GLY C N 1
ATOM 10393 C CA . GLY C 1 307 ? 32.897 1.527 57.779 1.00 69.07 307 GLY C CA 1
ATOM 10394 C C . GLY C 1 307 ? 33.065 2.038 59.193 1.00 72.14 307 GLY C C 1
ATOM 10395 O O . GLY C 1 307 ? 33.027 3.248 59.406 1.00 65.90 307 GLY C O 1
ATOM 10396 N N . LYS C 1 308 ? 33.237 1.143 60.165 1.00 72.08 308 LYS C N 1
ATOM 10397 C CA . LYS C 1 308 ? 33.391 1.590 61.545 1.00 60.51 308 LYS C CA 1
ATOM 10398 C C . LYS C 1 308 ? 34.795 1.958 62.026 1.00 53.61 308 LYS C C 1
ATOM 10399 O O . LYS C 1 308 ? 35.771 1.303 61.656 1.00 51.74 308 LYS C O 1
ATOM 10405 N N . LEU C 1 309 ? 34.904 3.015 62.841 1.00 52.32 309 LEU C N 1
ATOM 10406 C CA . LEU C 1 309 ? 36.206 3.382 63.399 1.00 49.91 309 LEU C CA 1
ATOM 10407 C C . LEU C 1 309 ? 36.711 2.298 64.328 1.00 52.07 309 LEU C C 1
ATOM 10408 O O . LEU C 1 309 ? 35.916 1.697 65.054 1.00 53.41 309 LEU C O 1
ATOM 10413 N N . GLN C 1 310 ? 38.011 2.065 64.355 1.00 45.19 310 GLN C N 1
ATOM 10414 C CA . GLN C 1 310 ? 38.555 1.180 65.366 1.00 45.00 310 GLN C CA 1
ATOM 10415 C C . GLN C 1 310 ? 39.947 1.674 65.740 1.00 50.01 310 GLN C C 1
ATOM 10416 O O . GLN C 1 310 ? 40.770 1.935 64.866 1.00 46.58 310 GLN C O 1
ATOM 10422 N N . GLU C 1 311 ? 40.210 1.805 67.032 1.00 56.48 311 GLU C N 1
ATOM 10423 C CA . GLU C 1 311 ? 41.509 2.275 67.497 1.00 42.71 311 GLU C CA 1
ATOM 10424 C C . GLU C 1 311 ? 42.529 1.164 67.309 1.00 47.84 311 GLU C C 1
ATOM 10425 O O . GLU C 1 311 ? 42.460 0.138 67.979 1.00 74.82 311 GLU C O 1
ATOM 10431 N N . VAL C 1 312 ? 43.459 1.354 66.376 1.00 42.50 312 VAL C N 1
ATOM 10432 C CA . VAL C 1 312 ? 44.450 0.325 66.084 1.00 44.05 312 VAL C CA 1
ATOM 10433 C C . VAL C 1 312 ? 45.883 0.837 66.162 1.00 50.53 312 VAL C C 1
ATOM 10434 O O . VAL C 1 312 ? 46.825 0.050 66.272 1.00 59.68 312 VAL C O 1
ATOM 10438 N N . GLY C 1 313 ? 46.040 2.156 66.142 1.00 41.99 313 GLY C N 1
ATOM 10439 C CA . GLY C 1 313 ? 47.350 2.784 66.195 1.00 41.31 313 GLY C CA 1
ATOM 10440 C C . GLY C 1 313 ? 48.024 2.886 64.840 1.00 50.79 313 GLY C C 1
ATOM 10441 O O . GLY C 1 313 ? 47.757 2.093 63.937 1.00 42.16 313 GLY C O 1
ATOM 10442 N N . GLN C 1 314 ? 48.904 3.871 64.695 1.00 54.85 314 GLN C N 1
ATOM 10443 C CA . GLN C 1 314 ? 49.580 4.088 63.427 1.00 47.14 314 GLN C CA 1
ATOM 10444 C C . GLN C 1 314 ? 51.019 4.571 63.597 1.00 53.03 314 GLN C C 1
ATOM 10445 O O . GLN C 1 314 ? 51.312 5.378 64.478 1.00 41.47 314 GLN C O 1
ATOM 10451 N N . VAL C 1 315 ? 51.903 4.068 62.743 1.00 58.11 315 VAL C N 1
ATOM 10452 C CA . VAL C 1 315 ? 53.274 4.555 62.633 1.00 51.55 315 VAL C CA 1
ATOM 10453 C C . VAL C 1 315 ? 53.515 5.143 61.244 1.00 57.02 315 VAL C C 1
ATOM 10454 O O . VAL C 1 315 ? 53.216 4.491 60.243 1.00 57.50 315 VAL C O 1
ATOM 10458 N N . SER C 1 316 ? 54.034 6.367 61.164 1.00 49.76 316 SER C N 1
ATOM 10459 C CA . SER C 1 316 ? 54.386 6.910 59.856 1.00 44.71 316 SER C CA 1
ATOM 10460 C C . SER C 1 316 ? 55.868 6.693 59.555 1.00 51.17 316 SER C C 1
ATOM 10461 O O . SER C 1 316 ? 56.730 6.957 60.392 1.00 47.25 316 SER C O 1
ATOM 10464 N N . VAL C 1 317 ? 56.154 6.232 58.340 1.00 46.80 317 VAL C N 1
ATOM 10465 C CA . VAL C 1 317 ? 57.523 6.012 57.910 1.00 48.07 317 VAL C CA 1
ATOM 10466 C C . VAL C 1 317 ? 57.893 7.084 56.902 1.00 59.29 317 VAL C C 1
ATOM 10467 O O . VAL C 1 317 ? 57.348 7.115 55.805 1.00 67.83 317 VAL C O 1
ATOM 10471 N N . SER C 1 318 ? 58.840 7.942 57.260 1.00 50.81 318 SER C N 1
ATOM 10472 C CA . SER C 1 318 ? 59.217 9.056 56.401 1.00 53.28 318 SER C CA 1
ATOM 10473 C C . SER C 1 318 ? 60.651 8.869 55.919 1.00 61.16 318 SER C C 1
ATOM 10474 O O . SER C 1 318 ? 61.600 9.018 56.686 1.00 63.25 318 SER C O 1
ATOM 10477 N N . LEU C 1 319 ? 60.801 8.556 54.637 1.00 53.71 319 LEU C N 1
ATOM 10478 C CA . LEU C 1 319 ? 62.116 8.340 54.046 1.00 57.67 319 LEU C CA 1
ATOM 10479 C C . LEU C 1 319 ? 62.774 9.648 53.618 1.00 56.94 319 LEU C C 1
ATOM 10480 O O . LEU C 1 319 ? 62.233 10.373 52.784 1.00 73.51 319 LEU C O 1
ATOM 10485 N N . GLN C 1 320 ? 63.915 9.976 54.222 1.00 57.63 320 GLN C N 1
ATOM 10486 C CA . GLN C 1 320 ? 64.616 11.202 53.852 1.00 59.12 320 GLN C CA 1
ATOM 10487 C C . GLN C 1 320 ? 65.292 11.254 52.481 1.00 61.56 320 GLN C C 1
ATOM 10488 O O . GLN C 1 320 ? 66.349 10.660 52.274 1.00 63.06 320 GLN C O 1
ATOM 10494 N N . ARG C 1 321 ? 64.668 11.949 51.546 1.00 62.13 321 ARG C N 1
ATOM 10495 C CA . ARG C 1 321 ? 65.269 12.211 50.248 1.00 75.61 321 ARG C CA 1
ATOM 10496 C C . ARG C 1 321 ? 66.392 13.225 50.303 1.00 86.14 321 ARG C C 1
ATOM 10497 O O . ARG C 1 321 ? 66.430 14.088 51.177 1.00 92.89 321 ARG C O 1
ATOM 10505 N N . ALA C 1 322 ? 67.299 13.105 49.346 1.00 91.70 322 ALA C N 1
ATOM 10506 C CA . ALA C 1 322 ? 68.434 13.995 49.215 1.00 92.95 322 ALA C CA 1
ATOM 10507 C C . ALA C 1 322 ? 67.896 15.391 48.922 1.00 105.39 322 ALA C C 1
ATOM 10508 O O . ALA C 1 322 ? 68.540 16.392 49.233 1.00 98.59 322 ALA C O 1
ATOM 10510 N N . SER C 1 323 ? 66.701 15.453 48.336 1.00 126.37 323 SER C N 1
ATOM 10511 C CA . SER C 1 323 ? 66.104 16.731 47.967 1.00 122.79 323 SER C CA 1
ATOM 10512 C C . SER C 1 323 ? 65.556 17.505 49.165 1.00 123.73 323 SER C C 1
ATOM 10513 O O . SER C 1 323 ? 65.007 18.595 49.009 1.00 131.28 323 SER C O 1
ATOM 10516 N N . GLY C 1 324 ? 65.689 16.928 50.354 1.00 119.63 324 GLY C N 1
ATOM 10517 C CA . GLY C 1 324 ? 65.262 17.562 51.591 1.00 120.87 324 GLY C CA 1
ATOM 10518 C C . GLY C 1 324 ? 63.885 17.151 52.063 1.00 118.59 324 GLY C C 1
ATOM 10519 O O . GLY C 1 324 ? 63.555 17.245 53.244 1.00 112.76 324 GLY C O 1
ATOM 10520 N N . ASP C 1 325 ? 63.080 16.676 51.122 1.00 114.85 325 ASP C N 1
ATOM 10521 C CA . ASP C 1 325 ? 61.724 16.246 51.411 1.00 100.31 325 ASP C CA 1
ATOM 10522 C C . ASP C 1 325 ? 61.700 14.919 52.144 1.00 86.04 325 ASP C C 1
ATOM 10523 O O . ASP C 1 325 ? 62.739 14.373 52.512 1.00 92.95 325 ASP C O 1
ATOM 10528 N N . PHE C 1 326 ? 60.495 14.407 52.343 1.00 58.90 326 PHE C N 1
ATOM 10529 C CA . PHE C 1 326 ? 60.305 13.106 52.949 1.00 56.13 326 PHE C CA 1
ATOM 10530 C C . PHE C 1 326 ? 59.271 12.365 52.131 1.00 70.89 326 PHE C C 1
ATOM 10531 O O . PHE C 1 326 ? 58.238 12.919 51.763 1.00 85.76 326 PHE C O 1
ATOM 10539 N N . GLN C 1 327 ? 59.571 11.113 51.822 1.00 71.59 327 GLN C N 1
ATOM 10540 C CA . GLN C 1 327 ? 58.591 10.222 51.235 1.00 55.80 327 GLN C CA 1
ATOM 10541 C C . GLN C 1 327 ? 58.014 9.392 52.386 1.00 59.61 327 GLN C C 1
ATOM 10542 O O . GLN C 1 327 ? 58.657 8.492 52.924 1.00 61.88 327 GLN C O 1
ATOM 10548 N N . THR C 1 328 ? 56.784 9.732 52.755 1.00 54.66 328 THR C N 1
ATOM 10549 C CA . THR C 1 328 ? 56.122 9.212 53.941 1.00 62.78 328 THR C CA 1
ATOM 10550 C C . THR C 1 328 ? 55.078 8.161 53.601 1.00 73.62 328 THR C C 1
ATOM 10551 O O . THR C 1 328 ? 54.251 8.353 52.717 1.00 70.04 328 THR C O 1
ATOM 10555 N N . THR C 1 329 ? 55.118 7.049 54.328 1.00 77.40 329 THR C N 1
ATOM 10556 C CA . THR C 1 329 ? 54.068 6.055 54.236 1.00 61.60 329 THR C CA 1
ATOM 10557 C C . THR C 1 329 ? 53.497 5.843 55.624 1.00 60.69 329 THR C C 1
ATOM 10558 O O . THR C 1 329 ? 54.020 6.383 56.595 1.00 71.43 329 THR C O 1
ATOM 10562 N N . LYS C 1 330 ? 52.433 5.052 55.728 1.00 60.30 330 LYS C N 1
ATOM 10563 C CA . LYS C 1 330 ? 51.792 4.857 57.014 1.00 56.60 330 LYS C CA 1
ATOM 10564 C C . LYS C 1 330 ? 51.543 3.378 57.256 1.00 53.18 330 LYS C C 1
ATOM 10565 O O . LYS C 1 330 ? 51.123 2.647 56.362 1.00 51.77 330 LYS C O 1
ATOM 10571 N N . LEU C 1 331 ? 51.817 2.949 58.481 1.00 48.44 331 LEU C N 1
ATOM 10572 C CA . LEU C 1 331 ? 51.666 1.556 58.861 1.00 48.43 331 LEU C CA 1
ATOM 10573 C C . LEU C 1 331 ? 50.628 1.415 59.972 1.00 50.92 331 LEU C C 1
ATOM 10574 O O . LEU C 1 331 ? 50.843 1.888 61.084 1.00 54.27 331 LEU C O 1
ATOM 10579 N N . ASN C 1 332 ? 49.508 0.765 59.679 1.00 63.11 332 ASN C N 1
ATOM 10580 C CA . ASN C 1 332 ? 48.440 0.615 60.665 1.00 44.20 332 ASN C CA 1
ATOM 10581 C C . ASN C 1 332 ? 48.595 -0.614 61.538 1.00 54.74 332 ASN C C 1
ATOM 10582 O O . ASN C 1 332 ? 49.131 -1.633 61.102 1.00 68.76 332 ASN C O 1
ATOM 10587 N N . GLY C 1 333 ? 48.128 -0.498 62.779 1.00 48.29 333 GLY C N 1
ATOM 10588 C CA . GLY C 1 333 ? 48.140 -1.607 63.711 1.00 44.13 333 GLY C CA 1
ATOM 10589 C C . GLY C 1 333 ? 47.153 -2.691 63.340 1.00 44.95 333 GLY C C 1
ATOM 10590 O O . GLY C 1 333 ? 46.324 -2.514 62.455 1.00 55.34 333 GLY C O 1
ATOM 10591 N N . PHE C 1 334 ? 47.246 -3.820 64.032 1.00 45.58 334 PHE C N 1
ATOM 10592 C CA . PHE C 1 334 ? 46.472 -5.005 63.687 1.00 49.87 334 PHE C CA 1
ATOM 10593 C C . PHE C 1 334 ? 45.344 -5.335 64.663 1.00 56.31 334 PHE C C 1
ATOM 10594 O O . PHE C 1 334 ? 44.328 -5.906 64.270 1.00 53.93 334 PHE C O 1
ATOM 10602 N N . GLU C 1 335 ? 45.534 -4.996 65.935 1.00 60.67 335 GLU C N 1
ATOM 10603 C CA . GLU C 1 335 ? 44.565 -5.339 66.969 1.00 58.41 335 GLU C CA 1
ATOM 10604 C C . GLU C 1 335 ? 43.946 -4.078 67.560 1.00 45.69 335 GLU C C 1
ATOM 10605 O O . GLU C 1 335 ? 44.643 -3.098 67.812 1.00 54.49 335 GLU C O 1
ATOM 10611 N N . VAL C 1 336 ? 42.643 -4.111 67.805 1.00 46.11 336 VAL C N 1
ATOM 10612 C CA . VAL C 1 336 ? 41.952 -2.985 68.418 1.00 45.49 336 VAL C CA 1
ATOM 10613 C C . VAL C 1 336 ? 42.394 -2.712 69.862 1.00 55.73 336 VAL C C 1
ATOM 10614 O O . VAL C 1 336 ? 42.503 -3.633 70.675 1.00 62.64 336 VAL C O 1
ATOM 10618 N N . PHE C 1 337 ? 42.659 -1.440 70.163 1.00 44.24 337 PHE 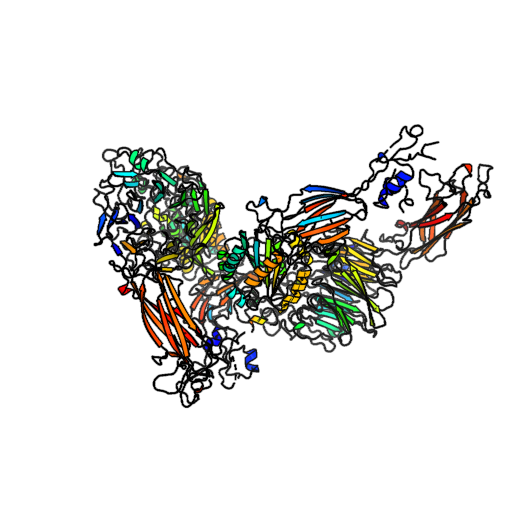C N 1
ATOM 10619 C CA . PHE C 1 337 ? 43.036 -0.988 71.510 1.00 55.60 337 PHE C CA 1
ATOM 10620 C C . PHE C 1 337 ? 44.376 -1.542 71.988 1.00 55.25 337 PHE C C 1
ATOM 10621 O O . PHE C 1 337 ? 44.731 -1.392 73.156 1.00 59.25 337 PHE C O 1
ATOM 10629 N N . ALA C 1 338 ? 45.116 -2.169 71.081 1.00 44.14 338 ALA C N 1
ATOM 10630 C CA . ALA C 1 338 ? 46.407 -2.762 71.405 1.00 44.41 338 ALA C CA 1
ATOM 10631 C C . ALA C 1 338 ? 47.468 -1.678 71.511 1.00 43.54 338 ALA C C 1
ATOM 10632 O O . ALA C 1 338 ? 48.544 -1.901 72.060 1.00 48.74 338 ALA C O 1
ATOM 10634 N N . ARG C 1 339 ? 47.154 -0.512 70.955 1.00 45.25 339 ARG C N 1
ATOM 10635 C CA . ARG C 1 339 ? 48.057 0.636 70.931 1.00 43.07 339 ARG C CA 1
ATOM 10636 C C . ARG C 1 339 ? 49.382 0.341 70.236 1.00 42.17 339 ARG C C 1
ATOM 10637 O O . ARG C 1 339 ? 50.455 0.579 70.779 1.00 61.76 339 ARG C O 1
ATOM 10645 N N . PHE C 1 340 ? 49.272 -0.194 69.025 1.00 49.44 340 PHE C N 1
ATOM 10646 C CA . PHE C 1 340 ? 50.384 -0.349 68.093 1.00 55.22 340 PHE C CA 1
ATOM 10647 C C . PHE C 1 340 ? 51.124 0.966 67.870 1.00 57.85 340 PHE C C 1
ATOM 10648 O O . PHE C 1 340 ? 50.505 1.989 67.585 1.00 52.15 340 PHE C O 1
ATOM 10656 N N . GLY C 1 341 ? 52.448 0.940 68.001 1.00 47.27 341 GLY C N 1
ATOM 10657 C CA . GLY C 1 341 ? 53.234 2.138 67.779 1.00 42.24 341 GLY C CA 1
ATOM 10658 C C . GLY C 1 341 ? 53.650 2.844 69.058 1.00 49.25 341 GLY C C 1
ATOM 10659 O O . GLY C 1 341 ? 54.197 3.944 69.009 1.00 41.78 341 GLY C O 1
ATOM 10660 N N . SER C 1 342 ? 53.369 2.225 70.204 1.00 48.45 342 SER C N 1
ATOM 10661 C CA . SER C 1 342 ? 53.723 2.797 71.507 1.00 52.24 342 SER C CA 1
ATOM 10662 C C . SER C 1 342 ? 55.239 2.893 71.672 1.00 43.49 342 SER C C 1
ATOM 10663 O O . SER C 1 342 ? 55.750 3.818 72.296 1.00 61.15 342 SER C O 1
ATOM 10666 N N . ALA C 1 343 ? 55.952 1.931 71.098 1.00 47.43 343 ALA C N 1
ATOM 10667 C CA . ALA C 1 343 ? 57.411 1.930 71.117 1.00 57.66 343 ALA C CA 1
ATOM 10668 C C . ALA C 1 343 ? 57.958 1.542 69.750 1.00 49.60 343 ALA C C 1
ATOM 10669 O O . ALA C 1 343 ? 57.434 0.644 69.092 1.00 44.91 343 ALA C O 1
ATOM 10671 N N . ILE C 1 344 ? 59.007 2.241 69.325 1.00 50.20 344 ILE C N 1
ATOM 10672 C CA . ILE C 1 344 ? 59.645 1.988 68.038 1.00 57.60 344 ILE C CA 1
ATOM 10673 C C . ILE C 1 344 ? 61.158 1.882 68.212 1.00 47.24 344 ILE C C 1
ATOM 10674 O O . ILE C 1 344 ? 61.829 2.863 68.528 1.00 47.37 344 ILE C O 1
ATOM 10679 N N . ALA C 1 345 ? 61.692 0.684 68.005 1.00 49.02 345 ALA C N 1
ATOM 10680 C CA . ALA C 1 345 ? 63.112 0.440 68.221 1.00 49.87 345 ALA C CA 1
ATOM 10681 C C . ALA C 1 345 ? 63.862 0.033 66.953 1.00 53.82 345 ALA C C 1
ATOM 10682 O O . ALA C 1 345 ? 63.604 -1.031 66.391 1.00 53.60 345 ALA C O 1
ATOM 10684 N N . PRO C 1 346 ? 64.795 0.886 66.499 1.00 51.87 346 PRO C N 1
ATOM 10685 C CA . PRO C 1 346 ? 65.737 0.513 65.439 1.00 53.54 346 PRO C CA 1
ATOM 10686 C C . PRO C 1 346 ? 66.565 -0.697 65.851 1.00 68.11 346 PRO C C 1
ATOM 10687 O O . PRO C 1 346 ? 67.117 -0.706 66.948 1.00 70.23 346 PRO C O 1
ATOM 10691 N N . LEU C 1 347 ? 66.640 -1.705 64.988 1.00 71.06 347 LEU C N 1
ATOM 10692 C CA . LEU C 1 347 ? 67.285 -2.961 65.348 1.00 68.52 347 LEU C CA 1
ATOM 10693 C C . LEU C 1 347 ? 68.679 -3.120 64.745 1.00 67.09 347 LEU C C 1
ATOM 10694 O O . LEU C 1 347 ? 69.372 -4.098 65.025 1.00 61.86 347 LEU C O 1
ATOM 10699 N N . GLY C 1 348 ? 69.097 -2.153 63.937 1.00 62.91 348 GLY C N 1
ATOM 10700 C CA . GLY C 1 348 ? 70.280 -2.337 63.120 1.00 62.70 348 GLY C CA 1
ATOM 10701 C C . GLY C 1 348 ? 69.893 -3.259 61.975 1.00 63.40 348 GLY C C 1
ATOM 10702 O O . GLY C 1 348 ? 68.736 -3.269 61.556 1.00 71.56 348 GLY C O 1
ATOM 10703 N N . ASP C 1 349 ? 70.843 -4.039 61.467 1.00 65.82 349 ASP C N 1
ATOM 10704 C CA . ASP C 1 349 ? 70.529 -5.009 60.424 1.00 66.78 349 ASP C CA 1
ATOM 10705 C C . ASP C 1 349 ? 70.329 -6.378 61.063 1.00 67.33 349 ASP C C 1
ATOM 10706 O O . ASP C 1 349 ? 71.253 -7.189 61.121 1.00 69.60 349 ASP C O 1
ATOM 10711 N N . LEU C 1 350 ? 69.106 -6.623 61.523 1.00 71.09 350 LEU C N 1
ATOM 10712 C CA . LEU C 1 350 ? 68.769 -7.823 62.277 1.00 65.74 350 LEU C CA 1
ATOM 10713 C C . LEU C 1 350 ? 69.136 -9.111 61.558 1.00 73.54 350 LEU C C 1
ATOM 10714 O O . LEU C 1 350 ? 69.524 -10.090 62.191 1.00 69.52 350 LEU C O 1
ATOM 10719 N N . ASP C 1 351 ? 69.037 -9.106 60.233 1.00 79.11 351 ASP C N 1
ATOM 10720 C CA . ASP C 1 351 ? 69.288 -10.312 59.457 1.00 80.31 351 ASP C CA 1
ATOM 10721 C C . ASP C 1 351 ? 70.500 -10.222 58.548 1.00 73.42 351 ASP C C 1
ATOM 10722 O O . ASP C 1 351 ? 70.783 -11.133 57.771 1.00 75.57 351 ASP C O 1
ATOM 10727 N N . GLN C 1 352 ? 71.213 -9.111 58.669 1.00 73.22 352 GLN C N 1
ATOM 10728 C CA . GLN C 1 352 ? 72.414 -8.888 57.907 1.00 75.60 352 GLN C CA 1
ATOM 10729 C C . GLN C 1 352 ? 72.213 -9.094 56.392 1.00 76.72 352 GLN C C 1
ATOM 10730 O O . GLN C 1 352 ? 72.975 -9.807 55.735 1.00 84.04 352 GLN C O 1
ATOM 10736 N N . ASP C 1 353 ? 71.172 -8.470 55.837 1.00 77.62 353 ASP C N 1
ATOM 10737 C CA . ASP C 1 353 ? 70.929 -8.547 54.391 1.00 77.98 353 ASP C CA 1
ATOM 10738 C C . ASP C 1 353 ? 71.295 -7.242 53.697 1.00 81.86 353 ASP C C 1
ATOM 10739 O O . ASP C 1 353 ? 71.098 -7.105 52.490 1.00 98.47 353 ASP C O 1
ATOM 10744 N N . GLY C 1 354 ? 71.834 -6.296 54.451 1.00 76.68 354 GLY C N 1
ATOM 10745 C CA . GLY C 1 354 ? 72.266 -5.024 53.894 1.00 82.60 354 GLY C CA 1
ATOM 10746 C C . GLY C 1 354 ? 71.306 -3.868 54.158 1.00 72.39 354 GLY C C 1
ATOM 10747 O O . GLY C 1 354 ? 71.555 -2.740 53.739 1.00 72.44 354 GLY C O 1
ATOM 10748 N N . PHE C 1 355 ? 70.201 -4.153 54.838 1.00 70.08 355 PHE C N 1
ATOM 10749 C CA . PHE C 1 355 ? 69.200 -3.137 55.164 1.00 67.43 355 PHE C CA 1
ATOM 10750 C C . PHE C 1 355 ? 68.777 -3.188 56.626 1.00 65.78 355 PHE C C 1
ATOM 10751 O O . PHE C 1 355 ? 68.470 -4.255 57.151 1.00 66.35 355 PHE C O 1
ATOM 10759 N N . ASN C 1 356 ? 68.804 -2.034 57.284 1.00 64.16 356 ASN C N 1
ATOM 10760 C CA . ASN C 1 356 ? 68.434 -1.941 58.693 1.00 64.06 356 ASN C CA 1
ATOM 10761 C C . ASN C 1 356 ? 66.978 -2.316 58.916 1.00 60.78 356 ASN C C 1
ATOM 10762 O O . ASN C 1 356 ? 66.143 -2.166 58.025 1.00 68.50 356 ASN C O 1
ATOM 10767 N N . ASP C 1 357 ? 66.682 -2.814 60.106 1.00 59.57 357 ASP C N 1
ATOM 10768 C CA . ASP C 1 357 ? 65.342 -3.277 60.425 1.00 57.97 357 ASP C CA 1
ATOM 10769 C C . ASP C 1 357 ? 64.828 -2.530 61.659 1.00 61.18 357 ASP C C 1
ATOM 10770 O O . ASP C 1 357 ? 65.592 -1.837 62.330 1.00 77.15 357 ASP C O 1
ATOM 10775 N N . ILE C 1 358 ? 63.538 -2.656 61.950 1.00 60.42 358 ILE C N 1
ATOM 10776 C CA . ILE C 1 358 ? 62.946 -1.933 63.072 1.00 60.51 358 ILE C CA 1
ATOM 10777 C C . ILE C 1 358 ? 61.847 -2.768 63.740 1.00 59.62 358 ILE C C 1
ATOM 10778 O O . ILE C 1 358 ? 61.190 -3.581 63.090 1.00 52.25 358 ILE C O 1
ATOM 10783 N N . ALA C 1 359 ? 61.667 -2.583 65.045 1.00 55.11 359 ALA C N 1
ATOM 10784 C CA . ALA C 1 359 ? 60.581 -3.235 65.774 1.00 50.47 359 ALA C CA 1
ATOM 10785 C C . ALA C 1 359 ? 59.514 -2.242 66.227 1.00 55.52 359 ALA C C 1
ATOM 10786 O O . ALA C 1 359 ? 59.835 -1.142 66.669 1.00 48.11 359 ALA C O 1
ATOM 10788 N N . ILE C 1 360 ? 58.248 -2.637 66.120 1.00 55.46 360 ILE C N 1
ATOM 10789 C CA . ILE C 1 360 ? 57.144 -1.816 66.612 1.00 46.61 360 ILE C CA 1
ATOM 10790 C C . ILE C 1 360 ? 56.240 -2.636 67.530 1.00 51.11 360 ILE C C 1
ATOM 10791 O O . ILE C 1 360 ? 55.801 -3.727 67.166 1.00 62.31 360 ILE C O 1
ATOM 10796 N N . ALA C 1 361 ? 55.971 -2.113 68.722 1.00 55.13 361 ALA C N 1
ATOM 10797 C CA . ALA C 1 361 ? 55.233 -2.860 69.738 1.00 57.90 361 ALA C CA 1
ATOM 10798 C C . ALA C 1 361 ? 53.770 -2.431 69.899 1.00 49.39 361 ALA C C 1
ATOM 10799 O O . ALA C 1 361 ? 53.429 -1.253 69.786 1.00 44.03 361 ALA C O 1
ATOM 10801 N N . ALA C 1 362 ? 52.917 -3.415 70.164 1.00 52.22 362 ALA C N 1
ATOM 10802 C CA . ALA C 1 362 ? 51.549 -3.181 70.606 1.00 48.33 362 ALA C CA 1
ATOM 10803 C C . ALA C 1 362 ? 51.391 -3.786 72.001 1.00 57.16 362 ALA C C 1
ATOM 10804 O O . ALA C 1 362 ? 50.934 -4.923 72.137 1.00 57.92 362 ALA C O 1
ATOM 10806 N N . PRO C 1 363 ? 51.788 -3.025 73.041 1.00 54.47 363 PRO C N 1
ATOM 10807 C CA . PRO C 1 363 ? 51.988 -3.496 74.421 1.00 62.43 363 PRO C CA 1
ATOM 10808 C C . PRO C 1 363 ? 50.741 -4.076 75.083 1.00 64.77 363 PRO C C 1
ATOM 10809 O O . PRO C 1 363 ? 50.846 -4.750 76.107 1.00 69.67 363 PRO C O 1
ATOM 10813 N N . TYR C 1 364 ? 49.578 -3.821 74.498 1.00 50.11 364 TYR C N 1
ATOM 10814 C CA . TYR C 1 364 ? 48.318 -4.257 75.077 1.00 46.49 364 TYR C CA 1
ATOM 10815 C C . TYR C 1 364 ? 47.567 -5.156 74.124 1.00 47.01 364 TYR C C 1
ATOM 10816 O O . TYR C 1 364 ? 46.362 -5.352 74.261 1.00 49.05 364 TYR C O 1
ATOM 10825 N N . GLY C 1 365 ? 48.282 -5.697 73.145 1.00 47.21 365 GLY C N 1
ATOM 10826 C CA . GLY C 1 365 ? 47.668 -6.634 72.233 1.00 47.93 365 GLY C CA 1
ATOM 10827 C C . GLY C 1 365 ? 47.802 -8.075 72.668 1.00 51.64 365 GLY C C 1
ATOM 10828 O O . GLY C 1 365 ? 48.304 -8.378 73.748 1.00 58.70 365 GLY C O 1
ATOM 10829 N N . GLY C 1 366 ? 47.333 -8.963 71.803 1.00 54.61 366 GLY C N 1
ATOM 10830 C CA . GLY C 1 366 ? 47.406 -10.395 72.009 1.00 62.05 366 GLY C CA 1
ATOM 10831 C C . GLY C 1 366 ? 46.386 -10.869 73.025 1.00 82.42 366 GLY C C 1
ATOM 10832 O O . GLY C 1 366 ? 45.700 -10.066 73.659 1.00 91.86 366 GLY C O 1
ATOM 10833 N N . GLU C 1 367 ? 46.294 -12.184 73.178 1.00 99.28 367 GLU C N 1
ATOM 10834 C CA . GLU C 1 367 ? 45.390 -12.799 74.140 1.00 102.62 367 GLU C CA 1
ATOM 10835 C C . GLU C 1 367 ? 45.728 -12.367 75.558 1.00 91.99 367 GLU C C 1
ATOM 10836 O O . GLU C 1 367 ? 46.901 -12.263 75.920 1.00 87.88 367 GLU C O 1
ATOM 10842 N N . ASP C 1 368 ? 44.692 -12.096 76.343 1.00 87.36 368 ASP C N 1
ATOM 10843 C CA . ASP C 1 368 ? 44.847 -11.707 77.739 1.00 86.60 368 ASP C CA 1
ATOM 10844 C C . ASP C 1 368 ? 45.676 -10.440 77.915 1.00 75.60 368 ASP C C 1
ATOM 10845 O O . ASP C 1 368 ? 46.271 -10.227 78.971 1.00 79.20 368 ASP C O 1
ATOM 10850 N N . LYS C 1 369 ? 45.706 -9.611 76.874 1.00 68.20 369 LYS C N 1
ATOM 10851 C CA . LYS C 1 369 ? 46.484 -8.377 76.874 1.00 60.54 369 LYS C CA 1
ATOM 10852 C C . LYS C 1 369 ? 47.928 -8.580 77.325 1.00 64.32 369 LYS C C 1
ATOM 10853 O O . LYS C 1 369 ? 48.432 -7.834 78.164 1.00 66.06 369 LYS C O 1
ATOM 10859 N N . LYS C 1 370 ? 48.602 -9.571 76.745 1.00 71.15 370 LYS C N 1
ATOM 10860 C CA . LYS C 1 370 ? 49.949 -9.914 77.187 1.00 67.11 370 LYS C CA 1
ATOM 10861 C C . LYS C 1 370 ? 51.044 -9.235 76.370 1.00 61.96 370 LYS C C 1
ATOM 10862 O O . LYS C 1 370 ? 52.226 -9.436 76.630 1.00 68.63 370 LYS C O 1
ATOM 10868 N N . GLY C 1 371 ? 50.656 -8.428 75.392 1.00 59.38 371 GLY C N 1
ATOM 10869 C CA . GLY C 1 371 ? 51.609 -7.622 74.652 1.00 60.05 371 GLY C CA 1
ATOM 10870 C C . GLY C 1 371 ? 52.132 -8.325 73.408 1.00 58.70 371 GLY C C 1
ATOM 10871 O O . GLY C 1 371 ? 52.264 -9.549 73.392 1.00 58.24 371 GLY C O 1
ATOM 10872 N N . ILE C 1 372 ? 52.424 -7.557 72.363 1.00 49.84 372 ILE C N 1
ATOM 10873 C CA . ILE C 1 372 ? 52.915 -8.108 71.104 1.00 50.09 372 ILE C CA 1
ATOM 10874 C C . ILE C 1 372 ? 54.025 -7.203 70.582 1.00 49.45 372 ILE C C 1
ATOM 10875 O O . ILE C 1 372 ? 53.930 -5.983 70.705 1.00 48.17 372 ILE C O 1
ATOM 10880 N N . VAL C 1 373 ? 55.066 -7.785 69.996 1.00 52.26 373 VAL C N 1
ATOM 10881 C CA . VAL C 1 373 ? 56.076 -6.994 69.296 1.00 62.16 373 VAL C CA 1
ATOM 10882 C C . VAL C 1 373 ? 56.217 -7.434 67.837 1.00 64.99 373 VAL C C 1
ATOM 10883 O O . VAL C 1 373 ? 56.379 -8.619 67.548 1.00 66.70 373 VAL C O 1
ATOM 10887 N N . TYR C 1 374 ? 56.134 -6.474 66.920 1.00 53.56 374 TYR C N 1
ATOM 10888 C CA . TYR C 1 374 ? 56.231 -6.772 65.496 1.00 51.65 374 TYR C CA 1
ATOM 10889 C C . TYR C 1 374 ? 57.590 -6.400 64.899 1.00 53.69 374 TYR C C 1
ATOM 10890 O O . TYR C 1 374 ? 58.099 -5.302 65.130 1.00 52.08 374 TYR C O 1
ATOM 10899 N N . ILE C 1 375 ? 58.177 -7.325 64.145 1.00 61.14 375 ILE C N 1
ATOM 10900 C CA . ILE C 1 375 ? 59.465 -7.101 63.484 1.00 64.66 375 ILE C CA 1
ATOM 10901 C C . ILE C 1 375 ? 59.272 -6.764 62.013 1.00 64.81 375 ILE C C 1
ATOM 10902 O O . ILE C 1 375 ? 58.670 -7.532 61.271 1.00 75.70 375 ILE C O 1
ATOM 10907 N N . PHE C 1 376 ? 59.820 -5.631 61.593 1.00 62.92 376 PHE C N 1
ATOM 10908 C CA . PHE C 1 376 ? 59.713 -5.182 60.211 1.00 53.67 376 PHE C CA 1
ATOM 10909 C C . PHE C 1 376 ? 61.099 -5.032 59.597 1.00 55.19 376 PHE C C 1
ATOM 10910 O O . PHE C 1 376 ? 61.995 -4.450 60.204 1.00 61.41 376 PHE C O 1
ATOM 10918 N N . ASN C 1 377 ? 61.265 -5.558 58.387 1.00 66.11 377 ASN C N 1
ATOM 10919 C CA . ASN C 1 377 ? 62.541 -5.499 57.679 1.00 58.38 377 ASN C CA 1
ATOM 10920 C C . ASN C 1 377 ? 62.583 -4.384 56.641 1.00 72.68 377 ASN C C 1
ATOM 10921 O O . ASN C 1 377 ? 61.586 -4.112 55.977 1.00 87.38 377 ASN C O 1
ATOM 10926 N N . GLY C 1 378 ? 63.740 -3.741 56.501 1.00 69.56 378 GLY C N 1
ATOM 10927 C CA . GLY C 1 378 ? 63.915 -2.725 55.480 1.00 59.61 378 GLY C CA 1
ATOM 10928 C C . GLY C 1 378 ? 64.284 -3.313 54.133 1.00 61.73 378 GLY C C 1
ATOM 10929 O O . GLY C 1 378 ? 64.724 -4.459 54.043 1.00 63.21 378 GLY C O 1
ATOM 10930 N N . ARG C 1 379 ? 64.131 -2.506 53.086 1.00 68.21 379 ARG C N 1
ATOM 10931 C CA . ARG C 1 379 ? 64.585 -2.867 51.749 1.00 65.47 379 ARG C CA 1
ATOM 10932 C C . ARG C 1 379 ? 64.773 -1.591 50.952 1.00 73.95 379 ARG C C 1
ATOM 10933 O O . ARG C 1 379 ? 64.534 -0.490 51.447 1.00 79.92 379 ARG C O 1
ATOM 10941 N N . SER C 1 380 ? 65.244 -1.762 49.722 1.00 80.18 380 SER C N 1
ATOM 10942 C CA . SER C 1 380 ? 65.626 -0.667 48.844 1.00 73.00 380 SER C CA 1
ATOM 10943 C C . SER C 1 380 ? 64.508 0.365 48.687 1.00 69.36 380 SER C C 1
ATOM 10944 O O . SER C 1 380 ? 64.770 1.564 48.592 1.00 66.26 380 SER C O 1
ATOM 10947 N N . THR C 1 381 ? 63.261 -0.110 48.692 1.00 64.92 381 THR C N 1
ATOM 10948 C CA . THR C 1 381 ? 62.100 0.754 48.482 1.00 63.51 381 THR C CA 1
ATOM 10949 C C . THR C 1 381 ? 61.528 1.345 49.768 1.00 66.61 381 THR C C 1
ATOM 10950 O O . THR C 1 381 ? 60.576 2.122 49.731 1.00 73.88 381 THR C O 1
ATOM 10954 N N . GLY C 1 382 ? 62.114 0.977 50.899 1.00 62.94 382 GLY C N 1
ATOM 10955 C CA . GLY C 1 382 ? 61.689 1.486 52.189 1.00 58.26 382 GLY C CA 1
ATOM 10956 C C . GLY C 1 382 ? 61.412 0.337 53.132 1.00 59.83 382 GLY C C 1
ATOM 10957 O O . GLY C 1 382 ? 62.046 -0.709 53.044 1.00 74.73 382 GLY C O 1
ATOM 10958 N N . LEU C 1 383 ? 60.471 0.528 54.047 1.00 57.73 383 LEU C N 1
ATOM 10959 C CA . LEU C 1 383 ? 60.163 -0.505 55.023 1.00 62.74 383 LEU C CA 1
ATOM 10960 C C . LEU C 1 383 ? 59.167 -1.514 54.469 1.00 67.23 383 LEU C C 1
ATOM 10961 O O . LEU C 1 383 ? 58.157 -1.132 53.880 1.00 70.71 383 LEU C O 1
ATOM 10966 N N . ASN C 1 384 ? 59.438 -2.797 54.678 1.00 69.26 384 ASN C N 1
ATOM 10967 C CA . ASN C 1 384 ? 58.481 -3.834 54.322 1.00 68.03 384 ASN C CA 1
ATOM 10968 C C . ASN C 1 384 ? 57.324 -3.808 55.318 1.00 64.48 384 ASN C C 1
ATOM 10969 O O . ASN C 1 384 ? 57.504 -4.100 56.499 1.00 70.08 384 ASN C O 1
ATOM 10974 N N . ALA C 1 385 ? 56.137 -3.479 54.821 1.00 57.69 385 ALA C N 1
ATOM 10975 C CA . ALA C 1 385 ? 54.942 -3.277 55.638 1.00 53.38 385 ALA C CA 1
ATOM 10976 C C . ALA C 1 385 ? 54.466 -4.528 56.372 1.00 60.73 385 ALA C C 1
ATOM 10977 O O . ALA C 1 385 ? 53.813 -4.428 57.408 1.00 73.75 385 ALA C O 1
ATOM 10979 N N . VAL C 1 386 ? 54.788 -5.702 55.846 1.00 57.59 386 VAL C N 1
ATOM 10980 C CA . VAL C 1 386 ? 54.388 -6.937 56.506 1.00 53.93 386 VAL C CA 1
ATOM 10981 C C . VAL C 1 386 ? 55.486 -7.409 57.441 1.00 58.69 386 VAL C C 1
ATOM 10982 O O . VAL C 1 386 ? 56.659 -7.474 57.063 1.00 63.75 386 VAL C O 1
ATOM 10986 N N . PRO C 1 387 ? 55.107 -7.707 58.693 1.00 63.99 387 PRO C N 1
ATOM 10987 C CA . PRO C 1 387 ? 56.079 -8.159 59.689 1.00 58.00 387 PRO C CA 1
ATOM 10988 C C . PRO C 1 387 ? 56.570 -9.568 59.405 1.00 58.87 387 PRO C C 1
ATOM 10989 O O . PRO C 1 387 ? 55.796 -10.425 58.977 1.00 56.82 387 PRO C O 1
ATOM 10993 N N . SER C 1 388 ? 57.849 -9.804 59.675 1.00 57.11 388 SER C N 1
ATOM 10994 C CA . SER C 1 388 ? 58.456 -11.094 59.401 1.00 59.28 388 SER C CA 1
ATOM 10995 C C . SER C 1 388 ? 58.497 -11.964 60.645 1.00 62.92 388 SER C C 1
ATOM 10996 O O . SER C 1 388 ? 58.842 -13.144 60.576 1.00 61.66 388 SER C O 1
ATOM 10999 N N . GLN C 1 389 ? 58.152 -11.376 61.785 1.00 70.23 389 GLN C N 1
ATOM 11000 C CA . GLN C 1 389 ? 58.105 -12.127 63.028 1.00 69.52 389 GLN C CA 1
ATOM 11001 C C . GLN C 1 389 ? 57.181 -11.450 64.029 1.00 62.51 389 GLN C C 1
ATOM 11002 O O . GLN C 1 389 ? 57.108 -10.222 64.092 1.00 63.70 389 GLN C O 1
ATOM 11008 N N . ILE C 1 390 ? 56.462 -12.257 64.799 1.00 59.69 390 ILE C N 1
ATOM 11009 C CA . ILE C 1 390 ? 55.572 -11.737 65.825 1.00 57.50 390 ILE C CA 1
ATOM 11010 C C . ILE C 1 390 ? 56.016 -12.245 67.200 1.00 66.48 390 ILE C C 1
ATOM 11011 O O . ILE C 1 390 ? 55.974 -13.447 67.467 1.00 65.57 390 ILE C O 1
ATOM 11016 N N . LEU C 1 391 ? 56.437 -11.318 68.059 1.00 59.58 391 LEU C N 1
ATOM 11017 C CA . LEU C 1 391 ? 56.856 -11.628 69.431 1.00 58.38 391 LEU C CA 1
ATOM 11018 C C . LEU C 1 391 ? 55.715 -11.484 70.430 1.00 62.23 391 LEU C C 1
ATOM 11019 O O . LEU C 1 391 ? 55.113 -10.420 70.561 1.00 64.07 391 LEU C O 1
ATOM 11024 N N . GLU C 1 392 ? 55.424 -12.577 71.125 1.00 66.48 392 GLU C N 1
ATOM 11025 C CA . GLU C 1 392 ? 54.316 -12.641 72.065 1.00 60.98 392 GLU C CA 1
ATOM 11026 C C . GLU C 1 392 ? 54.756 -12.601 73.526 1.00 64.21 392 GLU C C 1
ATOM 11027 O O . GLU C 1 392 ? 55.756 -13.205 73.905 1.00 78.45 392 GLU C O 1
ATOM 11033 N N . GLY C 1 393 ? 53.983 -11.891 74.340 1.00 75.36 393 GLY C N 1
ATOM 11034 C CA . GLY C 1 393 ? 54.139 -11.869 75.786 1.00 56.62 393 GLY C CA 1
ATOM 11035 C C . GLY C 1 393 ? 53.640 -13.166 76.398 1.00 65.22 393 GLY C C 1
ATOM 11036 O O . GLY C 1 393 ? 52.678 -13.752 75.904 1.00 71.05 393 GLY C O 1
ATOM 11037 N N . GLN C 1 394 ? 54.302 -13.645 77.449 1.00 68.38 394 GLN C N 1
ATOM 11038 C CA . GLN C 1 394 ? 53.931 -14.943 78.004 1.00 62.33 394 GLN C CA 1
ATOM 11039 C C . GLN C 1 394 ? 53.255 -14.847 79.386 1.00 73.93 394 GLN C C 1
ATOM 11040 O O . GLN C 1 394 ? 52.717 -15.836 79.884 1.00 77.05 394 GLN C O 1
ATOM 11046 N N . TRP C 1 395 ? 53.289 -13.653 79.981 1.00 73.54 395 TRP C N 1
ATOM 11047 C CA . TRP C 1 395 ? 52.911 -13.386 81.384 1.00 70.21 395 TRP C CA 1
ATOM 11048 C C . TRP C 1 395 ? 51.576 -12.653 81.587 1.00 75.35 395 TRP C C 1
ATOM 11049 O O . TRP C 1 395 ? 51.406 -11.522 81.138 1.00 90.39 395 TRP C O 1
ATOM 11060 N N . ALA C 1 396 ? 50.632 -13.321 82.248 1.00 67.52 396 ALA C N 1
ATOM 11061 C CA . ALA C 1 396 ? 49.297 -12.775 82.525 1.00 71.47 396 ALA C CA 1
ATOM 11062 C C . ALA C 1 396 ? 49.307 -11.603 83.514 1.00 88.12 396 ALA C C 1
ATOM 11063 O O . ALA C 1 396 ? 50.269 -11.409 84.256 1.00 83.90 396 ALA C O 1
ATOM 11065 N N . ALA C 1 397 ? 48.231 -10.819 83.507 1.00 96.86 397 ALA C N 1
ATOM 11066 C CA . ALA C 1 397 ? 48.148 -9.607 84.323 1.00 101.32 397 ALA C CA 1
ATOM 11067 C C . ALA C 1 397 ? 47.499 -9.866 85.683 1.00 109.82 397 ALA C C 1
ATOM 11068 O O . ALA C 1 397 ? 46.640 -10.739 85.814 1.00 118.07 397 ALA C O 1
ATOM 11070 N N . ARG C 1 398 ? 47.904 -9.093 86.691 1.00 117.26 398 ARG C N 1
ATOM 11071 C CA . ARG C 1 398 ? 47.181 -9.052 87.961 1.00 115.26 398 ARG C CA 1
ATOM 11072 C C . ARG C 1 398 ? 46.617 -7.668 88.329 1.00 111.56 398 ARG C C 1
ATOM 11073 O O . ARG C 1 398 ? 45.454 -7.591 88.721 1.00 116.25 398 ARG C O 1
ATOM 11081 N N . SER C 1 399 ? 47.384 -6.581 88.226 1.00 101.13 399 SER C N 1
ATOM 11082 C CA . SER C 1 399 ? 46.681 -5.298 88.232 1.00 99.93 399 SER C CA 1
ATOM 11083 C C . SER C 1 399 ? 47.101 -4.388 87.074 1.00 99.68 399 SER C C 1
ATOM 11084 O O . SER C 1 399 ? 46.229 -3.910 86.350 1.00 92.29 399 SER C O 1
ATOM 11087 N N . CYS C 1 400 ? 48.387 -4.098 86.890 1.00 93.41 400 CYS C N 1
ATOM 11088 C CA . CYS C 1 400 ? 48.736 -3.224 85.768 1.00 58.04 400 CYS C CA 1
ATOM 11089 C C . CYS C 1 400 ? 48.702 -4.230 84.630 1.00 64.34 400 CYS C C 1
ATOM 11090 O O . CYS C 1 400 ? 49.016 -5.397 84.873 1.00 84.99 400 CYS C O 1
ATOM 11093 N N . PRO C 1 401 ? 48.328 -3.840 83.403 1.00 59.10 401 PRO C N 1
ATOM 11094 C CA . PRO C 1 401 ? 48.632 -4.879 82.410 1.00 51.38 401 PRO C CA 1
ATOM 11095 C C . PRO C 1 401 ? 50.151 -5.101 82.248 1.00 56.90 401 PRO C C 1
ATOM 11096 O O . PRO C 1 401 ? 50.917 -4.199 82.585 1.00 56.77 401 PRO C O 1
ATOM 11100 N N . PRO C 1 402 ? 50.572 -6.262 81.703 1.00 52.30 402 PRO C N 1
ATOM 11101 C CA . PRO C 1 402 ? 51.992 -6.633 81.579 1.00 52.82 402 PRO C CA 1
ATOM 11102 C C . PRO C 1 402 ? 52.851 -5.616 80.830 1.00 56.06 402 PRO C C 1
ATOM 11103 O O . PRO C 1 402 ? 54.028 -5.453 81.148 1.00 58.96 402 PRO C O 1
ATOM 11107 N N . SER C 1 403 ? 52.258 -4.975 79.825 1.00 49.93 403 SER C N 1
ATOM 11108 C CA . SER C 1 403 ? 52.919 -3.942 79.034 1.00 48.63 403 SER C CA 1
ATOM 11109 C C . SER C 1 403 ? 54.177 -4.442 78.334 1.00 57.00 403 SER C C 1
ATOM 11110 O O . SER C 1 403 ? 55.169 -3.722 78.231 1.00 66.91 403 SER C O 1
ATOM 11113 N N . PHE C 1 404 ? 54.136 -5.688 77.875 1.00 50.08 404 PHE C N 1
ATOM 11114 C CA . PHE C 1 404 ? 55.225 -6.262 77.094 1.00 57.46 404 PHE C CA 1
ATOM 11115 C C . PHE C 1 404 ? 55.421 -5.459 75.811 1.00 53.10 404 PHE C C 1
ATOM 11116 O O . PHE C 1 404 ? 54.534 -5.417 74.963 1.00 49.67 404 PHE C O 1
ATOM 11124 N N . GLY C 1 405 ? 56.589 -4.843 75.656 1.00 56.29 405 GLY C N 1
ATOM 11125 C CA . GLY C 1 405 ? 56.853 -4.035 74.482 1.00 48.44 405 GLY C CA 1
ATOM 11126 C C . GLY C 1 405 ? 56.802 -2.540 74.745 1.00 51.04 405 GLY C C 1
ATOM 11127 O O . GLY C 1 405 ? 57.175 -1.744 73.883 1.00 53.34 405 GLY C O 1
ATOM 11128 N N . TYR C 1 406 ? 56.321 -2.152 75.924 1.00 47.02 406 TYR C N 1
ATOM 11129 C CA . TYR C 1 406 ? 56.184 -0.738 76.271 1.00 46.03 406 TYR C CA 1
ATOM 11130 C C . TYR C 1 406 ? 57.517 0.006 76.160 1.00 48.44 406 TYR C C 1
ATOM 11131 O O . TYR C 1 406 ? 57.554 1.193 75.846 1.00 60.65 406 TYR C O 1
ATOM 11140 N N . SER C 1 407 ? 58.608 -0.706 76.419 1.00 47.47 407 SER C N 1
ATOM 11141 C CA . SER C 1 407 ? 59.949 -0.202 76.151 1.00 47.99 407 SER C CA 1
ATOM 11142 C C . SER C 1 407 ? 60.788 -1.303 75.531 1.00 53.43 407 SER C C 1
ATOM 11143 O O . SER C 1 407 ? 60.626 -2.479 75.865 1.00 61.81 407 SER C O 1
ATOM 11146 N N . MET C 1 408 ? 61.684 -0.934 74.627 1.00 50.74 408 MET C N 1
ATOM 11147 C CA . MET C 1 408 ? 62.584 -1.922 74.056 1.00 54.34 408 MET C CA 1
ATOM 11148 C C . MET C 1 408 ? 63.806 -1.246 73.453 1.00 55.68 408 MET C C 1
ATOM 11149 O O . MET C 1 408 ? 63.791 -0.047 73.177 1.00 55.06 408 MET C O 1
ATOM 11154 N N . LYS C 1 409 ? 64.867 -2.025 73.256 1.00 67.39 409 LYS C N 1
ATOM 11155 C CA . LYS C 1 409 ? 66.097 -1.494 72.689 1.00 65.13 409 LYS C CA 1
ATOM 11156 C C . LYS C 1 409 ? 66.726 -2.582 71.821 1.00 55.81 409 LYS C C 1
ATOM 11157 O O . LYS C 1 409 ? 66.759 -3.750 72.209 1.00 57.54 409 LYS C O 1
ATOM 11163 N N . GLY C 1 410 ? 67.245 -2.185 70.662 1.00 56.17 410 GLY C N 1
ATOM 11164 C CA . GLY C 1 410 ? 67.928 -3.090 69.749 1.00 62.70 410 GLY C CA 1
ATOM 11165 C C . GLY C 1 410 ? 69.270 -2.558 69.281 1.00 64.43 410 GLY C C 1
ATOM 11166 O O . GLY C 1 410 ? 69.871 -1.721 69.953 1.00 69.92 410 GLY C O 1
ATOM 11167 N N . ALA C 1 411 ? 69.743 -3.078 68.146 1.00 66.08 411 ALA C N 1
ATOM 11168 C CA . ALA C 1 411 ? 70.970 -2.600 67.491 1.00 65.94 411 ALA C CA 1
ATOM 11169 C C . ALA C 1 411 ? 72.260 -2.866 68.264 1.00 75.16 411 ALA C C 1
ATOM 11170 O O . ALA C 1 411 ? 73.263 -2.185 68.045 1.00 65.65 411 ALA C O 1
ATOM 11172 N N . THR C 1 412 ? 72.252 -3.869 69.134 1.00 75.71 412 THR C N 1
ATOM 11173 C CA . THR C 1 412 ? 73.468 -4.244 69.845 1.00 69.67 412 THR C CA 1
ATOM 11174 C C . THR C 1 412 ? 73.735 -5.744 69.798 1.00 75.73 412 THR C C 1
ATOM 11175 O O . THR C 1 412 ? 72.886 -6.545 70.183 1.00 86.60 412 THR C O 1
ATOM 11179 N N . ASP C 1 413 ? 74.924 -6.112 69.326 1.00 71.88 413 ASP C N 1
ATOM 11180 C CA . ASP C 1 413 ? 75.306 -7.511 69.227 1.00 74.10 413 ASP C CA 1
ATOM 11181 C C . ASP C 1 413 ? 75.980 -7.979 70.515 1.00 85.76 413 ASP C C 1
ATOM 11182 O O . ASP C 1 413 ? 77.205 -7.928 70.655 1.00 90.49 413 ASP C O 1
ATOM 11187 N N . ILE C 1 414 ? 75.150 -8.455 71.441 1.00 76.94 414 ILE C N 1
ATOM 11188 C CA . ILE C 1 414 ? 75.573 -8.729 72.807 1.00 86.01 414 ILE C CA 1
ATOM 11189 C C . ILE C 1 414 ? 76.291 -10.069 72.958 1.00 85.79 414 ILE C C 1
ATOM 11190 O O . ILE C 1 414 ? 76.996 -10.299 73.941 1.00 93.00 414 ILE C O 1
ATOM 11195 N N . ASP C 1 415 ? 76.117 -10.932 71.973 1.00 79.74 415 ASP C N 1
ATOM 11196 C CA . ASP C 1 415 ? 76.707 -12.251 71.953 1.00 82.74 415 ASP C CA 1
ATOM 11197 C C . ASP C 1 415 ? 77.755 -12.547 70.896 1.00 85.26 415 ASP C C 1
ATOM 11198 O O . ASP C 1 415 ? 78.136 -13.701 70.713 1.00 112.64 415 ASP C O 1
ATOM 11203 N N . LYS C 1 416 ? 78.235 -11.508 70.215 1.00 84.79 416 LYS C N 1
ATOM 11204 C CA . LYS C 1 416 ? 79.308 -11.623 69.222 1.00 97.58 416 LYS C CA 1
ATOM 11205 C C . LYS C 1 416 ? 78.997 -12.674 68.160 1.00 102.75 416 LYS C C 1
ATOM 11206 O O . LYS C 1 416 ? 79.894 -13.355 67.656 1.00 100.17 416 LYS C O 1
ATOM 11212 N N . ASN C 1 417 ? 77.720 -12.792 67.827 1.00 102.68 417 ASN C N 1
ATOM 11213 C CA . ASN C 1 417 ? 77.279 -13.771 66.850 1.00 94.54 417 ASN C CA 1
ATOM 11214 C C . ASN C 1 417 ? 77.140 -13.274 65.419 1.00 86.05 417 ASN C C 1
ATOM 11215 O O . ASN C 1 417 ? 76.804 -14.029 64.512 1.00 91.12 417 ASN C O 1
ATOM 11220 N N . GLY C 1 418 ? 77.405 -11.990 65.237 1.00 84.83 418 GLY C N 1
ATOM 11221 C CA . GLY C 1 418 ? 77.398 -11.342 63.942 1.00 84.45 418 GLY C CA 1
ATOM 11222 C C . GLY C 1 418 ? 76.049 -10.685 63.704 1.00 86.48 418 GLY C C 1
ATOM 11223 O O . GLY C 1 418 ? 75.840 -10.005 62.699 1.00 92.76 418 GLY C O 1
ATOM 11224 N N . TYR C 1 419 ? 75.132 -10.892 64.646 1.00 79.08 419 TYR C N 1
ATOM 11225 C CA . TYR C 1 419 ? 73.776 -10.359 64.547 1.00 75.92 419 TYR C CA 1
ATOM 11226 C C . TYR C 1 419 ? 73.312 -9.609 65.798 1.00 81.33 419 TYR C C 1
ATOM 11227 O O . TYR C 1 419 ? 73.503 -10.089 66.923 1.00 82.34 419 TYR C O 1
ATOM 11236 N N . PRO C 1 420 ? 72.654 -8.456 65.601 1.00 84.06 420 PRO C N 1
ATOM 11237 C CA . PRO C 1 420 ? 72.140 -7.588 66.669 1.00 74.56 420 PRO C CA 1
ATOM 11238 C C . PRO C 1 420 ? 70.946 -8.202 67.401 1.00 75.50 420 PRO C C 1
ATOM 11239 O O . PRO C 1 420 ? 70.118 -8.851 66.763 1.00 80.94 420 PRO C O 1
ATOM 11243 N N . ASP C 1 421 ? 70.862 -8.004 68.715 1.00 68.52 421 ASP C N 1
ATOM 11244 C CA . ASP C 1 421 ? 69.825 -8.650 69.512 1.00 66.15 421 ASP C CA 1
ATOM 11245 C C . ASP C 1 421 ? 68.827 -7.610 70.029 1.00 70.85 421 ASP C C 1
ATOM 11246 O O . ASP C 1 421 ? 68.953 -6.423 69.727 1.00 75.17 421 ASP C O 1
ATOM 11251 N N . LEU C 1 422 ? 67.835 -8.053 70.798 1.00 71.91 422 LEU C N 1
ATOM 11252 C CA . LEU C 1 422 ? 66.725 -7.179 71.184 1.00 64.77 422 LEU C CA 1
ATOM 11253 C C . LEU C 1 422 ? 66.269 -7.383 72.630 1.00 59.91 422 LEU C C 1
ATOM 11254 O O . LEU C 1 422 ? 65.983 -8.510 73.043 1.00 60.92 422 LEU C O 1
ATOM 11259 N N . ILE C 1 423 ? 66.195 -6.294 73.391 1.00 58.74 423 ILE C N 1
ATOM 11260 C CA . ILE C 1 423 ? 65.633 -6.343 74.741 1.00 59.90 423 ILE C CA 1
ATOM 11261 C C . ILE C 1 423 ? 64.209 -5.824 74.761 1.00 62.81 423 ILE C C 1
ATOM 11262 O O . ILE C 1 423 ? 63.933 -4.760 74.217 1.00 62.97 423 ILE C O 1
ATOM 11267 N N . VAL C 1 424 ? 63.310 -6.556 75.412 1.00 56.27 424 VAL C N 1
ATOM 11268 C CA . VAL C 1 424 ? 61.919 -6.126 75.501 1.00 54.51 424 VAL C CA 1
ATOM 11269 C C . VAL C 1 424 ? 61.454 -6.051 76.953 1.00 56.01 424 VAL C C 1
ATOM 11270 O O . VAL C 1 424 ? 61.499 -7.042 77.683 1.00 68.81 424 VAL C O 1
ATOM 11274 N N . GLY C 1 425 ? 61.030 -4.867 77.379 1.00 53.14 425 GLY C N 1
ATOM 11275 C CA . GLY C 1 425 ? 60.588 -4.681 78.746 1.00 53.23 425 GLY C CA 1
ATOM 11276 C C . GLY C 1 425 ? 59.106 -4.951 78.925 1.00 52.49 425 GLY C C 1
ATOM 11277 O O . GLY C 1 425 ? 58.303 -4.641 78.051 1.00 58.75 425 GLY C O 1
ATOM 11278 N N . ALA C 1 426 ? 58.745 -5.521 80.069 1.00 62.05 426 ALA C N 1
ATOM 11279 C CA . ALA C 1 426 ? 57.348 -5.715 80.436 1.00 53.04 426 ALA C CA 1
ATOM 11280 C C . ALA C 1 426 ? 57.164 -5.340 81.898 1.00 55.28 426 ALA C C 1
ATOM 11281 O O . ALA C 1 426 ? 57.143 -6.209 82.767 1.00 68.28 426 ALA C O 1
ATOM 11283 N N . PHE C 1 427 ? 57.010 -4.046 82.165 1.00 53.43 427 PHE C N 1
ATOM 11284 C CA . PHE C 1 427 ? 57.045 -3.546 83.537 1.00 54.81 427 PHE C CA 1
ATOM 11285 C C . PHE C 1 427 ? 55.826 -3.951 84.362 1.00 58.00 427 PHE C C 1
ATOM 11286 O O . PHE C 1 427 ? 55.895 -4.004 85.591 1.00 65.46 427 PHE C O 1
ATOM 11294 N N . GLY C 1 428 ? 54.717 -4.243 83.691 1.00 52.72 428 GLY C N 1
ATOM 11295 C CA . GLY C 1 428 ? 53.491 -4.603 84.379 1.00 53.29 428 GLY C CA 1
ATOM 11296 C C . GLY C 1 428 ? 53.625 -5.932 85.097 1.00 55.37 428 GLY C C 1
ATOM 11297 O O . GLY C 1 428 ? 52.865 -6.230 86.018 1.00 56.56 428 GLY C O 1
ATOM 11298 N N . VAL C 1 429 ? 54.591 -6.737 84.670 1.00 56.18 429 VAL C N 1
ATOM 11299 C CA . VAL C 1 429 ? 54.852 -8.015 85.318 1.00 64.08 429 VAL C CA 1
ATOM 11300 C C . VAL C 1 429 ? 56.278 -8.039 85.854 1.00 59.52 429 VAL C C 1
ATOM 11301 O O . VAL C 1 429 ? 56.793 -9.090 86.226 1.00 63.07 429 VAL C O 1
ATOM 11305 N N . ASP C 1 430 ? 56.899 -6.861 85.877 1.00 58.42 430 ASP C N 1
ATOM 11306 C CA . ASP C 1 430 ? 58.261 -6.669 86.373 1.00 59.41 430 ASP C CA 1
ATOM 11307 C C . ASP C 1 430 ? 59.248 -7.630 85.729 1.00 60.54 430 ASP C C 1
ATOM 11308 O O . ASP C 1 430 ? 59.928 -8.392 86.417 1.00 64.84 430 ASP C O 1
ATOM 11313 N N . ARG C 1 431 ? 59.346 -7.570 84.408 1.00 59.34 431 ARG C N 1
ATOM 11314 C CA . ARG C 1 431 ? 60.180 -8.512 83.682 1.00 60.48 431 ARG C CA 1
ATOM 11315 C C . ARG C 1 431 ? 60.858 -7.820 82.505 1.00 59.22 431 ARG C C 1
ATOM 11316 O O . ARG C 1 431 ? 60.334 -6.850 81.961 1.00 60.21 431 ARG C O 1
ATOM 11324 N N . ALA C 1 432 ? 62.037 -8.306 82.131 1.00 60.52 432 ALA C N 1
ATOM 11325 C CA . ALA C 1 432 ? 62.687 -7.889 80.894 1.00 59.76 432 ALA C CA 1
ATOM 11326 C C . ALA C 1 432 ? 63.226 -9.095 80.152 1.00 70.35 432 ALA C C 1
ATOM 11327 O O . ALA C 1 432 ? 63.795 -10.001 80.759 1.00 75.07 432 ALA C O 1
ATOM 11329 N N . ILE C 1 433 ? 63.039 -9.114 78.838 1.00 67.03 433 ILE C N 1
ATOM 11330 C CA . ILE C 1 433 ? 63.389 -10.289 78.056 1.00 63.49 433 ILE C CA 1
ATOM 11331 C C . ILE C 1 433 ? 64.355 -9.974 76.927 1.00 67.59 433 ILE C C 1
ATOM 11332 O O . ILE C 1 433 ? 64.138 -9.050 76.146 1.00 73.91 433 ILE C O 1
ATOM 11337 N N . LEU C 1 434 ? 65.439 -10.744 76.872 1.00 64.21 434 LEU C N 1
ATOM 11338 C CA . LEU C 1 434 ? 66.433 -10.619 75.815 1.00 73.01 434 LEU C CA 1
ATOM 11339 C C . LEU C 1 434 ? 66.181 -11.652 74.723 1.00 79.07 434 LEU C C 1
ATOM 11340 O O . LEU C 1 434 ? 66.240 -12.857 74.971 1.00 68.73 434 LEU C O 1
ATOM 11345 N N . TYR C 1 435 ? 65.917 -11.178 73.513 1.00 76.48 435 TYR C N 1
ATOM 11346 C CA . TYR C 1 435 ? 65.791 -12.060 72.362 1.00 72.06 435 TYR C CA 1
ATOM 11347 C C . TYR C 1 435 ? 67.060 -12.013 71.530 1.00 66.65 435 TYR C C 1
ATOM 11348 O O . TYR C 1 435 ? 67.507 -10.942 71.120 1.00 65.74 435 TYR C O 1
ATOM 11357 N N . ARG C 1 436 ? 67.650 -13.178 71.294 1.00 69.10 436 ARG C N 1
ATOM 11358 C CA . ARG C 1 436 ? 68.885 -13.241 70.532 1.00 70.87 436 ARG C CA 1
ATOM 11359 C C . ARG C 1 436 ? 68.623 -13.610 69.076 1.00 81.73 436 ARG C C 1
ATOM 11360 O O . ARG C 1 436 ? 67.800 -14.475 68.780 1.00 83.14 436 ARG C O 1
ATOM 11368 N N . ALA C 1 437 ? 69.297 -12.910 68.169 1.00 83.20 437 ALA C N 1
ATOM 11369 C CA . ALA C 1 437 ? 69.151 -13.159 66.739 1.00 84.65 437 ALA C CA 1
ATOM 11370 C C . ALA C 1 437 ? 69.891 -14.431 66.318 1.00 81.36 437 ALA C C 1
ATOM 11371 O O . ALA C 1 437 ? 71.071 -14.594 66.616 1.00 86.47 437 ALA C O 1
ATOM 11373 N N . ARG C 1 438 ? 69.199 -15.324 65.616 1.00 85.18 438 ARG C N 1
ATOM 11374 C CA . ARG C 1 438 ? 69.815 -16.541 65.096 1.00 78.13 438 ARG C CA 1
ATOM 11375 C C . ARG C 1 438 ? 70.580 -16.234 63.811 1.00 79.24 438 ARG C C 1
ATOM 11376 O O . ARG C 1 438 ? 70.148 -15.388 63.029 1.00 77.49 438 ARG C O 1
ATOM 11384 N N . PRO C 1 439 ? 71.720 -16.912 63.587 1.00 82.64 439 PRO C N 1
ATOM 11385 C CA . PRO C 1 439 ? 72.488 -16.692 62.354 1.00 81.32 439 PRO C CA 1
ATOM 11386 C C . PRO C 1 439 ? 71.692 -17.065 61.106 1.00 89.29 439 PRO C C 1
ATOM 11387 O O . PRO C 1 439 ? 70.915 -18.020 61.151 1.00 78.97 439 PRO C O 1
ATOM 11391 N N . VAL C 1 440 ? 71.878 -16.340 60.007 1.00 85.14 440 VAL C N 1
ATOM 11392 C CA . VAL C 1 440 ? 71.059 -16.607 58.832 1.00 76.69 440 VAL C CA 1
ATOM 11393 C C . VAL C 1 440 ? 71.804 -17.289 57.694 1.00 80.84 440 VAL C C 1
ATOM 11394 O O . VAL C 1 440 ? 72.794 -16.767 57.180 1.00 75.95 440 VAL C O 1
ATOM 11398 N N . ILE C 1 441 ? 71.315 -18.467 57.314 1.00 84.81 441 ILE C N 1
ATOM 11399 C CA . ILE C 1 441 ? 71.929 -19.265 56.259 1.00 76.92 441 ILE C CA 1
ATOM 11400 C C . ILE C 1 441 ? 71.262 -18.993 54.918 1.00 72.51 441 ILE C C 1
ATOM 11401 O O . ILE C 1 441 ? 70.066 -19.228 54.764 1.00 70.73 441 ILE C O 1
ATOM 11406 N N . THR C 1 442 ? 72.020 -18.511 53.946 1.00 70.31 442 THR C N 1
ATOM 11407 C CA . THR C 1 442 ? 71.482 -18.364 52.606 1.00 69.76 442 THR C CA 1
ATOM 11408 C C . THR C 1 442 ? 71.825 -19.610 51.808 1.00 78.01 442 THR C C 1
ATOM 11409 O O . THR C 1 442 ? 72.990 -19.988 51.713 1.00 93.56 442 THR C O 1
ATOM 11413 N N . VAL C 1 443 ? 70.811 -20.264 51.256 1.00 76.43 443 VAL C N 1
ATOM 11414 C CA . VAL C 1 443 ? 71.013 -21.518 50.539 1.00 63.27 443 VAL C CA 1
ATOM 11415 C C . VAL C 1 443 ? 70.717 -21.323 49.063 1.00 63.18 443 VAL C C 1
ATOM 11416 O O . VAL C 1 443 ? 69.686 -20.762 48.697 1.00 73.05 443 VAL C O 1
ATOM 11420 N N . ASN C 1 444 ? 71.618 -21.802 48.213 1.00 69.01 444 ASN C N 1
ATOM 11421 C CA . ASN C 1 444 ? 71.332 -21.842 46.791 1.00 63.04 444 ASN C CA 1
ATOM 11422 C C . ASN C 1 444 ? 71.152 -23.274 46.360 1.00 61.32 444 ASN C C 1
ATOM 11423 O O . ASN C 1 444 ? 72.129 -23.996 46.171 1.00 63.65 444 ASN C O 1
ATOM 11428 N N . ALA C 1 445 ? 69.901 -23.699 46.210 1.00 70.17 445 ALA C N 1
ATOM 11429 C CA . ALA C 1 445 ? 69.664 -25.080 45.829 1.00 66.28 445 ALA C CA 1
ATOM 11430 C C . ALA C 1 445 ? 69.411 -25.172 44.328 1.00 70.45 445 ALA C C 1
ATOM 11431 O O . ALA C 1 445 ? 68.853 -24.250 43.727 1.00 78.57 445 ALA C O 1
ATOM 11433 N N . GLY C 1 446 ? 69.825 -26.279 43.726 1.00 62.70 446 GLY C N 1
ATOM 11434 C CA . GLY C 1 446 ? 69.628 -26.483 42.306 1.00 55.58 446 GLY C CA 1
ATOM 11435 C C . GLY C 1 446 ? 68.901 -27.759 41.936 1.00 61.43 446 GLY C C 1
ATOM 11436 O O . GLY C 1 446 ? 68.979 -28.739 42.662 1.00 67.01 446 GLY C O 1
ATOM 11437 N N . LEU C 1 447 ? 68.209 -27.753 40.799 1.00 62.66 447 LEU C N 1
ATOM 11438 C CA . LEU C 1 447 ? 67.545 -28.962 40.330 1.00 51.91 447 LEU C CA 1
ATOM 11439 C C . LEU C 1 447 ? 67.449 -28.988 38.828 1.00 63.37 447 LEU C C 1
ATOM 11440 O O . LEU C 1 447 ? 66.739 -28.187 38.219 1.00 71.05 447 LEU C O 1
ATOM 11445 N N . GLU C 1 448 ? 68.190 -29.919 38.241 1.00 65.62 448 GLU C N 1
ATOM 11446 C CA . GLU C 1 448 ? 68.180 -30.089 36.794 1.00 66.70 448 GLU C CA 1
ATOM 11447 C C . GLU C 1 448 ? 67.586 -31.443 36.411 1.00 63.40 448 GLU C C 1
ATOM 11448 O O . GLU C 1 448 ? 67.888 -32.456 37.030 1.00 70.70 448 GLU C O 1
ATOM 11454 N N . VAL C 1 449 ? 66.754 -31.464 35.383 1.00 66.75 449 VAL C N 1
ATOM 11455 C CA . VAL C 1 449 ? 66.214 -32.704 34.839 1.00 61.28 449 VAL C CA 1
ATOM 11456 C C . VAL C 1 449 ? 66.544 -32.747 33.358 1.00 67.10 449 VAL C C 1
ATOM 11457 O O . VAL C 1 449 ? 65.943 -32.019 32.570 1.00 85.95 449 VAL C O 1
ATOM 11461 N N . TYR C 1 450 ? 67.508 -33.582 32.977 1.00 65.24 450 TYR C N 1
ATOM 11462 C CA . TYR C 1 450 ? 67.877 -33.668 31.570 1.00 66.26 450 TYR C CA 1
ATOM 11463 C C . TYR C 1 450 ? 67.943 -35.114 31.088 1.00 59.60 450 TYR C C 1
ATOM 11464 O O . TYR C 1 450 ? 68.521 -35.964 31.763 1.00 53.27 450 TYR C O 1
ATOM 11473 N N . PRO C 1 451 ? 67.333 -35.404 29.929 1.00 65.27 451 PRO C N 1
ATOM 11474 C CA . PRO C 1 451 ? 66.542 -34.457 29.137 1.00 67.84 451 PRO C CA 1
ATOM 11475 C C . PRO C 1 451 ? 65.171 -34.236 29.760 1.00 65.52 451 PRO C C 1
ATOM 11476 O O . PRO C 1 451 ? 64.630 -35.156 30.378 1.00 52.23 451 PRO C O 1
ATOM 11480 N N . SER C 1 452 ? 64.627 -33.031 29.614 1.00 70.48 452 SER C N 1
ATOM 11481 C CA . SER C 1 452 ? 63.329 -32.710 30.191 1.00 60.02 452 SER C CA 1
ATOM 11482 C C . SER C 1 452 ? 62.193 -33.119 29.254 1.00 68.42 452 SER C C 1
ATOM 11483 O O . SER C 1 452 ? 61.055 -33.299 29.692 1.00 67.53 452 SER C O 1
ATOM 11486 N N . ILE C 1 453 ? 62.498 -33.272 27.968 1.00 73.21 453 ILE C N 1
ATOM 11487 C CA . ILE C 1 453 ? 61.546 -33.897 27.060 1.00 60.84 453 ILE C CA 1
ATOM 11488 C C . ILE C 1 453 ? 61.895 -35.376 26.876 1.00 63.19 453 ILE C C 1
ATOM 11489 O O . ILE C 1 453 ? 63.003 -35.730 26.472 1.00 82.10 453 ILE C O 1
ATOM 11494 N N . LEU C 1 454 ? 60.923 -36.226 27.179 1.00 55.12 454 LEU C N 1
ATOM 11495 C CA . LEU C 1 454 ? 61.110 -37.675 27.285 1.00 53.78 454 LEU C CA 1
ATOM 11496 C C . LEU C 1 454 ? 60.467 -38.480 26.165 1.00 58.16 454 LEU C C 1
ATOM 11497 O O . LEU C 1 454 ? 59.245 -38.486 26.023 1.00 69.37 454 LEU C O 1
ATOM 11502 N N . ASN C 1 455 ? 61.291 -39.144 25.364 1.00 60.01 455 ASN C N 1
ATOM 11503 C CA . ASN C 1 455 ? 60.765 -40.026 24.337 1.00 68.95 455 ASN C CA 1
ATOM 11504 C C . ASN C 1 455 ? 60.574 -41.398 24.983 1.00 72.05 455 ASN C C 1
ATOM 11505 O O . ASN C 1 455 ? 61.527 -42.023 25.449 1.00 80.29 455 ASN C O 1
ATOM 11510 N N . GLN C 1 456 ? 59.319 -41.845 25.019 1.00 65.99 456 GLN C N 1
ATOM 11511 C CA . GLN C 1 456 ? 58.943 -43.114 25.652 1.00 69.90 456 GLN C CA 1
ATOM 11512 C C . GLN C 1 456 ? 59.510 -44.350 24.943 1.00 72.29 456 GLN C C 1
ATOM 11513 O O . GLN C 1 456 ? 59.757 -45.400 25.541 1.00 74.97 456 GLN C O 1
ATOM 11519 N N . ASP C 1 457 ? 59.717 -44.142 23.650 1.00 79.12 457 ASP C N 1
ATOM 11520 C CA . ASP C 1 457 ? 60.277 -45.022 22.606 1.00 88.76 457 ASP C CA 1
ATOM 11521 C C . ASP C 1 457 ? 61.793 -45.173 22.579 1.00 78.44 457 ASP C C 1
ATOM 11522 O O . ASP C 1 457 ? 62.331 -45.977 21.825 1.00 74.10 457 ASP C O 1
ATOM 11527 N N . ASN C 1 458 ? 62.478 -44.377 23.377 1.00 75.72 458 ASN C N 1
ATOM 11528 C CA . ASN C 1 458 ? 63.931 -44.382 23.417 1.00 80.89 458 ASN C CA 1
ATOM 11529 C C . ASN C 1 458 ? 64.526 -45.556 24.150 1.00 82.27 458 ASN C C 1
ATOM 11530 O O . ASN C 1 458 ? 65.329 -46.272 23.552 1.00 105.25 458 ASN C O 1
ATOM 11535 N N . LYS C 1 459 ? 64.106 -45.807 25.366 1.00 67.43 459 LYS C N 1
ATOM 11536 C CA . LYS C 1 459 ? 64.592 -46.905 26.190 1.00 70.02 459 LYS C CA 1
ATOM 11537 C C . LYS C 1 459 ? 66.097 -47.085 26.063 1.00 71.25 459 LYS C C 1
ATOM 11538 O O . LYS C 1 459 ? 66.567 -47.933 25.305 1.00 75.73 459 LYS C O 1
ATOM 11544 N N . THR C 1 460 ? 66.838 -46.324 26.850 1.00 80.18 460 THR C N 1
ATOM 11545 C CA . THR C 1 460 ? 68.295 -46.362 26.873 1.00 72.58 460 THR C CA 1
ATOM 11546 C C . THR C 1 460 ? 68.886 -47.299 27.911 1.00 66.95 460 THR C C 1
ATOM 11547 O O . THR C 1 460 ? 69.547 -48.289 27.607 1.00 65.86 460 THR C O 1
ATOM 11551 N N . CYS C 1 461 ? 68.612 -46.933 29.161 1.00 73.16 461 CYS C N 1
ATOM 11552 C CA . CYS C 1 461 ? 69.142 -47.613 30.327 1.00 73.20 461 CYS C CA 1
ATOM 11553 C C . CYS C 1 461 ? 68.468 -48.932 30.594 1.00 66.17 461 CYS C C 1
ATOM 11554 O O . CYS C 1 461 ? 67.246 -49.041 30.696 1.00 67.55 461 CYS C O 1
ATOM 11557 N N . SER C 1 462 ? 69.326 -49.934 30.692 1.00 83.39 462 SER C N 1
ATOM 11558 C CA . SER C 1 462 ? 68.929 -51.290 30.955 1.00 90.70 462 SER C CA 1
ATOM 11559 C C . SER C 1 462 ? 68.574 -51.377 32.427 1.00 87.00 462 SER C C 1
ATOM 11560 O O . SER C 1 462 ? 69.133 -50.652 33.257 1.00 94.23 462 SER C O 1
ATOM 11563 N N . LEU C 1 463 ? 67.638 -52.253 32.756 1.00 78.31 463 LEU C N 1
ATOM 11564 C CA . LEU C 1 463 ? 67.263 -52.433 34.142 1.00 78.39 463 LEU C CA 1
ATOM 11565 C C . LEU C 1 463 ? 67.663 -53.841 34.589 1.00 84.89 463 LEU C C 1
ATOM 11566 O O . LEU C 1 463 ? 67.348 -54.824 33.920 1.00 78.08 463 LEU C O 1
ATOM 11571 N N . PRO C 1 464 ? 68.328 -53.929 35.751 1.00 109.76 464 PRO C N 1
ATOM 11572 C CA . PRO C 1 464 ? 68.885 -55.124 36.400 1.00 117.26 464 PRO C CA 1
ATOM 11573 C C . PRO C 1 464 ? 67.834 -56.179 36.735 1.00 100.55 464 PRO C C 1
ATOM 11574 O O . PRO C 1 464 ? 66.930 -55.937 37.532 1.00 94.97 464 PRO C O 1
ATOM 11578 N N . GLY C 1 465 ? 67.960 -57.344 36.104 1.00 90.49 465 GLY C N 1
ATOM 11579 C CA . GLY C 1 465 ? 67.075 -58.467 36.351 1.00 94.51 465 GLY C CA 1
ATOM 11580 C C . GLY C 1 465 ? 66.127 -58.758 35.201 1.00 104.37 465 GLY C C 1
ATOM 11581 O O . GLY C 1 465 ? 65.701 -59.902 35.026 1.00 97.29 465 GLY C O 1
ATOM 11582 N N . THR C 1 466 ? 65.784 -57.739 34.419 1.00 99.92 466 THR C N 1
ATOM 11583 C CA . THR C 1 466 ? 65.010 -57.963 33.204 1.00 86.38 466 THR C CA 1
ATOM 11584 C C . THR C 1 466 ? 65.849 -57.628 31.980 1.00 84.39 466 THR C C 1
ATOM 11585 O O . THR C 1 466 ? 66.760 -56.806 32.048 1.00 82.40 466 THR C O 1
ATOM 11589 N N . ALA C 1 467 ? 65.544 -58.273 30.861 1.00 85.40 467 ALA C N 1
ATOM 11590 C CA . ALA C 1 467 ? 66.213 -57.965 29.605 1.00 83.94 467 ALA C CA 1
ATOM 11591 C C . ALA C 1 467 ? 65.615 -56.712 28.993 1.00 82.02 467 ALA C C 1
ATOM 11592 O O . ALA C 1 467 ? 66.214 -56.097 28.113 1.00 97.24 467 ALA C O 1
ATOM 11594 N N . LEU C 1 468 ? 64.426 -56.341 29.457 1.00 79.12 468 LEU C N 1
ATOM 11595 C CA . LEU C 1 468 ? 63.734 -55.202 28.877 1.00 83.77 468 LEU C CA 1
ATOM 11596 C C . LEU C 1 468 ? 64.344 -53.886 29.348 1.00 80.08 468 LEU C C 1
ATOM 11597 O O . LEU C 1 468 ? 64.426 -53.621 30.547 1.00 84.61 468 LEU C O 1
ATOM 11602 N N . LYS C 1 469 ? 64.767 -53.069 28.390 1.00 76.53 469 LYS C N 1
ATOM 11603 C CA . LYS C 1 469 ? 65.310 -51.734 28.641 1.00 67.48 469 LYS C CA 1
ATOM 11604 C C . LYS C 1 469 ? 64.195 -50.723 28.932 1.00 69.02 469 LYS C C 1
ATOM 11605 O O . LYS C 1 469 ? 63.037 -50.963 28.585 1.00 62.18 469 LYS C O 1
ATOM 11611 N N . VAL C 1 470 ? 64.533 -49.595 29.558 1.00 70.25 470 VAL C N 1
ATOM 11612 C CA . VAL C 1 470 ? 63.529 -48.563 29.834 1.00 63.66 470 VAL C CA 1
ATOM 11613 C C . VAL C 1 470 ? 63.975 -47.174 29.386 1.00 61.74 470 VAL C C 1
ATOM 11614 O O . VAL C 1 470 ? 65.168 -46.900 29.268 1.00 63.76 470 VAL C O 1
ATOM 11618 N N . SER C 1 471 ? 63.005 -46.283 29.192 1.00 59.39 471 SER C N 1
ATOM 11619 C CA . SER C 1 471 ? 63.293 -44.884 28.899 1.00 53.67 471 SER C CA 1
ATOM 11620 C C . SER C 1 471 ? 63.659 -44.117 30.162 1.00 71.95 471 SER C C 1
ATOM 11621 O O . SER C 1 471 ? 62.850 -43.954 31.074 1.00 64.36 471 SER C O 1
ATOM 11624 N N . CYS C 1 472 ? 64.893 -43.630 30.186 1.00 73.97 472 CYS C N 1
ATOM 11625 C CA . CYS C 1 472 ? 65.467 -43.052 31.387 1.00 64.40 472 CYS C CA 1
ATOM 11626 C C . CYS C 1 472 ? 65.991 -41.640 31.164 1.00 62.51 472 CYS C C 1
ATOM 11627 O O . CYS C 1 472 ? 66.235 -41.229 30.033 1.00 56.11 472 CYS C O 1
ATOM 11630 N N . PHE C 1 473 ? 66.139 -40.904 32.262 1.00 70.28 473 PHE C N 1
ATOM 11631 C CA . PHE C 1 473 ? 66.667 -39.541 32.260 1.00 59.81 473 PHE C CA 1
ATOM 11632 C C . PHE C 1 473 ? 67.386 -39.233 33.579 1.00 56.38 473 PHE C C 1
ATOM 11633 O O . PHE C 1 473 ? 67.189 -39.933 34.571 1.00 66.81 473 PHE C O 1
ATOM 11641 N N . ASN C 1 474 ? 68.237 -38.210 33.587 1.00 55.46 474 ASN C N 1
ATOM 11642 C CA . ASN C 1 474 ? 69.021 -37.886 34.783 1.00 60.02 474 ASN C CA 1
ATOM 11643 C C . ASN C 1 474 ? 68.419 -36.805 35.687 1.00 60.60 474 ASN C C 1
ATOM 11644 O O . ASN C 1 474 ? 67.989 -35.752 35.209 1.00 52.97 474 ASN C O 1
ATOM 11649 N N . VAL C 1 475 ? 68.360 -37.089 36.987 1.00 61.42 475 VAL C N 1
ATOM 11650 C CA . VAL C 1 475 ? 67.922 -36.114 37.989 1.00 63.85 475 VAL C CA 1
ATOM 11651 C C . VAL C 1 475 ? 69.090 -35.629 38.867 1.00 62.83 475 VAL C C 1
ATOM 11652 O O . VAL C 1 475 ? 69.601 -36.389 39.688 1.00 64.49 475 VAL C O 1
ATOM 11656 N N . ARG C 1 476 ? 69.538 -34.393 38.667 1.00 52.64 476 ARG C N 1
ATOM 11657 C CA . ARG C 1 476 ? 70.664 -33.835 39.423 1.00 56.89 476 ARG C CA 1
ATOM 11658 C C . ARG C 1 476 ? 70.292 -32.690 40.381 1.00 60.59 476 ARG C C 1
ATOM 11659 O O . ARG C 1 476 ? 69.734 -31.690 39.931 1.00 65.25 476 ARG C O 1
ATOM 11667 N N . PHE C 1 477 ? 70.560 -32.822 41.685 1.00 55.67 477 PHE C N 1
ATOM 11668 C CA . PHE C 1 477 ? 70.215 -31.725 42.602 1.00 57.91 477 PHE C CA 1
ATOM 11669 C C . PHE C 1 477 ? 71.462 -31.175 43.307 1.00 59.47 477 PHE C C 1
ATOM 11670 O O . PHE C 1 477 ? 72.304 -31.934 43.780 1.00 54.30 477 PHE C O 1
ATOM 11678 N N . CYS C 1 478 ? 71.594 -29.852 43.330 1.00 55.03 478 CYS C N 1
ATOM 11679 C CA . CYS C 1 478 ? 72.754 -29.194 43.932 1.00 66.30 478 CYS C CA 1
ATOM 11680 C C . CYS C 1 478 ? 72.446 -28.389 45.203 1.00 79.03 478 CYS C C 1
ATOM 11681 O O . CYS C 1 478 ? 71.330 -27.902 45.380 1.00 80.79 478 CYS C O 1
ATOM 11684 N N . LEU C 1 479 ? 73.436 -28.261 46.086 1.00 82.27 479 LEU C N 1
ATOM 11685 C CA . LEU C 1 479 ? 73.247 -27.547 47.348 1.00 79.54 479 LEU C CA 1
ATOM 11686 C C . LEU C 1 479 ? 74.472 -26.727 47.745 1.00 75.59 479 LEU C C 1
ATOM 11687 O O . LEU C 1 479 ? 75.583 -27.252 47.806 1.00 80.69 479 LEU C O 1
ATOM 11692 N N . LYS C 1 480 ? 74.273 -25.438 48.008 1.00 71.42 480 LYS C N 1
ATOM 11693 C CA . LYS C 1 480 ? 75.381 -24.562 48.369 1.00 64.59 480 LYS C CA 1
ATOM 11694 C C . LYS C 1 480 ? 74.860 -23.559 49.390 1.00 64.89 480 LYS C C 1
ATOM 11695 O O . LYS C 1 480 ? 73.766 -23.026 49.229 1.00 85.53 480 LYS C O 1
ATOM 11701 N N . ALA C 1 481 ? 75.616 -23.320 50.454 1.00 66.65 481 ALA C N 1
ATOM 11702 C CA . ALA C 1 481 ? 75.159 -22.401 51.494 1.00 67.21 481 ALA C CA 1
ATOM 11703 C C . ALA C 1 481 ? 76.244 -21.498 52.083 1.00 77.81 481 ALA C C 1
ATOM 11704 O O . ALA C 1 481 ? 77.426 -21.839 52.055 1.00 87.83 481 ALA C O 1
ATOM 11706 N N . ASP C 1 482 ? 75.837 -20.348 52.615 1.00 74.13 482 ASP C N 1
ATOM 11707 C CA . ASP C 1 482 ? 76.770 -19.468 53.309 1.00 85.67 482 ASP C CA 1
ATOM 11708 C C . ASP C 1 482 ? 75.996 -18.476 54.165 1.00 77.70 482 ASP C C 1
ATOM 11709 O O . ASP C 1 482 ? 74.820 -18.210 53.915 1.00 73.92 482 ASP C O 1
ATOM 11714 N N . GLY C 1 483 ? 76.666 -17.929 55.174 1.00 82.18 483 GLY C N 1
ATOM 11715 C CA . GLY C 1 483 ? 76.077 -16.935 56.049 1.00 80.08 483 GLY C CA 1
ATOM 11716 C C . GLY C 1 483 ? 77.084 -15.955 56.609 1.00 86.80 483 GLY C C 1
ATOM 11717 O O . GLY C 1 483 ? 78.291 -16.170 56.492 1.00 101.08 483 GLY C O 1
ATOM 11718 N N . LYS C 1 484 ? 76.599 -14.883 57.223 1.00 89.77 484 LYS C N 1
ATOM 11719 C CA . LYS C 1 484 ? 77.493 -13.865 57.756 1.00 88.42 484 LYS C CA 1
ATOM 11720 C C . LYS C 1 484 ? 77.509 -14.115 59.268 1.00 92.11 484 LYS C C 1
ATOM 11721 O O . LYS C 1 484 ? 76.665 -14.845 59.784 1.00 85.94 484 LYS C O 1
ATOM 11727 N N . GLY C 1 485 ? 78.463 -13.516 59.966 1.00 102.03 485 GLY C N 1
ATOM 11728 C CA . GLY C 1 485 ? 78.661 -13.723 61.394 1.00 99.70 485 GLY C CA 1
ATOM 11729 C C . GLY C 1 485 ? 79.239 -15.029 61.908 1.00 91.88 485 GLY C C 1
ATOM 11730 O O . GLY C 1 485 ? 80.002 -15.689 61.205 1.00 91.80 485 GLY C O 1
ATOM 11731 N N . VAL C 1 486 ? 78.839 -15.433 63.115 1.00 97.12 486 VAL C N 1
ATOM 11732 C CA . VAL C 1 486 ? 79.278 -16.720 63.647 1.00 91.33 486 VAL C CA 1
ATOM 11733 C C . VAL C 1 486 ? 78.306 -17.892 63.510 1.00 87.96 486 VAL C C 1
ATOM 11734 O O . VAL C 1 486 ? 77.297 -17.977 64.208 1.00 100.92 486 VAL C O 1
ATOM 11738 N N . LEU C 1 487 ? 78.634 -18.784 62.586 1.00 101.94 487 LEU C N 1
ATOM 11739 C CA . LEU C 1 487 ? 77.849 -19.974 62.267 1.00 106.34 487 LEU C CA 1
ATOM 11740 C C . LEU C 1 487 ? 78.869 -21.097 62.030 1.00 103.50 487 LEU C C 1
ATOM 11741 O O . LEU C 1 487 ? 80.025 -20.802 61.725 1.00 102.23 487 LEU C O 1
ATOM 11746 N N . PRO C 1 488 ? 78.476 -22.374 62.186 1.00 107.43 488 PRO C N 1
ATOM 11747 C CA . PRO C 1 488 ? 79.482 -23.406 61.895 1.00 109.33 488 PRO C CA 1
ATOM 11748 C C . PRO C 1 488 ? 79.988 -23.438 60.454 1.00 100.14 488 PRO C C 1
ATOM 11749 O O . PRO C 1 488 ? 79.436 -22.775 59.580 1.00 93.71 488 PRO C O 1
ATOM 11753 N N . ARG C 1 489 ? 81.040 -24.217 60.222 1.00 103.34 489 ARG C N 1
ATOM 11754 C CA . ARG C 1 489 ? 81.575 -24.392 58.880 1.00 114.11 489 ARG C CA 1
ATOM 11755 C C . ARG C 1 489 ? 80.724 -25.489 58.208 1.00 113.03 489 ARG C C 1
ATOM 11756 O O . ARG C 1 489 ? 80.159 -25.274 57.139 1.00 121.43 489 ARG C O 1
ATOM 11764 N N . LYS C 1 490 ? 80.675 -26.667 58.828 1.00 110.20 490 LYS C N 1
ATOM 11765 C CA . LYS C 1 490 ? 79.974 -27.863 58.330 1.00 106.41 490 LYS C CA 1
ATOM 11766 C C . LYS C 1 490 ? 78.426 -27.867 58.483 1.00 114.73 490 LYS C C 1
ATOM 11767 O O . LYS C 1 490 ? 77.926 -27.978 59.603 1.00 113.91 490 LYS C O 1
ATOM 11773 N N . LEU C 1 491 ? 77.667 -27.673 57.408 1.00 107.57 491 LEU C N 1
ATOM 11774 C CA . LEU C 1 491 ? 76.197 -27.796 57.503 1.00 86.87 491 LEU C CA 1
ATOM 11775 C C . LEU C 1 491 ? 75.550 -29.075 56.962 1.00 78.14 491 LEU C C 1
ATOM 11776 O O . LEU C 1 491 ? 75.632 -29.361 55.765 1.00 87.63 491 LEU C O 1
ATOM 11781 N N . ASN C 1 492 ? 74.926 -29.849 57.847 1.00 71.22 492 ASN C N 1
ATOM 11782 C CA . ASN C 1 492 ? 74.256 -31.096 57.464 1.00 81.67 492 ASN C CA 1
ATOM 11783 C C . ASN C 1 492 ? 72.818 -30.900 56.991 1.00 80.38 492 ASN C C 1
ATOM 11784 O O . ASN C 1 492 ? 71.966 -30.430 57.741 1.00 86.40 492 ASN C O 1
ATOM 11789 N N . PHE C 1 493 ? 72.568 -31.245 55.733 1.00 65.65 493 PHE C N 1
ATOM 11790 C CA . PHE C 1 493 ? 71.250 -31.138 55.103 1.00 63.38 493 PHE C CA 1
ATOM 11791 C C . PHE C 1 493 ? 70.551 -32.492 54.892 1.00 75.41 493 PHE C C 1
ATOM 11792 O O . PHE C 1 493 ? 71.192 -33.506 54.606 1.00 91.56 493 PHE C O 1
ATOM 11800 N N . GLN C 1 494 ? 69.229 -32.501 55.050 1.00 78.73 494 GLN C N 1
ATOM 11801 C CA . GLN C 1 494 ? 68.434 -33.670 54.675 1.00 89.04 494 GLN C CA 1
ATOM 11802 C C . GLN C 1 494 ? 67.529 -33.395 53.472 1.00 84.19 494 GLN C C 1
ATOM 11803 O O . GLN C 1 494 ? 66.583 -32.605 53.539 1.00 79.41 494 GLN C O 1
ATOM 11809 N N . VAL C 1 495 ? 67.843 -34.056 52.363 1.00 77.35 495 VAL C N 1
ATOM 11810 C CA . VAL C 1 495 ? 67.171 -33.808 51.095 1.00 78.18 495 VAL C CA 1
ATOM 11811 C C . VAL C 1 495 ? 66.229 -34.926 50.608 1.00 76.15 495 VAL C C 1
ATOM 11812 O O . VAL C 1 495 ? 66.597 -36.101 50.605 1.00 75.15 495 VAL C O 1
ATOM 11816 N N . GLU C 1 496 ? 65.021 -34.540 50.197 1.00 85.54 496 GLU C N 1
ATOM 11817 C CA . GLU C 1 496 ? 64.019 -35.458 49.628 1.00 94.55 496 GLU C CA 1
ATOM 11818 C C . GLU C 1 496 ? 63.673 -35.134 48.195 1.00 80.22 496 GLU C C 1
ATOM 11819 O O . GLU C 1 496 ? 63.510 -33.973 47.813 1.00 79.99 496 GLU C O 1
ATOM 11825 N N . LEU C 1 497 ? 63.569 -36.193 47.406 1.00 73.82 497 LEU C N 1
ATOM 11826 C CA . LEU C 1 497 ? 63.149 -36.076 46.028 1.00 64.62 497 LEU C CA 1
ATOM 11827 C C . LEU C 1 497 ? 61.921 -36.938 45.798 1.00 65.02 497 LEU C C 1
ATOM 11828 O O . LEU C 1 497 ? 61.888 -38.105 46.197 1.00 74.04 497 LEU C O 1
ATOM 11833 N N . LEU C 1 498 ? 60.904 -36.371 45.164 1.00 59.74 498 LEU C N 1
ATOM 11834 C CA . LEU C 1 498 ? 59.734 -37.159 44.811 1.00 67.30 498 LEU C CA 1
ATOM 11835 C C . LEU C 1 498 ? 59.421 -36.938 43.330 1.00 70.14 498 LEU C C 1
ATOM 11836 O O . LEU C 1 498 ? 59.262 -35.801 42.884 1.00 53.98 498 LEU C O 1
ATOM 11841 N N . LEU C 1 499 ? 59.375 -38.021 42.566 1.00 71.94 499 LEU C N 1
ATOM 11842 C CA . LEU C 1 499 ? 59.063 -37.957 41.143 1.00 59.35 499 LEU C CA 1
ATOM 11843 C C . LEU C 1 499 ? 57.562 -37.924 40.900 1.00 72.61 499 LEU C C 1
ATOM 11844 O O . LEU C 1 499 ? 56.824 -38.639 41.582 1.00 84.21 499 LEU C O 1
ATOM 11849 N N . ASP C 1 500 ? 57.113 -37.135 39.918 1.00 77.74 500 ASP C N 1
ATOM 11850 C CA . ASP C 1 500 ? 55.690 -37.134 39.590 1.00 81.98 500 ASP C CA 1
ATOM 11851 C C . ASP C 1 500 ? 54.882 -36.838 40.861 1.00 77.28 500 ASP C C 1
ATOM 11852 O O . ASP C 1 500 ? 53.981 -37.573 41.259 1.00 87.93 500 ASP C O 1
ATOM 11857 N N . LYS C 1 501 ? 55.259 -35.715 41.464 1.00 66.84 501 LYS C N 1
ATOM 11858 C CA . LYS C 1 501 ? 54.760 -35.140 42.713 1.00 62.59 501 LYS C CA 1
ATOM 11859 C C . LYS C 1 501 ? 53.283 -34.783 42.723 1.00 71.95 501 LYS C C 1
ATOM 11860 O O . LYS C 1 501 ? 52.640 -34.948 43.760 1.00 79.32 501 LYS C O 1
ATOM 11866 N N . LEU C 1 502 ? 52.705 -34.321 41.627 1.00 77.51 502 LEU C N 1
ATOM 11867 C CA . LEU C 1 502 ? 51.318 -33.893 41.732 1.00 87.49 502 LEU C CA 1
ATOM 11868 C C . LEU C 1 502 ? 50.355 -35.070 41.555 1.00 90.30 502 LEU C C 1
ATOM 11869 O O . LEU C 1 502 ? 49.141 -34.903 41.666 1.00 107.45 502 LEU C O 1
ATOM 11874 N N . LYS C 1 503 ? 50.885 -36.260 41.285 1.00 86.60 503 LYS C N 1
ATOM 11875 C CA . LYS C 1 503 ? 50.046 -37.460 41.305 1.00 91.37 503 LYS C CA 1
ATOM 11876 C C . LYS C 1 503 ? 49.769 -37.837 42.759 1.00 87.01 503 LYS C C 1
ATOM 11877 O O . LYS C 1 503 ? 48.709 -38.364 43.093 1.00 93.76 503 LYS C O 1
ATOM 11883 N N . GLY C 1 506 ? 47.386 -41.042 45.423 1.00 96.64 506 GLY C N 1
ATOM 11884 C CA . GLY C 1 506 ? 46.221 -41.709 44.875 1.00 117.55 506 GLY C CA 1
ATOM 11885 C C . GLY C 1 506 ? 46.367 -42.133 43.420 1.00 124.86 506 GLY C C 1
ATOM 11886 O O . GLY C 1 506 ? 46.092 -43.285 43.084 1.00 110.68 506 GLY C O 1
ATOM 11887 N N . ALA C 1 507 ? 46.775 -41.208 42.551 1.00 141.53 507 ALA C N 1
ATOM 11888 C CA . ALA C 1 507 ? 46.987 -41.528 41.133 1.00 141.37 507 ALA C CA 1
ATOM 11889 C C . ALA C 1 507 ? 48.355 -42.174 40.921 1.00 138.19 507 ALA C C 1
ATOM 11890 O O . ALA C 1 507 ? 49.258 -41.976 41.734 1.00 153.19 507 ALA C O 1
ATOM 11892 N N . ILE C 1 508 ? 48.520 -42.953 39.851 1.00 109.68 508 ILE C N 1
ATOM 11893 C CA . ILE C 1 508 ? 49.802 -43.625 39.656 1.00 103.49 508 ILE C CA 1
ATOM 11894 C C . ILE C 1 508 ? 50.999 -42.791 39.158 1.00 103.04 508 ILE C C 1
ATOM 11895 O O . ILE C 1 508 ? 50.904 -42.009 38.212 1.00 95.49 508 ILE C O 1
ATOM 11900 N N . ARG C 1 509 ? 52.117 -43.008 39.850 1.00 104.56 509 ARG C N 1
ATOM 11901 C CA . ARG C 1 509 ? 53.468 -42.486 39.604 1.00 89.37 509 ARG C CA 1
ATOM 11902 C C . ARG C 1 509 ? 54.136 -42.973 38.305 1.00 75.63 509 ARG C C 1
ATOM 11903 O O . ARG C 1 509 ? 54.426 -44.160 38.160 1.00 82.67 509 ARG C O 1
ATOM 11911 N N . ARG C 1 510 ? 54.381 -42.066 37.374 1.00 61.91 510 ARG C N 1
ATOM 11912 C CA . ARG C 1 510 ? 54.817 -42.389 36.016 1.00 70.73 510 ARG C CA 1
ATOM 11913 C C . ARG C 1 510 ? 56.341 -42.500 35.881 1.00 74.50 510 ARG C C 1
ATOM 11914 O O . ARG C 1 510 ? 56.849 -43.038 34.895 1.00 74.18 510 ARG C O 1
ATOM 11922 N N . ALA C 1 511 ? 57.062 -41.985 36.870 1.00 75.39 511 ALA C N 1
ATOM 11923 C CA . ALA C 1 511 ? 58.522 -41.980 36.845 1.00 70.39 511 ALA C CA 1
ATOM 11924 C C . ALA C 1 511 ? 59.096 -42.506 38.161 1.00 73.24 511 ALA C C 1
ATOM 11925 O O . ALA C 1 511 ? 58.631 -42.146 39.241 1.00 80.60 511 ALA C O 1
ATOM 11927 N N . LEU C 1 512 ? 60.094 -43.382 38.054 1.00 69.15 512 LEU C N 1
ATOM 11928 C CA . LEU C 1 512 ? 60.739 -43.981 39.223 1.00 68.64 512 LEU C CA 1
ATOM 11929 C C . LEU C 1 512 ? 62.256 -43.927 39.085 1.00 68.46 512 LEU C C 1
ATOM 11930 O O . LEU C 1 512 ? 62.784 -43.860 37.978 1.00 78.55 512 LEU C O 1
ATOM 11935 N N . PHE C 1 513 ? 62.951 -43.931 40.216 1.00 56.02 513 PHE C N 1
ATOM 11936 C CA . PHE C 1 513 ? 64.410 -43.955 40.220 1.00 55.76 513 PHE C CA 1
ATOM 11937 C C . PHE C 1 513 ? 64.942 -45.345 39.886 1.00 67.38 513 PHE C C 1
ATOM 11938 O O . PHE C 1 513 ? 64.388 -46.348 40.328 1.00 66.59 513 PHE C O 1
ATOM 11946 N N . LEU C 1 514 ? 66.016 -45.392 39.102 1.00 66.45 514 LEU C N 1
ATOM 11947 C CA . LEU C 1 514 ? 66.547 -46.644 38.562 1.00 70.42 514 LEU C CA 1
ATOM 11948 C C . LEU C 1 514 ? 66.960 -47.659 39.630 1.00 73.09 514 LEU C C 1
ATOM 11949 O O . LEU C 1 514 ? 66.537 -48.813 39.592 1.00 73.94 514 LEU C O 1
ATOM 11954 N N . TYR C 1 515 ? 67.800 -47.242 40.571 1.00 73.94 515 TYR C N 1
ATOM 11955 C CA . TYR C 1 515 ? 68.376 -48.196 41.508 1.00 86.84 515 TYR C CA 1
ATOM 11956 C C . TYR C 1 515 ? 67.361 -48.668 42.549 1.00 93.80 515 TYR C C 1
ATOM 11957 O O . TYR C 1 515 ? 67.405 -49.819 42.987 1.00 98.52 515 TYR C O 1
ATOM 11966 N N . SER C 1 516 ? 66.452 -47.785 42.944 1.00 84.57 516 SER C N 1
ATOM 11967 C CA . SER C 1 516 ? 65.514 -48.091 44.016 1.00 75.66 516 SER C CA 1
ATOM 11968 C C . SER C 1 516 ? 64.178 -48.589 43.491 1.00 76.96 516 SER C C 1
ATOM 11969 O O . SER C 1 516 ? 63.388 -49.160 44.240 1.00 87.21 516 SER C O 1
ATOM 11972 N N . ARG C 1 517 ? 63.938 -48.365 42.201 1.00 74.38 517 ARG C N 1
ATOM 11973 C CA . ARG C 1 517 ? 62.652 -48.663 41.574 1.00 74.19 517 ARG C CA 1
ATOM 11974 C C . ARG C 1 517 ? 61.515 -47.975 42.323 1.00 78.92 517 ARG C C 1
ATOM 11975 O O . ARG C 1 517 ? 60.410 -48.506 42.409 1.00 73.27 517 ARG C O 1
ATOM 11983 N N . SER C 1 518 ? 61.798 -46.796 42.869 1.00 87.02 518 SER C N 1
ATOM 11984 C CA . SER C 1 518 ? 60.858 -46.113 43.750 1.00 88.89 518 SER C CA 1
ATOM 11985 C C . SER C 1 518 ? 60.788 -44.628 43.415 1.00 82.41 518 SER C C 1
ATOM 11986 O O . SER C 1 518 ? 61.800 -44.019 43.075 1.00 84.14 518 SER C O 1
ATOM 11989 N N . PRO C 1 519 ? 59.589 -44.035 43.532 1.00 79.28 519 PRO C N 1
ATOM 11990 C CA . PRO C 1 519 ? 59.396 -42.624 43.187 1.00 78.01 519 PRO C CA 1
ATOM 11991 C C . PRO C 1 519 ? 60.041 -41.679 44.189 1.00 86.34 519 PRO C C 1
ATOM 11992 O O . PRO C 1 519 ? 60.220 -40.499 43.890 1.00 77.51 519 PRO C O 1
ATOM 11996 N N . SER C 1 520 ? 60.369 -42.184 45.373 1.00 98.79 520 SER C N 1
ATOM 11997 C CA . SER C 1 520 ? 60.940 -41.328 46.400 1.00 100.38 520 SER C CA 1
ATOM 11998 C C . SER C 1 520 ? 62.400 -41.651 46.681 1.00 97.87 520 SER C C 1
ATOM 11999 O O . SER C 1 520 ? 62.807 -42.814 46.661 1.00 104.08 520 SER C O 1
ATOM 12002 N N . HIS C 1 521 ? 63.181 -40.610 46.946 1.00 73.30 521 HIS C N 1
ATOM 12003 C CA . HIS C 1 521 ? 64.584 -40.772 47.299 1.00 68.89 521 HIS C CA 1
ATOM 12004 C C . HIS C 1 521 ? 65.015 -39.814 48.412 1.00 68.47 521 HIS C C 1
ATOM 12005 O O . HIS C 1 521 ? 64.856 -38.600 48.294 1.00 58.39 521 HIS C O 1
ATOM 12012 N N . SER C 1 522 ? 65.564 -40.369 49.486 1.00 84.50 522 SER C N 1
ATOM 12013 C CA . SER C 1 522 ? 66.065 -39.570 50.597 1.00 86.73 522 SER C CA 1
ATOM 12014 C C . SER C 1 522 ? 67.589 -39.561 50.547 1.00 80.27 522 SER C C 1
ATOM 12015 O O . SER C 1 522 ? 68.204 -40.540 50.126 1.00 92.78 522 SER C O 1
ATOM 12018 N N . LYS C 1 523 ? 68.197 -38.458 50.967 1.00 68.77 523 LYS C N 1
ATOM 12019 C CA . LYS C 1 523 ? 69.649 -38.346 50.951 1.00 67.29 523 LYS C CA 1
ATOM 12020 C C . LYS C 1 523 ? 70.206 -37.350 51.956 1.00 72.76 523 LYS C C 1
ATOM 12021 O O . LYS C 1 523 ? 69.782 -36.193 52.000 1.00 73.61 523 LYS C O 1
ATOM 12027 N N . ASN C 1 524 ? 71.177 -37.792 52.747 1.00 72.25 524 ASN C N 1
ATOM 12028 C CA . ASN C 1 524 ? 71.839 -36.884 53.667 1.00 67.75 524 ASN C CA 1
ATOM 12029 C C . ASN C 1 524 ? 72.988 -36.203 52.954 1.00 66.66 524 ASN C C 1
ATOM 12030 O O . ASN C 1 524 ? 73.804 -36.838 52.292 1.00 74.03 524 ASN C O 1
ATOM 12035 N N . MET C 1 525 ? 73.028 -34.885 53.100 1.00 73.18 525 MET C N 1
ATOM 12036 C CA . MET C 1 525 ? 74.040 -34.059 52.458 1.00 64.69 525 MET C CA 1
ATOM 12037 C C . MET C 1 525 ? 74.702 -33.116 53.436 1.00 77.09 525 MET C C 1
ATOM 12038 O O . MET C 1 525 ? 74.110 -32.144 53.897 1.00 90.26 525 MET C O 1
ATOM 12043 N N . THR C 1 526 ? 75.951 -33.424 53.737 1.00 72.25 526 THR C N 1
ATOM 12044 C CA . THR C 1 526 ? 76.827 -32.538 54.479 1.00 71.13 526 THR C CA 1
ATOM 12045 C C . THR C 1 526 ? 77.495 -31.532 53.549 1.00 76.54 526 THR C C 1
ATOM 12046 O O . THR C 1 526 ? 78.263 -31.911 52.676 1.00 84.25 526 THR C O 1
ATOM 12050 N N . ILE C 1 527 ? 77.223 -30.248 53.749 1.00 78.75 527 ILE C N 1
ATOM 12051 C CA . ILE C 1 527 ? 77.857 -29.224 52.934 1.00 81.81 527 ILE C CA 1
ATOM 12052 C C . ILE C 1 527 ? 78.589 -28.281 53.879 1.00 86.09 527 ILE C C 1
ATOM 12053 O O . ILE C 1 527 ? 78.252 -28.161 55.054 1.00 90.59 527 ILE C O 1
ATOM 12058 N N . SER C 1 528 ? 79.601 -27.619 53.340 1.00 92.79 528 SER C N 1
ATOM 12059 C CA . SER C 1 528 ? 80.380 -26.630 54.066 1.00 99.73 528 SER C CA 1
ATOM 12060 C C . SER C 1 528 ? 80.056 -25.201 53.720 1.00 84.67 528 SER C C 1
ATOM 12061 O O . SER C 1 528 ? 79.887 -24.867 52.545 1.00 83.90 528 SER C O 1
ATOM 12064 N N . ARG C 1 529 ? 79.945 -24.352 54.741 1.00 77.24 529 ARG C N 1
ATOM 12065 C CA . ARG C 1 529 ? 79.537 -22.999 54.471 1.00 76.97 529 ARG C CA 1
ATOM 12066 C C . ARG C 1 529 ? 80.715 -22.359 53.774 1.00 88.50 529 ARG C C 1
ATOM 12067 O O . ARG C 1 529 ? 81.854 -22.717 54.058 1.00 103.65 529 ARG C O 1
ATOM 12075 N N . GLY C 1 530 ? 80.480 -21.401 52.889 1.00 89.94 530 GLY C N 1
ATOM 12076 C CA . GLY C 1 530 ? 81.586 -20.735 52.238 1.00 105.81 530 GLY C CA 1
ATOM 12077 C C . GLY C 1 530 ? 82.097 -21.515 51.041 1.00 107.17 530 GLY C C 1
ATOM 12078 O O . GLY C 1 530 ? 82.571 -20.958 50.054 1.00 110.07 530 GLY C O 1
ATOM 12079 N N . GLY C 1 531 ? 81.972 -22.839 51.152 1.00 95.72 531 GLY C N 1
ATOM 12080 C CA . GLY C 1 531 ? 82.464 -23.773 50.156 1.00 93.76 531 GLY C CA 1
ATOM 12081 C C . GLY C 1 531 ? 81.785 -23.961 48.824 1.00 88.19 531 GLY C C 1
ATOM 12082 O O . GLY C 1 531 ? 80.748 -23.357 48.539 1.00 87.64 531 GLY C O 1
ATOM 12083 N N . LEU C 1 532 ? 82.375 -24.835 48.012 1.00 92.70 532 LEU C N 1
ATOM 12084 C CA . LEU C 1 532 ? 81.829 -25.133 46.701 1.00 100.74 532 LEU C CA 1
ATOM 12085 C C . LEU C 1 532 ? 80.485 -25.823 46.752 1.00 91.53 532 LEU C C 1
ATOM 12086 O O . LEU C 1 532 ? 80.045 -26.298 47.790 1.00 87.09 532 LEU C O 1
ATOM 12091 N N . MET C 1 533 ? 79.829 -25.887 45.602 1.00 96.44 533 MET C N 1
ATOM 12092 C CA . MET C 1 533 ? 78.510 -26.508 45.548 1.00 93.08 533 MET C CA 1
ATOM 12093 C C . MET C 1 533 ? 78.549 -28.061 45.528 1.00 82.57 533 MET C C 1
ATOM 12094 O O . MET C 1 533 ? 79.271 -28.605 44.733 1.00 93.09 533 MET C O 1
ATOM 12099 N N . GLN C 1 534 ? 77.806 -28.726 46.405 1.00 66.69 534 GLN C N 1
ATOM 12100 C CA . GLN C 1 534 ? 77.719 -30.189 46.379 1.00 72.75 534 GLN C CA 1
ATOM 12101 C C . GLN C 1 534 ? 76.555 -30.742 45.584 1.00 80.22 534 GLN C C 1
ATOM 12102 O O . GLN C 1 534 ? 75.410 -30.342 45.801 1.00 77.82 534 GLN C O 1
ATOM 12108 N N . CYS C 1 535 ? 76.832 -31.640 44.642 1.00 85.57 535 CYS C N 1
ATOM 12109 C CA . CYS C 1 535 ? 75.779 -32.172 43.789 1.00 68.12 535 CYS C CA 1
ATOM 12110 C C . CYS C 1 535 ? 75.726 -33.679 43.905 1.00 62.47 535 CYS C C 1
ATOM 12111 O O . CYS C 1 535 ? 76.655 -34.324 44.391 1.00 82.74 535 CYS C O 1
ATOM 12114 N N . GLU C 1 536 ? 74.608 -34.228 43.465 1.00 63.73 536 GLU C N 1
ATOM 12115 C CA . GLU C 1 536 ? 74.444 -35.666 43.373 1.00 71.54 536 GLU C CA 1
ATOM 12116 C C . GLU C 1 536 ? 73.562 -35.854 42.163 1.00 64.64 536 GLU C C 1
ATOM 12117 O O . GLU C 1 536 ? 72.517 -35.219 42.014 1.00 62.81 536 GLU C O 1
ATOM 12123 N N . GLU C 1 537 ? 73.995 -36.753 41.303 1.00 64.66 537 GLU C N 1
ATOM 12124 C CA . GLU C 1 537 ? 73.275 -37.076 40.098 1.00 64.56 537 GLU C CA 1
ATOM 12125 C C . GLU C 1 537 ? 72.553 -38.397 40.324 1.00 64.18 537 GLU C C 1
ATOM 12126 O O . GLU C 1 537 ? 72.986 -39.212 41.140 1.00 72.19 537 GLU C O 1
ATOM 12132 N N . LEU C 1 538 ? 71.476 -38.634 39.594 1.00 58.06 538 LEU C N 1
ATOM 12133 C CA . LEU C 1 538 ? 70.710 -39.842 39.819 1.00 58.63 538 LEU C CA 1
ATOM 12134 C C . LEU C 1 538 ? 69.935 -40.157 38.564 1.00 61.20 538 LEU C C 1
ATOM 12135 O O . LEU C 1 538 ? 69.565 -39.262 37.807 1.00 70.11 538 LEU C O 1
ATOM 12140 N N . ILE C 1 539 ? 69.660 -41.440 38.368 1.00 57.13 539 ILE C N 1
ATOM 12141 C CA . ILE C 1 539 ? 68.948 -41.874 37.185 1.00 60.61 539 ILE C CA 1
ATOM 12142 C C . ILE C 1 539 ? 67.530 -42.271 37.535 1.00 63.71 539 ILE C C 1
ATOM 12143 O O . ILE C 1 539 ? 67.290 -43.061 38.448 1.00 62.28 539 ILE C O 1
ATOM 12148 N N . ALA C 1 540 ? 66.593 -41.732 36.772 1.00 67.08 540 ALA C N 1
ATOM 12149 C CA . ALA C 1 540 ? 65.196 -42.082 36.906 1.00 59.66 540 ALA C CA 1
ATOM 12150 C C . ALA C 1 540 ? 64.722 -42.606 35.572 1.00 66.19 540 ALA C C 1
ATOM 12151 O O . ALA C 1 540 ? 65.329 -42.330 34.538 1.00 79.99 540 ALA C O 1
ATOM 12153 N N . TYR C 1 541 ? 63.640 -43.367 35.590 1.00 56.48 541 TYR C N 1
ATOM 12154 C CA . TYR C 1 541 ? 63.129 -43.930 34.358 1.00 57.92 541 TYR C CA 1
ATOM 12155 C C . TYR C 1 541 ? 61.622 -43.798 34.280 1.00 63.58 541 TYR C C 1
ATOM 12156 O O . TYR C 1 541 ? 60.934 -43.646 35.291 1.00 62.90 541 TYR C O 1
ATOM 12165 N N . LEU C 1 542 ? 61.117 -43.867 33.057 1.00 67.63 542 LEU C N 1
ATOM 12166 C CA . LEU C 1 542 ? 59.688 -43.858 32.818 1.00 64.73 542 LEU C CA 1
ATOM 12167 C C . LEU C 1 542 ? 59.080 -45.244 32.915 1.00 68.62 542 LEU C C 1
ATOM 12168 O O . LEU C 1 542 ? 59.711 -46.230 32.539 1.00 83.87 542 LEU C O 1
ATOM 12173 N N . ARG C 1 543 ? 57.860 -45.326 33.433 1.00 75.23 543 ARG C N 1
ATOM 12174 C CA . ARG C 1 543 ? 57.072 -46.543 33.300 1.00 81.40 543 ARG C CA 1
ATOM 12175 C C . ARG C 1 543 ? 56.820 -46.923 31.846 1.00 87.95 543 ARG C C 1
ATOM 12176 O O . ARG C 1 543 ? 56.862 -46.072 30.957 1.00 94.34 543 ARG C O 1
ATOM 12184 N N . ASP C 1 544 ? 56.569 -48.206 31.613 1.00 92.42 544 ASP C N 1
ATOM 12185 C CA . ASP C 1 544 ? 56.226 -48.708 30.287 1.00 99.30 544 ASP C CA 1
ATOM 12186 C C . ASP C 1 544 ? 54.974 -47.999 29.756 1.00 100.61 544 ASP C C 1
ATOM 12187 O O . ASP C 1 544 ? 54.082 -47.659 30.533 1.00 106.50 544 ASP C O 1
ATOM 12192 N N . GLU C 1 545 ? 54.909 -47.773 28.445 1.00 93.51 545 GLU C N 1
ATOM 12193 C CA . GLU C 1 545 ? 53.816 -46.999 27.846 1.00 96.44 545 GLU C CA 1
ATOM 12194 C C . GLU C 1 545 ? 52.408 -47.541 28.129 1.00 97.32 545 GLU C C 1
ATOM 12195 O O . GLU C 1 545 ? 51.448 -46.779 28.238 1.00 94.63 545 GLU C O 1
ATOM 12201 N N . SER C 1 546 ? 52.312 -48.860 28.264 1.00 100.35 546 SER C N 1
ATOM 12202 C CA . SER C 1 546 ? 51.055 -49.581 28.497 1.00 100.08 546 SER C CA 1
ATOM 12203 C C . SER C 1 546 ? 50.533 -49.524 29.931 1.00 94.18 546 SER C C 1
ATOM 12204 O O . SER C 1 546 ? 49.395 -49.905 30.203 1.00 101.56 546 SER C O 1
ATOM 12207 N N . GLU C 1 547 ? 51.372 -49.042 30.839 1.00 84.03 547 GLU C N 1
ATOM 12208 C CA . GLU C 1 547 ? 51.084 -49.025 32.271 1.00 87.23 547 GLU C CA 1
ATOM 12209 C C . GLU C 1 547 ? 50.234 -47.856 32.785 1.00 86.45 547 GLU C C 1
ATOM 12210 O O . GLU C 1 547 ? 49.712 -47.903 33.901 1.00 79.10 547 GLU C O 1
ATOM 12216 N N . PHE C 1 548 ? 50.110 -46.813 31.974 1.00 85.33 548 PHE C N 1
ATOM 12217 C CA . PHE C 1 548 ? 49.346 -45.619 32.334 1.00 79.50 548 PHE C CA 1
ATOM 12218 C C . PHE C 1 548 ? 48.712 -44.857 31.161 1.00 85.70 548 PHE C C 1
ATOM 12219 O O . PHE C 1 548 ? 49.193 -44.920 30.034 1.00 91.99 548 PHE C O 1
ATOM 12227 N N . ARG C 1 549 ? 47.622 -44.148 31.445 1.00 98.08 549 ARG C N 1
ATOM 12228 C CA . ARG C 1 549 ? 46.861 -43.435 30.419 1.00 111.44 549 ARG C CA 1
ATOM 12229 C C . ARG C 1 549 ? 47.144 -41.939 30.429 1.00 110.22 549 ARG C C 1
ATOM 12230 O O . ARG C 1 549 ? 46.667 -41.197 29.572 1.00 125.39 549 ARG C O 1
ATOM 12238 N N . ASP C 1 550 ? 47.973 -41.499 31.364 1.00 94.28 550 ASP C N 1
ATOM 12239 C CA . ASP C 1 550 ? 48.238 -40.075 31.494 1.00 90.93 550 ASP C CA 1
ATOM 12240 C C . ASP C 1 550 ? 49.584 -39.716 30.877 1.00 98.44 550 ASP C C 1
ATOM 12241 O O . ASP C 1 550 ? 50.636 -39.955 31.455 1.00 110.61 550 ASP C O 1
ATOM 12246 N N . LYS C 1 551 ? 49.530 -39.105 29.707 1.00 93.15 551 LYS C N 1
ATOM 12247 C CA . LYS C 1 551 ? 50.718 -38.756 28.943 1.00 88.67 551 LYS C CA 1
ATOM 12248 C C . LYS C 1 551 ? 50.813 -37.245 28.833 1.00 84.52 551 LYS C C 1
ATOM 12249 O O . LYS C 1 551 ? 51.891 -36.686 28.627 1.00 89.86 551 LYS C O 1
ATOM 12255 N N . LEU C 1 552 ? 49.662 -36.597 28.957 1.00 83.57 552 LEU C N 1
ATOM 12256 C CA . LEU C 1 552 ? 49.545 -35.159 28.773 1.00 82.62 552 LEU C CA 1
ATOM 12257 C C . LEU C 1 552 ? 50.084 -34.382 29.976 1.00 82.73 552 LEU C C 1
ATOM 12258 O O . LEU C 1 552 ? 50.861 -33.441 29.807 1.00 86.95 552 LEU C O 1
ATOM 12263 N N . THR C 1 553 ? 49.686 -34.783 31.182 1.00 77.41 553 THR C N 1
ATOM 12264 C CA . THR C 1 553 ? 50.131 -34.112 32.407 1.00 72.93 553 THR C CA 1
ATOM 12265 C C . THR C 1 553 ? 51.640 -34.228 32.625 1.00 74.41 553 THR C C 1
ATOM 12266 O O . THR C 1 553 ? 52.196 -35.326 32.616 1.00 72.31 553 THR C O 1
ATOM 12270 N N . PRO C 1 554 ? 52.306 -33.082 32.825 1.00 70.65 554 PRO C N 1
ATOM 12271 C CA . PRO C 1 554 ? 53.738 -32.995 33.127 1.00 65.07 554 PRO C CA 1
ATOM 12272 C C . PRO C 1 554 ? 54.135 -33.680 34.436 1.00 65.80 554 PRO C C 1
ATOM 12273 O O . PRO C 1 554 ? 53.478 -33.517 35.463 1.00 79.61 554 PRO C O 1
ATOM 12277 N N . ILE C 1 555 ? 55.205 -34.464 34.365 1.00 58.03 555 ILE C N 1
ATOM 12278 C CA . ILE C 1 555 ? 55.773 -35.162 35.511 1.00 60.92 555 ILE C CA 1
ATOM 12279 C C . ILE C 1 555 ? 56.654 -34.212 36.290 1.00 55.27 555 ILE C C 1
ATOM 12280 O O . ILE C 1 555 ? 57.763 -33.903 35.864 1.00 65.22 555 ILE C O 1
ATOM 12285 N N . THR C 1 556 ? 56.164 -33.747 37.435 1.00 56.54 556 THR C N 1
ATOM 12286 C CA . THR C 1 556 ? 56.930 -32.793 38.214 1.00 55.81 556 THR C CA 1
ATOM 12287 C C . THR C 1 556 ? 57.911 -33.473 39.157 1.00 58.04 556 THR C C 1
ATOM 12288 O O . THR C 1 556 ? 57.520 -34.307 39.972 1.00 54.61 556 THR C O 1
ATOM 12292 N N . ILE C 1 557 ? 59.192 -33.133 39.015 1.00 58.84 557 ILE C N 1
ATOM 12293 C CA . ILE C 1 557 ? 60.218 -33.598 39.941 1.00 50.92 557 ILE C CA 1
ATOM 12294 C C . ILE C 1 557 ? 60.297 -32.596 41.086 1.00 66.09 557 ILE C C 1
ATOM 12295 O O . ILE C 1 557 ? 60.594 -31.423 40.863 1.00 69.94 557 ILE C O 1
ATOM 12300 N N . PHE C 1 558 ? 60.038 -33.044 42.306 1.00 72.12 558 PHE C N 1
ATOM 12301 C CA . PHE C 1 558 ? 60.006 -32.123 43.436 1.00 64.92 558 PHE C CA 1
ATOM 12302 C C . PHE C 1 558 ? 61.216 -32.310 44.364 1.00 62.51 558 PHE C C 1
ATOM 12303 O O . PHE C 1 558 ? 61.516 -33.441 44.741 1.00 64.26 558 PHE C O 1
ATOM 12311 N N . MET C 1 559 ? 61.924 -31.245 44.733 1.00 63.90 559 MET C N 1
ATOM 12312 C CA . MET C 1 559 ? 63.039 -31.431 45.666 1.00 62.06 559 MET C CA 1
ATOM 12313 C C . MET C 1 559 ? 62.837 -30.621 46.935 1.00 70.26 559 MET C C 1
ATOM 12314 O O . MET C 1 559 ? 62.649 -29.412 46.877 1.00 67.63 559 MET C O 1
ATOM 12319 N N . GLU C 1 560 ? 62.888 -31.294 48.079 1.00 71.55 560 GLU C N 1
ATOM 12320 C CA . GLU C 1 560 ? 62.728 -30.642 49.375 1.00 64.39 560 GLU C CA 1
ATOM 12321 C C . GLU C 1 560 ? 63.954 -30.907 50.265 1.00 65.37 560 GLU C C 1
ATOM 12322 O O . GLU C 1 560 ? 64.508 -32.006 50.255 1.00 65.79 560 GLU C O 1
ATOM 12328 N N . TYR C 1 561 ? 64.377 -29.906 51.027 1.00 70.03 561 TYR C N 1
ATOM 12329 C CA . TYR C 1 561 ? 65.554 -30.016 51.892 1.00 62.58 561 TYR C CA 1
ATOM 12330 C C . TYR C 1 561 ? 65.272 -29.295 53.197 1.00 65.79 561 TYR C C 1
ATOM 12331 O O . TYR C 1 561 ? 64.490 -28.346 53.234 1.00 67.89 561 TYR C O 1
ATOM 12340 N N . ARG C 1 562 ? 65.913 -29.742 54.267 1.00 76.07 562 ARG C N 1
ATOM 12341 C CA . ARG C 1 562 ? 65.730 -29.114 55.562 1.00 80.15 562 ARG C CA 1
ATOM 12342 C C . ARG C 1 562 ? 67.082 -29.211 56.240 1.00 85.35 562 ARG C C 1
ATOM 12343 O O . ARG C 1 562 ? 67.961 -29.938 55.782 1.00 81.54 562 ARG C O 1
ATOM 12351 N N . LEU C 1 563 ? 67.238 -28.532 57.366 1.00 91.63 563 LEU C N 1
ATOM 12352 C CA . LEU C 1 563 ? 68.517 -28.572 58.045 1.00 78.44 563 LEU C CA 1
ATOM 12353 C C . LEU C 1 563 ? 68.400 -29.277 59.374 1.00 86.53 563 LEU C C 1
ATOM 12354 O O . LEU C 1 563 ? 67.326 -29.341 59.970 1.00 89.93 563 LEU C O 1
ATOM 12359 N N . ASP C 1 564 ? 69.528 -29.801 59.832 1.00 90.07 564 ASP C N 1
ATOM 12360 C CA . ASP C 1 564 ? 69.704 -30.192 61.212 1.00 97.65 564 ASP C CA 1
ATOM 12361 C C . ASP C 1 564 ? 70.026 -28.972 62.068 1.00 101.92 564 ASP C C 1
ATOM 12362 O O . ASP C 1 564 ? 71.180 -28.561 62.182 1.00 101.76 564 ASP C O 1
ATOM 12367 N N . TYR C 1 565 ? 68.982 -28.397 62.654 1.00 105.40 565 TYR C N 1
ATOM 12368 C CA . TYR C 1 565 ? 69.122 -27.263 63.556 1.00 105.14 565 TYR C CA 1
ATOM 12369 C C . TYR C 1 565 ? 69.751 -27.654 64.887 1.00 115.83 565 TYR C C 1
ATOM 12370 O O . TYR C 1 565 ? 70.513 -26.882 65.468 1.00 126.42 565 TYR C O 1
ATOM 12379 N N . ARG C 1 566 ? 69.417 -28.848 65.369 1.00 117.99 566 ARG C N 1
ATOM 12380 C CA . ARG C 1 566 ? 69.947 -29.340 66.637 1.00 123.82 566 ARG C CA 1
ATOM 12381 C C . ARG C 1 566 ? 71.471 -29.434 66.614 1.00 121.46 566 ARG C C 1
ATOM 12382 O O . ARG C 1 566 ? 72.135 -29.074 67.586 1.00 121.15 566 ARG C O 1
ATOM 12390 N N . THR C 1 567 ? 72.021 -29.908 65.499 1.00 119.26 567 THR C N 1
ATOM 12391 C CA . THR C 1 567 ? 73.458 -30.148 65.390 1.00 118.26 567 THR C CA 1
ATOM 12392 C C . THR C 1 567 ? 74.244 -28.940 64.882 1.00 113.16 567 THR C C 1
ATOM 12393 O O . THR C 1 567 ? 75.471 -28.910 64.985 1.00 120.32 567 THR C O 1
ATOM 12397 N N . ALA C 1 568 ? 73.548 -27.952 64.330 1.00 104.25 568 ALA C N 1
ATOM 12398 C CA . ALA C 1 568 ? 74.234 -26.781 63.795 1.00 92.07 568 ALA C CA 1
ATOM 12399 C C . ALA C 1 568 ? 74.387 -25.717 64.868 1.00 90.69 568 ALA C C 1
ATOM 12400 O O . ALA C 1 568 ? 74.982 -24.666 64.632 1.00 85.21 568 ALA C O 1
ATOM 12402 N N . ALA C 1 569 ? 73.814 -25.985 66.039 1.00 95.24 569 ALA C N 1
ATOM 12403 C CA . ALA C 1 569 ? 73.747 -25.001 67.110 1.00 92.36 569 ALA C CA 1
ATOM 12404 C C . ALA C 1 569 ? 75.144 -24.558 67.540 1.00 100.11 569 ALA C C 1
ATOM 12405 O O . ALA C 1 569 ? 76.143 -25.192 67.196 1.00 104.29 569 ALA C O 1
ATOM 12407 N N . ASP C 1 570 ? 75.207 -23.475 68.303 1.00 106.52 570 ASP C N 1
ATOM 12408 C CA . ASP C 1 570 ? 76.478 -22.974 68.806 1.00 112.54 570 ASP C CA 1
ATOM 12409 C C . ASP C 1 570 ? 76.625 -23.433 70.253 1.00 115.57 570 ASP C C 1
ATOM 12410 O O . ASP C 1 570 ? 75.756 -24.127 70.783 1.00 119.90 570 ASP C O 1
ATOM 12415 N N . THR C 1 571 ? 77.726 -23.050 70.881 1.00 101.75 571 THR C N 1
ATOM 12416 C CA . THR C 1 571 ? 78.000 -23.403 72.268 1.00 109.96 571 THR C CA 1
ATOM 12417 C C . THR C 1 571 ? 76.924 -22.876 73.224 1.00 114.11 571 THR C C 1
ATOM 12418 O O . THR C 1 571 ? 76.691 -23.458 74.283 1.00 111.75 571 THR C O 1
ATOM 12422 N N . THR C 1 572 ? 76.272 -21.779 72.850 1.00 112.00 572 THR C N 1
ATOM 12423 C CA . THR C 1 572 ? 75.195 -21.213 73.662 1.00 106.96 572 THR C CA 1
ATOM 12424 C C . THR C 1 572 ? 73.826 -21.797 73.320 1.00 110.79 572 THR C C 1
ATOM 12425 O O . THR C 1 572 ? 72.809 -21.376 73.875 1.00 106.92 572 THR C O 1
ATOM 12429 N N . GLY C 1 573 ? 73.807 -22.770 72.415 1.00 109.19 573 GLY C N 1
ATOM 12430 C CA . GLY C 1 573 ? 72.570 -23.410 72.004 1.00 111.63 573 GLY C CA 1
ATOM 12431 C C . GLY C 1 573 ? 71.738 -22.643 70.992 1.00 104.55 573 GLY C C 1
ATOM 12432 O O . GLY C 1 573 ? 70.556 -22.929 70.811 1.00 102.26 573 GLY C O 1
ATOM 12433 N N . LEU C 1 574 ? 72.354 -21.667 70.331 1.00 100.85 574 LEU C N 1
ATOM 12434 C CA . LEU C 1 574 ? 71.647 -20.834 69.362 1.00 94.33 574 LEU C CA 1
ATOM 12435 C C . LEU C 1 574 ? 71.678 -21.470 67.977 1.00 98.64 574 LEU C C 1
ATOM 12436 O O . LEU C 1 574 ? 72.716 -21.503 67.313 1.00 87.40 574 LEU C O 1
ATOM 12441 N N . GLN C 1 575 ? 70.524 -21.972 67.552 1.00 103.55 575 GLN C N 1
ATOM 12442 C CA . GLN C 1 575 ? 70.384 -22.649 66.267 1.00 86.65 575 GLN C CA 1
ATOM 12443 C C . GLN C 1 575 ? 70.123 -21.664 65.139 1.00 84.81 575 GLN C C 1
ATOM 12444 O O . GLN C 1 575 ? 69.264 -20.795 65.250 1.00 98.83 575 GLN C O 1
ATOM 12450 N N . PRO C 1 576 ? 70.856 -21.822 64.033 1.00 90.18 576 PRO C N 1
ATOM 12451 C CA . PRO C 1 576 ? 70.775 -20.998 62.825 1.00 82.91 576 PRO C CA 1
ATOM 12452 C C . PRO C 1 576 ? 69.394 -21.129 62.208 1.00 83.06 576 PRO C C 1
ATOM 12453 O O . PRO C 1 576 ? 68.567 -21.893 62.701 1.00 84.26 576 PRO C O 1
ATOM 12457 N N . ILE C 1 577 ? 69.150 -20.396 61.134 1.00 87.75 577 ILE C N 1
ATOM 12458 C CA . ILE C 1 577 ? 67.846 -20.405 60.496 1.00 78.39 577 ILE C CA 1
ATOM 12459 C C . ILE C 1 577 ? 68.039 -20.048 59.040 1.00 82.93 577 ILE C C 1
ATOM 12460 O O . ILE C 1 577 ? 68.938 -19.286 58.673 1.00 85.75 577 ILE C O 1
ATOM 12465 N N . LEU C 1 578 ? 67.191 -20.638 58.209 1.00 74.76 578 LEU C N 1
ATOM 12466 C CA . LEU C 1 578 ? 67.227 -20.378 56.789 1.00 68.90 578 LEU C CA 1
ATOM 12467 C C . LEU C 1 578 ? 66.648 -19.008 56.526 1.00 70.90 578 LEU C C 1
ATOM 12468 O O . LEU C 1 578 ? 65.687 -18.582 57.163 1.00 72.99 578 LEU C O 1
ATOM 12473 N N . ASN C 1 579 ? 67.244 -18.339 55.552 1.00 70.80 579 ASN C N 1
ATOM 12474 C CA . ASN C 1 579 ? 66.828 -17.018 55.137 1.00 83.91 579 ASN C CA 1
ATOM 12475 C C . ASN C 1 579 ? 65.396 -17.092 54.612 1.00 88.00 579 ASN C C 1
ATOM 12476 O O . ASN C 1 579 ? 64.986 -18.098 54.032 1.00 78.09 579 ASN C O 1
ATOM 12481 N N . GLN C 1 580 ? 64.644 -16.017 54.835 1.00 97.23 580 GLN C N 1
ATOM 12482 C CA . GLN C 1 580 ? 63.232 -15.933 54.480 1.00 97.60 580 GLN C CA 1
ATOM 12483 C C . GLN C 1 580 ? 63.168 -15.558 53.008 1.00 112.13 580 GLN C C 1
ATOM 12484 O O . GLN C 1 580 ? 64.201 -15.253 52.418 1.00 118.05 580 GLN C O 1
ATOM 12490 N N . PHE C 1 581 ? 61.991 -15.642 52.393 1.00 130.51 581 PHE C N 1
ATOM 12491 C CA . PHE C 1 581 ? 61.878 -15.388 50.953 1.00 144.02 581 PHE C CA 1
ATOM 12492 C C . PHE C 1 581 ? 62.513 -16.535 50.160 1.00 137.92 581 PHE C C 1
ATOM 12493 O O . PHE C 1 581 ? 62.220 -16.709 48.977 1.00 150.35 581 PHE C O 1
ATOM 12501 N N . THR C 1 582 ? 63.353 -17.348 50.799 1.00 124.40 582 THR C N 1
ATOM 12502 C CA . THR C 1 582 ? 64.004 -18.415 50.061 1.00 113.05 582 THR C CA 1
ATOM 12503 C C . THR C 1 582 ? 63.183 -19.655 50.340 1.00 106.47 582 THR C C 1
ATOM 12504 O O . THR C 1 582 ? 62.946 -20.027 51.489 1.00 106.90 582 THR C O 1
ATOM 12508 N N . PRO C 1 583 ? 62.769 -20.313 49.250 1.00 101.85 583 PRO C N 1
ATOM 12509 C CA . PRO C 1 583 ? 62.120 -21.617 49.130 1.00 99.00 583 PRO C CA 1
ATOM 12510 C C . PRO C 1 583 ? 62.912 -22.792 49.659 1.00 80.63 583 PRO C C 1
ATOM 12511 O O . PRO C 1 583 ? 64.052 -23.023 49.255 1.00 76.34 583 PRO C O 1
ATOM 12515 N N . ALA C 1 584 ? 62.288 -23.532 50.567 1.00 81.72 584 ALA C N 1
ATOM 12516 C CA . ALA C 1 584 ? 62.912 -24.706 51.142 1.00 81.37 584 ALA C CA 1
ATOM 12517 C C . ALA C 1 584 ? 62.704 -25.880 50.196 1.00 87.25 584 ALA C C 1
ATOM 12518 O O . ALA C 1 584 ? 62.993 -27.027 50.541 1.00 95.38 584 ALA C O 1
ATOM 12520 N N . ASN C 1 585 ? 62.218 -25.584 48.992 1.00 84.64 585 ASN C N 1
ATOM 12521 C CA . ASN C 1 585 ? 62.021 -26.619 47.994 1.00 83.44 585 ASN C CA 1
ATOM 12522 C C . ASN C 1 585 ? 61.963 -25.965 46.615 1.00 77.78 585 ASN C C 1
ATOM 12523 O O . ASN C 1 585 ? 61.650 -24.780 46.501 1.00 73.84 585 ASN C O 1
ATOM 12528 N N . ILE C 1 586 ? 62.233 -26.742 45.570 1.00 69.22 586 ILE C N 1
ATOM 12529 C CA . ILE C 1 586 ? 62.070 -26.287 44.189 1.00 73.12 586 ILE C CA 1
ATOM 12530 C C . ILE C 1 586 ? 61.530 -27.436 43.346 1.00 70.72 586 ILE C C 1
ATOM 12531 O O . ILE C 1 586 ? 61.717 -28.606 43.684 1.00 57.45 586 ILE C O 1
ATOM 12536 N N . SER C 1 587 ? 60.865 -27.101 42.247 1.00 73.63 587 SER C N 1
ATOM 12537 C CA . SER C 1 587 ? 60.287 -28.114 41.378 1.00 72.65 587 SER C CA 1
ATOM 12538 C C . SER C 1 587 ? 60.614 -27.842 39.908 1.00 61.97 587 SER C C 1
ATOM 12539 O O . SER C 1 587 ? 60.702 -26.698 39.464 1.00 57.41 587 SER C O 1
ATOM 12542 N N . ARG C 1 588 ? 60.766 -28.933 39.166 1.00 54.11 588 ARG C N 1
ATOM 12543 C CA . ARG C 1 588 ? 61.030 -28.932 37.732 1.00 54.35 588 ARG C CA 1
ATOM 12544 C C . ARG C 1 588 ? 60.235 -30.071 37.135 1.00 55.37 588 ARG C C 1
ATOM 12545 O O . ARG C 1 588 ? 60.147 -31.152 37.712 1.00 70.21 588 ARG C O 1
ATOM 12553 N N . GLN C 1 589 ? 59.639 -29.822 35.979 1.00 55.39 589 GLN C N 1
ATOM 12554 C CA . GLN C 1 589 ? 58.781 -30.813 35.350 1.00 70.35 589 GLN C CA 1
ATOM 12555 C C . GLN C 1 589 ? 59.322 -31.359 34.049 1.00 78.32 589 GLN C C 1
ATOM 12556 O O . GLN C 1 589 ? 60.065 -30.694 33.331 1.00 90.00 589 GLN C O 1
ATOM 12562 N N . ALA C 1 590 ? 58.971 -32.607 33.778 1.00 78.79 590 ALA C N 1
ATOM 12563 C CA . ALA C 1 590 ? 59.317 -33.220 32.518 1.00 63.40 590 ALA C CA 1
ATOM 12564 C C . ALA C 1 590 ? 58.016 -33.627 31.828 1.00 55.31 590 ALA C C 1
ATOM 12565 O O . ALA C 1 590 ? 56.996 -33.853 32.473 1.00 60.60 590 ALA C O 1
ATOM 12567 N N . HIS C 1 591 ? 58.080 -33.707 30.507 1.00 56.24 591 HIS C N 1
ATOM 12568 C CA . HIS C 1 591 ? 56.948 -33.963 29.620 1.00 59.17 591 HIS C CA 1
ATOM 12569 C C . HIS C 1 591 ? 57.231 -35.202 28.812 1.00 60.22 591 HIS C C 1
ATOM 12570 O O . HIS C 1 591 ? 58.384 -35.580 28.625 1.00 75.21 591 HIS C O 1
ATOM 12577 N N . ILE C 1 592 ? 56.182 -35.842 28.325 1.00 71.34 592 ILE C N 1
ATOM 12578 C CA . ILE C 1 592 ? 56.382 -37.067 27.592 1.00 70.33 592 ILE C CA 1
ATOM 12579 C C . ILE C 1 592 ? 56.129 -36.576 26.179 1.00 73.60 592 ILE C C 1
ATOM 12580 O O . ILE C 1 592 ? 55.328 -35.666 25.956 1.00 82.90 592 ILE C O 1
ATOM 12585 N N . LEU C 1 593 ? 56.824 -37.187 25.229 1.00 67.72 593 LEU C N 1
ATOM 12586 C CA . LEU C 1 593 ? 56.620 -36.935 23.810 1.00 70.87 593 LEU C CA 1
ATOM 12587 C C . LEU C 1 593 ? 55.320 -37.439 23.209 1.00 77.80 593 LEU C C 1
ATOM 12588 O O . LEU C 1 593 ? 54.863 -38.541 23.501 1.00 85.72 593 LEU C O 1
ATOM 12593 N N . LEU C 1 594 ? 54.731 -36.591 22.369 1.00 85.51 594 LEU C N 1
ATOM 12594 C CA . LEU C 1 594 ? 53.466 -36.873 21.704 1.00 91.52 594 LEU C CA 1
ATOM 12595 C C . LEU C 1 594 ? 53.658 -36.988 20.194 1.00 89.32 594 LEU C C 1
ATOM 12596 O O . LEU C 1 594 ? 54.347 -37.887 19.711 1.00 84.52 594 LEU C O 1
ATOM 12601 N N . GLY D 3 5 ? 33.565 -16.540 32.834 1.00 102.09 5 GLY D N 1
ATOM 12602 C CA . GLY D 3 5 ? 32.216 -16.737 33.331 1.00 98.76 5 GLY D CA 1
ATOM 12603 C C . GLY D 3 5 ? 32.177 -17.710 34.491 1.00 103.59 5 GLY D C 1
ATOM 12604 O O . GLY D 3 5 ? 33.115 -17.771 35.287 1.00 109.08 5 GLY D O 1
ATOM 12605 N N . CYS D 3 6 ? 31.096 -18.480 34.584 1.00 98.55 6 CYS D N 1
ATOM 12606 C CA . CYS D 3 6 ? 30.969 -19.499 35.623 1.00 89.40 6 CYS D CA 1
ATOM 12607 C C . CYS D 3 6 ? 31.601 -20.808 35.170 1.00 101.95 6 CYS D C 1
ATOM 12608 O O . CYS D 3 6 ? 31.836 -21.709 35.975 1.00 101.23 6 CYS D O 1
ATOM 12611 N N . ALA D 3 7 ? 31.885 -20.904 33.876 1.00 107.21 7 ALA D N 1
ATOM 12612 C CA . ALA D 3 7 ? 32.627 -22.038 33.352 1.00 110.08 7 ALA D CA 1
ATOM 12613 C C . ALA D 3 7 ? 34.086 -21.863 33.769 1.00 122.10 7 ALA D C 1
ATOM 12614 O O . ALA D 3 7 ? 34.388 -21.038 34.628 1.00 107.36 7 ALA D O 1
ATOM 12616 N N . LEU D 3 8 ? 34.982 -22.650 33.180 1.00 156.37 8 LEU D N 1
ATOM 12617 C CA . LEU D 3 8 ? 36.429 -22.603 33.461 1.00 170.01 8 LEU D CA 1
ATOM 12618 C C . LEU D 3 8 ? 36.825 -22.688 34.949 1.00 174.26 8 LEU D C 1
ATOM 12619 O O . LEU D 3 8 ? 38.003 -22.559 35.284 1.00 190.49 8 LEU D O 1
ATOM 12624 N N . GLY D 3 9 ? 35.855 -22.914 35.830 1.00 157.02 9 GLY D N 1
ATOM 12625 C CA . GLY D 3 9 ? 36.111 -23.018 37.258 1.00 141.37 9 GLY D CA 1
ATOM 12626 C C . GLY D 3 9 ? 36.902 -24.269 37.588 1.00 142.91 9 GLY D C 1
ATOM 12627 O O . GLY D 3 9 ? 37.951 -24.208 38.231 1.00 139.54 9 GLY D O 1
ATOM 12628 N N . GLY D 3 10 ? 36.372 -25.415 37.183 1.00 147.62 10 GLY D N 1
ATOM 12629 C CA . GLY D 3 10 ? 37.039 -26.682 37.404 1.00 162.72 10 GLY D CA 1
ATOM 12630 C C . GLY D 3 10 ? 36.029 -27.803 37.366 1.00 169.51 10 GLY D C 1
ATOM 12631 O O . GLY D 3 10 ? 36.351 -28.932 36.990 1.00 186.42 10 GLY D O 1
ATOM 12632 N N . ALA D 3 11 ? 34.800 -27.472 37.752 1.00 155.01 11 ALA D N 1
ATOM 12633 C CA . ALA D 3 11 ? 33.694 -28.421 37.775 1.00 164.27 11 ALA D CA 1
ATOM 12634 C C . ALA D 3 11 ? 34.040 -29.664 38.587 1.00 178.70 11 ALA D C 1
ATOM 12635 O O . ALA D 3 11 ? 33.667 -30.779 38.223 1.00 182.57 11 ALA D O 1
ATOM 12637 N N . GLU D 3 12 ? 34.761 -29.463 39.685 1.00 200.41 12 GLU D N 1
ATOM 12638 C CA . GLU D 3 12 ? 35.134 -30.562 40.565 1.00 212.58 12 GLU D CA 1
ATOM 12639 C C . GLU D 3 12 ? 33.978 -30.922 41.487 1.00 203.79 12 GLU D C 1
ATOM 12640 O O . GLU D 3 12 ? 33.507 -32.059 41.502 1.00 217.52 12 GLU D O 1
ATOM 12646 N N . THR D 3 13 ? 33.524 -29.937 42.252 1.00 167.87 13 THR D N 1
ATOM 12647 C CA . THR D 3 13 ? 32.455 -30.136 43.219 1.00 140.19 13 THR D CA 1
ATOM 12648 C C . THR D 3 13 ? 31.457 -28.996 43.109 1.00 126.70 13 THR D C 1
ATOM 12649 O O . THR D 3 13 ? 31.835 -27.865 42.809 1.00 121.37 13 THR D O 1
ATOM 12653 N N . CYS D 3 14 ? 30.185 -29.302 43.337 1.00 126.48 14 CYS D N 1
ATOM 12654 C CA . CYS D 3 14 ? 29.139 -28.287 43.345 1.00 126.03 14 CYS D CA 1
ATOM 12655 C C . CYS D 3 14 ? 29.463 -27.193 44.355 1.00 115.99 14 CYS D C 1
ATOM 12656 O O . CYS D 3 14 ? 29.160 -26.023 44.135 1.00 130.67 14 CYS D O 1
ATOM 12659 N N . GLU D 3 15 ? 30.091 -27.583 45.458 1.00 96.71 15 GLU D N 1
ATOM 12660 C CA . GLU D 3 15 ? 30.466 -26.643 46.502 1.00 92.04 15 GLU D CA 1
ATOM 12661 C C . GLU D 3 15 ? 31.505 -25.645 45.997 1.00 89.36 15 GLU D C 1
ATOM 12662 O O . GLU D 3 15 ? 31.408 -24.451 46.279 1.00 96.13 15 GLU D O 1
ATOM 12668 N N . ASP D 3 16 ? 32.491 -26.132 45.247 1.00 93.23 16 ASP D N 1
ATOM 12669 C CA . ASP D 3 16 ? 33.544 -25.266 44.714 1.00 98.32 16 ASP D CA 1
ATOM 12670 C C . ASP D 3 16 ? 33.009 -24.375 43.599 1.00 95.33 16 ASP D C 1
ATOM 12671 O O . ASP D 3 16 ? 33.587 -23.334 43.290 1.00 86.37 16 ASP D O 1
ATOM 12676 N N . CYS D 3 17 ? 31.906 -24.804 42.995 1.00 96.45 17 CYS D N 1
ATOM 12677 C CA . CYS D 3 17 ? 31.261 -24.059 41.924 1.00 91.55 17 CYS D CA 1
ATOM 12678 C C . CYS D 3 17 ? 30.639 -22.776 42.466 1.00 96.99 17 CYS D C 1
ATOM 12679 O O . CYS D 3 17 ? 30.573 -21.761 41.774 1.00 102.91 17 CYS D O 1
ATOM 12682 N N . LEU D 3 18 ? 30.189 -22.831 43.715 1.00 98.67 18 LEU D N 1
ATOM 12683 C CA . LEU D 3 18 ? 29.534 -21.692 44.343 1.00 91.91 18 LEU D CA 1
ATOM 12684 C C . LEU D 3 18 ? 30.559 -20.676 44.810 1.00 88.59 18 LEU D C 1
ATOM 12685 O O . LEU D 3 18 ? 30.229 -19.518 45.067 1.00 88.47 18 LEU D O 1
ATOM 12690 N N . LEU D 3 19 ? 31.807 -21.117 44.909 1.00 88.07 19 LEU D N 1
ATOM 12691 C CA . LEU D 3 19 ? 32.870 -20.283 45.446 1.00 90.34 19 LEU D CA 1
ATOM 12692 C C . LEU D 3 19 ? 33.388 -19.293 44.412 1.00 95.66 19 LEU D C 1
ATOM 12693 O O . LEU D 3 19 ? 33.750 -18.167 44.749 1.00 104.47 19 LEU D O 1
ATOM 12698 N N . ILE D 3 20 ? 33.398 -19.704 43.148 1.00 105.15 20 ILE D N 1
ATOM 12699 C CA . ILE D 3 20 ? 33.976 -18.878 42.093 1.00 106.18 20 ILE D CA 1
ATOM 12700 C C . ILE D 3 20 ? 33.079 -17.698 41.736 1.00 89.00 20 ILE D C 1
ATOM 12701 O O . ILE D 3 20 ? 33.523 -16.744 41.101 1.00 89.53 20 ILE D O 1
ATOM 12706 N N . GLY D 3 21 ? 31.819 -17.763 42.145 1.00 78.22 21 GLY D N 1
ATOM 12707 C CA . GLY D 3 21 ? 30.892 -16.686 41.859 1.00 71.29 21 GLY D CA 1
ATOM 12708 C C . GLY D 3 21 ? 29.511 -16.937 42.422 1.00 82.30 21 GLY D C 1
ATOM 12709 O O . GLY D 3 21 ? 29.068 -18.082 42.502 1.00 98.62 21 GLY D O 1
ATOM 12710 N N . PRO D 3 22 ? 28.824 -15.862 42.829 1.00 74.02 22 PRO D N 1
ATOM 12711 C CA . PRO D 3 22 ? 27.456 -15.923 43.347 1.00 70.95 22 PRO D CA 1
ATOM 12712 C C . PRO D 3 22 ? 26.433 -16.136 42.237 1.00 80.29 22 PRO D C 1
ATOM 12713 O O . PRO D 3 22 ? 25.277 -16.455 42.520 1.00 68.54 22 PRO D O 1
ATOM 12717 N N . GLN D 3 23 ? 26.859 -15.946 40.991 1.00 88.18 23 GLN D N 1
ATOM 12718 C CA . GLN D 3 23 ? 25.978 -16.105 39.839 1.00 85.18 23 GLN D CA 1
ATOM 12719 C C . GLN D 3 23 ? 26.079 -17.509 39.251 1.00 86.88 23 GLN D C 1
ATOM 12720 O O . GLN D 3 23 ? 25.315 -17.872 38.358 1.00 93.75 23 GLN D O 1
ATOM 12726 N N . CYS D 3 24 ? 27.023 -18.294 39.763 1.00 87.34 24 CYS D N 1
ATOM 12727 C CA . CYS D 3 24 ? 27.305 -19.620 39.222 1.00 93.77 24 CYS D CA 1
ATOM 12728 C C . CYS D 3 24 ? 26.383 -20.696 39.785 1.00 106.54 24 CYS D C 1
ATOM 12729 O O . CYS D 3 24 ? 25.939 -20.617 40.930 1.00 76.92 24 CYS D O 1
ATOM 12732 N N . ALA D 3 25 ? 26.108 -21.705 38.963 1.00 130.49 25 ALA D N 1
ATOM 12733 C CA . ALA D 3 25 ? 25.206 -22.786 39.338 1.00 134.36 25 ALA D CA 1
ATOM 12734 C C . ALA D 3 25 ? 25.765 -24.145 38.934 1.00 141.99 25 ALA D C 1
ATOM 12735 O O . ALA D 3 25 ? 26.649 -24.238 38.082 1.00 155.32 25 ALA D O 1
ATOM 12737 N N . TRP D 3 26 ? 25.233 -25.198 39.542 1.00 132.16 26 TRP D N 1
ATOM 12738 C CA . TRP D 3 26 ? 25.704 -26.551 39.281 1.00 120.50 26 TRP D CA 1
ATOM 12739 C C . TRP D 3 26 ? 24.561 -27.480 38.892 1.00 124.01 26 TRP D C 1
ATOM 12740 O O . TRP D 3 26 ? 23.451 -27.369 39.414 1.00 111.40 26 TRP D O 1
ATOM 12751 N N . CYS D 3 27 ? 24.844 -28.396 37.971 1.00 137.68 27 CYS D N 1
ATOM 12752 C CA . CYS D 3 27 ? 23.869 -29.398 37.563 1.00 150.08 27 CYS D CA 1
ATOM 12753 C C . CYS D 3 27 ? 24.316 -30.772 38.048 1.00 155.03 27 CYS D C 1
ATOM 12754 O O . CYS D 3 27 ? 25.212 -31.386 37.466 1.00 165.59 27 CYS D O 1
ATOM 12757 N N . ALA D 3 28 ? 23.689 -31.247 39.119 1.00 146.28 28 ALA D N 1
ATOM 12758 C CA . ALA D 3 28 ? 24.077 -32.507 39.742 1.00 140.89 28 ALA D CA 1
ATOM 12759 C C . ALA D 3 28 ? 23.459 -33.711 39.038 1.00 139.27 28 ALA D C 1
ATOM 12760 O O . ALA D 3 28 ? 22.852 -34.569 39.679 1.00 131.11 28 ALA D O 1
ATOM 12762 N N . THR D 3 29 ? 23.618 -33.771 37.719 1.00 144.90 29 THR D N 1
ATOM 12763 C CA . THR D 3 29 ? 23.118 -34.895 36.937 1.00 148.80 29 THR D CA 1
ATOM 12764 C C . THR D 3 29 ? 24.239 -35.571 36.160 1.00 160.46 29 THR D C 1
ATOM 12765 O O . THR D 3 29 ? 25.229 -34.936 35.796 1.00 156.64 29 THR D O 1
ATOM 12769 N N . GLU D 3 30 ? 24.073 -36.866 35.910 1.00 169.50 30 GLU D N 1
ATOM 12770 C CA . GLU D 3 30 ? 24.940 -37.587 34.989 1.00 170.95 30 GLU D CA 1
ATOM 12771 C C . GLU D 3 30 ? 24.308 -37.537 33.604 1.00 175.58 30 GLU D C 1
ATOM 12772 O O . GLU D 3 30 ? 24.626 -38.339 32.727 1.00 188.21 30 GLU D O 1
ATOM 12774 N N . ASN D 3 31 ? 23.407 -36.576 33.428 1.00 166.92 31 ASN D N 1
ATOM 12775 C CA . ASN D 3 31 ? 22.640 -36.417 32.201 1.00 164.89 31 ASN D CA 1
ATOM 12776 C C . ASN D 3 31 ? 23.340 -35.477 31.224 1.00 155.44 31 ASN D C 1
ATOM 12777 O O . ASN D 3 31 ? 23.000 -35.424 30.043 1.00 159.99 31 ASN D O 1
ATOM 12782 N N . GLU D 3 40 ? 32.844 -29.101 32.835 1.00 137.82 40 GLU D N 1
ATOM 12783 C CA . GLU D 3 40 ? 32.324 -27.743 32.959 1.00 139.44 40 GLU D CA 1
ATOM 12784 C C . GLU D 3 40 ? 30.819 -27.746 33.175 1.00 137.49 40 GLU D C 1
ATOM 12785 O O . GLU D 3 40 ? 30.077 -27.062 32.470 1.00 130.18 40 GLU D O 1
ATOM 12791 N N . ARG D 3 41 ? 30.372 -28.522 34.155 1.00 139.54 41 ARG D N 1
ATOM 12792 C CA . ARG D 3 41 ? 28.958 -28.574 34.497 1.00 138.62 41 ARG D CA 1
ATOM 12793 C C . ARG D 3 41 ? 28.558 -27.323 35.265 1.00 139.62 41 ARG D C 1
ATOM 12794 O O . ARG D 3 41 ? 27.376 -26.998 35.375 1.00 137.72 41 ARG D O 1
ATOM 12802 N N . CYS D 3 42 ? 29.558 -26.631 35.800 1.00 142.22 42 CYS D N 1
ATOM 12803 C CA . CYS D 3 42 ? 29.344 -25.383 36.517 1.00 133.66 42 CYS D CA 1
ATOM 12804 C C . CYS D 3 42 ? 29.172 -24.224 35.540 1.00 126.32 42 CYS D C 1
ATOM 12805 O O . CYS D 3 42 ? 30.107 -23.863 34.824 1.00 134.21 42 CYS D O 1
ATOM 12808 N N . ASP D 3 43 ? 27.975 -23.645 35.514 1.00 117.28 43 ASP D N 1
ATOM 12809 C CA . ASP D 3 43 ? 27.679 -22.540 34.608 1.00 119.80 43 ASP D CA 1
ATOM 12810 C C . ASP D 3 43 ? 26.436 -21.779 35.074 1.00 123.21 43 ASP D C 1
ATOM 12811 O O . ASP D 3 43 ? 25.762 -22.198 36.014 1.00 119.60 43 ASP D O 1
ATOM 12816 N N . THR D 3 44 ? 26.142 -20.659 34.421 1.00 137.04 44 THR D N 1
ATOM 12817 C CA . THR D 3 44 ? 24.968 -19.857 34.757 1.00 140.67 44 THR D CA 1
ATOM 12818 C C . THR D 3 44 ? 23.669 -20.609 34.469 1.00 139.78 44 THR D C 1
ATOM 12819 O O . THR D 3 44 ? 23.591 -21.367 33.503 1.00 158.47 44 THR D O 1
ATOM 12823 N N . PRO D 3 45 ? 22.643 -20.397 35.311 1.00 110.42 45 PRO D N 1
ATOM 12824 C CA . PRO D 3 45 ? 21.336 -21.061 35.204 1.00 105.93 45 PRO D CA 1
ATOM 12825 C C . PRO D 3 45 ? 20.643 -20.832 33.862 1.00 117.37 45 PRO D C 1
ATOM 12826 O O . PRO D 3 45 ? 19.983 -21.742 33.361 1.00 128.71 45 PRO D O 1
ATOM 12830 N N . ALA D 3 46 ? 20.782 -19.635 33.298 1.00 123.91 46 ALA D N 1
ATOM 12831 C CA . ALA D 3 46 ? 20.190 -19.330 31.998 1.00 138.51 46 ALA D CA 1
ATOM 12832 C C . ALA D 3 46 ? 20.793 -20.245 30.939 1.00 156.78 46 ALA D C 1
ATOM 12833 O O . ALA D 3 46 ? 20.120 -20.653 29.992 1.00 161.05 46 ALA D O 1
ATOM 12835 N N . ASN D 3 47 ? 22.071 -20.561 31.116 1.00 174.17 47 ASN D N 1
ATOM 12836 C CA . ASN D 3 47 ? 22.781 -21.469 30.228 1.00 182.67 47 ASN D CA 1
ATOM 12837 C C . ASN D 3 47 ? 22.485 -22.938 30.518 1.00 182.90 47 ASN D C 1
ATOM 12838 O O . ASN D 3 47 ? 22.359 -23.747 29.600 1.00 197.61 47 ASN D O 1
ATOM 12843 N N . LEU D 3 48 ? 22.358 -23.271 31.799 1.00 159.48 48 LEU D N 1
ATOM 12844 C CA . LEU D 3 48 ? 22.220 -24.663 32.225 1.00 141.24 48 LEU D CA 1
ATOM 12845 C C . LEU D 3 48 ? 20.944 -25.361 31.766 1.00 144.16 48 LEU D C 1
ATOM 12846 O O . LEU D 3 48 ? 20.991 -26.506 31.319 1.00 150.80 48 LEU D O 1
ATOM 12851 N N . LEU D 3 49 ? 19.807 -24.683 31.881 1.00 141.60 49 LEU D N 1
ATOM 12852 C CA . LEU D 3 49 ? 18.538 -25.283 31.483 1.00 153.19 49 LEU D CA 1
ATOM 12853 C C . LEU D 3 49 ? 18.526 -25.604 29.989 1.00 170.72 49 LEU D C 1
ATOM 12854 O O . LEU D 3 49 ? 17.969 -26.618 29.566 1.00 175.50 49 LEU D O 1
ATOM 12859 N N . ALA D 3 50 ? 19.151 -24.735 29.199 1.00 175.44 50 ALA D N 1
ATOM 12860 C CA . ALA D 3 50 ? 19.239 -24.921 27.753 1.00 178.72 50 ALA D CA 1
ATOM 12861 C C . ALA D 3 50 ? 20.262 -25.989 27.358 1.00 178.23 50 ALA D C 1
ATOM 12862 O O . ALA D 3 50 ? 20.089 -26.676 26.352 1.00 184.44 50 ALA D O 1
ATOM 12864 N N . LYS D 3 51 ? 21.322 -26.126 28.153 1.00 170.68 51 LYS D N 1
ATOM 12865 C CA . LYS D 3 51 ? 22.366 -27.117 27.884 1.00 174.03 51 LYS D CA 1
ATOM 12866 C C . LYS D 3 51 ? 21.871 -28.546 28.069 1.00 181.83 51 LYS D C 1
ATOM 12867 O O . LYS D 3 51 ? 22.455 -29.483 27.526 1.00 182.97 51 LYS D O 1
ATOM 12873 N N . GLY D 3 52 ? 20.797 -28.711 28.832 1.00 189.82 52 GLY D N 1
ATOM 12874 C CA . GLY D 3 52 ? 20.237 -30.029 29.055 1.00 200.94 52 GLY D CA 1
ATOM 12875 C C . GLY D 3 52 ? 20.243 -30.434 30.515 1.00 196.95 52 GLY D C 1
ATOM 12876 O O . GLY D 3 52 ? 20.491 -31.594 30.847 1.00 209.79 52 GLY D O 1
ATOM 12877 N N . CYS D 3 53 ? 19.976 -29.472 31.391 1.00 180.66 53 CYS D N 1
ATOM 12878 C CA . CYS D 3 53 ? 19.883 -29.749 32.818 1.00 169.60 53 CYS D CA 1
ATOM 12879 C C . CYS D 3 53 ? 18.416 -29.800 33.215 1.00 167.30 53 CYS D C 1
ATOM 12880 O O . CYS D 3 53 ? 17.543 -29.418 32.435 1.00 161.22 53 CYS D O 1
ATOM 12883 N N . GLN D 3 54 ? 18.146 -30.262 34.430 1.00 172.85 54 GLN D N 1
ATOM 12884 C CA . GLN D 3 54 ? 16.771 -30.443 34.870 1.00 175.47 54 GLN D CA 1
ATOM 12885 C C . GLN D 3 54 ? 16.347 -29.332 35.819 1.00 163.05 54 GLN D C 1
ATOM 12886 O O . GLN D 3 54 ? 17.182 -28.621 36.371 1.00 156.55 54 GLN D O 1
ATOM 12892 N N . LEU D 3 55 ? 15.040 -29.194 36.009 1.00 157.86 55 LEU D N 1
ATOM 12893 C CA . LEU D 3 55 ? 14.497 -28.120 36.831 1.00 147.97 55 LEU D CA 1
ATOM 12894 C C . LEU D 3 55 ? 14.755 -28.346 38.319 1.00 140.12 55 LEU D C 1
ATOM 12895 O O . LEU D 3 55 ? 15.110 -27.418 39.046 1.00 111.18 55 LEU D O 1
ATOM 12900 N N . ASN D 3 56 ? 14.584 -29.589 38.758 1.00 149.25 56 ASN D N 1
ATOM 12901 C CA . ASN D 3 56 ? 14.693 -29.940 40.171 1.00 143.00 56 ASN D CA 1
ATOM 12902 C C . ASN D 3 56 ? 16.128 -30.203 40.614 1.00 132.40 56 ASN D C 1
ATOM 12903 O O . ASN D 3 56 ? 16.397 -30.394 41.799 1.00 129.34 56 ASN D O 1
ATOM 12908 N N . PHE D 3 57 ? 17.041 -30.218 39.652 1.00 139.59 57 PHE D N 1
ATOM 12909 C CA . PHE D 3 57 ? 18.434 -30.562 39.910 1.00 134.13 57 PHE D CA 1
ATOM 12910 C C . PHE D 3 57 ? 19.389 -29.379 39.835 1.00 135.10 57 PHE D C 1
ATOM 12911 O O . PHE D 3 57 ? 20.540 -29.482 40.256 1.00 141.79 57 PHE D O 1
ATOM 12919 N N . ILE D 3 58 ? 18.923 -28.262 39.288 1.00 139.96 58 ILE D N 1
ATOM 12920 C CA . ILE D 3 58 ? 19.723 -27.044 39.305 1.00 141.70 58 ILE D CA 1
ATOM 12921 C C . ILE D 3 58 ? 19.745 -26.500 40.729 1.00 137.68 58 ILE D C 1
ATOM 12922 O O . ILE D 3 58 ? 18.715 -26.090 41.264 1.00 133.42 58 ILE D O 1
ATOM 12927 N N . GLU D 3 59 ? 20.927 -26.506 41.338 1.00 137.62 59 GLU D N 1
ATOM 12928 C CA . GLU D 3 59 ? 21.081 -26.095 42.730 1.00 144.02 59 GLU D CA 1
ATOM 12929 C C . GLU D 3 59 ? 21.614 -24.669 42.847 1.00 141.06 59 GLU D C 1
ATOM 12930 O O . GLU D 3 59 ? 22.787 -24.409 42.573 1.00 132.36 59 GLU D O 1
ATOM 12936 N N . ASN D 3 60 ? 20.744 -23.748 43.256 1.00 144.09 60 ASN D N 1
ATOM 12937 C CA . ASN D 3 60 ? 21.105 -22.338 43.356 1.00 131.73 60 ASN D CA 1
ATOM 12938 C C . ASN D 3 60 ? 20.849 -21.759 44.739 1.00 118.59 60 ASN D C 1
ATOM 12939 O O . ASN D 3 60 ? 19.765 -21.245 45.007 1.00 131.44 60 ASN D O 1
ATOM 12944 N N . PRO D 3 61 ? 21.847 -21.837 45.624 1.00 100.80 61 PRO D N 1
ATOM 12945 C CA . PRO D 3 61 ? 21.744 -21.186 46.933 1.00 96.18 61 PRO D CA 1
ATOM 12946 C C . PRO D 3 61 ? 21.872 -19.668 46.828 1.00 90.03 61 PRO D C 1
ATOM 12947 O O . PRO D 3 61 ? 22.912 -19.113 47.184 1.00 98.77 61 PRO D O 1
ATOM 12951 N N . VAL D 3 62 ? 20.831 -19.009 46.329 1.00 83.55 62 VAL D N 1
ATOM 12952 C CA . VAL D 3 62 ? 20.874 -17.568 46.104 1.00 83.71 62 VAL D CA 1
ATOM 12953 C C . VAL D 3 62 ? 20.703 -16.787 47.414 1.00 81.49 62 VAL D C 1
ATOM 12954 O O . VAL D 3 62 ? 20.029 -17.244 48.339 1.00 69.27 62 VAL D O 1
ATOM 12958 N N . SER D 3 63 ? 21.338 -15.620 47.500 1.00 79.05 63 SER D N 1
ATOM 12959 C CA . SER D 3 63 ? 21.168 -14.742 48.651 1.00 62.91 63 SER D CA 1
ATOM 12960 C C . SER D 3 63 ? 19.736 -14.228 48.756 1.00 73.16 63 SER D C 1
ATOM 12961 O O . SER D 3 63 ? 19.134 -13.827 47.759 1.00 79.41 63 SER D O 1
ATOM 12964 N N . GLN D 3 64 ? 19.198 -14.232 49.970 1.00 75.28 64 GLN D N 1
ATOM 12965 C CA . GLN D 3 64 ? 17.840 -13.760 50.200 1.00 72.58 64 GLN D CA 1
ATOM 12966 C C . GLN D 3 64 ? 17.674 -13.219 51.614 1.00 82.06 64 GLN D C 1
ATOM 12967 O O . GLN D 3 64 ? 18.548 -13.390 52.466 1.00 76.12 64 GLN D O 1
ATOM 12973 N N . VAL D 3 65 ? 16.544 -12.564 51.854 1.00 84.26 65 VAL D N 1
ATOM 12974 C CA . VAL D 3 65 ? 16.218 -12.061 53.180 1.00 62.14 65 VAL D CA 1
ATOM 12975 C C . VAL D 3 65 ? 14.924 -12.692 53.668 1.00 66.64 65 VAL D C 1
ATOM 12976 O O . VAL D 3 65 ? 14.037 -13.009 52.875 1.00 75.59 65 VAL D O 1
ATOM 12980 N N . GLU D 3 66 ? 14.824 -12.883 54.976 1.00 78.21 66 GLU D N 1
ATOM 12981 C CA . GLU D 3 66 ? 13.605 -13.407 55.574 1.00 86.58 66 GLU D CA 1
ATOM 12982 C C . GLU D 3 66 ? 13.169 -12.517 56.729 1.00 88.33 66 GLU D C 1
ATOM 12983 O O . GLU D 3 66 ? 13.754 -12.556 57.811 1.00 89.06 66 GLU D O 1
ATOM 12989 N N . ILE D 3 67 ? 12.143 -11.708 56.483 1.00 92.04 67 ILE D N 1
ATOM 12990 C CA . ILE D 3 67 ? 11.611 -10.804 57.495 1.00 84.38 67 ILE D CA 1
ATOM 12991 C C . ILE D 3 67 ? 11.004 -11.602 58.648 1.00 89.73 67 ILE D C 1
ATOM 12992 O O . ILE D 3 67 ? 10.161 -12.475 58.436 1.00 100.58 67 ILE D O 1
ATOM 12997 N N . LEU D 3 68 ? 11.453 -11.325 59.869 1.00 75.61 68 LEU D N 1
ATOM 12998 C CA . LEU D 3 68 ? 10.899 -12.008 61.034 1.00 91.66 68 LEU D CA 1
ATOM 12999 C C . LEU D 3 68 ? 9.928 -11.112 61.789 1.00 81.44 68 LEU D C 1
ATOM 13000 O O . LEU D 3 68 ? 8.765 -11.464 61.978 1.00 86.29 68 LEU D O 1
ATOM 13005 N N . LYS D 3 69 ? 10.410 -9.950 62.213 1.00 78.55 69 LYS D N 1
ATOM 13006 C CA . LYS D 3 69 ? 9.566 -8.979 62.895 1.00 77.81 69 LYS D CA 1
ATOM 13007 C C . LYS D 3 69 ? 9.620 -7.641 62.173 1.00 75.68 69 LYS D C 1
ATOM 13008 O O . LYS D 3 69 ? 10.632 -6.942 62.215 1.00 72.05 69 LYS D O 1
ATOM 13014 N N . ASN D 3 70 ? 8.529 -7.303 61.494 1.00 85.82 70 ASN D N 1
ATOM 13015 C CA . ASN D 3 70 ? 8.428 -6.039 60.780 1.00 83.21 70 ASN D CA 1
ATOM 13016 C C . ASN D 3 70 ? 7.167 -5.252 61.153 1.00 94.75 70 ASN D C 1
ATOM 13017 O O . ASN D 3 70 ? 6.213 -5.177 60.377 1.00 100.38 70 ASN D O 1
ATOM 13022 N N . LYS D 3 71 ? 7.174 -4.675 62.351 1.00 89.52 71 LYS D N 1
ATOM 13023 C CA . LYS D 3 71 ? 6.071 -3.841 62.822 1.00 87.89 71 LYS D CA 1
ATOM 13024 C C . LYS D 3 71 ? 6.133 -2.455 62.198 1.00 88.50 71 LYS D C 1
ATOM 13025 O O . LYS D 3 71 ? 7.206 -1.860 62.116 1.00 78.78 71 LYS D O 1
ATOM 13031 N N . PRO D 3 72 ? 4.980 -1.940 61.742 1.00 92.37 72 PRO D N 1
ATOM 13032 C CA . PRO D 3 72 ? 4.937 -0.586 61.180 1.00 94.97 72 PRO D CA 1
ATOM 13033 C C . PRO D 3 72 ? 5.321 0.485 62.202 1.00 87.34 72 PRO D C 1
ATOM 13034 O O . PRO D 3 72 ? 5.030 0.353 63.393 1.00 84.88 72 PRO D O 1
ATOM 13038 N N . LEU D 3 73 ? 5.972 1.539 61.721 1.00 74.36 73 LEU D N 1
ATOM 13039 C CA . LEU D 3 73 ? 6.433 2.622 62.577 1.00 69.44 73 LEU D CA 1
ATOM 13040 C C . LEU D 3 73 ? 5.280 3.370 63.238 1.00 83.55 73 LEU D C 1
ATOM 13041 O O . LEU D 3 73 ? 4.429 3.946 62.562 1.00 94.80 73 LEU D O 1
ATOM 13046 N N . SER D 3 74 ? 5.264 3.361 64.565 1.00 78.56 74 SER D N 1
ATOM 13047 C CA . SER D 3 74 ? 4.290 4.129 65.322 1.00 87.26 74 SER D CA 1
ATOM 13048 C C . SER D 3 74 ? 4.588 5.619 65.217 1.00 95.01 74 SER D C 1
ATOM 13049 O O . SER D 3 74 ? 5.737 6.019 65.041 1.00 97.14 74 SER D O 1
ATOM 13052 N N . VAL D 3 75 ? 3.548 6.438 65.310 1.00 126.36 75 VAL D N 1
ATOM 13053 C CA . VAL D 3 75 ? 3.713 7.885 65.229 1.00 131.87 75 VAL D CA 1
ATOM 13054 C C . VAL D 3 75 ? 2.522 8.584 65.899 1.00 116.20 75 VAL D C 1
ATOM 13055 O O . VAL D 3 75 ? 1.416 8.044 65.906 1.00 86.24 75 VAL D O 1
ATOM 13059 N N . GLY D 3 76 ? 2.759 9.766 66.469 1.00 113.80 76 GLY D N 1
ATOM 13060 C CA . GLY D 3 76 ? 1.689 10.600 66.989 1.00 121.01 76 GLY D CA 1
ATOM 13061 C C . GLY D 3 76 ? 1.404 10.588 68.478 1.00 122.55 76 GLY D C 1
ATOM 13062 O O . GLY D 3 76 ? 0.247 10.699 68.885 1.00 140.21 76 GLY D O 1
ATOM 13063 N N . ARG D 3 77 ? 2.459 10.427 69.276 1.00 107.92 77 ARG D N 1
ATOM 13064 C CA . ARG D 3 77 ? 2.399 10.513 70.737 1.00 109.14 77 ARG D CA 1
ATOM 13065 C C . ARG D 3 77 ? 1.596 9.334 71.262 1.00 115.46 77 ARG D C 1
ATOM 13066 O O . ARG D 3 77 ? 0.369 9.322 71.181 1.00 135.60 77 ARG D O 1
ATOM 13074 N N . GLN D 3 78 ? 2.282 8.354 71.828 1.00 106.19 78 GLN D N 1
ATOM 13075 C CA . GLN D 3 78 ? 1.595 7.183 72.344 1.00 103.28 78 GLN D CA 1
ATOM 13076 C C . GLN D 3 78 ? 1.848 7.085 73.838 1.00 99.58 78 GLN D C 1
ATOM 13077 O O . GLN D 3 78 ? 2.974 7.246 74.305 1.00 90.10 78 GLN D O 1
ATOM 13083 N N . LYS D 3 79 ? 0.781 6.804 74.577 1.00 111.48 79 LYS D N 1
ATOM 13084 C CA . LYS D 3 79 ? 0.811 6.811 76.032 1.00 114.14 79 LYS D CA 1
ATOM 13085 C C . LYS D 3 79 ? 1.443 5.524 76.536 1.00 118.00 79 LYS D C 1
ATOM 13086 O O . LYS D 3 79 ? 2.080 5.494 77.591 1.00 127.43 79 LYS D O 1
ATOM 13092 N N . ASN D 3 80 ? 1.256 4.463 75.761 1.00 111.83 80 ASN D N 1
ATOM 13093 C CA . ASN D 3 80 ? 1.843 3.163 76.043 1.00 113.43 80 ASN D CA 1
ATOM 13094 C C . ASN D 3 80 ? 3.207 3.052 75.370 1.00 95.78 80 ASN D C 1
ATOM 13095 O O . ASN D 3 80 ? 3.301 3.001 74.144 1.00 94.69 80 ASN D O 1
ATOM 13100 N N . SER D 3 81 ? 4.259 3.014 76.183 1.00 94.05 81 SER D N 1
ATOM 13101 C CA . SER D 3 81 ? 5.631 3.040 75.680 1.00 87.93 81 SER D CA 1
ATOM 13102 C C . SER D 3 81 ? 5.990 1.802 74.865 1.00 89.14 81 SER D C 1
ATOM 13103 O O . SER D 3 81 ? 6.831 1.863 73.970 1.00 84.96 81 SER D O 1
ATOM 13106 N N . SER D 3 82 ? 5.352 0.679 75.175 1.00 102.78 82 SER D N 1
ATOM 13107 C CA . SER D 3 82 ? 5.692 -0.584 74.530 1.00 106.17 82 SER D CA 1
ATOM 13108 C C . SER D 3 82 ? 5.144 -0.684 73.108 1.00 101.44 82 SER D C 1
ATOM 13109 O O . SER D 3 82 ? 5.472 -1.616 72.374 1.00 107.21 82 SER D O 1
ATOM 13112 N N . ASP D 3 83 ? 4.312 0.276 72.721 1.00 92.29 83 ASP D N 1
ATOM 13113 C CA . ASP D 3 83 ? 3.755 0.293 71.375 1.00 89.42 83 ASP D CA 1
ATOM 13114 C C . ASP D 3 83 ? 4.580 1.205 70.469 1.00 87.93 83 ASP D C 1
ATOM 13115 O O . ASP D 3 83 ? 4.289 1.342 69.282 1.00 88.88 83 ASP D O 1
ATOM 13120 N N . ILE D 3 84 ? 5.608 1.828 71.036 1.00 81.96 84 ILE D N 1
ATOM 13121 C CA . ILE D 3 84 ? 6.463 2.738 70.281 1.00 81.87 84 ILE D CA 1
ATOM 13122 C C . ILE D 3 84 ? 7.403 1.980 69.347 1.00 77.63 84 ILE D C 1
ATOM 13123 O O . ILE D 3 84 ? 8.167 1.120 69.784 1.00 81.94 84 ILE D O 1
ATOM 13128 N N . VAL D 3 85 ? 7.340 2.310 68.060 1.00 70.55 85 VAL D N 1
ATOM 13129 C CA . VAL D 3 85 ? 8.207 1.702 67.056 1.00 76.03 85 VAL D CA 1
ATOM 13130 C C . VAL D 3 85 ? 8.938 2.778 66.255 1.00 71.69 85 VAL D C 1
ATOM 13131 O O . VAL D 3 85 ? 8.313 3.529 65.503 1.00 64.29 85 VAL D O 1
ATOM 13135 N N . GLN D 3 86 ? 10.258 2.849 66.410 1.00 66.19 86 GLN D N 1
ATOM 13136 C CA . GLN D 3 86 ? 11.027 3.918 65.781 1.00 57.79 86 GLN D CA 1
ATOM 13137 C C . GLN D 3 86 ? 11.946 3.429 64.663 1.00 61.95 86 GLN D C 1
ATOM 13138 O O . GLN D 3 86 ? 12.559 4.236 63.970 1.00 65.36 86 GLN D O 1
ATOM 13144 N N . ILE D 3 87 ? 12.022 2.115 64.476 1.00 65.04 87 ILE D N 1
ATOM 13145 C CA . ILE D 3 87 ? 12.823 1.535 63.401 1.00 53.16 87 ILE D CA 1
ATOM 13146 C C . ILE D 3 87 ? 12.092 0.328 62.809 1.00 68.23 87 ILE D C 1
ATOM 13147 O O . ILE D 3 87 ? 11.415 -0.415 63.521 1.00 71.77 87 ILE D O 1
ATOM 13152 N N . ALA D 3 88 ? 12.197 0.164 61.493 1.00 70.37 88 ALA D N 1
ATOM 13153 C CA . ALA D 3 88 ? 11.517 -0.922 60.798 1.00 56.14 88 ALA D CA 1
ATOM 13154 C C . ALA D 3 88 ? 12.347 -1.427 59.624 1.00 59.81 88 ALA D C 1
ATOM 13155 O O . ALA D 3 88 ? 12.851 -0.633 58.829 1.00 68.78 88 ALA D O 1
ATOM 13157 N N . PRO D 3 89 ? 12.499 -2.754 59.512 1.00 55.20 89 PRO D N 1
ATOM 13158 C CA . PRO D 3 89 ? 11.975 -3.747 60.456 1.00 77.63 89 PRO D CA 1
ATOM 13159 C C . PRO D 3 89 ? 12.807 -3.847 61.734 1.00 77.52 89 PRO D C 1
ATOM 13160 O O . PRO D 3 89 ? 13.713 -3.038 61.944 1.00 77.36 89 PRO D O 1
ATOM 13164 N N . GLN D 3 90 ? 12.496 -4.829 62.573 1.00 60.68 90 GLN D N 1
ATOM 13165 C CA . GLN D 3 90 ? 13.154 -4.966 63.867 1.00 60.98 90 GLN D CA 1
ATOM 13166 C C . GLN D 3 90 ? 13.963 -6.253 63.962 1.00 71.45 90 GLN D C 1
ATOM 13167 O O . GLN D 3 90 ? 14.938 -6.327 64.708 1.00 86.94 90 GLN D O 1
ATOM 13173 N N . SER D 3 91 ? 13.553 -7.268 63.208 1.00 67.99 91 SER D N 1
ATOM 13174 C CA . SER D 3 91 ? 14.284 -8.530 63.169 1.00 73.97 91 SER D CA 1
ATOM 13175 C C . SER D 3 91 ? 14.378 -9.096 61.761 1.00 78.07 91 SER D C 1
ATOM 13176 O O . SER D 3 91 ? 13.388 -9.151 61.036 1.00 91.40 91 SER D O 1
ATOM 13179 N N . LEU D 3 92 ? 15.575 -9.537 61.391 1.00 71.64 92 LEU D N 1
ATOM 13180 C CA . LEU D 3 92 ? 15.832 -10.032 60.047 1.00 62.40 92 LEU D CA 1
ATOM 13181 C C . LEU D 3 92 ? 16.823 -11.186 60.038 1.00 72.78 92 LEU D C 1
ATOM 13182 O O . LEU D 3 92 ? 17.770 -11.213 60.823 1.00 82.66 92 LEU D O 1
ATOM 13187 N N . ILE D 3 93 ? 16.597 -12.140 59.142 1.00 73.25 93 ILE D N 1
ATOM 13188 C CA . ILE D 3 93 ? 17.594 -13.159 58.847 1.00 69.78 93 ILE D CA 1
ATOM 13189 C C . ILE D 3 93 ? 18.125 -12.953 57.435 1.00 72.53 93 ILE D C 1
ATOM 13190 O O . ILE D 3 93 ? 17.362 -12.917 56.470 1.00 76.10 93 ILE D O 1
ATOM 13195 N N . LEU D 3 94 ? 19.441 -12.825 57.322 1.00 74.27 94 LEU D N 1
ATOM 13196 C CA . LEU D 3 94 ? 20.070 -12.496 56.053 1.00 69.10 94 LEU D CA 1
ATOM 13197 C C . LEU D 3 94 ? 20.960 -13.632 55.566 1.00 70.58 94 LEU D C 1
ATOM 13198 O O . LEU D 3 94 ? 22.074 -13.818 56.055 1.00 63.85 94 LEU D O 1
ATOM 13203 N N . LYS D 3 95 ? 20.454 -14.395 54.602 1.00 76.85 95 LYS D N 1
ATOM 13204 C CA . LYS D 3 95 ? 21.216 -15.485 54.004 1.00 79.06 95 LYS D CA 1
ATOM 13205 C C . LYS D 3 95 ? 22.036 -14.969 52.830 1.00 81.64 95 LYS D C 1
ATOM 13206 O O . LYS D 3 95 ? 21.484 -14.588 51.801 1.00 85.24 95 LYS D O 1
ATOM 13212 N N . LEU D 3 96 ? 23.356 -14.957 52.989 1.00 73.38 96 LEU D N 1
ATOM 13213 C CA . LEU D 3 96 ? 24.227 -14.361 51.987 1.00 61.09 96 LEU D CA 1
ATOM 13214 C C . LEU D 3 96 ? 25.134 -15.380 51.316 1.00 65.24 96 LEU D C 1
ATOM 13215 O O . LEU D 3 96 ? 25.960 -16.023 51.963 1.00 70.66 96 LEU D O 1
ATOM 13220 N N . ARG D 3 97 ? 24.964 -15.522 50.009 1.00 69.13 97 ARG D N 1
ATOM 13221 C CA . ARG D 3 97 ? 25.922 -16.235 49.187 1.00 62.34 97 ARG D CA 1
ATOM 13222 C C . ARG D 3 97 ? 27.210 -15.421 49.185 1.00 66.92 97 ARG D C 1
ATOM 13223 O O . ARG D 3 97 ? 27.163 -14.193 49.097 1.00 55.29 97 ARG D O 1
ATOM 13231 N N . PRO D 3 98 ? 28.365 -16.092 49.297 1.00 78.09 98 PRO D N 1
ATOM 13232 C CA . PRO D 3 98 ? 29.635 -15.362 49.251 1.00 73.18 98 PRO D CA 1
ATOM 13233 C C . PRO D 3 98 ? 29.811 -14.602 47.937 1.00 67.28 98 PRO D C 1
ATOM 13234 O O . PRO D 3 98 ? 29.881 -15.213 46.870 1.00 80.91 98 PRO D O 1
ATOM 13238 N N . GLY D 3 99 ? 29.856 -13.276 48.028 1.00 56.36 99 GLY D N 1
ATOM 13239 C CA . GLY D 3 99 ? 29.998 -12.425 46.861 1.00 52.37 99 GLY D CA 1
ATOM 13240 C C . GLY D 3 99 ? 28.694 -11.785 46.432 1.00 56.10 99 GLY D C 1
ATOM 13241 O O . GLY D 3 99 ? 28.683 -10.678 45.889 1.00 58.27 99 GLY D O 1
ATOM 13242 N N . GLY D 3 100 ? 27.593 -12.493 46.660 1.00 67.29 100 GLY D N 1
ATOM 13243 C CA . GLY D 3 100 ? 26.273 -11.986 46.327 1.00 57.48 100 GLY D CA 1
ATOM 13244 C C . GLY D 3 100 ? 25.742 -11.056 47.398 1.00 57.67 100 GLY D C 1
ATOM 13245 O O . GLY D 3 100 ? 25.314 -11.495 48.463 1.00 73.35 100 GLY D O 1
ATOM 13246 N N . ALA D 3 101 ? 25.747 -9.762 47.102 1.00 55.83 101 ALA D N 1
ATOM 13247 C CA . ALA D 3 101 ? 25.363 -8.763 48.085 1.00 49.42 101 ALA D CA 1
ATOM 13248 C C . ALA D 3 101 ? 23.855 -8.656 48.182 1.00 55.61 101 ALA D C 1
ATOM 13249 O O . ALA D 3 101 ? 23.128 -9.168 47.334 1.00 71.64 101 ALA D O 1
ATOM 13251 N N . GLN D 3 102 ? 23.395 -7.998 49.238 1.00 58.39 102 GLN D N 1
ATOM 13252 C CA . GLN D 3 102 ? 21.975 -7.787 49.457 1.00 46.05 102 GLN D CA 1
ATOM 13253 C C . GLN D 3 102 ? 21.769 -6.424 50.106 1.00 52.64 102 GLN D C 1
ATOM 13254 O O . GLN D 3 102 ? 22.521 -6.036 51.002 1.00 49.82 102 GLN D O 1
ATOM 13260 N N . THR D 3 103 ? 20.767 -5.687 49.642 1.00 46.84 103 THR D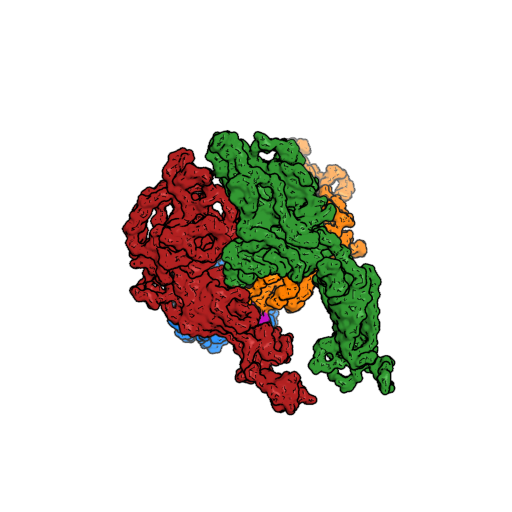 N 1
ATOM 13261 C CA . THR D 3 103 ? 20.519 -4.351 50.167 1.00 47.83 103 THR D CA 1
ATOM 13262 C C . THR D 3 103 ? 19.282 -4.354 51.051 1.00 51.89 103 THR D C 1
ATOM 13263 O O . THR D 3 103 ? 18.209 -4.780 50.632 1.00 55.02 103 THR D O 1
ATOM 13267 N N . LEU D 3 104 ? 19.448 -3.881 52.283 1.00 61.36 104 LEU D N 1
ATOM 13268 C CA . LEU D 3 104 ? 18.356 -3.825 53.245 1.00 53.73 104 LEU D CA 1
ATOM 13269 C C . LEU D 3 104 ? 17.726 -2.443 53.262 1.00 47.88 104 LEU D C 1
ATOM 13270 O O . LEU D 3 104 ? 18.425 -1.433 53.259 1.00 51.60 104 LEU D O 1
ATOM 13275 N N . GLN D 3 105 ? 16.403 -2.395 53.279 1.00 46.53 105 GLN D N 1
ATOM 13276 C CA . GLN D 3 105 ? 15.722 -1.119 53.396 1.00 47.81 105 GLN D CA 1
ATOM 13277 C C . GLN D 3 105 ? 15.292 -0.875 54.837 1.00 56.45 105 GLN D C 1
ATOM 13278 O O . GLN D 3 105 ? 14.317 -1.454 55.313 1.00 70.24 105 GLN D O 1
ATOM 13284 N N . VAL D 3 106 ? 16.045 -0.022 55.524 1.00 54.64 106 VAL D N 1
ATOM 13285 C CA . VAL D 3 106 ? 15.785 0.310 56.918 1.00 48.41 106 VAL D CA 1
ATOM 13286 C C . VAL D 3 106 ? 15.078 1.652 57.050 1.00 59.33 106 VAL D C 1
ATOM 13287 O O . VAL D 3 106 ? 15.498 2.645 56.461 1.00 64.77 106 VAL D O 1
ATOM 13291 N N . HIS D 3 107 ? 14.000 1.669 57.825 1.00 60.13 107 HIS D N 1
ATOM 13292 C CA . HIS D 3 107 ? 13.208 2.874 58.030 1.00 52.39 107 HIS D CA 1
ATOM 13293 C C . HIS D 3 107 ? 13.222 3.306 59.496 1.00 58.92 107 HIS D C 1
ATOM 13294 O O . HIS D 3 107 ? 13.042 2.486 60.392 1.00 71.65 107 HIS D O 1
ATOM 13301 N N . VAL D 3 108 ? 13.443 4.595 59.737 1.00 49.65 108 VAL D N 1
ATOM 13302 C CA . VAL D 3 108 ? 13.533 5.120 61.095 1.00 52.02 108 VAL D CA 1
ATOM 13303 C C . VAL D 3 108 ? 12.615 6.331 61.285 1.00 70.33 108 VAL D C 1
ATOM 13304 O O . VAL D 3 108 ? 12.548 7.210 60.425 1.00 55.77 108 VAL D O 1
ATOM 13308 N N . ARG D 3 109 ? 11.915 6.380 62.415 1.00 44.20 109 ARG D N 1
ATOM 13309 C CA . ARG D 3 109 ? 11.013 7.495 62.689 1.00 62.37 109 ARG D CA 1
ATOM 13310 C C . ARG D 3 109 ? 10.979 7.825 64.172 1.00 45.70 109 ARG D C 1
ATOM 13311 O O . ARG D 3 109 ? 10.762 6.949 64.998 1.00 59.91 109 ARG D O 1
ATOM 13319 N N . GLN D 3 110 ? 11.187 9.093 64.508 1.00 46.64 110 GLN D N 1
ATOM 13320 C CA . GLN D 3 110 ? 11.139 9.512 65.904 1.00 55.52 110 GLN D CA 1
ATOM 13321 C C . GLN D 3 110 ? 9.720 9.819 66.362 1.00 66.88 110 GLN D C 1
ATOM 13322 O O . GLN D 3 110 ? 8.950 10.464 65.651 1.00 66.45 110 GLN D O 1
ATOM 13328 N N . THR D 3 111 ? 9.393 9.363 67.568 1.00 68.91 111 THR D N 1
ATOM 13329 C CA . THR D 3 111 ? 8.070 9.594 68.126 1.00 68.53 111 THR D CA 1
ATOM 13330 C C . THR D 3 111 ? 7.988 10.969 68.751 1.00 80.48 111 THR D C 1
ATOM 13331 O O . THR D 3 111 ? 9.009 11.538 69.179 1.00 79.30 111 THR D O 1
ATOM 13335 N N . GLU D 3 112 ? 6.784 11.516 68.794 1.00 93.38 112 GLU D N 1
ATOM 13336 C CA . GLU D 3 112 ? 6.544 12.868 69.278 1.00 93.77 112 GLU D CA 1
ATOM 13337 C C . GLU D 3 112 ? 6.940 12.992 70.712 1.00 86.35 112 GLU D C 1
ATOM 13338 O O . GLU D 3 112 ? 7.666 13.900 71.095 1.00 98.33 112 GLU D O 1
ATOM 13344 N N . ASP D 3 113 ? 6.409 12.088 71.513 1.00 67.58 113 ASP D N 1
ATOM 13345 C CA . ASP D 3 113 ? 6.680 12.290 72.883 1.00 78.43 113 ASP D CA 1
ATOM 13346 C C . ASP D 3 113 ? 7.520 11.083 73.320 1.00 67.49 113 ASP D C 1
ATOM 13347 O O . ASP D 3 113 ? 7.099 9.939 73.171 1.00 69.32 113 ASP D O 1
ATOM 13352 N N . TYR D 3 114 ? 8.708 11.328 73.919 1.00 65.28 114 TYR D N 1
ATOM 13353 C CA . TYR D 3 114 ? 9.666 10.275 74.285 1.00 51.81 114 TYR D CA 1
ATOM 13354 C C . TYR D 3 114 ? 10.552 10.752 75.457 1.00 53.28 114 TYR D C 1
ATOM 13355 O O . TYR D 3 114 ? 11.059 11.875 75.416 1.00 55.80 114 TYR D O 1
ATOM 13364 N N . PRO D 3 115 ? 10.748 9.887 76.473 1.00 44.41 115 PRO D N 1
ATOM 13365 C CA . PRO D 3 115 ? 11.522 10.197 77.677 1.00 44.58 115 PRO D CA 1
ATOM 13366 C C . PRO D 3 115 ? 12.947 10.642 77.417 1.00 60.88 115 PRO D C 1
ATOM 13367 O O . PRO D 3 115 ? 13.644 10.095 76.569 1.00 66.31 115 PRO D O 1
ATOM 13371 N N . VAL D 3 116 ? 13.357 11.666 78.159 1.00 61.33 116 VAL D N 1
ATOM 13372 C CA . VAL D 3 116 ? 14.681 12.217 77.982 1.00 56.48 116 VAL D CA 1
ATOM 13373 C C . VAL D 3 116 ? 15.407 12.239 79.322 1.00 56.57 116 VAL D C 1
ATOM 13374 O O . VAL D 3 116 ? 14.864 12.714 80.321 1.00 59.95 116 VAL D O 1
ATOM 13378 N N . ASP D 3 117 ? 16.636 11.738 79.330 1.00 58.97 117 ASP D N 1
ATOM 13379 C CA . ASP D 3 117 ? 17.512 11.831 80.489 1.00 60.68 117 ASP D CA 1
ATOM 13380 C C . ASP D 3 117 ? 18.621 12.845 80.240 1.00 56.78 117 ASP D C 1
ATOM 13381 O O . ASP D 3 117 ? 19.248 12.842 79.184 1.00 65.54 117 ASP D O 1
ATOM 13386 N N . LEU D 3 118 ? 18.872 13.703 81.219 1.00 44.47 118 LEU D N 1
ATOM 13387 C CA . LEU D 3 118 ? 19.899 14.721 81.075 1.00 37.33 118 LEU D CA 1
ATOM 13388 C C . LEU D 3 118 ? 20.858 14.681 82.255 1.00 45.91 118 LEU D C 1
ATOM 13389 O O . LEU D 3 118 ? 20.462 14.859 83.400 1.00 49.71 118 LEU D O 1
ATOM 13394 N N . TYR D 3 119 ? 22.130 14.457 81.961 1.00 53.17 119 TYR D N 1
ATOM 13395 C CA . TYR D 3 119 ? 23.147 14.500 82.991 1.00 42.54 119 TYR D CA 1
ATOM 13396 C C . TYR D 3 119 ? 24.068 15.686 82.776 1.00 42.77 119 TYR D C 1
ATOM 13397 O O . TYR D 3 119 ? 24.812 15.760 81.800 1.00 57.02 119 TYR D O 1
ATOM 13406 N N . TYR D 3 120 ? 23.981 16.620 83.716 1.00 44.40 120 TYR D N 1
ATOM 13407 C CA . TYR D 3 120 ? 24.754 17.847 83.708 1.00 22.24 120 TYR D CA 1
ATOM 13408 C C . TYR D 3 120 ? 26.115 17.626 84.347 1.00 39.05 120 TYR D C 1
ATOM 13409 O O . TYR D 3 120 ? 26.236 17.497 85.563 1.00 59.23 120 TYR D O 1
ATOM 13418 N N . LEU D 3 121 ? 27.135 17.586 83.502 1.00 44.06 121 LEU D N 1
ATOM 13419 C CA . LEU D 3 121 ? 28.506 17.367 83.929 1.00 52.29 121 LEU D CA 1
ATOM 13420 C C . LEU D 3 121 ? 29.302 18.663 83.835 1.00 46.34 121 LEU D C 1
ATOM 13421 O O . LEU D 3 121 ? 29.644 19.091 82.738 1.00 57.54 121 LEU D O 1
ATOM 13426 N N . MET D 3 122 ? 29.586 19.296 84.968 1.00 40.97 122 MET D N 1
ATOM 13427 C CA . MET D 3 122 ? 30.176 20.630 84.930 1.00 34.28 122 MET D CA 1
ATOM 13428 C C . MET D 3 122 ? 31.617 20.681 85.427 1.00 46.05 122 MET D C 1
ATOM 13429 O O . MET D 3 122 ? 31.949 20.168 86.497 1.00 60.40 122 MET D O 1
ATOM 13434 N N . ASP D 3 123 ? 32.462 21.329 84.632 1.00 54.61 123 ASP D N 1
ATOM 13435 C CA . ASP D 3 123 ? 33.785 21.760 85.052 1.00 51.34 123 ASP D CA 1
ATOM 13436 C C . ASP D 3 123 ? 33.732 22.668 86.274 1.00 56.52 123 ASP D C 1
ATOM 13437 O O . ASP D 3 123 ? 33.079 23.706 86.243 1.00 53.83 123 ASP D O 1
ATOM 13442 N N . LEU D 3 124 ? 34.433 22.295 87.340 1.00 75.27 124 LEU D N 1
ATOM 13443 C CA . LEU D 3 124 ? 34.461 23.129 88.537 1.00 63.14 124 LEU D CA 1
ATOM 13444 C C . LEU D 3 124 ? 35.864 23.719 88.812 1.00 50.74 124 LEU D C 1
ATOM 13445 O O . LEU D 3 124 ? 36.224 23.959 89.961 1.00 47.20 124 LEU D O 1
ATOM 13450 N N . SER D 3 125 ? 36.627 23.965 87.745 1.00 52.48 125 SER D N 1
ATOM 13451 C CA . SER D 3 125 ? 37.899 24.710 87.779 1.00 49.17 125 SER D CA 1
ATOM 13452 C C . SER D 3 125 ? 37.711 26.165 88.186 1.00 49.59 125 SER D C 1
ATOM 13453 O O . SER D 3 125 ? 36.590 26.670 88.179 1.00 54.37 125 SER D O 1
ATOM 13456 N N . ALA D 3 126 ? 38.805 26.828 88.561 1.00 53.62 126 ALA D N 1
ATOM 13457 C CA . ALA D 3 126 ? 38.720 28.203 89.052 1.00 59.74 126 ALA D CA 1
ATOM 13458 C C . ALA D 3 126 ? 38.154 29.219 88.045 1.00 77.77 126 ALA D C 1
ATOM 13459 O O . ALA D 3 126 ? 37.619 30.253 88.446 1.00 99.41 126 ALA D O 1
ATOM 13461 N N . SER D 3 127 ? 38.284 28.938 86.755 1.00 76.17 127 SER D N 1
ATOM 13462 C CA . SER D 3 127 ? 37.761 29.808 85.695 1.00 74.57 127 SER D CA 1
ATOM 13463 C C . SER D 3 127 ? 36.228 29.763 85.581 1.00 78.49 127 SER D C 1
ATOM 13464 O O . SER D 3 127 ? 35.616 30.600 84.916 1.00 84.36 127 SER D O 1
ATOM 13467 N N . MET D 3 128 ? 35.621 28.788 86.250 1.00 79.25 128 MET D N 1
ATOM 13468 C CA . MET D 3 128 ? 34.173 28.567 86.219 1.00 90.82 128 MET D CA 1
ATOM 13469 C C . MET D 3 128 ? 33.349 29.149 87.387 1.00 101.50 128 MET D C 1
ATOM 13470 O O . MET D 3 128 ? 32.194 28.774 87.588 1.00 99.71 128 MET D O 1
ATOM 13475 N N . ASP D 3 129 ? 33.944 30.070 88.137 1.00 106.53 129 ASP D N 1
ATOM 13476 C CA . ASP D 3 129 ? 33.321 30.694 89.310 1.00 105.76 129 ASP D CA 1
ATOM 13477 C C . ASP D 3 129 ? 32.118 31.569 88.975 1.00 111.78 129 ASP D C 1
ATOM 13478 O O . ASP D 3 129 ? 31.081 31.499 89.638 1.00 110.54 129 ASP D O 1
ATOM 13483 N N . ASP D 3 130 ? 32.256 32.379 87.936 1.00 115.24 130 ASP D N 1
ATOM 13484 C CA . ASP D 3 130 ? 31.194 33.272 87.491 1.00 122.26 130 ASP D CA 1
ATOM 13485 C C . ASP D 3 130 ? 30.000 32.529 86.878 1.00 119.25 130 ASP D C 1
ATOM 13486 O O . ASP D 3 130 ? 28.859 32.980 86.982 1.00 114.40 130 ASP D O 1
ATOM 13491 N N . ASP D 3 131 ? 30.275 31.390 86.249 1.00 116.80 131 ASP D N 1
ATOM 13492 C CA . ASP D 3 131 ? 29.242 30.507 85.702 1.00 115.14 131 ASP D CA 1
ATOM 13493 C C . ASP D 3 131 ? 28.250 29.988 86.732 1.00 116.51 131 ASP D C 1
ATOM 13494 O O . ASP D 3 131 ? 27.042 29.989 86.507 1.00 119.26 131 ASP D O 1
ATOM 13499 N N . LEU D 3 132 ? 28.787 29.576 87.874 1.00 118.43 132 LEU D N 1
ATOM 13500 C CA . LEU D 3 132 ? 28.017 29.046 88.994 1.00 112.49 132 LEU D CA 1
ATOM 13501 C C . LEU D 3 132 ? 26.919 29.978 89.504 1.00 125.05 132 LEU D C 1
ATOM 13502 O O . LEU D 3 132 ? 25.835 29.508 89.854 1.00 123.18 132 LEU D O 1
ATOM 13507 N N . ASN D 3 133 ? 27.186 31.278 89.572 1.00 130.80 133 ASN D N 1
ATOM 13508 C CA . ASN D 3 133 ? 26.187 32.199 90.099 1.00 127.55 133 ASN D CA 1
ATOM 13509 C C . ASN D 3 133 ? 24.937 32.219 89.219 1.00 117.23 133 ASN D C 1
ATOM 13510 O O . ASN D 3 133 ? 23.833 32.443 89.712 1.00 107.85 133 ASN D O 1
ATOM 13515 N N . THR D 3 134 ? 25.112 32.004 87.919 1.00 120.81 134 THR D N 1
ATOM 13516 C CA . THR D 3 134 ? 23.987 32.043 86.988 1.00 117.43 134 THR D CA 1
ATOM 13517 C C . THR D 3 134 ? 23.183 30.733 86.919 1.00 100.00 134 THR D C 1
ATOM 13518 O O . THR D 3 134 ? 22.003 30.750 86.563 1.00 91.90 134 THR D O 1
ATOM 13522 N N . ILE D 3 135 ? 23.809 29.605 87.262 1.00 100.60 135 ILE D N 1
ATOM 13523 C CA . ILE D 3 135 ? 23.133 28.313 87.127 1.00 107.11 135 ILE D CA 1
ATOM 13524 C C . ILE D 3 135 ? 22.273 27.937 88.347 1.00 116.51 135 ILE D C 1
ATOM 13525 O O . ILE D 3 135 ? 21.557 26.936 88.346 1.00 109.37 135 ILE D O 1
ATOM 13530 N N . LYS D 3 136 ? 22.300 28.797 89.357 1.00 133.34 136 LYS D N 1
ATOM 13531 C CA . LYS D 3 136 ? 21.646 28.553 90.644 1.00 136.41 136 LYS D CA 1
ATOM 13532 C C . LYS D 3 136 ? 20.168 28.158 90.499 1.00 127.26 136 LYS D C 1
ATOM 13533 O O . LYS D 3 136 ? 19.617 27.465 91.356 1.00 132.03 136 LYS D O 1
ATOM 13539 N N . GLU D 3 137 ? 19.545 28.589 89.405 1.00 116.58 137 GLU D N 1
ATOM 13540 C CA . GLU D 3 137 ? 18.143 28.288 89.129 1.00 118.73 137 GLU D CA 1
ATOM 13541 C C . GLU D 3 137 ? 17.942 27.726 87.710 1.00 113.34 137 GLU D C 1
ATOM 13542 O O . GLU D 3 137 ? 16.877 27.850 87.102 1.00 107.09 137 GLU D O 1
ATOM 13548 N N . LEU D 3 138 ? 18.990 27.108 87.178 1.00 106.58 138 LEU D N 1
ATOM 13549 C CA . LEU D 3 138 ? 18.933 26.496 85.853 1.00 86.24 138 LEU D CA 1
ATOM 13550 C C . LEU D 3 138 ? 17.950 25.327 85.812 1.00 85.99 138 LEU D C 1
ATOM 13551 O O . LEU D 3 138 ? 17.232 25.135 84.833 1.00 94.01 138 LEU D O 1
ATOM 13556 N N . GLY D 3 139 ? 17.925 24.561 86.900 1.00 87.63 139 GLY D N 1
ATOM 13557 C CA . GLY D 3 139 ? 17.100 23.369 87.025 1.00 83.40 139 GLY D CA 1
ATOM 13558 C C . GLY D 3 139 ? 15.623 23.561 86.750 1.00 87.46 139 GLY D C 1
ATOM 13559 O O . GLY D 3 139 ? 15.038 22.850 85.931 1.00 86.34 139 GLY D O 1
ATOM 13560 N N . SER D 3 140 ? 15.019 24.522 87.436 1.00 84.06 140 SER D N 1
ATOM 13561 C CA . SER D 3 140 ? 13.601 24.779 87.268 1.00 84.74 140 SER D CA 1
ATOM 13562 C C . SER D 3 140 ? 13.343 25.363 85.889 1.00 82.61 140 SER D C 1
ATOM 13563 O O . SER D 3 140 ? 12.302 25.108 85.290 1.00 82.48 140 SER D O 1
ATOM 13566 N N . ARG D 3 141 ? 14.299 26.133 85.380 1.00 84.83 141 ARG D N 1
ATOM 13567 C CA . ARG D 3 141 ? 14.150 26.762 84.071 1.00 90.32 141 ARG D CA 1
ATOM 13568 C C . ARG D 3 141 ? 14.283 25.741 82.943 1.00 85.51 141 ARG D C 1
ATOM 13569 O O . ARG D 3 141 ? 13.601 25.839 81.922 1.00 63.32 141 ARG D O 1
ATOM 13577 N N . LEU D 3 142 ? 15.158 24.758 83.129 1.00 96.42 142 LEU D N 1
ATOM 13578 C CA . LEU D 3 142 ? 15.362 23.745 82.105 1.00 89.39 142 LEU D CA 1
ATOM 13579 C C . LEU D 3 142 ? 14.191 22.780 82.016 1.00 78.92 142 LEU D C 1
ATOM 13580 O O . LEU D 3 142 ? 13.712 22.464 80.928 1.00 60.76 142 LEU D O 1
ATOM 13585 N N . SER D 3 143 ? 13.712 22.343 83.174 1.00 80.53 143 SER D N 1
ATOM 13586 C CA . SER D 3 143 ? 12.612 21.391 83.233 1.00 79.42 143 SER D CA 1
ATOM 13587 C C . SER D 3 143 ? 11.273 22.014 82.860 1.00 85.00 143 SER D C 1
ATOM 13588 O O . SER D 3 143 ? 10.335 21.307 82.489 1.00 62.94 143 SER D O 1
ATOM 13591 N N . LYS D 3 144 ? 11.205 23.341 82.924 1.00 97.81 144 LYS D N 1
ATOM 13592 C CA . LYS D 3 144 ? 10.010 24.072 82.524 1.00 94.45 144 LYS D CA 1
ATOM 13593 C C . LYS D 3 144 ? 9.867 24.093 81.009 1.00 95.11 144 LYS D C 1
ATOM 13594 O O . LYS D 3 144 ? 8.772 23.914 80.476 1.00 89.39 144 LYS D O 1
ATOM 13600 N N . GLU D 3 145 ? 10.985 24.301 80.323 1.00 101.77 145 GLU D N 1
ATOM 13601 C CA . GLU D 3 145 ? 10.997 24.316 78.865 1.00 83.14 145 GLU D CA 1
ATOM 13602 C C . GLU D 3 145 ? 10.866 22.906 78.303 1.00 71.34 145 GLU D C 1
ATOM 13603 O O . GLU D 3 145 ? 10.130 22.668 77.348 1.00 69.98 145 GLU D O 1
ATOM 13609 N N . MET D 3 146 ? 11.603 21.975 78.902 1.00 66.15 146 MET D N 1
ATOM 13610 C CA . MET D 3 146 ? 11.572 20.576 78.493 1.00 74.93 146 MET D CA 1
ATOM 13611 C C . MET D 3 146 ? 10.217 19.901 78.700 1.00 83.44 146 MET D C 1
ATOM 13612 O O . MET D 3 146 ? 9.904 18.920 78.025 1.00 78.37 146 MET D O 1
ATOM 13617 N N . SER D 3 147 ? 9.416 20.423 79.628 1.00 98.91 147 SER D N 1
ATOM 13618 C CA . SER D 3 147 ? 8.084 19.874 79.893 1.00 99.23 147 SER D CA 1
ATOM 13619 C C . SER D 3 147 ? 7.160 19.975 78.680 1.00 89.36 147 SER D C 1
ATOM 13620 O O . SER D 3 147 ? 6.266 19.151 78.491 1.00 92.17 147 SER D O 1
ATOM 13623 N N . LYS D 3 148 ? 7.407 20.989 77.860 1.00 79.61 148 LYS D N 1
ATOM 13624 C CA . LYS D 3 148 ? 6.665 21.235 76.627 1.00 77.37 148 LYS D CA 1
ATOM 13625 C C . LYS D 3 148 ? 6.992 20.201 75.556 1.00 93.97 148 LYS D C 1
ATOM 13626 O O . LYS D 3 148 ? 6.126 19.807 74.775 1.00 102.26 148 LYS D O 1
ATOM 13632 N N . LEU D 3 149 ? 8.242 19.750 75.539 1.00 94.67 149 LEU D N 1
ATOM 13633 C CA . LEU D 3 149 ? 8.754 18.934 74.448 1.00 80.48 149 LEU D CA 1
ATOM 13634 C C . LEU D 3 149 ? 8.661 17.450 74.766 1.00 76.90 149 LEU D C 1
ATOM 13635 O O . LEU D 3 149 ? 8.648 16.614 73.860 1.00 79.83 149 LEU D O 1
ATOM 13640 N N . THR D 3 150 ? 8.572 17.125 76.050 1.00 67.43 150 THR D N 1
ATOM 13641 C CA . THR D 3 150 ? 8.447 15.734 76.459 1.00 72.76 150 THR D CA 1
ATOM 13642 C C . THR D 3 150 ? 7.730 15.697 77.810 1.00 77.10 150 THR D C 1
ATOM 13643 O O . THR D 3 150 ? 7.733 16.678 78.550 1.00 76.38 150 THR D O 1
ATOM 13647 N N . SER D 3 151 ? 7.132 14.557 78.136 1.00 80.55 151 SER D N 1
ATOM 13648 C CA . SER D 3 151 ? 6.391 14.413 79.387 1.00 86.10 151 SER D CA 1
ATOM 13649 C C . SER D 3 151 ? 7.229 13.747 80.471 1.00 84.78 151 SER D C 1
ATOM 13650 O O . SER D 3 151 ? 6.832 13.704 81.638 1.00 101.97 151 SER D O 1
ATOM 13653 N N . ASN D 3 152 ? 8.380 13.205 80.078 1.00 81.25 152 ASN D N 1
ATOM 13654 C CA . ASN D 3 152 ? 9.281 12.527 81.023 1.00 78.44 152 ASN D CA 1
ATOM 13655 C C . ASN D 3 152 ? 10.680 13.089 80.913 1.00 73.56 152 ASN D C 1
ATOM 13656 O O . ASN D 3 152 ? 11.487 12.629 80.100 1.00 84.50 152 ASN D O 1
ATOM 13661 N N . PHE D 3 153 ? 10.957 14.096 81.727 1.00 65.99 153 PHE D N 1
ATOM 13662 C CA . PHE D 3 153 ? 12.268 14.717 81.752 1.00 56.39 153 PHE D CA 1
ATOM 13663 C C . PHE D 3 153 ? 12.900 14.512 83.133 1.00 62.50 153 PHE D C 1
ATOM 13664 O O . PHE D 3 153 ? 12.298 14.791 84.167 1.00 79.11 153 PHE D O 1
ATOM 13672 N N . ARG D 3 154 ? 14.134 14.017 83.111 1.00 57.56 154 ARG D N 1
ATOM 13673 C CA . ARG D 3 154 ? 14.959 13.767 84.291 1.00 55.77 154 ARG D CA 1
ATOM 13674 C C . ARG D 3 154 ? 16.382 14.323 84.238 1.00 72.75 154 ARG D C 1
ATOM 13675 O O . ARG D 3 154 ? 17.101 14.108 83.263 1.00 88.22 154 ARG D O 1
ATOM 13683 N N . LEU D 3 155 ? 16.782 15.041 85.285 1.00 66.63 155 LEU D N 1
ATOM 13684 C CA . LEU D 3 155 ? 18.109 15.649 85.331 1.00 62.01 155 LEU D CA 1
ATOM 13685 C C . LEU D 3 155 ? 18.938 15.133 86.498 1.00 62.82 155 LEU D C 1
ATOM 13686 O O . LEU D 3 155 ? 18.408 14.759 87.544 1.00 67.71 155 LEU D O 1
ATOM 13691 N N . GLY D 3 156 ? 20.249 15.083 86.283 1.00 46.69 156 GLY D N 1
ATOM 13692 C CA . GLY D 3 156 ? 21.176 14.640 87.303 1.00 57.60 156 GLY D CA 1
ATOM 13693 C C . GLY D 3 156 ? 22.365 15.579 87.280 1.00 54.96 156 GLY D C 1
ATOM 13694 O O . GLY D 3 156 ? 22.432 16.467 86.436 1.00 49.84 156 GLY D O 1
ATOM 13695 N N . PHE D 3 157 ? 23.283 15.418 88.226 1.00 53.63 157 PHE D N 1
ATOM 13696 C CA . PHE D 3 157 ? 24.420 16.327 88.328 1.00 36.63 157 PHE D CA 1
ATOM 13697 C C . PHE D 3 157 ? 25.735 15.623 88.646 1.00 53.13 157 PHE D C 1
ATOM 13698 O O . PHE D 3 157 ? 25.769 14.660 89.411 1.00 61.18 157 PHE D O 1
ATOM 13706 N N . GLY D 3 158 ? 26.814 16.105 88.045 1.00 50.51 158 GLY D N 1
ATOM 13707 C CA . GLY D 3 158 ? 28.141 15.624 88.370 1.00 43.33 158 GLY D CA 1
ATOM 13708 C C . GLY D 3 158 ? 29.159 16.714 88.120 1.00 45.05 158 GLY D C 1
ATOM 13709 O O . GLY D 3 158 ? 28.904 17.643 87.359 1.00 51.93 158 GLY D O 1
ATOM 13710 N N . SER D 3 159 ? 30.304 16.628 88.784 1.00 46.95 159 SER D N 1
ATOM 13711 C CA . SER D 3 159 ? 31.315 17.656 88.619 1.00 51.19 159 SER D CA 1
ATOM 13712 C C . SER D 3 159 ? 32.708 17.065 88.458 1.00 37.57 159 SER D C 1
ATOM 13713 O O . SER D 3 159 ? 32.936 15.908 88.779 1.00 34.43 159 SER D O 1
ATOM 13716 N N . PHE D 3 160 ? 33.639 17.869 87.955 1.00 40.38 160 PHE D N 1
ATOM 13717 C CA . PHE D 3 160 ? 35.007 17.412 87.713 1.00 26.70 160 PHE D CA 1
ATOM 13718 C C . PHE D 3 160 ? 35.998 18.554 87.757 1.00 35.75 160 PHE D C 1
ATOM 13719 O O . PHE D 3 160 ? 35.631 19.715 87.566 1.00 41.53 160 PHE D O 1
ATOM 13727 N N . VAL D 3 161 ? 37.259 18.220 88.009 1.00 41.11 161 VAL D N 1
ATOM 13728 C CA . VAL D 3 161 ? 38.345 19.170 87.818 1.00 32.67 161 VAL D CA 1
ATOM 13729 C C . VAL D 3 161 ? 39.539 18.556 87.106 1.00 39.20 161 VAL D C 1
ATOM 13730 O O . VAL D 3 161 ? 39.806 18.870 85.948 1.00 56.90 161 VAL D O 1
ATOM 13734 N N . GLU D 3 162 ? 40.226 17.650 87.791 1.00 39.83 162 GLU D N 1
ATOM 13735 C CA . GLU D 3 162 ? 41.480 17.124 87.286 1.00 50.98 162 GLU D CA 1
ATOM 13736 C C . GLU D 3 162 ? 41.983 15.976 88.160 1.00 62.20 162 GLU D C 1
ATOM 13737 O O . GLU D 3 162 ? 41.577 15.850 89.316 1.00 65.21 162 GLU D O 1
ATOM 13743 N N . LYS D 3 163 ? 42.845 15.126 87.606 1.00 48.44 163 LYS D N 1
ATOM 13744 C CA . LYS D 3 163 ? 43.551 14.143 88.413 1.00 39.97 163 LYS D CA 1
ATOM 13745 C C . LYS D 3 163 ? 44.357 14.876 89.469 1.00 49.02 163 LYS D C 1
ATOM 13746 O O . LYS D 3 163 ? 45.236 15.672 89.137 1.00 53.66 163 LYS D O 1
ATOM 13752 N N . PRO D 3 164 ? 44.068 14.606 90.746 1.00 55.38 164 PRO D N 1
ATOM 13753 C CA . PRO D 3 164 ? 44.726 15.307 91.852 1.00 45.09 164 PRO D CA 1
ATOM 13754 C C . PRO D 3 164 ? 46.147 14.808 92.070 1.00 42.60 164 PRO D C 1
ATOM 13755 O O . PRO D 3 164 ? 46.476 14.356 93.163 1.00 64.49 164 PRO D O 1
ATOM 13759 N N . VAL D 3 165 ? 46.975 14.880 91.031 1.00 43.63 165 VAL D N 1
ATOM 13760 C CA . VAL D 3 165 ? 48.354 14.440 91.136 1.00 27.84 165 VAL D CA 1
ATOM 13761 C C . VAL D 3 165 ? 49.267 15.413 90.387 1.00 48.37 165 VAL D C 1
ATOM 13762 O O . VAL D 3 165 ? 48.843 16.091 89.452 1.00 53.13 165 VAL D O 1
ATOM 13766 N N . SER D 3 166 ? 50.531 15.443 90.796 1.00 42.01 166 SER D N 1
ATOM 13767 C CA . SER D 3 166 ? 51.585 16.186 90.133 1.00 28.39 166 SER D CA 1
ATOM 13768 C C . SER D 3 166 ? 51.781 15.582 88.744 1.00 52.29 166 SER D C 1
ATOM 13769 O O . SER D 3 166 ? 51.690 14.364 88.595 1.00 65.62 166 SER D O 1
ATOM 13772 N N . PRO D 3 167 ? 52.032 16.418 87.727 1.00 48.51 167 PRO D N 1
ATOM 13773 C CA . PRO D 3 167 ? 52.247 17.864 87.779 1.00 44.30 167 PRO D CA 1
ATOM 13774 C C . PRO D 3 167 ? 50.993 18.664 87.483 1.00 41.05 167 PRO D C 1
ATO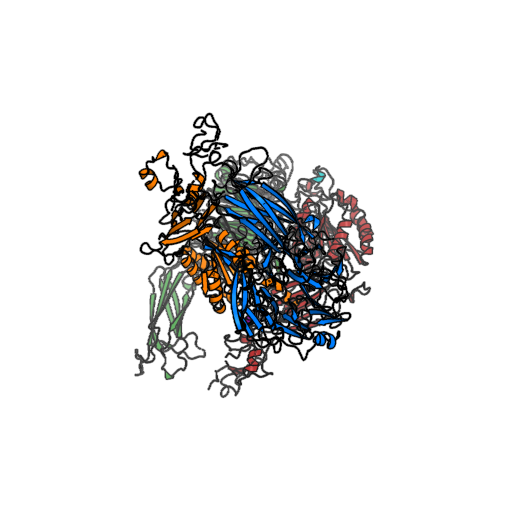M 13775 O O . PRO D 3 167 ? 51.075 19.875 87.285 1.00 49.58 167 PRO D O 1
ATOM 13779 N N . PHE D 3 168 ? 49.842 18.004 87.454 1.00 43.80 168 PHE D N 1
ATOM 13780 C CA . PHE D 3 168 ? 48.627 18.697 87.103 1.00 43.74 168 PHE D CA 1
ATOM 13781 C C . PHE D 3 168 ? 48.176 19.592 88.256 1.00 56.43 168 PHE D C 1
ATOM 13782 O O . PHE D 3 168 ? 47.306 20.444 88.085 1.00 50.87 168 PHE D O 1
ATOM 13790 N N . VAL D 3 169 ? 48.785 19.395 89.420 1.00 76.55 169 VAL D N 1
ATOM 13791 C CA . VAL D 3 169 ? 48.347 20.066 90.628 1.00 72.15 169 VAL D CA 1
ATOM 13792 C C . VAL D 3 169 ? 49.559 20.291 91.541 1.00 65.25 169 VAL D C 1
ATOM 13793 O O . VAL D 3 169 ? 50.371 19.377 91.710 1.00 67.31 169 VAL D O 1
ATOM 13797 N N . LYS D 3 170 ? 49.686 21.492 92.095 1.00 65.84 170 LYS D N 1
ATOM 13798 C CA . LYS D 3 170 ? 50.770 21.749 93.051 1.00 54.15 170 LYS D CA 1
ATOM 13799 C C . LYS D 3 170 ? 50.570 20.954 94.331 1.00 53.47 170 LYS D C 1
ATOM 13800 O O . LYS D 3 170 ? 49.436 20.743 94.773 1.00 45.45 170 LYS D O 1
ATOM 13806 N N . THR D 3 171 ? 51.663 20.495 94.935 1.00 49.73 171 THR D N 1
ATOM 13807 C CA . THR D 3 171 ? 51.581 19.445 95.941 1.00 57.00 171 THR D CA 1
ATOM 13808 C C . THR D 3 171 ? 52.195 19.825 97.287 1.00 63.69 171 THR D C 1
ATOM 13809 O O . THR D 3 171 ? 52.467 18.959 98.112 1.00 64.59 171 THR D O 1
ATOM 13813 N N . THR D 3 172 ? 52.425 21.116 97.495 1.00 68.28 172 THR D N 1
ATOM 13814 C CA . THR D 3 172 ? 52.792 21.605 98.818 1.00 60.04 172 THR D CA 1
ATOM 13815 C C . THR D 3 172 ? 51.544 21.529 99.701 1.00 63.45 172 THR D C 1
ATOM 13816 O O . THR D 3 172 ? 50.428 21.641 99.193 1.00 75.17 172 THR D O 1
ATOM 13820 N N . PRO D 3 173 ? 51.725 21.330 101.019 1.00 51.86 173 PRO D N 1
ATOM 13821 C CA . PRO D 3 173 ? 50.618 21.218 101.981 1.00 57.27 173 PRO D CA 1
ATOM 13822 C C . PRO D 3 173 ? 49.564 22.317 101.838 1.00 55.61 173 PRO D C 1
ATOM 13823 O O . PRO D 3 173 ? 48.370 22.037 101.938 1.00 53.79 173 PRO D O 1
ATOM 13827 N N . GLU D 3 174 ? 50.010 23.551 101.626 1.00 56.03 174 GLU D N 1
ATOM 13828 C CA . GLU D 3 174 ? 49.107 24.689 101.496 1.00 52.71 174 GLU D CA 1
ATOM 13829 C C . GLU D 3 174 ? 48.338 24.600 100.186 1.00 63.53 174 GLU D C 1
ATOM 13830 O O . GLU D 3 174 ? 47.123 24.805 100.156 1.00 60.17 174 GLU D O 1
ATOM 13836 N N . GLU D 3 175 ? 49.052 24.286 99.106 1.00 60.70 175 GLU D N 1
ATOM 13837 C CA . GLU D 3 175 ? 48.437 24.189 97.788 1.00 40.78 175 GLU D CA 1
ATOM 13838 C C . GLU D 3 175 ? 47.483 22.998 97.705 1.00 47.19 175 GLU D C 1
ATOM 13839 O O . GLU D 3 175 ? 46.486 23.055 96.990 1.00 59.60 175 GLU D O 1
ATOM 13845 N N . ILE D 3 176 ? 47.771 21.928 98.441 1.00 44.81 176 ILE D N 1
ATOM 13846 C CA . ILE D 3 176 ? 46.844 20.800 98.499 1.00 41.82 176 ILE D CA 1
ATOM 13847 C C . ILE D 3 176 ? 45.544 21.126 99.239 1.00 47.96 176 ILE D C 1
ATOM 13848 O O . ILE D 3 176 ? 44.456 20.790 98.769 1.00 55.67 176 ILE D O 1
ATOM 13853 N N . ALA D 3 177 ? 45.660 21.762 100.401 1.00 46.67 177 ALA D N 1
ATOM 13854 C CA . ALA D 3 177 ? 44.496 22.153 101.198 1.00 45.02 177 ALA D CA 1
ATOM 13855 C C . ALA D 3 177 ? 43.600 23.191 100.510 1.00 47.02 177 ALA D C 1
ATOM 13856 O O . ALA D 3 177 ? 42.374 23.162 100.620 1.00 53.26 177 ALA D O 1
ATOM 13858 N N . ASN D 3 178 ? 44.249 24.084 99.776 1.00 51.11 178 ASN D N 1
ATOM 13859 C CA . ASN D 3 178 ? 43.611 25.165 99.035 1.00 51.82 178 ASN D CA 1
ATOM 13860 C C . ASN D 3 178 ? 44.366 25.462 97.750 1.00 65.49 178 ASN D C 1
ATOM 13861 O O . ASN D 3 178 ? 45.346 26.203 97.772 1.00 66.21 178 ASN D O 1
ATOM 13866 N N . PRO D 3 179 ? 43.925 24.893 96.619 1.00 63.69 179 PRO D N 1
ATOM 13867 C CA . PRO D 3 179 ? 44.746 25.218 95.453 1.00 49.80 179 PRO D CA 1
ATOM 13868 C C . PRO D 3 179 ? 44.574 26.638 94.923 1.00 53.78 179 PRO D C 1
ATOM 13869 O O . PRO D 3 179 ? 45.102 26.928 93.852 1.00 43.22 179 PRO D O 1
ATOM 13873 N N . CYS D 3 180 ? 43.860 27.511 95.630 1.00 53.08 180 CYS D N 1
ATOM 13874 C CA . CYS D 3 180 ? 43.787 28.870 95.140 1.00 46.24 180 CYS D CA 1
ATOM 13875 C C . CYS D 3 180 ? 44.411 29.682 96.257 1.00 64.03 180 CYS D C 1
ATOM 13876 O O . CYS D 3 180 ? 44.099 30.858 96.430 1.00 71.17 180 CYS D O 1
ATOM 13879 N N . SER D 3 181 ? 45.349 29.068 96.976 1.00 63.41 181 SER D N 1
ATOM 13880 C CA . SER D 3 181 ? 46.028 29.749 98.070 1.00 56.53 181 SER D CA 1
ATOM 13881 C C . SER D 3 181 ? 47.058 30.756 97.618 1.00 66.34 181 SER D C 1
ATOM 13882 O O . SER D 3 181 ? 47.647 31.464 98.433 1.00 85.85 181 SER D O 1
ATOM 13885 N N . SER D 3 182 ? 47.263 30.834 96.314 1.00 69.40 182 SER D N 1
ATOM 13886 C CA . SER D 3 182 ? 48.291 31.705 95.776 1.00 64.92 182 SER D CA 1
ATOM 13887 C C . SER D 3 182 ? 47.707 32.991 95.232 1.00 62.20 182 SER D C 1
ATOM 13888 O O . SER D 3 182 ? 48.403 34.000 95.098 1.00 59.81 182 SER D O 1
ATOM 13891 N N . ILE D 3 183 ? 46.414 32.950 94.936 1.00 56.23 183 ILE D N 1
ATOM 13892 C CA . ILE D 3 183 ? 45.735 34.102 94.367 1.00 67.86 183 ILE D CA 1
ATOM 13893 C C . ILE D 3 183 ? 45.744 35.364 95.233 1.00 75.08 183 ILE D C 1
ATOM 13894 O O . ILE D 3 183 ? 46.106 36.435 94.746 1.00 77.07 183 ILE D O 1
ATOM 13899 N N . PRO D 3 184 ? 45.364 35.270 96.518 1.00 76.73 184 PRO D N 1
ATOM 13900 C CA . PRO D 3 184 ? 44.800 34.265 97.429 1.00 62.59 184 PRO D CA 1
ATOM 13901 C C . PRO D 3 184 ? 43.272 34.232 97.350 1.00 55.56 184 PRO D C 1
ATOM 13902 O O . PRO D 3 184 ? 42.666 35.300 97.366 1.00 63.06 184 PRO D O 1
ATOM 13906 N N . TYR D 3 185 ? 42.654 33.059 97.245 1.00 54.27 185 TYR D N 1
ATOM 13907 C CA . TYR D 3 185 ? 41.215 33.010 97.006 1.00 57.41 185 TYR D CA 1
ATOM 13908 C C . TYR D 3 185 ? 40.841 31.690 97.698 1.00 47.86 185 TYR D C 1
ATOM 13909 O O . TYR D 3 185 ? 41.698 30.825 97.840 1.00 59.86 185 TYR D O 1
ATOM 13918 N N . PHE D 3 186 ? 39.590 31.482 98.105 1.00 42.71 186 PHE D N 1
ATOM 13919 C CA . PHE D 3 186 ? 39.296 30.201 98.750 1.00 60.96 186 PHE D CA 1
ATOM 13920 C C . PHE D 3 186 ? 38.753 29.124 97.778 1.00 55.12 186 PHE D C 1
ATOM 13921 O O . PHE D 3 186 ? 37.697 29.344 97.189 1.00 39.41 186 PHE D O 1
ATOM 13929 N N . CYS D 3 187 ? 39.447 28.007 97.544 1.00 60.78 187 CYS D N 1
ATOM 13930 C CA . CYS D 3 187 ? 38.814 26.959 96.729 1.00 53.65 187 CYS D CA 1
ATOM 13931 C C . CYS D 3 187 ? 38.949 25.579 97.357 1.00 46.74 187 CYS D C 1
ATOM 13932 O O . CYS D 3 187 ? 39.789 25.375 98.224 1.00 63.28 187 CYS D O 1
ATOM 13935 N N . LEU D 3 188 ? 38.103 24.642 96.933 1.00 50.69 188 LEU D N 1
ATOM 13936 C CA . LEU D 3 188 ? 38.150 23.268 97.436 1.00 40.06 188 LEU D CA 1
ATOM 13937 C C . LEU D 3 188 ? 39.385 22.561 96.890 1.00 37.62 188 LEU D C 1
ATOM 13938 O O . LEU D 3 188 ? 39.850 22.885 95.798 1.00 66.60 188 LEU D O 1
ATOM 13943 N N . PRO D 3 189 ? 39.932 21.601 97.641 1.00 51.24 189 PRO D N 1
ATOM 13944 C CA . PRO D 3 189 ? 41.010 20.802 97.049 1.00 60.50 189 PRO D CA 1
ATOM 13945 C C . PRO D 3 189 ? 40.565 20.080 95.768 1.00 56.09 189 PRO D C 1
ATOM 13946 O O . PRO D 3 189 ? 39.409 19.677 95.640 1.00 53.48 189 PRO D O 1
ATOM 13950 N N . THR D 3 190 ? 41.489 19.952 94.823 1.00 51.87 190 THR D N 1
ATOM 13951 C CA . THR D 3 190 ? 41.226 19.311 93.542 1.00 54.85 190 THR D CA 1
ATOM 13952 C C . THR D 3 190 ? 40.693 17.889 93.695 1.00 59.48 190 THR D C 1
ATOM 13953 O O . THR D 3 190 ? 41.187 17.117 94.514 1.00 63.77 190 THR D O 1
ATOM 13957 N N . PHE D 3 191 ? 39.689 17.551 92.891 1.00 64.09 191 PHE D N 1
ATOM 13958 C CA . PHE D 3 191 ? 39.121 16.209 92.874 1.00 64.57 191 PHE D CA 1
ATOM 13959 C C . PHE D 3 191 ? 38.892 15.785 91.428 1.00 56.07 191 PHE D C 1
ATOM 13960 O O . PHE D 3 191 ? 38.835 16.627 90.531 1.00 53.16 191 PHE D O 1
ATOM 13968 N N . GLY D 3 192 ? 38.770 14.484 91.189 1.00 48.91 192 GLY D N 1
ATOM 13969 C CA . GLY D 3 192 ? 38.676 14.009 89.825 1.00 30.93 192 GLY D CA 1
ATOM 13970 C C . GLY D 3 192 ? 37.270 14.137 89.266 1.00 35.22 192 GLY D C 1
ATOM 13971 O O . GLY D 3 192 ? 37.016 14.969 88.401 1.00 42.18 192 GLY D O 1
ATOM 13972 N N . PHE D 3 193 ? 36.348 13.333 89.787 1.00 43.13 193 PHE D N 1
ATOM 13973 C CA . PHE D 3 193 ? 34.947 13.403 89.380 1.00 50.20 193 PHE D CA 1
ATOM 13974 C C . PHE D 3 193 ? 34.028 12.962 90.507 1.00 49.20 193 PHE D C 1
ATOM 13975 O O . PHE D 3 193 ? 34.153 11.855 91.028 1.00 43.14 193 PHE D O 1
ATOM 13983 N N . LYS D 3 194 ? 33.104 13.844 90.875 1.00 33.53 194 LYS D N 1
ATOM 13984 C CA . LYS D 3 194 ? 32.096 13.544 91.881 1.00 34.12 194 LYS D CA 1
ATOM 13985 C C . LYS D 3 194 ? 30.705 13.429 91.261 1.00 46.14 194 LYS D C 1
ATOM 13986 O O . LYS D 3 194 ? 30.219 14.377 90.640 1.00 39.00 194 LYS D O 1
ATOM 13992 N N . HIS D 3 195 ? 30.055 12.286 91.461 1.00 50.93 195 HIS D N 1
ATOM 13993 C CA . HIS D 3 195 ? 28.674 12.105 91.017 1.00 44.29 195 HIS D CA 1
ATOM 13994 C C . HIS D 3 195 ? 27.688 12.450 92.127 1.00 66.90 195 HIS D C 1
ATOM 13995 O O . HIS D 3 195 ? 27.359 11.626 92.983 1.00 78.36 195 HIS D O 1
ATOM 14002 N N . ILE D 3 196 ? 27.241 13.701 92.104 1.00 62.10 196 ILE D N 1
ATOM 14003 C CA . ILE D 3 196 ? 26.422 14.270 93.162 1.00 49.85 196 ILE D CA 1
ATOM 14004 C C . ILE D 3 196 ? 24.954 13.865 93.097 1.00 60.69 196 ILE D C 1
ATOM 14005 O O . ILE D 3 196 ? 24.405 13.374 94.081 1.00 83.33 196 ILE D O 1
ATOM 14010 N N . LEU D 3 197 ? 24.316 14.068 91.948 1.00 58.19 197 LEU D N 1
ATOM 14011 C CA . LEU D 3 197 ? 22.882 13.826 91.852 1.00 53.80 197 LEU D CA 1
ATOM 14012 C C . LEU D 3 197 ? 22.487 12.838 90.757 1.00 69.45 197 LEU D C 1
ATOM 14013 O O . LEU D 3 197 ? 22.686 13.094 89.571 1.00 75.33 197 LEU D O 1
ATOM 14018 N N . PRO D 3 198 ? 21.918 11.698 91.173 1.00 72.42 198 PRO D N 1
ATOM 14019 C CA . PRO D 3 198 ? 21.260 10.668 90.361 1.00 70.62 198 PRO D CA 1
ATOM 14020 C C . PRO D 3 198 ? 20.000 11.229 89.709 1.00 82.48 198 PRO D C 1
ATOM 14021 O O . PRO D 3 198 ? 19.281 12.001 90.345 1.00 84.71 198 PRO D O 1
ATOM 14025 N N . LEU D 3 199 ? 19.761 10.868 88.452 1.00 80.25 199 LEU D N 1
ATOM 14026 C CA . LEU D 3 199 ? 18.693 11.460 87.653 1.00 74.60 199 LEU D CA 1
ATOM 14027 C C . LEU D 3 199 ? 17.302 11.311 88.262 1.00 78.29 199 LEU D C 1
ATOM 14028 O O . LEU D 3 199 ? 16.874 10.201 88.580 1.00 85.36 199 LEU D O 1
ATOM 14033 N N . THR D 3 200 ? 16.606 12.434 88.436 1.00 75.39 200 THR D N 1
ATOM 14034 C CA . THR D 3 200 ? 15.323 12.436 89.131 1.00 84.56 200 THR D CA 1
ATOM 14035 C C . THR D 3 200 ? 14.336 13.390 88.460 1.00 93.10 200 THR D C 1
ATOM 14036 O O . THR D 3 200 ? 14.734 14.215 87.637 1.00 79.98 200 THR D O 1
ATOM 14040 N N . ASN D 3 201 ? 13.051 13.277 88.792 1.00 97.42 201 ASN D N 1
ATOM 14041 C CA . ASN D 3 201 ? 12.058 14.168 88.195 1.00 83.42 201 ASN D CA 1
ATOM 14042 C C . ASN D 3 201 ? 12.005 15.513 88.908 1.00 78.37 201 ASN D C 1
ATOM 14043 O O . ASN D 3 201 ? 11.516 16.501 88.358 1.00 68.43 201 ASN D O 1
ATOM 14048 N N . ASP D 3 202 ? 12.504 15.541 90.143 1.00 83.21 202 ASP D N 1
ATOM 14049 C CA . ASP D 3 202 ? 12.491 16.766 90.931 1.00 88.77 202 ASP D CA 1
ATOM 14050 C C . ASP D 3 202 ? 13.535 17.774 90.471 1.00 78.64 202 ASP D C 1
ATOM 14051 O O . ASP D 3 202 ? 14.721 17.654 90.783 1.00 78.08 202 ASP D O 1
ATOM 14056 N N . ALA D 3 203 ? 13.054 18.793 89.772 1.00 69.33 203 ALA D N 1
ATOM 14057 C CA . ALA D 3 203 ? 13.883 19.851 89.213 1.00 66.67 203 ALA D CA 1
ATOM 14058 C C . ALA D 3 203 ? 14.323 20.805 90.310 1.00 87.11 203 ALA D C 1
ATOM 14059 O O . ALA D 3 203 ? 15.356 21.465 90.199 1.00 90.96 203 ALA D O 1
ATOM 14061 N N . GLU D 3 204 ? 13.534 20.857 91.378 1.00 98.32 204 GLU D N 1
ATOM 14062 C CA . GLU D 3 204 ? 13.836 21.715 92.511 1.00 87.20 204 GLU D CA 1
ATOM 14063 C C . GLU D 3 204 ? 15.050 21.177 93.259 1.00 82.21 204 GLU D C 1
ATOM 14064 O O . GLU D 3 204 ? 15.872 21.947 93.755 1.00 82.08 204 GLU D O 1
ATOM 14070 N N . ARG D 3 205 ? 15.161 19.854 93.323 1.00 87.92 205 ARG D N 1
ATOM 14071 C CA . ARG D 3 205 ? 16.310 19.174 93.925 1.00 97.25 205 ARG D CA 1
ATOM 14072 C C . ARG D 3 205 ? 17.637 19.516 93.213 1.00 111.86 205 ARG D C 1
ATOM 14073 O O . ARG D 3 205 ? 18.685 19.628 93.849 1.00 115.18 205 ARG D O 1
ATOM 14081 N N . PHE D 3 206 ? 17.568 19.708 91.897 1.00 110.96 206 PHE D N 1
ATOM 14082 C CA . PHE D 3 206 ? 18.716 20.098 91.067 1.00 97.46 206 PHE D CA 1
ATOM 14083 C C . PHE D 3 206 ? 19.255 21.494 91.382 1.00 80.10 206 PHE D C 1
ATOM 14084 O O . PHE D 3 206 ? 20.466 21.718 91.403 1.00 69.70 206 PHE D O 1
ATOM 14092 N N . ASN D 3 207 ? 18.342 22.409 91.655 1.00 79.71 207 ASN D N 1
ATOM 14093 C CA . ASN D 3 207 ? 18.633 23.801 91.976 1.00 88.09 207 ASN D CA 1
ATOM 14094 C C . ASN D 3 207 ? 19.509 23.863 93.221 1.00 98.81 207 ASN D C 1
ATOM 14095 O O . ASN D 3 207 ? 20.570 24.491 93.218 1.00 104.07 207 ASN D O 1
ATOM 14100 N N . GLU D 3 208 ? 19.043 23.221 94.282 1.00 107.08 208 GLU D N 1
ATOM 14101 C CA . GLU D 3 208 ? 19.673 23.239 95.594 1.00 114.92 208 GLU D CA 1
ATOM 14102 C C . GLU D 3 208 ? 21.081 22.645 95.542 1.00 104.00 208 GLU D C 1
ATOM 14103 O O . GLU D 3 208 ? 21.968 23.062 96.291 1.00 107.76 208 GLU D O 1
ATOM 14109 N N . ILE D 3 209 ? 21.273 21.673 94.657 1.00 88.29 209 ILE D N 1
ATOM 14110 C CA . ILE D 3 209 ? 22.564 21.016 94.476 1.00 81.39 209 ILE D CA 1
ATOM 14111 C C . ILE D 3 209 ? 23.611 21.988 93.905 1.00 76.10 209 ILE D C 1
ATOM 14112 O O . ILE D 3 209 ? 24.775 21.981 94.313 1.00 59.87 209 ILE D O 1
ATOM 14117 N N . VAL D 3 210 ? 23.181 22.805 92.951 1.00 80.40 210 VAL D N 1
ATOM 14118 C CA . VAL D 3 210 ? 24.005 23.843 92.328 1.00 69.78 210 VAL D CA 1
ATOM 14119 C C . VAL D 3 210 ? 24.497 24.940 93.282 1.00 73.13 210 VAL D C 1
ATOM 14120 O O . VAL D 3 210 ? 25.671 25.318 93.252 1.00 69.99 210 VAL D O 1
ATOM 14124 N N . LYS D 3 211 ? 23.603 25.438 94.131 1.00 76.51 211 LYS D N 1
ATOM 14125 C CA . LYS D 3 211 ? 23.916 26.503 95.089 1.00 84.59 211 LYS D CA 1
ATOM 14126 C C . LYS D 3 211 ? 24.926 26.086 96.160 1.00 87.64 211 LYS D C 1
ATOM 14127 O O . LYS D 3 211 ? 25.508 26.925 96.846 1.00 99.26 211 LYS D O 1
ATOM 14133 N N . ASN D 3 212 ? 25.145 24.783 96.266 1.00 72.55 212 ASN D N 1
ATOM 14134 C CA . ASN D 3 212 ? 26.049 24.190 97.243 1.00 90.00 212 ASN D CA 1
ATOM 14135 C C . ASN D 3 212 ? 27.392 23.842 96.638 1.00 91.43 212 ASN D C 1
ATOM 14136 O O . ASN D 3 212 ? 28.313 23.442 97.349 1.00 93.15 212 ASN D O 1
ATOM 14141 N N . GLN D 3 213 ? 27.510 23.999 95.324 1.00 91.27 213 GLN D N 1
ATOM 14142 C CA . GLN D 3 213 ? 28.775 23.694 94.682 1.00 85.76 213 GLN D CA 1
ATOM 14143 C C . GLN D 3 213 ? 29.839 24.711 95.078 1.00 87.55 213 GLN D C 1
ATOM 14144 O O . GLN D 3 213 ? 29.539 25.868 95.379 1.00 85.78 213 GLN D O 1
ATOM 14150 N N . LYS D 3 214 ? 31.090 24.264 95.044 1.00 83.70 214 LYS D N 1
ATOM 14151 C CA . LYS D 3 214 ? 32.217 25.119 95.366 1.00 78.45 214 LYS D CA 1
ATOM 14152 C C . LYS D 3 214 ? 33.337 24.934 94.357 1.00 70.36 214 LYS D C 1
ATOM 14153 O O . LYS D 3 214 ? 33.611 23.815 93.929 1.00 81.43 214 LYS D O 1
ATOM 14159 N N . ILE D 3 215 ? 33.982 26.025 93.970 1.00 67.99 215 ILE D N 1
ATOM 14160 C CA . ILE D 3 215 ? 35.019 25.935 92.956 1.00 63.86 215 ILE D CA 1
ATOM 14161 C C . ILE D 3 215 ? 36.358 25.335 93.418 1.00 69.21 215 ILE D C 1
ATOM 14162 O O . ILE D 3 215 ? 36.772 25.536 94.560 1.00 73.70 215 ILE D O 1
ATOM 14167 N N . SER D 3 216 ? 36.996 24.562 92.534 1.00 50.33 216 SER D N 1
ATOM 14168 C CA . SER D 3 216 ? 38.320 23.978 92.784 1.00 35.37 216 SER D CA 1
ATOM 14169 C C . SER D 3 216 ? 39.418 24.804 92.117 1.00 42.92 216 SER D C 1
ATOM 14170 O O . SER D 3 216 ? 39.195 25.942 91.716 1.00 69.70 216 SER D O 1
ATOM 14173 N N . ALA D 3 217 ? 40.586 24.187 91.942 1.00 48.95 217 ALA D N 1
ATOM 14174 C CA . ALA D 3 217 ? 41.610 24.688 91.022 1.00 45.00 217 ALA D CA 1
ATOM 14175 C C . ALA D 3 217 ? 42.731 23.674 90.793 1.00 66.75 217 ALA D C 1
ATOM 14176 O O . ALA D 3 217 ? 42.845 22.675 91.504 1.00 85.33 217 ALA D O 1
ATOM 14178 N N . ASN D 3 218 ? 43.553 23.953 89.787 1.00 61.66 218 ASN D N 1
ATOM 14179 C CA . ASN D 3 218 ? 44.776 23.206 89.531 1.00 55.25 218 ASN D CA 1
ATOM 14180 C C . ASN D 3 218 ? 45.723 24.082 88.722 1.00 52.99 218 ASN D C 1
ATOM 14181 O O . ASN D 3 218 ? 45.595 25.303 88.751 1.00 56.33 218 ASN D O 1
ATOM 14186 N N . ILE D 3 219 ? 46.671 23.480 88.009 1.00 52.02 219 ILE D N 1
ATOM 14187 C CA . ILE D 3 219 ? 47.652 24.269 87.267 1.00 60.14 219 ILE D CA 1
ATOM 14188 C C . ILE D 3 219 ? 47.341 24.366 85.770 1.00 59.61 219 ILE D C 1
ATOM 14189 O O . ILE D 3 219 ? 46.891 25.411 85.292 1.00 51.27 219 ILE D O 1
ATOM 14194 N N . ASP D 3 220 ? 47.569 23.269 85.046 1.00 51.18 220 ASP D N 1
ATOM 14195 C CA . ASP D 3 220 ? 47.483 23.271 83.587 1.00 37.93 220 ASP D CA 1
ATOM 14196 C C . ASP D 3 220 ? 46.043 23.421 83.105 1.00 39.92 220 ASP D C 1
ATOM 14197 O O . ASP D 3 220 ? 45.096 22.953 83.749 1.00 32.40 220 ASP D O 1
ATOM 14202 N N . THR D 3 221 ? 45.898 24.079 81.959 1.00 40.50 221 THR D N 1
ATOM 14203 C CA . THR D 3 221 ? 44.592 24.466 81.441 1.00 45.73 221 THR D CA 1
ATOM 14204 C C . THR D 3 221 ? 43.706 23.304 80.981 1.00 46.58 221 THR D C 1
ATOM 14205 O O . THR D 3 221 ? 42.514 23.313 81.282 1.00 57.32 221 THR D O 1
ATOM 14209 N N . PRO D 3 222 ? 44.254 22.316 80.239 1.00 37.98 222 PRO D N 1
ATOM 14210 C CA . PRO D 3 222 ? 43.294 21.246 79.944 1.00 46.03 222 PRO D CA 1
ATOM 14211 C C . PRO D 3 222 ? 42.869 20.545 81.227 1.00 44.63 222 PRO D C 1
ATOM 14212 O O . PRO D 3 222 ? 43.626 20.584 82.192 1.00 66.11 222 PRO D O 1
ATOM 14216 N N . GLU D 3 223 ? 41.723 19.870 81.231 1.00 45.85 223 GLU D N 1
ATOM 14217 C CA . GLU D 3 223 ? 41.232 19.330 82.486 1.00 31.56 223 GLU D CA 1
ATOM 14218 C C . GLU D 3 223 ? 40.978 17.826 82.360 1.00 34.44 223 GLU D C 1
ATOM 14219 O O . GLU D 3 223 ? 41.280 17.222 81.327 1.00 41.51 223 GLU D O 1
ATOM 14225 N N . GLY D 3 224 ? 40.421 17.222 83.405 1.00 21.95 224 GLY D N 1
ATOM 14226 C CA . GLY D 3 224 ? 40.245 15.778 83.417 1.00 30.49 224 GLY D CA 1
ATOM 14227 C C . GLY D 3 224 ? 38.808 15.370 83.153 1.00 42.23 224 GLY D C 1
ATOM 14228 O O . GLY D 3 224 ? 38.349 14.347 83.658 1.00 38.29 224 GLY D O 1
ATOM 14229 N N . GLY D 3 225 ? 38.146 16.090 82.258 1.00 48.80 225 GLY D N 1
ATOM 14230 C CA . GLY D 3 225 ? 36.775 15.804 81.878 1.00 43.79 225 GLY D CA 1
ATOM 14231 C C . GLY D 3 225 ? 36.512 14.413 81.349 1.00 38.35 225 GLY D C 1
ATOM 14232 O O . GLY D 3 225 ? 35.495 13.805 81.673 1.00 31.78 225 GLY D O 1
ATOM 14233 N N . PHE D 3 226 ? 37.403 13.922 80.498 1.00 29.86 226 PHE D N 1
ATOM 14234 C CA . PHE D 3 226 ? 37.196 12.629 79.859 1.00 61.91 226 PHE D CA 1
ATOM 14235 C C . PHE D 3 226 ? 37.044 11.516 80.905 1.00 62.51 226 PHE D C 1
ATOM 14236 O O . PHE D 3 226 ? 36.284 10.570 80.694 1.00 51.71 226 PHE D O 1
ATOM 14244 N N . ASP D 3 227 ? 37.730 11.652 82.041 1.00 63.59 227 ASP D N 1
ATOM 14245 C CA . ASP D 3 227 ? 37.553 10.718 83.154 1.00 48.51 227 ASP D CA 1
ATOM 14246 C C . ASP D 3 227 ? 36.088 10.703 83.574 1.00 49.25 227 ASP D C 1
ATOM 14247 O O . ASP D 3 227 ? 35.490 9.635 83.738 1.00 48.66 227 ASP D O 1
ATOM 14252 N N . ALA D 3 228 ? 35.518 11.896 83.730 1.00 36.37 228 ALA D N 1
ATOM 14253 C CA . ALA D 3 228 ? 34.127 12.059 84.147 1.00 26.47 228 ALA D CA 1
ATOM 14254 C C . ALA D 3 228 ? 33.150 11.539 83.097 1.00 43.54 228 ALA D C 1
ATOM 14255 O O . ALA D 3 228 ? 32.171 10.871 83.434 1.00 53.46 228 ALA D O 1
ATOM 14257 N N . ILE D 3 229 ? 33.389 11.893 81.834 1.00 40.87 229 ILE D N 1
ATOM 14258 C CA . ILE D 3 229 ? 32.542 11.443 80.731 1.00 28.88 229 ILE D CA 1
ATOM 14259 C C . ILE D 3 229 ? 32.434 9.925 80.687 1.00 37.34 229 ILE D C 1
ATOM 14260 O O . ILE D 3 229 ? 31.341 9.367 80.552 1.00 40.43 229 ILE D O 1
ATOM 14265 N N . MET D 3 230 ? 33.578 9.262 80.811 1.00 37.28 230 MET D N 1
ATOM 14266 C CA . MET D 3 230 ? 33.631 7.808 80.837 1.00 39.07 230 MET D CA 1
ATOM 14267 C C . MET D 3 230 ? 32.794 7.219 81.967 1.00 53.90 230 MET D C 1
ATOM 14268 O O . MET D 3 230 ? 31.984 6.315 81.752 1.00 47.44 230 MET D O 1
ATOM 14273 N N . GLN D 3 231 ? 32.992 7.747 83.173 1.00 67.17 231 GLN D N 1
ATOM 14274 C CA . GLN D 3 231 ? 32.254 7.283 84.343 1.00 59.36 231 GLN D CA 1
ATOM 14275 C C . GLN D 3 231 ? 30.750 7.530 84.233 1.00 55.22 231 GLN D C 1
ATOM 14276 O O . GLN D 3 231 ? 29.948 6.684 84.624 1.00 61.63 231 GLN D O 1
ATOM 14282 N N . ALA D 3 232 ? 30.377 8.686 83.693 1.00 39.51 232 ALA D N 1
ATOM 14283 C CA . ALA D 3 232 ? 28.974 9.048 83.514 1.00 38.23 232 ALA D CA 1
ATOM 14284 C C . ALA D 3 232 ? 28.271 8.094 82.548 1.00 42.30 232 ALA D C 1
ATOM 14285 O O . ALA D 3 232 ? 27.110 7.745 82.746 1.00 59.25 232 ALA D O 1
ATOM 14287 N N . ALA D 3 233 ? 28.964 7.726 81.475 1.00 45.09 233 ALA D N 1
ATOM 14288 C CA . ALA D 3 233 ? 28.412 6.835 80.453 1.00 50.19 233 ALA D CA 1
ATOM 14289 C C . ALA D 3 233 ? 28.234 5.395 80.920 1.00 41.35 233 ALA D C 1
ATOM 14290 O O . ALA D 3 233 ? 27.227 4.756 80.615 1.00 49.09 233 ALA D O 1
ATOM 14292 N N . VAL D 3 234 ? 29.198 4.900 81.687 1.00 44.69 234 VAL D N 1
ATOM 14293 C CA . VAL D 3 234 ? 29.257 3.486 82.035 1.00 57.45 234 VAL D CA 1
ATOM 14294 C C . VAL D 3 234 ? 28.415 3.150 83.271 1.00 62.43 234 VAL D C 1
ATOM 14295 O O . VAL D 3 234 ? 27.712 2.136 83.288 1.00 69.19 234 VAL D O 1
ATOM 14299 N N . CYS D 3 235 ? 28.491 3.986 84.304 1.00 54.74 235 CYS D N 1
ATOM 14300 C CA . CYS D 3 235 ? 27.777 3.713 85.550 1.00 48.81 235 CYS D CA 1
ATOM 14301 C C . CYS D 3 235 ? 26.265 3.915 85.412 1.00 50.53 235 CYS D C 1
ATOM 14302 O O . CYS D 3 235 ? 25.734 4.941 85.838 1.00 63.69 235 CYS D O 1
ATOM 14305 N N . LYS D 3 236 ? 25.574 2.938 84.828 1.00 48.26 236 LYS D N 1
ATOM 14306 C CA . LYS D 3 236 ? 24.145 3.081 84.529 1.00 56.64 236 LYS D CA 1
ATOM 14307 C C . LYS D 3 236 ? 23.232 3.152 85.747 1.00 64.84 236 LYS D C 1
ATOM 14308 O O . LYS D 3 236 ? 22.442 4.087 85.886 1.00 62.82 236 LYS D O 1
ATOM 14314 N N . GLU D 3 237 ? 23.382 2.183 86.647 1.00 62.94 237 GLU D N 1
ATOM 14315 C CA . GLU D 3 237 ? 22.540 2.088 87.844 1.00 50.01 237 GLU D CA 1
ATOM 14316 C C . GLU D 3 237 ? 22.747 3.281 88.793 1.00 52.32 237 GLU D C 1
ATOM 14317 O O . GLU D 3 237 ? 21.784 3.768 89.388 1.00 59.54 237 GLU D O 1
ATOM 14323 N N . LYS D 3 238 ? 23.999 3.740 88.872 1.00 57.81 238 LYS D N 1
ATOM 14324 C CA . LYS D 3 238 ? 24.382 4.812 89.793 1.00 47.41 238 LYS D CA 1
ATOM 14325 C C . LYS D 3 238 ? 23.833 6.151 89.253 1.00 60.19 238 LYS D C 1
ATOM 14326 O O . LYS D 3 238 ? 23.149 6.901 89.961 1.00 72.93 238 LYS D O 1
ATOM 14332 N N . ILE D 3 239 ? 24.148 6.452 87.989 1.00 63.56 239 ILE D N 1
ATOM 14333 C CA . ILE D 3 239 ? 23.674 7.680 87.364 1.00 56.53 239 ILE D CA 1
ATOM 14334 C C . ILE D 3 239 ? 22.155 7.653 87.156 1.00 47.76 239 ILE D C 1
ATOM 14335 O O . ILE D 3 239 ? 21.470 8.651 87.379 1.00 57.19 239 ILE D O 1
ATOM 14340 N N . GLY D 3 240 ? 21.621 6.502 86.761 1.00 52.76 240 GLY D N 1
ATOM 14341 C CA . GLY D 3 240 ? 20.182 6.334 86.695 1.00 62.55 240 GLY D CA 1
ATOM 14342 C C . GLY D 3 240 ? 19.563 6.409 85.312 1.00 64.73 240 GLY D C 1
ATOM 14343 O O . GLY D 3 240 ? 18.399 6.781 85.180 1.00 58.14 240 GLY D O 1
ATOM 14344 N N . TRP D 3 241 ? 20.333 6.083 84.279 1.00 67.34 241 TRP D N 1
ATOM 14345 C CA . TRP D 3 241 ? 19.821 6.100 82.911 1.00 63.28 241 TRP D CA 1
ATOM 14346 C C . TRP D 3 241 ? 18.610 5.173 82.774 1.00 71.47 241 TRP D C 1
ATOM 14347 O O . TRP D 3 241 ? 18.697 3.992 83.117 1.00 67.30 241 TRP D O 1
ATOM 14358 N N . ARG D 3 242 ? 17.496 5.688 82.256 1.00 75.03 242 ARG D N 1
ATOM 14359 C CA . ARG D 3 242 ? 16.336 4.839 81.981 1.00 84.51 242 ARG D CA 1
ATOM 14360 C C . ARG D 3 242 ? 16.616 4.036 80.735 1.00 84.68 242 ARG D C 1
ATOM 14361 O O . ARG D 3 242 ? 17.360 4.468 79.859 1.00 90.05 242 ARG D O 1
ATOM 14369 N N . ASN D 3 243 ? 16.010 2.858 80.661 1.00 77.89 243 ASN D N 1
ATOM 14370 C CA . ASN D 3 243 ? 16.271 1.945 79.565 1.00 82.81 243 ASN D CA 1
ATOM 14371 C C . ASN D 3 243 ? 15.786 2.412 78.196 1.00 96.35 243 ASN D C 1
ATOM 14372 O O . ASN D 3 243 ? 16.560 2.436 77.240 1.00 116.05 243 ASN D O 1
ATOM 14377 N N . ASP D 3 244 ? 14.519 2.779 78.086 1.00 81.10 244 ASP D N 1
ATOM 14378 C CA . ASP D 3 244 ? 14.003 3.224 76.797 1.00 76.30 244 ASP D CA 1
ATOM 14379 C C . ASP D 3 244 ? 13.834 4.741 76.823 1.00 73.45 244 ASP D C 1
ATOM 14380 O O . ASP D 3 244 ? 12.716 5.245 76.809 1.00 77.04 244 ASP D O 1
ATOM 14385 N N . SER D 3 245 ? 14.952 5.461 76.812 1.00 77.64 245 SER D N 1
ATOM 14386 C CA . SER D 3 245 ? 14.942 6.925 76.829 1.00 75.99 245 SER D CA 1
ATOM 14387 C C . SER D 3 245 ? 16.215 7.540 76.249 1.00 66.85 245 SER D C 1
ATOM 14388 O O . SER D 3 245 ? 17.253 6.882 76.162 1.00 68.92 245 SER D O 1
ATOM 14391 N N . LEU D 3 246 ? 16.117 8.800 75.832 1.00 40.39 246 LEU D N 1
ATOM 14392 C CA . LEU D 3 246 ? 17.278 9.537 75.348 1.00 41.17 246 LEU D CA 1
ATOM 14393 C C . LEU D 3 246 ? 18.256 9.856 76.469 1.00 46.61 246 LEU D C 1
ATOM 14394 O O . LEU D 3 246 ? 17.874 10.372 77.516 1.00 61.77 246 LEU D O 1
ATOM 14399 N N . HIS D 3 247 ? 19.518 9.503 76.248 1.00 53.34 247 HIS D N 1
ATOM 14400 C CA . HIS D 3 247 ? 20.561 9.731 77.234 1.00 49.59 247 HIS D CA 1
ATOM 14401 C C . HIS D 3 247 ? 21.393 10.932 76.808 1.00 39.58 247 HIS D C 1
ATOM 14402 O O . HIS D 3 247 ? 22.242 10.818 75.932 1.00 64.10 247 HIS D O 1
ATOM 14409 N N . LEU D 3 248 ? 21.181 12.067 77.460 1.00 46.12 248 LEU D N 1
ATOM 14410 C CA . LEU D 3 248 ? 21.910 13.289 77.135 1.00 35.75 248 LEU D CA 1
ATOM 14411 C C . LEU D 3 248 ? 22.943 13.639 78.187 1.00 36.06 248 LEU D C 1
ATOM 14412 O O . LEU D 3 248 ? 22.617 13.829 79.356 1.00 34.15 248 LEU D O 1
ATOM 14417 N N . LEU D 3 249 ? 24.197 13.685 77.763 1.00 39.23 249 LEU D N 1
ATOM 14418 C CA . LEU D 3 249 ? 25.291 14.044 78.643 1.00 37.76 249 LEU D CA 1
ATOM 14419 C C . LEU D 3 249 ? 25.832 15.433 78.285 1.00 34.88 249 LEU D C 1
ATOM 14420 O O . LEU D 3 249 ? 26.564 15.576 77.312 1.00 48.94 249 LEU D O 1
ATOM 14425 N N . VAL D 3 250 ? 25.461 16.457 79.047 1.00 39.23 250 VAL D N 1
ATOM 14426 C CA . VAL D 3 250 ? 25.903 17.816 78.739 1.00 40.89 250 VAL D CA 1
ATOM 14427 C C . VAL D 3 250 ? 27.250 18.072 79.407 1.00 49.14 250 VAL D C 1
ATOM 14428 O O . VAL D 3 250 ? 27.361 18.045 80.630 1.00 62.52 250 VAL D O 1
ATOM 14432 N N . PHE D 3 251 ? 28.263 18.339 78.591 1.00 40.71 251 PHE D N 1
ATOM 14433 C CA . PHE D 3 251 ? 29.624 18.563 79.067 1.00 37.10 251 PHE D CA 1
ATOM 14434 C C . PHE D 3 251 ? 29.967 20.050 79.070 1.00 37.12 251 PHE D C 1
ATOM 14435 O O . PHE D 3 251 ? 30.175 20.640 78.014 1.00 54.41 251 PHE D O 1
ATOM 14443 N N . VAL D 3 252 ? 29.986 20.661 80.251 1.00 38.59 252 VAL D N 1
ATOM 14444 C CA . VAL D 3 252 ? 30.211 22.103 80.360 1.00 30.94 252 VAL D CA 1
ATOM 14445 C C . VAL D 3 252 ? 31.611 22.480 80.845 1.00 25.93 252 VAL D C 1
ATOM 14446 O O . VAL D 3 252 ? 31.947 22.247 82.004 1.00 42.53 252 VAL D O 1
ATOM 14450 N N . SER D 3 253 ? 32.415 23.078 79.966 1.00 33.23 253 SER D N 1
ATOM 14451 C CA . SER D 3 253 ? 33.798 23.436 80.293 1.00 31.37 253 SER D CA 1
ATOM 14452 C C . SER D 3 253 ? 34.279 24.592 79.406 1.00 33.59 253 SER D C 1
ATOM 14453 O O . SER D 3 253 ? 33.737 24.796 78.322 1.00 43.41 253 SER D O 1
ATOM 14456 N N . ASP D 3 254 ? 35.281 25.343 79.868 1.00 28.16 254 ASP D N 1
ATOM 14457 C CA . ASP D 3 254 ? 35.895 26.420 79.075 1.00 35.01 254 ASP D CA 1
ATOM 14458 C C . ASP D 3 254 ? 37.342 26.064 78.770 1.00 40.17 254 ASP D C 1
ATOM 14459 O O . ASP D 3 254 ? 38.168 26.945 78.531 1.00 60.94 254 ASP D O 1
ATOM 14464 N N . ALA D 3 255 ? 37.648 24.777 78.787 1.00 35.96 255 ALA D N 1
ATOM 14465 C CA . ALA D 3 255 ? 39.019 24.309 78.618 1.00 47.74 255 ALA D CA 1
ATOM 14466 C C . ALA D 3 255 ? 39.160 23.071 77.745 1.00 45.21 255 ALA D C 1
ATOM 14467 O O . ALA D 3 255 ? 38.187 22.370 77.468 1.00 34.15 255 ALA D O 1
ATOM 14469 N N . ASP D 3 256 ? 40.378 22.863 77.252 1.00 33.81 256 ASP D N 1
ATOM 14470 C CA . ASP D 3 256 ? 40.721 21.632 76.560 1.00 58.97 256 ASP D CA 1
ATOM 14471 C C . ASP D 3 256 ? 40.608 20.440 77.510 1.00 46.61 256 ASP D C 1
ATOM 14472 O O . ASP D 3 256 ? 40.284 20.590 78.689 1.00 42.44 256 ASP D O 1
ATOM 14477 N N . SER D 3 257 ? 40.886 19.251 76.994 1.00 25.61 257 SER D N 1
ATOM 14478 C CA . SER D 3 257 ? 40.776 18.048 77.795 1.00 40.74 257 SER D CA 1
ATOM 14479 C C . SER D 3 257 ? 42.050 17.227 77.735 1.00 45.73 257 SER D C 1
ATOM 14480 O O . SER D 3 257 ? 42.739 17.202 76.716 1.00 52.29 257 SER D O 1
ATOM 14483 N N . HIS D 3 258 ? 42.339 16.521 78.819 1.00 42.56 258 HIS D N 1
ATOM 14484 C CA . HIS D 3 258 ? 43.421 15.556 78.793 1.00 52.40 258 HIS D CA 1
ATOM 14485 C C . HIS D 3 258 ? 42.851 14.264 78.273 1.00 40.61 258 HIS D C 1
ATOM 14486 O O . HIS D 3 258 ? 41.678 13.965 78.482 1.00 29.30 258 HIS D O 1
ATOM 14493 N N . PHE D 3 259 ? 43.689 13.509 77.582 1.00 29.21 259 PHE D N 1
ATOM 14494 C CA . PHE D 3 259 ? 43.285 12.233 77.031 1.00 28.92 259 PHE D CA 1
ATOM 14495 C C . PHE D 3 259 ? 44.444 11.246 77.070 1.00 44.50 259 PHE D C 1
ATOM 14496 O O . PHE D 3 259 ? 45.611 11.647 77.106 1.00 35.97 259 PHE D O 1
ATOM 14504 N N . GLY D 3 260 ? 44.108 9.960 77.092 1.00 43.43 260 GLY D N 1
ATOM 14505 C CA . GLY D 3 260 ? 45.075 8.893 76.942 1.00 35.82 260 GLY D CA 1
ATOM 14506 C C . GLY D 3 260 ? 46.294 8.959 77.840 1.00 49.39 260 GLY D C 1
ATOM 14507 O O . GLY D 3 260 ? 46.194 8.973 79.063 1.00 55.99 260 GLY D O 1
ATOM 14508 N N . MET D 3 261 ? 47.453 9.043 77.192 1.00 47.26 261 MET D N 1
ATOM 14509 C CA . MET D 3 261 ? 48.750 8.937 77.845 1.00 36.35 261 MET D CA 1
ATOM 14510 C C . MET D 3 261 ? 49.299 10.283 78.319 1.00 41.53 261 MET D C 1
ATOM 14511 O O . MET D 3 261 ? 50.504 10.432 78.521 1.00 36.99 261 MET D O 1
ATOM 14516 N N . ASP D 3 262 ? 48.417 11.259 78.500 1.00 34.70 262 ASP D N 1
ATOM 14517 C CA . ASP D 3 262 ? 48.810 12.519 79.120 1.00 43.17 262 ASP D CA 1
ATOM 14518 C C . ASP D 3 262 ? 49.240 12.276 80.558 1.00 42.74 262 ASP D C 1
ATOM 14519 O O . ASP D 3 262 ? 50.100 12.976 81.090 1.00 46.64 262 ASP D O 1
ATOM 14524 N N . SER D 3 263 ? 48.644 11.264 81.176 1.00 36.32 263 SER D N 1
ATOM 14525 C CA . SER D 3 263 ? 48.918 10.936 82.568 1.00 29.46 263 SER D CA 1
ATOM 14526 C C . SER D 3 263 ? 50.309 10.337 82.814 1.00 47.07 263 SER D C 1
ATOM 14527 O O . SER D 3 263 ? 50.667 10.085 83.964 1.00 60.68 263 SER D O 1
ATOM 14530 N N . LYS D 3 264 ? 51.087 10.085 81.760 1.00 46.46 264 LYS D N 1
ATOM 14531 C CA . LYS D 3 264 ? 52.446 9.587 81.973 1.00 37.82 264 LYS D CA 1
ATOM 14532 C C . LYS D 3 264 ? 53.278 10.594 82.739 1.00 63.36 264 LYS D C 1
ATOM 14533 O O . LYS D 3 264 ? 54.227 10.227 83.433 1.00 71.32 264 LYS D O 1
ATOM 14539 N N . LEU D 3 265 ? 52.928 11.868 82.596 1.00 56.15 265 LEU D N 1
ATOM 14540 C CA . LEU D 3 265 ? 53.603 12.918 83.334 1.00 54.63 265 LEU D CA 1
ATOM 14541 C C . LEU D 3 265 ? 53.370 12.722 84.828 1.00 54.22 265 LEU D C 1
ATOM 14542 O O . LEU D 3 265 ? 54.214 13.084 85.645 1.00 46.88 265 LEU D O 1
ATOM 14547 N N . ALA D 3 266 ? 52.217 12.153 85.176 1.00 44.73 266 ALA D N 1
ATOM 14548 C CA . ALA D 3 266 ? 51.867 11.939 86.577 1.00 58.08 266 ALA D CA 1
ATOM 14549 C C . ALA D 3 266 ? 52.303 10.554 87.047 1.00 49.98 266 ALA D C 1
ATOM 14550 O O . ALA D 3 266 ? 52.067 10.173 88.192 1.00 48.43 266 ALA D O 1
ATOM 14552 N N . GLY D 3 267 ? 52.931 9.809 86.144 1.00 39.52 267 GLY D N 1
ATOM 14553 C CA . GLY D 3 267 ? 53.372 8.454 86.412 1.00 39.00 267 GLY D CA 1
ATOM 14554 C C . GLY D 3 267 ? 52.217 7.469 86.384 1.00 42.59 267 GLY D C 1
ATOM 14555 O O . GLY D 3 267 ? 52.304 6.375 86.941 1.00 37.72 267 GLY D O 1
ATOM 14556 N N . ILE D 3 268 ? 51.130 7.849 85.721 1.00 45.49 268 ILE D N 1
ATOM 14557 C CA . ILE D 3 268 ? 49.985 6.960 85.566 1.00 28.49 268 ILE D CA 1
ATOM 14558 C C . ILE D 3 268 ? 50.014 6.298 84.191 1.00 36.05 268 ILE D C 1
ATOM 14559 O O . ILE D 3 268 ? 49.745 6.951 83.186 1.00 52.58 268 ILE D O 1
ATOM 14564 N N . VAL D 3 269 ? 50.345 5.012 84.141 1.00 39.35 269 VAL D N 1
ATOM 14565 C CA . VAL D 3 269 ? 50.618 4.364 82.860 1.00 36.95 269 VAL D CA 1
ATOM 14566 C C . VAL D 3 269 ? 49.782 3.098 82.652 1.00 45.55 269 VAL D C 1
ATOM 14567 O O . VAL D 3 269 ? 50.103 2.265 81.804 1.00 42.95 269 VAL D O 1
ATOM 14571 N N . CYS D 3 270 ? 48.764 2.918 83.486 1.00 45.82 270 CYS D N 1
ATOM 14572 C CA . CYS D 3 270 ? 47.796 1.838 83.316 1.00 52.90 270 CYS D CA 1
ATOM 14573 C C . CYS D 3 270 ? 46.552 2.383 82.620 1.00 59.32 270 CYS D C 1
ATOM 14574 O O . CYS D 3 270 ? 45.858 3.235 83.176 1.00 69.52 270 CYS D O 1
ATOM 14577 N N . PRO D 3 271 ? 46.254 1.878 81.413 1.00 60.53 271 PRO D N 1
ATOM 14578 C CA . PRO D 3 271 ? 45.137 2.334 80.581 1.00 46.09 271 PRO D CA 1
ATOM 14579 C C . PRO D 3 271 ? 43.769 2.233 81.233 1.00 44.53 271 PRO D C 1
ATOM 14580 O O . PRO D 3 271 ? 43.541 1.351 82.072 1.00 61.45 271 PRO D O 1
ATOM 14584 N N . ASN D 3 272 ? 42.888 3.147 80.820 1.00 33.28 272 ASN D N 1
ATOM 14585 C CA . ASN D 3 272 ? 41.510 3.149 81.302 1.00 28.10 272 ASN D CA 1
ATOM 14586 C C . ASN D 3 272 ? 40.797 1.873 80.846 1.00 33.10 272 ASN D C 1
ATOM 14587 O O . ASN D 3 272 ? 40.954 1.402 79.707 1.00 55.44 272 ASN D O 1
ATOM 14592 N N . ASP D 3 273 ? 40.022 1.297 81.762 1.00 41.53 273 ASP D N 1
ATOM 14593 C CA . ASP D 3 273 ? 39.382 0.003 81.522 1.00 44.08 273 ASP D CA 1
ATOM 14594 C C . ASP D 3 273 ? 37.926 0.151 81.143 1.00 34.98 273 ASP D C 1
ATOM 14595 O O . ASP D 3 273 ? 37.266 -0.831 80.818 1.00 57.54 273 ASP D O 1
ATOM 14600 N N . GLY D 3 274 ? 37.430 1.381 81.200 1.00 30.18 274 GLY D N 1
ATOM 14601 C CA . GLY D 3 274 ? 36.064 1.674 80.815 1.00 41.77 274 GLY D CA 1
ATOM 14602 C C . GLY D 3 274 ? 35.056 1.021 81.732 1.00 48.38 274 GLY D C 1
ATOM 14603 O O . GLY D 3 274 ? 33.921 0.758 81.339 1.00 61.91 274 GLY D O 1
ATOM 14604 N N . LEU D 3 275 ? 35.485 0.737 82.954 1.00 50.67 275 LEU D N 1
ATOM 14605 C CA . LEU D 3 275 ? 34.612 0.177 83.971 1.00 38.45 275 LEU D CA 1
ATOM 14606 C C . LEU D 3 275 ? 34.160 1.249 84.946 1.00 45.61 275 LEU D C 1
ATOM 14607 O O . LEU D 3 275 ? 34.733 2.343 84.979 1.00 49.01 275 LEU D O 1
ATOM 14612 N N . CYS D 3 276 ? 33.123 0.951 85.722 1.00 45.95 276 CYS D N 1
ATOM 14613 C CA . CYS D 3 276 ? 32.631 1.920 86.693 1.00 59.10 276 CYS D CA 1
ATOM 14614 C C . CYS D 3 276 ? 33.457 1.891 87.974 1.00 57.20 276 CYS D C 1
ATOM 14615 O O . CYS D 3 276 ? 33.605 0.838 88.589 1.00 60.29 276 CYS D O 1
ATOM 14618 N N . HIS D 3 277 ? 34.021 3.029 88.366 1.00 38.86 277 HIS D N 1
ATOM 14619 C CA . HIS D 3 277 ? 34.807 3.045 89.586 1.00 34.83 277 HIS D CA 1
ATOM 14620 C C . HIS D 3 277 ? 34.349 4.221 90.444 1.00 48.57 277 HIS D C 1
ATOM 14621 O O . HIS D 3 277 ? 35.083 5.187 90.659 1.00 58.91 277 HIS D O 1
ATOM 14628 N N . LEU D 3 278 ? 33.132 4.092 90.953 1.00 42.69 278 LEU D N 1
ATOM 14629 C CA . LEU D 3 278 ? 32.482 5.060 91.832 1.00 58.39 278 LEU D CA 1
ATOM 14630 C C . LEU D 3 278 ? 32.322 4.448 93.206 1.00 76.42 278 LEU D C 1
ATOM 14631 O O . LEU D 3 278 ? 31.619 3.450 93.357 1.00 95.64 278 LEU D O 1
ATOM 14636 N N . ASP D 3 279 ? 32.963 5.022 94.213 1.00 57.01 279 ASP D N 1
ATOM 14637 C CA . ASP D 3 279 ? 33.035 4.325 95.473 1.00 60.28 279 ASP D CA 1
ATOM 14638 C C . ASP D 3 279 ? 31.770 4.633 96.259 1.00 73.25 279 ASP D C 1
ATOM 14639 O O . ASP D 3 279 ? 30.806 5.186 95.724 1.00 65.86 279 ASP D O 1
ATOM 14644 N N . SER D 3 280 ? 31.784 4.257 97.527 1.00 86.02 280 SER D N 1
ATOM 14645 C CA . SER D 3 280 ? 30.725 4.573 98.471 1.00 84.10 280 SER D CA 1
ATOM 14646 C C . SER D 3 280 ? 30.352 6.048 98.543 1.00 79.83 280 SER D C 1
ATOM 14647 O O . SER D 3 280 ? 29.190 6.395 98.758 1.00 85.68 280 SER D O 1
ATOM 14650 N N . LYS D 3 281 ? 31.336 6.906 98.322 1.00 81.80 281 LYS D N 1
ATOM 14651 C CA . LYS D 3 281 ? 31.110 8.337 98.184 1.00 88.28 281 LYS D CA 1
ATOM 14652 C C . LYS D 3 281 ? 30.747 8.853 96.778 1.00 78.95 281 LYS D C 1
ATOM 14653 O O . LYS D 3 281 ? 30.662 10.065 96.576 1.00 75.29 281 LYS D O 1
ATOM 14659 N N . ASN D 3 282 ? 30.499 7.944 95.835 1.00 66.97 282 ASN D N 1
ATOM 14660 C CA . ASN D 3 282 ? 30.231 8.303 94.429 1.00 74.36 282 ASN D CA 1
ATOM 14661 C C . ASN D 3 282 ? 31.330 9.154 93.789 1.00 76.62 282 ASN D C 1
ATOM 14662 O O . ASN D 3 282 ? 31.051 10.013 92.952 1.00 84.60 282 ASN D O 1
ATOM 14667 N N . GLU D 3 283 ? 32.568 8.928 94.211 1.00 61.61 283 GLU D N 1
ATOM 14668 C CA . GLU D 3 283 ? 33.734 9.555 93.601 1.00 61.30 283 GLU D CA 1
ATOM 14669 C C . GLU D 3 283 ? 34.546 8.569 92.764 1.00 65.92 283 GLU D C 1
ATOM 14670 O O . GLU D 3 283 ? 34.598 7.375 93.060 1.00 79.23 283 GLU D O 1
ATOM 14676 N N . TYR D 3 284 ? 35.169 9.078 91.710 1.00 52.23 284 TYR D N 1
ATOM 14677 C CA . TYR D 3 284 ? 35.991 8.258 90.837 1.00 57.01 284 TYR D CA 1
ATOM 14678 C C . TYR D 3 284 ? 37.268 7.871 91.586 1.00 60.19 284 TYR D C 1
ATOM 14679 O O . TYR D 3 284 ? 38.121 8.716 91.873 1.00 52.58 284 TYR D O 1
ATOM 14688 N N . SER D 3 285 ? 37.378 6.584 91.911 1.00 45.15 285 SER D N 1
ATOM 14689 C CA . SER D 3 285 ? 38.438 6.082 92.780 1.00 47.84 285 SER D CA 1
ATOM 14690 C C . SER D 3 285 ? 39.706 5.700 92.028 1.00 61.08 285 SER D C 1
ATOM 14691 O O . SER D 3 285 ? 40.727 5.393 92.641 1.00 74.24 285 SER D O 1
ATOM 14694 N N . MET D 3 286 ? 39.648 5.736 90.702 1.00 61.68 286 MET D N 1
ATOM 14695 C CA . MET D 3 286 ? 40.803 5.378 89.887 1.00 51.12 286 MET D CA 1
ATOM 14696 C C . MET D 3 286 ? 41.416 6.613 89.254 1.00 40.35 286 MET D C 1
ATOM 14697 O O . MET D 3 286 ? 42.248 6.507 88.356 1.00 37.97 286 MET D O 1
ATOM 14702 N N . SER D 3 287 ? 41.011 7.781 89.745 1.00 38.91 287 SER D N 1
ATOM 14703 C CA . SER D 3 287 ? 41.495 9.050 89.214 1.00 40.73 287 SER D CA 1
ATOM 14704 C C . SER D 3 287 ? 43.020 9.125 89.236 1.00 50.90 287 SER D C 1
ATOM 14705 O O . SER D 3 287 ? 43.627 9.749 88.371 1.00 61.54 287 SER D O 1
ATOM 14708 N N . THR D 3 288 ? 43.632 8.502 90.237 1.00 64.56 288 THR D N 1
ATOM 14709 C CA . THR D 3 288 ? 45.082 8.551 90.386 1.00 63.98 288 THR D CA 1
ATOM 14710 C C . THR D 3 288 ? 45.730 7.234 89.972 1.00 53.60 288 THR D C 1
ATOM 14711 O O . THR D 3 288 ? 46.944 7.077 90.073 1.00 66.82 288 THR D O 1
ATOM 14715 N N . VAL D 3 289 ? 44.917 6.297 89.497 1.00 40.81 289 VAL D N 1
ATOM 14716 C CA . VAL D 3 289 ? 45.399 4.963 89.137 1.00 51.62 289 VAL D CA 1
ATOM 14717 C C . VAL D 3 289 ? 45.420 4.718 87.630 1.00 55.39 289 VAL D C 1
ATOM 14718 O O . VAL D 3 289 ? 46.385 4.185 87.088 1.00 57.79 289 VAL D O 1
ATOM 14722 N N . LEU D 3 290 ? 44.335 5.100 86.966 1.00 54.96 290 LEU D N 1
ATOM 14723 C CA . LEU D 3 290 ? 44.163 4.839 85.545 1.00 46.57 290 LEU D CA 1
ATOM 14724 C C . LEU D 3 290 ? 44.400 6.076 84.692 1.00 54.72 290 LEU D C 1
ATOM 14725 O O . LEU D 3 290 ? 44.241 7.211 85.146 1.00 51.59 290 LEU D O 1
ATOM 14730 N N . GLU D 3 291 ? 44.767 5.840 83.442 1.00 50.77 291 GLU D N 1
ATOM 14731 C CA . GLU D 3 291 ? 44.986 6.912 82.487 1.00 49.08 291 GLU D CA 1
ATOM 14732 C C . GLU D 3 291 ? 43.672 7.563 82.097 1.00 49.80 291 GLU D C 1
ATOM 14733 O O . GLU D 3 291 ? 42.600 6.999 82.328 1.00 49.92 291 GLU D O 1
ATOM 14739 N N . TYR D 3 292 ? 43.760 8.749 81.503 1.00 40.09 292 TYR D N 1
ATOM 14740 C CA . TYR D 3 292 ? 42.604 9.348 80.850 1.00 28.50 292 TYR D CA 1
ATOM 14741 C C . TYR D 3 292 ? 42.140 8.402 79.753 1.00 30.42 292 TYR D C 1
ATOM 14742 O O . TYR D 3 292 ? 42.964 7.770 79.094 1.00 47.42 292 TYR D O 1
ATOM 14751 N N . PRO D 3 293 ? 40.821 8.283 79.563 1.00 26.54 293 PRO D N 1
ATOM 14752 C CA . PRO D 3 293 ? 40.341 7.496 78.420 1.00 31.91 293 PRO D CA 1
ATOM 14753 C C . PRO D 3 293 ? 40.804 8.065 77.078 1.00 35.24 293 PRO D C 1
ATOM 14754 O O . PRO D 3 293 ? 41.148 9.244 76.976 1.00 45.61 293 PRO D O 1
ATOM 14758 N N . THR D 3 294 ? 40.810 7.214 76.058 1.00 41.32 294 THR D N 1
ATOM 14759 C CA . THR D 3 294 ? 41.085 7.644 74.691 1.00 36.03 294 THR D CA 1
ATOM 14760 C C . THR D 3 294 ? 39.774 7.941 73.975 1.00 39.01 294 THR D C 1
ATOM 14761 O O . THR D 3 294 ? 38.706 7.500 74.412 1.00 42.13 294 THR D O 1
ATOM 14765 N N . ILE D 3 295 ? 39.851 8.712 72.894 1.00 38.25 295 ILE D N 1
ATOM 14766 C CA . ILE D 3 295 ? 38.663 9.020 72.107 1.00 27.85 295 ILE D CA 1
ATOM 14767 C C . ILE D 3 295 ? 38.000 7.723 71.658 1.00 30.36 295 ILE D C 1
ATOM 14768 O O . ILE D 3 295 ? 36.786 7.567 71.761 1.00 39.02 295 ILE D O 1
ATOM 14773 N N . GLY D 3 296 ? 38.813 6.774 71.207 1.00 27.90 296 GLY D N 1
ATOM 14774 C CA . GLY D 3 296 ? 38.319 5.466 70.814 1.00 18.49 296 GLY D CA 1
ATOM 14775 C C . GLY D 3 296 ? 37.610 4.712 71.921 1.00 34.35 296 GLY D C 1
ATOM 14776 O O . GLY D 3 296 ? 36.629 4.011 71.678 1.00 43.78 296 GLY D O 1
ATOM 14777 N N . GLN D 3 297 ? 38.083 4.899 73.149 1.00 42.31 297 GLN D N 1
ATOM 14778 C CA . GLN D 3 297 ? 37.468 4.276 74.313 1.00 35.59 297 GLN D CA 1
ATOM 14779 C C . GLN D 3 297 ? 36.166 4.976 74.683 1.00 45.45 297 GLN D C 1
ATOM 14780 O O . GLN D 3 297 ? 35.187 4.326 75.054 1.00 41.22 297 GLN D O 1
ATOM 14786 N N . LEU D 3 298 ? 36.141 6.297 74.543 1.00 32.68 298 LEU D N 1
ATOM 14787 C CA . LEU D 3 298 ? 34.928 7.056 74.809 1.00 24.44 298 LEU D CA 1
ATOM 14788 C C . LEU D 3 298 ? 33.837 6.694 73.799 1.00 26.29 298 LEU D C 1
ATOM 14789 O O . LEU D 3 298 ? 32.705 6.397 74.180 1.00 46.41 298 LEU D O 1
ATOM 14794 N N . ILE D 3 299 ? 34.191 6.728 72.516 1.00 34.82 299 ILE D N 1
ATOM 14795 C CA . ILE D 3 299 ? 33.307 6.303 71.426 1.00 32.39 299 ILE D CA 1
ATOM 14796 C C . ILE D 3 299 ? 32.693 4.940 71.726 1.00 44.80 299 ILE D C 1
ATOM 14797 O O . ILE D 3 299 ? 31.485 4.748 71.597 1.00 45.03 299 ILE D O 1
ATOM 14802 N N . ASP D 3 300 ? 33.540 3.993 72.113 1.00 42.07 300 ASP D N 1
ATOM 14803 C CA . ASP D 3 300 ? 33.105 2.635 72.408 1.00 37.94 300 ASP D CA 1
ATOM 14804 C C . ASP D 3 300 ? 32.048 2.572 73.504 1.00 44.82 300 ASP D C 1
ATOM 14805 O O . ASP D 3 300 ? 31.077 1.825 73.409 1.00 53.20 300 ASP D O 1
ATOM 14810 N N . LYS D 3 301 ? 32.246 3.362 74.551 1.00 53.07 301 LYS D N 1
ATOM 14811 C CA . LYS D 3 301 ? 31.363 3.294 75.698 1.00 42.73 301 LYS D CA 1
ATOM 14812 C C . LYS D 3 301 ? 30.088 4.135 75.506 1.00 35.55 301 LYS D C 1
ATOM 14813 O O . LYS D 3 301 ? 29.007 3.745 75.948 1.00 38.38 301 LYS D O 1
ATOM 14819 N N . LEU D 3 302 ? 30.226 5.300 74.880 1.00 27.09 302 LEU D N 1
ATOM 14820 C CA . LEU D 3 302 ? 29.077 6.159 74.584 1.00 31.40 302 LEU D CA 1
ATOM 14821 C C . LEU D 3 302 ? 28.085 5.431 73.677 1.00 36.91 302 LEU D C 1
ATOM 14822 O O . LEU D 3 302 ? 26.872 5.528 73.856 1.00 43.20 302 LEU D O 1
ATOM 14827 N N . VAL D 3 303 ? 28.608 4.722 72.682 1.00 33.82 303 VAL D N 1
ATOM 14828 C CA . VAL D 3 303 ? 27.768 3.967 71.765 1.00 37.78 303 VAL D CA 1
ATOM 14829 C C . VAL D 3 303 ? 27.098 2.796 72.479 1.00 51.18 303 VAL D C 1
ATOM 14830 O O . VAL D 3 303 ? 25.901 2.555 72.312 1.00 55.87 303 VAL D O 1
ATOM 14834 N N . GLN D 3 304 ? 27.878 2.077 73.283 1.00 50.17 304 GLN D N 1
ATOM 14835 C CA . GLN D 3 304 ? 27.362 0.918 73.992 1.00 51.65 304 GLN D CA 1
ATOM 14836 C C . GLN D 3 304 ? 26.293 1.316 74.998 1.00 56.81 304 GLN D C 1
ATOM 14837 O O . GLN D 3 304 ? 25.312 0.590 75.182 1.00 45.87 304 GLN D O 1
ATOM 14843 N N . ASN D 3 305 ? 26.441 2.497 75.599 1.00 57.99 305 ASN D N 1
ATOM 14844 C CA . ASN D 3 305 ? 25.473 2.923 76.597 1.00 55.30 305 ASN D CA 1
ATOM 14845 C C . ASN D 3 305 ? 24.476 3.901 76.004 1.00 45.92 305 ASN D C 1
ATOM 14846 O O . ASN D 3 305 ? 23.694 4.521 76.721 1.00 55.10 305 ASN D O 1
ATOM 14851 N N . ASN D 3 306 ? 24.543 4.043 74.686 1.00 47.43 306 ASN D N 1
ATOM 14852 C CA . ASN D 3 306 ? 23.621 4.863 73.911 1.00 41.18 306 ASN D CA 1
ATOM 14853 C C . ASN D 3 306 ? 23.530 6.299 74.436 1.00 43.58 306 ASN D C 1
ATOM 14854 O O . ASN D 3 306 ? 22.447 6.876 74.522 1.00 62.68 306 ASN D O 1
ATOM 14859 N N . VAL D 3 307 ? 24.682 6.866 74.778 1.00 35.22 307 VAL D N 1
ATOM 14860 C CA . VAL D 3 307 ? 24.747 8.200 75.364 1.00 44.85 307 VAL D CA 1
ATOM 14861 C C . VAL D 3 307 ? 25.130 9.266 74.334 1.00 43.74 307 VAL D C 1
ATOM 14862 O O . VAL D 3 307 ? 26.161 9.168 73.672 1.00 55.33 307 VAL D O 1
ATOM 14866 N N . LEU D 3 308 ? 24.275 10.273 74.203 1.00 36.03 308 LEU D N 1
ATOM 14867 C CA . LEU D 3 308 ? 24.497 11.399 73.303 1.00 27.84 308 LEU D CA 1
ATOM 14868 C C . LEU D 3 308 ? 25.239 12.531 73.999 1.00 42.64 308 LEU D C 1
ATOM 14869 O O . LEU D 3 308 ? 24.737 13.111 74.964 1.00 45.36 308 LEU D O 1
ATOM 14874 N N . LEU D 3 309 ? 26.436 12.839 73.509 1.00 43.69 309 LEU D N 1
ATOM 14875 C CA . LEU D 3 309 ? 27.324 13.783 74.180 1.00 36.58 309 LEU D CA 1
ATOM 14876 C C . LEU D 3 309 ? 27.218 15.217 73.647 1.00 34.26 309 LEU D C 1
ATOM 14877 O O . LEU D 3 309 ? 27.465 15.481 72.473 1.00 50.68 309 LEU D O 1
ATOM 14882 N N . ILE D 3 310 ? 26.839 16.139 74.525 1.00 34.42 310 ILE D N 1
ATOM 14883 C CA . ILE D 3 310 ? 26.714 17.551 74.164 1.00 35.84 310 ILE D CA 1
ATOM 14884 C C . ILE D 3 310 ? 27.851 18.365 74.791 1.00 44.15 310 ILE D C 1
ATOM 14885 O O . ILE D 3 310 ? 27.961 18.478 76.011 1.00 54.86 310 ILE D O 1
ATOM 14890 N N . PHE D 3 311 ? 28.663 18.966 73.932 1.00 40.65 311 PHE D N 1
ATOM 14891 C CA . PHE D 3 311 ? 29.787 19.809 74.326 1.00 24.58 311 PHE D CA 1
ATOM 14892 C C . PHE D 3 311 ? 29.430 21.285 74.440 1.00 33.40 311 PHE D C 1
ATOM 14893 O O . PHE D 3 311 ? 29.495 22.018 73.457 1.00 43.37 311 PHE D O 1
ATOM 14901 N N . ALA D 3 312 ? 29.034 21.722 75.630 1.00 41.79 312 ALA D N 1
ATOM 14902 C CA . ALA D 3 312 ? 28.820 23.151 75.853 1.00 31.75 312 ALA D CA 1
ATOM 14903 C C . ALA D 3 312 ? 30.121 23.808 76.267 1.00 45.02 312 ALA D C 1
ATOM 14904 O O . ALA D 3 312 ? 30.486 23.798 77.442 1.00 48.32 312 ALA D O 1
ATOM 14906 N N . VAL D 3 313 ? 30.827 24.369 75.289 1.00 43.51 313 VAL D N 1
ATOM 14907 C CA . VAL D 3 313 ? 32.158 24.908 75.531 1.00 28.24 313 VAL D CA 1
ATOM 14908 C C . VAL D 3 313 ? 32.285 26.327 74.986 1.00 42.66 313 VAL D C 1
ATOM 14909 O O . VAL D 3 313 ? 31.522 26.734 74.108 1.00 48.49 313 VAL D O 1
ATOM 14913 N N . THR D 3 314 ? 33.213 27.094 75.549 1.00 46.25 314 THR D N 1
ATOM 14914 C CA . THR D 3 314 ? 33.386 28.492 75.167 1.00 49.66 314 THR D CA 1
ATOM 14915 C C . THR D 3 314 ? 34.020 28.618 73.783 1.00 57.23 314 THR D C 1
ATOM 14916 O O . THR D 3 314 ? 34.451 27.624 73.196 1.00 64.69 314 THR D O 1
ATOM 14920 N N . GLN D 3 315 ? 34.091 29.850 73.283 1.00 61.63 315 GLN D N 1
ATOM 14921 C CA . GLN D 3 315 ? 34.477 30.135 71.899 1.00 53.63 315 GLN D CA 1
ATOM 14922 C C . GLN D 3 315 ? 35.823 29.551 71.508 1.00 52.47 315 GLN D C 1
ATOM 14923 O O . GLN D 3 315 ? 35.975 28.998 70.419 1.00 66.43 315 GLN D O 1
ATOM 14929 N N . GLU D 3 316 ? 36.784 29.645 72.420 1.00 55.03 316 GLU D N 1
ATOM 14930 C CA . GLU D 3 316 ? 38.143 29.192 72.161 1.00 54.57 316 GLU D CA 1
ATOM 14931 C C . GLU D 3 316 ? 38.269 27.667 72.013 1.00 50.52 316 GLU D C 1
ATOM 14932 O O . GLU D 3 316 ? 39.253 27.169 71.466 1.00 59.00 316 GLU D O 1
ATOM 14938 N N . GLN D 3 317 ? 37.267 26.947 72.508 1.00 45.43 317 GLN D N 1
ATOM 14939 C CA . GLN D 3 317 ? 37.230 25.480 72.517 1.00 42.83 317 GLN D CA 1
ATOM 14940 C C . GLN D 3 317 ? 36.263 24.898 71.505 1.00 44.14 317 GLN D C 1
ATOM 14941 O O . GLN D 3 317 ? 36.282 23.695 71.244 1.00 41.49 317 GLN D O 1
ATOM 14947 N N . VAL D 3 318 ? 35.429 25.755 70.929 1.00 59.81 318 VAL D N 1
ATOM 14948 C CA . VAL D 3 318 ? 34.340 25.313 70.070 1.00 56.38 318 VAL D CA 1
ATOM 14949 C C . VAL D 3 318 ? 34.927 24.506 68.930 1.00 47.71 318 VAL D C 1
ATOM 14950 O O . VAL D 3 318 ? 34.537 23.361 68.701 1.00 40.42 318 VAL D O 1
ATOM 14954 N N . HIS D 3 319 ? 35.879 25.099 68.226 1.00 45.54 319 HIS D N 1
ATOM 14955 C CA . HIS D 3 319 ? 36.456 24.453 67.062 1.00 51.22 319 HIS D CA 1
ATOM 14956 C C . HIS D 3 319 ? 37.148 23.129 67.420 1.00 46.62 319 HIS D C 1
ATOM 14957 O O . HIS D 3 319 ? 36.978 22.133 66.720 1.00 35.67 319 HIS D O 1
ATOM 14964 N N . LEU D 3 320 ? 37.869 23.104 68.536 1.00 52.20 320 LEU D N 1
ATOM 14965 C CA . LEU D 3 320 ? 38.516 21.881 69.019 1.00 36.42 320 LEU D CA 1
ATOM 14966 C C . LEU D 3 320 ? 37.494 20.765 69.286 1.00 45.06 320 LEU D C 1
ATOM 14967 O O . LEU D 3 320 ? 37.661 19.629 68.833 1.00 37.19 320 LEU D O 1
ATOM 14972 N N . TYR D 3 321 ? 36.445 21.084 70.036 1.00 33.66 321 TYR D N 1
ATOM 14973 C CA . TYR D 3 321 ? 35.447 20.083 70.392 1.00 42.90 321 TYR D CA 1
ATOM 14974 C C . TYR D 3 321 ? 34.557 19.694 69.212 1.00 47.96 321 TYR D C 1
ATOM 14975 O O . TYR D 3 321 ? 33.997 18.595 69.195 1.00 45.35 321 TYR D O 1
ATOM 14984 N N . GLU D 3 322 ? 34.416 20.592 68.237 1.00 46.35 322 GLU D N 1
ATOM 14985 C CA . GLU D 3 322 ? 33.734 20.260 66.986 1.00 41.69 322 GLU D CA 1
ATOM 14986 C C . GLU D 3 322 ? 34.395 19.057 66.312 1.00 47.39 322 GLU D C 1
ATOM 14987 O O . GLU D 3 322 ? 33.718 18.121 65.886 1.00 45.90 322 GLU D O 1
ATOM 14993 N N . ASN D 3 323 ? 35.723 19.104 66.215 1.00 41.46 323 ASN D N 1
ATOM 14994 C CA . ASN D 3 323 ? 36.492 18.020 65.618 1.00 40.49 323 ASN D CA 1
ATOM 14995 C C . ASN D 3 323 ? 36.318 16.701 66.389 1.00 59.58 323 ASN D C 1
ATOM 14996 O O . ASN D 3 323 ? 36.223 15.635 65.780 1.00 72.45 323 ASN D O 1
ATOM 15001 N N . TYR D 3 324 ? 36.305 16.769 67.718 1.00 49.20 324 TYR D N 1
ATOM 15002 C CA . TYR D 3 324 ? 36.032 15.591 68.545 1.00 42.21 324 TYR D CA 1
ATOM 15003 C C . TYR D 3 324 ? 34.645 15.043 68.246 1.00 36.55 324 TYR D C 1
ATOM 15004 O O . TYR D 3 324 ? 34.456 13.836 68.102 1.00 51.00 324 TYR D O 1
ATOM 15013 N N . ALA D 3 325 ? 33.676 15.946 68.151 1.00 30.88 325 ALA D N 1
ATOM 15014 C CA . ALA D 3 325 ? 32.285 15.564 67.947 1.00 40.72 325 ALA D CA 1
ATOM 15015 C C . ALA D 3 325 ? 32.087 14.863 66.601 1.00 43.07 325 ALA D C 1
ATOM 15016 O O . ALA D 3 325 ? 31.159 14.069 66.451 1.00 53.76 325 ALA D O 1
ATOM 15018 N N . LYS D 3 326 ? 32.944 15.158 65.623 1.00 34.18 326 LYS D N 1
ATOM 15019 C CA . LYS D 3 326 ? 32.812 14.553 64.300 1.00 23.63 326 LYS D CA 1
ATOM 15020 C C . LYS D 3 326 ? 33.221 13.074 64.310 1.00 37.97 326 LYS D C 1
ATOM 15021 O O . LYS D 3 326 ? 32.818 12.300 63.437 1.00 46.27 326 LYS D O 1
ATOM 15027 N N . LEU D 3 327 ? 33.964 12.675 65.340 1.00 26.07 327 LEU D N 1
ATOM 15028 C CA . LEU D 3 327 ? 34.369 11.281 65.535 1.00 28.11 327 LEU D CA 1
ATOM 15029 C C . LEU D 3 327 ? 33.417 10.506 66.418 1.00 37.47 327 LEU D C 1
ATOM 15030 O O . LEU D 3 327 ? 33.350 9.278 66.346 1.00 38.65 327 LEU D O 1
ATOM 15035 N N . ILE D 3 328 ? 32.679 11.231 67.250 1.00 34.80 328 ILE D N 1
ATOM 15036 C CA . ILE D 3 328 ? 31.785 10.608 68.211 1.00 31.90 328 ILE D CA 1
ATOM 15037 C C . ILE D 3 328 ? 30.363 10.647 67.689 1.00 29.09 328 ILE D C 1
ATOM 15038 O O . ILE D 3 328 ? 29.776 11.721 67.563 1.00 48.83 328 ILE D O 1
ATOM 15043 N N . PRO D 3 329 ? 29.790 9.476 67.403 1.00 35.98 329 PRO D N 1
ATOM 15044 C CA . PRO D 3 329 ? 28.424 9.483 66.876 1.00 44.09 329 PRO D CA 1
ATOM 15045 C C . PRO D 3 329 ? 27.429 10.033 67.887 1.00 41.09 329 PRO D C 1
ATOM 15046 O O . PRO D 3 329 ? 27.461 9.671 69.060 1.00 63.59 329 PRO D O 1
ATOM 15050 N N . GLY D 3 330 ? 26.557 10.919 67.414 1.00 59.21 330 GLY D N 1
ATOM 15051 C CA . GLY D 3 330 ? 25.544 11.522 68.257 1.00 47.20 330 GLY D CA 1
ATOM 15052 C C . GLY D 3 330 ? 26.023 12.737 69.035 1.00 49.73 330 GLY D C 1
ATOM 15053 O O . GLY D 3 330 ? 25.269 13.302 69.825 1.00 71.59 330 GLY D O 1
ATOM 15054 N N . ALA D 3 331 ? 27.271 13.149 68.826 1.00 33.67 331 ALA D N 1
ATOM 15055 C CA . ALA D 3 331 ? 27.809 14.265 69.597 1.00 38.58 331 ALA D CA 1
ATOM 15056 C C . ALA D 3 331 ? 27.592 15.602 68.885 1.00 40.67 331 ALA D C 1
ATOM 15057 O O . ALA D 3 331 ? 27.700 15.701 67.666 1.00 56.34 331 ALA D O 1
ATOM 15059 N N . THR D 3 332 ? 27.288 16.625 69.673 1.00 39.45 332 THR D N 1
ATOM 15060 C CA . THR D 3 332 ? 27.136 18.000 69.200 1.00 34.91 332 THR D CA 1
ATOM 15061 C C . THR D 3 332 ? 27.839 19.010 70.112 1.00 44.39 332 THR D C 1
ATOM 15062 O O . THR D 3 332 ? 28.244 18.685 71.229 1.00 44.57 332 THR D O 1
ATOM 15066 N N . VAL D 3 333 ? 28.007 20.225 69.602 1.00 40.68 333 VAL D N 1
ATOM 15067 C CA . VAL D 3 333 ? 28.714 21.304 70.292 1.00 36.37 333 VAL D CA 1
ATOM 15068 C C . VAL D 3 333 ? 27.870 22.578 70.336 1.00 45.38 333 VAL D C 1
ATOM 15069 O O . VAL D 3 333 ? 27.220 22.954 69.359 1.00 56.69 333 VAL D O 1
ATOM 15073 N N . GLY D 3 334 ? 27.797 23.174 71.519 1.00 42.98 334 GLY D N 1
ATOM 15074 C CA . GLY D 3 334 ? 27.099 24.431 71.706 1.00 41.25 334 GLY D CA 1
ATOM 15075 C C . GLY D 3 334 ? 28.033 25.497 72.254 1.00 52.03 334 GLY D C 1
ATOM 15076 O O . GLY D 3 334 ? 28.828 25.237 73.157 1.00 67.01 334 GLY D O 1
ATOM 15077 N N . LEU D 3 335 ? 27.931 26.701 71.698 1.00 51.63 335 LEU D N 1
ATOM 15078 C CA . LEU D 3 335 ? 28.774 27.820 72.105 1.00 47.47 335 LEU D CA 1
ATOM 15079 C C . LEU D 3 335 ? 28.353 28.414 73.445 1.00 61.32 335 LEU D C 1
ATOM 15080 O O . LEU D 3 335 ? 27.370 29.150 73.532 1.00 79.42 335 LEU D O 1
ATOM 15085 N N . LEU D 3 336 ? 29.097 28.072 74.489 1.00 59.29 336 LEU D N 1
ATOM 15086 C CA . LEU D 3 336 ? 28.818 28.559 75.834 1.00 58.28 336 LEU D CA 1
ATOM 15087 C C . LEU D 3 336 ? 29.408 29.960 76.064 1.00 49.28 336 LEU D C 1
ATOM 15088 O O . LEU D 3 336 ? 30.545 30.222 75.669 1.00 49.83 336 LEU D O 1
ATOM 15093 N N . GLN D 3 337 ? 28.651 30.854 76.694 1.00 51.87 337 GLN D N 1
ATOM 15094 C CA . GLN D 3 337 ? 29.156 32.190 77.038 1.00 72.28 337 GLN D CA 1
ATOM 15095 C C . GLN D 3 337 ? 30.091 32.176 78.245 1.00 80.39 337 GLN D C 1
ATOM 15096 O O . GLN D 3 337 ? 30.132 31.200 79.000 1.00 71.25 337 GLN D O 1
ATOM 15102 N N . LYS D 3 338 ? 30.848 33.263 78.415 1.00 83.19 338 LYS D N 1
ATOM 15103 C CA . LYS D 3 338 ? 31.898 33.315 79.424 1.00 73.79 338 LYS D CA 1
ATOM 15104 C C . LYS D 3 338 ? 31.265 33.124 80.793 1.00 78.01 338 LYS D C 1
ATOM 15105 O O . LYS D 3 338 ? 31.906 32.603 81.703 1.00 77.87 338 LYS D O 1
ATOM 15111 N N . ASP D 3 339 ? 30.008 33.543 80.932 1.00 88.90 339 ASP D N 1
ATOM 15112 C CA . ASP D 3 339 ? 29.321 33.375 82.203 1.00 92.72 339 ASP D CA 1
ATOM 15113 C C . ASP D 3 339 ? 28.231 32.317 82.147 1.00 79.58 339 ASP D C 1
ATOM 15114 O O . ASP D 3 339 ? 27.369 32.269 83.023 1.00 76.42 339 ASP D O 1
ATOM 15119 N N . SER D 3 340 ? 28.273 31.483 81.113 1.00 74.99 340 SER D N 1
ATOM 15120 C CA . SER D 3 340 ? 27.303 30.400 80.896 1.00 68.70 340 SER D CA 1
ATOM 15121 C C . SER D 3 340 ? 25.841 30.889 80.903 1.00 64.86 340 SER D C 1
ATOM 15122 O O . SER D 3 340 ? 24.933 30.157 81.307 1.00 56.67 340 SER D O 1
ATOM 15125 N N . GLY D 3 341 ? 25.625 32.110 80.427 1.00 56.58 341 GLY D N 1
ATOM 15126 C CA . GLY D 3 341 ? 24.316 32.745 80.392 1.00 54.29 341 GLY D CA 1
ATOM 15127 C C . GLY D 3 341 ? 23.286 32.113 79.475 1.00 56.04 341 GLY D C 1
ATOM 15128 O O . GLY D 3 341 ? 22.079 32.305 79.635 1.00 74.19 341 GLY D O 1
ATOM 15129 N N . ASN D 3 342 ? 23.782 31.334 78.522 1.00 46.93 342 ASN D N 1
ATOM 15130 C CA . ASN D 3 342 ? 22.988 30.750 77.445 1.00 57.03 342 ASN D CA 1
ATOM 15131 C C . ASN D 3 342 ? 22.841 29.233 77.484 1.00 62.48 342 ASN D C 1
ATOM 15132 O O . ASN D 3 342 ? 22.481 28.622 76.478 1.00 70.18 342 ASN D O 1
ATOM 15137 N N . ILE D 3 343 ? 23.131 28.628 78.631 1.00 55.21 343 ILE D N 1
ATOM 15138 C CA . ILE D 3 343 ? 23.203 27.175 78.747 1.00 56.95 343 ILE D CA 1
ATOM 15139 C C . ILE D 3 343 ? 21.804 26.595 78.476 1.00 57.59 343 ILE D C 1
ATOM 15140 O O . ILE D 3 343 ? 21.679 25.515 77.894 1.00 65.57 343 ILE D O 1
ATOM 15145 N N . LEU D 3 344 ? 20.758 27.309 78.889 1.00 46.29 344 LEU D N 1
ATOM 15146 C CA . LEU D 3 344 ? 19.390 26.879 78.604 1.00 59.16 344 LEU D CA 1
ATOM 15147 C C . LEU D 3 344 ? 19.106 26.719 77.126 1.00 63.05 344 LEU D C 1
ATOM 15148 O O . LEU D 3 344 ? 18.607 25.679 76.682 1.00 63.85 344 LEU D O 1
ATOM 15153 N N . GLN D 3 345 ? 19.438 27.756 76.368 1.00 69.42 345 GLN D N 1
ATOM 15154 C CA . GLN D 3 345 ? 19.225 27.770 74.932 1.00 76.87 345 GLN D CA 1
ATOM 15155 C C . GLN D 3 345 ? 20.085 26.730 74.230 1.00 73.96 345 GLN D C 1
ATOM 15156 O O . GLN D 3 345 ? 19.643 26.093 73.273 1.00 63.48 345 GLN D O 1
ATOM 15162 N N . LEU D 3 346 ? 21.313 26.547 74.712 1.00 57.16 346 LEU D N 1
ATOM 15163 C CA . LEU D 3 346 ? 22.201 25.572 74.100 1.00 44.30 346 LEU D CA 1
ATOM 15164 C C . LEU D 3 346 ? 21.671 24.153 74.205 1.00 57.70 346 LEU D C 1
ATOM 15165 O O . LEU D 3 346 ? 21.713 23.388 73.239 1.00 69.01 346 LEU D O 1
ATOM 15170 N N . ILE D 3 347 ? 21.152 23.824 75.385 1.00 46.91 347 ILE D N 1
ATOM 15171 C CA . ILE D 3 347 ? 20.636 22.489 75.653 1.00 42.98 347 ILE D CA 1
ATOM 15172 C C . ILE D 3 347 ? 19.397 22.196 74.830 1.00 54.46 347 ILE D C 1
ATOM 15173 O O . ILE D 3 347 ? 19.266 21.127 74.228 1.00 65.89 347 ILE D O 1
ATOM 15178 N N . ILE D 3 348 ? 18.498 23.169 74.794 1.00 47.89 348 ILE D N 1
ATOM 15179 C CA . ILE D 3 348 ? 17.269 23.054 74.029 1.00 46.64 348 ILE D CA 1
ATOM 15180 C C . ILE D 3 348 ? 17.578 22.963 72.536 1.00 43.30 348 ILE D C 1
ATOM 15181 O O . ILE D 3 348 ? 17.035 22.108 71.841 1.00 47.39 348 ILE D O 1
ATOM 15186 N N . SER D 3 349 ? 18.473 23.828 72.063 1.00 44.38 349 SER D N 1
ATOM 15187 C CA . SER D 3 349 ? 18.897 23.827 70.661 1.00 36.62 349 SER D CA 1
ATOM 15188 C C . SER D 3 349 ? 19.479 22.484 70.260 1.00 44.91 349 SER D C 1
ATOM 15189 O O . SER D 3 349 ? 19.136 21.936 69.210 1.00 47.37 349 SER D O 1
ATOM 15192 N N . ALA D 3 350 ? 20.381 21.976 71.092 1.00 53.07 350 ALA D N 1
ATOM 15193 C CA . ALA D 3 350 ? 21.015 20.685 70.860 1.00 37.61 350 ALA D CA 1
ATOM 15194 C C . ALA D 3 350 ? 19.996 19.554 70.832 1.00 42.45 350 ALA D C 1
ATOM 15195 O O . ALA D 3 350 ? 20.049 18.674 69.975 1.00 42.00 350 ALA D O 1
ATOM 15197 N N . TYR D 3 351 ? 19.076 19.583 71.790 1.00 65.64 351 TYR D N 1
ATOM 15198 C CA . TYR D 3 351 ? 18.024 18.579 71.889 1.00 68.51 351 TYR D CA 1
ATOM 15199 C C . TYR D 3 351 ? 17.194 18.572 70.609 1.00 62.17 351 TYR D C 1
ATOM 15200 O O . TYR D 3 351 ? 16.923 17.518 70.036 1.00 67.89 351 TYR D O 1
ATOM 15209 N N . GLU D 3 352 ? 16.812 19.764 70.162 1.00 59.45 352 GLU D N 1
ATOM 15210 C CA . GLU D 3 352 ? 16.018 19.920 68.950 1.00 49.11 352 GLU D CA 1
ATOM 15211 C C . GLU D 3 352 ? 16.818 19.562 67.715 1.00 43.66 352 GLU D C 1
ATOM 15212 O O . GLU D 3 352 ? 16.262 19.148 66.694 1.00 49.35 352 GLU D O 1
ATOM 15218 N N . GLU D 3 353 ? 18.130 19.710 67.819 1.00 74.99 353 GLU D N 1
ATOM 15219 C CA . GLU D 3 353 ? 19.019 19.311 66.747 1.00 67.76 353 GLU D CA 1
ATOM 15220 C C . GLU D 3 353 ? 19.002 17.779 66.606 1.00 63.68 353 GLU D C 1
ATOM 15221 O O . GLU D 3 353 ? 18.809 17.281 65.503 1.00 69.83 353 GLU D O 1
ATOM 15227 N N . LEU D 3 354 ? 19.164 17.045 67.712 1.00 62.50 354 LEU D N 1
ATOM 15228 C CA . LEU D 3 354 ? 19.171 15.579 67.683 1.00 59.32 354 LEU D CA 1
ATOM 15229 C C . LEU D 3 354 ? 17.778 15.065 67.334 1.00 65.06 354 LEU D C 1
ATOM 15230 O O . LEU D 3 354 ? 17.624 13.942 66.853 1.00 82.64 354 LEU D O 1
ATOM 15235 N N . ARG D 3 355 ? 16.789 15.919 67.599 1.00 61.02 355 ARG D N 1
ATOM 15236 C CA . ARG D 3 355 ? 15.369 15.679 67.384 1.00 61.56 355 ARG D CA 1
ATOM 15237 C C . ARG D 3 355 ? 15.030 15.708 65.925 1.00 72.66 355 ARG D C 1
ATOM 15238 O O . ARG D 3 355 ? 13.952 15.285 65.543 1.00 64.86 355 ARG D O 1
ATOM 15246 N N . SER D 3 356 ? 15.958 16.178 65.105 1.00 72.44 356 SER D N 1
ATOM 15247 C CA . SER D 3 356 ? 15.729 16.225 63.670 1.00 61.16 356 SER D CA 1
ATOM 15248 C C . SER D 3 356 ? 16.788 15.416 62.925 1.00 58.41 356 SER D C 1
ATOM 15249 O O . SER D 3 356 ? 16.644 15.131 61.731 1.00 76.62 356 SER D O 1
ATOM 15252 N N . GLU D 3 357 ? 17.859 15.057 63.614 1.00 58.28 357 GLU D N 1
ATOM 15253 C CA . GLU D 3 357 ? 18.914 14.260 63.017 1.00 61.27 357 GLU D CA 1
ATOM 15254 C C . GLU D 3 357 ? 18.557 12.792 63.176 1.00 52.17 357 GLU D C 1
ATOM 15255 O O . GLU D 3 357 ? 17.923 12.422 64.153 1.00 55.39 357 GLU D O 1
ATOM 15261 N N . VAL D 3 358 ? 18.925 11.968 62.204 1.00 50.39 358 VAL D N 1
ATOM 15262 C CA . VAL D 3 358 ? 18.756 10.514 62.322 1.00 54.03 358 VAL D CA 1
ATOM 15263 C C . VAL D 3 358 ? 20.042 9.883 61.805 1.00 51.63 358 VAL D C 1
ATOM 15264 O O . VAL D 3 358 ? 20.315 9.909 60.608 1.00 73.08 358 VAL D O 1
ATOM 15268 N N . GLU D 3 359 ? 20.825 9.315 62.715 1.00 52.90 359 GLU D N 1
ATOM 15269 C CA . GLU D 3 359 ? 21.969 8.496 62.342 1.00 44.91 359 GLU D CA 1
ATOM 15270 C C . GLU D 3 359 ? 21.847 7.006 62.564 1.00 55.29 359 GLU D C 1
ATOM 15271 O O . GLU D 3 359 ? 21.380 6.546 63.609 1.00 53.85 359 GLU D O 1
ATOM 15277 N N . LEU D 3 360 ? 22.267 6.252 61.556 1.00 48.80 360 LEU D N 1
ATOM 15278 C CA . LEU D 3 360 ? 22.278 4.806 61.644 1.00 49.32 360 LEU D CA 1
ATOM 15279 C C . LEU D 3 360 ? 23.617 4.398 62.257 1.00 42.07 360 LEU D C 1
ATOM 15280 O O . LEU D 3 360 ? 24.610 5.104 62.089 1.00 48.03 360 LEU D O 1
ATOM 15285 N N . GLU D 3 361 ? 23.651 3.289 62.982 1.00 42.43 361 GLU D N 1
ATOM 15286 C CA . GLU D 3 361 ? 24.923 2.745 63.449 1.00 46.95 361 GLU D CA 1
ATOM 15287 C C . GLU D 3 361 ? 24.880 1.228 63.333 1.00 51.33 361 GLU D C 1
ATOM 15288 O O . GLU D 3 361 ? 23.837 0.615 63.552 1.00 49.52 361 GLU D O 1
ATOM 15294 N N . VAL D 3 362 ? 26.012 0.623 62.990 1.00 43.49 362 VAL D N 1
ATOM 15295 C CA . VAL D 3 362 ? 26.055 -0.818 62.793 1.00 48.76 362 VAL D CA 1
ATOM 15296 C C . VAL D 3 362 ? 26.978 -1.490 63.801 1.00 55.85 362 VAL D C 1
ATOM 15297 O O . VAL D 3 362 ? 28.195 -1.359 63.726 1.00 71.26 362 VAL D O 1
ATOM 15301 N N . LEU D 3 363 ? 26.381 -2.209 64.745 1.00 47.81 363 LEU D N 1
ATOM 15302 C CA . LEU D 3 363 ? 27.125 -2.835 65.830 1.00 55.92 363 LEU D CA 1
ATOM 15303 C C . LEU D 3 363 ? 27.188 -4.350 65.670 1.00 60.26 363 LEU D C 1
ATOM 15304 O O . LEU D 3 363 ? 26.407 -4.938 64.925 1.00 62.18 363 LEU D O 1
ATOM 15309 N N . GLY D 3 364 ? 28.112 -4.981 66.384 1.00 55.18 364 GLY D N 1
ATOM 15310 C CA . GLY D 3 364 ? 28.209 -6.426 66.372 1.00 57.65 364 GLY D CA 1
ATOM 15311 C C . GLY D 3 364 ? 29.314 -6.935 65.477 1.00 57.73 364 GLY D C 1
ATOM 15312 O O . GLY D 3 364 ? 30.253 -6.203 65.163 1.00 73.33 364 GLY D O 1
ATOM 15313 N N . ASP D 3 365 ? 29.194 -8.189 65.054 1.00 59.22 365 ASP D N 1
ATOM 15314 C CA . ASP D 3 365 ? 30.256 -8.837 64.301 1.00 68.11 365 ASP D CA 1
ATOM 15315 C C . ASP D 3 365 ? 30.192 -8.416 62.848 1.00 65.85 365 ASP D C 1
ATOM 15316 O O . ASP D 3 365 ? 29.603 -9.103 62.016 1.00 69.09 365 ASP D O 1
ATOM 15321 N N . THR D 3 366 ? 30.814 -7.279 62.555 1.00 63.12 366 THR D N 1
ATOM 15322 C CA . THR D 3 366 ? 30.762 -6.684 61.230 1.00 55.17 366 THR D CA 1
ATOM 15323 C C . THR D 3 366 ? 32.151 -6.604 60.613 1.00 68.05 366 THR D C 1
ATOM 15324 O O . THR D 3 366 ? 32.336 -6.020 59.547 1.00 67.00 366 THR D O 1
ATOM 15328 N N . GLU D 3 367 ? 33.120 -7.220 61.280 1.00 84.27 367 GLU D N 1
ATOM 15329 C CA . GLU D 3 367 ? 34.499 -7.198 60.817 1.00 78.00 367 GLU D CA 1
ATOM 15330 C C . GLU D 3 367 ? 34.664 -8.116 59.617 1.00 73.38 367 GLU D C 1
ATOM 15331 O O . GLU D 3 367 ? 34.161 -9.239 59.612 1.00 84.56 367 GLU D O 1
ATOM 15337 N N . GLY D 3 368 ? 35.364 -7.631 58.596 1.00 58.22 368 GLY D N 1
ATOM 15338 C CA . GLY D 3 368 ? 35.588 -8.409 57.391 1.00 68.72 368 GLY D CA 1
ATOM 15339 C C . GLY D 3 368 ? 34.359 -8.450 56.506 1.00 65.07 368 GLY D C 1
ATOM 15340 O O . GLY D 3 368 ? 34.258 -9.272 55.599 1.00 77.43 368 GLY D O 1
ATOM 15341 N N . LEU D 3 369 ? 33.421 -7.554 56.783 1.00 58.16 369 LEU D N 1
ATOM 15342 C CA . LEU D 3 369 ? 32.160 -7.491 56.062 1.00 48.96 369 LEU D CA 1
ATOM 15343 C C . LEU D 3 369 ? 32.042 -6.198 55.264 1.00 59.82 369 LEU D C 1
ATOM 15344 O O . LEU D 3 369 ? 32.345 -5.118 55.773 1.00 70.11 369 LEU D O 1
ATOM 15349 N N . ASN D 3 370 ? 31.617 -6.298 54.011 1.00 55.34 370 ASN D N 1
ATOM 15350 C CA . ASN D 3 370 ? 31.413 -5.099 53.209 1.00 44.88 370 ASN D CA 1
ATOM 15351 C C . ASN D 3 370 ? 30.062 -4.475 53.504 1.00 51.17 370 ASN D C 1
ATOM 15352 O O . ASN D 3 370 ? 29.028 -5.126 53.366 1.00 56.98 370 ASN D O 1
ATOM 15357 N N . LEU D 3 371 ? 30.084 -3.218 53.937 1.00 50.78 371 LEU D N 1
ATOM 15358 C CA . LEU D 3 371 ? 28.862 -2.476 54.220 1.00 40.81 371 LEU D CA 1
ATOM 15359 C C . LEU D 3 371 ? 28.881 -1.118 53.532 1.00 51.53 371 LEU D C 1
ATOM 15360 O O . LEU D 3 371 ? 29.876 -0.399 53.599 1.00 70.55 371 LEU D O 1
ATOM 15365 N N . SER D 3 372 ? 27.783 -0.766 52.870 1.00 39.86 372 SER D N 1
ATOM 15366 C CA . SER D 3 372 ? 27.663 0.552 52.254 1.00 40.15 372 SER D CA 1
ATOM 15367 C C . SER D 3 372 ? 26.301 1.164 52.566 1.00 42.30 372 SER D C 1
ATOM 15368 O O . SER D 3 372 ? 25.319 0.450 52.768 1.00 47.04 372 SER D O 1
ATOM 15371 N N . PHE D 3 373 ? 26.245 2.490 52.611 1.00 46.40 373 PHE D N 1
ATOM 15372 C CA . PHE D 3 373 ? 25.032 3.176 53.035 1.00 40.24 373 PHE D CA 1
ATOM 15373 C C . PHE D 3 373 ? 24.613 4.285 52.085 1.00 43.95 373 PHE D C 1
ATOM 15374 O O . PHE D 3 373 ? 25.445 5.079 51.648 1.00 61.52 373 PHE D O 1
ATOM 15382 N N . THR D 3 374 ? 23.323 4.338 51.763 1.00 41.88 374 THR D N 1
ATOM 15383 C CA . THR D 3 374 ? 22.759 5.504 51.090 1.00 52.57 374 THR D CA 1
ATOM 15384 C C . THR D 3 374 ? 21.568 6.015 51.894 1.00 54.87 374 THR D C 1
ATOM 15385 O O . THR D 3 374 ? 20.733 5.235 52.344 1.00 43.31 374 THR D O 1
ATOM 15389 N N . ALA D 3 375 ? 21.499 7.329 52.074 1.00 49.11 375 ALA D N 1
ATOM 15390 C CA . ALA D 3 375 ? 20.466 7.933 52.906 1.00 56.28 375 ALA D CA 1
ATOM 15391 C C . ALA D 3 375 ? 19.381 8.584 52.062 1.00 63.80 375 ALA D C 1
ATOM 15392 O O . ALA D 3 375 ? 19.673 9.384 51.178 1.00 74.36 375 ALA D O 1
ATOM 15394 N N . ILE D 3 376 ? 18.129 8.230 52.328 1.00 63.77 376 ILE D N 1
ATOM 15395 C CA . ILE D 3 376 ? 17.010 8.874 51.656 1.00 66.76 376 ILE D CA 1
ATOM 15396 C C . ILE D 3 376 ? 16.333 9.890 52.574 1.00 77.72 376 ILE D C 1
ATOM 15397 O O . ILE D 3 376 ? 15.309 9.603 53.190 1.00 80.87 376 ILE D O 1
ATOM 15402 N N . CYS D 3 377 ? 16.937 11.068 52.684 1.00 90.60 377 CYS D N 1
ATOM 15403 C CA . CYS D 3 377 ? 16.443 12.114 53.573 1.00 103.38 377 CYS D CA 1
ATOM 15404 C C . CYS D 3 377 ? 15.385 13.004 52.931 1.00 112.03 377 CYS D C 1
ATOM 15405 O O . CYS D 3 377 ? 15.298 13.097 51.707 1.00 132.27 377 CYS D O 1
ATOM 15408 N N . ASN D 3 378 ? 14.591 13.654 53.778 1.00 107.30 378 ASN D N 1
ATOM 15409 C CA . ASN D 3 378 ? 13.674 14.724 53.379 1.00 119.69 378 ASN D CA 1
ATOM 15410 C C . ASN D 3 378 ? 12.790 14.437 52.164 1.00 119.87 378 ASN D C 1
ATOM 15411 O O . ASN D 3 378 ? 11.978 13.511 52.171 1.00 122.52 378 ASN D O 1
ATOM 15416 N N . ASN D 3 379 ? 12.966 15.248 51.125 1.00 115.70 379 ASN D N 1
ATOM 15417 C CA . ASN D 3 379 ? 12.118 15.209 49.938 1.00 127.03 379 ASN D CA 1
ATOM 15418 C C . ASN D 3 379 ? 12.128 13.880 49.192 1.00 120.01 379 ASN D C 1
ATOM 15419 O O . ASN D 3 379 ? 11.225 13.597 48.407 1.00 133.95 379 ASN D O 1
ATOM 15424 N N . GLY D 3 380 ? 13.143 13.062 49.438 1.00 97.80 380 GLY D N 1
ATOM 15425 C CA . GLY D 3 380 ? 13.280 11.821 48.705 1.00 99.48 380 GLY D CA 1
ATOM 15426 C C . GLY D 3 380 ? 14.655 11.693 48.084 1.00 99.51 380 GLY D C 1
ATOM 15427 O O . GLY D 3 380 ? 15.024 10.628 47.591 1.00 91.24 380 GLY D O 1
ATOM 15428 N N . THR D 3 381 ? 15.401 12.794 48.088 1.00 99.14 381 THR D N 1
ATOM 15429 C CA . THR D 3 381 ? 16.754 12.819 47.544 1.00 97.78 381 THR D CA 1
ATOM 15430 C C . THR D 3 381 ? 17.628 11.764 48.215 1.00 85.48 381 THR D C 1
ATOM 15431 O O . THR D 3 381 ? 17.442 11.453 49.392 1.00 75.50 381 THR D O 1
ATOM 15435 N N . LEU D 3 382 ? 18.587 11.224 47.472 1.00 78.87 382 LEU D N 1
ATOM 15436 C CA . LEU D 3 382 ? 19.451 10.182 48.009 1.00 76.03 382 LEU D CA 1
ATOM 15437 C C . LEU D 3 382 ? 20.880 10.675 48.207 1.00 81.66 382 LEU D C 1
ATOM 15438 O O . LEU D 3 382 ? 21.452 11.327 47.335 1.00 90.67 382 LEU D O 1
ATOM 15443 N N . PHE D 3 383 ? 21.443 10.358 49.369 1.00 80.00 383 PHE D N 1
ATOM 15444 C CA . PHE D 3 383 ? 22.811 10.733 49.702 1.00 72.49 383 PHE D CA 1
ATOM 15445 C C . PHE D 3 383 ? 23.702 9.495 49.693 1.00 64.44 383 PHE D C 1
ATOM 15446 O O . PHE D 3 383 ? 23.534 8.594 50.513 1.00 65.05 383 PHE D O 1
ATOM 15454 N N . GLN D 3 384 ? 24.651 9.456 48.765 1.00 70.41 384 GLN D N 1
ATOM 15455 C CA . GLN D 3 384 ? 25.538 8.308 48.638 1.00 68.21 384 GLN D CA 1
ATOM 15456 C C . GLN D 3 384 ? 26.538 8.316 49.783 1.00 77.10 384 GLN D C 1
ATOM 15457 O O . GLN D 3 384 ? 26.898 9.384 50.282 1.00 96.05 384 GLN D O 1
ATOM 15463 N N . HIS D 3 385 ? 26.983 7.130 50.189 1.00 84.75 385 HIS D N 1
ATOM 15464 C CA . HIS D 3 385 ? 27.979 6.990 51.249 1.00 92.66 385 HIS D CA 1
ATOM 15465 C C . HIS D 3 385 ? 27.576 7.765 52.496 1.00 88.52 385 HIS D C 1
ATOM 15466 O O . HIS D 3 385 ? 28.402 8.437 53.113 1.00 113.82 385 HIS D O 1
ATOM 15473 N N . GLN D 3 386 ? 26.300 7.681 52.856 1.00 58.91 386 GLN D N 1
ATOM 15474 C CA . GLN D 3 386 ? 25.785 8.410 54.007 1.00 52.18 386 GLN D CA 1
ATOM 15475 C C . GLN D 3 386 ? 24.728 7.609 54.774 1.00 51.13 386 GLN D C 1
ATOM 15476 O O . GLN D 3 386 ? 23.846 6.987 54.184 1.00 47.20 386 GLN D O 1
ATOM 15482 N N . LYS D 3 387 ? 24.836 7.622 56.098 1.00 44.88 387 LYS D N 1
ATOM 15483 C CA . LYS D 3 387 ? 23.877 6.941 56.960 1.00 42.40 387 LYS D CA 1
ATOM 15484 C C . LYS D 3 387 ? 23.269 7.928 57.942 1.00 49.50 387 LYS D C 1
ATOM 15485 O O . LYS D 3 387 ? 22.853 7.561 59.036 1.00 51.86 387 LYS D O 1
ATOM 15491 N N . LYS D 3 388 ? 23.212 9.186 57.530 1.00 58.61 388 LYS D N 1
ATOM 15492 C CA . LYS D 3 388 ? 22.787 10.265 58.406 1.00 52.47 388 LYS D CA 1
ATOM 15493 C C . LYS D 3 388 ? 21.772 11.158 57.708 1.00 62.00 388 LYS D C 1
ATOM 15494 O O . LYS D 3 388 ? 21.959 11.521 56.546 1.00 66.63 388 LYS D O 1
ATOM 15500 N N . CYS D 3 389 ? 20.692 11.492 58.414 1.00 67.44 389 CYS D N 1
ATOM 15501 C CA . CYS D 3 389 ? 19.682 12.426 57.913 1.00 66.66 389 CYS D CA 1
ATOM 15502 C C . CYS D 3 389 ? 19.547 13.637 58.826 1.00 78.32 389 CYS D C 1
ATOM 15503 O O . CYS D 3 389 ? 19.754 13.535 60.035 1.00 76.46 389 CYS D O 1
ATOM 15506 N N . SER D 3 390 ? 19.199 14.782 58.242 1.00 84.47 390 SER D N 1
ATOM 15507 C CA . SER D 3 390 ? 19.097 16.031 58.994 1.00 76.21 390 SER D CA 1
ATOM 15508 C C . SER D 3 390 ? 17.912 16.874 58.534 1.00 70.01 390 SER D C 1
ATOM 15509 O O . SER D 3 390 ? 17.254 16.539 57.549 1.00 69.97 390 SER D O 1
ATOM 15512 N N . HIS D 3 391 ? 17.649 17.962 59.258 1.00 79.31 391 HIS D N 1
ATOM 15513 C CA . HIS D 3 391 ? 16.546 18.868 58.944 1.00 90.74 391 HIS D CA 1
ATOM 15514 C C . HIS D 3 391 ? 15.207 18.138 58.851 1.00 81.50 391 HIS D C 1
ATOM 15515 O O . HIS D 3 391 ? 14.454 18.334 57.900 1.00 90.26 391 HIS D O 1
ATOM 15522 N N . MET D 3 392 ? 14.915 17.298 59.838 1.00 73.81 392 MET D N 1
ATOM 15523 C CA . MET D 3 392 ? 13.674 16.531 59.841 1.00 67.78 392 MET D CA 1
ATOM 15524 C C . MET D 3 392 ? 12.682 16.990 60.903 1.00 84.56 392 MET D C 1
ATOM 15525 O O . MET D 3 392 ? 13.042 17.187 62.058 1.00 95.18 392 MET D O 1
ATOM 15530 N N . LYS D 3 393 ? 11.424 17.150 60.511 1.00 89.76 393 LYS D N 1
ATOM 15531 C CA . LYS D 3 393 ? 10.377 17.446 61.477 1.00 96.03 393 LYS D CA 1
ATOM 15532 C C . LYS D 3 393 ? 10.111 16.169 62.256 1.00 93.86 393 LYS D C 1
ATOM 15533 O O . LYS D 3 393 ? 10.160 15.082 61.683 1.00 100.16 393 LYS D O 1
ATOM 15539 N N . VAL D 3 394 ? 9.846 16.279 63.553 1.00 93.68 394 VAL D N 1
ATOM 15540 C CA . VAL D 3 394 ? 9.590 15.080 64.339 1.00 89.26 394 VAL D CA 1
ATOM 15541 C C . VAL D 3 394 ? 8.325 14.419 63.804 1.00 87.60 394 VAL D C 1
ATOM 15542 O O . VAL D 3 394 ? 7.241 15.003 63.845 1.00 85.45 394 VAL D O 1
ATOM 15546 N N . GLY D 3 395 ? 8.478 13.202 63.294 1.00 67.66 395 GLY D N 1
ATOM 15547 C CA . GLY D 3 395 ? 7.389 12.518 62.625 1.00 70.42 395 GLY D CA 1
ATOM 15548 C C . GLY D 3 395 ? 7.794 12.106 61.223 1.00 80.62 395 GLY D C 1
ATOM 15549 O O . GLY D 3 395 ? 7.265 11.140 60.675 1.00 80.62 395 GLY D O 1
ATOM 15550 N N . ASP D 3 396 ? 8.732 12.849 60.640 1.00 77.30 396 ASP D N 1
ATOM 15551 C CA . ASP D 3 396 ? 9.269 12.513 59.325 1.00 66.16 396 ASP D CA 1
ATOM 15552 C C . ASP D 3 396 ? 10.062 11.215 59.377 1.00 61.80 396 ASP D C 1
ATOM 15553 O O . ASP D 3 396 ? 10.696 10.899 60.382 1.00 76.91 396 ASP D O 1
ATOM 15558 N N . THR D 3 397 ? 10.020 10.462 58.287 1.00 61.34 397 THR D N 1
ATOM 15559 C CA . THR D 3 397 ? 10.682 9.172 58.251 1.00 58.33 397 THR D CA 1
ATOM 15560 C C . THR D 3 397 ? 11.959 9.220 57.416 1.00 69.44 397 THR D C 1
ATOM 15561 O O . THR D 3 397 ? 12.008 9.854 56.360 1.00 57.31 397 THR D O 1
ATOM 15565 N N . ALA D 3 398 ? 12.999 8.563 57.919 1.00 70.11 398 ALA D N 1
ATOM 15566 C CA . ALA D 3 398 ? 14.272 8.479 57.224 1.00 51.08 398 ALA D CA 1
ATOM 15567 C C . ALA D 3 398 ? 14.530 7.043 56.781 1.00 73.88 398 ALA D C 1
ATOM 15568 O O . ALA D 3 398 ? 14.509 6.126 57.600 1.00 82.32 398 ALA D O 1
ATOM 15570 N N . SER D 3 399 ? 14.773 6.847 55.489 1.00 74.19 399 SER D N 1
ATOM 15571 C CA . SER D 3 399 ? 15.015 5.509 54.959 1.00 65.30 399 SER D CA 1
ATOM 15572 C C . SER D 3 399 ? 16.462 5.343 54.513 1.00 61.76 399 SER D C 1
ATOM 15573 O O . SER D 3 399 ? 17.029 6.225 53.868 1.00 57.42 399 SER D O 1
ATOM 15576 N N . PHE D 3 400 ? 17.048 4.202 54.861 1.00 54.93 400 PHE D N 1
ATOM 15577 C CA . PHE D 3 400 ? 18.434 3.917 54.522 1.00 42.97 400 PHE D CA 1
ATOM 15578 C C . PHE D 3 400 ? 18.559 2.604 53.767 1.00 42.60 400 PHE D C 1
ATOM 15579 O O . PHE D 3 400 ? 17.895 1.621 54.093 1.00 44.19 400 PHE D O 1
ATOM 15587 N N . SER D 3 401 ? 19.428 2.589 52.764 1.00 42.22 401 SER D N 1
ATOM 15588 C CA . SER D 3 401 ? 19.699 1.369 52.028 1.00 41.99 401 SER D CA 1
ATOM 15589 C C . SER D 3 401 ? 21.054 0.812 52.432 1.00 42.80 401 SER D C 1
ATOM 15590 O O . SER D 3 401 ? 22.096 1.244 51.939 1.00 54.24 401 SER D O 1
ATOM 15593 N N . VAL D 3 402 ? 21.019 -0.141 53.357 1.00 40.26 402 VAL D N 1
ATOM 15594 C CA . VAL D 3 402 ? 22.217 -0.803 53.843 1.00 44.56 402 VAL D CA 1
ATOM 15595 C C . VAL D 3 402 ? 22.524 -2.033 53.003 1.00 47.04 402 VAL D C 1
ATOM 15596 O O . VAL D 3 402 ? 21.759 -2.998 52.985 1.00 49.00 402 VAL D O 1
ATOM 15600 N N . THR D 3 403 ? 23.656 -1.990 52.311 1.00 43.16 403 THR D N 1
ATOM 15601 C CA . THR D 3 403 ? 24.076 -3.084 51.454 1.00 52.23 403 THR D CA 1
ATOM 15602 C C . THR D 3 403 ? 25.085 -3.967 52.181 1.00 56.61 403 THR D C 1
ATOM 15603 O O . THR D 3 403 ? 26.147 -3.504 52.591 1.00 67.11 403 THR D O 1
ATOM 15607 N N . VAL D 3 404 ? 24.753 -5.242 52.332 1.00 45.36 404 VAL D N 1
ATOM 15608 C CA . VAL D 3 404 ? 25.609 -6.165 53.062 1.00 42.15 404 VAL D CA 1
ATOM 15609 C C . VAL D 3 404 ? 26.164 -7.245 52.145 1.00 49.01 404 VAL D C 1
ATOM 15610 O O . VAL D 3 404 ? 25.441 -7.814 51.328 1.00 44.02 404 VAL D O 1
ATOM 15614 N N . ASN D 3 405 ? 27.449 -7.541 52.287 1.00 43.84 405 ASN D N 1
ATOM 15615 C CA . ASN D 3 405 ? 28.049 -8.565 51.460 1.00 45.24 405 ASN D CA 1
ATOM 15616 C C . ASN D 3 405 ? 29.113 -9.348 52.208 1.00 56.39 405 ASN D C 1
ATOM 15617 O O . ASN D 3 405 ? 29.931 -8.777 52.926 1.00 54.36 405 ASN D O 1
ATOM 15622 N N . ILE D 3 406 ? 29.080 -10.666 52.035 1.00 58.54 406 ILE D N 1
ATOM 15623 C CA . ILE D 3 406 ? 30.095 -11.553 52.578 1.00 55.74 406 ILE D CA 1
ATOM 15624 C C . ILE D 3 406 ? 31.102 -11.887 51.486 1.00 59.14 406 ILE D C 1
ATOM 15625 O O . ILE D 3 406 ? 30.741 -12.461 50.460 1.00 60.55 406 ILE D O 1
ATOM 15630 N N . PRO D 3 407 ? 32.374 -11.530 51.704 1.00 64.85 407 PRO D N 1
ATOM 15631 C CA . PRO D 3 407 ? 33.436 -11.739 50.712 1.00 64.65 407 PRO D CA 1
ATOM 15632 C C . PRO D 3 407 ? 33.801 -13.210 50.499 1.00 63.72 407 PRO D C 1
ATOM 15633 O O . PRO D 3 407 ? 33.877 -13.661 49.357 1.00 71.65 407 PRO D O 1
ATOM 15637 N N . HIS D 3 408 ? 34.026 -13.946 51.580 1.00 75.89 408 HIS D N 1
ATOM 15638 C CA . HIS D 3 408 ? 34.404 -15.350 51.473 1.00 90.54 408 HIS D CA 1
ATOM 15639 C C . HIS D 3 408 ? 33.529 -16.212 52.367 1.00 83.82 408 HIS D C 1
ATOM 15640 O O . HIS D 3 408 ? 33.068 -15.760 53.412 1.00 90.54 408 HIS D O 1
ATOM 15647 N N . CYS D 3 409 ? 33.295 -17.449 51.940 1.00 76.55 409 CYS D N 1
ATOM 15648 C CA . CYS D 3 409 ? 32.449 -18.382 52.678 1.00 81.35 409 CYS D CA 1
ATOM 15649 C C . CYS D 3 409 ? 32.918 -18.567 54.121 1.00 82.73 409 CYS D C 1
ATOM 15650 O O . CYS D 3 409 ? 34.036 -19.015 54.367 1.00 91.29 409 CYS D O 1
ATOM 15653 N N . GLU D 3 410 ? 32.053 -18.209 55.067 1.00 73.57 410 GLU D N 1
ATOM 15654 C CA . GLU D 3 410 ? 32.368 -18.299 56.489 1.00 82.18 410 GLU D CA 1
ATOM 15655 C C . GLU D 3 410 ? 31.783 -19.560 57.111 1.00 95.33 410 GLU D C 1
ATOM 15656 O O . GLU D 3 410 ? 30.947 -20.231 56.507 1.00 101.63 410 GLU D O 1
ATOM 15662 N N . ARG D 3 411 ? 32.232 -19.880 58.319 1.00 97.25 411 ARG D N 1
ATOM 15663 C CA . ARG D 3 411 ? 31.758 -21.071 59.007 1.00 107.62 411 ARG D CA 1
ATOM 15664 C C . ARG D 3 411 ? 30.510 -20.770 59.833 1.00 96.89 411 ARG D C 1
ATOM 15665 O O . ARG D 3 411 ? 29.467 -21.395 59.649 1.00 92.01 411 ARG D O 1
ATOM 15673 N N . ARG D 3 412 ? 30.623 -19.797 60.733 1.00 86.35 412 ARG D N 1
ATOM 15674 C CA . ARG D 3 412 ? 29.527 -19.440 61.630 1.00 86.19 412 ARG D CA 1
ATOM 15675 C C . ARG D 3 412 ? 28.849 -18.139 61.220 1.00 88.65 412 ARG D C 1
ATOM 15676 O O . ARG D 3 412 ? 29.443 -17.302 60.543 1.00 87.81 412 ARG D O 1
ATOM 15684 N N . SER D 3 413 ? 27.600 -17.981 61.645 1.00 86.96 413 SER D N 1
ATOM 15685 C CA . SER D 3 413 ? 26.810 -16.799 61.322 1.00 83.97 413 SER D CA 1
ATOM 15686 C C . SER D 3 413 ? 27.215 -15.595 62.170 1.00 79.25 413 SER D C 1
ATOM 15687 O O . SER D 3 413 ? 27.947 -15.731 63.150 1.00 76.41 413 SER D O 1
ATOM 15690 N N . ARG D 3 414 ? 26.736 -14.416 61.780 1.00 81.60 414 ARG D N 1
ATOM 15691 C CA . ARG D 3 414 ? 27.111 -13.175 62.447 1.00 71.87 414 ARG D CA 1
ATOM 15692 C C . ARG D 3 414 ? 25.923 -12.469 63.085 1.00 64.42 414 ARG D C 1
ATOM 15693 O O . ARG D 3 414 ? 24.886 -12.286 62.450 1.00 62.82 414 ARG D O 1
ATOM 15701 N N . HIS D 3 415 ? 26.087 -12.056 64.338 1.00 65.68 415 HIS D N 1
ATOM 15702 C CA . HIS D 3 415 ? 25.057 -11.278 65.015 1.00 69.28 415 HIS D CA 1
ATOM 15703 C C . HIS D 3 415 ? 25.351 -9.790 64.883 1.00 60.70 415 HIS D C 1
ATOM 15704 O O . HIS D 3 415 ? 26.364 -9.298 65.374 1.00 60.67 415 HIS D O 1
ATOM 15711 N N . ILE D 3 416 ? 24.449 -9.082 64.214 1.00 57.79 416 ILE D N 1
ATOM 15712 C CA . ILE D 3 416 ? 24.636 -7.673 63.905 1.00 56.48 416 ILE D CA 1
ATOM 15713 C C . ILE D 3 416 ? 23.443 -6.858 64.399 1.00 61.85 416 ILE D C 1
ATOM 15714 O O . ILE D 3 416 ? 22.313 -7.351 64.417 1.00 57.39 416 ILE D O 1
ATOM 15719 N N . ILE D 3 417 ? 23.704 -5.627 64.832 1.00 57.71 417 ILE D N 1
ATOM 15720 C CA . ILE D 3 417 ? 22.645 -4.727 65.271 1.00 55.38 417 ILE D CA 1
ATOM 15721 C C . ILE D 3 417 ? 22.692 -3.401 64.516 1.00 68.13 417 ILE D C 1
ATOM 15722 O O . ILE D 3 417 ? 23.670 -2.658 64.607 1.00 62.76 417 ILE D O 1
ATOM 15727 N N . ILE D 3 418 ? 21.628 -3.103 63.778 1.00 68.70 418 ILE D N 1
ATOM 15728 C CA . ILE D 3 418 ? 21.477 -1.788 63.171 1.00 57.61 418 ILE D CA 1
ATOM 15729 C C . ILE D 3 418 ? 20.472 -0.992 63.981 1.00 56.62 418 ILE D C 1
ATOM 15730 O O . ILE D 3 418 ? 19.339 -1.430 64.175 1.00 57.24 418 ILE D O 1
ATOM 15735 N N . LYS D 3 419 ? 20.877 0.178 64.451 1.00 51.37 419 LYS D N 1
ATOM 15736 C CA . LYS D 3 419 ? 20.004 0.972 65.304 1.00 53.31 419 LYS D CA 1
ATOM 15737 C C . LYS D 3 419 ? 20.238 2.459 65.098 1.00 47.81 419 LYS D C 1
ATOM 15738 O O . LYS D 3 419 ? 21.298 2.861 64.627 1.00 57.93 419 LYS D O 1
ATOM 15744 N N . PRO D 3 420 ? 19.227 3.282 65.404 1.00 58.26 420 PRO D N 1
ATOM 15745 C CA . PRO D 3 420 ? 19.466 4.724 65.352 1.00 57.77 420 PRO D CA 1
ATOM 15746 C C . PRO D 3 420 ? 20.300 5.160 66.547 1.00 62.37 420 PRO D C 1
ATOM 15747 O O . PRO D 3 420 ? 20.116 4.628 67.640 1.00 76.00 420 PRO D O 1
ATOM 15751 N N . VAL D 3 421 ? 21.200 6.113 66.345 1.00 51.36 421 VAL D N 1
ATOM 15752 C CA . VAL D 3 421 ? 22.031 6.601 67.434 1.00 56.38 421 VAL D CA 1
ATOM 15753 C C . VAL D 3 421 ? 21.197 7.345 68.470 1.00 65.02 421 VAL D C 1
ATOM 15754 O O . VAL D 3 421 ? 20.467 8.278 68.142 1.00 81.48 421 VAL D O 1
ATOM 15758 N N . GLY D 3 422 ? 21.305 6.910 69.721 1.00 59.91 422 GLY D N 1
ATOM 15759 C CA . GLY D 3 422 ? 20.611 7.553 70.818 1.00 65.83 422 GLY D CA 1
ATOM 15760 C C . GLY D 3 422 ? 19.299 6.888 71.185 1.00 70.24 422 GLY D C 1
ATOM 15761 O O . GLY D 3 422 ? 18.854 6.993 72.325 1.00 67.95 422 GLY D O 1
ATOM 15762 N N . LEU D 3 423 ? 18.678 6.202 70.228 1.00 66.50 423 LEU D N 1
ATOM 15763 C CA . LEU D 3 423 ? 17.395 5.539 70.471 1.00 57.91 423 LEU D CA 1
ATOM 15764 C C . LEU D 3 423 ? 17.587 4.067 70.825 1.00 56.33 423 LEU D C 1
ATOM 15765 O O . LEU D 3 423 ? 18.529 3.426 70.360 1.00 60.40 423 LEU D O 1
ATOM 15770 N N . GLY D 3 424 ? 16.681 3.530 71.634 1.00 68.91 424 GLY D N 1
ATOM 15771 C CA . GLY D 3 424 ? 16.803 2.162 72.101 1.00 83.47 424 GLY D CA 1
ATOM 15772 C C . GLY D 3 424 ? 16.462 1.123 71.052 1.00 90.22 424 GLY D C 1
ATOM 15773 O O . GLY D 3 424 ? 17.100 0.072 70.985 1.00 94.61 424 GLY D O 1
ATOM 15774 N N . ASP D 3 425 ? 15.458 1.420 70.231 1.00 90.42 425 ASP D N 1
ATOM 15775 C CA . ASP D 3 425 ? 14.999 0.502 69.192 1.00 82.14 425 ASP D CA 1
ATOM 15776 C C . ASP D 3 425 ? 16.131 0.055 68.269 1.00 62.77 425 ASP D C 1
ATOM 15777 O O . ASP D 3 425 ? 17.021 0.836 67.944 1.00 66.79 425 ASP D O 1
ATOM 15782 N N . ALA D 3 426 ? 16.094 -1.210 67.859 1.00 66.85 426 ALA D N 1
ATOM 15783 C CA . ALA D 3 426 ? 17.176 -1.786 67.069 1.00 61.89 426 ALA D CA 1
ATOM 15784 C C . ALA D 3 426 ? 16.708 -2.820 66.044 1.00 64.35 426 ALA D C 1
ATOM 15785 O O . ALA D 3 426 ? 15.637 -3.414 66.169 1.00 58.89 426 ALA D O 1
ATOM 15787 N N . LEU D 3 427 ? 17.546 -3.031 65.035 1.00 64.51 427 LEU D N 1
ATOM 15788 C CA . LEU D 3 427 ? 17.305 -4.027 64.004 1.00 56.12 427 LEU D CA 1
ATOM 15789 C C . LEU D 3 427 ? 18.311 -5.161 64.121 1.00 55.01 427 LEU D C 1
ATOM 15790 O O . LEU D 3 427 ? 19.475 -5.013 63.749 1.00 65.18 427 LEU D O 1
ATOM 15795 N N . GLU D 3 428 ? 17.856 -6.289 64.652 1.00 56.83 428 GLU D N 1
ATOM 15796 C CA . GLU D 3 428 ? 18.696 -7.472 64.779 1.00 58.55 428 GLU D CA 1
ATOM 15797 C C . GLU D 3 428 ? 18.953 -8.105 63.416 1.00 59.82 428 GLU D C 1
ATOM 15798 O O . GLU D 3 428 ? 18.034 -8.264 62.611 1.00 62.44 428 GLU D O 1
ATOM 15804 N N . LEU D 3 429 ? 20.206 -8.459 63.158 1.00 56.71 429 LEU D N 1
ATOM 15805 C CA . LEU D 3 429 ? 20.582 -9.067 61.888 1.00 55.94 429 LEU D CA 1
ATOM 15806 C C . LEU D 3 429 ? 21.312 -10.382 62.081 1.00 64.43 429 LEU D C 1
ATOM 15807 O O . LEU D 3 429 ? 22.418 -10.411 62.617 1.00 76.63 429 LEU D O 1
ATOM 15812 N N . LEU D 3 430 ? 20.689 -11.470 61.649 1.00 61.53 430 LEU D N 1
ATOM 15813 C CA . LEU D 3 430 ? 21.345 -12.767 61.676 1.00 82.65 430 LEU D CA 1
ATOM 15814 C C . LEU D 3 430 ? 21.864 -13.078 60.279 1.00 82.05 430 LEU D C 1
ATOM 15815 O O . LEU D 3 430 ? 21.121 -13.558 59.425 1.00 90.87 430 LEU D O 1
ATOM 15820 N N . VAL D 3 431 ? 23.136 -12.776 60.045 1.00 80.49 431 VAL D N 1
ATOM 15821 C CA . VAL D 3 431 ? 23.749 -13.014 58.743 1.00 70.76 431 VAL D CA 1
ATOM 15822 C C . VAL D 3 431 ? 24.420 -14.384 58.699 1.00 68.59 431 VAL D C 1
ATOM 15823 O O . VAL D 3 431 ? 25.479 -14.589 59.294 1.00 64.42 431 VAL D O 1
ATOM 15827 N N . SER D 3 432 ? 23.796 -15.323 57.998 1.00 70.71 432 SER D N 1
ATOM 15828 C CA . SER D 3 432 ? 24.331 -16.674 57.897 1.00 79.56 432 SER D CA 1
ATOM 15829 C C . SER D 3 432 ? 24.740 -16.997 56.466 1.00 89.72 432 SER D C 1
ATOM 15830 O O . SER D 3 432 ? 23.948 -16.838 55.539 1.00 88.96 432 SER D O 1
ATOM 15833 N N . PRO D 3 433 ? 25.986 -17.455 56.285 1.00 100.71 433 PRO D N 1
ATOM 15834 C CA . PRO D 3 433 ? 26.539 -17.781 54.967 1.00 100.32 433 PRO D CA 1
ATOM 15835 C C . PRO D 3 433 ? 25.961 -19.068 54.381 1.00 92.33 433 PRO D C 1
ATOM 15836 O O . PRO D 3 433 ? 25.673 -20.014 55.119 1.00 85.59 433 PRO D O 1
ATOM 15840 N N . GLU D 3 434 ? 25.791 -19.087 53.062 1.00 100.31 434 GLU D N 1
ATOM 15841 C CA . GLU D 3 434 ? 25.364 -20.286 52.350 1.00 100.29 434 GLU D CA 1
ATOM 15842 C C . GLU D 3 434 ? 26.386 -20.664 51.290 1.00 99.83 434 GLU D C 1
ATOM 15843 O O . GLU D 3 434 ? 26.403 -20.094 50.201 1.00 105.50 434 GLU D O 1
ATOM 15849 N N . CYS D 3 435 ? 27.234 -21.634 51.617 1.00 98.41 435 CYS D N 1
ATOM 15850 C CA . CYS D 3 435 ? 28.337 -22.007 50.743 1.00 97.83 435 CYS D CA 1
ATOM 15851 C C . CYS D 3 435 ? 28.289 -23.486 50.382 1.00 101.91 435 CYS D C 1
ATOM 15852 O O . CYS D 3 435 ? 29.198 -24.005 49.732 1.00 99.31 435 CYS D O 1
ATOM 15855 N N . ASN D 3 436 ? 27.226 -24.162 50.804 1.00 106.41 436 ASN D N 1
ATOM 15856 C CA . ASN D 3 436 ? 27.125 -25.601 50.604 1.00 108.73 436 ASN D CA 1
ATOM 15857 C C . ASN D 3 436 ? 25.935 -26.002 49.739 1.00 112.74 436 ASN D C 1
ATOM 15858 O O . ASN D 3 436 ? 24.946 -25.277 49.655 1.00 107.92 436 ASN D O 1
ATOM 15863 N N . CYS D 3 437 ? 26.043 -27.161 49.097 1.00 129.75 437 CYS D N 1
ATOM 15864 C CA . CYS D 3 437 ? 24.975 -27.687 48.251 1.00 146.16 437 CYS D CA 1
ATOM 15865 C C . CYS D 3 437 ? 24.103 -28.704 48.984 1.00 154.70 437 CYS D C 1
ATOM 15866 O O . CYS D 3 437 ? 24.403 -29.102 50.108 1.00 160.80 437 CYS D O 1
ATOM 15869 N N . ASP D 3 438 ? 23.019 -29.119 48.336 1.00 149.67 438 ASP D N 1
ATOM 15870 C CA . ASP D 3 438 ? 22.130 -30.135 48.888 1.00 150.46 438 ASP D CA 1
ATOM 15871 C C . ASP D 3 438 ? 22.610 -31.527 48.501 1.00 163.30 438 ASP D C 1
ATOM 15872 O O . ASP D 3 438 ? 22.330 -32.509 49.187 1.00 164.40 438 ASP D O 1
ATOM 15877 N N . CYS D 3 439 ? 23.339 -31.595 47.393 1.00 176.42 439 CYS D N 1
ATOM 15878 C CA . CYS D 3 439 ? 23.824 -32.855 46.844 1.00 181.70 439 CYS D CA 1
ATOM 15879 C C . CYS D 3 439 ? 24.866 -33.513 47.745 1.00 176.43 439 CYS D C 1
ATOM 15880 O O . CYS D 3 439 ? 25.069 -34.726 47.687 1.00 184.36 439 CYS D O 1
ATOM 15883 N N . GLN D 3 440 ? 25.531 -32.709 48.569 1.00 160.79 440 GLN D N 1
ATOM 15884 C CA . GLN D 3 440 ? 26.576 -33.218 49.451 1.00 150.14 440 GLN D CA 1
ATOM 15885 C C . GLN D 3 440 ? 26.011 -33.756 50.769 1.00 141.08 440 GLN D C 1
ATOM 15886 O O . GLN D 3 440 ? 26.728 -33.863 51.765 1.00 128.47 440 GLN D O 1
ATOM 15892 N N . LYS D 3 441 ? 24.728 -34.103 50.763 1.00 140.32 441 LYS D N 1
ATOM 15893 C CA . LYS D 3 441 ? 24.080 -34.682 51.936 1.00 129.31 441 LYS D CA 1
ATOM 15894 C C . LYS D 3 441 ? 23.761 -36.161 51.726 1.00 122.04 441 LYS D C 1
ATOM 15895 O O . LYS D 3 441 ? 23.592 -36.619 50.595 1.00 124.98 441 LYS D O 1
ATOM 15901 N N . VAL D 3 443 ? 25.523 -37.955 49.621 1.00 145.13 443 VAL D N 1
ATOM 15902 C CA . VAL D 3 443 ? 26.783 -38.670 49.453 1.00 150.50 443 VAL D CA 1
ATOM 15903 C C . VAL D 3 443 ? 26.618 -40.155 49.762 1.00 157.81 443 VAL D C 1
ATOM 15904 O O . VAL D 3 443 ? 26.247 -40.527 50.876 1.00 151.78 443 VAL D O 1
ATOM 15908 N N . GLU D 3 444 ? 26.897 -40.998 48.771 1.00 168.55 444 GLU D N 1
ATOM 15909 C CA . GLU D 3 444 ? 26.764 -42.443 48.930 1.00 170.81 444 GLU D CA 1
ATOM 15910 C C . GLU D 3 444 ? 28.121 -43.140 48.935 1.00 175.56 444 GLU D C 1
ATOM 15911 O O . GLU D 3 444 ? 28.691 -43.412 47.880 1.00 181.12 444 GLU D O 1
ATOM 15917 N N . VAL D 3 445 ? 28.630 -43.428 50.129 1.00 173.29 445 VAL D N 1
ATOM 15918 C CA . VAL D 3 445 ? 29.906 -44.120 50.276 1.00 170.98 445 VAL D CA 1
ATOM 15919 C C . VAL D 3 445 ? 29.791 -45.565 49.803 1.00 174.32 445 VAL D C 1
ATOM 15920 O O . VAL D 3 445 ? 28.895 -46.295 50.231 1.00 176.41 445 VAL D O 1
ATOM 15924 N N . ASN D 3 446 ? 30.705 -45.962 48.921 1.00 175.66 446 ASN D N 1
ATOM 15925 C CA . ASN D 3 446 ? 30.710 -47.296 48.325 1.00 179.15 446 ASN D CA 1
ATOM 15926 C C . ASN D 3 446 ? 29.385 -47.627 47.645 1.00 172.72 446 ASN D C 1
ATOM 15927 O O . ASN D 3 446 ? 28.782 -48.665 47.918 1.00 183.47 446 ASN D O 1
ATOM 15932 N N . SER D 3 447 ? 28.933 -46.737 46.765 1.00 162.95 447 SER D N 1
ATOM 15933 C CA . SER D 3 447 ? 27.675 -46.935 46.052 1.00 158.33 447 SER D CA 1
ATOM 15934 C C . SER D 3 447 ? 27.867 -47.915 44.903 1.00 178.92 447 SER D C 1
ATOM 15935 O O . SER D 3 447 ? 28.992 -48.161 44.475 1.00 159.43 447 SER D O 1
ATOM 15938 N N . SER D 3 448 ? 26.768 -48.458 44.392 1.00 199.70 448 SER D N 1
ATOM 15939 C CA . SER D 3 448 ? 26.836 -49.406 43.284 1.00 213.52 448 SER D CA 1
ATOM 15940 C C . SER D 3 448 ? 26.881 -48.684 41.941 1.00 203.68 448 SER D C 1
ATOM 15941 O O . SER D 3 448 ? 26.926 -49.316 40.885 1.00 207.27 448 SER D O 1
ATOM 15944 N N . LYS D 3 449 ? 26.872 -47.357 41.988 1.00 187.60 449 LYS D N 1
ATOM 15945 C CA . LYS D 3 449 ? 26.896 -46.548 40.778 1.00 174.62 449 LYS D CA 1
ATOM 15946 C C . LYS D 3 449 ? 28.302 -46.372 40.212 1.00 180.09 449 LYS D C 1
ATOM 15947 O O . LYS D 3 449 ? 28.468 -46.063 39.034 1.00 165.49 449 LYS D O 1
ATOM 15953 N N . CYS D 3 450 ? 29.313 -46.567 41.052 1.00 194.60 450 CYS D N 1
ATOM 15954 C CA . CYS D 3 450 ? 30.700 -46.423 40.618 1.00 205.07 450 CYS D CA 1
ATOM 15955 C C . CYS D 3 450 ? 31.465 -47.744 40.587 1.00 208.32 450 CYS D C 1
ATOM 15956 O O . CYS D 3 450 ? 32.393 -47.940 41.373 1.00 212.42 450 CYS D O 1
ATOM 15959 N N . HIS D 3 451 ? 31.073 -48.635 39.678 1.00 204.79 451 HIS D N 1
ATOM 15960 C CA . HIS D 3 451 ? 31.727 -49.934 39.500 1.00 200.87 451 HIS D CA 1
ATOM 15961 C C . HIS D 3 451 ? 31.885 -50.719 40.802 1.00 202.56 451 HIS D C 1
ATOM 15962 O O . HIS D 3 451 ? 32.947 -50.697 41.426 1.00 202.48 451 HIS D O 1
ATOM 15969 N N . ASN D 3 452 ? 30.817 -51.405 41.202 1.00 205.04 452 ASN D N 1
ATOM 15970 C CA . ASN D 3 452 ? 30.840 -52.312 42.349 1.00 211.68 452 ASN D CA 1
ATOM 15971 C C . ASN D 3 452 ? 31.419 -51.698 43.628 1.00 204.75 452 ASN D C 1
ATOM 15972 O O . ASN D 3 452 ? 32.096 -52.378 44.399 1.00 214.21 452 ASN D O 1
ATOM 15977 N N . GLY D 3 453 ? 31.152 -50.414 43.847 1.00 189.25 453 GLY D N 1
ATOM 15978 C CA . GLY D 3 453 ? 31.586 -49.736 45.057 1.00 175.71 453 GLY D CA 1
ATOM 15979 C C . GLY D 3 453 ? 33.066 -49.408 45.131 1.00 180.86 453 GLY D C 1
ATOM 15980 O O . GLY D 3 453 ? 33.691 -49.580 46.178 1.00 174.43 453 GLY D O 1
ATOM 15981 N N . ASN D 3 454 ? 33.628 -48.938 44.021 1.00 197.43 454 ASN D N 1
ATOM 15982 C CA . ASN D 3 454 ? 35.034 -48.548 43.986 1.00 210.12 454 ASN D CA 1
ATOM 15983 C C . ASN D 3 454 ? 35.189 -47.070 44.353 1.00 206.80 454 ASN D C 1
ATOM 15984 O O . ASN D 3 454 ? 36.300 -46.574 44.540 1.00 210.74 454 ASN D O 1
ATOM 15989 N N . GLY D 3 455 ? 34.062 -46.373 44.460 1.00 196.34 455 GLY D N 1
ATOM 15990 C CA . GLY D 3 455 ? 34.066 -44.963 44.808 1.00 180.43 455 GLY D CA 1
ATOM 15991 C C . GLY D 3 455 ? 32.727 -44.478 45.329 1.00 175.74 455 GLY D C 1
ATOM 15992 O O . GLY D 3 455 ? 31.724 -45.186 45.247 1.00 173.48 455 GLY D O 1
ATOM 15993 N N . SER D 3 456 ? 32.713 -43.262 45.867 1.00 179.37 456 SER D N 1
ATOM 15994 C CA . SER D 3 456 ? 31.491 -42.665 46.399 1.00 184.52 456 SER D CA 1
ATOM 15995 C C . SER D 3 456 ? 30.807 -41.779 45.362 1.00 187.88 456 SER D C 1
ATOM 15996 O O . SER D 3 456 ? 31.472 -41.116 44.566 1.00 190.34 456 SER D O 1
ATOM 15999 N N . PHE D 3 457 ? 29.477 -41.768 45.375 1.00 187.67 457 PHE D N 1
ATOM 16000 C CA . PHE D 3 457 ? 28.715 -40.961 44.428 1.00 186.47 457 PHE D CA 1
ATOM 16001 C C . PHE D 3 457 ? 28.126 -39.732 45.109 1.00 191.31 457 PHE D C 1
ATOM 16002 O O . PHE D 3 457 ? 27.494 -39.835 46.159 1.00 188.07 457 PHE D O 1
ATOM 16010 N N . GLN D 3 458 ? 28.331 -38.571 44.493 1.00 202.45 458 GLN D N 1
ATOM 16011 C CA . GLN D 3 458 ? 27.832 -37.310 45.031 1.00 203.22 458 GLN D CA 1
ATOM 16012 C C . GLN D 3 458 ? 27.764 -36.222 43.957 1.00 196.37 458 GLN D C 1
ATOM 16013 O O . GLN D 3 458 ? 28.657 -36.117 43.117 1.00 208.88 458 GLN D O 1
ATOM 16019 N N . CYS D 3 459 ? 26.699 -35.425 43.990 1.00 169.23 459 CYS D N 1
ATOM 16020 C CA . CYS D 3 459 ? 26.524 -34.289 43.082 1.00 150.88 459 CYS D CA 1
ATOM 16021 C C . CYS D 3 459 ? 26.534 -34.658 41.598 1.00 148.57 459 CYS D C 1
ATOM 16022 O O . CYS D 3 459 ? 26.932 -33.849 40.760 1.00 148.22 459 CYS D O 1
ATOM 16025 N N . GLY D 3 460 ? 26.101 -35.872 41.271 1.00 136.95 460 GLY D N 1
ATOM 16026 C CA . GLY D 3 460 ? 26.060 -36.300 39.883 1.00 140.98 460 GLY D CA 1
ATOM 16027 C C . GLY D 3 460 ? 27.375 -36.828 39.339 1.00 145.55 460 GLY D C 1
ATOM 16028 O O . GLY D 3 460 ? 27.430 -37.326 38.213 1.00 144.86 460 GLY D O 1
ATOM 16029 N N . VAL D 3 461 ? 28.436 -36.715 40.132 1.00 147.04 461 VAL D N 1
ATOM 16030 C CA . VAL D 3 461 ? 29.766 -37.155 39.714 1.00 158.06 461 VAL D CA 1
ATOM 16031 C C . VAL D 3 461 ? 30.357 -38.160 40.703 1.00 165.12 461 VAL D C 1
ATOM 16032 O O . VAL D 3 461 ? 30.311 -37.950 41.913 1.00 168.45 461 VAL D O 1
ATOM 16036 N N . CYS D 3 462 ? 30.916 -39.250 40.186 1.00 171.28 462 CYS D N 1
ATOM 16037 C CA . CYS D 3 462 ? 31.499 -40.278 41.042 1.00 174.43 462 CYS D CA 1
ATOM 16038 C C . CYS D 3 462 ? 32.905 -39.895 41.493 1.00 163.58 462 CYS D C 1
ATOM 16039 O O . CYS D 3 462 ? 33.748 -39.513 40.681 1.00 164.45 462 CYS D O 1
ATOM 16042 N N . ALA D 3 463 ? 33.150 -40.010 42.795 1.00 153.09 463 ALA D N 1
ATOM 16043 C CA . ALA D 3 463 ? 34.458 -39.710 43.363 1.00 141.85 463 ALA D CA 1
ATOM 16044 C C . ALA D 3 463 ? 35.193 -41.003 43.689 1.00 145.66 463 ALA D C 1
ATOM 16045 O O . ALA D 3 463 ? 34.899 -41.667 44.684 1.00 139.48 463 ALA D O 1
ATOM 16047 N N . CYS D 3 464 ? 36.156 -41.349 42.843 1.00 153.19 464 CYS D N 1
ATOM 16048 C CA . CYS D 3 464 ? 36.884 -42.603 42.977 1.00 161.83 464 CYS D CA 1
ATOM 16049 C C . CYS D 3 464 ? 38.056 -42.469 43.944 1.00 162.96 464 CYS D C 1
ATOM 16050 O O . CYS D 3 464 ? 38.004 -41.685 44.891 1.00 160.20 464 CYS D O 1
ATOM 16053 N N . PRO D 3 471 ? 33.270 -41.455 33.854 1.00 158.37 471 PRO D N 1
ATOM 16054 C CA . PRO D 3 471 ? 34.333 -41.063 34.784 1.00 153.68 471 PRO D CA 1
ATOM 16055 C C . PRO D 3 471 ? 34.342 -41.926 36.039 1.00 156.98 471 PRO D C 1
ATOM 16056 O O . PRO D 3 471 ? 34.834 -41.497 37.082 1.00 153.20 471 PRO D O 1
ATOM 16060 N N . ARG D 3 472 ? 33.802 -43.134 35.928 1.00 173.59 472 ARG D N 1
ATOM 16061 C CA . ARG D 3 472 ? 33.769 -44.070 37.044 1.00 198.19 472 ARG D CA 1
ATOM 16062 C C . ARG D 3 472 ? 35.024 -44.925 37.044 1.00 264.97 472 ARG D C 1
ATOM 16063 O O . ARG D 3 472 ? 35.789 -44.916 36.080 1.00 252.17 472 ARG D O 1
ATOM 16071 N N . CYS D 3 473 ? 35.237 -45.662 38.128 1.00 181.94 473 CYS D N 1
ATOM 16072 C CA . CYS D 3 473 ? 36.428 -46.490 38.247 1.00 204.56 473 CYS D CA 1
ATOM 16073 C C . CYS D 3 473 ? 36.196 -47.818 37.541 1.00 209.71 473 CYS D C 1
ATOM 16074 O O . CYS D 3 473 ? 36.073 -48.863 38.178 1.00 213.95 473 CYS D O 1
ATOM 16077 N N . GLU D 3 474 ? 36.156 -47.767 36.214 1.00 205.88 474 GLU D N 1
ATOM 16078 C CA . GLU D 3 474 ? 35.906 -48.950 35.403 1.00 200.34 474 GLU D CA 1
ATOM 16079 C C . GLU D 3 474 ? 37.170 -49.401 34.681 1.00 195.34 474 GLU D C 1
ATOM 16080 O O . GLU D 3 474 ? 38.070 -49.980 35.288 1.00 193.10 474 GLU D O 1
ATOM 16086 N N . GLY E 4 3 ? 27.450 -10.195 27.014 1.00 78.45 240 GLY E N 1
ATOM 16087 C CA . GLY E 4 3 ? 28.254 -8.988 27.053 1.00 77.63 240 GLY E CA 1
ATOM 16088 C C . GLY E 4 3 ? 27.473 -7.763 26.619 1.00 79.06 240 GLY E C 1
ATOM 16089 O O . GLY E 4 3 ? 28.055 -6.775 26.171 1.00 80.83 240 GLY E O 1
ATOM 16090 N N . ARG E 4 4 ? 26.151 -7.830 26.755 1.00 72.53 241 ARG E N 1
ATOM 16091 C CA . ARG E 4 4 ? 25.280 -6.721 26.375 1.00 63.76 241 ARG E CA 1
ATOM 16092 C C . ARG E 4 4 ? 25.009 -5.794 27.563 1.00 71.99 241 ARG E C 1
ATOM 16093 O O . ARG E 4 4 ? 24.380 -6.193 28.543 1.00 89.24 241 ARG E O 1
ATOM 16101 N N . GLY E 4 5 ? 25.480 -4.555 27.467 1.00 58.85 242 GLY E N 1
ATOM 16102 C CA . GLY E 4 5 ? 25.387 -3.617 28.570 1.00 47.21 242 GLY E CA 1
ATOM 16103 C C . GLY E 4 5 ? 26.646 -3.674 29.420 1.00 60.47 242 GLY E C 1
ATOM 16104 O O . GLY E 4 5 ? 27.527 -4.499 29.172 1.00 62.83 242 GLY E O 1
ATOM 16105 N N . ASP E 4 6 ? 26.739 -2.798 30.418 1.00 51.23 243 ASP E N 1
ATOM 16106 C CA . ASP E 4 6 ? 27.885 -2.795 31.323 1.00 46.90 243 ASP E CA 1
ATOM 16107 C C . ASP E 4 6 ? 27.839 -3.972 32.298 1.00 53.98 243 ASP E C 1
ATOM 16108 O O . ASP E 4 6 ? 28.878 -4.453 32.747 1.00 69.67 243 ASP E O 1
ATOM 16113 N N . LEU E 4 7 ? 26.637 -4.446 32.615 1.00 55.16 244 LEU E N 1
ATOM 16114 C CA . LEU E 4 7 ? 26.493 -5.581 33.522 1.00 53.33 244 LEU E CA 1
ATOM 16115 C C . LEU E 4 7 ? 26.482 -6.907 32.772 1.00 58.53 244 LEU E C 1
ATOM 16116 O O . LEU E 4 7 ? 26.282 -7.964 33.376 1.00 58.05 244 LEU E O 1
ATOM 16121 N N . GLY E 4 8 ? 26.693 -6.841 31.458 1.00 62.06 245 GLY E N 1
ATOM 16122 C CA . GLY E 4 8 ? 26.668 -8.018 30.608 1.00 49.52 245 GLY E CA 1
ATOM 16123 C C . GLY E 4 8 ? 27.704 -9.048 31.009 1.00 54.41 245 GLY E C 1
ATOM 16124 O O . GLY E 4 8 ? 27.386 -10.218 31.210 1.00 63.82 245 GLY E O 1
ATOM 16125 N N . ARG E 4 9 ? 28.947 -8.598 31.151 1.00 61.10 246 ARG E N 1
ATOM 16126 C CA . ARG E 4 9 ? 30.053 -9.475 31.514 1.00 76.74 246 ARG E CA 1
ATOM 16127 C C . ARG E 4 9 ? 29.867 -10.071 32.904 1.00 82.79 246 ARG E C 1
ATOM 16128 O O . ARG E 4 9 ? 30.120 -11.256 33.118 1.00 84.01 246 ARG E O 1
ATOM 16136 N N . LEU E 4 10 ? 29.414 -9.251 33.845 1.00 93.32 247 LEU E N 1
ATOM 16137 C CA . LEU E 4 10 ? 29.281 -9.692 35.228 1.00 90.69 247 LEU E CA 1
ATOM 16138 C C . LEU E 4 10 ? 28.118 -10.670 35.400 1.00 83.63 247 LEU E C 1
ATOM 16139 O O . LEU E 4 10 ? 28.132 -11.502 36.306 1.00 92.28 247 LEU E O 1
ATOM 16144 N N . LYS E 4 11 ? 27.117 -10.571 34.530 1.00 84.57 248 LYS E N 1
ATOM 16145 C CA . LYS E 4 11 ? 25.989 -11.496 34.564 1.00 87.99 248 LYS E CA 1
ATOM 16146 C C . LYS E 4 11 ? 26.444 -12.891 34.139 1.00 102.35 248 LYS E C 1
ATOM 16147 O O . LYS E 4 11 ? 25.852 -13.896 34.531 1.00 102.88 248 LYS E O 1
ATOM 16153 N N . LYS E 4 12 ? 27.508 -12.939 33.343 1.00 112.31 249 LYS E N 1
ATOM 16154 C CA . LYS E 4 12 ? 28.079 -14.201 32.885 1.00 109.08 249 LYS E CA 1
ATOM 16155 C C . LYS E 4 12 ? 29.126 -14.709 33.872 1.00 101.93 249 LYS E C 1
ATOM 16156 O O . LYS E 4 12 ? 29.961 -13.944 34.356 1.00 91.75 249 LYS E O 1
ATOM 16165 N N . HIS F 4 2 ? 39.798 33.376 80.513 1.00 155.90 239 HIS F N 1
ATOM 16166 C CA . HIS F 4 2 ? 40.717 33.968 79.548 1.00 149.38 239 HIS F CA 1
ATOM 16167 C C . HIS F 4 2 ? 42.037 34.376 80.200 1.00 128.23 239 HIS F C 1
ATOM 16168 O O . HIS F 4 2 ? 42.164 35.476 80.739 1.00 126.58 239 HIS F O 1
ATOM 16175 N N . GLY F 4 3 ? 43.017 33.481 80.141 1.00 107.78 240 GLY F N 1
ATOM 16176 C CA . GLY F 4 3 ? 44.321 33.729 80.725 1.00 88.28 240 GLY F CA 1
ATOM 16177 C C . GLY F 4 3 ? 45.206 32.502 80.631 1.00 81.09 240 GLY F C 1
ATOM 16178 O O . GLY F 4 3 ? 44.792 31.470 80.104 1.00 85.82 240 GLY F O 1
ATOM 16179 N N . ARG F 4 4 ? 46.425 32.610 81.147 1.00 74.01 241 ARG F N 1
ATOM 16180 C CA . ARG F 4 4 ? 47.373 31.501 81.102 1.00 70.42 241 ARG F CA 1
ATOM 16181 C C . ARG F 4 4 ? 47.303 30.638 82.366 1.00 75.66 241 ARG F C 1
ATOM 16182 O O . ARG F 4 4 ? 47.581 31.109 83.469 1.00 89.63 241 ARG F O 1
ATOM 16190 N N . GLY F 4 5 ? 46.927 29.374 82.193 1.00 65.53 242 GLY F N 1
ATOM 16191 C CA . GLY F 4 5 ? 46.732 28.459 83.304 1.00 55.99 242 GLY F CA 1
ATOM 16192 C C . GLY F 4 5 ? 45.288 28.390 83.772 1.00 65.01 242 GLY F C 1
ATOM 16193 O O . GLY F 4 5 ? 44.445 29.158 83.313 1.00 81.97 242 GLY F O 1
ATOM 16194 N N . ASP F 4 6 ? 45.005 27.472 84.693 1.00 52.94 243 ASP F N 1
ATOM 16195 C CA . ASP F 4 6 ? 43.656 27.302 85.233 1.00 46.91 243 ASP F CA 1
ATOM 16196 C C . ASP F 4 6 ? 43.302 28.427 86.208 1.00 61.35 243 ASP F C 1
ATOM 16197 O O . ASP F 4 6 ? 42.126 28.731 86.423 1.00 68.50 243 ASP F O 1
ATOM 16202 N N . LEU F 4 7 ? 44.328 29.032 86.802 1.00 60.59 244 LEU F N 1
ATOM 16203 C CA . LEU F 4 7 ? 44.151 30.150 87.726 1.00 64.27 244 LEU F CA 1
ATOM 16204 C C . LEU F 4 7 ? 44.162 31.508 87.027 1.00 66.65 244 LEU F C 1
ATOM 16205 O O . LEU F 4 7 ? 44.213 32.543 87.688 1.00 76.85 244 LEU F O 1
ATOM 16210 N N . GLY F 4 8 ? 44.121 31.497 85.697 1.00 66.81 245 GLY F N 1
ATOM 16211 C CA . GLY F 4 8 ? 44.209 32.713 84.901 1.00 66.09 245 GLY F CA 1
ATOM 16212 C C . GLY F 4 8 ? 43.178 33.790 85.203 1.00 71.19 245 GLY F C 1
ATOM 16213 O O . GLY F 4 8 ? 43.532 34.959 85.371 1.00 64.98 245 GLY F O 1
ATOM 16214 N N . ARG F 4 9 ? 41.905 33.406 85.261 1.00 63.74 246 ARG F N 1
ATOM 16215 C CA . ARG F 4 9 ? 40.836 34.359 85.540 1.00 59.75 246 ARG F CA 1
ATOM 16216 C C . ARG F 4 9 ? 40.951 34.952 86.943 1.00 73.77 246 ARG F C 1
ATOM 16217 O O . ARG F 4 9 ? 40.796 36.159 87.127 1.00 72.27 246 ARG F O 1
ATOM 16225 N N . LEU F 4 10 ? 41.230 34.101 87.927 1.00 78.97 247 LEU F N 1
ATOM 16226 C CA . LEU F 4 10 ? 41.297 34.538 89.319 1.00 74.70 247 LEU F CA 1
ATOM 16227 C C . LEU F 4 10 ? 42.548 35.355 89.600 1.00 75.93 247 LEU F C 1
ATOM 16228 O O . LEU F 4 10 ? 42.554 36.214 90.481 1.00 85.12 247 LEU F O 1
ATOM 16233 N N . LYS F 4 11 ? 43.608 35.079 88.850 1.00 70.81 248 LYS F N 1
ATOM 16234 C CA . LYS F 4 11 ? 44.861 35.804 88.999 1.00 70.41 248 LYS F CA 1
ATOM 16235 C C . LYS F 4 11 ? 44.707 37.230 88.480 1.00 96.77 248 LYS F C 1
ATOM 16236 O O . LYS F 4 11 ? 45.405 38.145 88.920 1.00 103.08 248 LYS F O 1
ATOM 16242 N N . LYS F 4 12 ? 43.785 37.402 87.536 1.00 108.45 249 LYS F N 1
ATOM 16243 C CA . LYS F 4 12 ? 43.475 38.712 86.973 1.00 104.43 249 LYS F CA 1
ATOM 16244 C C . LYS F 4 12 ? 42.342 39.393 87.740 1.00 96.96 249 LYS F C 1
ATOM 16245 O O . LYS F 4 12 ? 41.359 38.755 88.111 1.00 93.16 249 LYS F O 1
#

B-factor: mean 74.31, std 33.87, range [1.36, 337.94]

Nearest PDB structures (foldseek):
  4um9-assembly2_E  TM=1.111E+00  e=4.038E+00  Homo sapiens
  8vs6-assembly1_E  TM=9.010E-01  e=4.038E+00  Homo sapiens
  4um9-assembly1_F  TM=1.100E+00  e=1.231E+00  Homo sapiens
  4um9-assembly1_C  TM=1.002E+00  e=0.000E+00  Homo sapiens
  4um8-assembly2_C  TM=9.972E-01  e=0.000E+00  Homo sapiens

Secondary structure (DSSP, 8-state):
--B--SS-EEEE--TTTTTTSEEEEE---SSS--EEEEEETT---SSTT-SS--EEEEEE-SSS--EEE--S----PPEEETTEESEE-TT--TTSEEEEETTEEEEEETT-EE--SSSS--B---EEEEEETTEEEEE-TT-SSS-TTTTTTT--TTSEEEE-TTSEEEEEETTHHHHTBEEEEEEHHHHHHT--TT-SS---TT-EEPPP--GGG-S--BTSEEEEE-SSSSSSPEEEEEETTHHHHT-EEEEE-TTT--EEEEEE-SSTTS-TTSEEEEE-SSSSS--EEEEEETT-EEE-TTS-EEE--EEEEEEE-TTS-EEEEEEE-SSTTS-TTSEEEEEESTT-SSS-EEEEEETT-SGGG--EEEEEEEETTEE-SS-SEEEE-----SSS---EEEEEEEEE-TT-SSS-EEEEEEGGGTEEEEEPBPPEEEEEEEEEEESSEE-TT---S--TTSS----EEEEEEEEEEEESSS--SEEEEEEEEEETTTS-BTB---EEETTTTBSEEEEEEEEETTSPPEEEEEEEEEPPGGG----SS-EEEEEEEEE-TTTS--TT----EE-SSS-SEEEEEEEE--/--TTT--HHHHTTS-TT-EE--EE-HHHHHHHT--TTT-B----EEEEEE-PPPP-S--SSGGG---EE--EEEEEE-TT--EEEEEEEE--SS--EEEEEEEE-SGGGHHHHHHGGGHHHHHHHHHHHH-S-EEEEEEEE---SSTTTS--SHHHHH-TTTTTT---PPP-SEEEEEEEES-HHHHHHHHHT------SSSSBSHHHHHHHHHH-HHHHT--TTSEEEEEEEESS-B--GGGGGGGT--BPP-----B-TTSBBTTTTTBPPPPHHHHHHHHHHTTEEEEEEE-HHHHHHHHHHHTTSTT-EEEE--TT-TTHHHHHHHHHHHHTT-EEEEEEES-TT-EEEEEEE-STT--EET--EE-S--BTBEEEEEEEEE-SS--SS-EEEEEEETT-S--EEEEEEE----S-----TTSSSSSEEEETTEEEE----S--/--EEEEEEEEEE--TTS-TTSEEEEE-----EEEEEETT---SSTT-SS--EEEEEE-SSS--EEE--S----PPEEETTEESEE-TT--TTSEEEEETTEEEEEETT-EE--SSS---B---EEEEEETTEEEEE-TT-SSS-TTTTTTT--TTSEEEE-TTSEEEEEETTHHHHTBEEEEEEHHHHHHT--TT-SS---TT-EEPPP--GGG-S--BTSEEEEE-SSSSSSPEEEEEETTHHHHT-EEEEE-TTT--EEEEEE-SSTTS-TTSEEEEE--SSSS--EEEEEETT-EEE-TT--EEE--EEEEEEE-TTS-EEEEEEE-SSTTS-TTSEEEEEESTT-SSS-EEEEEETT-SGGG--EEEEEEEETTEE-SS-SEEEE-----SSS---TTSEEEEEE-TTSSSS-EEEEEEGGGTEEEEEEEPPEEEEEEEEEEESSEE-TTT--EE-TT-S-EE-EEEEEEEEEEEESSS--SEEEEEEEEESSTT------EEETTT-SSEEEEEEEEETTSPPEEEEEEEEEPPGGG-S--SS-EEEEEEEEE-HHHH--TT----EEPTTS-SEEEEEEEE--/--SSS--S-HHHHHHS-TT-BEE-------B-HHHHHHHT--TTTEE----EEEEEE-PPPP-S--SSGGG---EE--EEEEEE-TT--EEEEEEEE--SS--EEEEEEEE-SGGGHHHHHHHTTHHHHHHHHHHHH-S-EEEEEEEE---SSTTSS--SHHHHH-TTTTTT---PPP-SEEEEEEEES-HHHHHHHHHT------SSSSB-HHHHHHHHHH-HHHHT--TTSEEEEEEEESS-B--GGGGGGGT--BPP-----B-TTSBBTTTTTBPPPPHHHHHHHHHHTTEEEEEEE-HHHHHHHHHHHHHSTT-EEEE--TT-TTHHHHHHHHHHHHTT-EEEEEEES-TT-EEEEEEE-TTS-EEET--EE-S--BTBEEEEEEEEE-SS--SS-EEEEEEETT-S--EEEEEEE----STT--BTT-TTTTTTSSEEETTEEE-----/--STTHHHH-/--SSTTHHHH-